Protein 7USX (pdb70)

Foldseek 3Di:
DQVVLVVLLVVLVVCLVCLVVDPDDPVVSVVSNVVSVVVCVVSLVSHDPVVNVVVVVVVVVVVVVVVVVVVVVVPQPCPVLLLVCCQAFHDLLSLLLVVLSVVLVLLVVLLCLLCPQAVVLQVVLVVPPDPVPCVQQVLQQPDDPVCQVVLPDVLCVLLCHHNSLNDLQFFFNGAQPQASDPPHGRGRLVSLVVSLVVSLVVVLVVLVVVLCVQCVPVCVVVFQDDDCQPVCLPVVQDGPSHNDDVVRVLSVLLSVVSVVVVCVCVPPVDDDDDDPVLVVLQVVLVVVLVVVLVVLLVQLLVLLVVLLDDPPPDRVNNPCNLVSVLCCLVPVLVVLLVSLVSSDDDPLVSVLVSLVSSLVSLVSNVVSNVVSLVVSLVVVQVVQCVHDASLRVVLSVLLSSLVSNLVSVLVCLCVLFPVQQVCLVPPQVDDPDRCCVDDVNFAADDSSSSLVSVLSSVLSLSQNCSGGVCSSVVVSVSSVVVSVSVSVRCVPGHHHDSDDDDNVPGSCPSSVVSSVSSVVRVVVVVVCQVPPAGDLSGRNRNPDRGSCCVVVVVVPVPDPPVVVVVVVCCPDCVNVVVVVVVVVVCCVVVVVVVVVVSNVVNVVD/DQVVLVVLLVVLVVCLVCLVVDPDDPVVSVVSNVVSVVVCVVSLVSHDPVVNVVVVVVVVVVVVVVVVVVVVVVPQPCPVLLLVCCQAFHDLLSLLLVVLSVVLVLLVVLLCLLCPQAVVLQVVLVVPPDPVPCVQQVLQQPDDPVCQVVLPDVLCVLLCHHNSLNDLQFFFNGAQPQASDPPHGRGRLVSLVVSLVVSLVVVLVVLVVVLCVQCVPPCVVVFQDDDPQPVCLPVVQDGPSHNDDVVRVLSVLLSVVSVVVVCVCVPPVDDDDDDPVLVVLQVVLVVVLVVVLVVLLVQLLVLLVVLLDDPPPDRVNNPCNLVSVLCCLVPVLVVLLVSLVSSDDDPLVSVLVSLVSSLVSLVSNVVSNVVSLVVSLVVVQVVQCVHDASLRVVLSVLLSSLVSNLVSVLVCLCVLFPVQQVCLVPPQVDDPDRCCVDDVNFAADDSSSSLVSVLSSVLSLSQNCSGGVCSSVVVSVSSVVVSVSVSVRCVPGHHHDSDDDDNVPGSCPSSVVSSVSSVVRVVVVVVCQVPPAGDLSGRNRNPDRGSCCVVVVVVPVPDPPVVVVVVVCCPDCVNVVVVVVVVVVCCVVVVVVVVVVSNVVNVVD/DLEDVVVQVVLVVVFVDHPVVLVVLLVVVCVLPVVQDDDRQYDCNQVVRKDFLVSVCVDPLNVPPLLSVLLLQLLDDPDGRMAGSSSVRVSQRLQALPHDLVSLLVVVQSSLDDVRPQKAAPVSQLVVVCSVVVPPDDPVRSVVVLVVCQVVQPDVPPSIHGSPSSCVPCSPPPCRSVPSHTDD/DDVVPPVVVVVVVVVVVVVVVVCVVVVPDDDDPDDDPVVVVVVVVD/DLEDVVVQVVLVVVFVDHPVVLVVLLVVVCVLPVVQDDDRQYDCNQVVRKDFLVSVCPDPLNVPPLLSVLLCQLLDDPDGRIAGSVSVRVSQRLQALPHDLVSLLVVVQSSLDDVRPQKAALVSQLVVVCSVVVPPDDPVRSVVVLVVCQVVQPDPPPNIHGSPSSCVPCSPPPCRSVPSHTDD/DDPVPPVVVVVVVVVVVVVVVVCVVVVPDDDDPDDDPVVVVVVVVD

GO terms:
  GO:0005272 sodium channel activity (F, IMP)
  GO:0005216 monoatomic ion channel activity (F, IDA)
  GO:0034220 monoatomic ion transmembrane transport (P, IDA)
  GO:0005886 plasma membrane (C, IDA)
  GO:0050906 detection of stimulus involved in sensory perception (P, IMP)
  GO:0007606 sensory perception of chemical stimulus (P, IMP)
  GO:0097730 non-motile cilium (C, IDA)
  GO:0043025 neuronal cell body (C, IDA)

Sequence (1670 aa):
TRQALLERIRQKKEVIGKLRCQAWSMTRKRRTLKLAQKYLEQHESKVSRSHLYMEEMRKRARLMKRSFSNFKTYLIPWESKIKRIESHFGSVVSSYFTFLRWIVFVNIMITLIALVFVVLPETLADSVANEGRFNRTKTRKQIPANERVHADELAVVWHYDGYLRYSPLFYGYYSDDPFLGNKIKYALPLAYFMVTLTIFAYSFFAILRKMAANARMSKLSGSKAEQYIFNWKLFTGWDYTIGNSETASNTVMAVVIKLRESIADIKKDAHGKFRLLQFSLRVFANIIICAMLGFSIYCIIFAVQKSQVQDDGNLFTKNQVPSVVSTITHVFPMIFDLIGKMENYHPRTALRAHLGRVLILYTVNYITLIFALFEKMTALRDRVNNDICWETIIGQEIVKLVTMDLIFTILSILVIDLFRGLWIKYCSSWWCWDIETTFPEYGEFKVAENVLHIINNQGMIWLGLFFAPLLPAINNIKLIILMYIRGWAVMTCNVPAREIFRASRSSNFYLGILLIWLLLCTLPVGFVIASMSPSRSCGPFARYQHFYTVVTREIEKRVDQTVLSYIRHIASPGVVIPIILFLILIIYFLFSLVRGLREANTDLQTRQALLERIRQKKEVIGKLRCQAWSMTRKRRTLKLAQKYLEQHESKVSRSHLYMEEMRKRARLMKRSFSNFKTYLIPWESKIKRIESHFGSVVSSYFTFLRWIVFVNIMITLIALVFVVLPETLADSVANEGRFNRTKTRKQIPANERVHADELAVVWHYDGYLRYSPLFYGYYSDDPFLGNKIKYALPLAYFMVTLTIFAYSFFAILRKMAANARMSKLSGSKAEQYIFNWKLFTGWDYTIGNSETASNTVMAVVIKLRESIADIKKDAHGKFRLLQFSLRVFANIIICAMLGFSIYCIIFAVQKSQVQDDGNLFTKNQVPSVVSTITHVFPMIFDLIGKMENYHPRTALRAHLGRVLILYTVNYITLIFALFEKMTALRDRVNNDICWETIIGQEIVKLVTMDLIFTILSILVIDLFRGLWIKYCSSWWCWDIETTFPEYGEFKVAENVLHIINNQGMIWLGLFFAPLLPAINNIKLIILMYIRGWAVMTCNVPAREIFRASRSSNFYLGILLIWLLLCTLPVGFVIASMSPSRSCGPFARYQHFYTVVTREIEKRVDQTVLSYIRHIASPGVVIPIILFLILIIYFLFSLVRGLREANTDLQGVFTREQLDEYQDCTFFTRKDIIRLYKRFYALNPHKVPTNMQGNRPAITTLTFEEVEKMPELKENPFKRRICEVFSEDGRGNLSFDDFLDMFSVFSEMAPLQLKLKYAFRIYDYDGDELLGHDDLSKMIRSLTRDELSDVEVEFIIERIIEEADLDGDSSINFAEFEHVVSRSPDFIRTFHIRIVAPGLRLWMLIALVGGVLLIMIVIVCCFMRIRIPRTKRQIDLIAAKGVFTREQLDEYQDCTFFTRKDIIRLYKRFYALNPHKVPTNMQGNRPAITTLTFEEVEKMPELKENPFKRRICEVFSEDGRGNLSFDDFLDMFSVFSEMAPLQLKLKYAFRIYDYDGDELLGHDDLSKMIRSLTRDELSDVEVEFIIERIIEEADLDGDSSINFAEFEHVVSRSPDFIRTFHIRIVAPGLRLWMLIALVGGVLLIMIVIVCCFMRIRIPRTKRQIDLIAAK

Secondary structure (DSSP, 8-state):
-HHHHHHHHHHHHHHHHTSTTS---HHHHHHHHHHHHHHHHHHTTTS-HHHHHHHHHHHHHHHHHHHHHHHHHTT---HHHHHHHHHHH-TTTHHHHHHHHHHHHHHHHHHHHHIIIIIHHHHHHHHT--SSSSSSSHHHHS--HHHHGGG-SSSTTTTT-TTTTTSTTSGGGS---SSS-TTT---HHHHHHHHHHHHHHHHHHHHHHHHHHIIIIISSTTSS----HHHHHHHT-S-TT---HHHHHHHHHHHHHHHHHHHHHHHH-------HHHHHHHHHHHHHHHHHHHHHHHHHHHHHHH----SSS-STTTTTHHHHHHHHHHHHHHHHHHHHHHHT--HHHHHHHHHHHHHHHHHHHHHHHHHHHHHHHHHHHHHH-----HHHHHHHHHHHHHHHHHHHHHHHIIIIIIIHHHHHHHHSSSSSS-TTTSSS-S----HHHHHHHHHHHHHHHHHTTTT-TTHHHHHHHHHHHHHHHHHHHHHHH----S----SSS-SHHHHHHHHHHHHHHHHHHHHHHHH----TTSSTTTTSSSSTHHHHHHHTTTS-HHHHHHHTTTT-HHHHHHHHHHHHHHHHHHHHHHHHHHHHHHHH-/-HHHHHHHHHHHHHHHHTSTTS---HHHHHHHHHHHHHHHHHHTTTS-HHHHHHHHHHHHHHHHHHHHHHHHHTT---HHHHHHHHHHH-TTTHHHHHHHHHHHHHHHHHHHHHIIIIIHHHHHHHHT--SSSSSSSHHHHS--HHHHGGG-SSSTTTTT-TTTTTSTTSGGGS---SSS-TTT---HHHHHHHHHHHHHHHHHHHHHHHHHHIIIIISSTTSS----HHHHHHHT-S-TT---HHHHHHHHHHHHHHHHHHHHHHHH-------HHHHHHHHHHHHHHHHHHHHHHHHHHHHHHH----SSS-STTTTTHHHHHHHHHHHHHHHHHHHHHHHT--HHHHHHHHHHHHHHHHHHHHHHHHHHHHHHHHHHHHHH-----HHHHHHHHHHHHHHHHHHHHHHHIIIIIIIHHHHHHHHSSSSSS-TTTSSS-S----HHHHHHHHHHHHHHHHHTTTT-TTHHHHHHHHHHHHHHHHHHHHHHH----S----SSS-SHHHHHHHHHHHHHHHHHHHHHHHH----TTSSTTTTSSSSTHHHHHHHTTTS-HHHHHHHTTTT-HHHHHHHHHHHHHHHHHHHHHHHHHHHHHHHH-/--S-HHHHHHHHHHSS--HHHHHHHHHHHHHH-TTTS-S---SSHHHH-EEEHHHHHTSHHHHT-TTHHHHHHHT--SSTTEEEHHHHHHHHHHSSTTS-HHHHHHHHHHHH-SS-SSSB-HHHHHHHHHHHHTS-S-HHHHHHHHHHHHHHH-SSS-SSB-HHHHHHHHTT-TTHHHHS----/--TTTTHHHHHHHHHHHHHHHHHHHTTS-----SPPHHHHHHHHH-/--S-HHHHHHHHHHSS--HHHHHHHHHHHHHH-TTTS-S---SSHHHH-EEEHHHHHTSHHHHT-TTHHHHHHHT--SSTTEEEHHHHHHHHHHSSTTS-HHHHHHHHHHHH-SS-SSSB-HHHHHHHHHHHHTS-S-HHHHHHHHHHHHHHH-SSS-SSB-HHHHHHHHTT-TTHHHHS----/--TTTTHHHHHHHHHHHHHHHHHHHTTS-----SPPHHHHHHHHH-

Nearest PDB structures (foldseek):
  7usx-assembly1_A  TM=1.002E+00  e=9.604E-80  Caenorhabditis elegans
  8tkp-assembly1_D  TM=9.524E-01  e=2.449E-50  Caenorhabditis elegans
  8bc0-assembly1_B  TM=4.642E-01  e=1.389E-04  Mus musculus
  5oc9-assembly1_B  TM=4.627E-01  e=5.996E-04  Homo sapiens
  8tpt-assembly1_B  TM=4.200E-01  e=1.545E-03  Fusarium vanettenii 77-13-4

Solvent-accessible surface area: 85458 Å² total; per-residue (Å²): 129,71,82,68,11,66,59,30,20,53,57,13,47,100,62,54,56,99,1,68,28,49,14,57,64,4,87,111,10,59,161,29,8,92,132,9,93,134,78,34,125,88,24,71,95,116,23,64,163,77,81,44,153,106,70,81,112,114,107,179,39,129,108,132,115,55,55,121,33,11,132,88,27,146,121,76,70,37,78,89,59,1,51,101,2,8,32,37,14,3,9,16,8,1,43,1,0,47,24,0,47,32,2,9,109,4,0,70,60,1,16,84,36,7,63,77,104,4,15,90,19,0,58,102,8,36,86,118,37,103,146,45,19,102,91,135,5,111,100,20,26,84,21,58,90,134,79,121,105,105,2,49,48,100,31,16,51,101,4,28,40,8,113,62,76,23,22,34,10,0,0,8,26,0,3,17,16,41,88,42,31,136,197,130,134,60,30,1,2,39,12,5,13,86,13,5,83,61,0,16,61,40,0,20,100,12,1,10,154,80,48,23,52,34,20,122,122,39,60,56,37,8,63,32,41,49,140,30,85,4,0,57,55,2,5,17,9,5,11,5,11,11,18,35,59,89,5,0,37,27,21,6,99,5,1,7,71,48,0,100,76,16,34,49,97,78,122,170,89,80,170,78,154,173,129,137,108,50,105,57,69,75,66,114,4,90,114,63,8,75,61,26,30,37,118,0,71,141,35,0,71,93,7,5,102,88,21,120,54,108,121,94,66,47,21,169,42,45,16,67,10,2,27,40,20,3,56,9,8,14,58,19,11,80,60,0,53,88,14,12,116,66,17,103,95,117,69,99,43,26,86,118,32,9,12,31,43,0,41,95,0,13,38,44,8,6,67,13,4,15,135,9,13,43,111,42,9,66,46,41,76,103,89,60,126,193,85,38,12,5,0,3,31,10,0,14,23,1,0,11,14,4,27,18,28,24,65,48,6,44,94,33,3,56,80,66,20,31,112,62,0,64,75,0,61,153,26,22,110,168,81,120,122,92,0,22,83,41,130,21,73,6,5,58,20,102,11,22,26,11,1,3,29,2,3,28,10,1,0,18,0,2,12,0,8,0,7,0,11,36,0,1,25,46,0,21,105,8,0,66,70,11,0,110,38,30,2,67,2,0,19,6,0,2,22,27,28,167,51,50,58,45,32,57,67,34,75,27,67,36,6,14,14,1,13,97,8,0,31,38,0,18,46,14,7,16,33,2,18,16,50,22,27,3,9,110,40,11,0,0,0,8,131,28,121,57,0,73,30,4,35,35,91,50,77,109,136,174,55,86,138,85,60,24,60,171,85,140,102,106,76,13,84,9,13,31,100,24,54,41,101,33,34,104,54,62,64,130,41,58,134,32,70,59,144,18,54,48,73,24,28,17,89,54,56,128,71,81,69,11,66,60,29,21,52,57,12,48,102,62,52,56,101,1,65,29,47,14,61,55,3,65,111,9,62,164,31,7,91,129,10,94,132,80,34,125,88,25,72,97,115,24,65,164,77,82,44,154,105,70,79,111,112,108,177,41,131,107,139,116,57,56,117,32,12,132,89,27,152,120,77,71,37,78,88,59,1,54,100,1,8,32,37,15,4,8,16,8,1,42,1,0,47,24,0,46,35,1,9,108,3,0,69,61,1,17,83,36,7,63,79,107,4,16,90,20,1,57,102,8,37,85,117,36,104,147,46,20,102,88,136,5,110,102,21,25,83,19,59,88,135,77,121,105,101,2,49,53,98,31,15,51,104,4,27,39,8,108,63,78,24,22,34,10,0,0,7,26,0,3,17,16,42,90,39,31,135,198,130,136,57,30,2,2,38,12,6,15,86,12,6,81,60,0,16,61,39,0,21,99,13,2,11,155,81,46,23,43,31,21,98,109,39,59,57,37,8,65,33,41,52,139,29,85,4,0,55,59,2,5,17,10,5,10,5,12,12,16,34,60,85,4,0,38,29,22,5,96,6,1,6,71,49,0,99,84,15,31,49,95,75,122,170,92,80,170,76,154,172,127,138,108,49,107,55,69,73,66,114,4,90,112,64,8,75,60,25,29,36,118,0,72,142,36,0,71,92,9,6,104,88,20,116,55,109,118,92,65,48,20,168,41,43,15,66,9,3,27,41,20,4,57,10,9,14,60,19,11,83,61,0,54,88,14,12,116,66,16,104,93,116,66,99,44,24,85,121,33,10,13,33,42,0,42,94,0,12,39,46,7,6,68,16,4,15,139,10,13,42,112,42,10,66,46,41,78,104,88,58,127,193,86,38,12,5,0,3,31,11,0,14,22,1,0,10,13,5,25,16,30,24,66,51,6,44,93,34,4,57,79,63,20,32,111,61,0,63,74,0,62,152,26,22,111,168,81,119,121,91,0,23,82,40,131,22,70,6,4,58,21,102,10,23,27,10,1,3,32,2,4,28,11,1,0,17,1,2,11,0,7,1,7,0,12,36,0,1,26,48,0,21,106,7,0,68,71,11,0,111,37,29,2,72,2,0,20,6,0,3,22,28,27,165,53,50,56,45,31,57,66,36,75,28,65,37,5,14,16,1,12,98,9,0,30,37,0,17,42,15,7,16,33,2,18,16,52,24,26,2,9,110,40,12,0,0,0,9,132,27,123,58,0,73,31,4,36,34,91,52,76,111,136,174,57,86,139,84,60,23,59,169,87,140,102,107,74,12,82,8,12,32,99,24,54,40,103,33,36,102,53,60,64,131,40,58,135,33,71,59,146,18,54,48,74,23,28,18,89,58,57,92,107,32,56,97,112,18,12,59,27,8,6,37,2,4,35,12,21,77,80,20,7,65,78,1,30,129,74,1,80,74,43,32,68,180,84,3,56,90,77,5,54,47,105,79,6,61,116,10,44,0,47,10,107,32,0,24,149,4,69,19,0,82,38,4,36,5,68,109,33,0,0,51,22,10,20,47,146,28,182,30,47,0,4,8,11,6,0,0,15,0,1,6,8,0,9,100,93,1,23,25,67,5,0,3,57,11,0,8,100,1,5,4,52,97,55,83,136,59,1,19,79,106,3,0,7,107,1,0,110,41,2,2,125,109,86,13,60,101,111,40,4,80,55,0,4,101,49,0,26,119,44,4,17,138,119,70,92,70,17,0,46,83,62,19,1,47,54,3,0,12,16,9,31,13,4,51,62,6,4,13,3,40,28,120,50,105,38,75,132,76,46,48,106,105,54,123,85,34,29,74,96,117,106,121,91,87,98,83,41,92,180,98,188,77,77,7,8,61,44,120,174,69,24,68,120,90,86,90,125,93,106,35,56,99,110,22,13,58,25,7,7,37,3,4,35,11,21,78,81,18,7,71,75,1,26,129,72,0,82,74,42,33,68,176,98,2,55,91,76,4,54,47,106,76,7,63,116,11,37,1,48,11,106,31,0,24,146,4,69,19,0,84,37,3,38,5,68,107,32,0,0,51,23,11,22,52,132,32,180,28,52,0,2,8,9,2,0,0,17,0,0,6,8,0,9,100,102,4,41,25,74,5,0,3,59,11,0,8,98,0,4,5,51,98,55,84,132,58,1,19,80,102,4,0,6,109,1,0,106,41,2,2,122,108,83,11,60,101,110,39,3,80,54,0,4,103,54,0,27,117,46,4,17,140,120,72,90,68,17,0,47,82,60,20,0,49,55,3,0,12,17,8,29,13,3,53,62,5,3,13,3,40,27,119,50,106,38,77,133,78,46,50,105,107,55,123,85,34,29,75,96,116,104,119,91,89,100,84,40,93,178,95,190,77,80,9,9,61,42,119,174,69,23,67,116,94,84,89,126

Organism: Caenorhabditis elegans (NCBI:txid6239)

InterPro domains:
  IPR012496 TMC domain [PF07810] (667-782)
  IPR038900 Transmembrane channel-like protein [PTHR23302] (43-942)

B-factor: mean 54.78, std 35.24, range [0.31, 147.38]

Structure (mmCIF, N/CA/C/O backbone):
data_7USX
#
_entry.id   7USX
#
_cell.length_a   1.00
_cell.length_b   1.00
_cell.length_c   1.00
_cell.angle_alpha   90.00
_cell.angle_beta   90.00
_cell.angle_gamma   90.00
#
_symmetry.space_group_name_H-M   'P 1'
#
loop_
_entity.id
_entity.type
_entity.pdbx_description
1 polymer 'Transmembrane channel-like protein 1'
2 polymer 'CALMyrin (Calcium and Integrin Binding protein) homolog'
3 polymer 'Transmembrane inner ear expressed protein'
4 non-polymer 'CALCIUM ION'
5 non-polymer 1,2-dioleoyl-sn-glycero-3-phosphoethanolamine
6 non-polymer DODECANE
7 non-polymer HEXADECANE
8 non-polymer CHOLESTEROL
9 non-polymer 2-acetamido-2-deoxy-beta-D-glucopyranose
10 non-polymer 1,2-Distearoyl-sn-glycerophosphoethanolamine
11 non-polymer 'PALMITIC ACID'
#
loop_
_atom_site.group_PDB
_atom_site.id
_atom_site.type_symbol
_atom_site.label_atom_id
_atom_site.label_alt_id
_atom_site.label_comp_id
_atom_site.label_asym_id
_atom_site.label_entity_id
_atom_site.label_seq_id
_atom_site.pdbx_PDB_ins_code
_atom_site.Cartn_x
_atom_site.Cartn_y
_atom_site.Cartn_z
_atom_site.occupancy
_atom_site.B_iso_or_equiv
_atom_site.auth_seq_id
_atom_site.auth_comp_id
_atom_site.auth_asym_id
_atom_site.auth_atom_id
_atom_site.pdbx_PDB_model_num
ATOM 1 N N . THR A 1 75 ? 175.093 130.641 139.031 1.00 75.06 75 THR A N 1
ATOM 2 C CA . THR A 1 75 ? 173.969 129.724 138.883 1.00 76.59 75 THR A CA 1
ATOM 3 C C . THR A 1 75 ? 172.856 130.066 139.867 1.00 76.00 75 THR A C 1
ATOM 4 O O . THR A 1 75 ? 171.799 130.559 139.474 1.00 75.01 75 THR A O 1
ATOM 6 N N . ARG A 1 76 ? 173.101 129.798 141.151 1.00 78.14 76 ARG A N 1
ATOM 7 C CA . ARG A 1 76 ? 172.104 130.104 142.171 1.00 78.20 76 ARG A CA 1
ATOM 8 C C . ARG A 1 76 ? 171.954 131.606 142.381 1.00 79.92 76 ARG A C 1
ATOM 9 O O . ARG A 1 76 ? 170.851 132.080 142.676 1.00 79.08 76 ARG A O 1
ATOM 11 N N . GLN A 1 77 ? 173.045 132.365 142.242 1.00 83.92 77 GLN A N 1
ATOM 12 C CA . GLN A 1 77 ? 172.965 133.813 142.412 1.00 84.51 77 GLN A CA 1
ATOM 13 C C . GLN A 1 77 ? 172.068 134.447 141.357 1.00 83.64 77 GLN A C 1
ATOM 14 O O . GLN A 1 77 ? 171.248 135.318 141.670 1.00 81.85 77 GLN A O 1
ATOM 16 N N . ALA A 1 78 ? 172.206 134.019 140.099 1.00 83.35 78 ALA A N 1
ATOM 17 C CA . ALA A 1 78 ? 171.359 134.553 139.037 1.00 83.05 78 ALA A CA 1
ATOM 18 C C . ALA A 1 78 ? 169.898 134.187 139.260 1.00 84.76 78 ALA A C 1
ATOM 19 O O . ALA A 1 78 ? 169.002 135.009 139.037 1.00 85.02 78 ALA A O 1
ATOM 21 N N . LEU A 1 79 ? 169.638 132.951 139.696 1.00 90.34 79 LEU A N 1
ATOM 22 C CA . LEU A 1 79 ? 168.268 132.537 139.978 1.00 89.90 79 LEU A CA 1
ATOM 23 C C . LEU A 1 79 ? 167.661 133.368 141.101 1.00 89.71 79 LEU A C 1
ATOM 24 O O . LEU A 1 79 ? 166.508 133.808 141.006 1.00 88.29 79 LEU A O 1
ATOM 26 N N . LEU A 1 80 ? 168.426 133.596 142.171 1.00 89.88 80 LEU A N 1
ATOM 27 C CA . LEU A 1 80 ? 167.928 134.406 143.278 1.00 89.91 80 LEU A CA 1
ATOM 28 C C . LEU A 1 80 ? 167.673 135.841 142.836 1.00 89.54 80 LEU A C 1
ATOM 29 O O . LEU A 1 80 ? 166.665 136.445 143.221 1.00 88.62 80 LEU A O 1
ATOM 34 N N . GLU A 1 81 ? 168.574 136.403 142.027 1.00 86.15 81 GLU A N 1
ATOM 35 C CA . GLU A 1 81 ? 168.381 137.765 141.539 1.00 86.12 81 GLU A CA 1
ATOM 36 C C . GLU A 1 81 ? 167.136 137.868 140.667 1.00 86.68 81 GLU A C 1
ATOM 37 O O . GLU A 1 81 ? 166.368 138.831 140.780 1.00 86.58 81 GLU A O 1
ATOM 39 N N . ARG A 1 82 ? 166.920 136.887 139.788 1.00 88.18 82 ARG A N 1
ATOM 40 C CA . ARG A 1 82 ? 165.733 136.903 138.937 1.00 87.31 82 ARG A CA 1
ATOM 41 C C . ARG A 1 82 ? 164.458 136.771 139.761 1.00 86.94 82 ARG A C 1
ATOM 42 O O . ARG A 1 82 ? 163.465 137.459 139.492 1.00 86.53 82 ARG A O 1
ATOM 44 N N . ILE A 1 83 ? 164.465 135.892 140.767 1.00 90.54 83 ILE A N 1
ATOM 45 C CA . ILE A 1 83 ? 163.292 135.740 141.624 1.00 91.42 83 ILE A CA 1
ATOM 46 C C . ILE A 1 83 ? 163.014 137.034 142.379 1.00 92.03 83 ILE A C 1
ATOM 47 O O . ILE A 1 83 ? 161.859 137.466 142.496 1.00 93.65 83 ILE A O 1
ATOM 52 N N . ARG A 1 84 ? 164.065 137.677 142.895 1.00 84.42 84 ARG A N 1
ATOM 53 C CA . ARG A 1 84 ? 163.887 138.939 143.604 1.00 83.88 84 ARG A CA 1
ATOM 54 C C . ARG A 1 84 ? 163.339 140.022 142.683 1.00 84.22 84 ARG A C 1
ATOM 55 O O . ARG A 1 84 ? 162.460 140.796 143.078 1.00 83.84 84 ARG A O 1
ATOM 57 N N . GLN A 1 85 ? 163.845 140.092 141.448 1.00 81.26 85 GLN A N 1
ATOM 58 C CA . GLN A 1 85 ? 163.352 141.089 140.502 1.00 81.30 85 GLN A CA 1
ATOM 59 C C . GLN A 1 85 ? 161.887 140.848 140.155 1.00 79.34 85 GLN A C 1
ATOM 60 O O . GLN A 1 85 ? 161.096 141.796 140.083 1.00 78.65 85 GLN A O 1
ATOM 62 N N . LYS A 1 86 ? 161.507 139.587 139.934 1.00 76.90 86 LYS A N 1
ATOM 63 C CA . LYS A 1 86 ? 160.111 139.284 139.632 1.00 76.39 86 LYS A CA 1
ATOM 64 C C . LYS A 1 86 ? 159.203 139.614 140.811 1.00 77.05 86 LYS A C 1
ATOM 65 O O . LYS A 1 86 ? 158.106 140.158 140.626 1.00 78.79 86 LYS A O 1
ATOM 67 N N . LYS A 1 87 ? 159.642 139.296 142.032 1.00 73.62 87 LYS A N 1
ATOM 68 C CA . LYS A 1 87 ? 158.853 139.636 143.211 1.00 73.33 87 LYS A CA 1
ATOM 69 C C . LYS A 1 87 ? 158.708 141.144 143.361 1.00 73.64 87 LYS A C 1
ATOM 70 O O . LYS A 1 87 ? 157.634 141.640 143.721 1.00 74.33 87 LYS A O 1
ATOM 72 N N . GLU A 1 88 ? 159.783 141.892 143.094 1.00 70.05 88 GLU A N 1
ATOM 73 C CA . GLU A 1 88 ? 159.714 143.347 143.174 1.00 71.23 88 GLU A CA 1
ATOM 74 C C . GLU A 1 88 ? 158.767 143.913 142.123 1.00 73.35 88 GLU A C 1
ATOM 75 O O . GLU A 1 88 ? 158.032 144.871 142.390 1.00 71.05 88 GLU A O 1
ATOM 81 N N . VAL A 1 89 ? 158.779 143.340 140.918 1.00 71.73 89 VAL A N 1
ATOM 82 C CA . VAL A 1 89 ? 157.855 143.780 139.876 1.00 67.95 89 VAL A CA 1
ATOM 83 C C . VAL A 1 89 ? 156.415 143.515 140.295 1.00 67.70 89 VAL A C 1
ATOM 84 O O . VAL A 1 89 ? 155.535 144.366 140.116 1.00 71.58 89 VAL A O 1
ATOM 88 N N . ILE A 1 90 ? 156.151 142.337 140.865 1.00 64.33 90 ILE A N 1
ATOM 89 C CA . ILE A 1 90 ? 154.797 142.021 141.316 1.00 66.00 90 ILE A CA 1
ATOM 90 C C . ILE A 1 90 ? 154.366 142.972 142.428 1.00 65.97 90 ILE A C 1
ATOM 91 O O . ILE A 1 90 ? 153.218 143.432 142.462 1.00 65.18 90 ILE A O 1
ATOM 96 N N . GLY A 1 91 ? 155.278 143.286 143.349 1.00 70.90 91 GLY A N 1
ATOM 97 C CA . GLY A 1 91 ? 154.924 144.157 144.459 1.00 73.09 91 GLY A CA 1
ATOM 98 C C . GLY A 1 91 ? 154.553 145.561 144.020 1.00 74.58 91 GLY A C 1
ATOM 99 O O . GLY A 1 91 ? 153.583 146.140 144.517 1.00 72.84 91 GLY A O 1
ATOM 100 N N . LYS A 1 92 ? 155.313 146.128 143.080 1.00 63.99 92 LYS A N 1
ATOM 101 C CA . LYS A 1 92 ? 155.096 147.489 142.602 1.00 61.44 92 LYS A CA 1
ATOM 102 C C . LYS A 1 92 ? 154.190 147.531 141.370 1.00 58.97 92 LYS A C 1
ATOM 103 O O . LYS A 1 92 ? 154.201 148.511 140.616 1.00 56.67 92 LYS A O 1
ATOM 109 N N . LEU A 1 93 ? 153.385 146.489 141.156 1.00 61.68 93 LEU A N 1
ATOM 110 C CA . LEU A 1 93 ? 152.590 146.398 139.935 1.00 62.52 93 LEU A CA 1
ATOM 111 C C . LEU A 1 93 ? 151.520 147.481 139.871 1.00 63.34 93 LEU A C 1
ATOM 112 O O . LEU A 1 93 ? 151.255 148.034 138.798 1.00 66.49 93 LEU A O 1
ATOM 117 N N . ARG A 1 94 ? 150.884 147.788 141.004 1.00 55.25 94 ARG A N 1
ATOM 118 C CA . ARG A 1 94 ? 149.761 148.720 140.993 1.00 50.85 94 ARG A CA 1
ATOM 119 C C . ARG A 1 94 ? 150.210 150.155 140.745 1.00 48.07 94 ARG A C 1
ATOM 120 O O . ARG A 1 94 ? 149.436 150.960 140.215 1.00 52.20 94 ARG A O 1
ATOM 128 N N . CYS A 1 95 ? 151.440 150.495 141.111 1.00 33.84 95 CYS A N 1
ATOM 129 C CA . CYS A 1 95 ? 151.920 151.866 141.006 1.00 33.73 95 CYS A CA 1
ATOM 130 C C . CYS A 1 95 ? 152.362 152.246 139.596 1.00 38.78 95 CYS A C 1
ATOM 131 O O . CYS A 1 95 ? 152.968 153.309 139.425 1.00 36.62 95 CYS A O 1
ATOM 134 N N . GLN A 1 96 ? 152.077 151.420 138.592 1.00 48.35 96 GLN A N 1
ATOM 135 C CA . GLN A 1 96 ? 152.422 151.713 137.208 1.00 46.28 96 GLN A CA 1
ATOM 136 C C . GLN A 1 96 ? 151.169 151.992 136.387 1.00 45.05 96 GLN A C 1
ATOM 137 O O . GLN A 1 96 ? 150.101 151.424 136.632 1.00 41.16 96 GLN A O 1
ATOM 143 N N . ALA A 1 97 ? 151.324 152.869 135.396 1.00 40.93 97 ALA A N 1
ATOM 144 C CA . ALA A 1 97 ? 150.207 153.320 134.568 1.00 42.10 97 ALA A CA 1
ATOM 145 C C . ALA A 1 97 ? 150.066 152.421 133.340 1.00 42.85 97 ALA A C 1
ATOM 146 O O . ALA A 1 97 ? 150.413 152.776 132.213 1.00 39.24 97 ALA A O 1
ATOM 148 N N . TRP A 1 98 ? 149.525 151.233 133.582 1.00 52.62 98 TRP A N 1
ATOM 149 C CA . TRP A 1 98 ? 149.246 150.269 132.532 1.00 51.36 98 TRP A CA 1
ATOM 150 C C . TRP A 1 98 ? 147.766 149.921 132.547 1.00 51.64 98 TRP A C 1
ATOM 151 O O . TRP A 1 98 ? 147.098 150.026 133.578 1.00 56.56 98 TRP A O 1
ATOM 162 N N . SER A 1 99 ? 147.255 149.510 131.392 1.00 64.55 99 SER A N 1
ATOM 163 C CA . SER A 1 99 ? 145.882 149.042 131.326 1.00 67.25 99 SER A CA 1
ATOM 164 C C . SER A 1 99 ? 145.744 147.719 132.073 1.00 67.88 99 SER A C 1
ATOM 165 O O . SER A 1 99 ? 146.722 147.008 132.318 1.00 69.83 99 SER A O 1
ATOM 168 N N . MET A 1 100 ? 144.504 147.393 132.445 1.00 69.25 100 MET A N 1
ATOM 169 C CA . MET A 1 100 ? 144.274 146.177 133.218 1.00 68.49 100 MET A CA 1
ATOM 170 C C . MET A 1 100 ? 144.624 144.926 132.427 1.00 71.59 100 MET A C 1
ATOM 171 O O . MET A 1 100 ? 145.014 143.914 133.017 1.00 73.27 100 MET A O 1
ATOM 176 N N . THR A 1 101 ? 144.487 144.964 131.101 1.00 80.70 101 THR A N 1
ATOM 177 C CA . THR A 1 101 ? 144.938 143.838 130.289 1.00 81.69 101 THR A CA 1
ATOM 178 C C . THR A 1 101 ? 146.450 143.671 130.387 1.00 80.30 101 THR A C 1
ATOM 179 O O . THR A 1 101 ? 146.953 142.562 130.601 1.00 78.99 101 THR A O 1
ATOM 183 N N . ARG A 1 102 ? 147.192 144.774 130.250 1.00 69.24 102 ARG A N 1
ATOM 184 C CA . ARG A 1 102 ? 148.646 144.716 130.371 1.00 69.64 102 ARG A CA 1
ATOM 185 C C . ARG A 1 102 ? 149.072 144.331 131.783 1.00 69.83 102 ARG A C 1
ATOM 186 O O . ARG A 1 102 ? 150.007 143.539 131.962 1.00 71.41 102 ARG A O 1
ATOM 194 N N . LYS A 1 103 ? 148.402 144.885 132.797 1.00 67.08 103 LYS A N 1
ATOM 195 C CA . LYS A 1 103 ? 148.727 144.537 134.176 1.00 65.40 103 LYS A CA 1
ATOM 196 C C . LYS A 1 103 ? 148.475 143.061 134.444 1.00 64.65 103 LYS A C 1
ATOM 197 O O . LYS A 1 103 ? 149.289 142.393 135.088 1.00 68.23 103 LYS A O 1
ATOM 203 N N . ARG A 1 104 ? 147.353 142.533 133.951 1.00 71.13 104 ARG A N 1
ATOM 204 C CA . ARG A 1 104 ? 147.058 141.115 134.123 1.00 72.61 104 ARG A CA 1
ATOM 205 C C . ARG A 1 104 ? 148.073 140.248 133.391 1.00 76.92 104 ARG A C 1
ATOM 206 O O . ARG A 1 104 ? 148.488 139.202 133.902 1.00 78.55 104 ARG A O 1
ATOM 214 N N . ARG A 1 105 ? 148.481 140.665 132.189 1.00 78.49 105 ARG A N 1
ATOM 215 C CA . ARG A 1 105 ? 149.489 139.916 131.445 1.00 77.24 105 ARG A CA 1
ATOM 216 C C . ARG A 1 105 ? 150.800 139.847 132.217 1.00 76.44 105 ARG A C 1
ATOM 217 O O . ARG A 1 105 ? 151.381 138.768 132.384 1.00 76.29 105 ARG A O 1
ATOM 225 N N . THR A 1 106 ? 151.277 140.996 132.701 1.00 74.00 106 THR A N 1
ATOM 226 C CA . THR A 1 106 ? 152.527 141.019 133.455 1.00 73.70 106 THR A CA 1
ATOM 227 C C . THR A 1 106 ? 152.408 140.216 134.745 1.00 73.00 106 THR A C 1
ATOM 228 O O . THR A 1 106 ? 153.336 139.489 135.121 1.00 76.13 106 THR A O 1
ATOM 232 N N . LEU A 1 107 ? 151.268 140.327 135.433 1.00 74.41 107 LEU A N 1
ATOM 233 C CA . LEU A 1 107 ? 151.069 139.596 136.680 1.00 76.01 107 LEU A CA 1
ATOM 234 C C . LEU A 1 107 ? 151.102 138.091 136.441 1.00 78.28 107 LEU A C 1
ATOM 235 O O . LEU A 1 107 ? 151.767 137.352 137.174 1.00 80.78 107 LEU A O 1
ATOM 240 N N . LYS A 1 108 ? 150.390 137.620 135.414 1.00 90.09 108 LYS A N 1
ATOM 241 C CA . LYS A 1 108 ? 150.382 136.192 135.114 1.00 91.47 108 LYS A CA 1
ATOM 242 C C . LYS A 1 108 ? 151.761 135.709 134.686 1.00 92.16 108 LYS A C 1
ATOM 243 O O . LYS A 1 108 ? 152.192 134.618 135.079 1.00 92.27 108 LYS A O 1
ATOM 249 N N . LEU A 1 109 ? 152.467 136.507 133.880 1.00 92.40 109 LEU A N 1
ATOM 250 C CA . LEU A 1 109 ? 153.808 136.129 133.448 1.00 92.35 109 LEU A CA 1
ATOM 251 C C . LEU A 1 109 ? 154.748 135.984 134.639 1.00 92.61 109 LEU A C 1
ATOM 252 O O . LEU A 1 109 ? 155.460 134.980 134.765 1.00 92.85 109 LEU A O 1
ATOM 257 N N . ALA A 1 110 ? 154.749 136.973 135.536 1.00 95.17 110 ALA A N 1
ATOM 258 C CA . ALA A 1 110 ? 155.621 136.912 136.705 1.00 94.93 110 ALA A CA 1
ATOM 259 C C . ALA A 1 110 ? 155.221 135.777 137.640 1.00 96.64 110 ALA A C 1
ATOM 260 O O . ALA A 1 110 ? 156.087 135.121 138.232 1.00 97.75 110 ALA A O 1
ATOM 262 N N . GLN A 1 111 ? 153.917 135.533 137.795 1.00 100.02 111 GLN A N 1
ATOM 263 C CA . GLN A 1 111 ? 153.467 134.438 138.647 1.00 100.06 111 GLN A CA 1
ATOM 264 C C . GLN A 1 111 ? 153.929 133.093 138.106 1.00 100.42 111 GLN A C 1
ATOM 265 O O . GLN A 1 111 ? 154.412 132.245 138.864 1.00 101.11 111 GLN A O 1
ATOM 271 N N . LYS A 1 112 ? 153.797 132.881 136.794 1.00 110.67 112 LYS A N 1
ATOM 272 C CA . LYS A 1 112 ? 154.265 131.632 136.202 1.00 111.89 112 LYS A CA 1
ATOM 273 C C . LYS A 1 112 ? 155.779 131.506 136.312 1.00 112.51 112 LYS A C 1
ATOM 274 O O . LYS A 1 112 ? 156.304 130.415 136.570 1.00 112.96 112 LYS A O 1
ATOM 280 N N . TYR A 1 113 ? 156.498 132.616 136.122 1.00 112.11 113 TYR A N 1
ATOM 281 C CA . TYR A 1 113 ? 157.951 132.598 136.257 1.00 111.87 113 TYR A CA 1
ATOM 282 C C . TYR A 1 113 ? 158.364 132.184 137.664 1.00 111.95 113 TYR A C 1
ATOM 283 O O . TYR A 1 113 ? 159.237 131.327 137.842 1.00 111.91 113 TYR A O 1
ATOM 292 N N . LEU A 1 114 ? 157.732 132.776 138.680 1.00 114.03 114 LEU A N 1
ATOM 293 C CA . LEU A 1 114 ? 158.048 132.416 140.059 1.00 113.86 114 LEU A CA 1
ATOM 294 C C . LEU A 1 114 ? 157.664 130.973 140.358 1.00 114.28 114 LEU A C 1
ATOM 295 O O . LEU A 1 114 ? 158.397 130.260 141.054 1.00 113.85 114 LEU A O 1
ATOM 300 N N . GLU A 1 115 ? 156.521 130.520 139.838 1.00 125.46 115 GLU A N 1
ATOM 301 C CA . GLU A 1 115 ? 156.092 129.149 140.088 1.00 125.48 115 GLU A CA 1
ATOM 302 C C . GLU A 1 115 ? 157.073 128.145 139.498 1.00 125.66 115 GLU A C 1
ATOM 303 O O . GLU A 1 115 ? 157.379 127.124 140.125 1.00 126.51 115 GLU A O 1
ATOM 309 N N . GLN A 1 116 ? 157.577 128.412 138.292 1.00 125.93 116 GLN A N 1
ATOM 310 C CA . GLN A 1 116 ? 158.530 127.493 137.680 1.00 126.26 116 GLN A CA 1
ATOM 311 C C . GLN A 1 116 ? 159.941 127.647 138.235 1.00 126.25 116 GLN A C 1
ATOM 312 O O . GLN A 1 116 ? 160.738 126.709 138.126 1.00 126.42 116 GLN A O 1
ATOM 318 N N . HIS A 1 117 ? 160.270 128.796 138.825 1.00 124.60 117 HIS A N 1
ATOM 319 C CA . HIS A 1 117 ? 161.612 129.052 139.330 1.00 124.07 117 HIS A CA 1
ATOM 320 C C . HIS A 1 117 ? 161.747 128.812 140.828 1.00 124.10 117 HIS A C 1
ATOM 321 O O . HIS A 1 117 ? 162.856 128.925 141.360 1.00 123.12 117 HIS A O 1
ATOM 328 N N . GLU A 1 118 ? 160.649 128.499 141.521 1.00 135.60 118 GLU A N 1
ATOM 329 C CA . GLU A 1 118 ? 160.711 128.293 142.965 1.00 135.98 118 GLU A CA 1
ATOM 330 C C . GLU A 1 118 ? 161.591 127.107 143.343 1.00 136.52 118 GLU A C 1
ATOM 331 O O . GLU A 1 118 ? 162.110 127.055 144.464 1.00 136.31 118 GLU A O 1
ATOM 337 N N . SER A 1 119 ? 161.771 126.148 142.435 1.00 129.80 119 SER A N 1
ATOM 338 C CA . SER A 1 119 ? 162.557 124.960 142.745 1.00 129.51 119 SER A CA 1
ATOM 339 C C . SER A 1 119 ? 164.060 125.187 142.640 1.00 129.02 119 SER A C 1
ATOM 340 O O . SER A 1 119 ? 164.829 124.323 143.076 1.00 129.21 119 SER A O 1
ATOM 343 N N . LYS A 1 120 ? 164.498 126.316 142.081 1.00 123.76 120 LYS A N 1
ATOM 344 C CA . LYS A 1 120 ? 165.926 126.547 141.891 1.00 123.56 120 LYS A CA 1
ATOM 345 C C . LYS A 1 120 ? 166.615 127.026 143.163 1.00 123.16 120 LYS A C 1
ATOM 346 O O . LYS A 1 120 ? 167.822 126.811 143.323 1.00 122.84 120 LYS A O 1
ATOM 352 N N . VAL A 1 121 ? 165.883 127.671 144.070 1.00 120.48 121 VAL A N 1
ATOM 353 C CA . VAL A 1 121 ? 166.481 128.239 145.274 1.00 121.05 121 VAL A CA 1
ATOM 354 C C . VAL A 1 121 ? 166.657 127.153 146.329 1.00 120.25 121 VAL A C 1
ATOM 355 O O . VAL A 1 121 ? 166.109 126.052 146.204 1.00 120.06 121 VAL A O 1
ATOM 359 N N . SER A 1 122 ? 167.424 127.460 147.372 1.00 120.77 122 SER A N 1
ATOM 360 C CA . SER A 1 122 ? 167.724 126.502 148.428 1.00 120.77 122 SER A CA 1
ATOM 361 C C . SER A 1 122 ? 166.549 126.413 149.403 1.00 121.35 122 SER A C 1
ATOM 362 O O . SER A 1 122 ? 165.482 126.995 149.190 1.00 121.35 122 SER A O 1
ATOM 365 N N . ARG A 1 123 ? 166.741 125.672 150.497 1.00 129.20 123 ARG A N 1
ATOM 366 C CA . ARG A 1 123 ? 165.666 125.485 151.467 1.00 129.85 123 ARG A CA 1
ATOM 367 C C . ARG A 1 123 ? 165.408 126.754 152.270 1.00 129.94 123 ARG A C 1
ATOM 368 O O . ARG A 1 123 ? 164.251 127.095 152.545 1.00 129.88 123 ARG A O 1
ATOM 376 N N . SER A 1 124 ? 166.472 127.457 152.669 1.00 135.04 124 SER A N 1
ATOM 377 C CA . SER A 1 124 ? 166.303 128.666 153.469 1.00 135.70 124 SER A CA 1
ATOM 378 C C . SER A 1 124 ? 165.546 129.740 152.698 1.00 135.61 124 SER A C 1
ATOM 379 O O . SER A 1 124 ? 164.631 130.375 153.237 1.00 134.65 124 SER A O 1
ATOM 382 N N . HIS A 1 125 ? 165.907 129.951 151.430 1.00 140.25 125 HIS A N 1
ATOM 383 C CA . HIS A 1 125 ? 165.197 130.928 150.613 1.00 140.01 125 HIS A CA 1
ATOM 384 C C . HIS A 1 125 ? 163.748 130.514 150.395 1.00 139.89 125 HIS A C 1
ATOM 385 O O . HIS A 1 125 ? 162.846 131.360 150.398 1.00 140.50 125 HIS A O 1
ATOM 392 N N . LEU A 1 126 ? 163.505 129.215 150.199 1.00 141.70 126 LEU A N 1
ATOM 393 C CA . LEU A 1 126 ? 162.137 128.740 150.018 1.00 142.26 126 LEU A CA 1
ATOM 394 C C . LEU A 1 126 ? 161.293 129.001 151.259 1.00 142.65 126 LEU A C 1
ATOM 395 O O . LEU A 1 126 ? 160.155 129.471 151.155 1.00 142.13 126 LEU A O 1
ATOM 400 N N . TYR A 1 127 ? 161.837 128.708 152.443 1.00 146.45 127 TYR A N 1
ATOM 401 C CA . TYR A 1 127 ? 161.104 128.968 153.679 1.00 146.56 127 TYR A CA 1
ATOM 402 C C . TYR A 1 127 ? 160.872 130.461 153.880 1.00 146.50 127 TYR A C 1
ATOM 403 O O . TYR A 1 127 ? 159.790 130.878 154.317 1.00 146.10 127 TYR A O 1
ATOM 412 N N . MET A 1 128 ? 161.880 131.281 153.569 1.00 142.87 128 MET A N 1
ATOM 413 C CA . MET A 1 128 ? 161.730 132.727 153.687 1.00 142.72 128 MET A CA 1
ATOM 414 C C . MET A 1 128 ? 160.606 133.232 152.792 1.00 142.21 128 MET A C 1
ATOM 415 O O . MET A 1 128 ? 159.742 134.003 153.229 1.00 142.51 128 MET A O 1
ATOM 420 N N . GLU A 1 129 ? 160.592 132.786 151.533 1.00 137.21 129 GLU A N 1
ATOM 421 C CA . GLU A 1 129 ? 159.552 133.210 150.602 1.00 136.94 129 GLU A CA 1
ATOM 422 C C . GLU A 1 129 ? 158.182 132.709 151.039 1.00 137.66 129 GLU A C 1
ATOM 423 O O . GLU A 1 129 ? 157.184 133.428 150.917 1.00 138.29 129 GLU A O 1
ATOM 429 N N . GLU A 1 130 ? 158.111 131.475 151.545 1.00 137.47 130 GLU A N 1
ATOM 430 C CA . GLU A 1 130 ? 156.832 130.926 151.980 1.00 137.61 130 GLU A CA 1
ATOM 431 C C . GLU A 1 130 ? 156.258 131.722 153.145 1.00 137.50 130 GLU A C 1
ATOM 432 O O . GLU A 1 130 ? 155.069 132.069 153.150 1.00 136.81 130 GLU A O 1
ATOM 438 N N . MET A 1 131 ? 157.090 132.037 154.142 1.00 142.36 131 MET A N 1
ATOM 439 C CA . MET A 1 131 ? 156.568 132.791 155.275 1.00 141.79 131 MET A CA 1
ATOM 440 C C . MET A 1 131 ? 156.271 134.235 154.889 1.00 141.67 131 MET A C 1
ATOM 441 O O . MET A 1 131 ? 155.333 134.833 155.427 1.00 142.30 131 MET A O 1
ATOM 446 N N . ARG A 1 132 ? 157.028 134.803 153.943 1.00 134.21 132 ARG A N 1
ATOM 447 C CA . ARG A 1 132 ? 156.699 136.135 153.446 1.00 133.58 132 ARG A CA 1
ATOM 448 C C . ARG A 1 132 ? 155.345 136.142 152.748 1.00 132.90 132 ARG A C 1
ATOM 449 O O . ARG A 1 132 ? 154.542 137.062 152.942 1.00 132.81 132 ARG A O 1
ATOM 457 N N . LYS A 1 133 ? 155.072 135.119 151.934 1.00 131.60 133 LYS A N 1
ATOM 458 C CA . LYS A 1 133 ? 153.780 135.027 151.263 1.00 131.52 133 LYS A CA 1
ATOM 459 C C . LYS A 1 133 ? 152.649 134.842 152.267 1.00 131.38 133 LYS A C 1
ATOM 460 O O . LYS A 1 133 ? 151.575 135.439 152.122 1.00 131.57 133 LYS A O 1
ATOM 466 N N . ARG A 1 134 ? 152.869 134.013 153.291 1.00 127.33 134 ARG A N 1
ATOM 467 C CA . ARG A 1 134 ? 151.847 133.836 154.319 1.00 126.62 134 ARG A CA 1
ATOM 468 C C . ARG A 1 134 ? 151.579 135.142 155.057 1.00 126.00 134 ARG A C 1
ATOM 469 O O . ARG A 1 134 ? 150.421 135.488 155.324 1.00 125.97 134 ARG A O 1
ATOM 477 N N . ALA A 1 135 ? 152.639 135.883 155.391 1.00 114.73 135 ALA A N 1
ATOM 478 C CA . ALA A 1 135 ? 152.466 137.168 156.059 1.00 113.57 135 ALA A CA 1
ATOM 479 C C . ALA A 1 135 ? 151.714 138.154 155.175 1.00 113.65 135 ALA A C 1
ATOM 480 O O . ALA A 1 135 ? 150.856 138.900 155.658 1.00 112.98 135 ALA A O 1
ATOM 482 N N . ARG A 1 136 ? 152.026 138.174 153.876 1.00 113.56 136 ARG A N 1
ATOM 483 C CA . ARG A 1 136 ? 151.324 139.071 152.964 1.00 112.30 136 ARG A CA 1
ATOM 484 C C . ARG A 1 136 ? 149.847 138.710 152.859 1.00 111.70 136 ARG A C 1
ATOM 485 O O . ARG A 1 136 ? 148.985 139.596 152.829 1.00 112.16 136 ARG A O 1
ATOM 493 N N . LEU A 1 137 ? 149.536 137.413 152.799 1.00 109.57 137 LEU A N 1
ATOM 494 C CA . LEU A 1 137 ? 148.139 136.992 152.749 1.00 109.42 137 LEU A CA 1
ATOM 495 C C . LEU A 1 137 ? 147.397 137.381 154.023 1.00 109.43 137 LEU A C 1
ATOM 496 O O . LEU A 1 137 ? 146.254 137.856 153.968 1.00 109.38 137 LEU A O 1
ATOM 501 N N . MET A 1 138 ? 148.032 137.188 155.183 1.00 107.40 138 MET A N 1
ATOM 502 C CA . MET A 1 138 ? 147.402 137.589 156.438 1.00 106.07 138 MET A CA 1
ATOM 503 C C . MET A 1 138 ? 147.182 139.096 156.488 1.00 105.48 138 MET A C 1
ATOM 504 O O . MET A 1 138 ? 146.134 139.560 156.950 1.00 105.42 138 MET A O 1
ATOM 509 N N . LYS A 1 139 ? 148.158 139.875 156.016 1.00 95.76 139 LYS A N 1
ATOM 510 C CA . LYS A 1 139 ? 148.006 141.327 155.994 1.00 93.53 139 LYS A CA 1
ATOM 511 C C . LYS A 1 139 ? 146.863 141.750 155.079 1.00 91.96 139 LYS A C 1
ATOM 512 O O . LYS A 1 139 ? 146.083 142.647 155.420 1.00 91.83 139 LYS A O 1
ATOM 518 N N . ARG A 1 140 ? 146.752 141.119 153.908 1.00 79.35 140 ARG A N 1
ATOM 519 C CA . ARG A 1 140 ? 145.663 141.444 152.992 1.00 77.71 140 ARG A CA 1
ATOM 520 C C . ARG A 1 140 ? 144.308 141.109 153.603 1.00 77.79 140 ARG A C 1
ATOM 521 O O . ARG A 1 140 ? 143.358 141.895 153.495 1.00 80.11 140 ARG A O 1
ATOM 529 N N . SER A 1 141 ? 144.197 139.947 154.253 1.00 74.65 141 SER A N 1
ATOM 530 C CA . SER A 1 141 ? 142.940 139.591 154.905 1.00 73.46 141 SER A CA 1
ATOM 531 C C . SER A 1 141 ? 142.608 140.564 156.032 1.00 73.90 141 SER A C 1
ATOM 532 O O . SER A 1 141 ? 141.444 140.942 156.218 1.00 73.96 141 SER A O 1
ATOM 535 N N . PHE A 1 142 ? 143.622 140.981 156.794 1.00 66.89 142 PHE A N 1
ATOM 536 C CA . PHE A 1 142 ? 143.397 141.949 157.862 1.00 63.74 142 PHE A CA 1
ATOM 537 C C . PHE A 1 142 ? 142.917 143.282 157.308 1.00 64.28 142 PHE A C 1
ATOM 538 O O . PHE A 1 142 ? 142.033 143.915 157.888 1.00 61.64 142 PHE A O 1
ATOM 546 N N . SER A 1 143 ? 143.500 143.735 156.195 1.00 61.85 143 SER A N 1
ATOM 547 C CA . SER A 1 143 ? 143.043 144.982 155.584 1.00 59.84 143 SER A CA 1
ATOM 548 C C . SER A 1 143 ? 141.610 144.856 155.082 1.00 56.74 143 SER A C 1
ATOM 549 O O . SER A 1 143 ? 140.801 145.784 155.237 1.00 58.08 143 SER A O 1
ATOM 552 N N . ASN A 1 144 ? 141.278 143.714 154.475 1.00 54.52 144 ASN A N 1
ATOM 553 C CA . ASN A 1 144 ? 139.917 143.498 153.996 1.00 54.36 144 ASN A CA 1
ATOM 554 C C . ASN A 1 144 ? 138.919 143.537 155.145 1.00 58.13 144 ASN A C 1
ATOM 555 O O . ASN A 1 144 ? 137.832 144.112 155.015 1.00 60.18 144 ASN A O 1
ATOM 560 N N . PHE A 1 145 ? 139.268 142.926 156.280 1.00 57.41 145 PHE A N 1
ATOM 561 C CA . PHE A 1 145 ? 138.382 142.968 157.440 1.00 52.62 145 PHE A CA 1
ATOM 562 C C . PHE A 1 145 ? 138.331 144.357 158.065 1.00 50.53 145 PHE A C 1
ATOM 563 O O . PHE A 1 145 ? 137.277 144.776 158.555 1.00 51.77 145 PHE A O 1
ATOM 571 N N . LYS A 1 146 ? 139.452 145.081 158.057 1.00 47.32 146 LYS A N 1
ATOM 572 C CA . LYS A 1 146 ? 139.518 146.395 158.685 1.00 47.08 146 LYS A CA 1
ATOM 573 C C . LYS A 1 146 ? 138.698 147.429 157.930 1.00 48.90 146 LYS A C 1
ATOM 574 O O . LYS A 1 146 ? 138.112 148.323 158.551 1.00 48.17 146 LYS A O 1
ATOM 580 N N . THR A 1 147 ? 138.652 147.334 156.599 1.00 49.06 147 THR A N 1
ATOM 581 C CA . THR A 1 147 ? 137.882 148.304 155.822 1.00 43.05 147 THR A CA 1
ATOM 582 C C . THR A 1 147 ? 136.410 148.307 156.225 1.00 43.55 147 THR A C 1
ATOM 583 O O . THR A 1 147 ? 135.746 149.347 156.149 1.00 44.69 147 THR A O 1
ATOM 587 N N . TYR A 1 148 ? 135.894 147.168 156.694 1.00 48.64 148 TYR A N 1
ATOM 588 C CA . TYR A 1 148 ? 134.488 147.063 157.069 1.00 49.66 148 TYR A CA 1
ATOM 589 C C . TYR A 1 148 ? 134.117 147.932 158.266 1.00 46.48 148 TYR A C 1
ATOM 590 O O . TYR A 1 148 ? 132.926 148.171 158.490 1.00 48.75 148 TYR A O 1
ATOM 599 N N . LEU A 1 149 ? 135.094 148.399 159.043 1.00 39.01 149 LEU A N 1
ATOM 600 C CA . LEU A 1 149 ? 134.824 149.068 160.309 1.00 37.07 149 LEU A CA 1
ATOM 601 C C . LEU A 1 149 ? 135.106 150.566 160.279 1.00 37.61 149 LEU A C 1
ATOM 602 O O . LEU A 1 149 ? 135.080 151.207 161.334 1.00 34.31 149 LEU A O 1
ATOM 607 N N . ILE A 1 150 ? 135.370 151.142 159.112 1.00 35.07 150 ILE A N 1
ATOM 608 C CA . ILE A 1 150 ? 135.635 152.572 158.986 1.00 29.59 150 ILE A CA 1
ATOM 609 C C . ILE A 1 150 ? 134.294 153.288 158.844 1.00 30.69 150 ILE A C 1
ATOM 610 O O . ILE A 1 150 ? 133.554 153.003 157.890 1.00 31.82 150 ILE A O 1
ATOM 615 N N . PRO A 1 151 ? 133.939 154.196 159.758 1.00 22.32 151 PRO A N 1
ATOM 616 C CA . PRO A 1 151 ? 132.644 154.877 159.660 1.00 20.04 151 PRO A CA 1
ATOM 617 C C . PRO A 1 151 ? 132.716 156.211 158.933 1.00 25.91 151 PRO A C 1
ATOM 618 O O . PRO A 1 151 ? 133.802 156.675 158.570 1.00 28.33 151 PRO A O 1
ATOM 622 N N . TRP A 1 152 ? 131.551 156.828 158.722 1.00 24.68 152 TRP A N 1
ATOM 623 C CA . TRP A 1 152 ? 131.438 158.180 158.168 1.00 14.68 152 TRP A CA 1
ATOM 624 C C . TRP A 1 152 ? 132.104 158.298 156.801 1.00 17.89 152 TRP A C 1
ATOM 625 O O . TRP A 1 152 ? 132.738 159.305 156.486 1.00 23.89 152 TRP A O 1
ATOM 636 N N . GLU A 1 153 ? 131.956 157.262 155.977 1.00 18.52 153 GLU A N 1
ATOM 637 C CA . GLU A 1 153 ? 132.457 157.336 154.609 1.00 15.31 153 GLU A CA 1
ATOM 638 C C . GLU A 1 153 ? 131.529 158.168 153.733 1.00 14.47 153 GLU A C 1
ATOM 639 O O . GLU A 1 153 ? 131.973 159.101 153.053 1.00 19.47 153 GLU A O 1
ATOM 645 N N . SER A 1 154 ? 130.233 157.848 153.749 1.00 9.92 154 SER A N 1
ATOM 646 C CA . SER A 1 154 ? 129.267 158.582 152.939 1.00 8.87 154 SER A CA 1
ATOM 647 C C . SER A 1 154 ? 129.104 160.019 153.414 1.00 12.35 154 SER A C 1
ATOM 648 O O . SER A 1 154 ? 128.895 160.918 152.595 1.00 15.37 154 SER A O 1
ATOM 651 N N . LYS A 1 155 ? 129.190 160.253 154.724 1.00 8.77 155 LYS A N 1
ATOM 652 C CA . LYS A 1 155 ? 129.074 161.609 155.251 1.00 4.79 155 LYS A CA 1
ATOM 653 C C . LYS A 1 155 ? 130.183 162.504 154.715 1.00 8.01 155 LYS A C 1
ATOM 654 O O . LYS A 1 155 ? 129.923 163.590 154.179 1.00 19.68 155 LYS A O 1
ATOM 660 N N . ILE A 1 156 ? 131.433 162.058 154.849 1.00 7.51 156 ILE A N 1
ATOM 661 C CA . ILE A 1 156 ? 132.559 162.839 154.352 1.00 1.75 156 ILE A CA 1
ATOM 662 C C . ILE A 1 156 ? 132.515 162.934 152.836 1.00 2.66 156 ILE A C 1
ATOM 663 O O . ILE A 1 156 ? 132.894 163.959 152.265 1.00 6.58 156 ILE A O 1
ATOM 668 N N . LYS A 1 157 ? 132.047 161.883 152.159 1.00 9.56 157 LYS A N 1
ATOM 669 C CA . LYS A 1 157 ? 131.907 161.941 150.707 1.00 5.78 157 LYS A CA 1
ATOM 670 C C . LYS A 1 157 ? 130.938 163.042 150.291 1.00 6.91 157 LYS A C 1
ATOM 671 O O . LYS A 1 157 ? 131.222 163.825 149.377 1.00 18.39 157 LYS A O 1
ATOM 677 N N . ARG A 1 158 ? 129.788 163.125 150.963 1.00 6.15 158 ARG A N 1
ATOM 678 C CA . ARG A 1 158 ? 128.802 164.153 150.644 1.00 1.69 158 ARG A CA 1
ATOM 679 C C . ARG A 1 158 ? 129.331 165.548 150.949 1.00 1.58 158 ARG A C 1
ATOM 680 O O . ARG A 1 158 ? 129.139 166.480 150.156 1.00 4.38 158 ARG A O 1
ATOM 688 N N . ILE A 1 159 ? 129.999 165.711 152.093 1.00 11.34 159 ILE A N 1
ATOM 689 C CA . ILE A 1 159 ? 130.550 167.018 152.442 1.00 13.96 159 ILE A CA 1
ATOM 690 C C . ILE A 1 159 ? 131.611 167.437 151.431 1.00 6.90 159 ILE A C 1
ATOM 691 O O . ILE A 1 159 ? 131.684 168.604 151.032 1.00 7.47 159 ILE A O 1
ATOM 696 N N . GLU A 1 160 ? 132.445 166.489 150.997 1.00 5.28 160 GLU A N 1
ATOM 697 C CA . GLU A 1 160 ? 133.456 166.780 149.987 1.00 7.04 160 GLU A CA 1
ATOM 698 C C . GLU A 1 160 ? 132.819 167.181 148.664 1.00 5.65 160 GLU A C 1
ATOM 699 O O . GLU A 1 160 ? 133.261 168.138 148.018 1.00 6.19 160 GLU A O 1
ATOM 705 N N . SER A 1 161 ? 131.780 166.457 148.243 1.00 5.75 161 SER A N 1
ATOM 706 C CA . SER A 1 161 ? 131.131 166.765 146.975 1.00 0.91 161 SER A CA 1
ATOM 707 C C . SER A 1 161 ? 130.495 168.146 146.999 1.00 3.79 161 SER A C 1
ATOM 708 O O . SER A 1 161 ? 130.550 168.879 146.006 1.00 9.70 161 SER A O 1
ATOM 711 N N . HIS A 1 162 ? 129.886 168.523 148.123 1.00 14.20 162 HIS A N 1
ATOM 712 C CA . HIS A 1 162 ? 129.167 169.793 148.156 1.00 9.42 162 HIS A CA 1
ATOM 713 C C . HIS A 1 162 ? 130.091 170.981 148.403 1.00 6.04 162 HIS A C 1
ATOM 714 O O . HIS A 1 162 ? 129.925 172.031 147.773 1.00 7.08 162 HIS A O 1
ATOM 721 N N . PHE A 1 163 ? 131.071 170.847 149.302 1.00 4.59 163 PHE A N 1
ATOM 722 C CA . PHE A 1 163 ? 131.804 172.008 149.791 1.00 3.73 163 PHE A CA 1
ATOM 723 C C . PHE A 1 163 ? 133.266 172.071 149.375 1.00 8.90 163 PHE A C 1
ATOM 724 O O . PHE A 1 163 ? 133.831 173.168 149.359 1.00 13.20 163 PHE A O 1
ATOM 732 N N . GLY A 1 164 ? 133.896 170.948 149.051 1.00 6.19 164 GLY A N 1
ATOM 733 C CA . GLY A 1 164 ? 135.257 170.963 148.569 1.00 0.96 164 GLY A CA 1
ATOM 734 C C . GLY A 1 164 ? 136.124 169.984 149.321 1.00 4.74 164 GLY A C 1
ATOM 735 O O . GLY A 1 164 ? 135.640 169.124 150.062 1.00 11.13 164 GLY A O 1
ATOM 736 N N . SER A 1 165 ? 137.434 170.112 149.124 1.00 6.91 165 SER A N 1
ATOM 737 C CA . SER A 1 165 ? 138.415 169.224 149.730 1.00 2.37 165 SER A CA 1
ATOM 738 C C . SER A 1 165 ? 139.191 169.878 150.859 1.00 4.78 165 SER A C 1
ATOM 739 O O . SER A 1 165 ? 139.979 169.200 151.526 1.00 5.43 165 SER A O 1
ATOM 742 N N . VAL A 1 166 ? 139.009 171.178 151.076 1.00 8.89 166 VAL A N 1
ATOM 743 C CA . VAL A 1 166 ? 139.585 171.847 152.234 1.00 5.63 166 VAL A CA 1
ATOM 744 C C . VAL A 1 166 ? 138.596 171.914 153.394 1.00 4.59 166 VAL A C 1
ATOM 745 O O . VAL A 1 166 ? 139.025 171.998 154.555 1.00 11.26 166 VAL A O 1
ATOM 749 N N . VAL A 1 167 ? 137.291 171.869 153.119 1.00 4.03 167 VAL A N 1
ATOM 750 C CA . VAL A 1 167 ? 136.304 171.747 154.184 1.00 2.52 167 VAL A CA 1
ATOM 751 C C . VAL A 1 167 ? 136.346 170.351 154.792 1.00 12.37 167 VAL A C 1
ATOM 752 O O . VAL A 1 167 ? 136.270 170.191 156.015 1.00 25.40 167 VAL A O 1
ATOM 756 N N . SER A 1 168 ? 136.485 169.320 153.954 1.00 5.73 168 SER A N 1
ATOM 757 C CA . SER A 1 168 ? 136.505 167.940 154.425 1.00 6.32 168 SER A CA 1
ATOM 758 C C . SER A 1 168 ? 137.790 167.570 155.153 1.00 13.00 168 SER A C 1
ATOM 759 O O . SER A 1 168 ? 137.847 166.498 155.772 1.00 24.33 168 SER A O 1
ATOM 762 N N . SER A 1 169 ? 138.820 168.415 155.089 1.00 12.15 169 SER A N 1
ATOM 763 C CA . SER A 1 169 ? 140.028 168.159 155.863 1.00 13.72 169 SER A CA 1
ATOM 764 C C . SER A 1 169 ? 139.727 168.177 157.354 1.00 13.87 169 SER A C 1
ATOM 765 O O . SER A 1 169 ? 140.265 167.364 158.114 1.00 31.98 169 SER A O 1
ATOM 768 N N . TYR A 1 170 ? 138.853 169.087 157.786 1.00 19.12 170 TYR A N 1
ATOM 769 C CA . TYR A 1 170 ? 138.454 169.128 159.187 1.00 27.14 170 TYR A CA 1
ATOM 770 C C . TYR A 1 170 ? 137.782 167.828 159.607 1.00 26.89 170 TYR A C 1
ATOM 771 O O . TYR A 1 170 ? 138.032 167.319 160.703 1.00 34.06 170 TYR A O 1
ATOM 780 N N . PHE A 1 171 ? 136.935 167.267 158.745 1.00 17.00 171 PHE A N 1
ATOM 781 C CA . PHE A 1 171 ? 136.203 166.064 159.121 1.00 20.33 171 PHE A CA 1
ATOM 782 C C . PHE A 1 171 ? 137.104 164.835 159.125 1.00 25.56 171 PHE A C 1
ATOM 783 O O . PHE A 1 171 ? 136.962 163.959 159.985 1.00 35.00 171 PHE A O 1
ATOM 791 N N . THR A 1 172 ? 138.049 164.754 158.186 1.00 47.89 172 THR A N 1
ATOM 792 C CA . THR A 1 172 ? 139.021 163.663 158.236 1.00 47.24 172 THR A CA 1
ATOM 793 C C . THR A 1 172 ? 139.908 163.768 159.476 1.00 49.91 172 THR A C 1
ATOM 794 O O . THR A 1 172 ? 140.204 162.755 160.129 1.00 53.24 172 THR A O 1
ATOM 798 N N . PHE A 1 173 ? 140.329 164.989 159.822 1.00 29.18 173 PHE A N 1
ATOM 799 C CA . PHE A 1 173 ? 141.100 165.205 161.042 1.00 17.56 173 PHE A CA 1
ATOM 800 C C . PHE A 1 173 ? 140.308 164.790 162.275 1.00 26.66 173 PHE A C 1
ATOM 801 O O . PHE A 1 173 ? 140.845 164.142 163.181 1.00 36.27 173 PHE A O 1
ATOM 809 N N . LEU A 1 174 ? 139.024 165.146 162.320 1.00 28.93 174 LEU A N 1
ATOM 810 C CA . LEU A 1 174 ? 138.185 164.780 163.456 1.00 21.85 174 LEU A CA 1
ATOM 811 C C . LEU A 1 174 ? 138.001 163.270 163.553 1.00 18.53 174 LEU A C 1
ATOM 812 O O . LEU A 1 174 ? 137.980 162.717 164.656 1.00 28.48 174 LEU A O 1
ATOM 817 N N . ARG A 1 175 ? 137.857 162.582 162.419 1.00 19.95 175 ARG A N 1
ATOM 818 C CA . ARG A 1 175 ? 137.726 161.127 162.470 1.00 19.89 175 ARG A CA 1
ATOM 819 C C . ARG A 1 175 ? 139.011 160.468 162.964 1.00 24.64 175 ARG A C 1
ATOM 820 O O . ARG A 1 175 ? 138.966 159.494 163.730 1.00 29.87 175 ARG A O 1
ATOM 828 N N . TRP A 1 176 ? 140.171 160.979 162.541 1.00 31.56 176 TRP A N 1
ATOM 829 C CA . TRP A 1 176 ? 141.421 160.446 163.081 1.00 27.00 176 TRP A CA 1
ATOM 830 C C . TRP A 1 176 ? 141.525 160.697 164.581 1.00 29.62 176 TRP A C 1
ATOM 831 O O . TRP A 1 176 ? 141.990 159.831 165.335 1.00 33.05 176 TRP A O 1
ATOM 842 N N . ILE A 1 177 ? 141.111 161.883 165.031 1.00 32.49 177 ILE A N 1
ATOM 843 C CA . ILE A 1 177 ? 141.117 162.183 166.460 1.00 21.91 177 ILE A CA 1
ATOM 844 C C . ILE A 1 177 ? 140.194 161.230 167.208 1.00 20.13 177 ILE A C 1
ATOM 845 O O . ILE A 1 177 ? 140.497 160.797 168.325 1.00 33.92 177 ILE A O 1
ATOM 850 N N . VAL A 1 178 ? 139.057 160.884 166.602 1.00 24.95 178 VAL A N 1
ATOM 851 C CA . VAL A 1 178 ? 138.138 159.928 167.217 1.00 21.92 178 VAL A CA 1
ATOM 852 C C . VAL A 1 178 ? 138.804 158.567 167.364 1.00 24.83 178 VAL A C 1
ATOM 853 O O . VAL A 1 178 ? 138.674 157.905 168.400 1.00 36.49 178 VAL A O 1
ATOM 857 N N . PHE A 1 179 ? 139.522 158.122 166.331 1.00 35.89 179 PHE A N 1
ATOM 858 C CA . PHE A 1 179 ? 140.216 156.837 166.426 1.00 35.44 179 PHE A CA 1
ATOM 859 C C . PHE A 1 179 ? 141.277 156.855 167.521 1.00 33.39 179 PHE A C 1
ATOM 860 O O . PHE A 1 179 ? 141.403 155.896 168.295 1.00 37.00 179 PHE A O 1
ATOM 868 N N . VAL A 1 180 ? 142.052 157.939 167.599 1.00 37.40 180 VAL A N 1
ATOM 869 C CA . VAL A 1 180 ? 143.085 158.046 168.628 1.00 36.48 180 VAL A CA 1
ATOM 870 C C . VAL A 1 180 ? 142.460 158.029 170.017 1.00 39.53 180 VAL A C 1
ATOM 871 O O . VAL A 1 180 ? 142.951 157.353 170.932 1.00 46.08 180 VAL A O 1
ATOM 875 N N . ASN A 1 181 ? 141.363 158.766 170.196 1.00 44.37 181 ASN A N 1
ATOM 876 C CA . ASN A 1 181 ? 140.693 158.808 171.489 1.00 34.62 181 ASN A CA 1
ATOM 877 C C . ASN A 1 181 ? 140.114 157.448 171.859 1.00 36.64 181 ASN A C 1
ATOM 878 O O . ASN A 1 181 ? 140.117 157.070 173.033 1.00 45.59 181 ASN A O 1
ATOM 883 N N . ILE A 1 182 ? 139.609 156.700 170.876 1.00 33.30 182 ILE A N 1
ATOM 884 C CA . ILE A 1 182 ? 139.091 155.363 171.156 1.00 27.01 182 ILE A CA 1
ATOM 885 C C . ILE A 1 182 ? 140.218 154.430 171.579 1.00 30.51 182 ILE A C 1
ATOM 886 O O . ILE A 1 182 ? 140.051 153.602 172.483 1.00 31.96 182 ILE A O 1
ATOM 891 N N . MET A 1 183 ? 141.380 154.539 170.932 1.00 31.26 183 MET A N 1
ATOM 892 C CA . MET A 1 183 ? 142.522 153.727 171.349 1.00 22.45 183 MET A CA 1
ATOM 893 C C . MET A 1 183 ? 142.946 154.063 172.776 1.00 21.47 183 MET A C 1
ATOM 894 O O . MET A 1 183 ? 143.226 153.164 173.579 1.00 24.76 183 MET A O 1
ATOM 899 N N . ILE A 1 184 ? 142.987 155.355 173.108 1.00 25.53 184 ILE A N 1
ATOM 900 C CA . ILE A 1 184 ? 143.336 155.777 174.464 1.00 22.79 184 ILE A CA 1
ATOM 901 C C . ILE A 1 184 ? 142.314 155.254 175.468 1.00 20.13 184 ILE A C 1
ATOM 902 O O . ILE A 1 184 ? 142.667 154.803 176.567 1.00 20.26 184 ILE A O 1
ATOM 907 N N . THR A 1 185 ? 141.031 155.311 175.106 1.00 17.34 185 THR A N 1
ATOM 908 C CA . THR A 1 185 ? 139.976 154.792 175.969 1.00 12.14 185 THR A CA 1
ATOM 909 C C . THR A 1 185 ? 140.145 153.302 176.218 1.00 14.95 185 THR A C 1
ATOM 910 O O . THR A 1 185 ? 140.004 152.836 177.352 1.00 19.36 185 THR A O 1
ATOM 914 N N . LEU A 1 186 ? 140.441 152.534 175.169 1.00 18.83 186 LEU A N 1
ATOM 915 C CA . LEU A 1 186 ? 140.640 151.099 175.344 1.00 13.75 186 LEU A CA 1
ATOM 916 C C . LEU A 1 186 ? 141.842 150.814 176.234 1.00 13.36 186 LEU A C 1
ATOM 917 O O . LEU A 1 186 ? 141.789 149.928 177.097 1.00 9.23 186 LEU A O 1
ATOM 922 N N . ILE A 1 187 ? 142.934 151.563 176.047 1.00 15.68 187 ILE A N 1
ATOM 923 C CA . ILE A 1 187 ? 144.117 151.367 176.883 1.00 7.04 187 ILE A CA 1
ATOM 924 C C . ILE A 1 187 ? 143.788 151.630 178.346 1.00 11.78 187 ILE A C 1
ATOM 925 O O . ILE A 1 187 ? 144.164 150.852 179.230 1.00 13.89 187 ILE A O 1
ATOM 930 N N . ALA A 1 188 ? 143.078 152.723 178.628 1.00 17.10 188 ALA A N 1
ATOM 931 C CA . ALA A 1 188 ? 142.763 153.069 180.011 1.00 10.75 188 ALA A CA 1
ATOM 932 C C . ALA A 1 188 ? 141.602 152.267 180.584 1.00 9.21 188 ALA A C 1
ATOM 933 O O . ALA A 1 188 ? 141.368 152.331 181.793 1.00 13.44 188 ALA A O 1
ATOM 935 N N . LEU A 1 189 ? 140.868 151.531 179.753 1.00 13.65 189 LEU A N 1
ATOM 936 C CA . LEU A 1 189 ? 139.720 150.757 180.203 1.00 10.14 189 LEU A CA 1
ATOM 937 C C . LEU A 1 189 ? 140.036 149.288 180.428 1.00 12.43 189 LEU A C 1
ATOM 938 O O . LEU A 1 189 ? 139.426 148.662 181.298 1.00 12.41 189 LEU A O 1
ATOM 943 N N . VAL A 1 190 ? 140.958 148.719 179.651 1.00 20.36 190 VAL A N 1
ATOM 944 C CA . VAL A 1 190 ? 141.298 147.310 179.821 1.00 13.64 190 VAL A CA 1
ATOM 945 C C . VAL A 1 190 ? 142.069 147.089 181.117 1.00 10.65 190 VAL A C 1
ATOM 946 O O . VAL A 1 190 ? 141.818 146.123 181.847 1.00 11.77 190 VAL A O 1
ATOM 950 N N . PHE A 1 191 ? 143.006 147.983 181.434 1.00 15.87 191 PHE A N 1
ATOM 951 C CA . PHE A 1 191 ? 143.979 147.741 182.491 1.00 18.46 191 PHE A CA 1
ATOM 952 C C . PHE A 1 191 ? 143.664 148.438 183.809 1.00 20.36 191 PHE A C 1
ATOM 953 O O . PHE A 1 191 ? 144.291 148.108 184.819 1.00 22.60 191 PHE A O 1
ATOM 961 N N . VAL A 1 192 ? 142.728 149.385 183.838 1.00 16.44 192 VAL A N 1
ATOM 962 C CA . VAL A 1 192 ? 142.465 150.123 185.069 1.00 6.90 192 VAL A CA 1
ATOM 963 C C . VAL A 1 192 ? 141.013 149.967 185.502 1.00 14.72 192 VAL A C 1
ATOM 964 O O . VAL A 1 192 ? 140.732 149.437 186.581 1.00 19.83 192 VAL A O 1
ATOM 968 N N . VAL A 1 193 ? 140.082 150.427 184.666 1.00 15.19 193 VAL A N 1
ATOM 969 C CA . VAL A 1 193 ? 138.684 150.508 185.082 1.00 19.52 193 VAL A CA 1
ATOM 970 C C . VAL A 1 193 ? 138.089 149.116 185.257 1.00 22.12 193 VAL A C 1
ATOM 971 O O . VAL A 1 193 ? 137.423 148.829 186.259 1.00 27.76 193 VAL A O 1
ATOM 975 N N . LEU A 1 194 ? 138.307 148.236 184.281 1.00 22.24 194 LEU A N 1
ATOM 976 C CA . LEU A 1 194 ? 137.720 146.899 184.348 1.00 22.07 194 LEU A CA 1
ATOM 977 C C . LEU A 1 194 ? 138.251 146.068 185.510 1.00 25.51 194 LEU A C 1
ATOM 978 O O . LEU A 1 194 ? 137.433 145.447 186.212 1.00 30.18 194 LEU A O 1
ATOM 983 N N . PRO A 1 195 ? 139.566 145.970 185.754 1.00 25.49 195 PRO A N 1
ATOM 984 C CA . PRO A 1 195 ? 140.011 145.214 186.937 1.00 24.16 195 PRO A CA 1
ATOM 985 C C . PRO A 1 195 ? 139.460 145.765 188.237 1.00 29.41 195 PRO A C 1
ATOM 986 O O . PRO A 1 195 ? 139.074 144.989 189.120 1.00 34.41 195 PRO A O 1
ATOM 990 N N . GLU A 1 196 ? 139.392 147.090 188.371 1.00 29.57 196 GLU A N 1
ATOM 991 C CA . GLU A 1 196 ? 138.868 147.679 189.598 1.00 29.65 196 GLU A CA 1
ATOM 992 C C . GLU A 1 196 ? 137.391 147.361 189.778 1.00 34.11 196 GLU A C 1
ATOM 993 O O . GLU A 1 196 ? 136.956 147.021 190.883 1.00 40.29 196 GLU A O 1
ATOM 999 N N . THR A 1 197 ? 136.603 147.463 188.706 1.00 33.42 197 THR A N 1
ATOM 1000 C CA . THR A 1 197 ? 135.181 147.155 188.808 1.00 35.26 197 THR A CA 1
ATOM 1001 C C . THR A 1 197 ? 134.961 145.682 189.134 1.00 35.93 197 THR A C 1
ATOM 1002 O O . THR A 1 197 ? 134.105 145.340 189.961 1.00 37.27 197 THR A O 1
ATOM 1006 N N . LEU A 1 198 ? 135.736 144.794 188.506 1.00 40.83 198 LEU A N 1
ATOM 1007 C CA . LEU A 1 198 ? 135.606 143.369 188.795 1.00 44.58 198 LEU A CA 1
ATOM 1008 C C . LEU A 1 198 ? 135.985 143.060 190.239 1.00 47.31 198 LEU A C 1
ATOM 1009 O O . LEU A 1 198 ? 135.329 142.245 190.898 1.00 49.92 198 LEU A O 1
ATOM 1014 N N . ALA A 1 199 ? 137.043 143.697 190.746 1.00 51.13 199 ALA A N 1
ATOM 1015 C CA . ALA A 1 199 ? 137.426 143.501 192.141 1.00 50.80 199 ALA A CA 1
ATOM 1016 C C . ALA A 1 199 ? 136.361 144.036 193.090 1.00 53.42 199 ALA A C 1
ATOM 1017 O O . ALA A 1 199 ? 136.090 143.429 194.132 1.00 58.61 199 ALA A O 1
ATOM 1019 N N . ASP A 1 200 ? 135.757 145.177 192.751 1.00 49.50 200 ASP A N 1
ATOM 1020 C CA . ASP A 1 200 ? 134.709 145.750 193.591 1.00 51.70 200 ASP A CA 1
ATOM 1021 C C . ASP A 1 200 ? 133.477 144.856 193.635 1.00 52.27 200 ASP A C 1
ATOM 1022 O O . ASP A 1 200 ? 132.857 144.698 194.693 1.00 53.11 200 ASP A O 1
ATOM 1027 N N . SER A 1 201 ? 133.097 144.274 192.495 1.00 56.51 201 SER A N 1
ATOM 1028 C CA . SER A 1 201 ? 131.892 143.455 192.448 1.00 59.00 201 SER A CA 1
ATOM 1029 C C . SER A 1 201 ? 132.029 142.159 193.239 1.00 60.75 201 SER A C 1
ATOM 1030 O O . SER A 1 201 ? 131.012 141.592 193.651 1.00 60.22 201 SER A O 1
ATOM 1033 N N . VAL A 1 202 ? 133.251 141.682 193.462 1.00 63.95 202 VAL A N 1
ATOM 1034 C CA . VAL A 1 202 ? 133.489 140.434 194.176 1.00 64.87 202 VAL A CA 1
ATOM 1035 C C . VAL A 1 202 ? 134.096 140.676 195.552 1.00 68.09 202 VAL A C 1
ATOM 1036 O O . VAL A 1 202 ? 134.583 139.732 196.184 1.00 69.34 202 VAL A O 1
ATOM 1040 N N . ALA A 1 203 ? 134.078 141.916 196.035 1.00 79.75 203 ALA A N 1
ATOM 1041 C CA . ALA A 1 203 ? 134.672 142.233 197.327 1.00 79.44 203 ALA A CA 1
ATOM 1042 C C . ALA A 1 203 ? 133.957 141.483 198.443 1.00 80.49 203 ALA A C 1
ATOM 1043 O O . ALA A 1 203 ? 132.724 141.445 198.492 1.00 80.67 203 ALA A O 1
ATOM 1045 N N . ASN A 1 204 ? 134.736 140.885 199.341 1.00 92.06 204 ASN A N 1
ATOM 1046 C CA . ASN A 1 204 ? 134.193 140.122 200.451 1.00 93.91 204 ASN A CA 1
ATOM 1047 C C . ASN A 1 204 ? 133.955 141.033 201.654 1.00 95.28 204 ASN A C 1
ATOM 1048 O O . ASN A 1 204 ? 134.076 142.258 201.575 1.00 96.20 204 ASN A O 1
ATOM 1053 N N . GLU A 1 205 ? 133.610 140.422 202.789 1.00 100.66 205 GLU A N 1
ATOM 1054 C CA . GLU A 1 205 ? 133.430 141.191 204.015 1.00 100.45 205 GLU A CA 1
ATOM 1055 C C . GLU A 1 205 ? 134.728 141.862 204.443 1.00 99.51 205 GLU A C 1
ATOM 1056 O O . GLU A 1 205 ? 134.703 142.979 204.973 1.00 98.61 205 GLU A O 1
ATOM 1062 N N . GLY A 1 206 ? 135.867 141.202 204.219 1.00 93.60 206 GLY A N 1
ATOM 1063 C CA . GLY A 1 206 ? 137.144 141.809 204.550 1.00 93.66 206 GLY A CA 1
ATOM 1064 C C . GLY A 1 206 ? 137.401 143.096 203.796 1.00 93.67 206 GLY A C 1
ATOM 1065 O O . GLY A 1 206 ? 137.965 144.043 204.350 1.00 94.26 206 GLY A O 1
ATOM 1066 N N . ARG A 1 207 ? 136.995 143.153 202.532 1.00 79.94 207 ARG A N 1
ATOM 1067 C CA . ARG A 1 207 ? 137.059 144.382 201.759 1.00 79.07 207 ARG A CA 1
ATOM 1068 C C . ARG A 1 207 ? 135.762 145.164 201.971 1.00 78.87 207 ARG A C 1
ATOM 1069 O O . ARG A 1 207 ? 134.969 144.855 202.864 1.00 81.15 207 ARG A O 1
ATOM 1077 N N . PHE A 1 208 ? 135.561 146.213 201.170 1.00 79.25 208 PHE A N 1
ATOM 1078 C CA . PHE A 1 208 ? 134.375 147.067 201.201 1.00 80.65 208 PHE A CA 1
ATOM 1079 C C . PHE A 1 208 ? 134.376 147.951 202.446 1.00 82.64 208 PHE A C 1
ATOM 1080 O O . PHE A 1 208 ? 133.555 148.865 202.569 1.00 83.69 208 PHE A O 1
ATOM 1088 N N . ASN A 1 209 ? 135.321 147.724 203.354 1.00 92.08 209 ASN A N 1
ATOM 1089 C CA . ASN A 1 209 ? 135.508 148.609 204.495 1.00 92.80 209 ASN A CA 1
ATOM 1090 C C . ASN A 1 209 ? 136.745 149.478 204.361 1.00 92.86 209 ASN A C 1
ATOM 1091 O O . ASN A 1 209 ? 136.725 150.638 204.787 1.00 94.24 209 ASN A O 1
ATOM 1096 N N . ARG A 1 210 ? 137.818 148.945 203.775 1.00 80.75 210 ARG A N 1
ATOM 1097 C CA . ARG A 1 210 ? 138.993 149.755 203.485 1.00 81.65 210 ARG A CA 1
ATOM 1098 C C . ARG A 1 210 ? 138.724 150.774 202.387 1.00 82.07 210 ARG A C 1
ATOM 1099 O O . ARG A 1 210 ? 139.442 151.776 202.297 1.00 81.86 210 ARG A O 1
ATOM 1107 N N . THR A 1 211 ? 137.708 150.542 201.558 1.00 61.93 211 THR A N 1
ATOM 1108 C CA . THR A 1 211 ? 137.384 151.415 200.440 1.00 56.50 211 THR A CA 1
ATOM 1109 C C . THR A 1 211 ? 136.032 152.097 200.587 1.00 55.97 211 THR A C 1
ATOM 1110 O O . THR A 1 211 ? 135.616 152.815 199.673 1.00 59.03 211 THR A O 1
ATOM 1114 N N . LYS A 1 212 ? 135.333 151.890 201.705 1.00 52.22 212 LYS A N 1
ATOM 1115 C CA . LYS A 1 212 ? 134.020 152.503 201.880 1.00 49.39 212 LYS A CA 1
ATOM 1116 C C . LYS A 1 212 ? 134.114 154.021 201.927 1.00 48.07 212 LYS A C 1
ATOM 1117 O O . LYS A 1 212 ? 133.207 154.714 201.454 1.00 49.43 212 LYS A O 1
ATOM 1123 N N . THR A 1 213 ? 135.204 154.555 202.475 1.00 43.81 213 THR A N 1
ATOM 1124 C CA . THR A 1 213 ? 135.366 155.999 202.583 1.00 46.68 213 THR A CA 1
ATOM 1125 C C . THR A 1 213 ? 135.550 156.680 201.234 1.00 46.30 213 THR A C 1
ATOM 1126 O O . THR A 1 213 ? 135.460 157.911 201.169 1.00 46.96 213 THR A O 1
ATOM 1130 N N . ARG A 1 214 ? 135.802 155.923 200.164 1.00 35.80 214 ARG A N 1
ATOM 1131 C CA . ARG A 1 214 ? 136.018 156.500 198.846 1.00 31.99 214 ARG A CA 1
ATOM 1132 C C . ARG A 1 214 ? 135.037 156.026 197.784 1.00 34.32 214 ARG A C 1
ATOM 1133 O O . ARG A 1 214 ? 134.839 156.743 196.799 1.00 37.20 214 ARG A O 1
ATOM 1141 N N . LYS A 1 215 ? 134.417 154.857 197.950 1.00 35.59 215 LYS A N 1
ATOM 1142 C CA . LYS A 1 215 ? 133.488 154.331 196.961 1.00 31.27 215 LYS A CA 1
ATOM 1143 C C . LYS A 1 215 ? 132.027 154.446 197.366 1.00 36.16 215 LYS A C 1
ATOM 1144 O O . LYS A 1 215 ? 131.154 154.139 196.548 1.00 38.45 215 LYS A O 1
ATOM 1150 N N . GLN A 1 216 ? 131.734 154.868 198.592 1.00 42.97 216 GLN A N 1
ATOM 1151 C CA . GLN A 1 216 ? 130.367 154.994 199.077 1.00 41.48 216 GLN A CA 1
ATOM 1152 C C . GLN A 1 216 ? 130.109 156.439 199.474 1.00 43.40 216 GLN A C 1
ATOM 1153 O O . GLN A 1 216 ? 130.884 157.024 200.237 1.00 48.89 216 GLN A O 1
ATOM 1159 N N . ILE A 1 217 ? 129.029 157.007 198.957 1.00 47.80 217 ILE A N 1
ATOM 1160 C CA . ILE A 1 217 ? 128.692 158.396 199.283 1.00 46.79 217 ILE A CA 1
ATOM 1161 C C . ILE A 1 217 ? 128.164 158.460 200.713 1.00 50.57 217 ILE A C 1
ATOM 1162 O O . ILE A 1 217 ? 127.288 157.658 201.085 1.00 51.96 217 ILE A O 1
ATOM 1167 N N . PRO A 1 218 ? 128.671 159.365 201.549 1.00 58.59 218 PRO A N 1
ATOM 1168 C CA . PRO A 1 218 ? 128.230 159.409 202.948 1.00 60.74 218 PRO A CA 1
ATOM 1169 C C . PRO A 1 218 ? 126.758 159.768 203.068 1.00 65.57 218 PRO A C 1
ATOM 1170 O O . PRO A 1 218 ? 126.196 160.477 202.230 1.00 68.66 218 PRO A O 1
ATOM 1174 N N . ALA A 1 219 ? 126.132 159.265 204.136 1.00 69.91 219 ALA A N 1
ATOM 1175 C CA . ALA A 1 219 ? 124.716 159.529 204.368 1.00 68.75 219 ALA A CA 1
ATOM 1176 C C . ALA A 1 219 ? 124.435 161.001 204.636 1.00 65.52 219 ALA A C 1
ATOM 1177 O O . ALA A 1 219 ? 123.291 161.440 204.475 1.00 64.51 219 ALA A O 1
ATOM 1179 N N . ASN A 1 220 ? 125.445 161.768 205.051 1.00 72.36 220 ASN A N 1
ATOM 1180 C CA . ASN A 1 220 ? 125.249 163.199 205.259 1.00 74.18 220 ASN A CA 1
ATOM 1181 C C . ASN A 1 220 ? 124.930 163.909 203.949 1.00 74.70 220 ASN A C 1
ATOM 1182 O O . ASN A 1 220 ? 124.064 164.790 203.907 1.00 75.57 220 ASN A O 1
ATOM 1187 N N . GLU A 1 221 ? 125.620 163.541 202.871 1.00 77.43 221 GLU A N 1
ATOM 1188 C CA . GLU A 1 221 ? 125.449 164.184 201.574 1.00 78.77 221 GLU A CA 1
ATOM 1189 C C . GLU A 1 221 ? 124.712 163.307 200.571 1.00 78.80 221 GLU A C 1
ATOM 1190 O O . GLU A 1 221 ? 124.617 163.676 199.396 1.00 80.24 221 GLU A O 1
ATOM 1196 N N . ARG A 1 222 ? 124.192 162.155 200.998 1.00 77.12 222 ARG A N 1
ATOM 1197 C CA . ARG A 1 222 ? 123.490 161.278 200.066 1.00 76.26 222 ARG A CA 1
ATOM 1198 C C . ARG A 1 222 ? 122.154 161.875 199.645 1.00 78.63 222 ARG A C 1
ATOM 1199 O O . ARG A 1 222 ? 121.724 161.705 198.498 1.00 79.49 222 ARG A O 1
ATOM 1207 N N . VAL A 1 223 ? 121.483 162.580 200.557 1.00 90.91 223 VAL A N 1
ATOM 1208 C CA . VAL A 1 223 ? 120.184 163.165 200.240 1.00 91.02 223 VAL A CA 1
ATOM 1209 C C . VAL A 1 223 ? 120.328 164.269 199.199 1.00 91.92 223 VAL A C 1
ATOM 1210 O O . VAL A 1 223 ? 119.521 164.370 198.267 1.00 91.68 223 VAL A O 1
ATOM 1214 N N . HIS A 1 224 ? 121.358 165.104 199.330 1.00 86.44 224 HIS A N 1
ATOM 1215 C CA . HIS A 1 224 ? 121.546 166.265 198.471 1.00 84.22 224 HIS A CA 1
ATOM 1216 C C . HIS A 1 224 ? 122.311 165.933 197.196 1.00 82.28 224 HIS A C 1
ATOM 1217 O O . HIS A 1 224 ? 122.951 166.818 196.619 1.00 81.99 224 HIS A O 1
ATOM 1224 N N . ALA A 1 225 ? 122.277 164.674 196.758 1.00 73.02 225 ALA A N 1
ATOM 1225 C CA . ALA A 1 225 ? 122.997 164.278 195.554 1.00 73.05 225 ALA A CA 1
ATOM 1226 C C . ALA A 1 225 ? 122.295 164.728 194.278 1.00 73.64 225 ALA A C 1
ATOM 1227 O O . ALA A 1 225 ? 122.948 164.877 193.240 1.00 71.26 225 ALA A O 1
ATOM 1229 N N . ASP A 1 226 ? 120.980 164.927 194.320 1.00 77.63 226 ASP A N 1
ATOM 1230 C CA . ASP A 1 226 ? 120.201 165.371 193.163 1.00 76.45 226 ASP A CA 1
ATOM 1231 C C . ASP A 1 226 ? 119.684 166.780 193.448 1.00 75.34 226 ASP A C 1
ATOM 1232 O O . ASP A 1 226 ? 118.623 166.955 194.048 1.00 76.89 226 ASP A O 1
ATOM 1237 N N . GLU A 1 227 ? 120.435 167.788 193.001 1.00 72.18 227 GLU A N 1
ATOM 1238 C CA . GLU A 1 227 ? 120.054 169.182 193.193 1.00 72.24 227 GLU A CA 1
ATOM 1239 C C . GLU A 1 227 ? 120.173 170.044 191.945 1.00 76.16 227 GLU A C 1
ATOM 1240 O O . GLU A 1 227 ? 119.925 171.252 192.039 1.00 76.37 227 GLU A O 1
ATOM 1246 N N . LEU A 1 228 ? 120.585 169.482 190.804 1.00 72.14 228 LEU A N 1
ATOM 1247 C CA . LEU A 1 228 ? 120.743 170.187 189.532 1.00 69.37 228 LEU A CA 1
ATOM 1248 C C . LEU A 1 228 ? 121.955 171.114 189.574 1.00 68.11 228 LEU A C 1
ATOM 1249 O O . LEU A 1 228 ? 122.381 171.646 188.544 1.00 69.74 228 LEU A O 1
ATOM 1254 N N . ALA A 1 229 ? 122.538 171.283 190.757 1.00 54.31 229 ALA A N 1
ATOM 1255 C CA . ALA A 1 229 ? 123.823 171.948 190.913 1.00 53.02 229 ALA A CA 1
ATOM 1256 C C . ALA A 1 229 ? 124.895 171.019 191.448 1.00 53.74 229 ALA A C 1
ATOM 1257 O O . ALA A 1 229 ? 126.076 171.223 191.162 1.00 56.24 229 ALA A O 1
ATOM 1259 N N . VAL A 1 230 ? 124.504 170.009 192.225 1.00 44.19 230 VAL A N 1
ATOM 1260 C CA . VAL A 1 230 ? 125.430 168.949 192.599 1.00 37.45 230 VAL A CA 1
ATOM 1261 C C . VAL A 1 230 ? 125.749 168.081 191.389 1.00 40.12 230 VAL A C 1
ATOM 1262 O O . VAL A 1 230 ? 126.907 167.711 191.159 1.00 42.42 230 VAL A O 1
ATOM 1266 N N . VAL A 1 231 ? 124.732 167.753 190.589 1.00 37.97 231 VAL A N 1
ATOM 1267 C CA . VAL A 1 231 ? 124.948 166.938 189.397 1.00 38.68 231 VAL A CA 1
ATOM 1268 C C . VAL A 1 231 ? 125.707 167.725 188.336 1.00 37.07 231 VAL A C 1
ATOM 1269 O O . VAL A 1 231 ? 126.622 167.200 187.691 1.00 33.29 231 VAL A O 1
ATOM 1273 N N . TRP A 1 232 ? 125.348 168.997 188.143 1.00 41.59 232 TRP A N 1
ATOM 1274 C CA . TRP A 1 232 ? 125.991 169.806 187.112 1.00 36.12 232 TRP A CA 1
ATOM 1275 C C . TRP A 1 232 ? 127.473 170.015 187.395 1.00 36.05 232 TRP A C 1
ATOM 1276 O O . TRP A 1 232 ? 128.254 170.243 186.466 1.00 38.89 232 TRP A O 1
ATOM 1287 N N . HIS A 1 233 ? 127.878 169.939 188.661 1.00 38.94 233 HIS A N 1
ATOM 1288 C CA . HIS A 1 233 ? 129.273 170.081 189.055 1.00 37.57 233 HIS A CA 1
ATOM 1289 C C . HIS A 1 233 ? 129.968 168.740 189.232 1.00 35.16 233 HIS A C 1
ATOM 1290 O O . HIS A 1 233 ? 131.079 168.697 189.767 1.00 32.09 233 HIS A O 1
ATOM 1297 N N . TYR A 1 234 ? 129.327 167.648 188.809 1.00 33.21 234 TYR A N 1
ATOM 1298 C CA . TYR A 1 234 ? 129.881 166.296 188.893 1.00 32.26 234 TYR A CA 1
ATOM 1299 C C . TYR A 1 234 ? 130.123 165.865 190.337 1.00 34.38 234 TYR A C 1
ATOM 1300 O O . TYR A 1 234 ? 131.011 165.058 190.616 1.00 32.86 234 TYR A O 1
ATOM 1309 N N . ASP A 1 235 ? 129.332 166.396 191.263 1.00 24.88 235 ASP A N 1
ATOM 1310 C CA . ASP A 1 235 ? 129.315 165.915 192.634 1.00 21.30 235 ASP A CA 1
ATOM 1311 C C . ASP A 1 235 ? 128.284 164.794 192.744 1.00 23.51 235 ASP A C 1
ATOM 1312 O O . ASP A 1 235 ? 127.764 164.300 191.741 1.00 32.06 235 ASP A O 1
ATOM 1317 N N . GLY A 1 236 ? 127.971 164.381 193.963 1.00 15.99 236 GLY A N 1
ATOM 1318 C CA . GLY A 1 236 ? 126.960 163.352 194.150 1.00 15.47 236 GLY A CA 1
ATOM 1319 C C . GLY A 1 236 ? 127.516 161.980 193.853 1.00 17.13 236 GLY A C 1
ATOM 1320 O O . GLY A 1 236 ? 128.560 161.598 194.380 1.00 25.38 236 GLY A O 1
ATOM 1321 N N . TYR A 1 237 ? 126.812 161.222 193.008 1.00 20.86 237 TYR A N 1
ATOM 1322 C CA . TYR A 1 237 ? 127.275 159.880 192.668 1.00 22.74 237 TYR A CA 1
ATOM 1323 C C . TYR A 1 237 ? 128.457 159.909 191.709 1.00 23.97 237 TYR A C 1
ATOM 1324 O O . TYR A 1 237 ? 129.302 159.010 191.749 1.00 26.61 237 TYR A O 1
ATOM 1333 N N . LEU A 1 238 ? 128.531 160.919 190.840 1.00 25.12 238 LEU A N 1
ATOM 1334 C CA . LEU A 1 238 ? 129.622 160.985 189.874 1.00 22.13 238 LEU A CA 1
ATOM 1335 C C . LEU A 1 238 ? 130.975 161.125 190.558 1.00 23.12 238 LEU A C 1
ATOM 1336 O O . LEU A 1 238 ? 131.987 160.651 190.031 1.00 24.56 238 LEU A O 1
ATOM 1341 N N . ARG A 1 239 ? 131.017 161.776 191.723 1.00 22.94 239 ARG A N 1
ATOM 1342 C CA . ARG A 1 239 ? 132.274 161.916 192.451 1.00 22.02 239 ARG A CA 1
ATOM 1343 C C . ARG A 1 239 ? 132.795 160.563 192.917 1.00 24.43 239 ARG A C 1
ATOM 1344 O O . ARG A 1 239 ? 134.008 160.329 192.939 1.00 26.49 239 ARG A O 1
ATOM 1352 N N . TYR A 1 240 ? 131.891 159.662 193.292 1.00 22.36 240 TYR A N 1
ATOM 1353 C CA . TYR A 1 240 ? 132.238 158.329 193.778 1.00 23.96 240 TYR A CA 1
ATOM 1354 C C . TYR A 1 240 ? 132.094 157.282 192.683 1.00 30.03 240 TYR A C 1
ATOM 1355 O O . TYR A 1 240 ? 131.672 156.150 192.933 1.00 34.72 240 TYR A O 1
ATOM 1364 N N . SER A 1 241 ? 132.430 157.656 191.455 1.00 24.13 241 SER A N 1
ATOM 1365 C CA . SER A 1 241 ? 132.349 156.827 190.267 1.00 15.20 241 SER A CA 1
ATOM 1366 C C . SER A 1 241 ? 133.739 156.580 189.697 1.00 17.70 241 SER A C 1
ATOM 1367 O O . SER A 1 241 ? 134.674 157.338 189.972 1.00 27.39 241 SER A O 1
ATOM 1370 N N . PRO A 1 242 ? 133.917 155.524 188.886 1.00 21.03 242 PRO A N 1
ATOM 1371 C CA . PRO A 1 242 ? 135.250 155.236 188.333 1.00 24.33 242 PRO A CA 1
ATOM 1372 C C . PRO A 1 242 ? 135.807 156.354 187.466 1.00 24.40 242 PRO A C 1
ATOM 1373 O O . PRO A 1 242 ? 136.948 156.276 187.001 1.00 27.89 242 PRO A O 1
ATOM 1377 N N . LEU A 1 243 ? 135.009 157.399 187.243 1.00 35.82 243 LEU A N 1
ATOM 1378 C CA . LEU A 1 243 ? 135.432 158.518 186.414 1.00 34.39 243 LEU A CA 1
ATOM 1379 C C . LEU A 1 243 ? 136.538 159.338 187.062 1.00 34.74 243 LEU A C 1
ATOM 1380 O O . LEU A 1 243 ? 137.221 160.089 186.360 1.00 43.75 243 LEU A O 1
ATOM 1385 N N . PHE A 1 244 ? 136.757 159.198 188.367 1.00 25.78 244 PHE A N 1
ATOM 1386 C CA . PHE A 1 244 ? 137.674 160.067 189.088 1.00 24.26 244 PHE A CA 1
ATOM 1387 C C . PHE A 1 244 ? 138.735 159.265 189.832 1.00 27.82 244 PHE A C 1
ATOM 1388 O O . PHE A 1 244 ? 138.552 158.091 190.161 1.00 27.60 244 PHE A O 1
ATOM 1396 N N . TYR A 1 245 ? 139.855 159.941 190.094 1.00 22.50 245 TYR A N 1
ATOM 1397 C CA . TYR A 1 245 ? 141.040 159.293 190.647 1.00 19.13 245 TYR A CA 1
ATOM 1398 C C . TYR A 1 245 ? 140.788 158.741 192.045 1.00 24.13 245 TYR A C 1
ATOM 1399 O O . TYR A 1 245 ? 141.191 157.614 192.353 1.00 31.73 245 TYR A O 1
ATOM 1408 N N . GLY A 1 246 ? 140.114 159.509 192.900 1.00 19.20 246 GLY A N 1
ATOM 1409 C CA . GLY A 1 246 ? 139.949 159.133 194.295 1.00 14.04 246 GLY A CA 1
ATOM 1410 C C . GLY A 1 246 ? 139.085 157.914 194.535 1.00 14.97 246 GLY A C 1
ATOM 1411 O O . GLY A 1 246 ? 139.048 157.420 195.666 1.00 25.45 246 GLY A O 1
ATOM 1412 N N . TYR A 1 247 ? 138.390 157.423 193.510 1.00 19.41 247 TYR A N 1
ATOM 1413 C CA . TYR A 1 247 ? 137.511 156.271 193.671 1.00 19.08 247 TYR A CA 1
ATOM 1414 C C . TYR A 1 247 ? 138.276 154.959 193.774 1.00 25.70 247 TYR A C 1
ATOM 1415 O O . TYR A 1 247 ? 137.726 153.974 194.277 1.00 27.92 247 TYR A O 1
ATOM 1424 N N . TYR A 1 248 ? 139.528 154.924 193.329 1.00 27.28 248 TYR A N 1
ATOM 1425 C CA . TYR A 1 248 ? 140.259 153.674 193.174 1.00 19.92 248 TYR A CA 1
ATOM 1426 C C . TYR A 1 248 ? 141.021 153.326 194.444 1.00 21.01 248 TYR A C 1
ATOM 1427 O O . TYR A 1 248 ? 141.642 154.189 195.070 1.00 23.76 248 TYR A O 1
ATOM 1436 N N . SER A 1 249 ? 140.966 152.051 194.819 1.00 26.94 249 SER A N 1
ATOM 1437 C CA . SER A 1 249 ? 141.576 151.592 196.056 1.00 24.35 249 SER A CA 1
ATOM 1438 C C . SER A 1 249 ? 143.094 151.524 195.928 1.00 22.04 249 SER A C 1
ATOM 1439 O O . SER A 1 249 ? 143.650 151.359 194.839 1.00 29.81 249 SER A O 1
ATOM 1442 N N . ASP A 1 250 ? 143.764 151.644 197.073 1.00 21.98 250 ASP A N 1
ATOM 1443 C CA . ASP A 1 250 ? 145.217 151.621 197.146 1.00 20.18 250 ASP A CA 1
ATOM 1444 C C . ASP A 1 250 ? 145.761 150.274 197.597 1.00 28.21 250 ASP A C 1
ATOM 1445 O O . ASP A 1 250 ? 146.941 150.181 197.948 1.00 35.09 250 ASP A O 1
ATOM 1450 N N . ASP A 1 251 ? 144.929 149.238 197.609 1.00 35.95 251 ASP A N 1
ATOM 1451 C CA . ASP A 1 251 ? 145.401 147.909 197.961 1.00 35.52 251 ASP A CA 1
ATOM 1452 C C . ASP A 1 251 ? 146.473 147.470 196.969 1.00 40.10 251 ASP A C 1
ATOM 1453 O O . ASP A 1 251 ? 146.276 147.604 195.753 1.00 43.77 251 ASP A O 1
ATOM 1458 N N . PRO A 1 252 ? 147.614 146.962 197.437 1.00 40.50 252 PRO A N 1
ATOM 1459 C CA . PRO A 1 252 ? 148.691 146.599 196.502 1.00 40.39 252 PRO A CA 1
ATOM 1460 C C . PRO A 1 252 ? 148.293 145.536 195.494 1.00 41.01 252 PRO A C 1
ATOM 1461 O O . PRO A 1 252 ? 148.820 145.534 194.376 1.00 36.86 252 PRO A O 1
ATOM 1465 N N . PHE A 1 253 ? 147.385 144.631 195.849 1.00 52.63 253 PHE A N 1
ATOM 1466 C CA . PHE A 1 253 ? 146.968 143.558 194.960 1.00 52.57 253 PHE A CA 1
ATOM 1467 C C . PHE A 1 253 ? 145.450 143.464 194.936 1.00 54.98 253 PHE A C 1
ATOM 1468 O O . PHE A 1 253 ? 144.780 143.700 195.945 1.00 56.89 253 PHE A O 1
ATOM 1476 N N . LEU A 1 254 ? 144.912 143.115 193.764 1.00 57.81 254 LEU A N 1
ATOM 1477 C CA . LEU A 1 254 ? 143.466 142.983 193.624 1.00 60.63 254 LEU A CA 1
ATOM 1478 C C . LEU A 1 254 ? 142.928 141.840 194.474 1.00 63.61 254 LEU A C 1
ATOM 1479 O O . LEU A 1 254 ? 141.850 141.953 195.070 1.00 63.32 254 LEU A O 1
ATOM 1484 N N . GLY A 1 255 ? 143.657 140.733 194.539 1.00 86.32 255 GLY A N 1
ATOM 1485 C CA . GLY A 1 255 ? 143.221 139.611 195.350 1.00 88.11 255 GLY A CA 1
ATOM 1486 C C . GLY A 1 255 ? 144.183 138.453 195.220 1.00 89.18 255 GLY A C 1
ATOM 1487 O O . GLY A 1 255 ? 145.216 138.539 194.548 1.00 88.60 255 GLY A O 1
ATOM 1488 N N . ASN A 1 256 ? 143.826 137.360 195.886 1.00 101.18 256 ASN A N 1
ATOM 1489 C CA . ASN A 1 256 ? 144.618 136.143 195.835 1.00 101.70 256 ASN A CA 1
ATOM 1490 C C . ASN A 1 256 ? 144.391 135.408 194.517 1.00 103.18 256 ASN A C 1
ATOM 1491 O O . ASN A 1 256 ? 143.379 135.597 193.834 1.00 102.32 256 ASN A O 1
ATOM 1496 N N . LYS A 1 257 ? 145.376 134.582 194.153 1.00 109.43 257 LYS A N 1
ATOM 1497 C CA . LYS A 1 257 ? 145.342 133.730 192.965 1.00 109.08 257 LYS A CA 1
ATOM 1498 C C . LYS A 1 257 ? 145.400 134.553 191.680 1.00 107.44 257 LYS A C 1
ATOM 1499 O O . LYS A 1 257 ? 145.414 133.994 190.578 1.00 108.29 257 LYS A O 1
ATOM 1505 N N . ILE A 1 258 ? 145.440 135.880 191.807 1.00 91.81 258 ILE A N 1
ATOM 1506 C CA . ILE A 1 258 ? 145.580 136.785 190.674 1.00 91.51 258 ILE A CA 1
ATOM 1507 C C . ILE A 1 258 ? 146.755 137.737 190.867 1.00 91.31 258 ILE A C 1
ATOM 1508 O O . ILE A 1 258 ? 147.651 137.815 190.021 1.00 91.98 258 ILE A O 1
ATOM 1513 N N . LYS A 1 259 ? 146.766 138.471 191.982 1.00 78.62 259 LYS A N 1
ATOM 1514 C CA . LYS A 1 259 ? 147.855 139.380 192.341 1.00 77.43 259 LYS A CA 1
ATOM 1515 C C . LYS A 1 259 ? 148.079 140.434 191.254 1.00 75.92 259 LYS A C 1
ATOM 1516 O O . LYS A 1 259 ? 149.134 140.504 190.620 1.00 75.62 259 LYS A O 1
ATOM 1522 N N . TYR A 1 260 ? 147.058 141.261 191.050 1.00 47.17 260 TYR A N 1
ATOM 1523 C CA . TYR A 1 260 ? 147.109 142.353 190.087 1.00 41.99 260 TYR A CA 1
ATOM 1524 C C . TYR A 1 260 ? 147.373 143.656 190.831 1.00 43.94 260 TYR A C 1
ATOM 1525 O O . TYR A 1 260 ? 146.556 144.082 191.653 1.00 48.18 260 TYR A O 1
ATOM 1534 N N . ALA A 1 261 ? 148.508 144.286 190.539 1.00 33.38 261 ALA A N 1
ATOM 1535 C CA . ALA A 1 261 ? 148.892 145.529 191.198 1.00 26.34 261 ALA A CA 1
ATOM 1536 C C . ALA A 1 261 ? 148.202 146.693 190.499 1.00 27.01 261 ALA A C 1
ATOM 1537 O O . ALA A 1 261 ? 148.583 147.070 189.387 1.00 32.66 261 ALA A O 1
ATOM 1539 N N . LEU A 1 262 ? 147.196 147.271 191.152 1.00 22.07 262 LEU A N 1
ATOM 1540 C CA . LEU A 1 262 ? 146.403 148.320 190.524 1.00 20.30 262 LEU A CA 1
ATOM 1541 C C . LEU A 1 262 ? 147.105 149.677 190.505 1.00 23.55 262 LEU A C 1
ATOM 1542 O O . LEU A 1 262 ? 147.011 150.377 189.493 1.00 29.04 262 LEU A O 1
ATOM 1547 N N . PRO A 1 263 ? 147.768 150.122 191.582 1.00 15.05 263 PRO A N 1
ATOM 1548 C CA . PRO A 1 263 ? 148.504 151.397 191.477 1.00 12.61 263 PRO A CA 1
ATOM 1549 C C . PRO A 1 263 ? 149.570 151.395 190.394 1.00 15.17 263 PRO A C 1
ATOM 1550 O O . PRO A 1 263 ? 149.746 152.401 189.688 1.00 26.12 263 PRO A O 1
ATOM 1554 N N . LEU A 1 264 ? 150.287 150.282 190.237 1.00 14.34 264 LEU A N 1
ATOM 1555 C CA . LEU A 1 264 ? 151.261 150.182 189.158 1.00 15.17 264 LEU A CA 1
ATOM 1556 C C . LEU A 1 264 ? 150.573 150.219 187.801 1.00 15.80 264 LEU A C 1
ATOM 1557 O O . LEU A 1 264 ? 151.082 150.836 186.860 1.00 17.68 264 LEU A O 1
ATOM 1562 N N . ALA A 1 265 ? 149.413 149.570 187.685 1.00 15.22 265 ALA A N 1
ATOM 1563 C CA . ALA A 1 265 ? 148.645 149.646 186.447 1.00 15.02 265 ALA A CA 1
ATOM 1564 C C . ALA A 1 265 ? 148.231 151.080 186.149 1.00 19.82 265 ALA A C 1
ATOM 1565 O O . ALA A 1 265 ? 148.284 151.519 184.999 1.00 25.73 265 ALA A O 1
ATOM 1567 N N . TYR A 1 266 ? 147.825 151.823 187.179 1.00 21.43 266 TYR A N 1
ATOM 1568 C CA . TYR A 1 266 ? 147.438 153.221 187.016 1.00 17.20 266 TYR A CA 1
ATOM 1569 C C . TYR A 1 266 ? 148.599 154.056 186.487 1.00 17.08 266 TYR A C 1
ATOM 1570 O O . TYR A 1 266 ? 148.464 154.780 185.490 1.00 21.94 266 TYR A O 1
ATOM 1579 N N . PHE A 1 267 ? 149.757 153.956 187.144 1.00 14.91 267 PHE A N 1
ATOM 1580 C CA . PHE A 1 267 ? 150.922 154.724 186.712 1.00 13.44 267 PHE A CA 1
ATOM 1581 C C . PHE A 1 267 ? 151.341 154.342 185.297 1.00 17.89 267 PHE A C 1
ATOM 1582 O O . PHE A 1 267 ? 151.602 155.215 184.455 1.00 18.43 267 PHE A O 1
ATOM 1590 N N . MET A 1 268 ? 151.387 153.039 185.008 1.00 21.77 268 MET A N 1
ATOM 1591 C CA . MET A 1 268 ? 151.844 152.579 183.703 1.00 17.40 268 MET A CA 1
ATOM 1592 C C . MET A 1 268 ? 150.861 152.953 182.604 1.00 16.37 268 MET A C 1
ATOM 1593 O O . MET A 1 268 ? 151.273 153.258 181.485 1.00 18.75 268 MET A O 1
ATOM 1598 N N . VAL A 1 269 ? 149.560 152.943 182.899 1.00 13.58 269 VAL A N 1
ATOM 1599 C CA . VAL A 1 269 ? 148.568 153.331 181.904 1.00 11.99 269 VAL A CA 1
ATOM 1600 C C . VAL A 1 269 ? 148.661 154.820 181.606 1.00 11.66 269 VAL A C 1
ATOM 1601 O O . VAL A 1 269 ? 148.574 155.240 180.446 1.00 17.73 269 VAL A O 1
ATOM 1605 N N . THR A 1 270 ? 148.845 155.645 182.640 1.00 15.67 270 THR A N 1
ATOM 1606 C CA . THR A 1 270 ? 149.005 157.075 182.397 1.00 12.28 270 THR A CA 1
ATOM 1607 C C . THR A 1 270 ? 150.257 157.358 181.574 1.00 12.80 270 THR A C 1
ATOM 1608 O O . THR A 1 270 ? 150.249 158.233 180.702 1.00 13.46 270 THR A O 1
ATOM 1612 N N . LEU A 1 271 ? 151.347 156.630 181.836 1.00 12.22 271 LEU A N 1
ATOM 1613 C CA . LEU A 1 271 ? 152.548 156.795 181.016 1.00 13.10 271 LEU A CA 1
ATOM 1614 C C . LEU A 1 271 ? 152.324 156.309 179.586 1.00 16.74 271 LEU A C 1
ATOM 1615 O O . LEU A 1 271 ? 152.738 156.969 178.622 1.00 20.09 271 LEU A O 1
ATOM 1620 N N . THR A 1 272 ? 151.673 155.153 179.434 1.00 16.23 272 THR A N 1
ATOM 1621 C CA . THR A 1 272 ? 151.475 154.540 178.129 1.00 13.19 272 THR A CA 1
ATOM 1622 C C . THR A 1 272 ? 150.575 155.380 177.242 1.00 17.19 272 THR A C 1
ATOM 1623 O O . THR A 1 272 ? 150.772 155.413 176.026 1.00 20.16 272 THR A O 1
ATOM 1627 N N . ILE A 1 273 ? 149.582 156.053 177.820 1.00 24.85 273 ILE A N 1
ATOM 1628 C CA . ILE A 1 273 ? 148.685 156.876 177.014 1.00 17.46 273 ILE A CA 1
ATOM 1629 C C . ILE A 1 273 ? 149.450 158.032 176.379 1.00 20.72 273 ILE A C 1
ATOM 1630 O O . ILE A 1 273 ? 149.295 158.320 175.188 1.00 29.80 273 ILE A O 1
ATOM 1635 N N . PHE A 1 274 ? 150.303 158.699 177.159 1.00 20.31 274 PHE A N 1
ATOM 1636 C CA . PHE A 1 274 ? 151.117 159.779 176.607 1.00 19.49 274 PHE A CA 1
ATOM 1637 C C . PHE A 1 274 ? 152.119 159.256 175.586 1.00 19.98 274 PHE A C 1
ATOM 1638 O O . PHE A 1 274 ? 152.337 159.883 174.539 1.00 26.58 274 PHE A O 1
ATOM 1646 N N . ALA A 1 275 ? 152.742 158.109 175.873 1.00 15.79 275 ALA A N 1
ATOM 1647 C CA . ALA A 1 275 ? 153.687 157.534 174.921 1.00 13.14 275 ALA A CA 1
ATOM 1648 C C . ALA A 1 275 ? 153.002 157.193 173.604 1.00 17.47 275 ALA A C 1
ATOM 1649 O O . ALA A 1 275 ? 153.533 157.481 172.526 1.00 27.61 275 ALA A O 1
ATOM 1651 N N . TYR A 1 276 ? 151.810 156.598 173.672 1.00 16.99 276 TYR A N 1
ATOM 1652 C CA . TYR A 1 276 ? 151.083 156.232 172.463 1.00 9.56 276 TYR A CA 1
ATOM 1653 C C . TYR A 1 276 ? 150.586 157.461 171.718 1.00 12.25 276 TYR A C 1
ATOM 1654 O O . TYR A 1 276 ? 150.538 157.458 170.487 1.00 18.63 276 TYR A O 1
ATOM 1663 N N . SER A 1 277 ? 150.191 158.512 172.438 1.00 20.23 277 SER A N 1
ATOM 1664 C CA . SER A 1 277 ? 149.798 159.750 171.773 1.00 14.46 277 SER A CA 1
ATOM 1665 C C . SER A 1 277 ? 150.960 160.328 170.980 1.00 20.11 277 SER A C 1
ATOM 1666 O O . SER A 1 277 ? 150.809 160.689 169.805 1.00 22.89 277 SER A O 1
ATOM 1669 N N . PHE A 1 278 ? 152.137 160.402 171.607 1.00 25.51 278 PHE A N 1
ATOM 1670 C CA . PHE A 1 278 ? 153.327 160.869 170.903 1.00 21.35 278 PHE A CA 1
ATOM 1671 C C . PHE A 1 278 ? 153.619 159.993 169.692 1.00 20.92 278 PHE A C 1
ATOM 1672 O O . PHE A 1 278 ? 153.886 160.495 168.593 1.00 22.61 278 PHE A O 1
ATOM 1680 N N . PHE A 1 279 ? 153.552 158.672 169.877 1.00 13.90 279 PHE A N 1
ATOM 1681 C CA . PHE A 1 279 ? 153.891 157.743 168.805 1.00 12.35 279 PHE A CA 1
ATOM 1682 C C . PHE A 1 279 ? 152.926 157.863 167.633 1.00 18.57 279 PHE A C 1
ATOM 1683 O O . PHE A 1 279 ? 153.351 157.880 166.476 1.00 20.91 279 PHE A O 1
ATOM 1691 N N . ALA A 1 280 ? 151.624 157.961 167.910 1.00 18.79 280 ALA A N 1
ATOM 1692 C CA . ALA A 1 280 ? 150.637 158.062 166.841 1.00 11.23 280 ALA A CA 1
ATOM 1693 C C . ALA A 1 280 ? 150.749 159.387 166.102 1.00 12.76 280 ALA A C 1
ATOM 1694 O O . ALA A 1 280 ? 150.687 159.419 164.866 1.00 9.44 280 ALA A O 1
ATOM 1696 N N . ILE A 1 281 ? 150.921 160.493 166.832 1.00 19.01 281 ILE A N 1
ATOM 1697 C CA . ILE A 1 281 ? 151.061 161.785 166.167 1.00 10.89 281 ILE A CA 1
ATOM 1698 C C . ILE A 1 281 ? 152.302 161.794 165.285 1.00 11.10 281 ILE A C 1
ATOM 1699 O O . ILE A 1 281 ? 152.262 162.253 164.137 1.00 19.21 281 ILE A O 1
ATOM 1704 N N . LEU A 1 282 ? 153.419 161.264 165.795 1.00 13.82 282 LEU A N 1
ATOM 1705 C CA . LEU A 1 282 ? 154.658 161.285 165.025 1.00 14.32 282 LEU A CA 1
ATOM 1706 C C . LEU A 1 282 ? 154.602 160.326 163.843 1.00 14.98 282 LEU A C 1
ATOM 1707 O O . LEU A 1 282 ? 155.157 160.617 162.780 1.00 14.52 282 LEU A O 1
ATOM 1712 N N . ARG A 1 283 ? 153.936 159.180 164.001 1.00 12.38 283 ARG A N 1
ATOM 1713 C CA . ARG A 1 283 ? 153.769 158.260 162.882 1.00 12.27 283 ARG A CA 1
ATOM 1714 C C . ARG A 1 283 ? 152.912 158.874 161.783 1.00 18.28 283 ARG A C 1
ATOM 1715 O O . ARG A 1 283 ? 153.230 158.742 160.596 1.00 13.90 283 ARG A O 1
ATOM 1723 N N . LYS A 1 284 ? 151.819 159.546 162.155 1.00 21.36 284 LYS A N 1
ATOM 1724 C CA . LYS A 1 284 ? 151.011 160.242 161.159 1.00 15.12 284 LYS A CA 1
ATOM 1725 C C . LYS A 1 284 ? 151.819 161.328 160.463 1.00 13.57 284 LYS A C 1
ATOM 1726 O O . LYS A 1 284 ? 151.750 161.477 159.237 1.00 17.94 284 LYS A O 1
ATOM 1732 N N . MET A 1 285 ? 152.597 162.093 161.232 1.00 7.38 285 MET A N 1
ATOM 1733 C CA . MET A 1 285 ? 153.413 163.148 160.646 1.00 10.51 285 MET A CA 1
ATOM 1734 C C . MET A 1 285 ? 154.425 162.574 159.662 1.00 22.62 285 MET A C 1
ATOM 1735 O O . MET A 1 285 ? 154.610 163.112 158.563 1.00 28.80 285 MET A O 1
ATOM 1740 N N . ALA A 1 286 ? 155.081 161.474 160.037 1.00 23.39 286 ALA A N 1
ATOM 1741 C CA . ALA A 1 286 ? 156.064 160.852 159.158 1.00 15.60 286 ALA A CA 1
ATOM 1742 C C . ALA A 1 286 ? 155.413 160.295 157.900 1.00 20.95 286 ALA A C 1
ATOM 1743 O O . ALA A 1 286 ? 155.963 160.425 156.803 1.00 33.08 286 ALA A O 1
ATOM 1745 N N . ALA A 1 287 ? 154.245 159.665 158.035 1.00 21.86 287 ALA A N 1
ATOM 1746 C CA . ALA A 1 287 ? 153.563 159.128 156.862 1.00 22.13 287 ALA A CA 1
ATOM 1747 C C . ALA A 1 287 ? 153.133 160.242 155.918 1.00 19.35 287 ALA A C 1
ATOM 1748 O O . ALA A 1 287 ? 153.164 160.074 154.694 1.00 20.88 287 ALA A O 1
ATOM 1750 N N . ASN A 1 288 ? 152.719 161.384 156.467 1.00 25.25 288 ASN A N 1
ATOM 1751 C CA . ASN A 1 288 ? 152.300 162.501 155.628 1.00 26.89 288 ASN A CA 1
ATOM 1752 C C . ASN A 1 288 ? 153.479 163.244 155.011 1.00 30.51 288 ASN A C 1
ATOM 1753 O O . ASN A 1 288 ? 153.326 163.867 153.956 1.00 33.85 288 ASN A O 1
ATOM 1758 N N . ALA A 1 289 ? 154.651 163.205 155.646 1.00 37.42 289 ALA A N 1
ATOM 1759 C CA . ALA A 1 289 ? 155.792 163.954 155.132 1.00 39.19 289 ALA A CA 1
ATOM 1760 C C . ALA A 1 289 ? 156.672 163.133 154.196 1.00 42.75 289 ALA A C 1
ATOM 1761 O O . ALA A 1 289 ? 157.179 163.665 153.203 1.00 47.92 289 ALA A O 1
ATOM 1763 N N . ARG A 1 290 ? 156.871 161.847 154.491 1.00 61.52 290 ARG A N 1
ATOM 1764 C CA . ARG A 1 290 ? 157.790 161.037 153.699 1.00 66.85 290 ARG A CA 1
ATOM 1765 C C . ARG A 1 290 ? 157.201 160.654 152.348 1.00 71.38 290 ARG A C 1
ATOM 1766 O O . ARG A 1 290 ? 157.950 160.308 151.428 1.00 73.45 290 ARG A O 1
ATOM 1774 N N . MET A 1 291 ? 155.877 160.692 152.206 1.00 79.17 291 MET A N 1
ATOM 1775 C CA . MET A 1 291 ? 155.235 160.294 150.958 1.00 80.13 291 MET A CA 1
ATOM 1776 C C . MET A 1 291 ? 154.511 161.455 150.284 1.00 77.22 291 MET A C 1
ATOM 1777 O O . MET A 1 291 ? 154.790 161.776 149.125 1.00 76.19 291 MET A O 1
ATOM 1782 N N . SER A 1 292 ? 153.586 162.097 150.996 1.00 85.54 292 SER A N 1
ATOM 1783 C CA . SER A 1 292 ? 152.740 163.111 150.375 1.00 88.01 292 SER A CA 1
ATOM 1784 C C . SER A 1 292 ? 153.537 164.363 150.028 1.00 89.19 292 SER A C 1
ATOM 1785 O O . SER A 1 292 ? 153.563 164.797 148.871 1.00 90.29 292 SER A O 1
ATOM 1788 N N . LYS A 1 293 ? 154.201 164.956 151.021 1.00 88.60 293 LYS A N 1
ATOM 1789 C CA . LYS A 1 293 ? 154.883 166.234 150.855 1.00 87.87 293 LYS A CA 1
ATOM 1790 C C . LYS A 1 293 ? 156.400 166.087 150.799 1.00 88.57 293 LYS A C 1
ATOM 1791 O O . LYS A 1 293 ? 157.125 167.058 151.043 1.00 87.67 293 LYS A O 1
ATOM 1797 N N . LEU A 1 294 ? 156.900 164.891 150.487 1.00 92.16 294 LEU A N 1
ATOM 1798 C CA . LEU A 1 294 ? 158.339 164.717 150.321 1.00 92.59 294 LEU A CA 1
ATOM 1799 C C . LEU A 1 294 ? 158.847 165.520 149.130 1.00 94.44 294 LEU A C 1
ATOM 1800 O O . LEU A 1 294 ? 159.817 166.277 149.242 1.00 94.21 294 LEU A O 1
ATOM 1805 N N . SER A 1 295 ? 158.193 165.368 147.977 1.00 104.27 295 SER A N 1
ATOM 1806 C CA . SER A 1 295 ? 158.567 166.154 146.808 1.00 104.33 295 SER A CA 1
ATOM 1807 C C . SER A 1 295 ? 158.007 167.567 146.884 1.00 103.36 295 SER A C 1
ATOM 1808 O O . SER A 1 295 ? 158.440 168.446 146.130 1.00 103.12 295 SER A O 1
ATOM 1811 N N . GLY A 1 296 ? 157.052 167.805 147.786 1.00 99.29 296 GLY A N 1
ATOM 1812 C CA . GLY A 1 296 ? 156.445 169.119 147.909 1.00 98.93 296 GLY A CA 1
ATOM 1813 C C . GLY A 1 296 ? 157.364 170.172 148.490 1.00 98.80 296 GLY A C 1
ATOM 1814 O O . GLY A 1 296 ? 157.049 171.364 148.419 1.00 98.42 296 GLY A O 1
ATOM 1815 N N . SER A 1 297 ? 158.487 169.761 149.072 1.00 96.31 297 SER A N 1
ATOM 1816 C CA . SER A 1 297 ? 159.439 170.712 149.622 1.00 97.06 297 SER A CA 1
ATOM 1817 C C . SER A 1 297 ? 160.337 171.269 148.518 1.00 96.49 297 SER A C 1
ATOM 1818 O O . SER A 1 297 ? 160.353 170.783 147.383 1.00 97.02 297 SER A O 1
ATOM 1821 N N . LYS A 1 298 ? 161.090 172.313 148.872 1.00 89.28 298 LYS A N 1
ATOM 1822 C CA . LYS A 1 298 ? 162.058 172.944 147.972 1.00 88.58 298 LYS A CA 1
ATOM 1823 C C . LYS A 1 298 ? 161.391 173.467 146.702 1.00 88.78 298 LYS A C 1
ATOM 1824 O O . LYS A 1 298 ? 161.839 173.198 145.586 1.00 89.39 298 LYS A O 1
ATOM 1826 N N . ALA A 1 299 ? 160.311 174.223 146.872 1.00 91.67 299 ALA A N 1
ATOM 1827 C CA . ALA A 1 299 ? 159.611 174.833 145.752 1.00 92.38 299 ALA A CA 1
ATOM 1828 C C . ALA A 1 299 ? 159.928 176.321 145.672 1.00 94.81 299 ALA A C 1
ATOM 1829 O O . ALA A 1 299 ? 160.044 177.007 146.692 1.00 94.39 299 ALA A O 1
ATOM 1831 N N . GLU A 1 300 ? 160.067 176.819 144.444 1.00 104.08 300 GLU A N 1
ATOM 1832 C CA . GLU A 1 300 ? 160.473 178.199 144.200 1.00 104.78 300 GLU A CA 1
ATOM 1833 C C . GLU A 1 300 ? 159.570 178.818 143.143 1.00 104.95 300 GLU A C 1
ATOM 1834 O O . GLU A 1 300 ? 159.491 178.315 142.017 1.00 104.49 300 GLU A O 1
ATOM 1840 N N . GLN A 1 301 ? 158.898 179.912 143.509 1.00 107.51 301 GLN A N 1
ATOM 1841 C CA . GLN A 1 301 ? 158.025 180.682 142.615 1.00 106.51 301 GLN A CA 1
ATOM 1842 C C . GLN A 1 301 ? 156.969 179.744 142.044 1.00 106.85 301 GLN A C 1
ATOM 1843 O O . GLN A 1 301 ? 156.196 179.173 142.833 1.00 106.26 301 GLN A O 1
ATOM 1849 N N . TYR A 1 302 ? 156.893 179.553 140.725 1.00 99.77 302 TYR A N 1
ATOM 1850 C CA . TYR A 1 302 ? 155.862 178.742 140.084 1.00 98.79 302 TYR A CA 1
ATOM 1851 C C . TYR A 1 302 ? 154.469 179.211 140.485 1.00 97.63 302 TYR A C 1
ATOM 1852 O O . TYR A 1 302 ? 153.715 178.468 141.119 1.00 97.91 302 TYR A O 1
ATOM 1861 N N . ILE A 1 303 ? 154.120 180.442 140.120 1.00 89.36 303 ILE A N 1
ATOM 1862 C CA . ILE A 1 303 ? 152.836 181.013 140.504 1.00 89.37 303 ILE A CA 1
ATOM 1863 C C . ILE A 1 303 ? 151.749 180.515 139.562 1.00 88.20 303 ILE A C 1
ATOM 1864 O O . ILE A 1 303 ? 150.821 179.819 139.987 1.00 90.50 303 ILE A O 1
ATOM 1869 N N . PHE A 1 304 ? 151.871 180.844 138.274 1.00 80.56 304 PHE A N 1
ATOM 1870 C CA . PHE A 1 304 ? 150.801 180.573 137.318 1.00 81.49 304 PHE A CA 1
ATOM 1871 C C . PHE A 1 304 ? 150.507 179.085 137.181 1.00 81.68 304 PHE A C 1
ATOM 1872 O O . PHE A 1 304 ? 149.343 178.672 137.117 1.00 80.69 304 PHE A O 1
ATOM 1880 N N . ASN A 1 305 ? 151.555 178.261 137.131 1.00 80.98 305 ASN A N 1
ATOM 1881 C CA . ASN A 1 305 ? 151.351 176.823 136.994 1.00 80.87 305 ASN A CA 1
ATOM 1882 C C . ASN A 1 305 ? 150.640 176.246 138.211 1.00 81.40 305 ASN A C 1
ATOM 1883 O O . ASN A 1 305 ? 149.779 175.370 138.077 1.00 80.05 305 ASN A O 1
ATOM 1888 N N . TRP A 1 306 ? 150.989 176.722 139.407 1.00 74.25 306 TRP A N 1
ATOM 1889 C CA . TRP A 1 306 ? 150.299 176.268 140.609 1.00 70.40 306 TRP A CA 1
ATOM 1890 C C . TRP A 1 306 ? 148.836 176.690 140.604 1.00 69.66 306 TRP A C 1
ATOM 1891 O O . TRP A 1 306 ? 147.955 175.892 140.944 1.00 73.30 306 TRP A O 1
ATOM 1902 N N . LYS A 1 307 ? 148.555 177.937 140.225 1.00 66.25 307 LYS A N 1
ATOM 1903 C CA . LYS A 1 307 ? 147.185 178.433 140.222 1.00 67.51 307 LYS A CA 1
ATOM 1904 C C . LYS A 1 307 ? 146.359 177.907 139.060 1.00 69.08 307 LYS A C 1
ATOM 1905 O O . LYS A 1 307 ? 145.140 178.108 139.053 1.00 71.26 307 LYS A O 1
ATOM 1911 N N . LEU A 1 308 ? 146.977 177.251 138.080 1.00 61.76 308 LEU A N 1
ATOM 1912 C CA . LEU A 1 308 ? 146.246 176.732 136.931 1.00 61.73 308 LEU A CA 1
ATOM 1913 C C . LEU A 1 308 ? 146.101 175.218 136.939 1.00 61.06 308 LEU A C 1
ATOM 1914 O O . LEU A 1 308 ? 144.989 174.707 136.781 1.00 64.48 308 LEU A O 1
ATOM 1919 N N . PHE A 1 309 ? 147.196 174.475 137.109 1.00 58.32 309 PHE A N 1
ATOM 1920 C CA . PHE A 1 309 ? 147.100 173.020 137.059 1.00 59.87 309 PHE A CA 1
ATOM 1921 C C . PHE A 1 309 ? 146.475 172.450 138.325 1.00 63.85 309 PHE A C 1
ATOM 1922 O O . PHE A 1 309 ? 145.869 171.373 138.284 1.00 66.67 309 PHE A O 1
ATOM 1930 N N . THR A 1 310 ? 146.609 173.147 139.449 1.00 51.51 310 THR A N 1
ATOM 1931 C CA . THR A 1 310 ? 145.934 172.792 140.692 1.00 43.04 310 THR A CA 1
ATOM 1932 C C . THR A 1 310 ? 144.847 173.810 141.021 1.00 45.24 310 THR A C 1
ATOM 1933 O O . THR A 1 310 ? 144.647 174.181 142.178 1.00 47.52 310 THR A O 1
ATOM 1937 N N . GLY A 1 311 ? 144.146 174.283 139.995 1.00 32.07 311 GLY A N 1
ATOM 1938 C CA . GLY A 1 311 ? 143.118 175.284 140.182 1.00 27.46 311 GLY A CA 1
ATOM 1939 C C . GLY A 1 311 ? 141.721 174.711 140.272 1.00 32.19 311 GLY A C 1
ATOM 1940 O O . GLY A 1 311 ? 140.783 175.420 140.643 1.00 42.85 311 GLY A O 1
ATOM 1941 N N . TRP A 1 312 ? 141.563 173.433 139.942 1.00 17.97 312 TRP A N 1
ATOM 1942 C CA . TRP A 1 312 ? 140.265 172.773 139.976 1.00 13.94 312 TRP A CA 1
ATOM 1943 C C . TRP A 1 312 ? 140.283 171.668 141.021 1.00 17.19 312 TRP A C 1
ATOM 1944 O O . TRP A 1 312 ? 141.165 170.803 141.000 1.00 20.64 312 TRP A O 1
ATOM 1955 N N . ASP A 1 313 ? 139.312 171.699 141.929 1.00 15.39 313 ASP A N 1
ATOM 1956 C CA . ASP A 1 313 ? 139.135 170.631 142.904 1.00 9.39 313 ASP A CA 1
ATOM 1957 C C . ASP A 1 313 ? 138.340 169.504 142.260 1.00 14.15 313 ASP A C 1
ATOM 1958 O O . ASP A 1 313 ? 137.183 169.697 141.873 1.00 19.93 313 ASP A O 1
ATOM 1963 N N . TYR A 1 314 ? 138.955 168.330 142.138 1.00 11.15 314 TYR A N 1
ATOM 1964 C CA . TYR A 1 314 ? 138.311 167.222 141.449 1.00 10.70 314 TYR A CA 1
ATOM 1965 C C . TYR A 1 314 ? 137.230 166.551 142.279 1.00 13.14 314 TYR A C 1
ATOM 1966 O O . TYR A 1 314 ? 136.430 165.794 141.722 1.00 15.26 314 TYR A O 1
ATOM 1975 N N . THR A 1 315 ? 137.183 166.811 143.587 1.00 8.36 315 THR A N 1
ATOM 1976 C CA . THR A 1 315 ? 136.158 166.213 144.436 1.00 1.99 315 THR A CA 1
ATOM 1977 C C . THR A 1 315 ? 134.791 166.851 144.228 1.00 4.50 315 THR A C 1
ATOM 1978 O O . THR A 1 315 ? 133.770 166.177 144.395 1.00 14.04 315 THR A O 1
ATOM 1982 N N . ILE A 1 316 ? 134.754 168.129 143.843 1.00 6.69 316 ILE A N 1
ATOM 1983 C CA . ILE A 1 316 ? 133.501 168.874 143.796 1.00 4.47 316 ILE A CA 1
ATOM 1984 C C . ILE A 1 316 ? 132.569 168.281 142.751 1.00 6.95 316 ILE A C 1
ATOM 1985 O O . ILE A 1 316 ? 132.933 168.127 141.579 1.00 10.83 316 ILE A O 1
ATOM 1990 N N . GLY A 1 317 ? 131.351 167.954 143.176 1.00 10.72 317 GLY A N 1
ATOM 1991 C CA . GLY A 1 317 ? 130.331 167.439 142.286 1.00 9.70 317 GLY A CA 1
ATOM 1992 C C . GLY A 1 317 ? 129.031 168.210 142.388 1.00 18.73 317 GLY A C 1
ATOM 1993 O O . GLY A 1 317 ? 127.952 167.655 142.163 1.00 19.93 317 GLY A O 1
ATOM 1994 N N . ASN A 1 318 ? 129.123 169.492 142.729 1.00 12.99 318 ASN A N 1
ATOM 1995 C CA . ASN A 1 318 ? 127.968 170.368 142.855 1.00 11.18 318 ASN A CA 1
ATOM 1996 C C . ASN A 1 318 ? 128.036 171.463 141.799 1.00 14.24 318 ASN A C 1
ATOM 1997 O O . ASN A 1 318 ? 129.118 171.963 141.480 1.00 21.96 318 ASN A O 1
ATOM 2002 N N . SER A 1 319 ? 126.875 171.825 141.249 1.00 8.90 319 SER A N 1
ATOM 2003 C CA . SER A 1 319 ? 126.833 172.831 140.192 1.00 14.86 319 SER A CA 1
ATOM 2004 C C . SER A 1 319 ? 127.232 174.206 140.714 1.00 18.74 319 SER A C 1
ATOM 2005 O O . SER A 1 319 ? 128.094 174.879 140.134 1.00 21.17 319 SER A O 1
ATOM 2008 N N . GLU A 1 320 ? 126.609 174.641 141.811 1.00 22.49 320 GLU A N 1
ATOM 2009 C CA . GLU A 1 320 ? 126.887 175.971 142.344 1.00 22.87 320 GLU A CA 1
ATOM 2010 C C . GLU A 1 320 ? 128.324 176.079 142.835 1.00 21.76 320 GLU A C 1
ATOM 2011 O O . GLU A 1 320 ? 128.986 177.102 142.623 1.00 28.72 320 GLU A O 1
ATOM 2017 N N . THR A 1 321 ? 128.826 175.031 143.490 1.00 12.77 321 THR A N 1
ATOM 2018 C CA . THR A 1 321 ? 130.216 175.034 143.929 1.00 12.69 321 THR A CA 1
ATOM 2019 C C . THR A 1 321 ? 131.169 175.062 142.741 1.00 19.52 321 THR A C 1
ATOM 2020 O O . THR A 1 321 ? 132.224 175.700 142.802 1.00 25.20 321 THR A O 1
ATOM 2024 N N . ALA A 1 322 ? 130.818 174.373 141.651 1.00 23.16 322 ALA A N 1
ATOM 2025 C CA . ALA A 1 322 ? 131.654 174.409 140.454 1.00 20.22 322 ALA A CA 1
ATOM 2026 C C . ALA A 1 322 ? 131.695 175.806 139.844 1.00 25.52 322 ALA A C 1
ATOM 2027 O O . ALA A 1 322 ? 132.762 176.283 139.438 1.00 33.29 322 ALA A O 1
ATOM 2029 N N . SER A 1 323 ? 130.544 176.478 139.767 1.00 25.33 323 SER A N 1
ATOM 2030 C CA . SER A 1 323 ? 130.530 177.851 139.267 1.00 26.31 323 SER A CA 1
ATOM 2031 C C . SER A 1 323 ? 131.341 178.770 140.172 1.00 31.72 323 SER A C 1
ATOM 2032 O O . SER A 1 323 ? 132.070 179.651 139.694 1.00 35.97 323 SER A O 1
ATOM 2035 N N . ASN A 1 324 ? 131.223 178.577 141.487 1.00 34.41 324 ASN A N 1
ATOM 2036 C CA . ASN A 1 324 ? 132.004 179.360 142.437 1.00 35.51 324 ASN A CA 1
ATOM 2037 C C . ASN A 1 324 ? 133.496 179.132 142.217 1.00 34.11 324 ASN A C 1
ATOM 2038 O O . ASN A 1 324 ? 134.287 180.080 142.237 1.00 38.74 324 ASN A O 1
ATOM 2043 N N . THR A 1 325 ? 133.895 177.878 141.987 1.00 28.12 325 THR A N 1
ATOM 2044 C CA . THR A 1 325 ? 135.302 177.571 141.750 1.00 32.07 325 THR A CA 1
ATOM 2045 C C . THR A 1 325 ? 135.800 178.211 140.460 1.00 36.15 325 THR A C 1
ATOM 2046 O O . THR A 1 325 ? 136.934 178.697 140.397 1.00 40.89 325 THR A O 1
ATOM 2050 N N . VAL A 1 326 ? 134.970 178.206 139.415 1.00 41.27 326 VAL A N 1
ATOM 2051 C CA . VAL A 1 326 ? 135.357 178.842 138.156 1.00 39.08 326 VAL A CA 1
ATOM 2052 C C . VAL A 1 326 ? 135.573 180.335 138.365 1.00 43.33 326 VAL A C 1
ATOM 2053 O O . VAL A 1 326 ? 136.565 180.915 137.899 1.00 44.62 326 VAL A O 1
ATOM 2057 N N . MET A 1 327 ? 134.648 180.978 139.083 1.00 57.87 327 MET A N 1
ATOM 2058 C CA . MET A 1 327 ? 134.801 182.399 139.381 1.00 59.43 327 MET A CA 1
ATOM 2059 C C . MET A 1 327 ? 136.060 182.655 140.201 1.00 57.24 327 MET A C 1
ATOM 2060 O O . MET A 1 327 ? 136.774 183.636 139.966 1.00 55.93 327 MET A O 1
ATOM 2065 N N . ALA A 1 328 ? 136.348 181.779 141.166 1.00 53.14 328 ALA A N 1
ATOM 2066 C CA . ALA A 1 328 ? 137.537 181.942 141.996 1.00 51.32 328 ALA A CA 1
ATOM 2067 C C . ALA A 1 328 ? 138.811 181.817 141.174 1.00 56.05 328 ALA A C 1
ATOM 2068 O O . ALA A 1 328 ? 139.778 182.552 141.403 1.00 62.00 328 ALA A O 1
ATOM 2070 N N . VAL A 1 329 ? 138.844 180.875 140.230 1.00 55.85 329 VAL A N 1
ATOM 2071 C CA . VAL A 1 329 ? 140.019 180.728 139.373 1.00 55.82 329 VAL A CA 1
ATOM 2072 C C . VAL A 1 329 ? 140.203 181.965 138.505 1.00 57.48 329 VAL A C 1
ATOM 2073 O O . VAL A 1 329 ? 141.324 182.470 138.344 1.00 59.36 329 VAL A O 1
ATOM 2077 N N . VAL A 1 330 ? 139.108 182.474 137.931 1.00 58.39 330 VAL A N 1
ATOM 2078 C CA . VAL A 1 330 ? 139.197 183.683 137.115 1.00 57.75 330 VAL A CA 1
ATOM 2079 C C . VAL A 1 330 ? 139.738 184.839 137.947 1.00 59.87 330 VAL A C 1
ATOM 2080 O O . VAL A 1 330 ? 140.624 185.583 137.510 1.00 60.72 330 VAL A O 1
ATOM 2084 N N . ILE A 1 331 ? 139.217 184.993 139.167 1.00 62.22 331 ILE A N 1
ATOM 2085 C CA . ILE A 1 331 ? 139.725 185.996 140.105 1.00 61.51 331 ILE A CA 1
ATOM 2086 C C . ILE A 1 331 ? 141.230 185.829 140.288 1.00 61.89 331 ILE A C 1
ATOM 2087 O O . ILE A 1 331 ? 142.028 186.682 139.870 1.00 66.02 331 ILE A O 1
ATOM 2092 N N . LYS A 1 332 ? 141.639 184.664 140.799 1.00 63.99 332 LYS A N 1
ATOM 2093 C CA . LYS A 1 332 ? 143.043 184.420 141.118 1.00 65.98 332 LYS A CA 1
ATOM 2094 C C . LYS A 1 332 ? 143.946 184.783 139.949 1.00 67.96 332 LYS A C 1
ATOM 2095 O O . LYS A 1 332 ? 144.933 185.506 140.119 1.00 70.90 332 LYS A O 1
ATOM 2101 N N . LEU A 1 333 ? 143.592 184.335 138.742 1.00 71.32 333 LEU A N 1
ATOM 2102 C CA . LEU A 1 333 ? 144.407 184.657 137.572 1.00 70.49 333 LEU A CA 1
ATOM 2103 C C . LEU A 1 333 ? 144.412 186.156 137.280 1.00 70.30 333 LEU A C 1
ATOM 2104 O O . LEU A 1 333 ? 145.453 186.721 136.912 1.00 70.02 333 LEU A O 1
ATOM 2109 N N . ARG A 1 334 ? 143.259 186.819 137.429 1.00 75.07 334 ARG A N 1
ATOM 2110 C CA . ARG A 1 334 ? 143.170 188.231 137.067 1.00 74.81 334 ARG A CA 1
ATOM 2111 C C . ARG A 1 334 ? 144.039 189.099 137.969 1.00 76.06 334 ARG A C 1
ATOM 2112 O O . ARG A 1 334 ? 144.854 189.890 137.481 1.00 78.09 334 ARG A O 1
ATOM 2120 N N . GLU A 1 335 ? 143.901 188.959 139.291 1.00 79.09 335 GLU A N 1
ATOM 2121 C CA . GLU A 1 335 ? 144.839 189.707 140.132 1.00 81.14 335 GLU A CA 1
ATOM 2122 C C . GLU A 1 335 ? 146.259 189.155 140.096 1.00 82.59 335 GLU A C 1
ATOM 2123 O O . GLU A 1 335 ? 147.187 189.907 140.400 1.00 84.43 335 GLU A O 1
ATOM 2129 N N . SER A 1 336 ? 146.477 187.907 139.675 1.00 79.64 336 SER A N 1
ATOM 2130 C CA . SER A 1 336 ? 147.850 187.460 139.465 1.00 79.52 336 SER A CA 1
ATOM 2131 C C . SER A 1 336 ? 148.525 188.287 138.381 1.00 81.10 336 SER A C 1
ATOM 2132 O O . SER A 1 336 ? 149.606 188.857 138.592 1.00 84.66 336 SER A O 1
ATOM 2135 N N . ILE A 1 337 ? 147.882 188.387 137.215 1.00 85.39 337 ILE A N 1
ATOM 2136 C CA . ILE A 1 337 ? 148.465 189.171 136.130 1.00 86.06 337 ILE A CA 1
ATOM 2137 C C . ILE A 1 337 ? 148.496 190.649 136.501 1.00 86.41 337 ILE A C 1
ATOM 2138 O O . ILE A 1 337 ? 149.448 191.362 136.166 1.00 88.32 337 ILE A O 1
ATOM 2143 N N . ALA A 1 338 ? 147.479 191.129 137.224 1.00 87.26 338 ALA A N 1
ATOM 2144 C CA . ALA A 1 338 ? 147.457 192.534 137.616 1.00 88.37 338 ALA A CA 1
ATOM 2145 C C . ALA A 1 338 ? 148.628 192.880 138.528 1.00 89.79 338 ALA A C 1
ATOM 2146 O O . ALA A 1 338 ? 149.268 193.923 138.353 1.00 91.21 338 ALA A O 1
ATOM 2148 N N . ASP A 1 339 ? 148.926 192.022 139.502 1.00 93.83 339 ASP A N 1
ATOM 2149 C CA . ASP A 1 339 ? 150.032 192.266 140.416 1.00 93.98 339 ASP A CA 1
ATOM 2150 C C . ASP A 1 339 ? 151.375 192.108 139.718 1.00 93.64 339 ASP A C 1
ATOM 2151 O O . ASP A 1 339 ? 152.312 192.862 139.999 1.00 93.96 339 ASP A O 1
ATOM 2156 N N . ILE A 1 340 ? 151.491 191.137 138.812 1.00 100.35 340 ILE A N 1
ATOM 2157 C CA . ILE A 1 340 ? 152.772 190.900 138.155 1.00 101.38 340 ILE A CA 1
ATOM 2158 C C . ILE A 1 340 ? 153.037 191.980 137.108 1.00 102.49 340 ILE A C 1
ATOM 2159 O O . ILE A 1 340 ? 154.185 192.196 136.705 1.00 102.35 340 ILE A O 1
ATOM 2164 N N . LYS A 1 341 ? 151.983 192.668 136.662 1.00 109.81 341 LYS A N 1
ATOM 2165 C CA . LYS A 1 341 ? 152.135 193.693 135.636 1.00 110.58 341 LYS A CA 1
ATOM 2166 C C . LYS A 1 341 ? 152.839 194.946 136.143 1.00 112.19 341 LYS A C 1
ATOM 2167 O O . LYS A 1 341 ? 153.927 195.286 135.665 1.00 111.41 341 LYS A O 1
ATOM 2173 N N . LYS A 1 342 ? 152.229 195.646 137.103 1.00 122.02 342 LYS A N 1
ATOM 2174 C CA . LYS A 1 342 ? 152.766 196.938 137.521 1.00 122.28 342 LYS A CA 1
ATOM 2175 C C . LYS A 1 342 ? 154.054 196.780 138.321 1.00 122.22 342 LYS A C 1
ATOM 2176 O O . LYS A 1 342 ? 155.044 197.473 138.055 1.00 121.68 342 LYS A O 1
ATOM 2182 N N . ASP A 1 343 ? 154.056 195.880 139.307 1.00 124.60 343 ASP A N 1
ATOM 2183 C CA . ASP A 1 343 ? 155.195 195.677 140.199 1.00 125.19 343 ASP A CA 1
ATOM 2184 C C . ASP A 1 343 ? 155.591 196.969 140.908 1.00 125.29 343 ASP A C 1
ATOM 2185 O O . ASP A 1 343 ? 156.723 197.099 141.385 1.00 125.60 343 ASP A O 1
ATOM 2190 N N . ALA A 1 344 ? 154.669 197.926 140.983 1.00 126.22 344 ALA A N 1
ATOM 2191 C CA . ALA A 1 344 ? 154.925 199.206 141.628 1.00 126.49 344 ALA A CA 1
ATOM 2192 C C . ALA A 1 344 ? 154.182 199.273 142.955 1.00 127.01 344 ALA A C 1
ATOM 2193 O O . ALA A 1 344 ? 152.958 199.104 142.998 1.00 126.51 344 ALA A O 1
ATOM 2195 N N . HIS A 1 345 ? 154.928 199.518 144.041 1.00 127.61 345 HIS A N 1
ATOM 2196 C CA . HIS A 1 345 ? 154.370 199.562 145.387 1.00 127.26 345 HIS A CA 1
ATOM 2197 C C . HIS A 1 345 ? 154.852 200.838 146.082 1.00 126.65 345 HIS A C 1
ATOM 2198 O O . HIS A 1 345 ? 155.844 200.855 146.809 1.00 126.37 345 HIS A O 1
ATOM 2205 N N . GLY A 1 346 ? 154.137 201.936 145.853 1.00 120.18 346 GLY A N 1
ATOM 2206 C CA . GLY A 1 346 ? 154.421 203.167 146.563 1.00 120.07 346 GLY A CA 1
ATOM 2207 C C . GLY A 1 346 ? 153.181 203.796 147.163 1.00 119.97 346 GLY A C 1
ATOM 2208 O O . GLY A 1 346 ? 152.289 204.240 146.434 1.00 119.72 346 GLY A O 1
ATOM 2209 N N . LYS A 1 347 ? 153.127 203.855 148.494 1.00 129.56 347 LYS A N 1
ATOM 2210 C CA . LYS A 1 347 ? 152.001 204.445 149.209 1.00 130.44 347 LYS A CA 1
ATOM 2211 C C . LYS A 1 347 ? 152.317 204.549 150.695 1.00 130.82 347 LYS A C 1
ATOM 2212 O O . LYS A 1 347 ? 152.909 203.632 151.275 1.00 130.55 347 LYS A O 1
ATOM 2218 N N . PHE A 1 348 ? 151.925 205.657 151.320 1.00 135.72 348 PHE A N 1
ATOM 2219 C CA . PHE A 1 348 ? 152.102 205.819 152.757 1.00 135.36 348 PHE A CA 1
ATOM 2220 C C . PHE A 1 348 ? 151.073 206.796 153.310 1.00 135.53 348 PHE A C 1
ATOM 2221 O O . PHE A 1 348 ? 151.230 208.014 153.177 1.00 135.90 348 PHE A O 1
ATOM 2229 N N . ARG A 1 349 ? 150.021 206.272 153.930 1.00 131.41 349 ARG A N 1
ATOM 2230 C CA . ARG A 1 349 ? 148.975 207.084 154.539 1.00 131.13 349 ARG A CA 1
ATOM 2231 C C . ARG A 1 349 ? 149.090 206.966 156.051 1.00 131.00 349 ARG A C 1
ATOM 2232 O O . ARG A 1 349 ? 149.102 205.855 156.591 1.00 130.57 349 ARG A O 1
ATOM 2240 N N . LEU A 1 350 ? 149.181 208.112 156.729 1.00 119.94 350 LEU A N 1
ATOM 2241 C CA . LEU A 1 350 ? 149.309 208.101 158.182 1.00 118.82 350 LEU A CA 1
ATOM 2242 C C . LEU A 1 350 ? 148.055 207.541 158.839 1.00 118.27 350 LEU A C 1
ATOM 2243 O O . LEU A 1 350 ? 148.128 206.923 159.908 1.00 117.77 350 LEU A O 1
ATOM 2248 N N . LEU A 1 351 ? 146.893 207.747 158.216 1.00 116.57 351 LEU A N 1
ATOM 2249 C CA . LEU A 1 351 ? 145.640 207.232 158.754 1.00 116.75 351 LEU A CA 1
ATOM 2250 C C . LEU A 1 351 ? 145.637 205.707 158.805 1.00 116.91 351 LEU A C 1
ATOM 2251 O O . LEU A 1 351 ? 145.222 205.104 159.802 1.00 116.12 351 LEU A O 1
ATOM 2256 N N . GLN A 1 352 ? 146.105 205.068 157.730 1.00 118.54 352 GLN A N 1
ATOM 2257 C CA . GLN A 1 352 ? 146.137 203.609 157.691 1.00 118.16 352 GLN A CA 1
ATOM 2258 C C . GLN A 1 352 ? 147.101 203.049 158.730 1.00 117.14 352 GLN A C 1
ATOM 2259 O O . GLN A 1 352 ? 146.786 202.068 159.415 1.00 117.44 352 GLN A O 1
ATOM 2265 N N . PHE A 1 353 ? 148.280 203.660 158.863 1.00 110.20 353 PHE A N 1
ATOM 2266 C CA . PHE A 1 353 ? 149.245 203.203 159.858 1.00 110.17 353 PHE A CA 1
ATOM 2267 C C . PHE A 1 353 ? 148.709 203.396 161.271 1.00 109.97 353 PHE A C 1
ATOM 2268 O O . PHE A 1 353 ? 148.900 202.536 162.142 1.00 109.40 353 PHE A O 1
ATOM 2276 N N . SER A 1 354 ? 148.040 204.525 161.519 1.00 107.20 354 SER A N 1
ATOM 2277 C CA . SER A 1 354 ? 147.438 204.759 162.826 1.00 106.47 354 SER A CA 1
ATOM 2278 C C . SER A 1 354 ? 146.355 203.732 163.123 1.00 105.63 354 SER A C 1
ATOM 2279 O O . SER A 1 354 ? 146.258 203.229 164.248 1.00 104.50 354 SER A O 1
ATOM 2282 N N . LEU A 1 355 ? 145.532 203.401 162.126 1.00 107.41 355 LEU A N 1
ATOM 2283 C CA . LEU A 1 355 ? 144.516 202.374 162.326 1.00 108.37 355 LEU A CA 1
ATOM 2284 C C . LEU A 1 355 ? 145.153 201.022 162.623 1.00 108.97 355 LEU A C 1
ATOM 2285 O O . LEU A 1 355 ? 144.677 200.280 163.491 1.00 109.24 355 LEU A O 1
ATOM 2290 N N . ARG A 1 356 ? 146.235 200.688 161.918 1.00 106.98 356 ARG A N 1
ATOM 2291 C CA . ARG A 1 356 ? 146.899 199.407 162.141 1.00 105.36 356 ARG A CA 1
ATOM 2292 C C . ARG A 1 356 ? 147.486 199.323 163.547 1.00 105.43 356 ARG A C 1
ATOM 2293 O O . ARG A 1 356 ? 147.339 198.303 164.235 1.00 105.62 356 ARG A O 1
ATOM 2301 N N . VAL A 1 357 ? 148.155 200.388 163.998 1.00 96.77 357 VAL A N 1
ATOM 2302 C CA . VAL A 1 357 ? 148.746 200.355 165.334 1.00 96.04 357 VAL A CA 1
ATOM 2303 C C . VAL A 1 357 ? 147.658 200.365 166.404 1.00 95.49 357 VAL A C 1
ATOM 2304 O O . VAL A 1 357 ? 147.797 199.721 167.450 1.00 94.75 357 VAL A O 1
ATOM 2308 N N . PHE A 1 358 ? 146.553 201.078 166.160 1.00 89.77 358 PHE A N 1
ATOM 2309 C CA . PHE A 1 358 ? 145.434 201.047 167.096 1.00 88.56 358 PHE A CA 1
ATOM 2310 C C . PHE A 1 358 ? 144.845 199.647 167.199 1.00 89.14 358 PHE A C 1
ATOM 2311 O O . PHE A 1 358 ? 144.499 199.188 168.295 1.00 89.35 358 PHE A O 1
ATOM 2319 N N . ALA A 1 359 ? 144.721 198.955 166.065 1.00 80.63 359 ALA A N 1
ATOM 2320 C CA . ALA A 1 359 ? 144.232 197.581 166.076 1.00 78.63 359 ALA A CA 1
ATOM 2321 C C . ALA A 1 359 ? 145.170 196.672 166.859 1.00 76.22 359 ALA A C 1
ATOM 2322 O O . ALA A 1 359 ? 144.730 195.868 167.691 1.00 75.90 359 ALA A O 1
ATOM 2324 N N . ASN A 1 360 ? 146.474 196.791 166.607 1.00 68.79 360 ASN A N 1
ATOM 2325 C CA . ASN A 1 360 ? 147.437 195.953 167.311 1.00 70.11 360 ASN A CA 1
ATOM 2326 C C . ASN A 1 360 ? 147.489 196.259 168.802 1.00 70.44 360 ASN A C 1
ATOM 2327 O O . ASN A 1 360 ? 147.814 195.368 169.593 1.00 69.73 360 ASN A O 1
ATOM 2332 N N . ILE A 1 361 ? 147.182 197.493 169.202 1.00 70.21 361 ILE A N 1
ATOM 2333 C CA . ILE A 1 361 ? 147.144 197.822 170.623 1.00 69.62 361 ILE A CA 1
ATOM 2334 C C . ILE A 1 361 ? 145.877 197.279 171.275 1.00 67.87 361 ILE A C 1
ATOM 2335 O O . ILE A 1 361 ? 145.927 196.704 172.369 1.00 67.95 361 ILE A O 1
ATOM 2340 N N . ILE A 1 362 ? 144.724 197.449 170.622 1.00 65.33 362 ILE A N 1
ATOM 2341 C CA . ILE A 1 362 ? 143.478 196.974 171.215 1.00 66.52 362 ILE A CA 1
ATOM 2342 C C . ILE A 1 362 ? 143.460 195.452 171.290 1.00 66.90 362 ILE A C 1
ATOM 2343 O O . ILE A 1 362 ? 142.843 194.877 172.195 1.00 64.42 362 ILE A O 1
ATOM 2348 N N . ILE A 1 363 ? 144.147 194.771 170.370 1.00 60.67 363 ILE A N 1
ATOM 2349 C CA . ILE A 1 363 ? 144.199 193.313 170.432 1.00 57.51 363 ILE A CA 1
ATOM 2350 C C . ILE A 1 363 ? 144.987 192.852 171.656 1.00 57.51 363 ILE A C 1
ATOM 2351 O O . ILE A 1 363 ? 144.572 191.926 172.369 1.00 57.19 363 ILE A O 1
ATOM 2356 N N . CYS A 1 364 ? 146.124 193.496 171.932 1.00 56.69 364 CYS A N 1
ATOM 2357 C CA . CYS A 1 364 ? 146.877 193.174 173.140 1.00 56.44 364 CYS A CA 1
ATOM 2358 C C . CYS A 1 364 ? 146.089 193.539 174.392 1.00 54.89 364 CYS A C 1
ATOM 2359 O O . CYS A 1 364 ? 146.173 192.846 175.415 1.00 55.23 364 CYS A O 1
ATOM 2362 N N . ALA A 1 365 ? 145.319 194.627 174.331 1.00 54.82 365 ALA A N 1
ATOM 2363 C CA . ALA A 1 365 ? 144.455 194.979 175.452 1.00 56.26 365 ALA A CA 1
ATOM 2364 C C . ALA A 1 365 ? 143.428 193.886 175.716 1.00 56.78 365 ALA A C 1
ATOM 2365 O O . ALA A 1 365 ? 143.166 193.534 176.871 1.00 55.54 365 ALA A O 1
ATOM 2367 N N . MET A 1 366 ? 142.837 193.337 174.653 1.00 53.41 366 MET A N 1
ATOM 2368 C CA . MET A 1 366 ? 141.880 192.247 174.817 1.00 50.05 366 MET A CA 1
ATOM 2369 C C . MET A 1 366 ? 142.551 190.991 175.362 1.00 50.17 366 MET A C 1
ATOM 2370 O O . MET A 1 366 ? 141.951 190.259 176.156 1.00 48.37 366 MET A O 1
ATOM 2375 N N . LEU A 1 367 ? 143.790 190.719 174.946 1.00 48.77 367 LEU A N 1
ATOM 2376 C CA . LEU A 1 367 ? 144.518 189.580 175.509 1.00 46.96 367 LEU A CA 1
ATOM 2377 C C . LEU A 1 367 ? 144.758 189.757 177.007 1.00 45.20 367 LEU A C 1
ATOM 2378 O O . LEU A 1 367 ? 144.580 188.815 177.795 1.00 46.26 367 LEU A O 1
ATOM 2383 N N . GLY A 1 368 ? 145.170 190.957 177.418 1.00 45.20 368 GLY A N 1
ATOM 2384 C CA . GLY A 1 368 ? 145.337 191.222 178.838 1.00 47.21 368 GLY A CA 1
ATOM 2385 C C . GLY A 1 368 ? 144.033 191.115 179.604 1.00 48.17 368 GLY A C 1
ATOM 2386 O O . GLY A 1 368 ? 144.000 190.621 180.735 1.00 49.45 368 GLY A O 1
ATOM 2387 N N . PHE A 1 369 ? 142.939 191.578 178.996 1.00 44.08 369 PHE A N 1
ATOM 2388 C CA . PHE A 1 369 ? 141.623 191.421 179.606 1.00 44.03 369 PHE A CA 1
ATOM 2389 C C . PHE A 1 369 ? 141.270 189.951 179.771 1.00 47.10 369 PHE A C 1
ATOM 2390 O O . PHE A 1 369 ? 140.678 189.557 180.780 1.00 47.49 369 PHE A O 1
ATOM 2398 N N . SER A 1 370 ? 141.620 189.125 178.782 1.00 39.82 370 SER A N 1
ATOM 2399 C CA . SER A 1 370 ? 141.392 187.688 178.892 1.00 36.13 370 SER A CA 1
ATOM 2400 C C . SER A 1 370 ? 142.160 187.094 180.065 1.00 38.00 370 SER A C 1
ATOM 2401 O O . SER A 1 370 ? 141.609 186.305 180.844 1.00 42.25 370 SER A O 1
ATOM 2404 N N . ILE A 1 371 ? 143.435 187.466 180.208 1.00 41.11 371 ILE A N 1
ATOM 2405 C CA . ILE A 1 371 ? 144.235 186.955 181.323 1.00 39.59 371 ILE A CA 1
ATOM 2406 C C . ILE A 1 371 ? 143.618 187.368 182.654 1.00 37.18 371 ILE A C 1
ATOM 2407 O O . ILE A 1 371 ? 143.469 186.551 183.574 1.00 37.25 371 ILE A O 1
ATOM 2412 N N . TYR A 1 372 ? 143.254 188.647 182.775 1.00 40.92 372 TYR A N 1
ATOM 2413 C CA . TYR A 1 372 ? 142.714 189.143 184.036 1.00 45.53 372 TYR A CA 1
ATOM 2414 C C . TYR A 1 372 ? 141.383 188.479 184.361 1.00 46.80 372 TYR A C 1
ATOM 2415 O O . TYR A 1 372 ? 141.120 188.134 185.518 1.00 49.03 372 TYR A O 1
ATOM 2424 N N . CYS A 1 373 ? 140.534 188.281 183.349 1.00 41.32 373 CYS A N 1
ATOM 2425 C CA . CYS A 1 373 ? 139.254 187.618 183.570 1.00 38.68 373 CYS A CA 1
ATOM 2426 C C . CYS A 1 373 ? 139.445 186.175 184.011 1.00 38.77 373 CYS A C 1
ATOM 2427 O O . CYS A 1 373 ? 138.753 185.707 184.920 1.00 42.22 373 CYS A O 1
ATOM 2430 N N . ILE A 1 374 ? 140.374 185.450 183.381 1.00 36.31 374 ILE A N 1
ATOM 2431 C CA . ILE A 1 374 ? 140.607 184.062 183.776 1.00 37.27 374 ILE A CA 1
ATOM 2432 C C . ILE A 1 374 ? 141.111 183.994 185.212 1.00 41.45 374 ILE A C 1
ATOM 2433 O O . ILE A 1 374 ? 140.645 183.171 186.015 1.00 44.31 374 ILE A O 1
ATOM 2438 N N . ILE A 1 375 ? 142.063 184.865 185.563 1.00 46.65 375 ILE A N 1
ATOM 2439 C CA . ILE A 1 375 ? 142.610 184.860 186.917 1.00 41.64 375 ILE A CA 1
ATOM 2440 C C . ILE A 1 375 ? 141.527 185.193 187.936 1.00 42.63 375 ILE A C 1
ATOM 2441 O O . ILE A 1 375 ? 141.417 184.540 188.981 1.00 44.77 375 ILE A O 1
ATOM 2446 N N . PHE A 1 376 ? 140.709 186.208 187.649 1.00 49.89 376 PHE A N 1
ATOM 2447 C CA . PHE A 1 376 ? 139.636 186.586 188.563 1.00 50.98 376 PHE A CA 1
ATOM 2448 C C . PHE A 1 376 ? 138.625 185.455 188.711 1.00 50.83 376 PHE A C 1
ATOM 2449 O O . PHE A 1 376 ? 138.156 185.177 189.820 1.00 51.23 376 PHE A O 1
ATOM 2457 N N . ALA A 1 377 ? 138.279 184.792 187.606 1.00 52.32 377 ALA A N 1
ATOM 2458 C CA . ALA A 1 377 ? 137.307 183.706 187.660 1.00 51.36 377 ALA A CA 1
ATOM 2459 C C . ALA A 1 377 ? 137.820 182.552 188.508 1.00 52.26 377 ALA A C 1
ATOM 2460 O O . ALA A 1 377 ? 137.065 181.952 189.282 1.00 54.57 377 ALA A O 1
ATOM 2462 N N . VAL A 1 378 ? 139.105 182.217 188.370 1.00 53.49 378 VAL A N 1
ATOM 2463 C CA . VAL A 1 378 ? 139.667 181.146 189.191 1.00 52.35 378 VAL A CA 1
ATOM 2464 C C . VAL A 1 378 ? 139.719 181.563 190.656 1.00 57.43 378 VAL A C 1
ATOM 2465 O O . VAL A 1 378 ? 139.385 180.777 191.552 1.00 59.11 378 VAL A O 1
ATOM 2469 N N . GLN A 1 379 ? 140.136 182.803 190.923 1.00 73.53 379 GLN A N 1
ATOM 2470 C CA . GLN A 1 379 ? 140.278 183.272 192.299 1.00 72.42 379 GLN A CA 1
ATOM 2471 C C . GLN A 1 379 ? 138.938 183.289 193.025 1.00 74.54 379 GLN A C 1
ATOM 2472 O O . GLN A 1 379 ? 138.828 182.829 194.167 1.00 76.27 379 GLN A O 1
ATOM 2478 N N . LYS A 1 380 ? 137.901 183.812 192.369 1.00 85.39 380 LYS A N 1
ATOM 2479 C CA . LYS A 1 380 ? 136.615 183.999 193.032 1.00 85.46 380 LYS A CA 1
ATOM 2480 C C . LYS A 1 380 ? 135.952 182.680 193.401 1.00 86.98 380 LYS A C 1
ATOM 2481 O O . LYS A 1 380 ? 135.028 182.670 194.222 1.00 90.66 380 LYS A O 1
ATOM 2487 N N . SER A 1 381 ? 136.394 181.569 192.815 1.00 88.94 381 SER A N 1
ATOM 2488 C CA . SER A 1 381 ? 135.872 180.248 193.166 1.00 90.57 381 SER A CA 1
ATOM 2489 C C . SER A 1 381 ? 136.685 179.652 194.315 1.00 92.07 381 SER A C 1
ATOM 2490 O O . SER A 1 381 ? 137.315 178.601 194.202 1.00 92.11 381 SER A O 1
ATOM 2493 N N . GLN A 1 382 ? 136.651 180.354 195.445 1.00 112.49 382 GLN A N 1
ATOM 2494 C CA . GLN A 1 382 ? 137.473 180.020 196.601 1.00 112.82 382 GLN A CA 1
ATOM 2495 C C . GLN A 1 382 ? 136.769 179.110 197.598 1.00 113.78 382 GLN A C 1
ATOM 2496 O O . GLN A 1 382 ? 137.332 178.833 198.661 1.00 114.41 382 GLN A O 1
ATOM 2502 N N . VAL A 1 383 ? 135.564 178.641 197.289 1.00 118.70 383 VAL A N 1
ATOM 2503 C CA . VAL A 1 383 ? 134.771 177.843 198.216 1.00 119.84 383 VAL A CA 1
ATOM 2504 C C . VAL A 1 383 ? 134.934 176.368 197.876 1.00 119.28 383 VAL A C 1
ATOM 2505 O O . VAL A 1 383 ? 134.954 175.987 196.698 1.00 117.24 383 VAL A O 1
ATOM 2509 N N . GLN A 1 384 ? 135.095 175.542 198.908 1.00 121.45 384 GLN A N 1
ATOM 2510 C CA . GLN A 1 384 ? 135.130 174.092 198.768 1.00 121.58 384 GLN A CA 1
ATOM 2511 C C . GLN A 1 384 ? 133.865 173.427 199.291 1.00 121.89 384 GLN A C 1
ATOM 2512 O O . GLN A 1 384 ? 133.358 172.491 198.666 1.00 121.26 384 GLN A O 1
ATOM 2518 N N . ASP A 1 385 ? 133.346 173.890 200.425 1.00 127.86 385 ASP A N 1
ATOM 2519 C CA . ASP A 1 385 ? 132.059 173.425 200.912 1.00 128.35 385 ASP A CA 1
ATOM 2520 C C . ASP A 1 385 ? 130.934 174.050 200.090 1.00 128.79 385 ASP A C 1
ATOM 2521 O O . ASP A 1 385 ? 131.123 175.043 199.381 1.00 128.06 385 ASP A O 1
ATOM 2526 N N . ASP A 1 386 ? 129.746 173.456 200.192 1.00 128.99 386 ASP A N 1
ATOM 2527 C CA . ASP A 1 386 ? 128.612 173.904 199.393 1.00 128.77 386 ASP A CA 1
ATOM 2528 C C . ASP A 1 386 ? 128.010 175.189 199.948 1.00 128.63 386 ASP A C 1
ATOM 2529 O O . ASP A 1 386 ? 126.861 175.198 200.402 1.00 128.76 386 ASP A O 1
ATOM 2534 N N . GLY A 1 387 ? 128.780 176.278 199.925 1.00 123.05 387 GLY A N 1
ATOM 2535 C CA . GLY A 1 387 ? 128.214 177.573 200.266 1.00 123.14 387 GLY A CA 1
ATOM 2536 C C . GLY A 1 387 ? 127.263 178.084 199.201 1.00 122.67 387 GLY A C 1
ATOM 2537 O O . GLY A 1 387 ? 126.174 178.577 199.511 1.00 121.65 387 GLY A O 1
ATOM 2538 N N . ASN A 1 388 ? 127.657 177.968 197.935 1.00 134.47 388 ASN A N 1
ATOM 2539 C CA . ASN A 1 388 ? 126.844 178.375 196.798 1.00 135.39 388 ASN A CA 1
ATOM 2540 C C . ASN A 1 388 ? 127.435 177.758 195.539 1.00 135.67 388 ASN A C 1
ATOM 2541 O O . ASN A 1 388 ? 128.658 177.665 195.398 1.00 136.15 388 ASN A O 1
ATOM 2546 N N . LEU A 1 389 ? 126.555 177.335 194.630 1.00 119.02 389 LEU A N 1
ATOM 2547 C CA . LEU A 1 389 ? 126.975 176.684 193.399 1.00 116.14 389 LEU A CA 1
ATOM 2548 C C . LEU A 1 389 ? 126.557 177.421 192.136 1.00 115.57 389 LEU A C 1
ATOM 2549 O O . LEU A 1 389 ? 127.060 177.088 191.056 1.00 114.93 389 LEU A O 1
ATOM 2554 N N . PHE A 1 390 ? 125.657 178.401 192.229 1.00 142.98 390 PHE A N 1
ATOM 2555 C CA . PHE A 1 390 ? 125.342 179.230 191.073 1.00 144.16 390 PHE A CA 1
ATOM 2556 C C . PHE A 1 390 ? 126.459 180.210 190.742 1.00 144.00 390 PHE A C 1
ATOM 2557 O O . PHE A 1 390 ? 126.428 180.822 189.668 1.00 143.30 390 PHE A O 1
ATOM 2565 N N . THR A 1 391 ? 127.438 180.369 191.633 1.00 128.17 391 THR A N 1
ATOM 2566 C CA . THR A 1 391 ? 128.564 181.268 191.429 1.00 127.00 391 THR A CA 1
ATOM 2567 C C . THR A 1 391 ? 129.899 180.541 191.333 1.00 126.21 391 THR A C 1
ATOM 2568 O O . THR A 1 391 ? 130.859 181.100 190.800 1.00 126.17 391 THR A O 1
ATOM 2572 N N . LYS A 1 392 ? 129.982 179.303 191.827 1.00 106.36 392 LYS A N 1
ATOM 2573 C CA . LYS A 1 392 ? 131.199 178.515 191.665 1.00 104.71 392 LYS A CA 1
ATOM 2574 C C . LYS A 1 392 ? 131.454 178.141 190.210 1.00 101.42 392 LYS A C 1
ATOM 2575 O O . LYS A 1 392 ? 132.612 178.124 189.777 1.00 99.86 392 LYS A O 1
ATOM 2581 N N . ASN A 1 393 ? 130.403 177.848 189.448 1.00 77.45 393 ASN A N 1
ATOM 2582 C CA . ASN A 1 393 ? 130.534 177.472 188.041 1.00 76.89 393 ASN A CA 1
ATOM 2583 C C . ASN A 1 393 ? 130.606 178.730 187.178 1.00 75.91 393 ASN A C 1
ATOM 2584 O O . ASN A 1 393 ? 129.653 179.121 186.502 1.00 73.87 393 ASN A O 1
ATOM 2589 N N . GLN A 1 394 ? 131.773 179.370 187.212 1.00 57.76 394 GLN A N 1
ATOM 2590 C CA . GLN A 1 394 ? 131.981 180.550 186.384 1.00 55.80 394 GLN A CA 1
ATOM 2591 C C . GLN A 1 394 ? 133.293 180.489 185.613 1.00 50.55 394 GLN A C 1
ATOM 2592 O O . GLN A 1 394 ? 133.423 181.138 184.571 1.00 53.44 394 GLN A O 1
ATOM 2598 N N . VAL A 1 395 ? 134.280 179.737 186.106 1.00 25.41 395 VAL A N 1
ATOM 2599 C CA . VAL A 1 395 ? 135.518 179.567 185.343 1.00 19.56 395 VAL A CA 1
ATOM 2600 C C . VAL A 1 395 ? 135.312 178.802 184.037 1.00 24.21 395 VAL A C 1
ATOM 2601 O O . VAL A 1 395 ? 135.858 179.235 183.008 1.00 26.88 395 VAL A O 1
ATOM 2605 N N . PRO A 1 396 ? 134.548 177.695 183.983 1.00 25.38 396 PRO A N 1
ATOM 2606 C CA . PRO A 1 396 ? 134.330 177.080 182.662 1.00 16.58 396 PRO A CA 1
ATOM 2607 C C . PRO A 1 396 ? 133.564 177.994 181.725 1.00 15.02 396 PRO A C 1
ATOM 2608 O O . PRO A 1 396 ? 133.880 178.066 180.532 1.00 16.59 396 PRO A O 1
ATOM 2612 N N . SER A 1 397 ? 132.572 178.718 182.249 1.00 13.94 397 SER A N 1
ATOM 2613 C CA . SER A 1 397 ? 131.811 179.651 181.427 1.00 12.33 397 SER A CA 1
ATOM 2614 C C . SER A 1 397 ? 132.692 180.772 180.902 1.00 12.02 397 SER A C 1
ATOM 2615 O O . SER A 1 397 ? 132.603 181.140 179.729 1.00 19.27 397 SER A O 1
ATOM 2618 N N . VAL A 1 398 ? 133.559 181.322 181.754 1.00 11.42 398 VAL A N 1
ATOM 2619 C CA . VAL A 1 398 ? 134.429 182.415 181.326 1.00 13.21 398 VAL A CA 1
ATOM 2620 C C . VAL A 1 398 ? 135.417 181.934 180.272 1.00 13.18 398 VAL A C 1
ATOM 2621 O O . VAL A 1 398 ? 135.623 182.596 179.245 1.00 19.54 398 VAL A O 1
ATOM 2625 N N . VAL A 1 399 ? 136.040 180.774 180.500 1.00 4.81 399 VAL A N 1
ATOM 2626 C CA . VAL A 1 399 ? 137.011 180.257 179.538 1.00 4.71 399 VAL A CA 1
ATOM 2627 C C . VAL A 1 399 ? 136.334 179.963 178.205 1.00 13.29 399 VAL A C 1
ATOM 2628 O O . VAL A 1 399 ? 136.851 180.313 177.137 1.00 14.40 399 VAL A O 1
ATOM 2632 N N . SER A 1 400 ? 135.163 179.321 178.247 1.00 12.02 400 SER A N 1
ATOM 2633 C CA . SER A 1 400 ? 134.453 178.998 177.016 1.00 5.22 400 SER A CA 1
ATOM 2634 C C . SER A 1 400 ? 134.015 180.258 176.284 1.00 5.56 400 SER A C 1
ATOM 2635 O O . SER A 1 400 ? 134.124 180.334 175.056 1.00 13.70 400 SER A O 1
ATOM 2638 N N . THR A 1 401 ? 133.519 181.257 177.017 1.00 2.77 401 THR A N 1
ATOM 2639 C CA . THR A 1 401 ? 133.098 182.503 176.391 1.00 6.12 401 THR A CA 1
ATOM 2640 C C . THR A 1 401 ? 134.267 183.185 175.701 1.00 9.88 401 THR A C 1
ATOM 2641 O O . THR A 1 401 ? 134.156 183.614 174.547 1.00 17.83 401 THR A O 1
ATOM 2645 N N . ILE A 1 402 ? 135.407 183.278 176.386 1.00 7.32 402 ILE A N 1
ATOM 2646 C CA . ILE A 1 402 ? 136.578 183.905 175.780 1.00 6.45 402 ILE A CA 1
ATOM 2647 C C . ILE A 1 402 ? 136.986 183.148 174.524 1.00 7.42 402 ILE A C 1
ATOM 2648 O O . ILE A 1 402 ? 137.106 183.730 173.439 1.00 10.54 402 ILE A O 1
ATOM 2653 N N . THR A 1 403 ? 137.129 181.824 174.640 1.00 12.01 403 THR A N 1
ATOM 2654 C CA . THR A 1 403 ? 137.612 181.017 173.525 1.00 8.73 403 THR A CA 1
ATOM 2655 C C . THR A 1 403 ? 136.682 181.106 172.322 1.00 5.54 403 THR A C 1
ATOM 2656 O O . THR A 1 403 ? 137.143 181.182 171.178 1.00 7.39 403 THR A O 1
ATOM 2660 N N . HIS A 1 404 ? 135.372 181.106 172.555 1.00 7.40 404 HIS A N 1
ATOM 2661 C CA . HIS A 1 404 ? 134.413 181.038 171.465 1.00 7.88 404 HIS A CA 1
ATOM 2662 C C . HIS A 1 404 ? 133.964 182.399 170.950 1.00 13.09 404 HIS A C 1
ATOM 2663 O O . HIS A 1 404 ? 133.327 182.454 169.894 1.00 21.17 404 HIS A O 1
ATOM 2670 N N . VAL A 1 405 ? 134.275 183.492 171.641 1.00 9.08 405 VAL A N 1
ATOM 2671 C CA . VAL A 1 405 ? 133.844 184.815 171.223 1.00 8.86 405 VAL A CA 1
ATOM 2672 C C . VAL A 1 405 ? 135.005 185.660 170.714 1.00 14.91 405 VAL A C 1
ATOM 2673 O O . VAL A 1 405 ? 134.858 186.371 169.718 1.00 23.20 405 VAL A O 1
ATOM 2677 N N . PHE A 1 406 ? 136.165 185.602 171.372 1.00 8.79 406 PHE A N 1
ATOM 2678 C CA . PHE A 1 406 ? 137.263 186.486 170.990 1.00 14.20 406 PHE A CA 1
ATOM 2679 C C . PHE A 1 406 ? 137.710 186.336 169.537 1.00 22.20 406 PHE A C 1
ATOM 2680 O O . PHE A 1 406 ? 138.065 187.361 168.932 1.00 27.93 406 PHE A O 1
ATOM 2688 N N . PRO A 1 407 ? 137.764 185.139 168.937 1.00 17.52 407 PRO A N 1
ATOM 2689 C CA . PRO A 1 407 ? 138.101 185.069 167.503 1.00 20.47 407 PRO A CA 1
ATOM 2690 C C . PRO A 1 407 ? 137.198 185.900 166.600 1.00 25.58 407 PRO A C 1
ATOM 2691 O O . PRO A 1 407 ? 137.681 186.440 165.595 1.00 30.17 407 PRO A O 1
ATOM 2695 N N . MET A 1 408 ? 135.903 186.016 166.908 1.00 21.25 408 MET A N 1
ATOM 2696 C CA . MET A 1 408 ? 135.037 186.869 166.097 1.00 24.98 408 MET A CA 1
ATOM 2697 C C . MET A 1 408 ? 135.493 188.323 166.147 1.00 31.35 408 MET A C 1
ATOM 2698 O O . MET A 1 408 ? 135.555 189.003 165.114 1.00 34.95 408 MET A O 1
ATOM 2703 N N . ILE A 1 409 ? 135.819 188.816 167.342 1.00 27.20 409 ILE A N 1
ATOM 2704 C CA . ILE A 1 409 ? 136.315 190.180 167.468 1.00 24.36 409 ILE A CA 1
ATOM 2705 C C . ILE A 1 409 ? 137.662 190.321 166.773 1.00 27.50 409 ILE A C 1
ATOM 2706 O O . ILE A 1 409 ? 137.963 191.363 166.181 1.00 35.97 409 ILE A O 1
ATOM 2711 N N . PHE A 1 410 ? 138.493 189.278 166.833 1.00 26.76 410 PHE A N 1
ATOM 2712 C CA . PHE A 1 410 ? 139.766 189.299 166.120 1.00 32.46 410 PHE A CA 1
ATOM 2713 C C . PHE A 1 410 ? 139.542 189.493 164.628 1.00 36.51 410 PHE A C 1
ATOM 2714 O O . PHE A 1 410 ? 140.226 190.291 163.980 1.00 38.03 410 PHE A O 1
ATOM 2722 N N . ASP A 1 411 ? 138.576 188.763 164.067 1.00 38.94 411 ASP A N 1
ATOM 2723 C CA . ASP A 1 411 ? 138.289 188.887 162.641 1.00 38.77 411 ASP A CA 1
ATOM 2724 C C . ASP A 1 411 ? 137.706 190.255 162.307 1.00 42.29 411 ASP A C 1
ATOM 2725 O O . ASP A 1 411 ? 137.997 190.812 161.244 1.00 45.75 411 ASP A O 1
ATOM 2730 N N . LEU A 1 412 ? 136.876 190.808 163.193 1.00 45.49 412 LEU A N 1
ATOM 2731 C CA . LEU A 1 412 ? 136.347 192.151 162.957 1.00 46.11 412 LEU A CA 1
ATOM 2732 C C . LEU A 1 412 ? 137.464 193.190 162.924 1.00 48.34 412 LEU A C 1
ATOM 2733 O O . LEU A 1 412 ? 137.504 194.053 162.034 1.00 48.84 412 LEU A O 1
ATOM 2738 N N . ILE A 1 413 ? 138.389 193.117 163.882 1.00 52.77 413 ILE A N 1
ATOM 2739 C CA . ILE A 1 413 ? 139.506 194.056 163.906 1.00 53.43 413 ILE A CA 1
ATOM 2740 C C . ILE A 1 413 ? 140.418 193.841 162.703 1.00 58.03 413 ILE A C 1
ATOM 2741 O O . ILE A 1 413 ? 140.979 194.797 162.158 1.00 63.02 413 ILE A O 1
ATOM 2746 N N . GLY A 1 414 ? 140.585 192.590 162.270 1.00 64.62 414 GLY A N 1
ATOM 2747 C CA . GLY A 1 414 ? 141.355 192.333 161.064 1.00 65.52 414 GLY A CA 1
ATOM 2748 C C . GLY A 1 414 ? 140.710 192.907 159.819 1.00 68.03 414 GLY A C 1
ATOM 2749 O O . GLY A 1 414 ? 141.402 193.412 158.932 1.00 70.65 414 GLY A O 1
ATOM 2750 N N . LYS A 1 415 ? 139.381 192.827 159.730 1.00 75.06 415 LYS A N 1
ATOM 2751 C CA . LYS A 1 415 ? 138.666 193.471 158.633 1.00 75.82 415 LYS A CA 1
ATOM 2752 C C . LYS A 1 415 ? 138.874 194.978 158.658 1.00 76.89 415 LYS A C 1
ATOM 2753 O O . LYS A 1 415 ? 139.076 195.603 157.610 1.00 78.71 415 LYS A O 1
ATOM 2759 N N . MET A 1 416 ? 138.819 195.580 159.848 1.00 79.50 416 MET A N 1
ATOM 2760 C CA . MET A 1 416 ? 139.115 197.006 159.961 1.00 78.94 416 MET A CA 1
ATOM 2761 C C . MET A 1 416 ? 140.554 197.312 159.555 1.00 79.03 416 MET A C 1
ATOM 2762 O O . MET A 1 416 ? 140.831 198.388 159.013 1.00 80.65 416 MET A O 1
ATOM 2767 N N . GLU A 1 417 ? 141.474 196.374 159.794 1.00 86.77 417 GLU A N 1
ATOM 2768 C CA . GLU A 1 417 ? 142.884 196.606 159.494 1.00 89.11 417 GLU A CA 1
ATOM 2769 C C . GLU A 1 417 ? 143.127 196.709 157.992 1.00 91.42 417 GLU A C 1
ATOM 2770 O O . GLU A 1 417 ? 143.992 197.473 157.547 1.00 92.46 417 GLU A O 1
ATOM 2776 N N . ASN A 1 418 ? 142.371 195.948 157.197 1.00 100.91 418 ASN A N 1
ATOM 2777 C CA . ASN A 1 418 ? 142.449 195.976 155.734 1.00 101.29 418 ASN A CA 1
ATOM 2778 C C . ASN A 1 418 ? 143.846 195.594 155.235 1.00 102.54 418 ASN A C 1
ATOM 2779 O O . ASN A 1 418 ? 144.562 196.390 154.624 1.00 103.36 418 ASN A O 1
ATOM 2784 N N . TYR A 1 419 ? 144.222 194.349 155.511 1.00 108.65 419 TYR A N 1
ATOM 2785 C CA . TYR A 1 419 ? 145.435 193.754 154.977 1.00 108.54 419 TYR A CA 1
ATOM 2786 C C . TYR A 1 419 ? 145.093 192.891 153.764 1.00 107.93 419 TYR A C 1
ATOM 2787 O O . TYR A 1 419 ? 143.937 192.785 153.347 1.00 107.52 419 TYR A O 1
ATOM 2796 N N . HIS A 1 420 ? 146.118 192.272 153.185 1.00 106.13 420 HIS A N 1
ATOM 2797 C CA . HIS A 1 420 ? 145.885 191.269 152.160 1.00 105.97 420 HIS A CA 1
ATOM 2798 C C . HIS A 1 420 ? 145.202 190.053 152.784 1.00 105.22 420 HIS A C 1
ATOM 2799 O O . HIS A 1 420 ? 145.466 189.712 153.939 1.00 104.99 420 HIS A O 1
ATOM 2806 N N . PRO A 1 421 ? 144.300 189.395 152.049 1.00 103.31 421 PRO A N 1
ATOM 2807 C CA . PRO A 1 421 ? 143.554 188.276 152.653 1.00 103.26 421 PRO A CA 1
ATOM 2808 C C . PRO A 1 421 ? 144.434 187.175 153.224 1.00 102.62 421 PRO A C 1
ATOM 2809 O O . PRO A 1 421 ? 144.127 186.651 154.303 1.00 103.10 421 PRO A O 1
ATOM 2813 N N . ARG A 1 422 ? 145.531 186.819 152.552 1.00 97.45 422 ARG A N 1
ATOM 2814 C CA . ARG A 1 422 ? 146.380 185.747 153.064 1.00 97.46 422 ARG A CA 1
ATOM 2815 C C . ARG A 1 422 ? 147.113 186.179 154.328 1.00 97.09 422 ARG A C 1
ATOM 2816 O O . ARG A 1 422 ? 147.145 185.441 155.322 1.00 97.49 422 ARG A O 1
ATOM 2824 N N . THR A 1 423 ? 147.707 187.375 154.318 1.00 89.09 423 THR A N 1
ATOM 2825 C CA . THR A 1 423 ? 148.387 187.845 155.520 1.00 88.62 423 THR A CA 1
ATOM 2826 C C . THR A 1 423 ? 147.396 188.152 156.635 1.00 88.04 423 THR A C 1
ATOM 2827 O O . THR A 1 423 ? 147.720 187.968 157.813 1.00 86.47 423 THR A O 1
ATOM 2831 N N . ALA A 1 424 ? 146.181 188.591 156.293 1.00 83.38 424 ALA A N 1
ATOM 2832 C CA . ALA A 1 424 ? 145.159 188.786 157.316 1.00 81.77 424 ALA A CA 1
ATOM 2833 C C . ALA A 1 424 ? 144.779 187.464 157.969 1.00 79.52 424 ALA A C 1
ATOM 2834 O O . ALA A 1 424 ? 144.644 187.386 159.195 1.00 78.48 424 ALA A O 1
ATOM 2836 N N . LEU A 1 425 ? 144.610 186.410 157.166 1.00 73.15 425 LEU A N 1
ATOM 2837 C CA . LEU A 1 425 ? 144.292 185.101 157.726 1.00 70.30 425 LEU A CA 1
ATOM 2838 C C . LEU A 1 425 ? 145.436 184.576 158.583 1.00 68.26 425 LEU A C 1
ATOM 2839 O O . LEU A 1 425 ? 145.206 183.995 159.651 1.00 69.90 425 LEU A O 1
ATOM 2844 N N . ARG A 1 426 ? 146.678 184.768 158.131 1.00 67.25 426 ARG A N 1
ATOM 2845 C CA . ARG A 1 426 ? 147.826 184.328 158.919 1.00 66.70 426 ARG A CA 1
ATOM 2846 C C . ARG A 1 426 ? 147.907 185.074 160.246 1.00 68.00 426 ARG A C 1
ATOM 2847 O O . ARG A 1 426 ? 148.176 184.470 161.291 1.00 67.06 426 ARG A O 1
ATOM 2855 N N . ALA A 1 427 ? 147.674 186.389 160.225 1.00 51.97 427 ALA A N 1
ATOM 2856 C CA . ALA A 1 427 ? 147.692 187.166 161.459 1.00 49.06 427 ALA A CA 1
ATOM 2857 C C . ALA A 1 427 ? 146.573 186.739 162.399 1.00 44.44 427 ALA A C 1
ATOM 2858 O O . ALA A 1 427 ? 146.780 186.638 163.613 1.00 39.71 427 ALA A O 1
ATOM 2860 N N . HIS A 1 428 ? 145.379 186.489 161.857 1.00 39.01 428 HIS A N 1
ATOM 2861 C CA . HIS A 1 428 ? 144.268 186.039 162.689 1.00 33.66 428 HIS A CA 1
ATOM 2862 C C . HIS A 1 428 ? 144.570 184.690 163.327 1.00 32.66 428 HIS A C 1
ATOM 2863 O O . HIS A 1 428 ? 144.304 184.483 164.518 1.00 35.76 428 HIS A O 1
ATOM 2870 N N . LEU A 1 429 ? 145.137 183.761 162.554 1.00 24.90 429 LEU A N 1
ATOM 2871 C CA . LEU A 1 429 ? 145.500 182.462 163.109 1.00 25.50 429 LEU A CA 1
ATOM 2872 C C . LEU A 1 429 ? 146.566 182.601 164.186 1.00 32.52 429 LEU A C 1
ATOM 2873 O O . LEU A 1 429 ? 146.495 181.938 165.228 1.00 33.94 429 LEU A O 1
ATOM 2878 N N . GLY A 1 430 ? 147.564 183.456 163.955 1.00 31.29 430 GLY A N 1
ATOM 2879 C CA . GLY A 1 430 ? 148.592 183.660 164.962 1.00 27.58 430 GLY A CA 1
ATOM 2880 C C . GLY A 1 430 ? 148.043 184.252 166.245 1.00 28.16 430 GLY A C 1
ATOM 2881 O O . GLY A 1 430 ? 148.412 183.830 167.343 1.00 29.22 430 GLY A O 1
ATOM 2882 N N . ARG A 1 431 ? 147.148 185.234 166.124 1.00 27.24 431 ARG A N 1
ATOM 2883 C CA . ARG A 1 431 ? 146.543 185.835 167.307 1.00 26.96 431 ARG A CA 1
ATOM 2884 C C . ARG A 1 431 ? 145.682 184.831 168.062 1.00 25.67 431 ARG A C 1
ATOM 2885 O O . ARG A 1 431 ? 145.696 184.803 169.298 1.00 22.96 431 ARG A O 1
ATOM 2893 N N . VAL A 1 432 ? 144.924 184.001 167.341 1.00 27.21 432 VAL A N 1
ATOM 2894 C CA . VAL A 1 432 ? 144.109 182.983 168.000 1.00 25.72 432 VAL A CA 1
ATOM 2895 C C . VAL A 1 432 ? 144.995 181.975 168.723 1.00 19.61 432 VAL A C 1
ATOM 2896 O O . VAL A 1 432 ? 144.704 181.573 169.855 1.00 19.76 432 VAL A O 1
ATOM 2900 N N . LEU A 1 433 ? 146.089 181.553 168.085 1.00 8.57 433 LEU A N 1
ATOM 2901 C CA . LEU A 1 433 ? 147.007 180.618 168.728 1.00 14.82 433 LEU A CA 1
ATOM 2902 C C . LEU A 1 433 ? 147.629 181.224 169.980 1.00 20.97 433 LEU A C 1
ATOM 2903 O O . LEU A 1 433 ? 147.756 180.548 171.010 1.00 22.75 433 LEU A O 1
ATOM 2908 N N . ILE A 1 434 ? 148.031 182.495 169.908 1.00 22.53 434 ILE A N 1
ATOM 2909 C CA . ILE A 1 434 ? 148.613 183.161 171.070 1.00 16.64 434 ILE A CA 1
ATOM 2910 C C . ILE A 1 434 ? 147.592 183.254 172.196 1.00 15.76 434 ILE A C 1
ATOM 2911 O O . ILE A 1 434 ? 147.910 182.997 173.364 1.00 14.11 434 ILE A O 1
ATOM 2916 N N . LEU A 1 435 ? 146.350 183.614 171.864 1.00 15.79 435 LEU A N 1
ATOM 2917 C CA . LEU A 1 435 ? 145.299 183.690 172.872 1.00 12.88 435 LEU A CA 1
ATOM 2918 C C . LEU A 1 435 ? 145.075 182.339 173.534 1.00 15.73 435 LEU A C 1
ATOM 2919 O O . LEU A 1 435 ? 144.979 182.245 174.762 1.00 21.71 435 LEU A O 1
ATOM 2924 N N . TYR A 1 436 ? 145.006 181.276 172.732 1.00 11.83 436 TYR A N 1
ATOM 2925 C CA . TYR A 1 436 ? 144.762 179.944 173.279 1.00 9.45 436 TYR A CA 1
ATOM 2926 C C . TYR A 1 436 ? 145.894 179.513 174.201 1.00 13.81 436 TYR A C 1
ATOM 2927 O O . TYR A 1 436 ? 145.653 179.033 175.315 1.00 18.57 436 TYR A O 1
ATOM 2936 N N . THR A 1 437 ? 147.141 179.682 173.753 1.00 15.15 437 THR A N 1
ATOM 2937 C CA . THR A 1 437 ? 148.278 179.263 174.566 1.00 10.59 437 THR A CA 1
ATOM 2938 C C . THR A 1 437 ? 148.364 180.064 175.859 1.00 13.89 437 THR A C 1
ATOM 2939 O O . THR A 1 437 ? 148.591 179.498 176.935 1.00 17.83 437 THR A O 1
ATOM 2943 N N . VAL A 1 438 ? 148.172 181.382 175.775 1.00 13.68 438 VAL A N 1
ATOM 2944 C CA . VAL A 1 438 ? 148.248 182.228 176.961 1.00 11.64 438 VAL A CA 1
ATOM 2945 C C . VAL A 1 438 ? 147.144 181.871 177.948 1.00 16.91 438 VAL A C 1
ATOM 2946 O O . VAL A 1 438 ? 147.382 181.773 179.160 1.00 14.17 438 VAL A O 1
ATOM 2950 N N . ASN A 1 439 ? 145.920 181.666 177.450 1.00 15.63 439 ASN A N 1
ATOM 2951 C CA . ASN A 1 439 ? 144.814 181.296 178.325 1.00 13.64 439 ASN A CA 1
ATOM 2952 C C . ASN A 1 439 ? 145.068 179.956 178.997 1.00 19.21 439 ASN A C 1
ATOM 2953 O O . ASN A 1 439 ? 144.804 179.795 180.192 1.00 21.95 439 ASN A O 1
ATOM 2958 N N . TYR A 1 440 ? 145.582 178.981 178.247 1.00 18.06 440 TYR A N 1
ATOM 2959 C CA . TYR A 1 440 ? 145.852 177.675 178.833 1.00 16.30 440 TYR A CA 1
ATOM 2960 C C . TYR A 1 440 ? 146.927 177.772 179.910 1.00 19.24 440 TYR A C 1
ATOM 2961 O O . TYR A 1 440 ? 146.803 177.165 180.983 1.00 19.63 440 TYR A O 1
ATOM 2970 N N . ILE A 1 441 ? 147.982 178.552 179.650 1.00 21.72 441 ILE A N 1
ATOM 2971 C CA . ILE A 1 441 ? 149.073 178.687 180.615 1.00 17.45 441 ILE A CA 1
ATOM 2972 C C . ILE A 1 441 ? 148.583 179.361 181.891 1.00 14.92 441 ILE A C 1
ATOM 2973 O O . ILE A 1 441 ? 148.873 178.905 183.005 1.00 15.98 441 ILE A O 1
ATOM 2978 N N . THR A 1 442 ? 147.834 180.460 181.754 1.00 11.80 442 THR A N 1
ATOM 2979 C CA . THR A 1 442 ? 147.361 181.142 182.954 1.00 15.05 442 THR A CA 1
ATOM 2980 C C . THR A 1 442 ? 146.331 180.306 183.702 1.00 15.21 442 THR A C 1
ATOM 2981 O O . THR A 1 442 ? 146.278 180.358 184.935 1.00 19.63 442 THR A O 1
ATOM 2985 N N . LEU A 1 443 ? 145.523 179.516 182.988 1.00 17.99 443 LEU A N 1
ATOM 2986 C CA . LEU A 1 443 ? 144.595 178.616 183.660 1.00 16.61 443 LEU A CA 1
ATOM 2987 C C . LEU A 1 443 ? 145.341 177.570 184.475 1.00 18.67 443 LEU A C 1
ATOM 2988 O O . LEU A 1 443 ? 144.971 177.290 185.621 1.00 23.68 443 LEU A O 1
ATOM 2993 N N . ILE A 1 444 ? 146.402 176.990 183.908 1.00 18.19 444 ILE A N 1
ATOM 2994 C CA . ILE A 1 444 ? 147.187 176.009 184.656 1.00 17.04 444 ILE A CA 1
ATOM 2995 C C . ILE A 1 444 ? 147.817 176.651 185.884 1.00 19.60 444 ILE A C 1
ATOM 2996 O O . ILE A 1 444 ? 147.795 176.082 186.981 1.00 22.42 444 ILE A O 1
ATOM 3001 N N . PHE A 1 445 ? 148.401 177.839 185.718 1.00 21.23 445 PHE A N 1
ATOM 3002 C CA . PHE A 1 445 ? 149.053 178.486 186.853 1.00 22.68 445 PHE A CA 1
ATOM 3003 C C . PHE A 1 445 ? 148.050 178.812 187.952 1.00 22.55 445 PHE A C 1
ATOM 3004 O O . PHE A 1 445 ? 148.323 178.588 189.138 1.00 26.13 445 PHE A O 1
ATOM 3012 N N . ALA A 1 446 ? 146.876 179.325 187.578 1.00 20.48 446 ALA A N 1
ATOM 3013 C CA . ALA A 1 446 ? 145.859 179.646 188.571 1.00 23.43 446 ALA A CA 1
ATOM 3014 C C . ALA A 1 446 ? 145.350 178.395 189.275 1.00 25.77 446 ALA A C 1
ATOM 3015 O O . ALA A 1 446 ? 145.157 178.403 190.495 1.00 33.85 446 ALA A O 1
ATOM 3017 N N . LEU A 1 447 ? 145.129 177.309 188.529 1.00 26.08 447 LEU A N 1
ATOM 3018 C CA . LEU A 1 447 ? 144.665 176.071 189.149 1.00 27.18 447 LEU A CA 1
ATOM 3019 C C . LEU A 1 447 ? 145.707 175.508 190.106 1.00 32.44 447 LEU A C 1
ATOM 3020 O O . LEU A 1 447 ? 145.369 175.043 191.200 1.00 37.45 447 LEU A O 1
ATOM 3025 N N . PHE A 1 448 ? 146.981 175.539 189.709 1.00 28.87 448 PHE A N 1
ATOM 3026 C CA . PHE A 1 448 ? 148.042 175.033 190.574 1.00 27.69 448 PHE A CA 1
ATOM 3027 C C . PHE A 1 448 ? 148.167 175.869 191.841 1.00 33.43 448 PHE A C 1
ATOM 3028 O O . PHE A 1 448 ? 148.320 175.325 192.941 1.00 36.85 448 PHE A O 1
ATOM 3036 N N . GLU A 1 449 ? 148.101 177.197 191.706 1.00 34.89 449 GLU A N 1
ATOM 3037 C CA . GLU A 1 449 ? 148.155 178.061 192.880 1.00 35.08 449 GLU A CA 1
ATOM 3038 C C . GLU A 1 449 ? 146.962 177.820 193.796 1.00 38.37 449 GLU A C 1
ATOM 3039 O O . GLU A 1 449 ? 147.108 177.789 195.023 1.00 48.24 449 GLU A O 1
ATOM 3045 N N . LYS A 1 450 ? 145.770 177.647 193.219 1.00 47.52 450 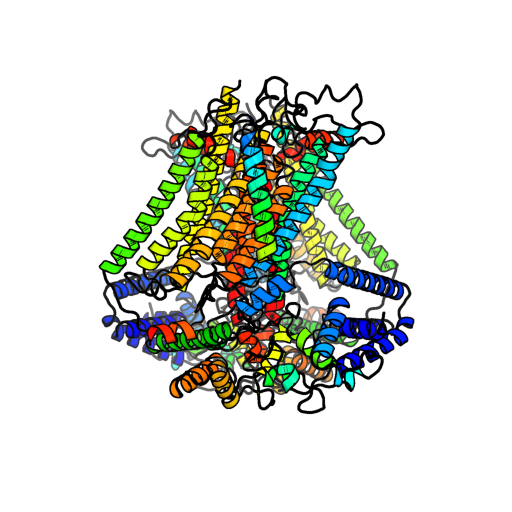LYS A N 1
ATOM 3046 C CA . LYS A 1 450 ? 144.588 177.378 194.029 1.00 50.55 450 LYS A CA 1
ATOM 3047 C C . LYS A 1 450 ? 144.721 176.057 194.772 1.00 52.96 450 LYS A C 1
ATOM 3048 O O . LYS A 1 450 ? 144.360 175.961 195.950 1.00 52.13 450 LYS A O 1
ATOM 3054 N N . MET A 1 451 ? 145.234 175.024 194.099 1.00 51.94 451 MET A N 1
ATOM 3055 C CA . MET A 1 451 ? 145.412 173.733 194.756 1.00 52.85 451 MET A CA 1
ATOM 3056 C C . MET A 1 451 ? 146.428 173.830 195.885 1.00 54.71 451 MET A C 1
ATOM 3057 O O . MET A 1 451 ? 146.222 173.264 196.966 1.00 54.82 451 MET A O 1
ATOM 3062 N N . THR A 1 452 ? 147.534 174.542 195.651 1.00 61.04 452 THR A N 1
ATOM 3063 C CA . THR A 1 452 ? 148.533 174.722 196.700 1.00 61.27 452 THR A CA 1
ATOM 3064 C C . THR A 1 452 ? 147.947 175.461 197.896 1.00 58.81 452 THR A C 1
ATOM 3065 O O . THR A 1 452 ? 148.166 175.066 199.048 1.00 59.87 452 THR A O 1
ATOM 3069 N N . ALA A 1 453 ? 147.185 176.528 197.644 1.00 63.68 453 ALA A N 1
ATOM 3070 C CA . ALA A 1 453 ? 146.572 177.275 198.737 1.00 68.15 453 ALA A CA 1
ATOM 3071 C C . ALA A 1 453 ? 145.578 176.415 199.506 1.00 69.38 453 ALA A C 1
ATOM 3072 O O . ALA A 1 453 ? 145.529 176.463 200.740 1.00 68.76 453 ALA A O 1
ATOM 3074 N N . LEU A 1 454 ? 144.774 175.622 198.793 1.00 74.41 454 LEU A N 1
ATOM 3075 C CA . LEU A 1 454 ? 143.804 174.758 199.458 1.00 75.24 454 LEU A CA 1
ATOM 3076 C C . LEU A 1 454 ? 144.496 173.713 200.323 1.00 74.73 454 LEU A C 1
ATOM 3077 O O . LEU A 1 454 ? 144.074 173.458 201.457 1.00 73.45 454 LEU A O 1
ATOM 3082 N N . ARG A 1 455 ? 145.562 173.097 199.807 1.00 65.86 455 ARG A N 1
ATOM 3083 C CA . ARG A 1 455 ? 146.286 172.103 200.594 1.00 64.12 455 ARG A CA 1
ATOM 3084 C C . ARG A 1 455 ? 146.951 172.738 201.810 1.00 65.72 455 ARG A C 1
ATOM 3085 O O . ARG A 1 455 ? 146.969 172.142 202.893 1.00 62.85 455 ARG A O 1
ATOM 3093 N N . ASP A 1 456 ? 147.505 173.943 201.653 1.00 82.32 456 ASP A N 1
ATOM 3094 C CA . ASP A 1 456 ? 148.111 174.627 202.791 1.00 82.61 456 ASP A CA 1
ATOM 3095 C C . ASP A 1 456 ? 147.070 174.967 203.850 1.00 82.04 456 ASP A C 1
ATOM 3096 O O . ASP A 1 456 ? 147.323 174.817 205.051 1.00 84.30 456 ASP A O 1
ATOM 3101 N N . ARG A 1 457 ? 145.891 175.427 203.426 1.00 87.28 457 ARG A N 1
ATOM 3102 C CA . ARG A 1 457 ? 144.846 175.786 204.377 1.00 88.34 457 ARG A CA 1
ATOM 3103 C C . ARG A 1 457 ? 144.203 174.568 205.026 1.00 89.42 457 ARG A C 1
ATOM 3104 O O . ARG A 1 457 ? 143.672 174.683 206.135 1.00 89.41 457 ARG A O 1
ATOM 3106 N N . VAL A 1 458 ? 144.231 173.411 204.359 1.00 95.38 458 VAL A N 1
ATOM 3107 C CA . VAL A 1 458 ? 143.642 172.210 204.945 1.00 95.83 458 VAL A CA 1
ATOM 3108 C C . VAL A 1 458 ? 144.379 171.793 206.211 1.00 95.87 458 VAL A C 1
ATOM 3109 O O . VAL A 1 458 ? 143.753 171.405 207.204 1.00 94.50 458 VAL A O 1
ATOM 3111 N N . ASN A 1 459 ? 145.706 171.868 206.197 1.00 111.33 459 ASN A N 1
ATOM 3112 C CA . ASN A 1 459 ? 146.508 171.484 207.351 1.00 112.82 459 ASN A CA 1
ATOM 3113 C C . ASN A 1 459 ? 147.721 172.394 207.498 1.00 112.16 459 ASN A C 1
ATOM 3114 O O . ASN A 1 459 ? 148.857 171.969 207.289 1.00 112.73 459 ASN A O 1
ATOM 3116 N N . ASN A 1 664 ? 140.117 163.186 206.985 1.00 122.06 664 ASN A N 1
ATOM 3117 C CA . ASN A 1 664 ? 139.376 164.360 206.539 1.00 121.86 664 ASN A CA 1
ATOM 3118 C C . ASN A 1 664 ? 140.190 165.166 205.534 1.00 120.61 664 ASN A C 1
ATOM 3119 O O . ASN A 1 664 ? 139.851 166.307 205.220 1.00 121.84 664 ASN A O 1
ATOM 3124 N N . ASP A 1 665 ? 141.269 164.570 205.037 1.00 86.05 665 ASP A N 1
ATOM 3125 C CA . ASP A 1 665 ? 142.113 165.246 204.065 1.00 84.29 665 ASP A CA 1
ATOM 3126 C C . ASP A 1 665 ? 141.359 165.451 202.757 1.00 84.84 665 ASP A C 1
ATOM 3127 O O . ASP A 1 665 ? 140.584 164.594 202.327 1.00 87.20 665 ASP A O 1
ATOM 3132 N N . ILE A 1 666 ? 141.587 166.603 202.127 1.00 57.84 666 ILE A N 1
ATOM 3133 C CA . ILE A 1 666 ? 140.912 166.942 200.881 1.00 52.89 666 ILE A CA 1
ATOM 3134 C C . ILE A 1 666 ? 141.477 166.093 199.751 1.00 52.37 666 ILE A C 1
ATOM 3135 O O . ILE A 1 666 ? 142.526 165.456 199.898 1.00 53.30 666 ILE A O 1
ATOM 3140 N N . CYS A 1 667 ? 140.784 166.080 198.618 1.00 26.58 667 CYS A N 1
ATOM 3141 C CA . CYS A 1 667 ? 141.143 165.271 197.457 1.00 16.52 667 CYS A CA 1
ATOM 3142 C C . CYS A 1 667 ? 141.403 166.228 196.301 1.00 18.12 667 CYS A C 1
ATOM 3143 O O . CYS A 1 667 ? 140.506 166.506 195.505 1.00 24.02 667 CYS A O 1
ATOM 3146 N N . TRP A 1 668 ? 142.634 166.732 196.205 1.00 19.17 668 TRP A N 1
ATOM 3147 C CA . TRP A 1 668 ? 142.931 167.727 195.180 1.00 14.66 668 TRP A CA 1
ATOM 3148 C C . TRP A 1 668 ? 142.967 167.111 193.787 1.00 16.31 668 TRP A C 1
ATOM 3149 O O . TRP A 1 668 ? 142.679 167.800 192.803 1.00 23.38 668 TRP A O 1
ATOM 3160 N N . GLU A 1 669 ? 143.305 165.825 193.677 1.00 13.20 669 GLU A N 1
ATOM 3161 C CA . GLU A 1 669 ? 143.325 165.178 192.369 1.00 14.80 669 GLU A CA 1
ATOM 3162 C C . GLU A 1 669 ? 141.918 165.027 191.807 1.00 15.35 669 GLU A C 1
ATOM 3163 O O . GLU A 1 669 ? 141.669 165.331 190.635 1.00 14.33 669 GLU A O 1
ATOM 3169 N N . THR A 1 670 ? 140.980 164.556 192.631 1.00 16.76 670 THR A N 1
ATOM 3170 C CA . THR A 1 670 ? 139.596 164.455 192.185 1.00 10.63 670 THR A CA 1
ATOM 3171 C C . THR A 1 670 ? 139.023 165.830 191.867 1.00 13.38 670 THR A C 1
ATOM 3172 O O . THR A 1 670 ? 138.236 165.979 190.928 1.00 31.10 670 THR A O 1
ATOM 3176 N N . ILE A 1 671 ? 139.423 166.852 192.625 1.00 6.74 671 ILE A N 1
ATOM 3177 C CA . ILE A 1 671 ? 138.932 168.203 192.371 1.00 6.16 671 ILE A CA 1
ATOM 3178 C C . ILE A 1 671 ? 139.462 168.730 191.042 1.00 18.26 671 ILE A C 1
ATOM 3179 O O . ILE A 1 671 ? 138.723 169.350 190.266 1.00 27.44 671 ILE A O 1
ATOM 3184 N N . ILE A 1 672 ? 140.744 168.496 190.753 1.00 16.18 672 ILE A N 1
ATOM 3185 C CA . ILE A 1 672 ? 141.306 168.908 189.468 1.00 9.78 672 ILE A CA 1
ATOM 3186 C C . ILE A 1 672 ? 140.617 168.171 188.326 1.00 9.70 672 ILE A C 1
ATOM 3187 O O . ILE A 1 672 ? 140.300 168.760 187.281 1.00 24.54 672 ILE A O 1
ATOM 3192 N N . GLY A 1 673 ? 140.381 166.870 188.503 1.00 4.66 673 GLY A N 1
ATOM 3193 C CA . GLY A 1 673 ? 139.649 166.121 187.499 1.00 12.09 673 GLY A CA 1
ATOM 3194 C C . GLY A 1 673 ? 138.262 166.681 187.258 1.00 15.67 673 GLY A C 1
ATOM 3195 O O . GLY A 1 673 ? 137.819 166.790 186.113 1.00 31.84 673 GLY A O 1
ATOM 3196 N N . GLN A 1 674 ? 137.563 167.053 188.334 1.00 18.42 674 GLN A N 1
ATOM 3197 C CA . GLN A 1 674 ? 136.241 167.655 188.197 1.00 19.85 674 GLN A CA 1
ATOM 3198 C C . GLN A 1 674 ? 136.309 168.972 187.439 1.00 22.79 674 GLN A C 1
ATOM 3199 O O . GLN A 1 674 ? 135.447 169.256 186.601 1.00 32.79 674 GLN A O 1
ATOM 3205 N N . GLU A 1 675 ? 137.320 169.794 187.726 1.00 12.62 675 GLU A N 1
ATOM 3206 C CA . GLU A 1 675 ? 137.460 171.062 187.015 1.00 13.06 675 GLU A CA 1
ATOM 3207 C C . GLU A 1 675 ? 137.650 170.834 185.520 1.00 16.01 675 GLU A C 1
ATOM 3208 O O . GLU A 1 675 ? 137.013 171.497 184.692 1.00 27.97 675 GLU A O 1
ATOM 3214 N N . ILE A 1 676 ? 138.517 169.887 185.155 1.00 17.21 676 ILE A N 1
ATOM 3215 C CA . ILE A 1 676 ? 138.767 169.635 183.737 1.00 15.87 676 ILE A CA 1
ATOM 3216 C C . ILE A 1 676 ? 137.523 169.071 183.058 1.00 23.49 676 ILE A C 1
ATOM 3217 O O . ILE A 1 676 ? 137.192 169.446 181.924 1.00 25.51 676 ILE A O 1
ATOM 3222 N N . VAL A 1 677 ? 136.815 168.160 183.730 1.00 24.10 677 VAL A N 1
ATOM 3223 C CA . VAL A 1 677 ? 135.616 167.575 183.139 1.00 14.83 677 VAL A CA 1
ATOM 3224 C C . VAL A 1 677 ? 134.545 168.640 182.936 1.00 23.63 677 VAL A C 1
ATOM 3225 O O . VAL A 1 677 ? 133.855 168.661 181.907 1.00 31.15 677 VAL A O 1
ATOM 3229 N N . LYS A 1 678 ? 134.387 169.541 183.908 1.00 28.19 678 LYS A N 1
ATOM 3230 C CA . LYS A 1 678 ? 133.420 170.623 183.763 1.00 24.77 678 LYS A CA 1
ATOM 3231 C C . LYS A 1 678 ? 133.804 171.557 182.626 1.00 20.76 678 LYS A C 1
ATOM 3232 O O . LYS A 1 678 ? 132.936 172.031 181.884 1.00 26.63 678 LYS A O 1
ATOM 3238 N N . LEU A 1 679 ? 135.101 171.838 182.473 1.00 20.69 679 LEU A N 1
ATOM 3239 C CA . LEU A 1 679 ? 135.546 172.660 181.352 1.00 21.04 679 LEU A CA 1
ATOM 3240 C C . LEU A 1 679 ? 135.192 172.013 180.021 1.00 21.86 679 LEU A C 1
ATOM 3241 O O . LEU A 1 679 ? 134.696 172.682 179.109 1.00 22.40 679 LEU A O 1
ATOM 3246 N N . VAL A 1 680 ? 135.430 170.706 179.897 1.00 20.07 680 VAL A N 1
ATOM 3247 C CA . VAL A 1 680 ? 135.129 170.005 178.649 1.00 13.33 680 VAL A CA 1
ATOM 3248 C C . VAL A 1 680 ? 133.630 170.042 178.359 1.00 6.86 680 VAL A C 1
ATOM 3249 O O . VAL A 1 680 ? 133.200 170.319 177.230 1.00 13.05 680 VAL A O 1
ATOM 3253 N N . THR A 1 681 ? 132.811 169.769 179.378 1.00 12.08 681 THR A N 1
ATOM 3254 C CA . THR A 1 681 ? 131.363 169.757 179.178 1.00 14.06 681 THR A CA 1
ATOM 3255 C C . THR A 1 681 ? 130.837 171.134 178.780 1.00 12.96 681 THR A C 1
ATOM 3256 O O . THR A 1 681 ? 130.019 171.254 177.856 1.00 18.32 681 THR A O 1
ATOM 3260 N N . MET A 1 682 ? 131.292 172.187 179.463 1.00 11.97 682 MET A N 1
ATOM 3261 C CA . MET A 1 682 ? 130.831 173.526 179.115 1.00 3.70 682 MET A CA 1
ATOM 3262 C C . MET A 1 682 ? 131.334 173.952 177.745 1.00 8.11 682 MET A C 1
ATOM 3263 O O . MET A 1 682 ? 130.639 174.683 177.034 1.00 15.66 682 MET A O 1
ATOM 3268 N N . ASP A 1 683 ? 132.527 173.504 177.350 1.00 16.51 683 ASP A N 1
ATOM 3269 C CA . ASP A 1 683 ? 133.001 173.783 176.000 1.00 4.20 683 ASP A CA 1
ATOM 3270 C C . ASP A 1 683 ? 132.097 173.138 174.961 1.00 3.65 683 ASP A C 1
ATOM 3271 O O . ASP A 1 683 ? 131.783 173.750 173.935 1.00 8.70 683 ASP A O 1
ATOM 3276 N N . LEU A 1 684 ? 131.660 171.901 175.213 1.00 13.59 684 LEU A N 1
ATOM 3277 C CA . LEU A 1 684 ? 130.714 171.263 174.298 1.00 7.29 684 LEU A CA 1
ATOM 3278 C C . LEU A 1 684 ? 129.410 172.045 174.217 1.00 2.61 684 LEU A C 1
ATOM 3279 O O . LEU A 1 684 ? 128.875 172.268 173.122 1.00 16.76 684 LEU A O 1
ATOM 3284 N N . ILE A 1 685 ? 128.886 172.471 175.368 1.00 5.34 685 ILE A N 1
ATOM 3285 C CA . ILE A 1 685 ? 127.631 173.223 175.380 1.00 3.89 685 ILE A CA 1
ATOM 3286 C C . ILE A 1 685 ? 127.776 174.522 174.597 1.00 4.58 685 ILE A C 1
ATOM 3287 O O . ILE A 1 685 ? 126.894 174.897 173.813 1.00 5.13 685 ILE A O 1
ATOM 3292 N N . PHE A 1 686 ? 128.891 175.228 174.791 1.00 15.55 686 PHE A N 1
ATOM 3293 C CA . PHE A 1 686 ? 129.090 176.498 174.101 1.00 6.03 686 PHE A CA 1
ATOM 3294 C C . PHE A 1 686 ? 129.289 176.299 172.605 1.00 7.03 686 PHE A C 1
ATOM 3295 O O . PHE A 1 686 ? 128.843 177.126 171.805 1.00 16.68 686 PHE A O 1
ATOM 3303 N N . THR A 1 687 ? 129.958 175.216 172.202 1.00 6.98 687 THR A N 1
ATOM 3304 C CA . THR A 1 687 ? 130.092 174.939 170.775 1.00 3.98 687 THR A CA 1
ATOM 3305 C C . THR A 1 687 ? 128.735 174.660 170.144 1.00 8.40 687 THR A C 1
ATOM 3306 O O . THR A 1 687 ? 128.445 175.137 169.040 1.00 10.82 687 THR A O 1
ATOM 3310 N N . ILE A 1 688 ? 127.884 173.896 170.835 1.00 8.82 688 ILE A N 1
ATOM 3311 C CA . ILE A 1 688 ? 126.546 173.629 170.312 1.00 0.31 688 ILE A CA 1
ATOM 3312 C C . ILE A 1 688 ? 125.748 174.923 170.198 1.00 5.06 688 ILE A C 1
ATOM 3313 O O . ILE A 1 688 ? 125.059 175.159 169.197 1.00 11.50 688 ILE A O 1
ATOM 3318 N N . LEU A 1 689 ? 125.826 175.781 171.217 1.00 8.10 689 LEU A N 1
ATOM 3319 C CA . LEU A 1 689 ? 125.106 177.052 171.166 1.00 5.66 689 LEU A CA 1
ATOM 3320 C C . LEU A 1 689 ? 125.618 177.938 170.037 1.00 7.48 689 LEU A C 1
ATOM 3321 O O . LEU A 1 689 ? 124.831 178.604 169.355 1.00 15.64 689 LEU A O 1
ATOM 3326 N N . SER A 1 690 ? 126.937 177.970 169.833 1.00 3.22 690 SER A N 1
ATOM 3327 C CA . SER A 1 690 ? 127.506 178.769 168.754 1.00 3.17 690 SER A CA 1
ATOM 3328 C C . SER A 1 690 ? 127.059 178.255 167.393 1.00 8.73 690 SER A C 1
ATOM 3329 O O . SER A 1 690 ? 126.759 179.044 166.492 1.00 11.85 690 SER A O 1
ATOM 3332 N N . ILE A 1 691 ? 127.012 176.932 167.223 1.00 8.99 691 ILE A N 1
ATOM 3333 C CA . ILE A 1 691 ? 126.514 176.365 165.973 1.00 9.28 691 ILE A CA 1
ATOM 3334 C C . ILE A 1 691 ? 125.055 176.749 165.762 1.00 7.92 691 ILE A C 1
ATOM 3335 O O . ILE A 1 691 ? 124.650 177.121 164.655 1.00 14.89 691 ILE A O 1
ATOM 3340 N N . LEU A 1 692 ? 124.245 176.671 166.819 1.00 6.69 692 LEU A N 1
ATOM 3341 C CA . LEU A 1 692 ? 122.825 176.985 166.688 1.00 10.72 692 LEU A CA 1
ATOM 3342 C C . LEU A 1 692 ? 122.600 178.455 166.353 1.00 17.01 692 LEU A C 1
ATOM 3343 O O . LEU A 1 692 ? 121.687 178.787 165.590 1.00 23.46 692 LEU A O 1
ATOM 3348 N N . VAL A 1 693 ? 123.410 179.350 166.916 1.00 13.71 693 VAL A N 1
ATOM 3349 C CA . VAL A 1 693 ? 123.150 180.778 166.757 1.00 8.20 693 VAL A CA 1
ATOM 3350 C C . VAL A 1 693 ? 123.796 181.317 165.486 1.00 8.57 693 VAL A C 1
ATOM 3351 O O . VAL A 1 693 ? 123.130 181.944 164.655 1.00 20.28 693 VAL A O 1
ATOM 3355 N N . ILE A 1 694 ? 125.101 181.095 165.318 1.00 5.65 694 ILE A N 1
ATOM 3356 C CA . ILE A 1 694 ? 125.830 181.713 164.213 1.00 10.99 694 ILE A CA 1
ATOM 3357 C C . ILE A 1 694 ? 125.405 181.120 162.873 1.00 18.67 694 ILE A C 1
ATOM 3358 O O . ILE A 1 694 ? 125.323 181.831 161.866 1.00 22.72 694 ILE A O 1
ATOM 3363 N N . ASP A 1 695 ? 125.135 179.817 162.829 1.00 21.29 695 ASP A N 1
ATOM 3364 C CA . ASP A 1 695 ? 124.848 179.141 161.569 1.00 10.60 695 ASP A CA 1
ATOM 3365 C C . ASP A 1 695 ? 123.358 179.023 161.274 1.00 16.31 695 ASP A C 1
ATOM 3366 O O . ASP A 1 695 ? 122.909 179.424 160.198 1.00 25.11 695 ASP A O 1
ATOM 3371 N N . LEU A 1 696 ? 122.577 178.480 162.208 1.00 13.03 696 LEU A N 1
ATOM 3372 C CA . LEU A 1 696 ? 121.169 178.203 161.938 1.00 17.77 696 LEU A CA 1
ATOM 3373 C C . LEU A 1 696 ? 120.326 179.472 161.990 1.00 21.26 696 LEU A C 1
ATOM 3374 O O . LEU A 1 696 ? 119.656 179.828 161.013 1.00 24.80 696 LEU A O 1
ATOM 3379 N N . PHE A 1 697 ? 120.339 180.160 163.133 1.00 21.94 697 PHE A N 1
ATOM 3380 C CA . PHE A 1 697 ? 119.459 181.309 163.315 1.00 26.26 697 PHE A CA 1
ATOM 3381 C C . PHE A 1 697 ? 119.841 182.460 162.394 1.00 28.11 697 PHE A C 1
ATOM 3382 O O . PHE A 1 697 ? 118.964 183.145 161.860 1.00 34.76 697 PHE A O 1
ATOM 3390 N N . ARG A 1 698 ? 121.140 182.689 162.192 1.00 28.67 698 ARG A N 1
ATOM 3391 C CA . ARG A 1 698 ? 121.564 183.738 161.270 1.00 33.55 698 ARG A CA 1
ATOM 3392 C C . ARG A 1 698 ? 121.136 183.424 159.841 1.00 37.79 698 ARG A C 1
ATOM 3393 O O . ARG A 1 698 ? 120.681 184.313 159.111 1.00 44.45 698 ARG A O 1
ATOM 3401 N N . GLY A 1 699 ? 121.270 182.163 159.426 1.00 32.94 699 GLY A N 1
ATOM 3402 C CA . GLY A 1 699 ? 120.826 181.784 158.095 1.00 34.98 699 GLY A CA 1
ATOM 3403 C C . GLY A 1 699 ? 119.331 181.954 157.911 1.00 38.31 699 GLY A C 1
ATOM 3404 O O . GLY A 1 699 ? 118.876 182.457 156.881 1.00 38.93 699 GLY A O 1
ATOM 3405 N N . LEU A 1 700 ? 118.546 181.544 158.911 1.00 37.99 700 LEU A N 1
ATOM 3406 C CA . LEU A 1 700 ? 117.099 181.728 158.837 1.00 37.85 700 LEU A CA 1
ATOM 3407 C C . LEU A 1 700 ? 116.733 183.207 158.790 1.00 42.22 700 LEU A C 1
ATOM 3408 O O . LEU A 1 700 ? 115.844 183.612 158.030 1.00 46.15 700 LEU A O 1
ATOM 3413 N N . TRP A 1 701 ? 117.407 184.027 159.600 1.00 49.09 701 TRP A N 1
ATOM 3414 C CA . TRP A 1 701 ? 117.137 185.459 159.612 1.00 51.76 701 TRP A CA 1
ATOM 3415 C C . TRP A 1 701 ? 117.447 186.086 158.261 1.00 55.36 701 TRP A C 1
ATOM 3416 O O . TRP A 1 701 ? 116.670 186.902 157.755 1.00 59.84 701 TRP A O 1
ATOM 3427 N N . ILE A 1 702 ? 118.575 185.710 157.657 1.00 52.74 702 ILE A N 1
ATOM 3428 C CA . ILE A 1 702 ? 118.933 186.259 156.353 1.00 57.61 702 ILE A CA 1
ATOM 3429 C C . ILE A 1 702 ? 117.941 185.803 155.290 1.00 55.70 702 ILE A C 1
ATOM 3430 O O . ILE A 1 702 ? 117.529 186.587 154.428 1.00 55.31 702 ILE A O 1
ATOM 3435 N N . LYS A 1 703 ? 117.536 184.532 155.336 1.00 54.79 703 LYS A N 1
ATOM 3436 C CA . LYS A 1 703 ? 116.607 184.026 154.331 1.00 57.08 703 LYS A CA 1
ATOM 3437 C C . LYS A 1 703 ? 115.248 184.708 154.423 1.00 61.25 703 LYS A C 1
ATOM 3438 O O . LYS A 1 703 ? 114.672 185.091 153.398 1.00 62.80 703 LYS A O 1
ATOM 3444 N N . TYR A 1 704 ? 114.718 184.875 155.635 1.00 72.93 704 TYR A N 1
ATOM 3445 C CA . TYR A 1 704 ? 113.345 185.332 155.811 1.00 73.11 704 TYR A CA 1
ATOM 3446 C C . TYR A 1 704 ? 113.222 186.813 156.152 1.00 75.47 704 TYR A C 1
ATOM 3447 O O . TYR A 1 704 ? 112.104 187.282 156.383 1.00 77.37 704 TYR A O 1
ATOM 3456 N N . CYS A 1 705 ? 114.324 187.564 156.194 1.00 75.96 705 CYS A N 1
ATOM 3457 C CA . CYS A 1 705 ? 114.241 188.965 156.580 1.00 75.43 705 CYS A CA 1
ATOM 3458 C C . CYS A 1 705 ? 115.101 189.905 155.747 1.00 75.96 705 CYS A C 1
ATOM 3459 O O . CYS A 1 705 ? 115.153 191.096 156.065 1.00 77.74 705 CYS A O 1
ATOM 3462 N N . SER A 1 706 ? 115.772 189.426 154.701 1.00 75.55 706 SER A N 1
ATOM 3463 C CA . SER A 1 706 ? 116.623 190.299 153.902 1.00 77.07 706 SER A CA 1
ATOM 3464 C C . SER A 1 706 ? 115.843 191.163 152.923 1.00 77.11 706 SER A C 1
ATOM 3465 O O . SER A 1 706 ? 116.413 192.111 152.373 1.00 76.72 706 SER A O 1
ATOM 3468 N N . SER A 1 707 ? 114.565 190.861 152.690 1.00 81.44 707 SER A N 1
ATOM 3469 C CA . SER A 1 707 ? 113.788 191.632 151.727 1.00 80.38 707 SER A CA 1
ATOM 3470 C C . SER A 1 707 ? 113.516 193.046 152.228 1.00 81.85 707 SER A C 1
ATOM 3471 O O . SER A 1 707 ? 113.588 194.007 151.454 1.00 82.04 707 SER A O 1
ATOM 3474 N N . TRP A 1 708 ? 113.209 193.196 153.519 1.00 89.63 708 TRP A N 1
ATOM 3475 C CA . TRP A 1 708 ? 112.754 194.471 154.063 1.00 90.04 708 TRP A CA 1
ATOM 3476 C C . TRP A 1 708 ? 113.686 195.027 155.134 1.00 91.13 708 TRP A C 1
ATOM 3477 O O . TRP A 1 708 ? 113.290 195.925 155.884 1.00 92.26 708 TRP A O 1
ATOM 3488 N N . TRP A 1 709 ? 114.914 194.527 155.224 1.00 91.85 709 TRP A N 1
ATOM 3489 C CA . TRP A 1 709 ? 115.812 194.998 156.265 1.00 91.51 709 TRP A CA 1
ATOM 3490 C C . TRP A 1 709 ? 116.309 196.408 155.945 1.00 92.09 709 TRP A C 1
ATOM 3491 O O . TRP A 1 709 ? 116.150 196.920 154.833 1.00 91.71 709 TRP A O 1
ATOM 3502 N N . CYS A 1 710 ? 116.912 197.042 156.954 1.00 115.79 710 CYS A N 1
ATOM 3503 C CA . CYS A 1 710 ? 117.409 198.405 156.785 1.00 117.31 710 CYS A CA 1
ATOM 3504 C C . CYS A 1 710 ? 118.503 198.467 155.727 1.00 116.58 710 CYS A C 1
ATOM 3505 O O . CYS A 1 710 ? 118.545 199.405 154.922 1.00 117.89 710 CYS A O 1
ATOM 3508 N N . TRP A 1 711 ? 119.365 197.457 155.716 1.00 100.38 711 TRP A N 1
ATOM 3509 C CA . TRP A 1 711 ? 120.418 197.393 154.715 1.00 100.53 711 TRP A CA 1
ATOM 3510 C C . TRP A 1 711 ? 120.469 195.991 154.139 1.00 100.09 711 TRP A C 1
ATOM 3511 O O . TRP A 1 711 ? 119.966 195.046 154.749 1.00 101.37 711 TRP A O 1
ATOM 3522 N N . ASP A 1 712 ? 121.076 195.849 152.962 1.00 83.84 712 ASP A N 1
ATOM 3523 C CA . ASP A 1 712 ? 121.153 194.544 152.296 1.00 84.10 712 ASP A CA 1
ATOM 3524 C C . ASP A 1 712 ? 122.071 193.568 153.017 1.00 84.17 712 ASP A C 1
ATOM 3525 O O . ASP A 1 712 ? 123.241 193.429 152.664 1.00 83.57 712 ASP A O 1
ATOM 3530 N N . ILE A 1 713 ? 121.538 192.872 154.010 1.00 79.75 713 ILE A N 1
ATOM 3531 C CA . ILE A 1 713 ? 122.347 191.940 154.794 1.00 78.91 713 ILE A CA 1
ATOM 3532 C C . ILE A 1 713 ? 122.835 190.744 153.988 1.00 79.58 713 ILE A C 1
ATOM 3533 O O . ILE A 1 713 ? 123.906 190.205 154.262 1.00 80.76 713 ILE A O 1
ATOM 3538 N N . GLU A 1 714 ? 122.060 190.328 152.995 1.00 77.81 714 GLU A N 1
ATOM 3539 C CA . GLU A 1 714 ? 122.421 189.148 152.216 1.00 77.34 714 GLU A CA 1
ATOM 3540 C C . GLU A 1 714 ? 123.712 189.357 151.435 1.00 77.42 714 GLU A C 1
ATOM 3541 O O . GLU A 1 714 ? 124.432 188.391 151.159 1.00 77.12 714 GLU A O 1
ATOM 3547 N N . THR A 1 715 ? 124.022 190.602 151.069 1.00 79.15 715 THR A N 1
ATOM 3548 C CA . THR A 1 715 ? 125.269 190.925 150.391 1.00 80.18 715 THR A CA 1
ATOM 3549 C C . THR A 1 715 ? 126.230 191.747 151.236 1.00 81.78 715 THR A C 1
ATOM 3550 O O . THR A 1 715 ? 127.363 191.975 150.803 1.00 80.95 715 THR A O 1
ATOM 3554 N N . THR A 1 716 ? 125.809 192.196 152.419 1.00 82.78 716 THR A N 1
ATOM 3555 C CA . THR A 1 716 ? 126.648 193.004 153.296 1.00 80.78 716 THR A CA 1
ATOM 3556 C C . THR A 1 716 ? 127.578 192.142 154.140 1.00 81.11 716 THR A C 1
ATOM 3557 O O . THR A 1 716 ? 127.805 190.967 153.832 1.00 79.92 716 THR A O 1
ATOM 3561 N N . PHE A 1 717 ? 128.131 192.738 155.199 1.00 87.23 717 PHE A N 1
ATOM 3562 C CA . PHE A 1 717 ? 129.087 192.071 156.087 1.00 88.52 717 PHE A CA 1
ATOM 3563 C C . PHE A 1 717 ? 128.642 190.698 156.583 1.00 88.67 717 PHE A C 1
ATOM 3564 O O . PHE A 1 717 ? 129.447 189.760 156.505 1.00 87.12 717 PHE A O 1
ATOM 3572 N N . PRO A 1 718 ? 127.414 190.494 157.088 1.00 83.12 718 PRO A N 1
ATOM 3573 C CA . PRO A 1 718 ? 127.020 189.113 157.441 1.00 80.92 718 PRO A CA 1
ATOM 3574 C C . PRO A 1 718 ? 126.413 188.399 156.236 1.00 80.04 718 PRO A C 1
ATOM 3575 O O . PRO A 1 718 ? 125.200 188.275 156.087 1.00 79.33 718 PRO A O 1
ATOM 3579 N N . GLU A 1 719 ? 127.274 187.929 155.331 1.00 70.68 719 GLU A N 1
ATOM 3580 C CA . GLU A 1 719 ? 126.788 187.510 154.022 1.00 69.78 719 GLU A CA 1
ATOM 3581 C C . GLU A 1 719 ? 125.824 186.331 154.098 1.00 67.76 719 GLU A C 1
ATOM 3582 O O . GLU A 1 719 ? 124.619 186.515 153.903 1.00 70.90 719 GLU A O 1
ATOM 3588 N N . TYR A 1 720 ? 126.317 185.121 154.372 1.00 43.08 720 TYR A N 1
ATOM 3589 C CA . TYR A 1 720 ? 125.393 184.027 154.649 1.00 39.28 720 TYR A CA 1
ATOM 3590 C C . TYR A 1 720 ? 125.960 183.033 155.658 1.00 40.30 720 TYR A C 1
ATOM 3591 O O . TYR A 1 720 ? 125.229 182.190 156.188 1.00 39.58 720 TYR A O 1
ATOM 3600 N N . GLY A 1 721 ? 127.261 183.107 155.915 1.00 36.17 721 GLY A N 1
ATOM 3601 C CA . GLY A 1 721 ? 127.883 182.134 156.815 1.00 26.90 721 GLY A CA 1
ATOM 3602 C C . GLY A 1 721 ? 128.797 181.223 156.020 1.00 27.01 721 GLY A C 1
ATOM 3603 O O . GLY A 1 721 ? 128.470 180.768 154.926 1.00 35.47 721 GLY A O 1
ATOM 3604 N N . GLU A 1 722 ? 129.975 180.961 156.581 1.00 25.09 722 GLU A N 1
ATOM 3605 C CA . GLU A 1 722 ? 130.977 180.134 155.926 1.00 26.10 722 GLU A CA 1
ATOM 3606 C C . GLU A 1 722 ? 131.665 179.251 156.955 1.00 28.92 722 GLU A C 1
ATOM 3607 O O . GLU A 1 722 ? 131.716 179.579 158.143 1.00 37.87 722 GLU A O 1
ATOM 3613 N N . PHE A 1 723 ? 132.193 178.124 156.487 1.00 24.00 723 PHE A N 1
ATOM 3614 C CA . PHE A 1 723 ? 132.946 177.233 157.357 1.00 22.04 723 PHE A CA 1
ATOM 3615 C C . PHE A 1 723 ? 134.313 177.827 157.672 1.00 27.84 723 PHE A C 1
ATOM 3616 O O . PHE A 1 723 ? 134.948 178.456 156.823 1.00 36.11 723 PHE A O 1
ATOM 3624 N N . LYS A 1 724 ? 134.764 177.626 158.906 1.00 22.34 724 LYS A N 1
ATOM 3625 C CA . LYS A 1 724 ? 136.074 178.075 159.368 1.00 13.94 724 LYS A CA 1
ATOM 3626 C C . LYS A 1 724 ? 136.876 176.831 159.735 1.00 16.44 724 LYS A C 1
ATOM 3627 O O . LYS A 1 724 ? 136.763 176.319 160.849 1.00 21.62 724 LYS A O 1
ATOM 3633 N N . VAL A 1 725 ? 137.682 176.340 158.794 1.00 13.65 725 VAL A N 1
ATOM 3634 C CA . VAL A 1 725 ? 138.412 175.096 159.018 1.00 4.48 725 VAL A CA 1
ATOM 3635 C C . VAL A 1 725 ? 139.464 175.275 160.105 1.00 7.51 725 VAL A C 1
ATOM 3636 O O . VAL A 1 725 ? 139.607 174.432 160.998 1.00 19.77 725 VAL A O 1
ATOM 3640 N N . ALA A 1 726 ? 140.218 176.374 160.044 1.00 7.13 726 ALA A N 1
ATOM 3641 C CA . ALA A 1 726 ? 141.332 176.560 160.968 1.00 6.67 726 ALA A CA 1
ATOM 3642 C C . ALA A 1 726 ? 140.848 176.747 162.400 1.00 9.12 726 ALA A C 1
ATOM 3643 O O . ALA A 1 726 ? 141.395 176.141 163.327 1.00 15.01 726 ALA A O 1
ATOM 3645 N N . GLU A 1 727 ? 139.824 177.579 162.601 1.00 7.39 727 GLU A N 1
ATOM 3646 C CA . GLU A 1 727 ? 139.305 177.802 163.947 1.00 2.78 727 GLU A CA 1
ATOM 3647 C C . GLU A 1 727 ? 138.732 176.521 164.539 1.00 4.88 727 GLU A C 1
ATOM 3648 O O . GLU A 1 727 ? 138.935 176.229 165.722 1.00 17.72 727 GLU A O 1
ATOM 3654 N N . ASN A 1 728 ? 138.013 175.741 163.732 1.00 6.03 728 ASN A N 1
ATOM 3655 C CA . ASN A 1 728 ? 137.434 174.496 164.226 1.00 8.58 728 ASN A CA 1
ATOM 3656 C C . ASN A 1 728 ? 138.514 173.470 164.556 1.00 10.79 728 ASN A C 1
ATOM 3657 O O . ASN A 1 728 ? 138.409 172.743 165.554 1.00 20.55 728 ASN A O 1
ATOM 3662 N N . VAL A 1 729 ? 139.564 173.397 163.736 1.00 7.48 729 VAL A N 1
ATOM 3663 C CA . VAL A 1 729 ? 140.667 172.490 164.039 1.00 7.08 729 VAL A CA 1
ATOM 3664 C C . VAL A 1 729 ? 141.376 172.924 165.316 1.00 10.06 729 VAL A C 1
ATOM 3665 O O . VAL A 1 729 ? 141.808 172.089 166.119 1.00 18.32 729 VAL A O 1
ATOM 3669 N N . LEU A 1 730 ? 141.499 174.235 165.534 1.00 7.50 730 LEU A N 1
ATOM 3670 C CA . LEU A 1 730 ? 142.092 174.714 166.779 1.00 5.46 730 LEU A CA 1
ATOM 3671 C C . LEU A 1 730 ? 141.206 174.387 167.975 1.00 8.92 730 LEU A C 1
ATOM 3672 O O . LEU A 1 730 ? 141.712 174.096 169.063 1.00 23.01 730 LEU A O 1
ATOM 3677 N N . HIS A 1 731 ? 139.884 174.428 167.794 1.00 7.40 731 HIS A N 1
ATOM 3678 C CA . HIS A 1 731 ? 138.979 173.964 168.843 1.00 3.39 731 HIS A CA 1
ATOM 3679 C C . HIS A 1 731 ? 139.244 172.505 169.184 1.00 5.97 731 HIS A C 1
ATOM 3680 O O . HIS A 1 731 ? 139.312 172.132 170.362 1.00 15.53 731 HIS A O 1
ATOM 3687 N N . ILE A 1 732 ? 139.388 171.663 168.157 1.00 10.25 732 ILE A N 1
ATOM 3688 C CA . ILE A 1 732 ? 139.645 170.241 168.384 1.00 10.88 732 ILE A CA 1
ATOM 3689 C C . ILE A 1 732 ? 140.966 170.045 169.117 1.00 15.00 732 ILE A C 1
ATOM 3690 O O . ILE A 1 732 ? 141.065 169.237 170.050 1.00 23.42 732 ILE A O 1
ATOM 3695 N N . ILE A 1 733 ? 142.001 170.777 168.703 1.00 16.99 733 ILE A N 1
ATOM 3696 C CA . ILE A 1 733 ? 143.320 170.643 169.316 1.00 11.77 733 ILE A CA 1
ATOM 3697 C C . ILE A 1 733 ? 143.286 171.087 170.773 1.00 15.27 733 ILE A C 1
ATOM 3698 O O . ILE A 1 733 ? 143.858 170.431 171.650 1.00 29.11 733 ILE A O 1
ATOM 3703 N N . ASN A 1 734 ? 142.617 172.206 171.054 1.00 14.33 734 ASN A N 1
ATOM 3704 C CA . ASN A 1 734 ? 142.511 172.692 172.425 1.00 15.43 734 ASN A CA 1
ATOM 3705 C C . ASN A 1 734 ? 141.752 171.707 173.308 1.00 21.80 734 ASN A C 1
ATOM 3706 O O . ASN A 1 734 ? 142.150 171.449 174.453 1.00 32.93 734 ASN A O 1
ATOM 3711 N N . ASN A 1 735 ? 140.656 171.142 172.795 1.00 21.90 735 ASN A N 1
ATOM 3712 C CA . ASN A 1 735 ? 139.910 170.153 173.567 1.00 18.06 735 ASN A CA 1
ATOM 3713 C C . ASN A 1 735 ? 140.752 168.915 173.844 1.00 25.34 735 ASN A C 1
ATOM 3714 O O . ASN A 1 735 ? 140.725 168.372 174.954 1.00 38.57 735 ASN A O 1
ATOM 3719 N N . GLN A 1 736 ? 141.504 168.446 172.846 1.00 27.97 736 GLN A N 1
ATOM 3720 C CA . GLN A 1 736 ? 142.358 167.286 173.070 1.00 17.59 736 GLN A CA 1
ATOM 3721 C C . GLN A 1 736 ? 143.460 167.591 174.073 1.00 23.38 736 GLN A C 1
ATOM 3722 O O . GLN A 1 736 ? 143.842 166.715 174.854 1.00 33.56 736 GLN A O 1
ATOM 3728 N N . GLY A 1 737 ? 143.983 168.816 174.067 1.00 40.67 737 GLY A N 1
ATOM 3729 C CA . GLY A 1 737 ? 144.941 169.201 175.091 1.00 38.63 737 GLY A CA 1
ATOM 3730 C C . GLY A 1 737 ? 144.340 169.179 176.482 1.00 37.98 737 GLY A C 1
ATOM 3731 O O . GLY A 1 737 ? 144.983 168.745 177.441 1.00 44.81 737 GLY A O 1
ATOM 3732 N N . MET A 1 738 ? 143.096 169.647 176.611 1.00 37.67 738 MET A N 1
ATOM 3733 C CA . MET A 1 738 ? 142.407 169.565 177.897 1.00 30.97 738 MET A CA 1
ATOM 3734 C C . MET A 1 738 ? 142.216 168.116 178.330 1.00 31.95 738 MET A C 1
ATOM 3735 O O . MET A 1 738 ? 142.299 167.800 179.521 1.00 36.53 738 MET A O 1
ATOM 3740 N N . ILE A 1 739 ? 141.928 167.226 177.378 1.00 30.28 739 ILE A N 1
ATOM 3741 C CA . ILE A 1 739 ? 141.775 165.806 177.702 1.00 26.21 739 ILE A CA 1
ATOM 3742 C C . ILE A 1 739 ? 143.098 165.212 178.174 1.00 29.55 739 ILE A C 1
ATOM 3743 O O . ILE A 1 739 ? 143.140 164.447 179.144 1.00 33.81 739 ILE A O 1
ATOM 3748 N N . TRP A 1 740 ? 144.193 165.536 177.484 1.00 33.73 740 TRP A N 1
ATOM 3749 C CA . TRP A 1 740 ? 145.503 165.016 177.870 1.00 27.46 740 TRP A CA 1
ATOM 3750 C C . TRP A 1 740 ? 145.924 165.533 179.237 1.00 25.23 740 TRP A C 1
ATOM 3751 O O . TRP A 1 740 ? 146.547 164.809 180.020 1.00 28.30 740 TRP A O 1
ATOM 3762 N N . LEU A 1 741 ? 145.611 166.794 179.533 1.00 54.70 741 LEU A N 1
ATOM 3763 C CA . LEU A 1 741 ? 146.027 167.386 180.799 1.00 56.73 741 LEU A CA 1
ATOM 3764 C C . LEU A 1 741 ? 145.390 166.678 181.989 1.00 57.54 741 LEU A C 1
ATOM 3765 O O . LEU A 1 741 ? 146.068 166.399 182.984 1.00 63.48 741 LEU A O 1
ATOM 3770 N N . GLY A 1 742 ? 144.101 166.369 181.906 1.00 34.99 742 GLY A N 1
ATOM 3771 C CA . GLY A 1 742 ? 143.351 165.862 183.035 1.00 24.37 742 GLY A CA 1
ATOM 3772 C C . GLY A 1 742 ? 142.965 164.400 183.004 1.00 24.40 742 GLY A C 1
ATOM 3773 O O . GLY A 1 742 ? 142.047 164.013 183.735 1.00 30.77 742 GLY A O 1
ATOM 3774 N N . LEU A 1 743 ? 143.619 163.573 182.193 1.00 34.83 743 LEU A N 1
ATOM 3775 C CA . LEU A 1 743 ? 143.307 162.150 182.161 1.00 30.20 743 LEU A CA 1
ATOM 3776 C C . LEU A 1 743 ? 143.998 161.362 183.266 1.00 33.23 743 LEU A C 1
ATOM 3777 O O . LEU A 1 743 ? 143.637 160.204 183.497 1.00 36.56 743 LEU A O 1
ATOM 3782 N N . PHE A 1 744 ? 144.985 161.950 183.944 1.00 31.23 744 PHE A N 1
ATOM 3783 C CA . PHE A 1 744 ? 145.593 161.283 185.090 1.00 23.66 744 PHE A CA 1
ATOM 3784 C C . PHE A 1 744 ? 144.668 161.328 186.298 1.00 21.52 744 PHE A C 1
ATOM 3785 O O . PHE A 1 744 ? 144.615 160.377 187.085 1.00 25.76 744 PHE A O 1
ATOM 3793 N N . PHE A 1 745 ? 143.923 162.423 186.452 1.00 26.10 745 PHE A N 1
ATOM 3794 C CA . PHE A 1 745 ? 142.996 162.597 187.562 1.00 21.66 745 PHE A CA 1
ATOM 3795 C C . PHE A 1 745 ? 141.590 162.107 187.253 1.00 25.46 745 PHE A C 1
ATOM 3796 O O . PHE A 1 745 ? 140.835 161.810 188.184 1.00 32.20 745 PHE A O 1
ATOM 3804 N N . ALA A 1 746 ? 141.216 162.027 185.976 1.00 28.49 746 ALA A N 1
ATOM 3805 C CA . ALA A 1 746 ? 139.915 161.519 185.544 1.00 19.51 746 ALA A CA 1
ATOM 3806 C C . ALA A 1 746 ? 140.152 160.389 184.552 1.00 26.89 746 ALA A C 1
ATOM 3807 O O . ALA A 1 746 ? 140.318 160.636 183.348 1.00 33.53 746 ALA A O 1
ATOM 3809 N N . PRO A 1 747 ? 140.195 159.137 185.013 1.00 24.31 747 PRO A N 1
ATOM 3810 C CA . PRO A 1 747 ? 140.477 158.024 184.091 1.00 27.32 747 PRO A CA 1
ATOM 3811 C C . PRO A 1 747 ? 139.467 157.878 182.966 1.00 34.71 747 PRO A C 1
ATOM 3812 O O . PRO A 1 747 ? 139.838 157.443 181.869 1.00 37.36 747 PRO A O 1
ATOM 3816 N N . LEU A 1 748 ? 138.200 158.221 183.200 1.00 32.15 748 LEU A N 1
ATOM 3817 C CA . LEU A 1 748 ? 137.152 158.105 182.194 1.00 26.04 748 LEU A CA 1
ATOM 3818 C C . LEU A 1 748 ? 136.862 159.431 181.500 1.00 26.38 748 LEU A C 1
ATOM 3819 O O . LEU A 1 748 ? 135.714 159.703 181.141 1.00 28.80 748 LEU A O 1
ATOM 3824 N N . LEU A 1 749 ? 137.874 160.271 181.319 1.00 24.34 749 LEU A N 1
ATOM 3825 C CA . LEU A 1 749 ? 137.694 161.502 180.561 1.00 21.61 749 LEU A CA 1
ATOM 3826 C C . LEU A 1 749 ? 137.753 161.238 179.057 1.00 28.18 749 LEU A C 1
ATOM 3827 O O . LEU A 1 749 ? 136.948 161.813 178.315 1.00 34.56 749 LEU A O 1
ATOM 3832 N N . PRO A 1 750 ? 138.680 160.413 178.550 1.00 25.66 750 PRO A N 1
ATOM 3833 C CA . PRO A 1 750 ? 138.590 160.032 177.131 1.00 24.54 750 PRO A CA 1
ATOM 3834 C C . PRO A 1 750 ? 137.304 159.305 176.770 1.00 27.72 750 PRO A C 1
ATOM 3835 O O . PRO A 1 750 ? 136.813 159.459 175.644 1.00 31.15 750 PRO A O 1
ATOM 3839 N N . ALA A 1 751 ? 136.738 158.516 177.686 1.00 21.57 751 ALA A N 1
ATOM 3840 C CA . ALA A 1 751 ? 135.480 157.836 177.392 1.00 17.20 751 ALA A CA 1
ATOM 3841 C C . ALA A 1 751 ? 134.351 158.836 177.171 1.00 21.15 751 ALA A C 1
ATOM 3842 O O . ALA A 1 751 ? 133.497 158.638 176.301 1.00 28.46 751 ALA A O 1
ATOM 3844 N N . ILE A 1 752 ? 134.323 159.908 177.962 1.00 21.19 752 ILE A N 1
ATOM 3845 C CA . ILE A 1 752 ? 133.357 160.981 177.750 1.00 17.29 752 ILE A CA 1
ATOM 3846 C C . ILE A 1 752 ? 133.681 161.748 176.473 1.00 21.10 752 ILE A C 1
ATOM 3847 O O . ILE A 1 752 ? 132.781 162.156 175.722 1.00 31.86 752 ILE A O 1
ATOM 3852 N N . ASN A 1 753 ? 134.970 161.963 176.211 1.00 27.09 753 ASN A N 1
ATOM 3853 C CA . ASN A 1 753 ? 135.375 162.681 175.011 1.00 24.75 753 ASN A CA 1
ATOM 3854 C C . ASN A 1 753 ? 134.959 161.941 173.753 1.00 30.20 753 ASN A C 1
ATOM 3855 O O . ASN A 1 753 ? 134.763 162.565 172.711 1.00 42.74 753 ASN A O 1
ATOM 3860 N N . ASN A 1 754 ? 134.830 160.617 173.825 1.00 27.70 754 ASN A N 1
ATOM 3861 C CA . ASN A 1 754 ? 134.333 159.865 172.676 1.00 25.19 754 ASN A CA 1
ATOM 3862 C C . ASN A 1 754 ? 132.942 160.340 172.272 1.00 24.53 754 ASN A C 1
ATOM 3863 O O . ASN A 1 754 ? 132.692 160.660 171.102 1.00 37.49 754 ASN A O 1
ATOM 3868 N N . ILE A 1 755 ? 132.023 160.395 173.237 1.00 24.75 755 ILE A N 1
ATOM 3869 C CA . ILE A 1 755 ? 130.668 160.862 172.962 1.00 28.36 755 ILE A CA 1
ATOM 3870 C C . ILE A 1 755 ? 130.684 162.319 172.528 1.00 29.34 755 ILE A C 1
ATOM 3871 O O . ILE A 1 755 ? 129.944 162.720 171.619 1.00 36.90 755 ILE A O 1
ATOM 3876 N N . LYS A 1 756 ? 131.523 163.136 173.169 1.00 22.91 756 LYS A N 1
ATOM 3877 C CA . LYS A 1 756 ? 131.600 164.543 172.783 1.00 15.86 756 LYS A CA 1
ATOM 3878 C C . LYS A 1 756 ? 132.040 164.697 171.331 1.00 21.49 756 LYS A C 1
ATOM 3879 O O . LYS A 1 756 ? 131.475 165.502 170.585 1.00 35.31 756 LYS A O 1
ATOM 3885 N N . LEU A 1 757 ? 133.035 163.916 170.907 1.00 25.54 757 LEU A N 1
ATOM 3886 C CA . LEU A 1 757 ? 133.549 164.019 169.546 1.00 21.57 757 LEU A CA 1
ATOM 3887 C C . LEU A 1 757 ? 132.549 163.489 168.528 1.00 27.60 757 LEU A C 1
ATOM 3888 O O . LEU A 1 757 ? 132.435 164.034 167.426 1.00 38.82 757 LEU A O 1
ATOM 3893 N N . ILE A 1 758 ? 131.825 162.422 168.868 1.00 25.64 758 ILE A N 1
ATOM 3894 C CA . ILE A 1 758 ? 130.798 161.913 167.960 1.00 24.36 758 ILE A CA 1
ATOM 3895 C C . ILE A 1 758 ? 129.696 162.952 167.769 1.00 26.73 758 ILE A C 1
ATOM 3896 O O . ILE A 1 758 ? 129.257 163.230 166.640 1.00 35.31 758 ILE A O 1
ATOM 3901 N N . ILE A 1 759 ? 129.245 163.556 168.873 1.00 25.01 759 ILE A N 1
ATOM 3902 C CA . ILE A 1 759 ? 128.234 164.606 168.789 1.00 19.85 759 ILE A CA 1
ATOM 3903 C C . ILE A 1 759 ? 128.748 165.771 167.958 1.00 21.91 759 ILE A C 1
ATOM 3904 O O . ILE A 1 759 ? 128.016 166.340 167.141 1.00 33.44 759 ILE A O 1
ATOM 3909 N N . LEU A 1 760 ? 130.011 166.151 168.162 1.00 27.44 760 LEU A N 1
ATOM 3910 C CA . LEU A 1 760 ? 130.584 167.263 167.414 1.00 27.37 760 LEU A CA 1
ATOM 3911 C C . LEU A 1 760 ? 130.638 166.963 165.925 1.00 28.72 760 LEU A C 1
ATOM 3912 O O . LEU A 1 760 ? 130.320 167.826 165.102 1.00 37.33 760 LEU A O 1
ATOM 3917 N N . MET A 1 761 ? 131.041 165.748 165.559 1.00 72.68 761 MET A N 1
ATOM 3918 C CA . MET A 1 761 ? 131.078 165.374 164.151 1.00 75.95 761 MET A CA 1
ATOM 3919 C C . MET A 1 761 ? 129.699 165.494 163.524 1.00 74.00 761 MET A C 1
ATOM 3920 O O . MET A 1 761 ? 129.537 166.106 162.460 1.00 76.68 761 MET A O 1
ATOM 3925 N N . TYR A 1 762 ? 128.684 164.933 164.185 1.00 45.62 762 TYR A N 1
ATOM 3926 C CA . TYR A 1 762 ? 127.342 164.961 163.608 1.00 36.39 762 TYR A CA 1
ATOM 3927 C C . TYR A 1 762 ? 126.802 166.384 163.504 1.00 36.21 762 TYR A C 1
ATOM 3928 O O . TYR A 1 762 ? 126.234 166.765 162.471 1.00 45.54 762 TYR A O 1
ATOM 3937 N N . ILE A 1 763 ? 126.986 167.194 164.550 1.00 51.51 763 ILE A N 1
ATOM 3938 C CA . ILE A 1 763 ? 126.426 168.541 164.538 1.00 50.50 763 ILE A CA 1
ATOM 3939 C C . ILE A 1 763 ? 127.154 169.422 163.527 1.00 50.02 763 ILE A C 1
ATOM 3940 O O . ILE A 1 763 ? 126.526 170.225 162.830 1.00 54.65 763 ILE A O 1
ATOM 3945 N N . ARG A 1 764 ? 128.478 169.277 163.410 1.00 29.15 764 ARG A N 1
ATOM 3946 C CA . ARG A 1 764 ? 129.219 170.047 162.417 1.00 17.96 764 ARG A CA 1
ATOM 3947 C C . ARG A 1 764 ? 128.820 169.653 161.003 1.00 24.94 764 ARG A C 1
ATOM 3948 O O . ARG A 1 764 ? 128.645 170.521 160.139 1.00 26.72 764 ARG A O 1
ATOM 3956 N N . GLY A 1 765 ? 128.677 168.351 160.742 1.00 29.53 765 GLY A N 1
ATOM 3957 C CA . GLY A 1 765 ? 128.250 167.925 159.420 1.00 16.05 765 GLY A CA 1
ATOM 3958 C C . GLY A 1 765 ? 126.885 168.473 159.055 1.00 19.37 765 GLY A C 1
ATOM 3959 O O . GLY A 1 765 ? 126.693 169.018 157.964 1.00 25.18 765 GLY A O 1
ATOM 3960 N N . TRP A 1 766 ? 125.924 168.362 159.977 1.00 24.42 766 TRP A N 1
ATOM 3961 C CA . TRP A 1 766 ? 124.589 168.888 159.706 1.00 15.70 766 TRP A CA 1
ATOM 3962 C C . TRP A 1 766 ? 124.617 170.397 159.497 1.00 12.54 766 TRP A C 1
ATOM 3963 O O . TRP A 1 766 ? 123.965 170.915 158.583 1.00 20.29 766 TRP A O 1
ATOM 3974 N N . ALA A 1 767 ? 125.366 171.121 160.332 1.00 12.99 767 ALA A N 1
ATOM 3975 C CA . ALA A 1 767 ? 125.399 172.573 160.220 1.00 10.53 767 ALA A CA 1
ATOM 3976 C C . ALA A 1 767 ? 126.000 173.014 158.896 1.00 12.00 767 ALA A C 1
ATOM 3977 O O . ALA A 1 767 ? 125.462 173.906 158.233 1.00 18.68 767 ALA A O 1
ATOM 3979 N N . VAL A 1 768 ? 127.114 172.402 158.488 1.00 17.10 768 VAL A N 1
ATOM 3980 C CA . VAL A 1 768 ? 127.735 172.798 157.229 1.00 5.38 768 VAL A CA 1
ATOM 3981 C C . VAL A 1 768 ? 126.844 172.418 156.054 1.00 13.33 768 VAL A C 1
ATOM 3982 O O . VAL A 1 768 ? 126.754 173.157 155.068 1.00 19.39 768 VAL A O 1
ATOM 3986 N N . MET A 1 769 ? 126.145 171.284 156.144 1.00 17.29 769 MET A N 1
ATOM 3987 C CA . MET A 1 769 ? 125.297 170.871 155.033 1.00 13.78 769 MET A CA 1
ATOM 3988 C C . MET A 1 769 ? 124.081 171.775 154.891 1.00 10.15 769 MET A C 1
ATOM 3989 O O . MET A 1 769 ? 123.646 172.065 153.772 1.00 16.03 769 MET A O 1
ATOM 3994 N N . THR A 1 770 ? 123.524 172.238 156.009 1.00 12.78 770 THR A N 1
ATOM 3995 C CA . THR A 1 770 ? 122.236 172.918 155.965 1.00 9.11 770 THR A CA 1
ATOM 3996 C C . THR A 1 770 ? 122.345 174.439 155.924 1.00 12.07 770 THR A C 1
ATOM 3997 O O . THR A 1 770 ? 121.548 175.089 155.242 1.00 17.46 770 THR A O 1
ATOM 4001 N N . CYS A 1 771 ? 123.312 175.032 156.627 1.00 17.54 771 CYS A N 1
ATOM 4002 C CA . CYS A 1 771 ? 123.295 176.470 156.856 1.00 15.40 771 CYS A CA 1
ATOM 4003 C C . CYS A 1 771 ? 124.409 177.246 156.170 1.00 15.75 771 CYS A C 1
ATOM 4004 O O . CYS A 1 771 ? 124.276 178.462 156.016 1.00 23.65 771 CYS A O 1
ATOM 4007 N N . ASN A 1 772 ? 125.490 176.596 155.760 1.00 10.28 772 ASN A N 1
ATOM 4008 C CA . ASN A 1 772 ? 126.649 177.295 155.226 1.00 8.25 772 ASN A CA 1
ATOM 4009 C C . ASN A 1 772 ? 126.646 177.293 153.703 1.00 10.74 772 ASN A C 1
ATOM 4010 O O . ASN A 1 772 ? 126.046 176.432 153.056 1.00 21.23 772 ASN A O 1
ATOM 4015 N N . VAL A 1 773 ? 127.331 178.281 153.135 1.00 12.41 773 VAL A N 1
ATOM 4016 C CA . VAL A 1 773 ? 127.510 178.380 151.690 1.00 15.45 773 VAL A CA 1
ATOM 4017 C C . VAL A 1 773 ? 128.993 178.211 151.383 1.00 18.64 773 VAL A C 1
ATOM 4018 O O . VAL A 1 773 ? 129.837 178.533 152.232 1.00 15.95 773 VAL A O 1
ATOM 4022 N N . PRO A 1 774 ? 129.361 177.689 150.213 1.00 20.15 774 PRO A N 1
ATOM 4023 C CA . PRO A 1 774 ? 130.784 177.586 149.879 1.00 13.99 774 PRO A CA 1
ATOM 4024 C C . PRO A 1 774 ? 131.414 178.962 149.734 1.00 17.83 774 PRO A C 1
ATOM 4025 O O . PRO A 1 774 ? 130.854 179.859 149.102 1.00 16.49 774 PRO A O 1
ATOM 4029 N N . ALA A 1 775 ? 132.589 179.123 150.332 1.00 29.08 775 ALA A N 1
ATOM 4030 C CA . ALA A 1 775 ? 133.303 180.386 150.250 1.00 27.84 775 ALA A CA 1
ATOM 4031 C C . ALA A 1 775 ? 133.758 180.644 148.821 1.00 33.57 775 ALA A C 1
ATOM 4032 O O . ALA A 1 775 ? 134.024 179.715 148.055 1.00 38.96 775 ALA A O 1
ATOM 4034 N N . ARG A 1 776 ? 133.833 181.927 148.458 1.00 70.45 776 ARG A N 1
ATOM 4035 C CA . ARG A 1 776 ? 134.280 182.277 147.114 1.00 72.76 776 ARG A CA 1
ATOM 4036 C C . ARG A 1 776 ? 135.697 181.783 146.869 1.00 72.90 776 ARG A C 1
ATOM 4037 O O . ARG A 1 776 ? 135.988 181.201 145.819 1.00 73.04 776 ARG A O 1
ATOM 4045 N N . GLU A 1 777 ? 136.589 181.991 147.834 1.00 86.21 777 GLU A N 1
ATOM 4046 C CA . GLU A 1 777 ? 137.927 181.418 147.781 1.00 86.30 777 GLU A CA 1
ATOM 4047 C C . GLU A 1 777 ? 138.445 181.303 149.204 1.00 87.38 777 GLU A C 1
ATOM 4048 O O . GLU A 1 777 ? 138.428 182.285 149.951 1.00 87.57 777 GLU A O 1
ATOM 4054 N N . ILE A 1 778 ? 138.895 180.109 149.574 1.00 90.25 778 ILE A N 1
ATOM 4055 C CA . ILE A 1 778 ? 139.353 179.818 150.926 1.00 90.96 778 ILE A CA 1
ATOM 4056 C C . ILE A 1 778 ? 140.839 179.494 150.870 1.00 91.93 778 ILE A C 1
ATOM 4057 O O . ILE A 1 778 ? 141.267 178.626 150.099 1.00 91.52 778 ILE A O 1
ATOM 4062 N N . PHE A 1 779 ? 141.624 180.200 151.677 1.00 92.50 779 PHE A N 1
ATOM 4063 C CA . PHE A 1 779 ? 143.070 180.049 151.704 1.00 91.10 779 PHE A CA 1
ATOM 4064 C C . PHE A 1 779 ? 143.485 179.104 152.825 1.00 90.18 779 PHE A C 1
ATOM 4065 O O . PHE A 1 779 ? 142.706 178.778 153.723 1.00 92.09 779 PHE A O 1
ATOM 4073 N N . ARG A 1 780 ? 144.739 178.668 152.765 1.00 68.13 780 ARG A N 1
ATOM 4074 C CA . ARG A 1 780 ? 145.295 177.735 153.731 1.00 70.26 780 ARG A CA 1
ATOM 4075 C C . ARG A 1 780 ? 146.470 178.375 154.459 1.00 71.79 780 ARG A C 1
ATOM 4076 O O . ARG A 1 780 ? 147.184 179.215 153.901 1.00 71.35 780 ARG A O 1
ATOM 4084 N N . ALA A 1 781 ? 146.656 177.973 155.719 1.00 68.16 781 ALA A N 1
ATOM 4085 C CA . ALA A 1 781 ? 147.691 178.577 156.554 1.00 66.41 781 ALA A CA 1
ATOM 4086 C C . ALA A 1 781 ? 149.079 178.331 155.979 1.00 66.79 781 ALA A C 1
ATOM 4087 O O . ALA A 1 781 ? 149.865 179.268 155.799 1.00 66.73 781 ALA A O 1
ATOM 4089 N N . SER A 1 782 ? 149.400 177.071 155.687 1.00 63.87 782 SER A N 1
ATOM 4090 C CA . SER A 1 782 ? 150.666 176.744 155.045 1.00 65.13 782 SER A CA 1
ATOM 4091 C C . SER A 1 782 ? 150.484 175.741 153.915 1.00 65.98 782 SER A C 1
ATOM 4092 O O . SER A 1 782 ? 151.486 175.245 153.383 1.00 66.07 782 SER A O 1
ATOM 4095 N N . ARG A 1 783 ? 149.243 175.428 153.540 1.00 67.76 783 ARG A N 1
ATOM 4096 C CA . ARG A 1 783 ? 148.943 174.452 152.494 1.00 67.23 783 ARG A CA 1
ATOM 4097 C C . ARG A 1 783 ? 149.574 173.096 152.794 1.00 66.36 783 ARG A C 1
ATOM 4098 O O . ARG A 1 783 ? 149.996 172.379 151.886 1.00 66.63 783 ARG A O 1
ATOM 4106 N N . SER A 1 784 ? 149.636 172.731 154.073 1.00 46.26 784 SER A N 1
ATOM 4107 C CA . SER A 1 784 ? 150.199 171.461 154.499 1.00 43.21 784 SER A CA 1
ATOM 4108 C C . SER A 1 784 ? 149.250 170.781 155.474 1.00 43.43 784 SER A C 1
ATOM 4109 O O . SER A 1 784 ? 148.533 171.441 156.231 1.00 40.27 784 SER A O 1
ATOM 4112 N N . SER A 1 785 ? 149.246 169.449 155.437 1.00 30.62 785 SER A N 1
ATOM 4113 C CA . SER A 1 785 ? 148.456 168.662 156.373 1.00 21.53 785 SER A CA 1
ATOM 4114 C C . SER A 1 785 ? 149.154 168.457 157.709 1.00 14.72 785 SER A C 1
ATOM 4115 O O . SER A 1 785 ? 148.503 168.031 158.668 1.00 15.30 785 SER A O 1
ATOM 4118 N N . ASN A 1 786 ? 150.450 168.745 157.792 1.00 18.44 786 ASN A N 1
ATOM 4119 C CA . ASN A 1 786 ? 151.218 168.575 159.016 1.00 10.31 786 ASN A CA 1
ATOM 4120 C C . ASN A 1 786 ? 151.286 169.841 159.855 1.00 9.38 786 ASN A C 1
ATOM 4121 O O . ASN A 1 786 ? 151.901 169.821 160.922 1.00 16.29 786 ASN A O 1
ATOM 4126 N N . PHE A 1 787 ? 150.681 170.938 159.401 1.00 9.10 787 PHE A N 1
ATOM 4127 C CA . PHE A 1 787 ? 150.617 172.143 160.220 1.00 14.74 787 PHE A CA 1
ATOM 4128 C C . PHE A 1 787 ? 149.813 171.891 161.490 1.00 21.79 787 PHE A C 1
ATOM 4129 O O . PHE A 1 787 ? 150.276 172.160 162.608 1.00 18.95 787 PHE A O 1
ATOM 4137 N N . TYR A 1 788 ? 148.606 171.345 161.334 1.00 17.11 788 TYR A N 1
ATOM 4138 C CA . TYR A 1 788 ? 147.762 171.061 162.484 1.00 3.68 788 TYR A CA 1
ATOM 4139 C C . TYR A 1 788 ? 148.329 169.932 163.331 1.00 11.82 788 TYR A C 1
ATOM 4140 O O . TYR A 1 788 ? 148.199 169.960 164.557 1.00 23.69 788 TYR A O 1
ATOM 4149 N N . LEU A 1 789 ? 148.969 168.941 162.707 1.00 9.77 789 LEU A N 1
ATOM 4150 C CA . LEU A 1 789 ? 149.618 167.884 163.477 1.00 7.93 789 LEU A CA 1
ATOM 4151 C C . LEU A 1 789 ? 150.783 168.429 164.296 1.00 13.45 789 LEU A C 1
ATOM 4152 O O . LEU A 1 789 ? 150.999 168.004 165.435 1.00 18.99 789 LEU A O 1
ATOM 4157 N N . GLY A 1 790 ? 151.546 169.366 163.735 1.00 9.52 790 GLY A N 1
ATOM 4158 C CA . GLY A 1 790 ? 152.617 169.982 164.499 1.00 6.00 790 GLY A CA 1
ATOM 4159 C C . GLY A 1 790 ? 152.099 170.811 165.656 1.00 10.20 790 GLY A C 1
ATOM 4160 O O . GLY A 1 790 ? 152.664 170.783 166.754 1.00 15.48 790 GLY A O 1
ATOM 4161 N N . ILE A 1 791 ? 151.017 171.561 165.430 1.00 12.53 791 ILE A N 1
ATOM 4162 C CA . ILE A 1 791 ? 150.406 172.312 166.525 1.00 7.29 791 ILE A CA 1
ATOM 4163 C C . ILE A 1 791 ? 149.899 171.360 167.602 1.00 7.97 791 ILE A C 1
ATOM 4164 O O . ILE A 1 791 ? 150.029 171.628 168.803 1.00 15.66 791 ILE A O 1
ATOM 4169 N N . LEU A 1 792 ? 149.327 170.227 167.190 1.00 5.57 792 LEU A N 1
ATOM 4170 C CA . LEU A 1 792 ? 148.850 169.235 168.146 1.00 4.29 792 LEU A CA 1
ATOM 4171 C C . LEU A 1 792 ? 149.999 168.637 168.948 1.00 10.83 792 LEU A C 1
ATOM 4172 O O . LEU A 1 792 ? 149.863 168.393 170.149 1.00 22.62 792 LEU A O 1
ATOM 4177 N N . LEU A 1 793 ? 151.136 168.383 168.299 1.00 12.10 793 LEU A N 1
ATOM 4178 C CA . LEU A 1 793 ? 152.297 167.846 169.009 1.00 11.51 793 LEU A CA 1
ATOM 4179 C C . LEU A 1 793 ? 152.857 168.855 170.006 1.00 9.40 793 LEU A C 1
ATOM 4180 O O . LEU A 1 793 ? 153.247 168.489 171.125 1.00 23.20 793 LEU A O 1
ATOM 4185 N N . ILE A 1 794 ? 152.908 170.130 169.620 1.00 6.27 794 ILE A N 1
ATOM 4186 C CA . ILE A 1 794 ? 153.338 171.164 170.557 1.00 10.26 794 ILE A CA 1
ATOM 4187 C C . ILE A 1 794 ? 152.382 171.235 171.740 1.00 13.53 794 ILE A C 1
ATOM 4188 O O . ILE A 1 794 ? 152.806 171.389 172.892 1.00 19.71 794 ILE A O 1
ATOM 4193 N N . TRP A 1 795 ? 151.078 171.118 171.478 1.00 11.35 795 TRP A N 1
ATOM 4194 C CA . TRP A 1 795 ? 150.104 171.120 172.565 1.00 13.38 795 TRP A CA 1
ATOM 4195 C C . TRP A 1 795 ? 150.287 169.909 173.472 1.00 16.65 795 TRP A C 1
ATOM 4196 O O . TRP A 1 795 ? 150.134 170.009 174.693 1.00 20.11 795 TRP A O 1
ATOM 4207 N N . LEU A 1 796 ? 150.605 168.753 172.889 1.00 17.09 796 LEU A N 1
ATOM 4208 C CA . LEU A 1 796 ? 150.844 167.556 173.689 1.00 18.67 796 LEU A CA 1
ATOM 4209 C C . LEU A 1 796 ? 152.044 167.740 174.609 1.00 23.43 796 LEU A C 1
ATOM 4210 O O . LEU A 1 796 ? 152.005 167.337 175.776 1.00 32.89 796 LEU A O 1
ATOM 4215 N N . LEU A 1 797 ? 153.122 168.342 174.103 1.00 13.28 797 LEU A N 1
ATOM 4216 C CA . LEU A 1 797 ? 154.266 168.630 174.967 1.00 12.13 797 LEU A CA 1
ATOM 4217 C C . LEU A 1 797 ? 153.888 169.617 176.069 1.00 7.80 797 LEU A C 1
ATOM 4218 O O . LEU A 1 797 ? 154.224 169.423 177.248 1.00 8.72 797 LEU A O 1
ATOM 4223 N N . LEU A 1 798 ? 153.178 170.685 175.696 1.00 7.85 798 LEU A N 1
ATOM 4224 C CA . LEU A 1 798 ? 152.770 171.695 176.664 1.00 7.90 798 LEU A CA 1
ATOM 4225 C C . LEU A 1 798 ? 151.887 171.105 177.751 1.00 13.71 798 LEU A C 1
ATOM 4226 O O . LEU A 1 798 ? 151.893 171.592 178.886 1.00 15.16 798 LEU A O 1
ATOM 4231 N N . CYS A 1 799 ? 151.107 170.077 177.422 1.00 19.14 799 CYS A N 1
ATOM 4232 C CA . CYS A 1 799 ? 150.203 169.459 178.383 1.00 9.98 799 CYS A CA 1
ATOM 4233 C C . CYS A 1 799 ? 150.852 168.338 179.180 1.00 12.69 799 CYS A C 1
ATOM 4234 O O . CYS A 1 799 ? 150.392 168.033 180.285 1.00 9.62 799 CYS A O 1
ATOM 4237 N N . THR A 1 800 ? 151.899 167.705 178.646 1.00 10.91 800 THR A N 1
ATOM 4238 C CA . THR A 1 800 ? 152.618 166.700 179.417 1.00 10.14 800 THR A CA 1
ATOM 4239 C C . THR A 1 800 ? 153.648 167.308 180.355 1.00 10.78 800 THR A C 1
ATOM 4240 O O . THR A 1 800 ? 154.109 166.618 181.269 1.00 12.30 800 THR A O 1
ATOM 4244 N N . LEU A 1 801 ? 154.033 168.569 180.149 1.00 13.11 801 LEU A N 1
ATOM 4245 C CA . LEU A 1 801 ? 154.930 169.205 181.114 1.00 2.49 801 LEU A CA 1
ATOM 4246 C C . LEU A 1 801 ? 154.328 169.305 182.514 1.00 5.46 801 LEU A C 1
ATOM 4247 O O . LEU A 1 801 ? 154.977 168.849 183.473 1.00 12.87 801 LEU A O 1
ATOM 4252 N N . PRO A 1 802 ? 153.123 169.860 182.718 1.00 6.03 802 PRO A N 1
ATOM 4253 C CA . PRO A 1 802 ? 152.615 169.976 184.094 1.00 4.42 802 PRO A CA 1
ATOM 4254 C C . PRO A 1 802 ? 152.221 168.651 184.718 1.00 5.67 802 PRO A C 1
ATOM 4255 O O . PRO A 1 802 ? 152.275 168.529 185.944 1.00 5.51 802 PRO A O 1
ATOM 4259 N N . VAL A 1 803 ? 151.824 167.654 183.926 1.00 8.67 803 VAL A N 1
ATOM 4260 C CA . VAL A 1 803 ? 151.556 166.335 184.492 1.00 2.10 803 VAL A CA 1
ATOM 4261 C C . VAL A 1 803 ? 152.839 165.722 185.039 1.00 8.52 803 VAL A C 1
ATOM 4262 O O . VAL A 1 803 ? 152.853 165.144 186.134 1.00 14.84 803 VAL A O 1
ATOM 4266 N N . GLY A 1 804 ? 153.934 165.836 184.287 1.00 12.53 804 GLY A N 1
ATOM 4267 C CA . GLY A 1 804 ? 155.214 165.374 184.792 1.00 3.64 804 GLY A CA 1
ATOM 4268 C C . GLY A 1 804 ? 155.657 166.139 186.023 1.00 9.67 804 GLY A C 1
ATOM 4269 O O . GLY A 1 804 ? 156.202 165.557 186.963 1.00 14.04 804 GLY A O 1
ATOM 4270 N N . PHE A 1 805 ? 155.429 167.454 186.036 1.00 5.34 805 PHE A N 1
ATOM 4271 C CA . PHE A 1 805 ? 155.772 168.238 187.218 1.00 3.28 805 PHE A CA 1
ATOM 4272 C C . PHE A 1 805 ? 154.957 167.800 188.428 1.00 1.86 805 PHE A C 1
ATOM 4273 O O . PHE A 1 805 ? 155.486 167.704 189.539 1.00 10.50 805 PHE A O 1
ATOM 4281 N N . VAL A 1 806 ? 153.666 167.532 188.233 1.00 5.51 806 VAL A N 1
ATOM 4282 C CA . VAL A 1 806 ? 152.820 167.067 189.327 1.00 8.62 806 VAL A CA 1
ATOM 4283 C C . VAL A 1 806 ? 153.319 165.731 189.852 1.00 7.71 806 VAL A C 1
ATOM 4284 O O . VAL A 1 806 ? 153.410 165.518 191.067 1.00 15.55 806 VAL A O 1
ATOM 4288 N N . ILE A 1 807 ? 153.656 164.811 188.947 1.00 2.57 807 ILE A N 1
ATOM 4289 C CA . ILE A 1 807 ? 154.103 163.486 189.367 1.00 3.97 807 ILE A CA 1
ATOM 4290 C C . ILE A 1 807 ? 155.426 163.572 190.121 1.00 11.55 807 ILE A C 1
ATOM 4291 O O . ILE A 1 807 ? 155.610 162.920 191.156 1.00 9.30 807 ILE A O 1
ATOM 4296 N N . ALA A 1 808 ? 156.365 164.381 189.625 1.00 12.88 808 ALA A N 1
ATOM 4297 C CA . ALA A 1 808 ? 157.693 164.433 190.227 1.00 8.04 808 ALA A CA 1
ATOM 4298 C C . ALA A 1 808 ? 157.715 165.229 191.527 1.00 6.28 808 ALA A C 1
ATOM 4299 O O . ALA A 1 808 ? 158.427 164.860 192.467 1.00 12.38 808 ALA A O 1
ATOM 4301 N N . SER A 1 809 ? 156.952 166.318 191.605 1.00 6.01 809 SER A N 1
ATOM 4302 C CA . SER A 1 809 ? 157.039 167.247 192.726 1.00 7.90 809 SER A CA 1
ATOM 4303 C C . SER A 1 809 ? 155.952 167.011 193.771 1.00 15.77 809 SER A C 1
ATOM 4304 O O . SER A 1 809 ? 156.255 166.810 194.950 1.00 22.05 809 SER A O 1
ATOM 4307 N N . MET A 1 810 ? 154.689 167.032 193.359 1.00 6.92 810 MET A N 1
ATOM 4308 C CA . MET A 1 810 ? 153.591 167.028 194.311 1.00 9.57 810 MET A CA 1
ATOM 4309 C C . MET A 1 810 ? 153.467 165.671 194.996 1.00 11.74 810 MET A C 1
ATOM 4310 O O . MET A 1 810 ? 153.910 164.640 194.484 1.00 18.12 810 MET A O 1
ATOM 4315 N N . SER A 1 811 ? 152.856 165.686 196.186 1.00 12.57 811 SER A N 1
ATOM 4316 C CA . SER A 1 811 ? 152.654 164.495 196.996 1.00 14.52 811 SER A CA 1
ATOM 4317 C C . SER A 1 811 ? 151.191 164.074 196.975 1.00 17.91 811 SER A C 1
ATOM 4318 O O . SER A 1 811 ? 150.301 164.930 196.981 1.00 24.15 811 SER A O 1
ATOM 4321 N N . PRO A 1 812 ? 150.912 162.774 196.965 1.00 14.73 812 PRO A N 1
ATOM 4322 C CA . PRO A 1 812 ? 149.523 162.318 196.882 1.00 14.08 812 PRO A CA 1
ATOM 4323 C C . PRO A 1 812 ? 148.743 162.639 198.145 1.00 15.20 812 PRO A C 1
ATOM 4324 O O . PRO A 1 812 ? 149.283 163.106 199.150 1.00 18.92 812 PRO A O 1
ATOM 4328 N N . SER A 1 813 ? 147.440 162.392 198.071 1.00 15.86 813 SER A N 1
ATOM 4329 C CA . SER A 1 813 ? 146.581 162.502 199.237 1.00 18.93 813 SER A CA 1
ATOM 4330 C C . SER A 1 813 ? 146.572 161.185 200.002 1.00 20.82 813 SER A C 1
ATOM 4331 O O . SER A 1 813 ? 146.686 160.104 199.420 1.00 19.54 813 SER A O 1
ATOM 4334 N N . ARG A 1 814 ? 146.440 161.287 201.321 1.00 22.99 814 ARG A N 1
ATOM 4335 C CA . ARG A 1 814 ? 146.507 160.130 202.203 1.00 25.13 814 ARG A CA 1
ATOM 4336 C C . ARG A 1 814 ? 145.163 159.434 202.376 1.00 25.39 814 ARG A C 1
ATOM 4337 O O . ARG A 1 814 ? 145.092 158.428 203.089 1.00 23.49 814 ARG A O 1
ATOM 4345 N N . SER A 1 815 ? 144.102 159.946 201.753 1.00 22.24 815 SER A N 1
ATOM 4346 C CA . SER A 1 815 ? 142.784 159.326 201.814 1.00 20.33 815 SER A CA 1
ATOM 4347 C C . SER A 1 815 ? 142.133 159.246 200.437 1.00 25.59 815 SER A C 1
ATOM 4348 O O . SER A 1 815 ? 140.901 159.240 200.340 1.00 30.56 815 SER A O 1
ATOM 4351 N N . CYS A 1 816 ? 142.929 159.188 199.372 1.00 17.24 816 CYS A N 1
ATOM 4352 C CA . CYS A 1 816 ? 142.407 159.204 198.016 1.00 13.59 816 CYS A CA 1
ATOM 4353 C C . CYS A 1 816 ? 143.292 158.390 197.087 1.00 19.66 816 CYS A C 1
ATOM 4354 O O . CYS A 1 816 ? 144.517 158.374 197.222 1.00 27.33 816 CYS A O 1
ATOM 4357 N N . GLY A 1 817 ? 142.653 157.728 196.128 1.00 21.56 817 GLY A N 1
ATOM 4358 C CA . GLY A 1 817 ? 143.347 157.145 195.008 1.00 18.92 817 GLY A CA 1
ATOM 4359 C C . GLY A 1 817 ? 144.182 155.939 195.363 1.00 22.05 817 GLY A C 1
ATOM 4360 O O . GLY A 1 817 ? 144.213 155.483 196.509 1.00 21.89 817 GLY A O 1
ATOM 4361 N N . PRO A 1 818 ? 144.888 155.397 194.366 1.00 20.77 818 PRO A N 1
ATOM 4362 C CA . PRO A 1 818 ? 145.716 154.210 194.601 1.00 20.85 818 PRO A CA 1
ATOM 4363 C C . PRO A 1 818 ? 147.103 154.515 195.135 1.00 21.94 818 PRO A C 1
ATOM 4364 O O . PRO A 1 818 ? 147.823 153.579 195.504 1.00 29.37 818 PRO A O 1
ATOM 4368 N N . PHE A 1 819 ? 147.501 155.784 195.186 1.00 22.83 819 PHE A N 1
ATOM 4369 C CA . PHE A 1 819 ? 148.817 156.184 195.663 1.00 15.85 819 PHE A CA 1
ATOM 4370 C C . PHE A 1 819 ? 148.748 156.833 197.040 1.00 18.61 819 PHE A C 1
ATOM 4371 O O . PHE A 1 819 ? 149.532 157.731 197.348 1.00 21.52 819 PHE A O 1
ATOM 4379 N N . ALA A 1 820 ? 147.814 156.391 197.877 1.00 18.27 820 ALA A N 1
ATOM 4380 C CA . ALA A 1 820 ? 147.654 156.978 199.199 1.00 16.98 820 ALA A CA 1
ATOM 4381 C C . ALA A 1 820 ? 148.649 156.440 200.217 1.00 25.50 820 ALA A C 1
ATOM 4382 O O . ALA A 1 820 ? 148.726 156.980 201.325 1.00 30.09 820 ALA A O 1
ATOM 4384 N N . ARG A 1 821 ? 149.407 155.401 199.876 1.00 27.19 821 ARG A N 1
ATOM 4385 C CA . ARG A 1 821 ? 150.370 154.802 200.786 1.00 28.46 821 ARG A CA 1
ATOM 4386 C C . ARG A 1 821 ? 151.804 155.222 200.492 1.00 28.59 821 ARG A C 1
ATOM 4387 O O . ARG A 1 821 ? 152.736 154.630 201.043 1.00 29.60 821 ARG A O 1
ATOM 4395 N N . TYR A 1 822 ? 152.003 156.224 199.640 1.00 21.03 822 TYR A N 1
ATOM 4396 C CA . TYR A 1 822 ? 153.334 156.628 199.215 1.00 21.63 822 TYR A CA 1
ATOM 4397 C C . TYR A 1 822 ? 153.506 158.128 199.395 1.00 22.06 822 TYR A C 1
ATOM 4398 O O . TYR A 1 822 ? 152.534 158.885 199.402 1.00 24.34 822 TYR A O 1
ATOM 4407 N N . GLN A 1 823 ? 154.761 158.548 199.555 1.00 22.27 823 GLN A N 1
ATOM 4408 C CA . GLN A 1 823 ? 155.081 159.960 199.712 1.00 20.94 823 GLN A CA 1
ATOM 4409 C C . GLN A 1 823 ? 155.177 160.696 198.385 1.00 21.45 823 GLN A C 1
ATOM 4410 O O . GLN A 1 823 ? 155.212 161.931 198.382 1.00 24.80 823 GLN A O 1
ATOM 4416 N N . HIS A 1 824 ? 155.228 159.976 197.267 1.00 13.40 824 HIS A N 1
ATOM 4417 C CA . HIS A 1 824 ? 155.257 160.576 195.944 1.00 12.47 824 HIS A CA 1
ATOM 4418 C C . HIS A 1 824 ? 154.410 159.729 195.006 1.00 20.74 824 HIS A C 1
ATOM 4419 O O . HIS A 1 824 ? 153.958 158.637 195.357 1.00 27.47 824 HIS A O 1
ATOM 4426 N N . PHE A 1 825 ? 154.186 160.250 193.800 1.00 17.23 825 PHE A N 1
ATOM 4427 C CA . PHE A 1 825 ? 153.426 159.496 192.810 1.00 10.96 825 PHE A CA 1
ATOM 4428 C C . PHE A 1 825 ? 154.268 158.394 192.179 1.00 13.43 825 PHE A C 1
ATOM 4429 O O . PHE A 1 825 ? 153.757 157.305 191.899 1.00 21.20 825 PHE A O 1
ATOM 4437 N N . TYR A 1 826 ? 155.557 158.653 191.959 1.00 15.95 826 TYR A N 1
ATOM 4438 C CA . TYR A 1 826 ? 156.430 157.709 191.271 1.00 16.00 826 TYR A CA 1
ATOM 4439 C C . TYR A 1 826 ? 156.951 156.601 192.173 1.00 11.56 826 TYR A C 1
ATOM 4440 O O . TYR A 1 826 ? 157.581 155.667 191.667 1.00 13.88 826 TYR A O 1
ATOM 4449 N N . THR A 1 827 ? 156.699 156.677 193.482 1.00 10.14 827 THR A N 1
ATOM 4450 C CA . THR A 1 827 ? 157.281 155.714 194.411 1.00 11.82 827 THR A CA 1
ATOM 4451 C C . THR A 1 827 ? 156.893 154.287 194.050 1.00 18.36 827 THR A C 1
ATOM 4452 O O . THR A 1 827 ? 157.739 153.385 194.064 1.00 29.06 827 THR A O 1
ATOM 4456 N N . VAL A 1 828 ? 155.627 154.071 193.679 1.00 24.51 828 VAL A N 1
ATOM 4457 C CA . VAL A 1 828 ? 155.152 152.728 193.354 1.00 19.95 828 VAL A CA 1
ATOM 4458 C C . VAL A 1 828 ? 155.992 152.103 192.250 1.00 20.80 828 VAL A C 1
ATOM 4459 O O . VAL A 1 828 ? 156.095 150.874 192.158 1.00 24.36 828 VAL A O 1
ATOM 4463 N N . VAL A 1 829 ? 156.616 152.925 191.408 1.00 21.13 829 VAL A N 1
ATOM 4464 C CA . VAL A 1 829 ? 157.553 152.399 190.423 1.00 18.51 829 VAL A CA 1
ATOM 4465 C C . VAL A 1 829 ? 158.900 152.107 191.071 1.00 24.26 829 VAL A C 1
ATOM 4466 O O . VAL A 1 829 ? 159.397 150.976 191.019 1.00 27.44 829 VAL A O 1
ATOM 4470 N N . THR A 1 830 ? 159.491 153.114 191.723 1.00 24.88 830 THR A N 1
ATOM 4471 C CA . THR A 1 830 ? 160.841 152.960 192.256 1.00 21.56 830 THR A CA 1
ATOM 4472 C C . THR A 1 830 ? 160.890 151.888 193.333 1.00 26.30 830 THR A C 1
ATOM 4473 O O . THR A 1 830 ? 161.883 151.160 193.449 1.00 34.26 830 THR A O 1
ATOM 4477 N N . ARG A 1 831 ? 159.823 151.768 194.126 1.00 28.17 831 ARG A N 1
ATOM 4478 C CA . ARG A 1 831 ? 159.766 150.724 195.142 1.00 31.16 831 ARG A CA 1
ATOM 4479 C C . ARG A 1 831 ? 159.978 149.343 194.537 1.00 36.84 831 ARG A C 1
ATOM 4480 O O . ARG A 1 831 ? 160.560 148.466 195.184 1.00 45.60 831 ARG A O 1
ATOM 4488 N N . GLU A 1 832 ? 159.536 149.134 193.296 1.00 43.51 832 GLU A N 1
ATOM 4489 C CA . GLU A 1 832 ? 159.775 147.863 192.628 1.00 48.62 832 GLU A CA 1
ATOM 4490 C C . GLU A 1 832 ? 161.108 147.816 191.895 1.00 49.80 832 GLU A C 1
ATOM 4491 O O . GLU A 1 832 ? 161.627 146.720 191.656 1.00 53.51 832 GLU A O 1
ATOM 4497 N N . ILE A 1 833 ? 161.672 148.969 191.532 1.00 54.03 833 ILE A N 1
ATOM 4498 C CA . ILE A 1 833 ? 163.010 148.979 190.950 1.00 53.25 833 ILE A CA 1
ATOM 4499 C C . ILE A 1 833 ? 164.048 148.627 192.007 1.00 56.18 833 ILE A C 1
ATOM 4500 O O . ILE A 1 833 ? 164.985 147.863 191.749 1.00 61.20 833 ILE A O 1
ATOM 4505 N N . GLU A 1 834 ? 163.889 149.165 193.219 1.00 62.27 834 GLU A N 1
ATOM 4506 C CA . GLU A 1 834 ? 164.802 148.847 194.309 1.00 65.40 834 GLU A CA 1
ATOM 4507 C C . GLU A 1 834 ? 164.684 147.399 194.766 1.00 68.36 834 GLU A C 1
ATOM 4508 O O . GLU A 1 834 ? 165.571 146.913 195.476 1.00 70.68 834 GLU A O 1
ATOM 4514 N N . LYS A 1 835 ? 163.617 146.701 194.380 1.00 87.85 835 LYS A N 1
ATOM 4515 C CA . LYS A 1 835 ? 163.453 145.300 194.745 1.00 90.05 835 LYS A CA 1
ATOM 4516 C C . LYS A 1 835 ? 164.290 144.361 193.888 1.00 92.81 835 LYS A C 1
ATOM 4517 O O . LYS A 1 835 ? 164.371 143.169 194.204 1.00 94.07 835 LYS A O 1
ATOM 4523 N N . ARG A 1 836 ? 164.909 144.860 192.817 1.00 99.61 836 ARG A N 1
ATOM 4524 C CA . ARG A 1 836 ? 165.708 144.027 191.930 1.00 100.22 836 ARG A CA 1
ATOM 4525 C C . ARG A 1 836 ? 167.100 144.573 191.652 1.00 100.68 836 ARG A C 1
ATOM 4526 O O . ARG A 1 836 ? 167.907 143.858 191.048 1.00 103.04 836 ARG A O 1
ATOM 4534 N N . VAL A 1 837 ? 167.359 145.815 192.048 1.00 88.52 837 VAL A N 1
ATOM 4535 C CA . VAL A 1 837 ? 168.647 146.441 191.774 1.00 89.43 837 VAL A CA 1
ATOM 4536 C C . VAL A 1 837 ? 169.385 146.750 193.064 1.00 91.77 837 VAL A C 1
ATOM 4537 O O . VAL A 1 837 ? 168.778 147.191 194.040 1.00 90.33 837 VAL A O 1
ATOM 4541 N N . ASP A 1 838 ? 170.695 146.520 193.072 1.00 92.05 838 ASP A N 1
ATOM 4542 C CA . ASP A 1 838 ? 171.502 146.767 194.267 1.00 89.93 838 ASP A CA 1
ATOM 4543 C C . ASP A 1 838 ? 171.556 148.244 194.625 1.00 89.03 838 ASP A C 1
ATOM 4544 O O . ASP A 1 838 ? 171.274 149.102 193.789 1.00 89.21 838 ASP A O 1
ATOM 4549 N N . GLN A 1 839 ? 171.927 148.544 195.865 1.00 84.38 839 GLN A N 1
ATOM 4550 C CA . GLN A 1 839 ? 172.004 149.929 196.300 1.00 84.14 839 GLN A CA 1
ATOM 4551 C C . GLN A 1 839 ? 173.212 150.637 195.708 1.00 85.50 839 GLN A C 1
ATOM 4552 O O . GLN A 1 839 ? 173.118 151.798 195.308 1.00 85.33 839 GLN A O 1
ATOM 4558 N N . THR A 1 840 ? 174.346 149.948 195.637 1.00 81.33 840 THR A N 1
ATOM 4559 C CA . THR A 1 840 ? 175.564 150.600 195.163 1.00 80.72 840 THR A CA 1
ATOM 4560 C C . THR A 1 840 ? 175.423 151.059 193.716 1.00 79.79 840 THR A C 1
ATOM 4561 O O . THR A 1 840 ? 175.768 152.198 193.376 1.00 79.92 840 THR A O 1
ATOM 4565 N N . VAL A 1 841 ? 174.915 150.183 192.848 1.00 82.15 841 VAL A N 1
ATOM 4566 C CA . VAL A 1 841 ? 174.732 150.553 191.449 1.00 83.36 841 VAL A CA 1
ATOM 4567 C C . VAL A 1 841 ? 173.674 151.642 191.317 1.00 83.37 841 VAL A C 1
ATOM 4568 O O . VAL A 1 841 ? 173.790 152.538 190.474 1.00 82.12 841 VAL A O 1
ATOM 4572 N N . LEU A 1 842 ? 172.636 151.596 192.156 1.00 82.12 842 LEU A N 1
ATOM 4573 C CA . LEU A 1 842 ? 171.632 152.656 192.137 1.00 80.47 842 LEU A CA 1
ATOM 4574 C C . LEU A 1 842 ? 172.240 153.996 192.531 1.00 80.47 842 LEU A C 1
ATOM 4575 O O . LEU A 1 842 ? 171.934 155.026 191.921 1.00 82.16 842 LEU A O 1
ATOM 4580 N N . SER A 1 843 ? 173.102 154.002 193.550 1.00 78.90 843 SER A N 1
ATOM 4581 C CA . SER A 1 843 ? 173.757 155.242 193.957 1.00 81.45 843 SER A CA 1
ATOM 4582 C C . SER A 1 843 ? 174.687 155.755 192.866 1.00 81.47 843 SER A C 1
ATOM 4583 O O . SER A 1 843 ? 174.801 156.968 192.656 1.00 79.62 843 SER A O 1
ATOM 4586 N N . TYR A 1 844 ? 175.374 154.846 192.171 1.00 84.81 844 TYR A N 1
ATOM 4587 C CA . TYR A 1 844 ? 176.206 155.256 191.044 1.00 83.96 844 TYR A CA 1
ATOM 4588 C C . TYR A 1 844 ? 175.363 155.867 189.930 1.00 83.53 844 TYR A C 1
ATOM 4589 O O . TYR A 1 844 ? 175.762 156.861 189.312 1.00 83.95 844 TYR A O 1
ATOM 4598 N N . ILE A 1 845 ? 174.198 155.279 189.655 1.00 81.38 845 ILE A N 1
ATOM 4599 C CA . ILE A 1 845 ? 173.334 155.786 188.592 1.00 81.34 845 ILE A CA 1
ATOM 4600 C C . ILE A 1 845 ? 172.752 157.143 188.969 1.00 79.72 845 ILE A C 1
ATOM 4601 O O . ILE A 1 845 ? 172.618 158.031 188.121 1.00 78.57 845 ILE A O 1
ATOM 4606 N N . ARG A 1 846 ? 172.420 157.336 190.247 1.00 71.97 846 ARG A N 1
ATOM 4607 C CA . ARG A 1 846 ? 171.756 158.561 190.683 1.00 71.90 846 ARG A CA 1
ATOM 4608 C C . ARG A 1 846 ? 172.582 159.818 190.434 1.00 74.96 846 ARG A C 1
ATOM 4609 O O . ARG A 1 846 ? 172.083 160.920 190.684 1.00 75.66 846 ARG A O 1
ATOM 4617 N N . HIS A 1 847 ? 173.822 159.689 189.965 1.00 68.93 847 HIS A N 1
ATOM 4618 C CA . HIS A 1 847 ? 174.649 160.838 189.618 1.00 62.67 847 HIS A CA 1
ATOM 4619 C C . HIS A 1 847 ? 174.483 161.278 188.170 1.00 60.97 847 HIS A C 1
ATOM 4620 O O . HIS A 1 847 ? 175.082 162.283 187.774 1.00 59.14 847 HIS A O 1
ATOM 4627 N N . ILE A 1 848 ? 173.697 160.556 187.370 1.00 53.88 848 ILE A N 1
ATOM 4628 C CA . ILE A 1 848 ? 173.413 161.011 186.013 1.00 52.60 848 ILE A CA 1
ATOM 4629 C C . ILE A 1 848 ? 172.420 162.166 186.023 1.00 54.10 848 ILE A C 1
ATOM 4630 O O . ILE A 1 848 ? 172.373 162.948 185.065 1.00 56.05 848 ILE A O 1
ATOM 4635 N N . ALA A 1 849 ? 171.640 162.309 187.093 1.00 46.29 849 ALA A N 1
ATOM 4636 C CA . ALA A 1 849 ? 170.672 163.387 187.227 1.00 45.12 849 ALA A CA 1
ATOM 4637 C C . ALA A 1 849 ? 171.269 164.631 187.870 1.00 41.70 849 ALA A C 1
ATOM 4638 O O . ALA A 1 849 ? 170.535 165.418 188.477 1.00 42.40 849 ALA A O 1
ATOM 4640 N N . SER A 1 850 ? 172.579 164.815 187.766 1.00 23.87 850 SER A N 1
ATOM 4641 C CA . SER A 1 850 ? 173.201 166.014 188.299 1.00 19.12 850 SER A CA 1
ATOM 4642 C C . SER A 1 850 ? 172.848 167.214 187.424 1.00 18.65 850 SER A C 1
ATOM 4643 O O . SER A 1 850 ? 172.695 167.071 186.208 1.00 24.53 850 SER A O 1
ATOM 4646 N N . PRO A 1 851 ? 172.686 168.401 188.011 1.00 11.64 851 PRO A N 1
ATOM 4647 C CA . PRO A 1 851 ? 172.511 169.599 187.176 1.00 10.73 851 PRO A CA 1
ATOM 4648 C C . PRO A 1 851 ? 173.696 169.866 186.268 1.00 13.91 851 PRO A C 1
ATOM 4649 O O . PRO A 1 851 ? 173.508 170.350 185.146 1.00 14.82 851 PRO A O 1
ATOM 4653 N N . GLY A 1 852 ? 174.909 169.543 186.709 1.00 13.17 852 GLY A N 1
ATOM 4654 C CA . GLY A 1 852 ? 176.109 169.764 185.932 1.00 8.65 852 GLY A CA 1
ATOM 4655 C C . GLY A 1 852 ? 176.364 168.765 184.834 1.00 13.82 852 GLY A C 1
ATOM 4656 O O . GLY A 1 852 ? 177.350 168.898 184.107 1.00 18.16 852 GLY A O 1
ATOM 4657 N N . VAL A 1 853 ? 175.520 167.747 184.711 1.00 10.14 853 VAL A N 1
ATOM 4658 C CA . VAL A 1 853 ? 175.537 166.846 183.572 1.00 13.17 853 VAL A CA 1
ATOM 4659 C C . VAL A 1 853 ? 174.352 167.099 182.650 1.00 13.87 853 VAL A C 1
ATOM 4660 O O . VAL A 1 853 ? 174.479 167.012 181.427 1.00 12.04 853 VAL A O 1
ATOM 4664 N N . VAL A 1 854 ? 173.195 167.431 183.222 1.00 12.49 854 VAL A N 1
ATOM 4665 C CA . VAL A 1 854 ? 172.017 167.727 182.414 1.00 11.22 854 VAL A CA 1
ATOM 4666 C C . VAL A 1 854 ? 172.190 169.051 181.677 1.00 11.52 854 VAL A C 1
ATOM 4667 O O . VAL A 1 854 ? 171.931 169.143 180.472 1.00 22.94 854 VAL A O 1
ATOM 4671 N N . ILE A 1 855 ? 172.638 170.094 182.385 1.00 9.27 855 ILE A N 1
ATOM 4672 C CA . ILE A 1 855 ? 172.721 171.422 181.772 1.00 7.57 855 ILE A CA 1
ATOM 4673 C C . ILE A 1 855 ? 173.666 171.450 180.575 1.00 11.53 855 ILE A C 1
ATOM 4674 O O . ILE A 1 855 ? 173.284 172.003 179.531 1.00 17.82 855 ILE A O 1
ATOM 4679 N N . PRO A 1 856 ? 174.890 170.906 180.644 1.00 14.79 856 PRO A N 1
ATOM 4680 C CA . PRO A 1 856 ? 175.702 170.846 179.418 1.00 14.67 856 PRO A CA 1
ATOM 4681 C C . PRO A 1 856 ? 175.056 170.029 178.314 1.00 15.78 856 PRO A C 1
ATOM 4682 O O . PRO A 1 856 ? 175.209 170.372 177.140 1.00 18.51 856 PRO A O 1
ATOM 4686 N N . ILE A 1 857 ? 174.329 168.962 178.653 1.00 14.82 857 ILE A N 1
ATOM 4687 C CA . ILE A 1 857 ? 173.649 168.177 177.625 1.00 15.01 857 ILE A CA 1
ATOM 4688 C C . ILE A 1 857 ? 172.547 168.997 176.964 1.00 17.44 857 ILE A C 1
ATOM 4689 O O . ILE A 1 857 ? 172.392 168.980 175.736 1.00 21.49 857 ILE A O 1
ATOM 4694 N N . ILE A 1 858 ? 171.767 169.730 177.762 1.00 14.77 858 ILE A N 1
ATOM 4695 C CA . ILE A 1 858 ? 170.715 170.578 177.207 1.00 16.40 858 ILE A CA 1
ATOM 4696 C C . ILE A 1 858 ? 171.316 171.660 176.318 1.00 24.15 858 ILE A C 1
ATOM 4697 O O . ILE A 1 858 ? 170.815 171.934 175.221 1.00 26.51 858 ILE A O 1
ATOM 4702 N N . LEU A 1 859 ? 172.401 172.288 176.776 1.00 21.75 859 LEU A N 1
ATOM 4703 C CA . LEU A 1 859 ? 173.050 173.327 175.981 1.00 21.39 859 LEU A CA 1
ATOM 4704 C C . LEU A 1 859 ? 173.633 172.757 174.693 1.00 29.36 859 LEU A C 1
ATOM 4705 O O . LEU A 1 859 ? 173.578 173.405 173.642 1.00 32.14 859 LEU A O 1
ATOM 4710 N N . PHE A 1 860 ? 174.206 171.553 174.757 1.00 33.45 860 PHE A N 1
ATOM 4711 C CA . PHE A 1 860 ? 174.734 170.912 173.559 1.00 29.18 860 PHE A CA 1
ATOM 4712 C C . PHE A 1 860 ? 173.624 170.599 172.569 1.00 31.14 860 PHE A C 1
ATOM 4713 O O . PHE A 1 860 ? 173.793 170.787 171.361 1.00 36.59 860 PHE A O 1
ATOM 4721 N N . LEU A 1 861 ? 172.483 170.113 173.060 1.00 37.54 861 LEU A N 1
ATOM 4722 C CA . LEU A 1 861 ? 171.356 169.854 172.169 1.00 38.71 861 LEU A CA 1
ATOM 4723 C C . LEU A 1 861 ? 170.843 171.148 171.548 1.00 36.61 861 LEU A C 1
ATOM 4724 O O . LEU A 1 861 ? 170.505 171.183 170.361 1.00 36.01 861 LEU A O 1
ATOM 4729 N N . ILE A 1 862 ? 170.806 172.230 172.329 1.00 40.10 862 ILE A N 1
ATOM 4730 C CA . ILE A 1 862 ? 170.377 173.522 171.796 1.00 39.42 862 ILE A CA 1
ATOM 4731 C C . ILE A 1 862 ? 171.328 173.991 170.700 1.00 42.31 862 ILE A C 1
ATOM 4732 O O . ILE A 1 862 ? 170.898 174.429 169.627 1.00 45.81 862 ILE A O 1
ATOM 4737 N N . LEU A 1 863 ? 172.638 173.907 170.955 1.00 45.77 863 LEU A N 1
ATOM 4738 C CA . LEU A 1 863 ? 173.621 174.356 169.971 1.00 46.67 863 LEU A CA 1
ATOM 4739 C C . LEU A 1 863 ? 173.586 173.500 168.711 1.00 46.90 863 LEU A C 1
ATOM 4740 O O . LEU A 1 863 ? 173.661 174.026 167.590 1.00 46.50 863 LEU A O 1
ATOM 4745 N N . ILE A 1 864 ? 173.484 172.178 168.871 1.00 47.16 864 ILE A N 1
ATOM 4746 C CA . ILE A 1 864 ? 173.451 171.298 167.712 1.00 47.44 864 ILE A CA 1
ATOM 4747 C C . ILE A 1 864 ? 172.183 171.536 166.906 1.00 50.05 864 ILE A C 1
ATOM 4748 O O . ILE A 1 864 ? 172.216 171.530 165.673 1.00 53.49 864 ILE A O 1
ATOM 4753 N N . ILE A 1 865 ? 171.056 171.796 167.578 1.00 55.41 865 ILE A N 1
ATOM 4754 C CA . ILE A 1 865 ? 169.825 172.112 166.862 1.00 57.53 865 ILE A CA 1
ATOM 4755 C C . ILE A 1 865 ? 169.971 173.427 166.109 1.00 56.32 865 ILE A C 1
ATOM 4756 O O . ILE A 1 865 ? 169.579 173.534 164.943 1.00 56.66 865 ILE A O 1
ATOM 4761 N N . TYR A 1 866 ? 170.558 174.438 166.751 1.00 55.63 866 TYR A N 1
ATOM 4762 C CA . TYR A 1 866 ? 170.699 175.742 166.110 1.00 57.05 866 TYR A CA 1
ATOM 4763 C C . TYR A 1 866 ? 171.568 175.657 164.860 1.00 60.07 866 TYR A C 1
ATOM 4764 O O . TYR A 1 866 ? 171.224 176.220 163.815 1.00 64.78 866 TYR A O 1
ATOM 4773 N N . PHE A 1 867 ? 172.702 174.959 164.946 1.00 56.42 867 PHE A N 1
ATOM 4774 C CA . PHE A 1 867 ? 173.585 174.880 163.782 1.00 55.12 867 PHE A CA 1
ATOM 4775 C C . PHE A 1 867 ? 173.041 173.932 162.716 1.00 57.47 867 PHE A C 1
ATOM 4776 O O . PHE A 1 867 ? 173.122 174.227 161.514 1.00 59.80 867 PHE A O 1
ATOM 4784 N N . LEU A 1 868 ? 172.478 172.793 163.129 1.00 66.42 868 LEU A N 1
ATOM 4785 C CA . LEU A 1 868 ? 171.845 171.883 162.190 1.00 66.23 868 LEU A CA 1
ATOM 4786 C C . LEU A 1 868 ? 170.654 172.528 161.500 1.00 68.26 868 LEU A C 1
ATOM 4787 O O . LEU A 1 868 ? 170.314 172.127 160.387 1.00 70.44 868 LEU A O 1
ATOM 4792 N N . PHE A 1 869 ? 170.030 173.531 162.120 1.00 75.02 869 PHE A N 1
ATOM 4793 C CA . PHE A 1 869 ? 168.955 174.261 161.457 1.00 78.15 869 PHE A CA 1
ATOM 4794 C C . PHE A 1 869 ? 169.472 174.987 160.223 1.00 78.77 869 PHE A C 1
ATOM 4795 O O . PHE A 1 869 ? 168.892 174.880 159.136 1.00 79.09 869 PHE A O 1
ATOM 4803 N N . SER A 1 870 ? 170.574 175.726 160.371 1.00 80.12 870 SER A N 1
ATOM 4804 C CA . SER A 1 870 ? 171.172 176.398 159.223 1.00 83.40 870 SER A CA 1
ATOM 4805 C C . SER A 1 870 ? 171.665 175.390 158.193 1.00 83.44 870 SER A C 1
ATOM 4806 O O . SER A 1 870 ? 171.494 175.591 156.983 1.00 82.11 870 SER A O 1
ATOM 4809 N N . LEU A 1 871 ? 172.276 174.295 158.655 1.00 77.71 871 LEU A N 1
ATOM 4810 C CA . LEU A 1 871 ? 172.751 173.275 157.724 1.00 76.40 871 LEU A CA 1
ATOM 4811 C C . LEU A 1 871 ? 171.601 172.682 156.913 1.00 77.13 871 LEU A C 1
ATOM 4812 O O . LEU A 1 871 ? 171.706 172.531 155.689 1.00 78.90 871 LEU A O 1
ATOM 4817 N N . VAL A 1 872 ? 170.488 172.361 157.576 1.00 78.14 872 VAL A N 1
ATOM 4818 C CA . VAL A 1 872 ? 169.350 171.751 156.899 1.00 80.44 872 VAL A CA 1
ATOM 4819 C C . VAL A 1 872 ? 168.683 172.749 155.962 1.00 81.22 872 VAL A C 1
ATOM 4820 O O . VAL A 1 872 ? 168.256 172.389 154.860 1.00 79.51 872 VAL A O 1
ATOM 4824 N N . ARG A 1 873 ? 168.578 174.015 156.376 1.00 83.57 873 ARG A N 1
ATOM 4825 C CA . ARG A 1 873 ? 167.980 175.011 155.493 1.00 83.13 873 ARG A CA 1
ATOM 4826 C C . ARG A 1 873 ? 168.832 175.210 154.244 1.00 82.50 873 ARG A C 1
ATOM 4827 O O . ARG A 1 873 ? 168.298 175.311 153.132 1.00 83.26 873 ARG A O 1
ATOM 4835 N N . GLY A 1 874 ? 170.159 175.230 154.399 1.00 80.14 874 GLY A N 1
ATOM 4836 C CA . GLY A 1 874 ? 171.024 175.344 153.237 1.00 81.85 874 GLY A CA 1
ATOM 4837 C C . GLY A 1 874 ? 170.935 174.135 152.326 1.00 81.51 874 GLY A C 1
ATOM 4838 O O . GLY A 1 874 ? 170.903 174.271 151.100 1.00 78.09 874 GLY A O 1
ATOM 4839 N N . LEU A 1 875 ? 170.888 172.935 152.913 1.00 84.52 875 LEU A N 1
ATOM 4840 C CA . LEU A 1 875 ? 170.757 171.723 152.111 1.00 83.44 875 LEU A CA 1
ATOM 4841 C C . LEU A 1 875 ? 169.436 171.699 151.351 1.00 84.09 875 LEU A C 1
ATOM 4842 O O . LEU A 1 875 ? 169.398 171.329 150.173 1.00 82.79 875 LEU A O 1
ATOM 4844 N N . ARG A 1 876 ? 168.341 172.090 152.007 1.00 85.59 876 ARG A N 1
ATOM 4845 C CA . ARG A 1 876 ? 167.043 172.110 151.341 1.00 83.37 876 ARG A CA 1
ATOM 4846 C C . ARG A 1 876 ? 167.002 173.159 150.237 1.00 84.63 876 ARG A C 1
ATOM 4847 O O . ARG A 1 876 ? 166.419 172.922 149.173 1.00 84.82 876 ARG A O 1
ATOM 4849 N N . GLU A 1 877 ? 167.605 174.328 150.473 1.00 89.25 877 GLU A N 1
ATOM 4850 C CA . GLU A 1 877 ? 167.657 175.351 149.434 1.00 88.22 877 GLU A CA 1
ATOM 4851 C C . GLU A 1 877 ? 168.486 174.890 148.241 1.00 89.63 877 GLU A C 1
ATOM 4852 O O . GLU A 1 877 ? 168.115 175.140 147.089 1.00 88.31 877 GLU A O 1
ATOM 4854 N N . ALA A 1 878 ? 169.610 174.216 148.494 1.00 100.39 878 ALA A N 1
ATOM 4855 C CA . ALA A 1 878 ? 170.481 173.782 147.409 1.00 101.24 878 ALA A CA 1
ATOM 4856 C C . ALA A 1 878 ? 169.993 172.514 146.720 1.00 100.24 878 ALA A C 1
ATOM 4857 O O . ALA A 1 878 ? 170.454 172.216 145.614 1.00 100.06 878 ALA A O 1
ATOM 4859 N N . ASN A 1 879 ? 169.087 171.759 147.345 1.00 100.04 879 ASN A N 1
ATOM 4860 C CA . ASN A 1 879 ? 168.551 170.567 146.695 1.00 99.73 879 ASN A CA 1
ATOM 4861 C C . ASN A 1 879 ? 167.783 170.929 145.431 1.00 100.38 879 ASN A C 1
ATOM 4862 O O . ASN A 1 879 ? 167.907 170.251 144.404 1.00 100.76 879 ASN A O 1
ATOM 4864 N N . THR A 1 880 ? 166.979 171.993 145.487 1.00 99.78 880 THR A N 1
ATOM 4865 C CA . THR A 1 880 ? 166.271 172.444 144.296 1.00 101.01 880 THR A CA 1
ATOM 4866 C C . THR A 1 880 ? 167.223 173.046 143.270 1.00 102.23 880 THR A C 1
ATOM 4867 O O . THR A 1 880 ? 167.018 172.877 142.063 1.00 100.63 880 THR A O 1
ATOM 4869 N N . ASP A 1 881 ? 168.261 173.752 143.728 1.00 100.44 881 ASP A N 1
ATOM 4870 C CA . ASP A 1 881 ? 169.223 174.344 142.804 1.00 99.23 881 ASP A CA 1
ATOM 4871 C C . ASP A 1 881 ? 169.991 173.272 142.041 1.00 98.01 881 ASP A C 1
ATOM 4872 O O . ASP A 1 881 ? 170.243 173.414 140.839 1.00 96.61 881 ASP A O 1
ATOM 4874 N N . LEU A 1 882 ? 170.376 172.192 142.725 1.00 96.81 882 LEU A N 1
ATOM 4875 C CA . LEU A 1 882 ? 171.124 171.121 142.079 1.00 96.60 882 LEU A CA 1
ATOM 4876 C C . LEU A 1 882 ? 170.255 170.278 141.156 1.00 97.33 882 LEU A C 1
ATOM 4877 O O . LEU A 1 882 ? 170.792 169.482 140.378 1.00 95.30 882 LEU A O 1
ATOM 4879 N N . GLN A 1 883 ? 168.937 170.427 141.227 1.00 105.72 883 GLN A N 1
ATOM 4880 C CA . GLN A 1 883 ? 168.033 169.674 140.366 1.00 106.33 883 GLN A CA 1
ATOM 4881 C C . GLN A 1 883 ? 168.094 170.187 138.931 1.00 105.80 883 GLN A C 1
ATOM 4882 O O . GLN A 1 883 ? 168.981 169.813 138.163 1.00 104.10 883 GLN A O 1
ATOM 4884 N N . THR B 1 75 ? 160.526 205.028 139.057 1.00 79.21 75 THR B N 1
ATOM 4885 C CA . THR B 1 75 ? 161.652 205.943 138.906 1.00 80.32 75 THR B CA 1
ATOM 4886 C C . THR B 1 75 ? 162.766 205.600 139.887 1.00 79.56 75 THR B C 1
ATOM 4887 O O . THR B 1 75 ? 163.824 205.110 139.492 1.00 78.46 75 THR B O 1
ATOM 4889 N N . ARG B 1 76 ? 162.522 205.864 141.173 1.00 80.60 76 ARG B N 1
ATOM 4890 C CA . ARG B 1 76 ? 163.520 205.555 142.191 1.00 80.57 76 ARG B CA 1
ATOM 4891 C C . ARG B 1 76 ? 163.668 204.054 142.399 1.00 82.18 76 ARG B C 1
ATOM 4892 O O . ARG B 1 76 ? 164.772 203.578 142.693 1.00 81.34 76 ARG B O 1
ATOM 4894 N N . GLN B 1 77 ? 162.577 203.295 142.260 1.00 85.19 77 GLN B N 1
ATOM 4895 C CA . GLN B 1 77 ? 162.655 201.848 142.430 1.00 85.58 77 GLN B CA 1
ATOM 4896 C C . GLN B 1 77 ? 163.552 201.213 141.374 1.00 84.63 77 GLN B C 1
ATOM 4897 O O . GLN B 1 77 ? 164.372 200.341 141.688 1.00 82.55 77 GLN B O 1
ATOM 4899 N N . ALA B 1 78 ? 163.412 201.639 140.116 1.00 85.25 78 ALA B N 1
ATOM 4900 C CA . ALA B 1 78 ? 164.257 201.104 139.054 1.00 84.97 78 ALA B CA 1
ATOM 4901 C C . ALA B 1 78 ? 165.719 201.468 139.276 1.00 86.71 78 ALA B C 1
ATOM 4902 O O . ALA B 1 78 ? 166.614 200.644 139.052 1.00 86.96 78 ALA B O 1
ATOM 4904 N N . LEU B 1 79 ? 165.981 202.704 139.711 1.00 92.12 79 LEU B N 1
ATOM 4905 C CA . LEU B 1 79 ? 167.352 203.117 139.991 1.00 91.42 79 LEU B CA 1
ATOM 4906 C C . LEU B 1 79 ? 167.959 202.286 141.113 1.00 91.20 79 LEU B C 1
ATOM 4907 O O . LEU B 1 79 ? 169.112 201.844 141.018 1.00 89.73 79 LEU B O 1
ATOM 4909 N N . LEU B 1 80 ? 167.195 202.058 142.185 1.00 90.84 80 LEU B N 1
ATOM 4910 C CA . LEU B 1 80 ? 167.693 201.250 143.291 1.00 90.77 80 LEU B CA 1
ATOM 4911 C C . LEU B 1 80 ? 167.948 199.814 142.849 1.00 90.48 80 LEU B C 1
ATOM 4912 O O . LEU B 1 80 ? 168.956 199.209 143.233 1.00 89.91 80 LEU B O 1
ATOM 4917 N N . GLU B 1 81 ? 167.045 199.252 142.041 1.00 86.10 81 GLU B N 1
ATOM 4918 C CA . GLU B 1 81 ? 167.238 197.890 141.554 1.00 86.12 81 GLU B CA 1
ATOM 4919 C C . GLU B 1 81 ? 168.482 197.785 140.681 1.00 86.69 81 GLU B C 1
ATOM 4920 O O . GLU B 1 81 ? 169.250 196.823 140.795 1.00 86.76 81 GLU B O 1
ATOM 4922 N N . ARG B 1 82 ? 168.698 198.766 139.801 1.00 88.44 82 ARG B N 1
ATOM 4923 C CA . ARG B 1 82 ? 169.884 198.749 138.950 1.00 87.84 82 ARG B CA 1
ATOM 4924 C C . ARG B 1 82 ? 171.160 198.880 139.773 1.00 87.33 82 ARG B C 1
ATOM 4925 O O . ARG B 1 82 ? 172.152 198.189 139.505 1.00 86.78 82 ARG B O 1
ATOM 4927 N N . ILE B 1 83 ? 171.155 199.759 140.778 1.00 91.09 83 ILE B N 1
ATOM 4928 C CA . ILE B 1 83 ? 172.328 199.911 141.635 1.00 92.18 83 ILE B CA 1
ATOM 4929 C C . ILE B 1 83 ? 172.607 198.616 142.388 1.00 92.80 83 ILE B C 1
ATOM 4930 O O . ILE B 1 83 ? 173.761 198.183 142.503 1.00 94.25 83 ILE B O 1
ATOM 4935 N N . ARG B 1 84 ? 171.556 197.974 142.906 1.00 84.96 84 ARG B N 1
ATOM 4936 C CA . ARG B 1 84 ? 171.735 196.712 143.616 1.00 84.31 84 ARG B CA 1
ATOM 4937 C C . ARG B 1 84 ? 172.282 195.629 142.694 1.00 84.88 84 ARG B C 1
ATOM 4938 O O . ARG B 1 84 ? 173.162 194.856 143.088 1.00 84.39 84 ARG B O 1
ATOM 4940 N N . GLN B 1 85 ? 171.774 195.558 141.460 1.00 82.19 85 GLN B N 1
ATOM 4941 C CA . GLN B 1 85 ? 172.266 194.561 140.514 1.00 81.66 85 GLN B CA 1
ATOM 4942 C C . GLN B 1 85 ? 173.731 194.800 140.166 1.00 79.83 85 GLN B C 1
ATOM 4943 O O . GLN B 1 85 ? 174.521 193.852 140.095 1.00 79.43 85 GLN B O 1
ATOM 4945 N N . LYS B 1 86 ? 174.112 196.061 139.944 1.00 76.88 86 LYS B N 1
ATOM 4946 C CA . LYS B 1 86 ? 175.507 196.363 139.639 1.00 76.26 86 LYS B CA 1
ATOM 4947 C C . LYS B 1 86 ? 176.417 196.033 140.817 1.00 76.97 86 LYS B C 1
ATOM 4948 O O . LYS B 1 86 ? 177.515 195.490 140.631 1.00 78.44 86 LYS B O 1
ATOM 4950 N N . LYS B 1 87 ? 175.980 196.351 142.039 1.00 74.57 87 LYS B N 1
ATOM 4951 C CA . LYS B 1 87 ? 176.772 196.012 143.217 1.00 74.22 87 LYS B CA 1
ATOM 4952 C C . LYS B 1 87 ? 176.917 194.503 143.368 1.00 74.32 87 LYS B C 1
ATOM 4953 O O . LYS B 1 87 ? 177.992 194.008 143.726 1.00 74.72 87 LYS B O 1
ATOM 4955 N N . GLU B 1 88 ? 175.841 193.757 143.105 1.00 70.47 88 GLU B N 1
ATOM 4956 C CA . GLU B 1 88 ? 175.909 192.301 143.185 1.00 71.32 88 GLU B CA 1
ATOM 4957 C C . GLU B 1 88 ? 176.854 191.736 142.131 1.00 72.96 88 GLU B C 1
ATOM 4958 O O . GLU B 1 88 ? 177.587 190.776 142.395 1.00 71.20 88 GLU B O 1
ATOM 4964 N N . VAL B 1 89 ? 176.842 192.312 140.927 1.00 70.73 89 VAL B N 1
ATOM 4965 C CA . VAL B 1 89 ? 177.764 191.873 139.883 1.00 67.51 89 VAL B CA 1
ATOM 4966 C C . VAL B 1 89 ? 179.205 192.134 140.301 1.00 67.66 89 VAL B C 1
ATOM 4967 O O . VAL B 1 89 ? 180.083 191.282 140.120 1.00 71.70 89 VAL B O 1
ATOM 4971 N N . ILE B 1 90 ? 179.472 193.311 140.873 1.00 65.25 90 ILE B N 1
ATOM 4972 C CA . ILE B 1 90 ? 180.827 193.622 141.327 1.00 66.92 90 ILE B CA 1
ATOM 4973 C C . ILE B 1 90 ? 181.258 192.661 142.430 1.00 66.26 90 ILE B C 1
ATOM 4974 O O . ILE B 1 90 ? 182.405 192.195 142.455 1.00 65.49 90 ILE B O 1
ATOM 4979 N N . GLY B 1 91 ? 180.349 192.344 143.354 1.00 69.98 91 GLY B N 1
ATOM 4980 C CA . GLY B 1 91 ? 180.709 191.474 144.463 1.00 71.87 91 GLY B CA 1
ATOM 4981 C C . GLY B 1 91 ? 181.082 190.069 144.026 1.00 73.70 91 GLY B C 1
ATOM 4982 O O . GLY B 1 91 ? 182.053 189.493 144.522 1.00 72.53 91 GLY B O 1
ATOM 4983 N N . LYS B 1 92 ? 180.319 189.499 143.090 1.00 63.59 92 LYS B N 1
ATOM 4984 C CA . LYS B 1 92 ? 180.530 188.135 142.621 1.00 60.98 92 LYS B CA 1
ATOM 4985 C C . LYS B 1 92 ? 181.431 188.087 141.383 1.00 58.77 92 LYS B C 1
ATOM 4986 O O . LYS B 1 92 ? 181.460 187.085 140.660 1.00 56.51 92 LYS B O 1
ATOM 4992 N N . LEU B 1 93 ? 182.202 189.150 141.141 1.00 62.19 93 LEU B N 1
ATOM 4993 C CA . LEU B 1 93 ? 183.007 189.229 139.925 1.00 63.05 93 LEU B CA 1
ATOM 4994 C C . LEU B 1 93 ? 184.069 188.138 139.874 1.00 63.73 93 LEU B C 1
ATOM 4995 O O . LEU B 1 93 ? 184.320 187.561 138.810 1.00 67.16 93 LEU B O 1
ATOM 5000 N N . ARG B 1 94 ? 184.708 187.842 141.008 1.00 55.22 94 ARG B N 1
ATOM 5001 C CA . ARG B 1 94 ? 185.828 186.906 141.000 1.00 50.86 94 ARG B CA 1
ATOM 5002 C C . ARG B 1 94 ? 185.379 185.473 140.744 1.00 48.44 94 ARG B C 1
ATOM 5003 O O . ARG B 1 94 ? 186.141 184.682 140.179 1.00 52.19 94 ARG B O 1
ATOM 5011 N N . CYS B 1 95 ? 184.159 185.118 141.138 1.00 35.14 95 CYS B N 1
ATOM 5012 C CA . CYS B 1 95 ? 183.690 183.743 141.029 1.00 35.30 95 CYS B CA 1
ATOM 5013 C C . CYS B 1 95 ? 183.256 183.363 139.617 1.00 40.05 95 CYS B C 1
ATOM 5014 O O . CYS B 1 95 ? 182.666 182.292 139.438 1.00 38.95 95 CYS B O 1
ATOM 5017 N N . GLN B 1 96 ? 183.534 184.199 138.619 1.00 49.18 96 GLN B N 1
ATOM 5018 C CA . GLN B 1 96 ? 183.180 183.923 137.235 1.00 46.55 96 GLN B CA 1
ATOM 5019 C C . GLN B 1 96 ? 184.428 183.636 136.411 1.00 45.40 96 GLN B C 1
ATOM 5020 O O . GLN B 1 96 ? 185.499 184.199 136.654 1.00 41.91 96 GLN B O 1
ATOM 5026 N N . ALA B 1 97 ? 184.270 182.753 135.425 1.00 41.79 97 ALA B N 1
ATOM 5027 C CA . ALA B 1 97 ? 185.385 182.303 134.593 1.00 42.83 97 ALA B CA 1
ATOM 5028 C C . ALA B 1 97 ? 185.518 183.200 133.362 1.00 43.34 97 ALA B C 1
ATOM 5029 O O . ALA B 1 97 ? 185.165 182.842 132.238 1.00 40.10 97 ALA B O 1
ATOM 5031 N N . TRP B 1 98 ? 186.054 184.390 133.601 1.00 53.14 98 TRP B N 1
ATOM 5032 C CA . TRP B 1 98 ? 186.334 185.353 132.551 1.00 51.49 98 TRP B CA 1
ATOM 5033 C C . TRP B 1 98 ? 187.818 185.688 132.554 1.00 52.03 98 TRP B C 1
ATOM 5034 O O . TRP B 1 98 ? 188.500 185.543 133.571 1.00 57.38 98 TRP B O 1
ATOM 5045 N N . SER B 1 99 ? 188.313 186.131 131.405 1.00 64.41 99 SER B N 1
ATOM 5046 C CA . SER B 1 99 ? 189.695 186.570 131.322 1.00 66.85 99 SER B CA 1
ATOM 5047 C C . SER B 1 99 ? 189.885 187.865 132.106 1.00 67.27 99 SER B C 1
ATOM 5048 O O . SER B 1 99 ? 188.927 188.563 132.448 1.00 69.55 99 SER B O 1
ATOM 5051 N N . MET B 1 100 ? 191.149 188.178 132.398 1.00 69.61 100 MET B N 1
ATOM 5052 C CA . MET B 1 100 ? 191.448 189.382 133.167 1.00 68.90 100 MET B CA 1
ATOM 5053 C C . MET B 1 100 ? 191.025 190.645 132.432 1.00 71.76 100 MET B C 1
ATOM 5054 O O . MET B 1 100 ? 190.568 191.602 133.064 1.00 73.08 100 MET B O 1
ATOM 5059 N N . THR B 1 101 ? 191.179 190.677 131.107 1.00 82.70 101 THR B N 1
ATOM 5060 C CA . THR B 1 101 ? 190.719 191.832 130.342 1.00 83.50 101 THR B CA 1
ATOM 5061 C C . THR B 1 101 ? 189.205 191.981 130.431 1.00 82.00 101 THR B C 1
ATOM 5062 O O . THR B 1 101 ? 188.691 193.087 130.637 1.00 81.05 101 THR B O 1
ATOM 5066 N N . ARG B 1 102 ? 188.473 190.873 130.286 1.00 68.70 102 ARG B N 1
ATOM 5067 C CA . ARG B 1 102 ? 187.017 190.923 130.392 1.00 68.94 102 ARG B CA 1
ATOM 5068 C C . ARG B 1 102 ? 186.575 191.309 131.799 1.00 68.99 102 ARG B C 1
ATOM 5069 O O . ARG B 1 102 ? 185.639 192.103 131.968 1.00 70.62 102 ARG B O 1
ATOM 5077 N N . LYS B 1 103 ? 187.232 190.753 132.821 1.00 67.35 103 LYS B N 1
ATOM 5078 C CA . LYS B 1 103 ? 186.897 191.105 134.196 1.00 65.68 103 LYS B CA 1
ATOM 5079 C C . LYS B 1 103 ? 187.154 192.581 134.461 1.00 65.09 103 LYS B C 1
ATOM 5080 O O . LYS B 1 103 ? 186.340 193.253 135.102 1.00 68.94 103 LYS B O 1
ATOM 5086 N N . ARG B 1 104 ? 188.281 193.102 133.973 1.00 72.33 104 ARG B N 1
ATOM 5087 C CA . ARG B 1 104 ? 188.580 194.519 134.139 1.00 73.91 104 ARG B CA 1
ATOM 5088 C C . ARG B 1 104 ? 187.559 195.386 133.414 1.00 77.81 104 ARG B C 1
ATOM 5089 O O . ARG B 1 104 ? 187.141 196.428 133.931 1.00 79.55 104 ARG B O 1
ATOM 5097 N N . ARG B 1 105 ? 187.152 194.975 132.210 1.00 78.87 105 ARG B N 1
ATOM 5098 C CA . ARG B 1 105 ? 186.145 195.726 131.465 1.00 78.19 105 ARG B CA 1
ATOM 5099 C C . ARG B 1 105 ? 184.832 195.792 132.233 1.00 77.30 105 ARG B C 1
ATOM 5100 O O . ARG B 1 105 ? 184.248 196.870 132.398 1.00 76.85 105 ARG B O 1
ATOM 5108 N N . THR B 1 106 ? 184.355 194.642 132.714 1.00 75.01 106 THR B N 1
ATOM 5109 C CA . THR B 1 106 ? 183.102 194.617 133.464 1.00 74.56 106 THR B CA 1
ATOM 5110 C C . THR B 1 106 ? 183.215 195.422 134.754 1.00 73.94 106 THR B C 1
ATOM 5111 O O . THR B 1 106 ? 182.286 196.151 135.124 1.00 77.15 106 THR B O 1
ATOM 5115 N N . LEU B 1 107 ? 184.351 195.311 135.447 1.00 74.48 107 LEU B N 1
ATOM 5116 C CA . LEU B 1 107 ? 184.546 196.044 136.693 1.00 75.85 107 LEU B CA 1
ATOM 5117 C C . LEU B 1 107 ? 184.515 197.547 136.451 1.00 78.01 107 LEU B C 1
ATOM 5118 O O . LEU B 1 107 ? 183.847 198.289 137.180 1.00 80.30 107 LEU B O 1
ATOM 5123 N N . LYS B 1 108 ? 185.229 198.017 135.425 1.00 90.68 108 LYS B N 1
ATOM 5124 C CA . LYS B 1 108 ? 185.241 199.444 135.124 1.00 91.93 108 LYS B CA 1
ATOM 5125 C C . LYS B 1 108 ? 183.864 199.930 134.693 1.00 92.37 108 LYS B C 1
ATOM 5126 O O . LYS B 1 108 ? 183.434 201.021 135.088 1.00 92.56 108 LYS B O 1
ATOM 5132 N N . LEU B 1 109 ? 183.159 199.136 133.883 1.00 92.71 109 LEU B N 1
ATOM 5133 C CA . LEU B 1 109 ? 181.821 199.518 133.446 1.00 92.76 109 LEU B CA 1
ATOM 5134 C C . LEU B 1 109 ? 180.875 199.661 134.632 1.00 93.12 109 LEU B C 1
ATOM 5135 O O . LEU B 1 109 ? 180.160 200.663 134.756 1.00 93.60 109 LEU B O 1
ATOM 5140 N N . ALA B 1 110 ? 180.872 198.671 135.529 1.00 95.32 110 ALA B N 1
ATOM 5141 C CA . ALA B 1 110 ? 179.993 198.729 136.691 1.00 94.97 110 ALA B CA 1
ATOM 5142 C C . ALA B 1 110 ? 180.389 199.860 137.634 1.00 96.42 110 ALA B C 1
ATOM 5143 O O . ALA B 1 110 ? 179.521 200.513 138.225 1.00 97.29 110 ALA B O 1
ATOM 5145 N N . GLN B 1 111 ? 181.693 200.104 137.793 1.00 98.77 111 GLN B N 1
ATOM 5146 C CA . GLN B 1 111 ? 182.141 201.197 138.648 1.00 98.73 111 GLN B CA 1
ATOM 5147 C C . GLN B 1 111 ? 181.684 202.543 138.106 1.00 99.04 111 GLN B C 1
ATOM 5148 O O . GLN B 1 111 ? 181.202 203.393 138.864 1.00 99.91 111 GLN B O 1
ATOM 5154 N N . LYS B 1 112 ? 181.820 202.756 136.795 1.00 109.66 112 LYS B N 1
ATOM 5155 C CA . LYS B 1 112 ? 181.355 204.006 136.203 1.00 110.86 112 LYS B CA 1
ATOM 5156 C C . LYS B 1 112 ? 179.841 204.135 136.312 1.00 111.74 112 LYS B C 1
ATOM 5157 O O . LYS B 1 112 ? 179.319 205.228 136.568 1.00 112.32 112 LYS B O 1
ATOM 5163 N N . TYR B 1 113 ? 179.120 203.026 136.124 1.00 111.82 113 TYR B N 1
ATOM 5164 C CA . TYR B 1 113 ? 177.668 203.049 136.260 1.00 111.31 113 TYR B CA 1
ATOM 5165 C C . TYR B 1 113 ? 177.257 203.462 137.668 1.00 111.60 113 TYR B C 1
ATOM 5166 O O . TYR B 1 113 ? 176.385 204.319 137.848 1.00 111.61 113 TYR B O 1
ATOM 5175 N N . LEU B 1 114 ? 177.890 202.869 138.682 1.00 114.22 114 LEU B N 1
ATOM 5176 C CA . LEU B 1 114 ? 177.575 203.227 140.062 1.00 114.02 114 LEU B CA 1
ATOM 5177 C C . LEU B 1 114 ? 177.958 204.671 140.363 1.00 114.47 114 LEU B C 1
ATOM 5178 O O . LEU B 1 114 ? 177.226 205.381 141.061 1.00 114.16 114 LEU B O 1
ATOM 5183 N N . GLU B 1 115 ? 179.101 205.125 139.844 1.00 126.67 115 GLU B N 1
ATOM 5184 C CA . GLU B 1 115 ? 179.527 206.497 140.092 1.00 126.86 115 GLU B CA 1
ATOM 5185 C C . GLU B 1 115 ? 178.545 207.498 139.497 1.00 126.93 115 GLU B C 1
ATOM 5186 O O . GLU B 1 115 ? 178.237 208.521 140.120 1.00 127.81 115 GLU B O 1
ATOM 5192 N N . GLN B 1 116 ? 178.045 207.226 138.290 1.00 126.60 116 GLN B N 1
ATOM 5193 C CA . GLN B 1 116 ? 177.092 208.140 137.670 1.00 127.15 116 GLN B CA 1
ATOM 5194 C C . GLN B 1 116 ? 175.680 207.987 138.223 1.00 127.31 116 GLN B C 1
ATOM 5195 O O . GLN B 1 116 ? 174.875 208.914 138.085 1.00 127.43 116 GLN B O 1
ATOM 5201 N N . HIS B 1 117 ? 175.358 206.850 138.839 1.00 125.97 117 HIS B N 1
ATOM 5202 C CA . HIS B 1 117 ? 174.017 206.594 139.344 1.00 125.35 117 HIS B CA 1
ATOM 5203 C C . HIS B 1 117 ? 173.882 206.832 140.843 1.00 125.40 117 HIS B C 1
ATOM 5204 O O . HIS B 1 117 ? 172.774 206.715 141.376 1.00 124.62 117 HIS B O 1
ATOM 5211 N N . GLU B 1 118 ? 174.980 207.149 141.534 1.00 135.04 118 GLU B N 1
ATOM 5212 C CA . GLU B 1 118 ? 174.919 207.358 142.978 1.00 135.36 118 GLU B CA 1
ATOM 5213 C C . GLU B 1 118 ? 174.034 208.540 143.355 1.00 135.96 118 GLU B C 1
ATOM 5214 O O . GLU B 1 118 ? 173.511 208.589 144.474 1.00 135.90 118 GLU B O 1
ATOM 5220 N N . SER B 1 119 ? 173.853 209.499 142.448 1.00 129.58 119 SER B N 1
ATOM 5221 C CA . SER B 1 119 ? 173.066 210.686 142.759 1.00 129.29 119 SER B CA 1
ATOM 5222 C C . SER B 1 119 ? 171.563 210.460 142.647 1.00 128.97 119 SER B C 1
ATOM 5223 O O . SER B 1 119 ? 170.793 211.334 143.060 1.00 129.19 119 SER B O 1
ATOM 5226 N N . LYS B 1 120 ? 171.127 209.320 142.108 1.00 125.72 120 LYS B N 1
ATOM 5227 C CA . LYS B 1 120 ? 169.700 209.086 141.919 1.00 125.59 120 LYS B CA 1
ATOM 5228 C C . LYS B 1 120 ? 169.011 208.611 143.192 1.00 125.24 120 LYS B C 1
ATOM 5229 O O . LYS B 1 120 ? 167.804 208.823 143.350 1.00 124.97 120 LYS B O 1
ATOM 5235 N N . VAL B 1 121 ? 169.744 207.971 144.102 1.00 122.89 121 VAL B N 1
ATOM 5236 C CA . VAL B 1 121 ? 169.147 207.406 145.308 1.00 123.50 121 VAL B CA 1
ATOM 5237 C C . VAL B 1 121 ? 168.970 208.495 146.359 1.00 122.78 121 VAL B C 1
ATOM 5238 O O . VAL B 1 121 ? 169.517 209.596 146.230 1.00 122.53 121 VAL B O 1
ATOM 5242 N N . SER B 1 122 ? 168.203 208.191 147.403 1.00 123.15 122 SER B N 1
ATOM 5243 C CA . SER B 1 122 ? 167.904 209.152 148.457 1.00 123.03 122 SER B CA 1
ATOM 5244 C C . SER B 1 122 ? 169.078 209.242 149.432 1.00 123.59 122 SER B C 1
ATOM 5245 O O . SER B 1 122 ? 170.147 208.663 149.217 1.00 123.64 122 SER B O 1
ATOM 5248 N N . ARG B 1 123 ? 168.884 209.981 150.527 1.00 131.24 123 ARG B N 1
ATOM 5249 C CA . ARG B 1 123 ? 169.957 210.166 151.499 1.00 131.90 123 ARG B CA 1
ATOM 5250 C C . ARG B 1 123 ? 170.215 208.895 152.300 1.00 132.03 123 ARG B C 1
ATOM 5251 O O . ARG B 1 123 ? 171.371 208.553 152.575 1.00 132.03 123 ARG B O 1
ATOM 5259 N N . SER B 1 124 ? 169.150 208.191 152.695 1.00 136.79 124 SER B N 1
ATOM 5260 C CA . SER B 1 124 ? 169.318 206.980 153.492 1.00 137.46 124 SER B CA 1
ATOM 5261 C C . SER B 1 124 ? 170.076 205.908 152.719 1.00 137.18 124 SER B C 1
ATOM 5262 O O . SER B 1 124 ? 170.991 205.272 153.257 1.00 136.24 124 SER B O 1
ATOM 5265 N N . HIS B 1 125 ? 169.714 205.699 151.451 1.00 142.05 125 HIS B N 1
ATOM 5266 C CA . HIS B 1 125 ? 170.424 204.722 150.632 1.00 142.03 125 HIS B CA 1
ATOM 5267 C C . HIS B 1 125 ? 171.873 205.136 150.415 1.00 141.93 125 HIS B C 1
ATOM 5268 O O . HIS B 1 125 ? 172.774 204.290 150.417 1.00 142.52 125 HIS B O 1
ATOM 5275 N N . LEU B 1 126 ? 172.116 206.435 150.219 1.00 142.36 126 LEU B N 1
ATOM 5276 C CA . LEU B 1 126 ? 173.484 206.910 150.036 1.00 142.73 126 LEU B CA 1
ATOM 5277 C C . LEU B 1 126 ? 174.329 206.648 151.277 1.00 143.08 126 LEU B C 1
ATOM 5278 O O . LEU B 1 126 ? 175.467 206.179 151.173 1.00 142.64 126 LEU B O 1
ATOM 5283 N N . TYR B 1 127 ? 173.785 206.941 152.462 1.00 145.56 127 TYR B N 1
ATOM 5284 C CA . TYR B 1 127 ? 174.519 206.681 153.698 1.00 145.68 127 TYR B CA 1
ATOM 5285 C C . TYR B 1 127 ? 174.751 205.189 153.899 1.00 145.62 127 TYR B C 1
ATOM 5286 O O . TYR B 1 127 ? 175.834 204.772 154.334 1.00 145.09 127 TYR B O 1
ATOM 5295 N N . MET B 1 128 ? 173.743 204.368 153.589 1.00 142.88 128 MET B N 1
ATOM 5296 C CA . MET B 1 128 ? 173.893 202.922 153.707 1.00 142.74 128 MET B CA 1
ATOM 5297 C C . MET B 1 128 ? 175.015 202.417 152.809 1.00 142.25 128 MET B C 1
ATOM 5298 O O . MET B 1 128 ? 175.878 201.644 153.244 1.00 142.51 128 MET B O 1
ATOM 5303 N N . GLU B 1 129 ? 175.028 202.865 151.551 1.00 137.52 129 GLU B N 1
ATOM 5304 C CA . GLU B 1 129 ? 176.066 202.440 150.619 1.00 137.12 129 GLU B CA 1
ATOM 5305 C C . GLU B 1 129 ? 177.438 202.939 151.053 1.00 137.73 129 GLU B C 1
ATOM 5306 O O . GLU B 1 129 ? 178.435 202.219 150.930 1.00 138.50 129 GLU B O 1
ATOM 5312 N N . GLU B 1 130 ? 177.511 204.173 151.558 1.00 136.24 130 GLU B N 1
ATOM 5313 C CA . GLU B 1 130 ? 178.792 204.720 151.994 1.00 136.38 130 GLU B CA 1
ATOM 5314 C C . GLU B 1 130 ? 179.364 203.921 153.158 1.00 136.24 130 GLU B C 1
ATOM 5315 O O . GLU B 1 130 ? 180.552 203.574 153.165 1.00 135.62 130 GLU B O 1
ATOM 5321 N N . MET B 1 131 ? 178.529 203.605 154.153 1.00 140.79 131 MET B N 1
ATOM 5322 C CA . MET B 1 131 ? 179.048 202.847 155.285 1.00 140.30 131 MET B CA 1
ATOM 5323 C C . MET B 1 131 ? 179.348 201.405 154.896 1.00 140.29 131 MET B C 1
ATOM 5324 O O . MET B 1 131 ? 180.286 200.807 155.433 1.00 140.95 131 MET B O 1
ATOM 5329 N N . ARG B 1 132 ? 178.593 200.838 153.949 1.00 133.42 132 ARG B N 1
ATOM 5330 C CA . ARG B 1 132 ? 178.922 199.507 153.450 1.00 132.66 132 ARG B CA 1
ATOM 5331 C C . ARG B 1 132 ? 180.276 199.501 152.752 1.00 132.00 132 ARG B C 1
ATOM 5332 O O . ARG B 1 132 ? 181.080 198.581 152.946 1.00 131.91 132 ARG B O 1
ATOM 5340 N N . LYS B 1 133 ? 180.547 200.524 151.937 1.00 131.41 133 LYS B N 1
ATOM 5341 C CA . LYS B 1 133 ? 181.840 200.617 151.266 1.00 131.24 133 LYS B CA 1
ATOM 5342 C C . LYS B 1 133 ? 182.970 200.800 152.270 1.00 130.99 133 LYS B C 1
ATOM 5343 O O . LYS B 1 133 ? 184.044 200.201 152.125 1.00 131.43 133 LYS B O 1
ATOM 5349 N N . ARG B 1 134 ? 182.751 201.629 153.295 1.00 126.87 134 ARG B N 1
ATOM 5350 C CA . ARG B 1 134 ? 183.773 201.803 154.323 1.00 126.23 134 ARG B CA 1
ATOM 5351 C C . ARG B 1 134 ? 184.041 200.496 155.060 1.00 125.64 134 ARG B C 1
ATOM 5352 O O . ARG B 1 134 ? 185.199 200.147 155.322 1.00 125.73 134 ARG B O 1
ATOM 5360 N N . ALA B 1 135 ? 182.981 199.756 155.396 1.00 113.42 135 ALA B N 1
ATOM 5361 C CA . ALA B 1 135 ? 183.153 198.472 156.066 1.00 112.33 135 ALA B CA 1
ATOM 5362 C C . ALA B 1 135 ? 183.904 197.485 155.183 1.00 112.35 135 ALA B C 1
ATOM 5363 O O . ALA B 1 135 ? 184.763 196.739 155.666 1.00 111.63 135 ALA B O 1
ATOM 5365 N N . ARG B 1 136 ? 183.592 197.464 153.884 1.00 113.01 136 ARG B N 1
ATOM 5366 C CA . ARG B 1 136 ? 184.294 196.568 152.972 1.00 111.81 136 ARG B CA 1
ATOM 5367 C C . ARG B 1 136 ? 185.771 196.930 152.868 1.00 111.16 136 ARG B C 1
ATOM 5368 O O . ARG B 1 136 ? 186.633 196.044 152.835 1.00 111.42 136 ARG B O 1
ATOM 5376 N N . LEU B 1 137 ? 186.082 198.227 152.811 1.00 108.21 137 LEU B N 1
ATOM 5377 C CA . LEU B 1 137 ? 187.480 198.648 152.759 1.00 107.82 137 LEU B CA 1
ATOM 5378 C C . LEU B 1 137 ? 188.224 198.255 154.032 1.00 107.78 137 LEU B C 1
ATOM 5379 O O . LEU B 1 137 ? 189.365 197.777 153.972 1.00 107.83 137 LEU B O 1
ATOM 5384 N N . MET B 1 138 ? 187.594 198.450 155.194 1.00 105.93 138 MET B N 1
ATOM 5385 C CA . MET B 1 138 ? 188.227 198.043 156.445 1.00 104.78 138 MET B CA 1
ATOM 5386 C C . MET B 1 138 ? 188.441 196.536 156.492 1.00 104.54 138 MET B C 1
ATOM 5387 O O . MET B 1 138 ? 189.486 196.066 156.954 1.00 104.61 138 MET B O 1
ATOM 5392 N N . LYS B 1 139 ? 187.461 195.761 156.020 1.00 94.51 139 LYS B N 1
ATOM 5393 C CA . LYS B 1 139 ? 187.608 194.309 155.998 1.00 92.06 139 LYS B CA 1
ATOM 5394 C C . LYS B 1 139 ? 188.749 193.882 155.082 1.00 90.53 139 LYS B C 1
ATOM 5395 O O . LYS B 1 139 ? 189.528 192.984 155.424 1.00 90.48 139 LYS B O 1
ATOM 5401 N N . ARG B 1 140 ? 188.860 194.512 153.911 1.00 80.09 140 ARG B N 1
ATOM 5402 C CA . ARG B 1 140 ? 189.948 194.185 152.995 1.00 78.65 140 ARG B CA 1
ATOM 5403 C C . ARG B 1 140 ? 191.304 194.518 153.605 1.00 78.61 140 ARG B C 1
ATOM 5404 O O . ARG B 1 140 ? 192.252 193.729 153.497 1.00 80.83 140 ARG B O 1
ATOM 5412 N N . SER B 1 141 ? 191.417 195.679 154.256 1.00 74.15 141 SER B N 1
ATOM 5413 C CA . SER B 1 141 ? 192.676 196.033 154.906 1.00 73.40 141 SER B CA 1
ATOM 5414 C C . SER B 1 141 ? 193.007 195.060 156.033 1.00 73.59 141 SER B C 1
ATOM 5415 O O . SER B 1 141 ? 194.172 194.681 156.218 1.00 73.56 141 SER B O 1
ATOM 5418 N N . PHE B 1 142 ? 191.994 194.644 156.796 1.00 65.82 142 PHE B N 1
ATOM 5419 C CA . PHE B 1 142 ? 192.219 193.678 157.865 1.00 62.77 142 PHE B CA 1
ATOM 5420 C C . PHE B 1 142 ? 192.696 192.343 157.313 1.00 63.69 142 PHE B C 1
ATOM 5421 O O . PHE B 1 142 ? 193.582 191.711 157.892 1.00 60.97 142 PHE B O 1
ATOM 5429 N N . SER B 1 143 ? 192.110 191.887 156.203 1.00 61.89 143 SER B N 1
ATOM 5430 C CA . SER B 1 143 ? 192.567 190.641 155.592 1.00 59.66 143 SER B CA 1
ATOM 5431 C C . SER B 1 143 ? 193.999 190.768 155.086 1.00 56.64 143 SER B C 1
ATOM 5432 O O . SER B 1 143 ? 194.809 189.841 155.237 1.00 58.22 143 SER B O 1
ATOM 5435 N N . ASN B 1 144 ? 194.328 191.913 154.482 1.00 54.85 144 ASN B N 1
ATOM 5436 C CA . ASN B 1 144 ? 195.686 192.133 153.999 1.00 55.21 144 ASN B CA 1
ATOM 5437 C C . ASN B 1 144 ? 196.689 192.087 155.143 1.00 58.98 144 ASN B C 1
ATOM 5438 O O . ASN B 1 144 ? 197.774 191.510 155.007 1.00 60.56 144 ASN B O 1
ATOM 5443 N N . PHE B 1 145 ? 196.345 192.695 156.281 1.00 58.07 145 PHE B N 1
ATOM 5444 C CA . PHE B 1 145 ? 197.233 192.649 157.439 1.00 53.60 145 PHE B CA 1
ATOM 5445 C C . PHE B 1 145 ? 197.283 191.259 158.062 1.00 51.77 145 PHE B C 1
ATOM 5446 O O . PHE B 1 145 ? 198.337 190.838 158.549 1.00 52.61 145 PHE B O 1
ATOM 5454 N N . LYS B 1 146 ? 196.161 190.537 158.054 1.00 48.27 146 LYS B N 1
ATOM 5455 C CA . LYS B 1 146 ? 196.094 189.223 158.682 1.00 48.11 146 LYS B CA 1
ATOM 5456 C C . LYS B 1 146 ? 196.911 188.188 157.926 1.00 50.32 146 LYS B C 1
ATOM 5457 O O . LYS B 1 146 ? 197.496 187.292 158.546 1.00 49.34 146 LYS B O 1
ATOM 5463 N N . THR B 1 147 ? 196.956 188.283 156.594 1.00 51.40 147 THR B N 1
ATOM 5464 C CA . THR B 1 147 ? 197.720 187.310 155.817 1.00 45.48 147 THR B CA 1
ATOM 5465 C C . THR B 1 147 ? 199.193 187.299 156.219 1.00 45.90 147 THR B C 1
ATOM 5466 O O . THR B 1 147 ? 199.851 186.255 156.143 1.00 47.23 147 THR B O 1
ATOM 5470 N N . TYR B 1 148 ? 199.715 188.435 156.687 1.00 51.10 148 TYR B N 1
ATOM 5471 C CA . TYR B 1 148 ? 201.122 188.533 157.062 1.00 52.17 148 TYR B CA 1
ATOM 5472 C C . TYR B 1 148 ? 201.490 187.656 158.254 1.00 49.11 148 TYR B C 1
ATOM 5473 O O . TYR B 1 148 ? 202.677 187.384 158.457 1.00 51.30 148 TYR B O 1
ATOM 5482 N N . LEU B 1 149 ? 200.513 187.218 159.048 1.00 40.72 149 LEU B N 1
ATOM 5483 C CA . LEU B 1 149 ? 200.784 186.548 160.314 1.00 38.98 149 LEU B CA 1
ATOM 5484 C C . LEU B 1 149 ? 200.500 185.050 160.285 1.00 39.61 149 LEU B C 1
ATOM 5485 O O . LEU B 1 149 ? 200.521 184.410 161.340 1.00 35.63 149 LEU B O 1
ATOM 5490 N N . ILE B 1 150 ? 200.237 184.474 159.117 1.00 37.23 150 ILE B N 1
ATOM 5491 C CA . ILE B 1 150 ? 199.970 183.044 158.992 1.00 32.06 150 ILE B CA 1
ATOM 5492 C C . ILE B 1 150 ? 201.309 182.325 158.853 1.00 33.39 150 ILE B C 1
ATOM 5493 O O . ILE B 1 150 ? 202.053 182.611 157.901 1.00 33.68 150 ILE B O 1
ATOM 5498 N N . PRO B 1 151 ? 201.659 181.415 159.765 1.00 26.28 151 PRO B N 1
ATOM 5499 C CA . PRO B 1 151 ? 202.952 180.730 159.669 1.00 23.15 151 PRO B CA 1
ATOM 5500 C C . PRO B 1 151 ? 202.879 179.399 158.938 1.00 28.87 151 PRO B C 1
ATOM 5501 O O . PRO B 1 151 ? 201.793 178.942 158.568 1.00 30.63 151 PRO B O 1
ATOM 5505 N N . TRP B 1 152 ? 204.043 178.779 158.729 1.00 27.32 152 TRP B N 1
ATOM 5506 C CA . TRP B 1 152 ? 204.152 177.428 158.170 1.00 17.70 152 TRP B CA 1
ATOM 5507 C C . TRP B 1 152 ? 203.485 177.318 156.803 1.00 20.46 152 TRP B C 1
ATOM 5508 O O . TRP B 1 152 ? 202.825 176.326 156.494 1.00 26.12 152 TRP B O 1
ATOM 5519 N N . GLU B 1 153 ? 203.662 178.344 155.972 1.00 20.69 153 GLU B N 1
ATOM 5520 C CA . GLU B 1 153 ? 203.161 178.275 154.604 1.00 16.67 153 GLU B CA 1
ATOM 5521 C C . GLU B 1 153 ? 204.084 177.441 153.727 1.00 15.46 153 GLU B C 1
ATOM 5522 O O . GLU B 1 153 ? 203.638 176.504 153.055 1.00 20.29 153 GLU B O 1
ATOM 5528 N N . SER B 1 154 ? 205.380 177.764 153.732 1.00 11.01 154 SER B N 1
ATOM 5529 C CA . SER B 1 154 ? 206.343 177.026 152.922 1.00 9.28 154 SER B CA 1
ATOM 5530 C C . SER B 1 154 ? 206.505 175.591 153.402 1.00 12.98 154 SER B C 1
ATOM 5531 O O . SER B 1 154 ? 206.713 174.689 152.585 1.00 15.22 154 SER B O 1
ATOM 5534 N N . LYS B 1 155 ? 206.417 175.359 154.712 1.00 10.67 155 LYS B N 1
ATOM 5535 C CA . LYS B 1 155 ? 206.533 174.005 155.242 1.00 5.86 155 LYS B CA 1
ATOM 5536 C C . LYS B 1 155 ? 205.424 173.107 154.708 1.00 9.20 155 LYS B C 1
ATOM 5537 O O . LYS B 1 155 ? 205.685 172.021 154.173 1.00 21.97 155 LYS B O 1
ATOM 5543 N N . ILE B 1 156 ? 204.173 173.551 154.845 1.00 8.77 156 ILE B N 1
ATOM 5544 C CA . ILE B 1 156 ? 203.048 172.768 154.351 1.00 3.27 156 ILE B CA 1
ATOM 5545 C C . ILE B 1 156 ? 203.089 172.673 152.835 1.00 4.54 156 ILE B C 1
ATOM 5546 O O . ILE B 1 156 ? 202.710 171.647 152.264 1.00 8.26 156 ILE B O 1
ATOM 5551 N N . LYS B 1 157 ? 203.556 173.723 152.156 1.00 10.92 157 LYS B N 1
ATOM 5552 C CA . LYS B 1 157 ? 203.695 173.664 150.704 1.00 7.04 157 LYS B CA 1
ATOM 5553 C C . LYS B 1 157 ? 204.664 172.564 150.287 1.00 7.49 157 LYS B C 1
ATOM 5554 O O . LYS B 1 157 ? 204.380 171.781 149.373 1.00 19.29 157 LYS B O 1
ATOM 5560 N N . ARG B 1 158 ? 205.815 172.481 150.959 1.00 6.90 158 ARG B N 1
ATOM 5561 C CA . ARG B 1 158 ? 206.801 171.453 150.640 1.00 2.52 158 ARG B CA 1
ATOM 5562 C C . ARG B 1 158 ? 206.272 170.059 150.945 1.00 1.29 158 ARG B C 1
ATOM 5563 O O . ARG B 1 158 ? 206.465 169.126 150.154 1.00 5.33 158 ARG B O 1
ATOM 5571 N N . ILE B 1 159 ? 205.605 169.896 152.090 1.00 12.44 159 ILE B N 1
ATOM 5572 C CA . ILE B 1 159 ? 205.053 168.589 152.440 1.00 14.72 159 ILE B CA 1
ATOM 5573 C C . ILE B 1 159 ? 203.992 168.170 151.429 1.00 8.03 159 ILE B C 1
ATOM 5574 O O . ILE B 1 159 ? 203.920 167.002 151.030 1.00 8.14 159 ILE B O 1
ATOM 5579 N N . GLU B 1 160 ? 203.158 169.117 150.994 1.00 6.98 160 GLU B N 1
ATOM 5580 C CA . GLU B 1 160 ? 202.147 168.826 149.985 1.00 8.19 160 GLU B CA 1
ATOM 5581 C C . GLU B 1 160 ? 202.784 168.425 148.662 1.00 6.40 160 GLU B C 1
ATOM 5582 O O . GLU B 1 160 ? 202.342 167.467 148.017 1.00 5.48 160 GLU B O 1
ATOM 5588 N N . SER B 1 161 ? 203.823 169.148 148.241 1.00 6.61 161 SER B N 1
ATOM 5589 C CA . SER B 1 161 ? 204.472 168.839 146.973 1.00 1.05 161 SER B CA 1
ATOM 5590 C C . SER B 1 161 ? 205.108 167.458 146.998 1.00 4.81 161 SER B C 1
ATOM 5591 O O . SER B 1 161 ? 205.052 166.725 146.006 1.00 11.78 161 SER B O 1
ATOM 5594 N N . HIS B 1 162 ? 205.717 167.082 148.122 1.00 15.01 162 HIS B N 1
ATOM 5595 C CA . HIS B 1 162 ? 206.437 165.813 148.155 1.00 10.23 162 HIS B CA 1
ATOM 5596 C C . HIS B 1 162 ? 205.512 164.625 148.403 1.00 7.43 162 HIS B C 1
ATOM 5597 O O . HIS B 1 162 ? 205.678 163.575 147.773 1.00 7.27 162 HIS B O 1
ATOM 5604 N N . PHE B 1 163 ? 204.533 164.759 149.302 1.00 6.53 163 PHE B N 1
ATOM 5605 C CA . PHE B 1 163 ? 203.801 163.598 149.791 1.00 4.40 163 PHE B CA 1
ATOM 5606 C C . PHE B 1 163 ? 202.339 163.533 149.374 1.00 9.37 163 PHE B C 1
ATOM 5607 O O . PHE B 1 163 ? 201.775 162.436 149.357 1.00 14.09 163 PHE B O 1
ATOM 5615 N N . GLY B 1 164 ? 201.708 164.656 149.050 1.00 7.28 164 GLY B N 1
ATOM 5616 C CA . GLY B 1 164 ? 200.347 164.642 148.567 1.00 1.71 164 GLY B CA 1
ATOM 5617 C C . GLY B 1 164 ? 199.481 165.620 149.320 1.00 5.39 164 GLY B C 1
ATOM 5618 O O . GLY B 1 164 ? 199.964 166.479 150.063 1.00 11.71 164 GLY B O 1
ATOM 5619 N N . SER B 1 165 ? 198.170 165.493 149.123 1.00 7.59 165 SER B N 1
ATOM 5620 C CA . SER B 1 165 ? 197.190 166.383 149.728 1.00 3.60 165 SER B CA 1
ATOM 5621 C C . SER B 1 165 ? 196.413 165.729 150.857 1.00 5.79 165 SER B C 1
ATOM 5622 O O . SER B 1 165 ? 195.625 166.408 151.522 1.00 5.64 165 SER B O 1
ATOM 5625 N N . VAL B 1 166 ? 196.595 164.430 151.076 1.00 9.87 166 VAL B N 1
ATOM 5626 C CA . VAL B 1 166 ? 196.017 163.762 152.233 1.00 6.40 166 VAL B CA 1
ATOM 5627 C C . VAL B 1 166 ? 197.004 163.694 153.395 1.00 5.04 166 VAL B C 1
ATOM 5628 O O . VAL B 1 166 ? 196.574 163.608 154.554 1.00 11.84 166 VAL B O 1
ATOM 5632 N N . VAL B 1 167 ? 198.309 163.739 153.121 1.00 3.83 167 VAL B N 1
ATOM 5633 C CA . VAL B 1 167 ? 199.295 163.862 154.188 1.00 2.62 167 VAL B CA 1
ATOM 5634 C C . VAL B 1 167 ? 199.253 165.260 154.793 1.00 12.70 167 VAL B C 1
ATOM 5635 O O . VAL B 1 167 ? 199.321 165.423 156.016 1.00 25.22 167 VAL B O 1
ATOM 5639 N N . SER B 1 168 ? 199.124 166.289 153.951 1.00 6.44 168 SER B N 1
ATOM 5640 C CA . SER B 1 168 ? 199.100 167.671 154.417 1.00 6.42 168 SER B CA 1
ATOM 5641 C C . SER B 1 168 ? 197.816 168.037 155.151 1.00 12.51 168 SER B C 1
ATOM 5642 O O . SER B 1 168 ? 197.761 169.107 155.773 1.00 23.57 168 SER B O 1
ATOM 5645 N N . SER B 1 169 ? 196.786 167.193 155.085 1.00 11.82 169 SER B N 1
ATOM 5646 C CA . SER B 1 169 ? 195.578 167.448 155.860 1.00 12.60 169 SER B CA 1
ATOM 5647 C C . SER B 1 169 ? 195.878 167.428 157.351 1.00 13.75 169 SER B C 1
ATOM 5648 O O . SER B 1 169 ? 195.340 168.241 158.112 1.00 31.59 169 SER B O 1
ATOM 5651 N N . TYR B 1 170 ? 196.751 166.517 157.783 1.00 19.51 170 TYR B N 1
ATOM 5652 C CA . TYR B 1 170 ? 197.148 166.474 159.184 1.00 27.24 170 TYR B CA 1
ATOM 5653 C C . TYR B 1 170 ? 197.820 167.773 159.606 1.00 26.67 170 TYR B C 1
ATOM 5654 O O . TYR B 1 170 ? 197.569 168.282 160.702 1.00 34.55 170 TYR B O 1
ATOM 5663 N N . PHE B 1 171 ? 198.668 168.335 158.745 1.00 16.43 171 PHE B N 1
ATOM 5664 C CA . PHE B 1 171 ? 199.401 169.538 159.123 1.00 20.19 171 PHE B CA 1
ATOM 5665 C C . PHE B 1 171 ? 198.501 170.767 159.126 1.00 25.41 171 PHE B C 1
ATOM 5666 O O . PHE B 1 171 ? 198.643 171.643 159.987 1.00 34.95 171 PHE B O 1
ATOM 5674 N N . THR B 1 172 ? 197.556 170.848 158.188 1.00 51.36 172 THR B N 1
ATOM 5675 C CA . THR B 1 172 ? 196.584 171.939 158.237 1.00 51.43 172 THR B CA 1
ATOM 5676 C C . THR B 1 172 ? 195.696 171.835 159.476 1.00 53.65 172 THR B C 1
ATOM 5677 O O . THR B 1 172 ? 195.400 172.847 160.129 1.00 57.04 172 THR B O 1
ATOM 5681 N N . PHE B 1 173 ? 195.274 170.614 159.822 1.00 29.59 173 PHE B N 1
ATOM 5682 C CA . PHE B 1 173 ? 194.502 170.398 161.041 1.00 17.59 173 PHE B CA 1
ATOM 5683 C C . PHE B 1 173 ? 195.294 170.812 162.275 1.00 26.39 173 PHE B C 1
ATOM 5684 O O . PHE B 1 173 ? 194.757 171.460 163.181 1.00 36.29 173 PHE B O 1
ATOM 5692 N N . LEU B 1 174 ? 196.579 170.456 162.320 1.00 29.23 174 LEU B N 1
ATOM 5693 C CA . LEU B 1 174 ? 197.417 170.823 163.456 1.00 22.64 174 LEU B CA 1
ATOM 5694 C C . LEU B 1 174 ? 197.601 172.333 163.553 1.00 18.79 174 LEU B C 1
ATOM 5695 O O . LEU B 1 174 ? 197.622 172.886 164.655 1.00 28.25 174 LEU B O 1
ATOM 5700 N N . ARG B 1 175 ? 197.745 173.021 162.419 1.00 19.42 175 ARG B N 1
ATOM 5701 C CA . ARG B 1 175 ? 197.876 174.475 162.470 1.00 19.90 175 ARG B CA 1
ATOM 5702 C C . ARG B 1 175 ? 196.591 175.135 162.963 1.00 24.49 175 ARG B C 1
ATOM 5703 O O . ARG B 1 175 ? 196.637 176.108 163.729 1.00 28.94 175 ARG B O 1
ATOM 5711 N N . TRP B 1 176 ? 195.431 174.624 162.541 1.00 31.93 176 TRP B N 1
ATOM 5712 C CA . TRP B 1 176 ? 194.182 175.157 163.079 1.00 26.94 176 TRP B CA 1
ATOM 5713 C C . TRP B 1 176 ? 194.077 174.906 164.580 1.00 29.43 176 TRP B C 1
ATOM 5714 O O . TRP B 1 176 ? 193.612 175.773 165.334 1.00 32.53 176 TRP B O 1
ATOM 5725 N N . ILE B 1 177 ? 194.490 173.720 165.030 1.00 32.57 177 ILE B N 1
ATOM 5726 C CA . ILE B 1 177 ? 194.484 173.420 166.459 1.00 22.06 177 ILE B CA 1
ATOM 5727 C C . ILE B 1 177 ? 195.407 174.373 167.207 1.00 20.75 177 ILE B C 1
ATOM 5728 O O . ILE B 1 177 ? 195.104 174.806 168.324 1.00 32.93 177 ILE B O 1
ATOM 5733 N N . VAL B 1 178 ? 196.545 174.719 166.601 1.00 25.30 178 VAL B N 1
ATOM 5734 C CA . VAL B 1 178 ? 197.464 175.675 167.216 1.00 21.42 178 VAL B CA 1
ATOM 5735 C C . VAL B 1 178 ? 196.798 177.036 167.364 1.00 24.03 178 VAL B C 1
ATOM 5736 O O . VAL B 1 178 ? 196.927 177.697 168.400 1.00 35.06 178 VAL B O 1
ATOM 5740 N N . PHE B 1 179 ? 196.080 177.481 166.331 1.00 32.51 179 PHE B N 1
ATOM 5741 C CA . PHE B 1 179 ? 195.387 178.766 166.426 1.00 30.83 179 PHE B CA 1
ATOM 5742 C C . PHE B 1 179 ? 194.325 178.748 167.520 1.00 27.98 179 PHE B C 1
ATOM 5743 O O . PHE B 1 179 ? 194.200 179.707 168.295 1.00 30.94 179 PHE B O 1
ATOM 5751 N N . VAL B 1 180 ? 193.549 177.665 167.597 1.00 31.04 180 VAL B N 1
ATOM 5752 C CA . VAL B 1 180 ? 192.516 177.559 168.626 1.00 29.95 180 VAL B CA 1
ATOM 5753 C C . VAL B 1 180 ? 193.141 177.575 170.016 1.00 32.62 180 VAL B C 1
ATOM 5754 O O . VAL B 1 180 ? 192.650 178.252 170.930 1.00 40.07 180 VAL B O 1
ATOM 5758 N N . ASN B 1 181 ? 194.237 176.837 170.195 1.00 31.57 181 ASN B N 1
ATOM 5759 C CA . ASN B 1 181 ? 194.907 176.794 171.488 1.00 19.52 181 ASN B CA 1
ATOM 5760 C C . ASN B 1 181 ? 195.486 178.155 171.859 1.00 23.19 181 ASN B C 1
ATOM 5761 O O . ASN B 1 181 ? 195.481 178.533 173.032 1.00 32.38 181 ASN B O 1
ATOM 5766 N N . ILE B 1 182 ? 195.993 178.903 170.876 1.00 26.27 182 ILE B N 1
ATOM 5767 C CA . ILE B 1 182 ? 196.511 180.239 171.156 1.00 19.79 182 ILE B CA 1
ATOM 5768 C C . ILE B 1 182 ? 195.385 181.173 171.578 1.00 23.44 182 ILE B C 1
ATOM 5769 O O . ILE B 1 182 ? 195.552 182.000 172.483 1.00 24.95 182 ILE B O 1
ATOM 5774 N N . MET B 1 183 ? 194.223 181.065 170.931 1.00 27.20 183 MET B N 1
ATOM 5775 C CA . MET B 1 183 ? 193.082 181.878 171.347 1.00 19.82 183 MET B CA 1
ATOM 5776 C C . MET B 1 183 ? 192.657 181.543 172.773 1.00 18.87 183 MET B C 1
ATOM 5777 O O . MET B 1 183 ? 192.379 182.443 173.577 1.00 22.68 183 MET B O 1
ATOM 5782 N N . ILE B 1 184 ? 192.615 180.251 173.106 1.00 23.51 184 ILE B N 1
ATOM 5783 C CA . ILE B 1 184 ? 192.265 179.830 174.462 1.00 21.43 184 ILE B CA 1
ATOM 5784 C C . ILE B 1 184 ? 193.288 180.351 175.466 1.00 19.18 184 ILE B C 1
ATOM 5785 O O . ILE B 1 184 ? 192.935 180.804 176.564 1.00 19.61 184 ILE B O 1
ATOM 5790 N N . THR B 1 185 ? 194.571 180.293 175.104 1.00 16.07 185 THR B N 1
ATOM 5791 C CA . THR B 1 185 ? 195.627 180.809 175.968 1.00 10.19 185 THR B CA 1
ATOM 5792 C C . THR B 1 185 ? 195.461 182.300 176.217 1.00 12.80 185 THR B C 1
ATOM 5793 O O . THR B 1 185 ? 195.604 182.765 177.351 1.00 16.41 185 THR B O 1
ATOM 5797 N N . LEU B 1 186 ? 195.161 183.067 175.169 1.00 18.05 186 LEU B N 1
ATOM 5798 C CA . LEU B 1 186 ? 194.964 184.502 175.345 1.00 13.45 186 LEU B CA 1
ATOM 5799 C C . LEU B 1 186 ? 193.762 184.788 176.236 1.00 13.10 186 LEU B C 1
ATOM 5800 O O . LEU B 1 186 ? 193.816 185.673 177.099 1.00 8.37 186 LEU B O 1
ATOM 5805 N N . ILE B 1 187 ? 192.671 184.040 176.049 1.00 14.76 187 ILE B N 1
ATOM 5806 C CA . ILE B 1 187 ? 191.484 184.237 176.881 1.00 5.82 187 ILE B CA 1
ATOM 5807 C C . ILE B 1 187 ? 191.814 183.979 178.346 1.00 11.02 187 ILE B C 1
ATOM 5808 O O . ILE B 1 187 ? 191.439 184.756 179.231 1.00 13.63 187 ILE B O 1
ATOM 5813 N N . ALA B 1 188 ? 192.525 182.886 178.626 1.00 16.10 188 ALA B N 1
ATOM 5814 C CA . ALA B 1 188 ? 192.841 182.539 180.007 1.00 9.93 188 ALA B CA 1
ATOM 5815 C C . ALA B 1 188 ? 194.003 183.340 180.579 1.00 8.80 188 ALA B C 1
ATOM 5816 O O . ALA B 1 188 ? 194.238 183.276 181.789 1.00 13.39 188 ALA B O 1
ATOM 5818 N N . LEU B 1 189 ? 194.738 184.075 179.749 1.00 13.61 189 LEU B N 1
ATOM 5819 C CA . LEU B 1 189 ? 195.887 184.849 180.199 1.00 10.30 189 LEU B CA 1
ATOM 5820 C C . LEU B 1 189 ? 195.572 186.317 180.425 1.00 13.03 189 LEU B C 1
ATOM 5821 O O . LEU B 1 189 ? 196.183 186.941 181.297 1.00 12.92 189 LEU B O 1
ATOM 5826 N N . VAL B 1 190 ? 194.652 186.889 179.649 1.00 20.26 190 VAL B N 1
ATOM 5827 C CA . VAL B 1 190 ? 194.315 188.298 179.821 1.00 13.42 190 VAL B CA 1
ATOM 5828 C C . VAL B 1 190 ? 193.543 188.518 181.118 1.00 10.47 190 VAL B C 1
ATOM 5829 O O . VAL B 1 190 ? 193.793 189.484 181.848 1.00 12.49 190 VAL B O 1
ATOM 5833 N N . PHE B 1 191 ? 192.607 187.623 181.434 1.00 15.75 191 PHE B N 1
ATOM 5834 C CA . PHE B 1 191 ? 191.634 187.863 182.491 1.00 18.48 191 PHE B CA 1
ATOM 5835 C C . PHE B 1 191 ? 191.951 187.168 183.809 1.00 21.10 191 PHE B C 1
ATOM 5836 O O . PHE B 1 191 ? 191.321 187.495 184.819 1.00 23.62 191 PHE B O 1
ATOM 5844 N N . VAL B 1 192 ? 192.890 186.224 183.839 1.00 17.20 192 VAL B N 1
ATOM 5845 C CA . VAL B 1 192 ? 193.155 185.489 185.072 1.00 7.53 192 VAL B CA 1
ATOM 5846 C C . VAL B 1 192 ? 194.608 185.644 185.501 1.00 15.43 192 VAL B C 1
ATOM 5847 O O . VAL B 1 192 ? 194.892 186.178 186.578 1.00 20.63 192 VAL B O 1
ATOM 5851 N N . VAL B 1 193 ? 195.537 185.179 184.665 1.00 15.79 193 VAL B N 1
ATOM 5852 C CA . VAL B 1 193 ? 196.935 185.092 185.081 1.00 19.94 193 VAL B CA 1
ATOM 5853 C C . VAL B 1 193 ? 197.538 186.481 185.253 1.00 23.22 193 VAL B C 1
ATOM 5854 O O . VAL B 1 193 ? 198.203 186.767 186.256 1.00 27.77 193 VAL B O 1
ATOM 5858 N N . LEU B 1 194 ? 197.328 187.358 184.273 1.00 24.80 194 LEU B N 1
ATOM 5859 C CA . LEU B 1 194 ? 197.925 188.691 184.335 1.00 23.85 194 LEU B CA 1
ATOM 5860 C C . LEU B 1 194 ? 197.403 189.529 185.496 1.00 27.49 194 LEU B C 1
ATOM 5861 O O . LEU B 1 194 ? 198.226 190.145 186.196 1.00 32.17 194 LEU B O 1
ATOM 5866 N N . PRO B 1 195 ? 196.088 189.639 185.740 1.00 26.92 195 PRO B N 1
ATOM 5867 C CA . PRO B 1 195 ? 195.650 190.402 186.920 1.00 26.19 195 PRO B CA 1
ATOM 5868 C C . PRO B 1 195 ? 196.191 189.847 188.223 1.00 31.06 195 PRO B C 1
ATOM 5869 O O . PRO B 1 195 ? 196.574 190.621 189.109 1.00 36.30 195 PRO B O 1
ATOM 5873 N N . GLU B 1 196 ? 196.247 188.521 188.359 1.00 30.91 196 GLU B N 1
ATOM 5874 C CA . GLU B 1 196 ? 196.766 187.931 189.587 1.00 31.01 196 GLU B CA 1
ATOM 5875 C C . GLU B 1 196 ? 198.244 188.244 189.770 1.00 35.37 196 GLU B C 1
ATOM 5876 O O . GLU B 1 196 ? 198.678 188.582 190.876 1.00 41.30 196 GLU B O 1
ATOM 5882 N N . THR B 1 197 ? 199.033 188.140 188.699 1.00 34.73 197 THR B N 1
ATOM 5883 C CA . THR B 1 197 ? 200.455 188.449 188.803 1.00 36.78 197 THR B CA 1
ATOM 5884 C C . THR B 1 197 ? 200.674 189.922 189.131 1.00 37.43 197 THR B C 1
ATOM 5885 O O . THR B 1 197 ? 201.528 190.263 189.959 1.00 39.14 197 THR B O 1
ATOM 5889 N N . LEU B 1 198 ? 199.899 190.810 188.503 1.00 41.84 198 LEU B N 1
ATOM 5890 C CA . LEU B 1 198 ? 200.029 192.235 188.792 1.00 45.94 198 LEU B CA 1
ATOM 5891 C C . LEU B 1 198 ? 199.652 192.544 190.236 1.00 48.81 198 LEU B C 1
ATOM 5892 O O . LEU B 1 198 ? 200.308 193.359 190.895 1.00 52.01 198 LEU B O 1
ATOM 5897 N N . ALA B 1 199 ? 198.594 191.908 190.744 1.00 51.18 199 ALA B N 1
ATOM 5898 C CA . ALA B 1 199 ? 198.210 192.103 192.138 1.00 50.96 199 ALA B CA 1
ATOM 5899 C C . ALA B 1 199 ? 199.274 191.567 193.088 1.00 53.23 199 ALA B C 1
ATOM 5900 O O . ALA B 1 199 ? 199.545 192.174 194.130 1.00 58.56 199 ALA B O 1
ATOM 5902 N N . ASP B 1 200 ? 199.878 190.425 192.750 1.00 50.13 200 ASP B N 1
ATOM 5903 C CA . ASP B 1 200 ? 200.923 189.852 193.591 1.00 52.33 200 ASP B CA 1
ATOM 5904 C C . ASP B 1 200 ? 202.158 190.741 193.634 1.00 52.96 200 ASP B C 1
ATOM 5905 O O . ASP B 1 200 ? 202.785 190.891 194.689 1.00 54.27 200 ASP B O 1
ATOM 5910 N N . SER B 1 201 ? 202.532 191.330 192.495 1.00 55.33 201 SER B N 1
ATOM 5911 C CA . SER B 1 201 ? 203.737 192.150 192.448 1.00 57.56 201 SER B CA 1
ATOM 5912 C C . SER B 1 201 ? 203.600 193.445 193.239 1.00 59.39 201 SER B C 1
ATOM 5913 O O . SER B 1 201 ? 204.616 194.012 193.653 1.00 58.69 201 SER B O 1
ATOM 5916 N N . VAL B 1 202 ? 202.378 193.924 193.459 1.00 63.23 202 VAL B N 1
ATOM 5917 C CA . VAL B 1 202 ? 202.139 195.173 194.171 1.00 64.08 202 VAL B CA 1
ATOM 5918 C C . VAL B 1 202 ? 201.533 194.934 195.547 1.00 67.19 202 VAL B C 1
ATOM 5919 O O . VAL B 1 202 ? 201.049 195.879 196.179 1.00 68.55 202 VAL B O 1
ATOM 5923 N N . ALA B 1 203 ? 201.548 193.694 196.031 1.00 78.76 203 ALA B N 1
ATOM 5924 C CA . ALA B 1 203 ? 200.956 193.379 197.324 1.00 78.74 203 ALA B CA 1
ATOM 5925 C C . ALA B 1 203 ? 201.677 194.128 198.439 1.00 79.44 203 ALA B C 1
ATOM 5926 O O . ALA B 1 203 ? 202.910 194.159 198.485 1.00 79.42 203 ALA B O 1
ATOM 5928 N N . ASN B 1 204 ? 200.902 194.730 199.337 1.00 92.23 204 ASN B N 1
ATOM 5929 C CA . ASN B 1 204 ? 201.452 195.490 200.446 1.00 94.20 204 ASN B CA 1
ATOM 5930 C C . ASN B 1 204 ? 201.685 194.579 201.648 1.00 95.59 204 ASN B C 1
ATOM 5931 O O . ASN B 1 204 ? 201.552 193.355 201.572 1.00 96.39 204 ASN B O 1
ATOM 5936 N N . GLU B 1 205 ? 202.040 195.188 202.782 1.00 100.80 205 GLU B N 1
ATOM 5937 C CA . GLU B 1 205 ? 202.210 194.417 204.009 1.00 100.70 205 GLU B CA 1
ATOM 5938 C C . GLU B 1 205 ? 200.903 193.767 204.439 1.00 99.71 205 GLU B C 1
ATOM 5939 O O . GLU B 1 205 ? 200.911 192.658 204.985 1.00 98.77 205 GLU B O 1
ATOM 5945 N N . GLY B 1 206 ? 199.772 194.436 204.196 1.00 94.57 206 GLY B N 1
ATOM 5946 C CA . GLY B 1 206 ? 198.486 193.845 204.522 1.00 94.71 206 GLY B CA 1
ATOM 5947 C C . GLY B 1 206 ? 198.224 192.553 203.777 1.00 94.56 206 GLY B C 1
ATOM 5948 O O . GLY B 1 206 ? 197.638 191.619 204.333 1.00 95.12 206 GLY B O 1
ATOM 5949 N N . ARG B 1 207 ? 198.650 192.476 202.521 1.00 81.65 207 ARG B N 1
ATOM 5950 C CA . ARG B 1 207 ? 198.577 191.242 201.758 1.00 80.99 207 ARG B CA 1
ATOM 5951 C C . ARG B 1 207 ? 199.872 190.457 201.968 1.00 80.96 207 ARG B C 1
ATOM 5952 O O . ARG B 1 207 ? 200.670 190.767 202.857 1.00 83.14 207 ARG B O 1
ATOM 5960 N N . PHE B 1 208 ? 200.066 189.403 201.171 1.00 79.28 208 PHE B N 1
ATOM 5961 C CA . PHE B 1 208 ? 201.251 188.548 201.195 1.00 80.04 208 PHE B CA 1
ATOM 5962 C C . PHE B 1 208 ? 201.260 187.666 202.441 1.00 82.46 208 PHE B C 1
ATOM 5963 O O . PHE B 1 208 ? 202.081 186.752 202.558 1.00 83.76 208 PHE B O 1
ATOM 5971 N N . ASN B 1 209 ? 200.324 187.895 203.358 1.00 93.61 209 ASN B N 1
ATOM 5972 C CA . ASN B 1 209 ? 200.147 187.006 204.498 1.00 94.19 209 ASN B CA 1
ATOM 5973 C C . ASN B 1 209 ? 198.901 186.146 204.378 1.00 94.10 209 ASN B C 1
ATOM 5974 O O . ASN B 1 209 ? 198.907 184.998 204.834 1.00 95.50 209 ASN B O 1
ATOM 5979 N N . ARG B 1 210 ? 197.837 186.672 203.770 1.00 78.44 210 ARG B N 1
ATOM 5980 C CA . ARG B 1 210 ? 196.658 185.864 203.493 1.00 79.11 210 ARG B CA 1
ATOM 5981 C C . ARG B 1 210 ? 196.918 184.836 202.402 1.00 79.26 210 ARG B C 1
ATOM 5982 O O . ARG B 1 210 ? 196.205 183.829 202.332 1.00 78.65 210 ARG B O 1
ATOM 5990 N N . THR B 1 211 ? 197.921 185.067 201.556 1.00 60.78 211 THR B N 1
ATOM 5991 C CA . THR B 1 211 ? 198.236 184.183 200.445 1.00 55.30 211 THR B CA 1
ATOM 5992 C C . THR B 1 211 ? 199.589 183.503 200.588 1.00 54.39 211 THR B C 1
ATOM 5993 O O . THR B 1 211 ? 199.997 182.771 199.681 1.00 57.01 211 THR B O 1
ATOM 5997 N N . LYS B 1 212 ? 200.297 183.723 201.698 1.00 50.10 212 LYS B N 1
ATOM 5998 C CA . LYS B 1 212 ? 201.608 183.108 201.874 1.00 47.42 212 LYS B CA 1
ATOM 5999 C C . LYS B 1 212 ? 201.512 181.590 201.923 1.00 46.22 212 LYS B C 1
ATOM 6000 O O . LYS B 1 212 ? 202.418 180.895 201.449 1.00 47.23 212 LYS B O 1
ATOM 6006 N N . THR B 1 213 ? 200.421 181.058 202.471 1.00 41.09 213 THR B N 1
ATOM 6007 C CA . THR B 1 213 ? 200.256 179.615 202.582 1.00 43.40 213 THR B CA 1
ATOM 6008 C C . THR B 1 213 ? 200.072 178.931 201.234 1.00 43.77 213 THR B C 1
ATOM 6009 O O . THR B 1 213 ? 200.166 177.701 201.170 1.00 44.37 213 THR B O 1
ATOM 6013 N N . ARG B 1 214 ? 199.816 179.686 200.163 1.00 35.14 214 ARG B N 1
ATOM 6014 C CA . ARG B 1 214 ? 199.598 179.106 198.847 1.00 31.33 214 ARG B CA 1
ATOM 6015 C C . ARG B 1 214 ? 200.575 179.582 197.782 1.00 34.02 214 ARG B C 1
ATOM 6016 O O . ARG B 1 214 ? 200.769 178.866 196.795 1.00 36.61 214 ARG B O 1
ATOM 6024 N N . LYS B 1 215 ? 201.195 180.750 197.946 1.00 35.81 215 LYS B N 1
ATOM 6025 C CA . LYS B 1 215 ? 202.121 181.277 196.956 1.00 32.24 215 LYS B CA 1
ATOM 6026 C C . LYS B 1 215 ? 203.584 181.162 197.358 1.00 36.53 215 LYS B C 1
ATOM 6027 O O . LYS B 1 215 ? 204.456 181.467 196.539 1.00 38.35 215 LYS B O 1
ATOM 6033 N N . GLN B 1 216 ? 203.878 180.740 198.584 1.00 43.27 216 GLN B N 1
ATOM 6034 C CA . GLN B 1 216 ? 205.246 180.613 199.067 1.00 42.04 216 GLN B CA 1
ATOM 6035 C C . GLN B 1 216 ? 205.503 179.168 199.465 1.00 44.01 216 GLN B C 1
ATOM 6036 O O . GLN B 1 216 ? 204.727 178.583 200.227 1.00 48.54 216 GLN B O 1
ATOM 6042 N N . ILE B 1 217 ? 206.584 178.600 198.949 1.00 48.26 217 ILE B N 1
ATOM 6043 C CA . ILE B 1 217 ? 206.923 177.211 199.277 1.00 46.93 217 ILE B CA 1
ATOM 6044 C C . ILE B 1 217 ? 207.451 177.150 200.707 1.00 50.06 217 ILE B C 1
ATOM 6045 O O . ILE B 1 217 ? 208.324 177.956 201.078 1.00 50.65 217 ILE B O 1
ATOM 6050 N N . PRO B 1 218 ? 206.949 176.242 201.543 1.00 58.32 218 PRO B N 1
ATOM 6051 C CA . PRO B 1 218 ? 207.394 176.198 202.941 1.00 60.41 218 PRO B CA 1
ATOM 6052 C C . PRO B 1 218 ? 208.868 175.843 203.057 1.00 65.72 218 PRO B C 1
ATOM 6053 O O . PRO B 1 218 ? 209.430 175.138 202.216 1.00 69.13 218 PRO B O 1
ATOM 6057 N N . ALA B 1 219 ? 209.494 176.344 204.124 1.00 71.28 219 ALA B N 1
ATOM 6058 C CA . ALA B 1 219 ? 210.911 176.084 204.353 1.00 69.80 219 ALA B CA 1
ATOM 6059 C C . ALA B 1 219 ? 211.196 174.612 204.619 1.00 66.66 219 ALA B C 1
ATOM 6060 O O . ALA B 1 219 ? 212.341 174.176 204.454 1.00 65.91 219 ALA B O 1
ATOM 6062 N N . ASN B 1 220 ? 210.189 173.842 205.034 1.00 74.06 220 ASN B N 1
ATOM 6063 C CA . ASN B 1 220 ? 210.389 172.411 205.241 1.00 75.86 220 ASN B CA 1
ATOM 6064 C C . ASN B 1 220 ? 210.710 171.704 203.930 1.00 76.34 220 ASN B C 1
ATOM 6065 O O . ASN B 1 220 ? 211.579 170.825 203.886 1.00 77.55 220 ASN B O 1
ATOM 6070 N N . GLU B 1 221 ? 210.018 172.071 202.852 1.00 78.83 221 GLU B N 1
ATOM 6071 C CA . GLU B 1 221 ? 210.191 171.433 201.554 1.00 80.16 221 GLU B CA 1
ATOM 6072 C C . GLU B 1 221 ? 210.927 172.316 200.554 1.00 80.15 221 GLU B C 1
ATOM 6073 O O . GLU B 1 221 ? 211.020 171.954 199.378 1.00 81.68 221 GLU B O 1
ATOM 6079 N N . ARG B 1 222 ? 211.447 173.466 200.988 1.00 76.70 222 ARG B N 1
ATOM 6080 C CA . ARG B 1 222 ? 212.147 174.349 200.061 1.00 75.76 222 ARG B CA 1
ATOM 6081 C C . ARG B 1 222 ? 213.481 173.753 199.629 1.00 78.22 222 ARG B C 1
ATOM 6082 O O . ARG B 1 222 ? 213.905 173.933 198.482 1.00 79.31 222 ARG B O 1
ATOM 6090 N N . VAL B 1 223 ? 214.156 173.041 200.532 1.00 89.39 223 VAL B N 1
ATOM 6091 C CA . VAL B 1 223 ? 215.457 172.465 200.208 1.00 89.56 223 VAL B CA 1
ATOM 6092 C C . VAL B 1 223 ? 215.318 171.379 199.147 1.00 90.58 223 VAL B C 1
ATOM 6093 O O . VAL B 1 223 ? 216.126 171.298 198.213 1.00 90.23 223 VAL B O 1
ATOM 6097 N N . HIS B 1 224 ? 214.290 170.540 199.261 1.00 87.13 224 HIS B N 1
ATOM 6098 C CA . HIS B 1 224 ? 214.098 169.399 198.375 1.00 85.18 224 HIS B CA 1
ATOM 6099 C C . HIS B 1 224 ? 213.348 169.763 197.099 1.00 83.68 224 HIS B C 1
ATOM 6100 O O . HIS B 1 224 ? 212.704 168.895 196.500 1.00 83.61 224 HIS B O 1
ATOM 6107 N N . ALA B 1 225 ? 213.407 171.026 196.678 1.00 75.01 225 ALA B N 1
ATOM 6108 C CA . ALA B 1 225 ? 212.677 171.454 195.492 1.00 75.12 225 ALA B CA 1
ATOM 6109 C C . ALA B 1 225 ? 213.330 170.983 194.197 1.00 75.47 225 ALA B C 1
ATOM 6110 O O . ALA B 1 225 ? 212.642 170.853 193.179 1.00 72.67 225 ALA B O 1
ATOM 6112 N N . ASP B 1 226 ? 214.639 170.745 194.199 1.00 79.93 226 ASP B N 1
ATOM 6113 C CA . ASP B 1 226 ? 215.362 170.293 193.009 1.00 78.97 226 ASP B CA 1
ATOM 6114 C C . ASP B 1 226 ? 215.923 168.899 193.281 1.00 78.01 226 ASP B C 1
ATOM 6115 O O . ASP B 1 226 ? 217.084 168.747 193.660 1.00 80.25 226 ASP B O 1
ATOM 6120 N N . GLU B 1 227 ? 215.099 167.875 193.050 1.00 75.21 227 GLU B N 1
ATOM 6121 C CA . GLU B 1 227 ? 215.500 166.490 193.265 1.00 74.89 227 GLU B CA 1
ATOM 6122 C C . GLU B 1 227 ? 215.439 165.617 192.019 1.00 78.40 227 GLU B C 1
ATOM 6123 O O . GLU B 1 227 ? 215.711 164.417 192.129 1.00 78.42 227 GLU B O 1
ATOM 6129 N N . LEU B 1 228 ? 215.051 166.164 190.862 1.00 75.67 228 LEU B N 1
ATOM 6130 C CA . LEU B 1 228 ? 214.916 165.445 189.593 1.00 73.12 228 LEU B CA 1
ATOM 6131 C C . LEU B 1 228 ? 213.708 164.513 189.622 1.00 72.25 228 LEU B C 1
ATOM 6132 O O . LEU B 1 228 ? 213.301 163.972 188.589 1.00 73.75 228 LEU B O 1
ATOM 6137 N N . ALA B 1 229 ? 213.104 164.351 190.795 1.00 58.91 229 ALA B N 1
ATOM 6138 C CA . ALA B 1 229 ? 211.819 163.681 190.931 1.00 57.07 229 ALA B CA 1
ATOM 6139 C C . ALA B 1 229 ? 210.737 164.605 191.455 1.00 57.33 229 ALA B C 1
ATOM 6140 O O . ALA B 1 229 ? 209.560 164.392 191.161 1.00 59.61 229 ALA B O 1
ATOM 6142 N N . VAL B 1 230 ? 211.116 165.621 192.231 1.00 45.79 230 VAL B N 1
ATOM 6143 C CA . VAL B 1 230 ? 210.182 166.677 192.596 1.00 39.46 230 VAL B CA 1
ATOM 6144 C C . VAL B 1 230 ? 209.860 167.536 191.381 1.00 41.85 230 VAL B C 1
ATOM 6145 O O . VAL B 1 230 ? 208.702 167.900 191.148 1.00 44.17 230 VAL B O 1
ATOM 6149 N N . VAL B 1 231 ? 210.876 167.864 190.580 1.00 39.33 231 VAL B N 1
ATOM 6150 C CA . VAL B 1 231 ? 210.660 168.676 189.387 1.00 40.43 231 VAL B CA 1
ATOM 6151 C C . VAL B 1 231 ? 209.900 167.886 188.327 1.00 39.14 231 VAL B C 1
ATOM 6152 O O . VAL B 1 231 ? 208.984 168.409 187.683 1.00 35.47 231 VAL B O 1
ATOM 6156 N N . TRP B 1 232 ? 210.259 166.614 188.136 1.00 43.66 232 TRP B N 1
ATOM 6157 C CA . TRP B 1 232 ? 209.616 165.803 187.107 1.00 38.35 232 TRP B CA 1
ATOM 6158 C C . TRP B 1 232 ? 208.135 165.593 187.393 1.00 38.10 232 TRP B C 1
ATOM 6159 O O . TRP B 1 232 ? 207.352 165.363 186.465 1.00 40.95 232 TRP B O 1
ATOM 6170 N N . HIS B 1 233 ? 207.732 165.670 188.660 1.00 40.22 233 HIS B N 1
ATOM 6171 C CA . HIS B 1 233 ? 206.338 165.526 189.056 1.00 38.14 233 HIS B CA 1
ATOM 6172 C C . HIS B 1 233 ? 205.642 166.867 189.234 1.00 35.66 233 HIS B C 1
ATOM 6173 O O . HIS B 1 233 ? 204.533 166.909 189.775 1.00 33.35 233 HIS B O 1
ATOM 6180 N N . TYR B 1 234 ? 206.278 167.959 188.806 1.00 33.05 234 TYR B N 1
ATOM 6181 C CA . TYR B 1 234 ? 205.722 169.310 188.896 1.00 31.95 234 TYR B CA 1
ATOM 6182 C C . TYR B 1 234 ? 205.476 169.734 190.341 1.00 33.20 234 TYR B C 1
ATOM 6183 O O . TYR B 1 234 ? 204.572 170.524 190.622 1.00 31.51 234 TYR B O 1
ATOM 6192 N N . ASP B 1 235 ? 206.277 169.215 191.265 1.00 24.79 235 ASP B N 1
ATOM 6193 C CA . ASP B 1 235 ? 206.277 169.682 192.641 1.00 21.40 235 ASP B CA 1
ATOM 6194 C C . ASP B 1 235 ? 207.304 170.805 192.776 1.00 23.82 235 ASP B C 1
ATOM 6195 O O . ASP B 1 235 ? 207.848 171.298 191.785 1.00 32.44 235 ASP B O 1
ATOM 6200 N N . GLY B 1 236 ? 207.588 171.218 194.002 1.00 17.36 236 GLY B N 1
ATOM 6201 C CA . GLY B 1 236 ? 208.602 172.240 194.212 1.00 16.27 236 GLY B CA 1
ATOM 6202 C C . GLY B 1 236 ? 208.072 173.612 193.875 1.00 17.55 236 GLY B C 1
ATOM 6203 O O . GLY B 1 236 ? 207.038 174.032 194.392 1.00 25.69 236 GLY B O 1
ATOM 6204 N N . TYR B 1 237 ? 208.789 174.327 193.005 1.00 20.87 237 TYR B N 1
ATOM 6205 C CA . TYR B 1 237 ? 208.370 175.677 192.643 1.00 22.86 237 TYR B CA 1
ATOM 6206 C C . TYR B 1 237 ? 207.189 175.671 191.683 1.00 24.64 237 TYR B C 1
ATOM 6207 O O . TYR B 1 237 ? 206.373 176.598 191.705 1.00 26.76 237 TYR B O 1
ATOM 6216 N N . LEU B 1 238 ? 207.084 174.650 190.831 1.00 26.20 238 LEU B N 1
ATOM 6217 C CA . LEU B 1 238 ? 205.991 174.602 189.867 1.00 21.75 238 LEU B CA 1
ATOM 6218 C C . LEU B 1 238 ? 204.638 174.472 190.553 1.00 23.64 238 LEU B C 1
ATOM 6219 O O . LEU B 1 238 ? 203.628 174.951 190.026 1.00 25.69 238 LEU B O 1
ATOM 6224 N N . ARG B 1 239 ? 204.594 173.824 191.720 1.00 23.35 239 ARG B N 1
ATOM 6225 C CA . ARG B 1 239 ? 203.336 173.685 192.446 1.00 22.44 239 ARG B CA 1
ATOM 6226 C C . ARG B 1 239 ? 202.814 175.038 192.910 1.00 24.24 239 ARG B C 1
ATOM 6227 O O . ARG B 1 239 ? 201.601 175.272 192.929 1.00 25.77 239 ARG B O 1
ATOM 6235 N N . TYR B 1 240 ? 203.717 175.940 193.287 1.00 22.15 240 TYR B N 1
ATOM 6236 C CA . TYR B 1 240 ? 203.367 177.273 193.772 1.00 23.77 240 TYR B CA 1
ATOM 6237 C C . TYR B 1 240 ? 203.512 178.320 192.677 1.00 29.58 240 TYR B C 1
ATOM 6238 O O . TYR B 1 240 ? 203.933 179.452 192.927 1.00 33.71 240 TYR B O 1
ATOM 6247 N N . SER B 1 241 ? 203.176 177.946 191.449 1.00 23.82 241 SER B N 1
ATOM 6248 C CA . SER B 1 241 ? 203.256 178.775 190.261 1.00 14.92 241 SER B CA 1
ATOM 6249 C C . SER B 1 241 ? 201.866 179.022 189.693 1.00 16.92 241 SER B C 1
ATOM 6250 O O . SER B 1 241 ? 200.931 178.264 189.969 1.00 25.84 241 SER B O 1
ATOM 6253 N N . PRO B 1 242 ? 201.686 180.077 188.883 1.00 20.29 242 PRO B N 1
ATOM 6254 C CA . PRO B 1 242 ? 200.353 180.365 188.331 1.00 23.35 242 PRO B CA 1
ATOM 6255 C C . PRO B 1 242 ? 199.796 179.247 187.463 1.00 23.07 242 PRO B C 1
ATOM 6256 O O . PRO B 1 242 ? 198.654 179.324 187.000 1.00 27.08 242 PRO B O 1
ATOM 6260 N N . LEU B 1 243 ? 200.593 178.203 187.239 1.00 31.98 243 LEU B N 1
ATOM 6261 C CA . LEU B 1 243 ? 200.170 177.084 186.411 1.00 30.27 243 LEU B CA 1
ATOM 6262 C C . LEU B 1 243 ? 199.064 176.264 187.060 1.00 31.45 243 LEU B C 1
ATOM 6263 O O . LEU B 1 243 ? 198.382 175.513 186.359 1.00 40.29 243 LEU B O 1
ATOM 6268 N N . PHE B 1 244 ? 198.847 176.404 188.366 1.00 25.86 244 PHE B N 1
ATOM 6269 C CA . PHE B 1 244 ? 197.931 175.535 189.088 1.00 23.33 244 PHE B CA 1
ATOM 6270 C C . PHE B 1 244 ? 196.870 176.337 189.832 1.00 26.72 244 PHE B C 1
ATOM 6271 O O . PHE B 1 244 ? 197.053 177.511 190.161 1.00 27.12 244 PHE B O 1
ATOM 6279 N N . TYR B 1 245 ? 195.750 175.661 190.093 1.00 22.33 245 TYR B N 1
ATOM 6280 C CA . TYR B 1 245 ? 194.565 176.308 190.647 1.00 20.25 245 TYR B CA 1
ATOM 6281 C C . TYR B 1 245 ? 194.818 176.858 192.046 1.00 25.27 245 TYR B C 1
ATOM 6282 O O . TYR B 1 245 ? 194.414 177.984 192.356 1.00 32.56 245 TYR B O 1
ATOM 6291 N N . GLY B 1 246 ? 195.493 176.089 192.899 1.00 19.59 246 GLY B N 1
ATOM 6292 C CA . GLY B 1 246 ? 195.658 176.460 194.295 1.00 14.24 246 GLY B CA 1
ATOM 6293 C C . GLY B 1 246 ? 196.519 177.682 194.538 1.00 15.51 246 GLY B C 1
ATOM 6294 O O . GLY B 1 246 ? 196.552 178.175 195.669 1.00 26.72 246 GLY B O 1
ATOM 6295 N N . TYR B 1 247 ? 197.215 178.175 193.516 1.00 19.94 247 TYR B N 1
ATOM 6296 C CA . TYR B 1 247 ? 198.089 179.331 193.669 1.00 19.82 247 TYR B CA 1
ATOM 6297 C C . TYR B 1 247 ? 197.327 180.645 193.770 1.00 26.41 247 TYR B C 1
ATOM 6298 O O . TYR B 1 247 ? 197.880 181.629 194.272 1.00 27.96 247 TYR B O 1
ATOM 6307 N N . TYR B 1 248 ? 196.074 180.682 193.325 1.00 27.77 248 TYR B N 1
ATOM 6308 C CA . TYR B 1 248 ? 195.346 181.933 193.170 1.00 20.63 248 TYR B CA 1
ATOM 6309 C C . TYR B 1 248 ? 194.584 182.281 194.440 1.00 22.11 248 TYR B C 1
ATOM 6310 O O . TYR B 1 248 ? 193.961 181.419 195.064 1.00 25.17 248 TYR B O 1
ATOM 6319 N N . SER B 1 249 ? 194.641 183.556 194.817 1.00 28.24 249 SER B N 1
ATOM 6320 C CA . SER B 1 249 ? 194.033 184.014 196.055 1.00 24.95 249 SER B CA 1
ATOM 6321 C C . SER B 1 249 ? 192.515 184.083 195.928 1.00 22.35 249 SER B C 1
ATOM 6322 O O . SER B 1 249 ? 191.958 184.249 194.841 1.00 30.02 249 SER B O 1
ATOM 6325 N N . ASP B 1 250 ? 191.846 183.964 197.074 1.00 22.11 250 ASP B N 1
ATOM 6326 C CA . ASP B 1 250 ? 190.393 183.990 197.149 1.00 19.95 250 ASP B CA 1
ATOM 6327 C C . ASP B 1 250 ? 189.853 185.339 197.599 1.00 28.26 250 ASP B C 1
ATOM 6328 O O . ASP B 1 250 ? 188.673 185.436 197.948 1.00 34.78 250 ASP B O 1
ATOM 6333 N N . ASP B 1 251 ? 190.688 186.371 197.613 1.00 37.32 251 ASP B N 1
ATOM 6334 C CA . ASP B 1 251 ? 190.219 187.702 197.962 1.00 36.60 251 ASP B CA 1
ATOM 6335 C C . ASP B 1 251 ? 189.154 188.143 196.964 1.00 41.59 251 ASP B C 1
ATOM 6336 O O . ASP B 1 251 ? 189.359 188.013 195.750 1.00 44.78 251 ASP B O 1
ATOM 6341 N N . PRO B 1 252 ? 188.009 188.650 197.426 1.00 42.08 252 PRO B N 1
ATOM 6342 C CA . PRO B 1 252 ? 186.939 189.016 196.484 1.00 41.67 252 PRO B CA 1
ATOM 6343 C C . PRO B 1 252 ? 187.344 190.082 195.482 1.00 42.40 252 PRO B C 1
ATOM 6344 O O . PRO B 1 252 ? 186.826 190.086 194.359 1.00 38.89 252 PRO B O 1
ATOM 6348 N N . PHE B 1 253 ? 188.249 190.986 195.846 1.00 54.16 253 PHE B N 1
ATOM 6349 C CA . PHE B 1 253 ? 188.670 192.064 194.965 1.00 54.23 253 PHE B CA 1
ATOM 6350 C C . PHE B 1 253 ? 190.189 192.150 194.940 1.00 56.24 253 PHE B C 1
ATOM 6351 O O . PHE B 1 253 ? 190.858 191.908 195.947 1.00 58.35 253 PHE B O 1
ATOM 6359 N N . LEU B 1 254 ? 190.726 192.499 193.768 1.00 59.46 254 LEU B N 1
ATOM 6360 C CA . LEU B 1 254 ? 192.173 192.628 193.628 1.00 62.46 254 LEU B CA 1
ATOM 6361 C C . LEU B 1 254 ? 192.712 193.772 194.477 1.00 65.20 254 LEU B C 1
ATOM 6362 O O . LEU B 1 254 ? 193.791 193.659 195.071 1.00 64.87 254 LEU B O 1
ATOM 6367 N N . GLY B 1 255 ? 191.984 194.879 194.542 1.00 88.27 255 GLY B N 1
ATOM 6368 C CA . GLY B 1 255 ? 192.420 196.000 195.353 1.00 90.16 255 GLY B CA 1
ATOM 6369 C C . GLY B 1 255 ? 191.457 197.158 195.224 1.00 91.12 255 GLY B C 1
ATOM 6370 O O . GLY B 1 255 ? 190.425 197.072 194.552 1.00 90.10 255 GLY B O 1
ATOM 6371 N N . ASN B 1 256 ? 191.813 198.252 195.891 1.00 105.16 256 ASN B N 1
ATOM 6372 C CA . ASN B 1 256 ? 191.021 199.467 195.840 1.00 105.81 256 ASN B CA 1
ATOM 6373 C C . ASN B 1 256 ? 191.246 200.201 194.520 1.00 107.07 256 ASN B C 1
ATOM 6374 O O . ASN B 1 256 ? 192.258 200.012 193.837 1.00 106.32 256 ASN B O 1
ATOM 6379 N N . LYS B 1 257 ? 190.259 201.025 194.155 1.00 112.27 257 LYS B N 1
ATOM 6380 C CA . LYS B 1 257 ? 190.292 201.874 192.966 1.00 111.93 257 LYS B CA 1
ATOM 6381 C C . LYS B 1 257 ? 190.234 201.048 191.683 1.00 110.38 257 LYS B C 1
ATOM 6382 O O . LYS B 1 257 ? 190.223 201.604 190.579 1.00 111.04 257 LYS B O 1
ATOM 6388 N N . ILE B 1 258 ? 190.191 199.722 191.813 1.00 94.65 258 ILE B N 1
ATOM 6389 C CA . ILE B 1 258 ? 190.053 198.813 190.682 1.00 94.21 258 ILE B CA 1
ATOM 6390 C C . ILE B 1 258 ? 188.879 197.860 190.877 1.00 93.86 258 ILE B C 1
ATOM 6391 O O . ILE B 1 258 ? 187.985 197.778 190.028 1.00 94.39 258 ILE B O 1
ATOM 6396 N N . LYS B 1 259 ? 188.866 197.131 191.994 1.00 80.72 259 LYS B N 1
ATOM 6397 C CA . LYS B 1 259 ? 187.774 196.226 192.356 1.00 79.67 259 LYS B CA 1
ATOM 6398 C C . LYS B 1 259 ? 187.546 195.171 191.271 1.00 78.44 259 LYS B C 1
ATOM 6399 O O . LYS B 1 259 ? 186.490 195.102 190.640 1.00 78.02 259 LYS B O 1
ATOM 6405 N N . TYR B 1 260 ? 188.566 194.342 191.065 1.00 49.00 260 TYR B N 1
ATOM 6406 C CA . TYR B 1 260 ? 188.516 193.265 190.085 1.00 43.35 260 TYR B CA 1
ATOM 6407 C C . TYR B 1 260 ? 188.232 191.956 190.811 1.00 44.91 260 TYR B C 1
ATOM 6408 O O . TYR B 1 260 ? 189.038 191.512 191.634 1.00 49.05 260 TYR B O 1
ATOM 6417 N N . ALA B 1 261 ? 187.095 191.338 190.501 1.00 33.68 261 ALA B N 1
ATOM 6418 C CA . ALA B 1 261 ? 186.690 190.098 191.154 1.00 26.69 261 ALA B CA 1
ATOM 6419 C C . ALA B 1 261 ? 187.381 188.927 190.469 1.00 27.67 261 ALA B C 1
ATOM 6420 O O . ALA B 1 261 ? 187.010 188.544 189.355 1.00 32.83 261 ALA B O 1
ATOM 6422 N N . LEU B 1 262 ? 188.377 188.347 191.136 1.00 22.86 262 LEU B N 1
ATOM 6423 C CA . LEU B 1 262 ? 189.178 187.297 190.518 1.00 20.85 262 LEU B CA 1
ATOM 6424 C C . LEU B 1 262 ? 188.484 185.936 190.504 1.00 24.52 262 LEU B C 1
ATOM 6425 O O . LEU B 1 262 ? 188.581 185.233 189.493 1.00 30.01 262 LEU B O 1
ATOM 6430 N N . PRO B 1 263 ? 187.825 185.489 191.583 1.00 15.54 263 PRO B N 1
ATOM 6431 C CA . PRO B 1 263 ? 187.096 184.210 191.481 1.00 12.44 263 PRO B CA 1
ATOM 6432 C C . PRO B 1 263 ? 186.028 184.205 190.400 1.00 15.74 263 PRO B C 1
ATOM 6433 O O . PRO B 1 263 ? 185.855 183.198 189.695 1.00 25.70 263 PRO B O 1
ATOM 6437 N N . LEU B 1 264 ? 185.308 185.316 190.243 1.00 15.79 264 LEU B N 1
ATOM 6438 C CA . LEU B 1 264 ? 184.333 185.414 189.164 1.00 15.56 264 LEU B CA 1
ATOM 6439 C C . LEU B 1 264 ? 185.022 185.376 187.808 1.00 15.91 264 LEU B C 1
ATOM 6440 O O . LEU B 1 264 ? 184.515 184.760 186.865 1.00 17.42 264 LEU B O 1
ATOM 6445 N N . ALA B 1 265 ? 186.183 186.024 187.694 1.00 14.90 265 ALA B N 1
ATOM 6446 C CA . ALA B 1 265 ? 186.953 185.950 186.457 1.00 16.00 265 ALA B CA 1
ATOM 6447 C C . ALA B 1 265 ? 187.368 184.517 186.157 1.00 20.44 265 ALA B C 1
ATOM 6448 O O . ALA B 1 265 ? 187.317 184.079 185.007 1.00 25.92 265 ALA B O 1
ATOM 6450 N N . TYR B 1 266 ? 187.775 183.773 187.186 1.00 23.22 266 TYR B N 1
ATOM 6451 C CA . TYR B 1 266 ? 188.163 182.375 187.021 1.00 19.69 266 TYR B CA 1
ATOM 6452 C C . TYR B 1 266 ? 187.002 181.541 186.492 1.00 19.45 266 TYR B C 1
ATOM 6453 O O . TYR B 1 266 ? 187.137 180.816 185.495 1.00 23.48 266 TYR B O 1
ATOM 6462 N N . PHE B 1 267 ? 185.844 181.641 187.149 1.00 15.73 267 PHE B N 1
ATOM 6463 C CA . PHE B 1 267 ? 184.678 180.875 186.716 1.00 13.06 267 PHE B CA 1
ATOM 6464 C C . PHE B 1 267 ? 184.261 181.257 185.300 1.00 17.25 267 PHE B C 1
ATOM 6465 O O . PHE B 1 267 ? 184.001 180.385 184.458 1.00 17.08 267 PHE B O 1
ATOM 6473 N N . MET B 1 268 ? 184.217 182.561 185.011 1.00 21.45 268 MET B N 1
ATOM 6474 C CA . MET B 1 268 ? 183.762 183.022 183.707 1.00 16.90 268 MET B CA 1
ATOM 6475 C C . MET B 1 268 ? 184.745 182.648 182.608 1.00 15.54 268 MET B C 1
ATOM 6476 O O . MET B 1 268 ? 184.333 182.343 181.488 1.00 18.17 268 MET B O 1
ATOM 6481 N N . VAL B 1 269 ? 186.046 182.659 182.902 1.00 13.94 269 VAL B N 1
ATOM 6482 C CA . VAL B 1 269 ? 187.039 182.271 181.907 1.00 11.91 269 VAL B CA 1
ATOM 6483 C C . VAL B 1 269 ? 186.944 180.782 181.609 1.00 11.75 269 VAL B C 1
ATOM 6484 O O . VAL B 1 269 ? 187.031 180.363 180.448 1.00 17.77 269 VAL B O 1
ATOM 6488 N N . THR B 1 270 ? 186.760 179.957 182.643 1.00 15.88 270 THR B N 1
ATOM 6489 C CA . THR B 1 270 ? 186.600 178.527 182.398 1.00 12.58 270 THR B CA 1
ATOM 6490 C C . THR B 1 270 ? 185.347 178.245 181.574 1.00 12.69 270 THR B C 1
ATOM 6491 O O . THR B 1 270 ? 185.356 177.371 180.702 1.00 13.36 270 THR B O 1
ATOM 6495 N N . LEU B 1 271 ? 184.257 178.973 181.836 1.00 11.92 271 LEU B N 1
ATOM 6496 C CA . LEU B 1 271 ? 183.057 178.809 181.016 1.00 12.93 271 LEU B CA 1
ATOM 6497 C C . LEU B 1 271 ? 183.281 179.295 179.586 1.00 15.98 271 LEU B C 1
ATOM 6498 O O . LEU B 1 271 ? 182.867 178.634 178.622 1.00 19.92 271 LEU B O 1
ATOM 6503 N N . THR B 1 272 ? 183.931 180.451 179.435 1.00 15.15 272 THR B N 1
ATOM 6504 C CA . THR B 1 272 ? 184.129 181.064 178.130 1.00 12.74 272 THR B CA 1
ATOM 6505 C C . THR B 1 272 ? 185.029 180.225 177.242 1.00 17.95 272 THR B C 1
ATOM 6506 O O . THR B 1 272 ? 184.832 180.192 176.027 1.00 20.81 272 THR B O 1
ATOM 6510 N N . ILE B 1 273 ? 186.022 179.551 177.821 1.00 26.47 273 ILE B N 1
ATOM 6511 C CA . ILE B 1 273 ? 186.918 178.728 177.014 1.00 18.52 273 ILE B CA 1
ATOM 6512 C C . ILE B 1 273 ? 186.153 177.573 176.378 1.00 21.40 273 ILE B C 1
ATOM 6513 O O . ILE B 1 273 ? 186.309 177.286 175.187 1.00 30.49 273 ILE B O 1
ATOM 6518 N N . PHE B 1 274 ? 185.300 176.905 177.157 1.00 21.11 274 PHE B N 1
ATOM 6519 C CA . PHE B 1 274 ? 184.486 175.826 176.604 1.00 20.79 274 PHE B CA 1
ATOM 6520 C C . PHE B 1 274 ? 183.484 176.350 175.584 1.00 21.18 274 PHE B C 1
ATOM 6521 O O . PHE B 1 274 ? 183.266 175.723 174.537 1.00 28.21 274 PHE B O 1
ATOM 6529 N N . ALA B 1 275 ? 182.862 177.497 175.871 1.00 16.03 275 ALA B N 1
ATOM 6530 C CA . ALA B 1 275 ? 181.918 178.073 174.918 1.00 13.80 275 ALA B CA 1
ATOM 6531 C C . ALA B 1 275 ? 182.603 178.414 173.602 1.00 18.28 275 ALA B C 1
ATOM 6532 O O . ALA B 1 275 ? 182.072 178.127 172.524 1.00 27.90 275 ALA B O 1
ATOM 6534 N N . TYR B 1 276 ? 183.796 179.008 173.671 1.00 18.15 276 TYR B N 1
ATOM 6535 C CA . TYR B 1 276 ? 184.523 179.373 172.463 1.00 10.74 276 TYR B CA 1
ATOM 6536 C C . TYR B 1 276 ? 185.018 178.144 171.717 1.00 12.58 276 TYR B C 1
ATOM 6537 O O . TYR B 1 276 ? 185.066 178.146 170.486 1.00 18.69 276 TYR B O 1
ATOM 6546 N N . SER B 1 277 ? 185.412 177.092 172.437 1.00 20.72 277 SER B N 1
ATOM 6547 C CA . SER B 1 277 ? 185.804 175.854 171.771 1.00 15.36 277 SER B CA 1
ATOM 6548 C C . SER B 1 277 ? 184.642 175.278 170.977 1.00 21.28 277 SER B C 1
ATOM 6549 O O . SER B 1 277 ? 184.792 174.917 169.802 1.00 23.51 277 SER B O 1
ATOM 6552 N N . PHE B 1 278 ? 183.464 175.205 171.604 1.00 26.59 278 PHE B N 1
ATOM 6553 C CA . PHE B 1 278 ? 182.274 174.739 170.899 1.00 21.61 278 PHE B CA 1
ATOM 6554 C C . PHE B 1 278 ? 181.983 175.615 169.688 1.00 20.89 278 PHE B C 1
ATOM 6555 O O . PHE B 1 278 ? 181.715 175.114 168.590 1.00 21.99 278 PHE B O 1
ATOM 6563 N N . PHE B 1 279 ? 182.051 176.936 169.874 1.00 14.20 279 PHE B N 1
ATOM 6564 C CA . PHE B 1 279 ? 181.713 177.865 168.802 1.00 13.03 279 PHE B CA 1
ATOM 6565 C C . PHE B 1 279 ? 182.678 177.746 167.630 1.00 19.03 279 PHE B C 1
ATOM 6566 O O . PHE B 1 279 ? 182.254 177.728 166.473 1.00 22.06 279 PHE B O 1
ATOM 6574 N N . ALA B 1 280 ? 183.980 177.646 167.908 1.00 18.98 280 ALA B N 1
ATOM 6575 C CA . ALA B 1 280 ? 184.967 177.544 166.839 1.00 11.32 280 ALA B CA 1
ATOM 6576 C C . ALA B 1 280 ? 184.853 176.218 166.099 1.00 12.99 280 ALA B C 1
ATOM 6577 O O . ALA B 1 280 ? 184.915 176.187 164.864 1.00 10.04 280 ALA B O 1
ATOM 6579 N N . ILE B 1 281 ? 184.679 175.113 166.829 1.00 19.19 281 ILE B N 1
ATOM 6580 C CA . ILE B 1 281 ? 184.537 173.821 166.164 1.00 11.23 281 ILE B CA 1
ATOM 6581 C C . ILE B 1 281 ? 183.297 173.813 165.283 1.00 12.00 281 ILE B C 1
ATOM 6582 O O . ILE B 1 281 ? 183.335 173.352 164.135 1.00 20.74 281 ILE B O 1
ATOM 6587 N N . LEU B 1 282 ? 182.181 174.346 165.791 1.00 14.31 282 LEU B N 1
ATOM 6588 C CA . LEU B 1 282 ? 180.941 174.325 165.021 1.00 14.37 282 LEU B CA 1
ATOM 6589 C C . LEU B 1 282 ? 180.998 175.285 163.839 1.00 15.46 282 LEU B C 1
ATOM 6590 O O . LEU B 1 282 ? 180.443 174.994 162.776 1.00 15.27 282 LEU B O 1
ATOM 6595 N N . ARG B 1 283 ? 181.667 176.430 163.997 1.00 13.09 283 ARG B N 1
ATOM 6596 C CA . ARG B 1 283 ? 181.837 177.348 162.877 1.00 13.94 283 ARG B CA 1
ATOM 6597 C C . ARG B 1 283 ? 182.695 176.731 161.780 1.00 19.60 283 ARG B C 1
ATOM 6598 O O . ARG B 1 283 ? 182.384 176.870 160.592 1.00 15.85 283 ARG B O 1
ATOM 6606 N N . LYS B 1 284 ? 183.780 176.048 162.156 1.00 21.99 284 LYS B N 1
ATOM 6607 C CA . LYS B 1 284 ? 184.589 175.352 161.161 1.00 16.00 284 LYS B CA 1
ATOM 6608 C C . LYS B 1 284 ? 183.780 174.269 160.461 1.00 15.07 284 LYS B C 1
ATOM 6609 O O . LYS B 1 284 ? 183.854 174.120 159.235 1.00 19.95 284 LYS B O 1
ATOM 6615 N N . MET B 1 285 ? 182.995 173.506 161.226 1.00 9.64 285 MET B N 1
ATOM 6616 C CA . MET B 1 285 ? 182.166 172.465 160.631 1.00 12.19 285 MET B CA 1
ATOM 6617 C C . MET B 1 285 ? 181.165 173.057 159.646 1.00 25.09 285 MET B C 1
ATOM 6618 O O . MET B 1 285 ? 180.977 172.527 158.544 1.00 30.81 285 MET B O 1
ATOM 6623 N N . ALA B 1 286 ? 180.519 174.161 160.025 1.00 26.07 286 ALA B N 1
ATOM 6624 C CA . ALA B 1 286 ? 179.540 174.794 159.149 1.00 18.73 286 ALA B CA 1
ATOM 6625 C C . ALA B 1 286 ? 180.194 175.346 157.890 1.00 24.15 286 ALA B C 1
ATOM 6626 O O . ALA B 1 286 ? 179.640 175.226 156.795 1.00 36.88 286 ALA B O 1
ATOM 6628 N N . ALA B 1 287 ? 181.370 175.961 158.025 1.00 26.17 287 ALA B N 1
ATOM 6629 C CA . ALA B 1 287 ? 182.062 176.484 156.852 1.00 26.52 287 ALA B CA 1
ATOM 6630 C C . ALA B 1 287 ? 182.474 175.363 155.909 1.00 23.94 287 ALA B C 1
ATOM 6631 O O . ALA B 1 287 ? 182.415 175.518 154.685 1.00 26.40 287 ALA B O 1
ATOM 6633 N N . ASN B 1 288 ? 182.905 174.227 156.460 1.00 28.93 288 ASN B N 1
ATOM 6634 C CA . ASN B 1 288 ? 183.325 173.110 155.623 1.00 30.01 288 ASN B CA 1
ATOM 6635 C C . ASN B 1 288 ? 182.146 172.361 155.011 1.00 33.38 288 ASN B C 1
ATOM 6636 O O . ASN B 1 288 ? 182.308 171.707 153.976 1.00 36.59 288 ASN B O 1
ATOM 6641 N N . ALA B 1 289 ? 180.965 172.431 155.627 1.00 40.75 289 ALA B N 1
ATOM 6642 C CA . ALA B 1 289 ? 179.827 171.677 155.112 1.00 42.70 289 ALA B CA 1
ATOM 6643 C C . ALA B 1 289 ? 178.932 172.497 154.190 1.00 45.94 289 ALA B C 1
ATOM 6644 O O . ALA B 1 289 ? 178.407 171.963 153.208 1.00 50.51 289 ALA B O 1
ATOM 6646 N N . ARG B 1 290 ? 178.739 173.784 154.486 1.00 65.98 290 ARG B N 1
ATOM 6647 C CA . ARG B 1 290 ? 177.809 174.592 153.705 1.00 70.39 290 ARG B CA 1
ATOM 6648 C C . ARG B 1 290 ? 178.378 174.972 152.346 1.00 74.96 290 ARG B C 1
ATOM 6649 O O . ARG B 1 290 ? 177.614 175.284 151.426 1.00 76.96 290 ARG B O 1
ATOM 6657 N N . MET B 1 291 ? 179.702 174.971 152.196 1.00 82.26 291 MET B N 1
ATOM 6658 C CA . MET B 1 291 ? 180.330 175.346 150.932 1.00 83.26 291 MET B CA 1
ATOM 6659 C C . MET B 1 291 ? 181.061 174.179 150.277 1.00 80.64 291 MET B C 1
ATOM 6660 O O . MET B 1 291 ? 180.789 173.843 149.121 1.00 79.66 291 MET B O 1
ATOM 6665 N N . SER B 1 292 ? 181.985 173.548 151.001 1.00 86.80 292 SER B N 1
ATOM 6666 C CA . SER B 1 292 ? 182.846 172.541 150.389 1.00 88.96 292 SER B CA 1
ATOM 6667 C C . SER B 1 292 ? 182.061 171.282 150.036 1.00 89.98 292 SER B C 1
ATOM 6668 O O . SER B 1 292 ? 182.045 170.850 148.878 1.00 90.97 292 SER B O 1
ATOM 6671 N N . LYS B 1 293 ? 181.393 170.683 151.023 1.00 88.88 293 LYS B N 1
ATOM 6672 C CA . LYS B 1 293 ? 180.725 169.400 150.848 1.00 88.13 293 LYS B CA 1
ATOM 6673 C C . LYS B 1 293 ? 179.207 169.533 150.774 1.00 88.85 293 LYS B C 1
ATOM 6674 O O . LYS B 1 293 ? 178.490 168.548 150.983 1.00 87.63 293 LYS B O 1
ATOM 6680 N N . LEU B 1 294 ? 178.699 170.731 150.486 1.00 92.20 294 LEU B N 1
ATOM 6681 C CA . LEU B 1 294 ? 177.259 170.896 150.306 1.00 92.03 294 LEU B CA 1
ATOM 6682 C C . LEU B 1 294 ? 176.767 170.093 149.108 1.00 93.87 294 LEU B C 1
ATOM 6683 O O . LEU B 1 294 ? 175.807 169.323 149.211 1.00 93.96 294 LEU B O 1
ATOM 6688 N N . SER B 1 295 ? 177.424 170.261 147.958 1.00 101.43 295 SER B N 1
ATOM 6689 C CA . SER B 1 295 ? 177.057 169.487 146.779 1.00 101.37 295 SER B CA 1
ATOM 6690 C C . SER B 1 295 ? 177.616 168.072 146.845 1.00 100.47 295 SER B C 1
ATOM 6691 O O . SER B 1 295 ? 177.183 167.200 146.084 1.00 99.94 295 SER B O 1
ATOM 6694 N N . GLY B 1 296 ? 178.568 167.826 147.747 1.00 96.21 296 GLY B N 1
ATOM 6695 C CA . GLY B 1 296 ? 179.171 166.510 147.864 1.00 95.72 296 GLY B CA 1
ATOM 6696 C C . GLY B 1 296 ? 178.254 165.462 148.457 1.00 95.46 296 GLY B C 1
ATOM 6697 O O . GLY B 1 296 ? 178.568 164.269 148.394 1.00 94.82 296 GLY B O 1
ATOM 6698 N N . SER B 1 297 ? 177.134 165.877 149.042 1.00 94.51 297 SER B N 1
ATOM 6699 C CA . SER B 1 297 ? 176.190 164.932 149.615 1.00 95.24 297 SER B CA 1
ATOM 6700 C C . SER B 1 297 ? 175.281 164.357 148.530 1.00 94.59 297 SER B C 1
ATOM 6701 O O . SER B 1 297 ? 175.237 164.837 147.393 1.00 95.24 297 SER B O 1
ATOM 6704 N N . LYS B 1 298 ? 174.550 163.303 148.903 1.00 88.03 298 LYS B N 1
ATOM 6705 C CA . LYS B 1 298 ? 173.566 162.660 148.028 1.00 87.53 298 LYS B CA 1
ATOM 6706 C C . LYS B 1 298 ? 174.206 162.138 146.743 1.00 88.13 298 LYS B C 1
ATOM 6707 O O . LYS B 1 298 ? 173.708 162.373 145.641 1.00 88.93 298 LYS B O 1
ATOM 6709 N N . ALA B 1 299 ? 175.315 161.420 146.885 1.00 89.72 299 ALA B N 1
ATOM 6710 C CA . ALA B 1 299 ? 175.991 160.815 145.748 1.00 90.44 299 ALA B CA 1
ATOM 6711 C C . ALA B 1 299 ? 175.674 159.326 145.672 1.00 93.02 299 ALA B C 1
ATOM 6712 O O . ALA B 1 299 ? 175.548 158.645 146.693 1.00 92.35 299 ALA B O 1
ATOM 6714 N N . GLU B 1 300 ? 175.548 158.823 144.444 1.00 104.78 300 GLU B N 1
ATOM 6715 C CA . GLU B 1 300 ? 175.143 157.442 144.202 1.00 105.39 300 GLU B CA 1
ATOM 6716 C C . GLU B 1 300 ? 176.044 156.822 143.143 1.00 105.60 300 GLU B C 1
ATOM 6717 O O . GLU B 1 300 ? 176.120 157.324 142.017 1.00 104.80 300 GLU B O 1
ATOM 6723 N N . GLN B 1 301 ? 176.717 155.728 143.509 1.00 108.90 301 GLN B N 1
ATOM 6724 C CA . GLN B 1 301 ? 177.584 154.955 142.613 1.00 107.67 301 GLN B CA 1
ATOM 6725 C C . GLN B 1 301 ? 178.638 155.891 142.032 1.00 107.83 301 GLN B C 1
ATOM 6726 O O . GLN B 1 301 ? 179.410 156.471 142.815 1.00 107.20 301 GLN B O 1
ATOM 6732 N N . TYR B 1 302 ? 178.710 156.071 140.711 1.00 99.76 302 TYR B N 1
ATOM 6733 C CA . TYR B 1 302 ? 179.739 156.879 140.062 1.00 98.90 302 TYR B CA 1
ATOM 6734 C C . TYR B 1 302 ? 181.133 156.417 140.465 1.00 97.61 302 TYR B C 1
ATOM 6735 O O . TYR B 1 302 ? 181.886 157.167 141.092 1.00 97.76 302 TYR B O 1
ATOM 6744 N N . ILE B 1 303 ? 181.485 155.184 140.109 1.00 88.52 303 ILE B N 1
ATOM 6745 C CA . ILE B 1 303 ? 182.770 154.617 140.496 1.00 88.19 303 ILE B CA 1
ATOM 6746 C C . ILE B 1 303 ? 183.856 155.113 139.553 1.00 86.92 303 ILE B C 1
ATOM 6747 O O . ILE B 1 303 ? 184.784 155.810 139.975 1.00 89.70 303 ILE B O 1
ATOM 6752 N N . PHE B 1 304 ? 183.734 154.779 138.266 1.00 79.19 304 PHE B N 1
ATOM 6753 C CA . PHE B 1 304 ? 184.804 155.047 137.308 1.00 80.38 304 PHE B CA 1
ATOM 6754 C C . PHE B 1 304 ? 185.100 156.535 137.168 1.00 80.96 304 PHE B C 1
ATOM 6755 O O . PHE B 1 304 ? 186.264 156.947 137.103 1.00 80.25 304 PHE B O 1
ATOM 6763 N N . ASN B 1 305 ? 184.052 157.359 137.113 1.00 80.94 305 ASN B N 1
ATOM 6764 C CA . ASN B 1 305 ? 184.257 158.797 136.975 1.00 80.67 305 ASN B CA 1
ATOM 6765 C C . ASN B 1 305 ? 184.965 159.375 138.193 1.00 81.21 305 ASN B C 1
ATOM 6766 O O . ASN B 1 305 ? 185.825 160.253 138.059 1.00 79.98 305 ASN B O 1
ATOM 6771 N N . TRP B 1 306 ? 184.616 158.898 139.388 1.00 73.75 306 TRP B N 1
ATOM 6772 C CA . TRP B 1 306 ? 185.305 159.353 140.591 1.00 70.20 306 TRP B CA 1
ATOM 6773 C C . TRP B 1 306 ? 186.769 158.931 140.587 1.00 69.41 306 TRP B C 1
ATOM 6774 O O . TRP B 1 306 ? 187.650 159.730 140.925 1.00 72.74 306 TRP B O 1
ATOM 6785 N N . LYS B 1 307 ? 187.051 157.684 140.210 1.00 65.99 307 LYS B N 1
ATOM 6786 C CA . LYS B 1 307 ? 188.421 157.189 140.205 1.00 67.43 307 LYS B CA 1
ATOM 6787 C C . LYS B 1 307 ? 189.243 157.712 139.038 1.00 69.33 307 LYS B C 1
ATOM 6788 O O . LYS B 1 307 ? 190.459 157.499 139.021 1.00 71.36 307 LYS B O 1
ATOM 6794 N N . LEU B 1 308 ? 188.622 158.376 138.065 1.00 63.49 308 LEU B N 1
ATOM 6795 C CA . LEU B 1 308 ? 189.346 158.895 136.912 1.00 63.38 308 LEU B CA 1
ATOM 6796 C C . LEU B 1 308 ? 189.498 160.408 136.921 1.00 62.44 308 LEU B C 1
ATOM 6797 O O . LEU B 1 308 ? 190.612 160.915 136.767 1.00 65.71 308 LEU B O 1
ATOM 6802 N N . PHE B 1 309 ? 188.404 161.154 137.090 1.00 55.99 309 PHE B N 1
ATOM 6803 C CA . PHE B 1 309 ? 188.502 162.608 137.039 1.00 57.58 309 PHE B CA 1
ATOM 6804 C C . PHE B 1 309 ? 189.125 163.178 138.306 1.00 61.71 309 PHE B C 1
ATOM 6805 O O . PHE B 1 309 ? 189.731 164.255 138.266 1.00 64.22 309 PHE B O 1
ATOM 6813 N N . THR B 1 310 ? 188.987 162.482 139.430 1.00 51.68 310 THR B N 1
ATOM 6814 C CA . THR B 1 310 ? 189.659 162.836 140.675 1.00 42.60 310 THR B CA 1
ATOM 6815 C C . THR B 1 310 ? 190.741 161.816 141.010 1.00 44.69 310 THR B C 1
ATOM 6816 O O . THR B 1 310 ? 190.932 161.444 142.168 1.00 46.49 310 THR B O 1
ATOM 6820 N N . GLY B 1 311 ? 191.446 161.339 139.988 1.00 32.92 311 GLY B N 1
ATOM 6821 C CA . GLY B 1 311 ? 192.470 160.336 140.185 1.00 28.61 311 GLY B CA 1
ATOM 6822 C C . GLY B 1 311 ? 193.868 160.906 140.282 1.00 32.85 311 GLY B C 1
ATOM 6823 O O . GLY B 1 311 ? 194.800 160.200 140.674 1.00 43.23 311 GLY B O 1
ATOM 6824 N N . TRP B 1 312 ? 194.033 162.180 139.940 1.00 18.90 312 TRP B N 1
ATOM 6825 C CA . TRP B 1 312 ? 195.333 162.835 139.975 1.00 15.29 312 TRP B CA 1
ATOM 6826 C C . TRP B 1 312 ? 195.319 163.943 141.017 1.00 17.24 312 TRP B C 1
ATOM 6827 O O . TRP B 1 312 ? 194.445 164.814 140.991 1.00 20.27 312 TRP B O 1
ATOM 6838 N N . ASP B 1 313 ? 196.286 163.905 141.930 1.00 15.93 313 ASP B N 1
ATOM 6839 C CA . ASP B 1 313 ? 196.466 164.972 142.905 1.00 10.73 313 ASP B CA 1
ATOM 6840 C C . ASP B 1 313 ? 197.262 166.099 142.263 1.00 15.43 313 ASP B C 1
ATOM 6841 O O . ASP B 1 313 ? 198.419 165.905 141.875 1.00 21.68 313 ASP B O 1
ATOM 6846 N N . TYR B 1 314 ? 196.649 167.274 142.143 1.00 12.75 314 TYR B N 1
ATOM 6847 C CA . TYR B 1 314 ? 197.292 168.382 141.453 1.00 11.81 314 TYR B CA 1
ATOM 6848 C C . TYR B 1 314 ? 198.373 169.053 142.283 1.00 14.56 314 TYR B C 1
ATOM 6849 O O . TYR B 1 314 ? 199.173 169.810 141.725 1.00 17.72 314 TYR B O 1
ATOM 6858 N N . THR B 1 315 ? 198.421 168.794 143.591 1.00 9.25 315 THR B N 1
ATOM 6859 C CA . THR B 1 315 ? 199.446 169.394 144.439 1.00 3.02 315 THR B CA 1
ATOM 6860 C C . THR B 1 315 ? 200.814 168.758 144.230 1.00 5.31 315 THR B C 1
ATOM 6861 O O . THR B 1 315 ? 201.834 169.430 144.409 1.00 15.33 315 THR B O 1
ATOM 6865 N N . ILE B 1 316 ? 200.852 167.484 143.832 1.00 7.68 316 ILE B N 1
ATOM 6866 C CA . ILE B 1 316 ? 202.106 166.741 143.783 1.00 5.23 316 ILE B CA 1
ATOM 6867 C C . ILE B 1 316 ? 203.038 167.338 142.740 1.00 7.02 316 ILE B C 1
ATOM 6868 O O . ILE B 1 316 ? 202.675 167.493 141.568 1.00 11.76 316 ILE B O 1
ATOM 6873 N N . GLY B 1 317 ? 204.255 167.665 143.167 1.00 10.71 317 GLY B N 1
ATOM 6874 C CA . GLY B 1 317 ? 205.276 168.181 142.279 1.00 10.63 317 GLY B CA 1
ATOM 6875 C C . GLY B 1 317 ? 206.577 167.411 142.385 1.00 19.00 317 GLY B C 1
ATOM 6876 O O . GLY B 1 317 ? 207.656 167.966 142.161 1.00 20.33 317 GLY B O 1
ATOM 6877 N N . ASN B 1 318 ? 206.484 166.130 142.728 1.00 12.64 318 ASN B N 1
ATOM 6878 C CA . ASN B 1 318 ? 207.639 165.253 142.856 1.00 11.39 318 ASN B CA 1
ATOM 6879 C C . ASN B 1 318 ? 207.573 164.160 141.798 1.00 14.10 318 ASN B C 1
ATOM 6880 O O . ASN B 1 318 ? 206.491 163.659 141.478 1.00 21.72 318 ASN B O 1
ATOM 6885 N N . SER B 1 319 ? 208.735 163.799 141.250 1.00 8.86 319 SER B N 1
ATOM 6886 C CA . SER B 1 319 ? 208.780 162.793 140.192 1.00 14.90 319 SER B CA 1
ATOM 6887 C C . SER B 1 319 ? 208.379 161.418 140.712 1.00 18.22 319 SER B C 1
ATOM 6888 O O . SER B 1 319 ? 207.518 160.746 140.128 1.00 19.84 319 SER B O 1
ATOM 6891 N N . GLU B 1 320 ? 208.999 160.980 141.810 1.00 21.54 320 GLU B N 1
ATOM 6892 C CA . GLU B 1 320 ? 208.718 159.649 142.339 1.00 22.32 320 GLU B CA 1
ATOM 6893 C C . GLU B 1 320 ? 207.282 159.541 142.831 1.00 21.09 320 GLU B C 1
ATOM 6894 O O . GLU B 1 320 ? 206.620 158.518 142.622 1.00 27.17 320 GLU B O 1
ATOM 6900 N N . THR B 1 321 ? 206.782 160.589 143.488 1.00 12.09 321 THR B N 1
ATOM 6901 C CA . THR B 1 321 ? 205.393 160.584 143.929 1.00 12.36 321 THR B CA 1
ATOM 6902 C C . THR B 1 321 ? 204.441 160.558 142.740 1.00 19.41 321 THR B C 1
ATOM 6903 O O . THR B 1 321 ? 203.386 159.920 142.798 1.00 24.35 321 THR B O 1
ATOM 6907 N N . ALA B 1 322 ? 204.794 161.248 141.652 1.00 23.57 322 ALA B N 1
ATOM 6908 C CA . ALA B 1 322 ? 203.958 161.218 140.454 1.00 19.19 322 ALA B CA 1
ATOM 6909 C C . ALA B 1 322 ? 203.914 159.825 139.839 1.00 24.48 322 ALA B C 1
ATOM 6910 O O . ALA B 1 322 ? 202.847 159.353 139.427 1.00 32.28 322 ALA B O 1
ATOM 6912 N N . SER B 1 323 ? 205.064 159.151 139.760 1.00 24.12 323 SER B N 1
ATOM 6913 C CA . SER B 1 323 ? 205.077 157.781 139.255 1.00 25.46 323 SER B CA 1
ATOM 6914 C C . SER B 1 323 ? 204.264 156.858 140.156 1.00 30.74 323 SER B C 1
ATOM 6915 O O . SER B 1 323 ? 203.537 155.978 139.672 1.00 34.69 323 SER B O 1
ATOM 6918 N N . ASN B 1 324 ? 204.382 157.044 141.474 1.00 33.26 324 ASN B N 1
ATOM 6919 C CA . ASN B 1 324 ? 203.607 156.249 142.420 1.00 34.71 324 ASN B CA 1
ATOM 6920 C C . ASN B 1 324 ? 202.115 156.488 142.211 1.00 33.44 324 ASN B C 1
ATOM 6921 O O . ASN B 1 324 ? 201.320 155.543 142.221 1.00 38.02 324 ASN B O 1
ATOM 6926 N N . THR B 1 325 ? 201.722 157.743 141.986 1.00 27.64 325 THR B N 1
ATOM 6927 C CA . THR B 1 325 ? 200.319 158.059 141.740 1.00 31.47 325 THR B CA 1
ATOM 6928 C C . THR B 1 325 ? 199.820 157.423 140.449 1.00 35.17 325 THR B C 1
ATOM 6929 O O . THR B 1 325 ? 198.685 156.940 140.388 1.00 40.43 325 THR B O 1
ATOM 6933 N N . VAL B 1 326 ? 200.645 157.430 139.401 1.00 39.80 326 VAL B N 1
ATOM 6934 C CA . VAL B 1 326 ? 200.251 156.802 138.141 1.00 38.20 326 VAL B CA 1
ATOM 6935 C C . VAL B 1 326 ? 200.027 155.309 138.345 1.00 41.91 326 VAL B C 1
ATOM 6936 O O . VAL B 1 326 ? 199.029 154.736 137.882 1.00 43.30 326 VAL B O 1
ATOM 6940 N N . MET B 1 327 ? 200.949 154.660 139.061 1.00 57.38 327 MET B N 1
ATOM 6941 C CA . MET B 1 327 ? 200.789 153.241 139.361 1.00 59.39 327 MET B CA 1
ATOM 6942 C C . MET B 1 327 ? 199.527 152.991 140.179 1.00 57.22 327 MET B C 1
ATOM 6943 O O . MET B 1 327 ? 198.806 152.015 139.941 1.00 56.00 327 MET B O 1
ATOM 6948 N N . ALA B 1 328 ? 199.246 153.866 141.147 1.00 53.49 328 ALA B N 1
ATOM 6949 C CA . ALA B 1 328 ? 198.056 153.708 141.978 1.00 51.50 328 ALA B CA 1
ATOM 6950 C C . ALA B 1 328 ? 196.782 153.837 141.156 1.00 56.18 328 ALA B C 1
ATOM 6951 O O . ALA B 1 328 ? 195.823 153.090 141.371 1.00 61.43 328 ALA B O 1
ATOM 6953 N N . VAL B 1 329 ? 196.747 154.789 140.223 1.00 57.77 329 VAL B N 1
ATOM 6954 C CA . VAL B 1 329 ? 195.573 154.945 139.365 1.00 57.47 329 VAL B CA 1
ATOM 6955 C C . VAL B 1 329 ? 195.383 153.708 138.498 1.00 59.13 329 VAL B C 1
ATOM 6956 O O . VAL B 1 329 ? 194.258 153.212 138.327 1.00 61.13 329 VAL B O 1
ATOM 6960 N N . VAL B 1 330 ? 196.481 153.187 137.941 1.00 58.66 330 VAL B N 1
ATOM 6961 C CA . VAL B 1 330 ? 196.393 151.979 137.124 1.00 57.83 330 VAL B CA 1
ATOM 6962 C C . VAL B 1 330 ? 195.829 150.829 137.946 1.00 59.84 330 VAL B C 1
ATOM 6963 O O . VAL B 1 330 ? 194.931 150.106 137.503 1.00 60.05 330 VAL B O 1
ATOM 6967 N N . ILE B 1 331 ? 196.338 150.659 139.168 1.00 62.73 331 ILE B N 1
ATOM 6968 C CA . ILE B 1 331 ? 195.880 149.579 140.042 1.00 62.27 331 ILE B CA 1
ATOM 6969 C C . ILE B 1 331 ? 194.397 149.749 140.366 1.00 62.72 331 ILE B C 1
ATOM 6970 O O . ILE B 1 331 ? 193.611 148.794 140.316 1.00 66.64 331 ILE B O 1
ATOM 6975 N N . LYS B 1 332 ? 193.994 150.977 140.705 1.00 65.16 332 LYS B N 1
ATOM 6976 C CA . LYS B 1 332 ? 192.600 151.233 141.054 1.00 66.73 332 LYS B CA 1
ATOM 6977 C C . LYS B 1 332 ? 191.675 150.857 139.909 1.00 68.99 332 LYS B C 1
ATOM 6978 O O . LYS B 1 332 ? 190.699 150.123 140.100 1.00 71.97 332 LYS B O 1
ATOM 6984 N N . LEU B 1 333 ? 191.995 151.316 138.697 1.00 71.85 333 LEU B N 1
ATOM 6985 C CA . LEU B 1 333 ? 191.167 150.984 137.541 1.00 70.94 333 LEU B CA 1
ATOM 6986 C C . LEU B 1 333 ? 191.181 149.484 137.260 1.00 70.86 333 LEU B C 1
ATOM 6987 O O . LEU B 1 333 ? 190.158 148.907 136.865 1.00 70.71 333 LEU B O 1
ATOM 6992 N N . ARG B 1 334 ? 192.334 148.836 137.455 1.00 74.92 334 ARG B N 1
ATOM 6993 C CA . ARG B 1 334 ? 192.452 147.418 137.130 1.00 74.50 334 ARG B CA 1
ATOM 6994 C C . ARG B 1 334 ? 191.568 146.559 138.025 1.00 75.25 334 ARG B C 1
ATOM 6995 O O . ARG B 1 334 ? 190.760 145.768 137.524 1.00 76.87 334 ARG B O 1
ATOM 7003 N N . GLU B 1 335 ? 191.665 146.707 139.352 1.00 79.32 335 GLU B N 1
ATOM 7004 C CA . GLU B 1 335 ? 190.688 145.932 140.119 1.00 81.33 335 GLU B CA 1
ATOM 7005 C C . GLU B 1 335 ? 189.280 146.507 140.056 1.00 82.48 335 GLU B C 1
ATOM 7006 O O . GLU B 1 335 ? 188.335 145.772 140.345 1.00 84.39 335 GLU B O 1
ATOM 7012 N N . SER B 1 336 ? 189.090 147.759 139.637 1.00 78.22 336 SER B N 1
ATOM 7013 C CA . SER B 1 336 ? 187.727 148.220 139.397 1.00 78.11 336 SER B CA 1
ATOM 7014 C C . SER B 1 336 ? 187.060 147.380 138.315 1.00 79.70 336 SER B C 1
ATOM 7015 O O . SER B 1 336 ? 185.981 146.806 138.526 1.00 82.89 336 SER B O 1
ATOM 7018 N N . ILE B 1 337 ? 187.716 147.265 137.158 1.00 83.73 337 ILE B N 1
ATOM 7019 C CA . ILE B 1 337 ? 187.150 146.468 136.075 1.00 83.73 337 ILE B CA 1
ATOM 7020 C C . ILE B 1 337 ? 187.124 144.993 136.458 1.00 84.03 337 ILE B C 1
ATOM 7021 O O . ILE B 1 337 ? 186.178 144.273 136.121 1.00 85.88 337 ILE B O 1
ATOM 7026 N N . ALA B 1 338 ? 188.136 144.526 137.195 1.00 85.85 338 ALA B N 1
ATOM 7027 C CA . ALA B 1 338 ? 188.169 143.121 137.588 1.00 86.98 338 ALA B CA 1
ATOM 7028 C C . ALA B 1 338 ? 186.993 142.762 138.488 1.00 88.11 338 ALA B C 1
ATOM 7029 O O . ALA B 1 338 ? 186.372 141.707 138.314 1.00 89.56 338 ALA B O 1
ATOM 7031 N N . ASP B 1 339 ? 186.671 143.622 139.453 1.00 90.80 339 ASP B N 1
ATOM 7032 C CA . ASP B 1 339 ? 185.571 143.363 140.370 1.00 90.81 339 ASP B CA 1
ATOM 7033 C C . ASP B 1 339 ? 184.227 143.530 139.676 1.00 90.37 339 ASP B C 1
ATOM 7034 O O . ASP B 1 339 ? 183.289 142.777 139.956 1.00 91.02 339 ASP B O 1
ATOM 7039 N N . ILE B 1 340 ? 184.111 144.505 138.773 1.00 98.41 340 ILE B N 1
ATOM 7040 C CA . ILE B 1 340 ? 182.830 144.733 138.113 1.00 99.78 340 ILE B CA 1
ATOM 7041 C C . ILE B 1 340 ? 182.573 143.646 137.072 1.00 100.85 340 ILE B C 1
ATOM 7042 O O . ILE B 1 340 ? 181.424 143.405 136.687 1.00 100.78 340 ILE B O 1
ATOM 7047 N N . LYS B 1 341 ? 183.635 142.982 136.609 1.00 107.86 341 LYS B N 1
ATOM 7048 C CA . LYS B 1 341 ? 183.492 141.947 135.591 1.00 108.62 341 LYS B CA 1
ATOM 7049 C C . LYS B 1 341 ? 182.772 140.702 136.097 1.00 110.18 341 LYS B C 1
ATOM 7050 O O . LYS B 1 341 ? 181.693 140.361 135.602 1.00 109.62 341 LYS B O 1
ATOM 7056 N N . LYS B 1 342 ? 183.360 140.012 137.078 1.00 120.24 342 LYS 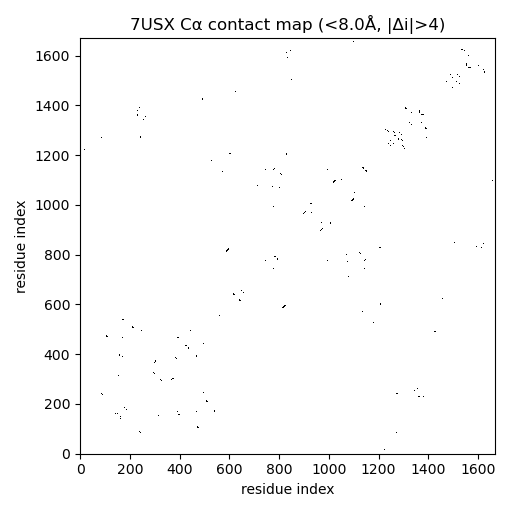B N 1
ATOM 7057 C CA . LYS B 1 342 ? 182.815 138.722 137.493 1.00 120.71 342 LYS B CA 1
ATOM 7058 C C . LYS B 1 342 ? 181.530 138.884 138.294 1.00 120.90 342 LYS B C 1
ATOM 7059 O O . LYS B 1 342 ? 180.534 138.202 138.025 1.00 120.21 342 LYS B O 1
ATOM 7065 N N . ASP B 1 343 ? 181.534 139.780 139.284 1.00 125.37 343 ASP B N 1
ATOM 7066 C CA . ASP B 1 343 ? 180.400 139.980 140.183 1.00 125.88 343 ASP B CA 1
ATOM 7067 C C . ASP B 1 343 ? 180.007 138.683 140.885 1.00 125.98 343 ASP B C 1
ATOM 7068 O O . ASP B 1 343 ? 178.869 138.542 141.345 1.00 126.24 343 ASP B O 1
ATOM 7073 N N . ALA B 1 344 ? 180.937 137.734 140.970 1.00 127.75 344 ALA B N 1
ATOM 7074 C CA . ALA B 1 344 ? 180.684 136.452 141.612 1.00 128.15 344 ALA B CA 1
ATOM 7075 C C . ALA B 1 344 ? 181.429 136.384 142.939 1.00 128.60 344 ALA B C 1
ATOM 7076 O O . ALA B 1 344 ? 182.652 136.555 142.982 1.00 128.21 344 ALA B O 1
ATOM 7078 N N . HIS B 1 345 ? 180.684 136.134 144.025 1.00 130.22 345 HIS B N 1
ATOM 7079 C CA . HIS B 1 345 ? 181.243 136.088 145.370 1.00 129.88 345 HIS B CA 1
ATOM 7080 C C . HIS B 1 345 ? 180.762 134.810 146.064 1.00 129.33 345 HIS B C 1
ATOM 7081 O O . HIS B 1 345 ? 179.772 134.792 146.794 1.00 129.17 345 HIS B O 1
ATOM 7088 N N . GLY B 1 346 ? 181.477 133.713 145.832 1.00 120.13 346 GLY B N 1
ATOM 7089 C CA . GLY B 1 346 ? 181.195 132.481 146.540 1.00 119.91 346 GLY B CA 1
ATOM 7090 C C . GLY B 1 346 ? 182.435 131.851 147.137 1.00 119.63 346 GLY B C 1
ATOM 7091 O O . GLY B 1 346 ? 183.327 131.409 146.406 1.00 119.46 346 GLY B O 1
ATOM 7092 N N . LYS B 1 347 ? 182.490 131.789 148.468 1.00 126.76 347 LYS B N 1
ATOM 7093 C CA . LYS B 1 347 ? 183.616 131.198 149.181 1.00 127.66 347 LYS B CA 1
ATOM 7094 C C . LYS B 1 347 ? 183.301 131.091 150.667 1.00 128.01 347 LYS B C 1
ATOM 7095 O O . LYS B 1 347 ? 182.709 132.006 151.248 1.00 127.62 347 LYS B O 1
ATOM 7101 N N . PHE B 1 348 ? 183.694 129.982 151.289 1.00 133.18 348 PHE B N 1
ATOM 7102 C CA . PHE B 1 348 ? 183.518 129.818 152.726 1.00 132.78 348 PHE B CA 1
ATOM 7103 C C . PHE B 1 348 ? 184.547 128.840 153.277 1.00 133.02 348 PHE B C 1
ATOM 7104 O O . PHE B 1 348 ? 184.391 127.622 153.142 1.00 133.26 348 PHE B O 1
ATOM 7112 N N . ARG B 1 349 ? 185.600 129.363 153.896 1.00 131.06 349 ARG B N 1
ATOM 7113 C CA . ARG B 1 349 ? 186.647 128.552 154.503 1.00 130.85 349 ARG B CA 1
ATOM 7114 C C . ARG B 1 349 ? 186.533 128.667 156.016 1.00 130.74 349 ARG B C 1
ATOM 7115 O O . ARG B 1 349 ? 186.519 129.777 156.557 1.00 130.24 349 ARG B O 1
ATOM 7123 N N . LEU B 1 350 ? 186.444 127.519 156.692 1.00 121.93 350 LEU B N 1
ATOM 7124 C CA . LEU B 1 350 ? 186.317 127.528 158.145 1.00 120.92 350 LEU B CA 1
ATOM 7125 C C . LEU B 1 350 ? 187.571 128.089 158.803 1.00 120.45 350 LEU B C 1
ATOM 7126 O O . LEU B 1 350 ? 187.497 128.705 159.872 1.00 119.77 350 LEU B O 1
ATOM 7131 N N . LEU B 1 351 ? 188.733 127.885 158.178 1.00 117.81 351 LEU B N 1
ATOM 7132 C CA . LEU B 1 351 ? 189.986 128.401 158.717 1.00 117.85 351 LEU B CA 1
ATOM 7133 C C . LEU B 1 351 ? 189.987 129.926 158.771 1.00 118.01 351 LEU B C 1
ATOM 7134 O O . LEU B 1 351 ? 190.401 130.527 159.769 1.00 116.95 351 LEU B O 1
ATOM 7139 N N . GLN B 1 352 ? 189.520 130.565 157.696 1.00 119.30 352 GLN B N 1
ATOM 7140 C CA . GLN B 1 352 ? 189.486 132.024 157.659 1.00 118.64 352 GLN B CA 1
ATOM 7141 C C . GLN B 1 352 ? 188.523 132.582 158.700 1.00 117.59 352 GLN B C 1
ATOM 7142 O O . GLN B 1 352 ? 188.838 133.562 159.387 1.00 117.88 352 GLN B O 1
ATOM 7148 N N . PHE B 1 353 ? 187.344 131.970 158.832 1.00 110.19 353 PHE B N 1
ATOM 7149 C CA . PHE B 1 353 ? 186.380 132.425 159.828 1.00 110.09 353 PHE B CA 1
ATOM 7150 C C . PHE B 1 353 ? 186.916 132.230 161.241 1.00 109.84 353 PHE B C 1
ATOM 7151 O O . PHE B 1 353 ? 186.725 133.088 162.113 1.00 109.12 353 PHE B O 1
ATOM 7159 N N . SER B 1 354 ? 187.585 131.100 161.486 1.00 105.67 354 SER B N 1
ATOM 7160 C CA . SER B 1 354 ? 188.186 130.863 162.794 1.00 104.89 354 SER B CA 1
ATOM 7161 C C . SER B 1 354 ? 189.268 131.891 163.095 1.00 104.05 354 SER B C 1
ATOM 7162 O O . SER B 1 354 ? 189.362 132.391 164.221 1.00 102.83 354 SER B O 1
ATOM 7165 N N . LEU B 1 355 ? 190.092 132.224 162.100 1.00 104.83 355 LEU B N 1
ATOM 7166 C CA . LEU B 1 355 ? 191.108 133.251 162.305 1.00 105.74 355 LEU B CA 1
ATOM 7167 C C . LEU B 1 355 ? 190.470 134.602 162.603 1.00 106.49 355 LEU B C 1
ATOM 7168 O O . LEU B 1 355 ? 190.942 135.342 163.475 1.00 106.82 355 LEU B O 1
ATOM 7173 N N . ARG B 1 356 ? 189.393 134.940 161.892 1.00 105.38 356 ARG B N 1
ATOM 7174 C CA . ARG B 1 356 ? 188.726 136.219 162.117 1.00 103.49 356 ARG B CA 1
ATOM 7175 C C . ARG B 1 356 ? 188.141 136.300 163.523 1.00 103.47 356 ARG B C 1
ATOM 7176 O O . ARG B 1 356 ? 188.293 137.317 164.214 1.00 103.42 356 ARG B O 1
ATOM 7184 N N . VAL B 1 357 ? 187.471 135.235 163.972 1.00 93.18 357 VAL B N 1
ATOM 7185 C CA . VAL B 1 357 ? 186.879 135.267 165.307 1.00 92.21 357 VAL B CA 1
ATOM 7186 C C . VAL B 1 357 ? 187.966 135.253 166.378 1.00 91.27 357 VAL B C 1
ATOM 7187 O O . VAL B 1 357 ? 187.826 135.894 167.426 1.00 90.35 357 VAL B O 1
ATOM 7191 N N . PHE B 1 358 ? 189.070 134.540 166.134 1.00 86.93 358 PHE B N 1
ATOM 7192 C CA . PHE B 1 358 ? 190.185 134.563 167.075 1.00 86.15 358 PHE B CA 1
ATOM 7193 C C . PHE B 1 358 ? 190.776 135.961 167.190 1.00 86.46 358 PHE B C 1
ATOM 7194 O O . PHE B 1 358 ? 191.111 136.416 168.291 1.00 86.32 358 PHE B O 1
ATOM 7202 N N . ALA B 1 359 ? 190.915 136.657 166.059 1.00 77.71 359 ALA B N 1
ATOM 7203 C CA . ALA B 1 359 ? 191.412 138.027 166.082 1.00 75.83 359 ALA B CA 1
ATOM 7204 C C . ALA B 1 359 ? 190.466 138.940 166.851 1.00 73.53 359 ALA B C 1
ATOM 7205 O O . ALA B 1 359 ? 190.898 139.748 167.684 1.00 72.85 359 ALA B O 1
ATOM 7207 N N . ASN B 1 360 ? 189.163 138.820 166.588 1.00 65.39 360 ASN B N 1
ATOM 7208 C CA . ASN B 1 360 ? 188.194 139.657 167.285 1.00 66.17 360 ASN B CA 1
ATOM 7209 C C . ASN B 1 360 ? 188.132 139.353 168.776 1.00 66.91 360 ASN B C 1
ATOM 7210 O O . ASN B 1 360 ? 187.799 140.245 169.564 1.00 66.30 360 ASN B O 1
ATOM 7215 N N . ILE B 1 361 ? 188.439 138.121 169.181 1.00 67.12 361 ILE B N 1
ATOM 7216 C CA . ILE B 1 361 ? 188.470 137.794 170.602 1.00 66.53 361 ILE B CA 1
ATOM 7217 C C . ILE B 1 361 ? 189.734 138.338 171.259 1.00 65.19 361 ILE B C 1
ATOM 7218 O O . ILE B 1 361 ? 189.680 138.911 172.354 1.00 65.41 361 ILE B O 1
ATOM 7223 N N . ILE B 1 362 ? 190.889 138.169 170.609 1.00 61.91 362 ILE B N 1
ATOM 7224 C CA . ILE B 1 362 ? 192.133 138.647 171.205 1.00 63.06 362 ILE B CA 1
ATOM 7225 C C . ILE B 1 362 ? 192.146 140.169 171.281 1.00 63.65 362 ILE B C 1
ATOM 7226 O O . ILE B 1 362 ? 192.764 140.746 172.184 1.00 61.21 362 ILE B O 1
ATOM 7231 N N . ILE B 1 363 ? 191.453 140.848 170.364 1.00 58.15 363 ILE B N 1
ATOM 7232 C CA . ILE B 1 363 ? 191.389 142.306 170.429 1.00 55.51 363 ILE B CA 1
ATOM 7233 C C . ILE B 1 363 ? 190.608 142.759 171.660 1.00 55.66 363 ILE B C 1
ATOM 7234 O O . ILE B 1 363 ? 191.024 143.683 172.373 1.00 55.16 363 ILE B O 1
ATOM 7239 N N . CYS B 1 364 ? 189.475 142.110 171.940 1.00 55.67 364 CYS B N 1
ATOM 7240 C CA . CYS B 1 364 ? 188.726 142.427 173.152 1.00 55.86 364 CYS B CA 1
ATOM 7241 C C . CYS B 1 364 ? 189.520 142.061 174.399 1.00 54.26 364 CYS B C 1
ATOM 7242 O O . CYS B 1 364 ? 189.439 142.749 175.425 1.00 54.61 364 CYS B O 1
ATOM 7245 N N . ALA B 1 365 ? 190.293 140.975 174.331 1.00 52.24 365 ALA B N 1
ATOM 7246 C CA . ALA B 1 365 ? 191.164 140.622 175.448 1.00 53.75 365 ALA B CA 1
ATOM 7247 C C . ALA B 1 365 ? 192.187 141.719 175.711 1.00 54.97 365 ALA B C 1
ATOM 7248 O O . ALA B 1 365 ? 192.450 142.070 176.867 1.00 53.82 365 ALA B O 1
ATOM 7250 N N . MET B 1 366 ? 192.771 142.276 174.648 1.00 53.45 366 MET B N 1
ATOM 7251 C CA . MET B 1 366 ? 193.728 143.365 174.813 1.00 50.28 366 MET B CA 1
ATOM 7252 C C . MET B 1 366 ? 193.057 144.622 175.357 1.00 50.18 366 MET B C 1
ATOM 7253 O O . MET B 1 366 ? 193.657 145.356 176.148 1.00 47.87 366 MET B O 1
ATOM 7258 N N . LEU B 1 367 ? 191.816 144.890 174.944 1.00 48.54 367 LEU B N 1
ATOM 7259 C CA . LEU B 1 367 ? 191.087 146.028 175.507 1.00 46.62 367 LEU B CA 1
ATOM 7260 C C . LEU B 1 367 ? 190.850 145.851 177.005 1.00 45.19 367 LEU B C 1
ATOM 7261 O O . LEU B 1 367 ? 191.027 146.793 177.793 1.00 46.23 367 LEU B O 1
ATOM 7266 N N . GLY B 1 368 ? 190.439 144.651 177.417 1.00 45.30 368 GLY B N 1
ATOM 7267 C CA . GLY B 1 368 ? 190.273 144.387 178.838 1.00 47.34 368 GLY B CA 1
ATOM 7268 C C . GLY B 1 368 ? 191.579 144.490 179.602 1.00 48.59 368 GLY B C 1
ATOM 7269 O O . GLY B 1 368 ? 191.613 144.978 180.736 1.00 49.84 368 GLY B O 1
ATOM 7270 N N . PHE B 1 369 ? 192.672 144.031 178.989 1.00 45.31 369 PHE B N 1
ATOM 7271 C CA . PHE B 1 369 ? 193.988 144.188 179.597 1.00 45.32 369 PHE B CA 1
ATOM 7272 C C . PHE B 1 369 ? 194.340 145.659 179.763 1.00 48.40 369 PHE B C 1
ATOM 7273 O O . PHE B 1 369 ? 194.933 146.053 180.771 1.00 48.27 369 PHE B O 1
ATOM 7281 N N . SER B 1 370 ? 193.985 146.486 178.776 1.00 41.25 370 SER B N 1
ATOM 7282 C CA . SER B 1 370 ? 194.208 147.924 178.889 1.00 37.37 370 SER B CA 1
ATOM 7283 C C . SER B 1 370 ? 193.441 148.513 180.064 1.00 39.07 370 SER B C 1
ATOM 7284 O O . SER B 1 370 ? 193.992 149.301 180.845 1.00 43.35 370 SER B O 1
ATOM 7287 N N . ILE B 1 371 ? 192.168 148.136 180.210 1.00 42.36 371 ILE B N 1
ATOM 7288 C CA . ILE B 1 371 ? 191.369 148.643 181.328 1.00 41.21 371 ILE B CA 1
ATOM 7289 C C . ILE B 1 371 ? 191.992 148.232 182.656 1.00 38.46 371 ILE B C 1
ATOM 7290 O O . ILE B 1 371 ? 192.146 149.049 183.575 1.00 38.55 371 ILE B O 1
ATOM 7295 N N . TYR B 1 372 ? 192.357 146.953 182.776 1.00 42.27 372 TYR B N 1
ATOM 7296 C CA . TYR B 1 372 ? 192.902 146.456 184.035 1.00 46.95 372 TYR B CA 1
ATOM 7297 C C . TYR B 1 372 ? 194.232 147.125 184.356 1.00 47.83 372 TYR B C 1
ATOM 7298 O O . TYR B 1 372 ? 194.496 147.471 185.513 1.00 49.42 372 TYR B O 1
ATOM 7307 N N . CYS B 1 373 ? 195.078 147.326 183.342 1.00 42.13 373 CYS B N 1
ATOM 7308 C CA . CYS B 1 373 ? 196.358 147.989 183.562 1.00 39.50 373 CYS B CA 1
ATOM 7309 C C . CYS B 1 373 ? 196.168 149.433 184.001 1.00 39.23 373 CYS B C 1
ATOM 7310 O O . CYS B 1 373 ? 196.868 149.906 184.902 1.00 42.56 373 CYS B O 1
ATOM 7313 N N . ILE B 1 374 ? 195.230 150.154 183.380 1.00 37.11 374 ILE B N 1
ATOM 7314 C CA . ILE B 1 374 ? 194.997 151.544 183.770 1.00 37.56 374 ILE B CA 1
ATOM 7315 C C . ILE B 1 374 ? 194.503 151.614 185.210 1.00 41.67 374 ILE B C 1
ATOM 7316 O O . ILE B 1 374 ? 194.971 152.438 186.010 1.00 44.50 374 ILE B O 1
ATOM 7321 N N . ILE B 1 375 ? 193.557 150.739 185.566 1.00 47.04 375 ILE B N 1
ATOM 7322 C CA . ILE B 1 375 ? 193.020 150.740 186.925 1.00 41.94 375 ILE B CA 1
ATOM 7323 C C . ILE B 1 375 ? 194.112 150.404 187.934 1.00 42.91 375 ILE B C 1
ATOM 7324 O O . ILE B 1 375 ? 194.225 151.047 188.985 1.00 44.79 375 ILE B O 1
ATOM 7329 N N . PHE B 1 376 ? 194.933 149.396 187.630 1.00 49.08 376 PHE B N 1
ATOM 7330 C CA . PHE B 1 376 ? 196.020 149.013 188.525 1.00 49.28 376 PHE B CA 1
ATOM 7331 C C . PHE B 1 376 ? 197.012 150.159 188.687 1.00 49.01 376 PHE B C 1
ATOM 7332 O O . PHE B 1 376 ? 197.453 150.453 189.804 1.00 49.79 376 PHE B O 1
ATOM 7340 N N . ALA B 1 377 ? 197.362 150.825 187.585 1.00 51.79 377 ALA B N 1
ATOM 7341 C CA . ALA B 1 377 ? 198.327 151.917 187.646 1.00 50.82 377 ALA B CA 1
ATOM 7342 C C . ALA B 1 377 ? 197.805 153.065 188.497 1.00 51.38 377 ALA B C 1
ATOM 7343 O O . ALA B 1 377 ? 198.555 153.666 189.275 1.00 53.92 377 ALA B O 1
ATOM 7345 N N . VAL B 1 378 ? 196.518 153.394 188.358 1.00 52.51 378 VAL B N 1
ATOM 7346 C CA . VAL B 1 378 ? 195.950 154.461 189.179 1.00 52.12 378 VAL B CA 1
ATOM 7347 C C . VAL B 1 378 ? 195.906 154.044 190.645 1.00 56.95 378 VAL B C 1
ATOM 7348 O O . VAL B 1 378 ? 196.239 154.832 191.539 1.00 58.03 378 VAL B O 1
ATOM 7352 N N . GLN B 1 379 ? 195.497 152.802 190.915 1.00 70.96 379 GLN B N 1
ATOM 7353 C CA . GLN B 1 379 ? 195.355 152.335 192.291 1.00 69.18 379 GLN B CA 1
ATOM 7354 C C . GLN B 1 379 ? 196.694 152.327 193.019 1.00 71.34 379 GLN B C 1
ATOM 7355 O O . GLN B 1 379 ? 196.801 152.793 194.159 1.00 73.24 379 GLN B O 1
ATOM 7361 N N . LYS B 1 380 ? 197.735 151.803 192.368 1.00 83.08 380 LYS B N 1
ATOM 7362 C CA . LYS B 1 380 ? 199.018 151.627 193.037 1.00 83.24 380 LYS B CA 1
ATOM 7363 C C . LYS B 1 380 ? 199.678 152.951 193.395 1.00 84.71 380 LYS B C 1
ATOM 7364 O O . LYS B 1 380 ? 200.603 152.970 194.215 1.00 88.23 380 LYS B O 1
ATOM 7370 N N . SER B 1 381 ? 199.232 154.056 192.802 1.00 86.89 381 SER B N 1
ATOM 7371 C CA . SER B 1 381 ? 199.753 155.381 193.138 1.00 88.48 381 SER B CA 1
ATOM 7372 C C . SER B 1 381 ? 198.950 155.983 194.292 1.00 89.80 381 SER B C 1
ATOM 7373 O O . SER B 1 381 ? 198.330 157.040 194.184 1.00 89.99 381 SER B O 1
ATOM 7376 N N . GLN B 1 382 ? 198.981 155.278 195.420 1.00 110.89 382 GLN B N 1
ATOM 7377 C CA . GLN B 1 382 ? 198.164 155.612 196.578 1.00 111.45 382 GLN B CA 1
ATOM 7378 C C . GLN B 1 382 ? 198.868 156.528 197.568 1.00 112.37 382 GLN B C 1
ATOM 7379 O O . GLN B 1 382 ? 198.299 156.823 198.624 1.00 112.97 382 GLN B O 1
ATOM 7385 N N . VAL B 1 383 ? 200.079 156.984 197.263 1.00 117.40 383 VAL B N 1
ATOM 7386 C CA . VAL B 1 383 ? 200.874 157.780 198.190 1.00 118.35 383 VAL B CA 1
ATOM 7387 C C . VAL B 1 383 ? 200.713 159.256 197.851 1.00 117.82 383 VAL B C 1
ATOM 7388 O O . VAL B 1 383 ? 200.697 159.637 196.673 1.00 116.14 383 VAL B O 1
ATOM 7392 N N . GLN B 1 384 ? 200.550 160.080 198.884 1.00 118.99 384 GLN B N 1
ATOM 7393 C CA . GLN B 1 384 ? 200.516 161.531 198.746 1.00 119.06 384 GLN B CA 1
ATOM 7394 C C . GLN B 1 384 ? 201.780 162.195 199.270 1.00 119.41 384 GLN B C 1
ATOM 7395 O O . GLN B 1 384 ? 202.286 163.134 198.648 1.00 118.54 384 GLN B O 1
ATOM 7401 N N . ASP B 1 385 ? 202.300 161.728 200.402 1.00 124.85 385 ASP B N 1
ATOM 7402 C CA . ASP B 1 385 ? 203.587 162.193 200.890 1.00 125.08 385 ASP B CA 1
ATOM 7403 C C . ASP B 1 385 ? 204.712 161.570 200.067 1.00 125.33 385 ASP B C 1
ATOM 7404 O O . ASP B 1 385 ? 204.524 160.580 199.355 1.00 124.64 385 ASP B O 1
ATOM 7409 N N . ASP B 1 386 ? 205.900 162.165 200.170 1.00 125.94 386 ASP B N 1
ATOM 7410 C CA . ASP B 1 386 ? 207.034 161.721 199.370 1.00 125.93 386 ASP B CA 1
ATOM 7411 C C . ASP B 1 386 ? 207.639 160.435 199.923 1.00 125.94 386 ASP B C 1
ATOM 7412 O O . ASP B 1 386 ? 208.788 160.427 200.375 1.00 125.87 386 ASP B O 1
ATOM 7417 N N . GLY B 1 387 ? 206.870 159.345 199.900 1.00 123.25 387 GLY B N 1
ATOM 7418 C CA . GLY B 1 387 ? 207.438 158.051 200.240 1.00 123.56 387 GLY B CA 1
ATOM 7419 C C . GLY B 1 387 ? 208.387 157.540 199.173 1.00 123.13 387 GLY B C 1
ATOM 7420 O O . GLY B 1 387 ? 209.477 157.050 199.482 1.00 122.15 387 GLY B O 1
ATOM 7421 N N . ASN B 1 388 ? 207.991 157.655 197.908 1.00 136.47 388 ASN B N 1
ATOM 7422 C CA . ASN B 1 388 ? 208.802 157.248 196.769 1.00 137.43 388 ASN B CA 1
ATOM 7423 C C . ASN B 1 388 ? 208.208 157.865 195.512 1.00 137.72 388 ASN B C 1
ATOM 7424 O O . ASN B 1 388 ? 206.985 157.958 195.373 1.00 138.17 388 ASN B O 1
ATOM 7429 N N . LEU B 1 389 ? 209.085 158.287 194.601 1.00 120.21 389 LEU B N 1
ATOM 7430 C CA . LEU B 1 389 ? 208.662 158.939 193.371 1.00 117.37 389 LEU B CA 1
ATOM 7431 C C . LEU B 1 389 ? 209.080 158.206 192.106 1.00 117.13 389 LEU B C 1
ATOM 7432 O O . LEU B 1 389 ? 208.573 158.539 191.028 1.00 116.11 389 LEU B O 1
ATOM 7437 N N . PHE B 1 390 ? 209.982 157.228 192.195 1.00 143.29 390 PHE B N 1
ATOM 7438 C CA . PHE B 1 390 ? 210.296 156.400 191.038 1.00 144.12 390 PHE B CA 1
ATOM 7439 C C . PHE B 1 390 ? 209.180 155.419 190.709 1.00 144.15 390 PHE B C 1
ATOM 7440 O O . PHE B 1 390 ? 209.208 154.809 189.634 1.00 143.52 390 PHE B O 1
ATOM 7448 N N . THR B 1 391 ? 208.205 155.257 191.603 1.00 129.95 391 THR B N 1
ATOM 7449 C CA . THR B 1 391 ? 207.081 154.354 191.403 1.00 128.87 391 THR B CA 1
ATOM 7450 C C . THR B 1 391 ? 205.743 155.075 191.313 1.00 128.13 391 THR B C 1
ATOM 7451 O O . THR B 1 391 ? 204.783 154.512 190.783 1.00 127.97 391 THR B O 1
ATOM 7455 N N . LYS B 1 392 ? 205.657 156.313 191.808 1.00 107.83 392 LYS B N 1
ATOM 7456 C CA . LYS B 1 392 ? 204.436 157.096 191.650 1.00 106.15 392 LYS B CA 1
ATOM 7457 C C . LYS B 1 392 ? 204.175 157.469 190.195 1.00 102.92 392 LYS B C 1
ATOM 7458 O O . LYS B 1 392 ? 203.016 157.481 189.766 1.00 101.05 392 LYS B O 1
ATOM 7464 N N . ASN B 1 393 ? 205.223 157.768 189.431 1.00 79.84 393 ASN B N 1
ATOM 7465 C CA . ASN B 1 393 ? 205.086 158.144 188.025 1.00 79.16 393 ASN B CA 1
ATOM 7466 C C . ASN B 1 393 ? 205.015 156.886 187.161 1.00 78.11 393 ASN B C 1
ATOM 7467 O O . ASN B 1 393 ? 205.966 156.500 186.481 1.00 76.35 393 ASN B O 1
ATOM 7472 N N . GLN B 1 394 ? 203.850 156.241 187.200 1.00 58.97 394 GLN B N 1
ATOM 7473 C CA . GLN B 1 394 ? 203.644 155.061 186.373 1.00 56.98 394 GLN B CA 1
ATOM 7474 C C . GLN B 1 394 ? 202.328 155.115 185.607 1.00 51.96 394 GLN B C 1
ATOM 7475 O O . GLN B 1 394 ? 202.197 154.462 184.568 1.00 55.05 394 GLN B O 1
ATOM 7481 N N . VAL B 1 395 ? 201.341 155.864 186.103 1.00 26.18 395 VAL B N 1
ATOM 7482 C CA . VAL B 1 395 ? 200.099 156.029 185.344 1.00 19.99 395 VAL B CA 1
ATOM 7483 C C . VAL B 1 395 ? 200.298 156.794 184.036 1.00 24.62 395 VAL B C 1
ATOM 7484 O O . VAL B 1 395 ? 199.752 156.357 183.009 1.00 26.90 395 VAL B O 1
ATOM 7488 N N . PRO B 1 396 ? 201.056 157.905 183.980 1.00 26.02 396 PRO B N 1
ATOM 7489 C CA . PRO B 1 396 ? 201.269 158.519 182.658 1.00 16.99 396 PRO B CA 1
ATOM 7490 C C . PRO B 1 396 ? 202.039 157.607 181.722 1.00 15.79 396 PRO B C 1
ATOM 7491 O O . PRO B 1 396 ? 201.728 157.536 180.527 1.00 17.89 396 PRO B O 1
ATOM 7495 N N . SER B 1 397 ? 203.029 156.881 182.249 1.00 14.65 397 SER B N 1
ATOM 7496 C CA . SER B 1 397 ? 203.793 155.950 181.429 1.00 12.58 397 SER B CA 1
ATOM 7497 C C . SER B 1 397 ? 202.913 154.828 180.902 1.00 12.45 397 SER B C 1
ATOM 7498 O O . SER B 1 397 ? 203.004 154.461 179.728 1.00 19.37 397 SER B O 1
ATOM 7501 N N . VAL B 1 398 ? 202.046 154.277 181.753 1.00 12.16 398 VAL B N 1
ATOM 7502 C CA . VAL B 1 398 ? 201.177 153.184 181.323 1.00 13.22 398 VAL B CA 1
ATOM 7503 C C . VAL B 1 398 ? 200.190 153.665 180.267 1.00 12.58 398 VAL B C 1
ATOM 7504 O O . VAL B 1 398 ? 199.986 153.004 179.239 1.00 18.91 398 VAL B O 1
ATOM 7508 N N . VAL B 1 399 ? 199.566 154.824 180.497 1.00 4.09 399 VAL B N 1
ATOM 7509 C CA . VAL B 1 399 ? 198.596 155.341 179.535 1.00 5.24 399 VAL B CA 1
ATOM 7510 C C . VAL B 1 399 ? 199.272 155.636 178.202 1.00 13.33 399 VAL B C 1
ATOM 7511 O O . VAL B 1 399 ? 198.758 155.283 177.133 1.00 14.06 399 VAL B O 1
ATOM 7515 N N . SER B 1 400 ? 200.442 156.281 178.244 1.00 12.32 400 SER B N 1
ATOM 7516 C CA . SER B 1 400 ? 201.152 156.604 177.013 1.00 5.91 400 SER B CA 1
ATOM 7517 C C . SER B 1 400 ? 201.592 155.345 176.281 1.00 5.69 400 SER B C 1
ATOM 7518 O O . SER B 1 400 ? 201.482 155.268 175.054 1.00 13.38 400 SER B O 1
ATOM 7521 N N . THR B 1 401 ? 202.092 154.349 177.015 1.00 3.54 401 THR B N 1
ATOM 7522 C CA . THR B 1 401 ? 202.518 153.104 176.390 1.00 6.10 401 THR B CA 1
ATOM 7523 C C . THR B 1 401 ? 201.353 152.419 175.697 1.00 9.72 401 THR B C 1
ATOM 7524 O O . THR B 1 401 ? 201.467 151.993 174.543 1.00 18.66 401 THR B O 1
ATOM 7528 N N . ILE B 1 402 ? 200.212 152.320 176.380 1.00 6.81 402 ILE B N 1
ATOM 7529 C CA . ILE B 1 402 ? 199.047 151.685 175.772 1.00 6.59 402 ILE B CA 1
ATOM 7530 C C . ILE B 1 402 ? 198.631 152.443 174.519 1.00 7.67 402 ILE B C 1
ATOM 7531 O O . ILE B 1 402 ? 198.510 151.863 173.434 1.00 11.22 402 ILE B O 1
ATOM 7536 N N . THR B 1 403 ? 198.480 153.766 174.639 1.00 11.60 403 THR B N 1
ATOM 7537 C CA . THR B 1 403 ? 197.990 154.573 173.527 1.00 8.96 403 THR B CA 1
ATOM 7538 C C . THR B 1 403 ? 198.920 154.494 172.323 1.00 5.52 403 THR B C 1
ATOM 7539 O O . THR B 1 403 ? 198.459 154.429 171.179 1.00 6.66 403 THR B O 1
ATOM 7543 N N . HIS B 1 404 ? 200.230 154.488 172.556 1.00 7.72 404 HIS B N 1
ATOM 7544 C CA . HIS B 1 404 ? 201.188 154.560 171.465 1.00 8.01 404 HIS B CA 1
ATOM 7545 C C . HIS B 1 404 ? 201.638 153.201 170.946 1.00 13.35 404 HIS B C 1
ATOM 7546 O O . HIS B 1 404 ? 202.273 153.149 169.889 1.00 22.28 404 HIS B O 1
ATOM 7553 N N . VAL B 1 405 ? 201.330 152.105 171.636 1.00 8.58 405 VAL B N 1
ATOM 7554 C CA . VAL B 1 405 ? 201.761 150.784 171.214 1.00 8.65 405 VAL B CA 1
ATOM 7555 C C . VAL B 1 405 ? 200.599 149.940 170.702 1.00 15.02 405 VAL B C 1
ATOM 7556 O O . VAL B 1 405 ? 200.747 149.233 169.704 1.00 23.38 405 VAL B O 1
ATOM 7560 N N . PHE B 1 406 ? 199.439 149.995 171.359 1.00 8.70 406 PHE B N 1
ATOM 7561 C CA . PHE B 1 406 ? 198.341 149.112 170.975 1.00 13.54 406 PHE B CA 1
ATOM 7562 C C . PHE B 1 406 ? 197.895 149.267 169.523 1.00 21.63 406 PHE B C 1
ATOM 7563 O O . PHE B 1 406 ? 197.531 148.245 168.916 1.00 27.85 406 PHE B O 1
ATOM 7571 N N . PRO B 1 407 ? 197.849 150.466 168.923 1.00 16.96 407 PRO B N 1
ATOM 7572 C CA . PRO B 1 407 ? 197.509 150.536 167.489 1.00 20.42 407 PRO B CA 1
ATOM 7573 C C . PRO B 1 407 ? 198.406 149.700 166.587 1.00 25.69 407 PRO B C 1
ATOM 7574 O O . PRO B 1 407 ? 197.924 149.163 165.581 1.00 29.67 407 PRO B O 1
ATOM 7578 N N . MET B 1 408 ? 199.699 149.576 166.901 1.00 21.35 408 MET B N 1
ATOM 7579 C CA . MET B 1 408 ? 200.565 148.723 166.090 1.00 24.72 408 MET B CA 1
ATOM 7580 C C . MET B 1 408 ? 200.110 147.269 166.139 1.00 30.72 408 MET B C 1
ATOM 7581 O O . MET B 1 408 ? 200.052 146.589 165.105 1.00 34.35 408 MET B O 1
ATOM 7586 N N . ILE B 1 409 ? 199.782 146.775 167.333 1.00 26.92 409 ILE B N 1
ATOM 7587 C CA . ILE B 1 409 ? 199.287 145.410 167.459 1.00 24.77 409 ILE B CA 1
ATOM 7588 C C . ILE B 1 409 ? 197.940 145.268 166.765 1.00 27.59 409 ILE B C 1
ATOM 7589 O O . ILE B 1 409 ? 197.636 144.223 166.179 1.00 36.50 409 ILE B O 1
ATOM 7594 N N . PHE B 1 410 ? 197.112 146.314 166.820 1.00 26.13 410 PHE B N 1
ATOM 7595 C CA . PHE B 1 410 ? 195.842 146.297 166.101 1.00 32.33 410 PHE B CA 1
ATOM 7596 C C . PHE B 1 410 ? 196.071 146.110 164.608 1.00 36.52 410 PHE B C 1
ATOM 7597 O O . PHE B 1 410 ? 195.384 145.320 163.953 1.00 38.48 410 PHE B O 1
ATOM 7605 N N . ASP B 1 411 ? 197.040 146.840 164.054 1.00 38.98 411 ASP B N 1
ATOM 7606 C CA . ASP B 1 411 ? 197.327 146.730 162.627 1.00 38.62 411 ASP B CA 1
ATOM 7607 C C . ASP B 1 411 ? 197.911 145.366 162.281 1.00 41.94 411 ASP B C 1
ATOM 7608 O O . ASP B 1 411 ? 197.613 144.812 161.218 1.00 45.08 411 ASP B O 1
ATOM 7613 N N . LEU B 1 412 ? 198.749 144.810 163.159 1.00 44.78 412 LEU B N 1
ATOM 7614 C CA . LEU B 1 412 ? 199.270 143.464 162.921 1.00 45.57 412 LEU B CA 1
ATOM 7615 C C . LEU B 1 412 ? 198.145 142.434 162.898 1.00 47.68 412 LEU B C 1
ATOM 7616 O O . LEU B 1 412 ? 198.103 141.557 162.022 1.00 48.56 412 LEU B O 1
ATOM 7621 N N . ILE B 1 413 ? 197.216 142.532 163.848 1.00 51.75 413 ILE B N 1
ATOM 7622 C CA . ILE B 1 413 ? 196.089 141.608 163.886 1.00 52.82 413 ILE B CA 1
ATOM 7623 C C . ILE B 1 413 ? 195.200 141.795 162.662 1.00 57.70 413 ILE B C 1
ATOM 7624 O O . ILE B 1 413 ? 194.685 140.823 162.098 1.00 62.75 413 ILE B O 1
ATOM 7629 N N . GLY B 1 414 ? 195.013 143.042 162.223 1.00 63.92 414 GLY B N 1
ATOM 7630 C CA . GLY B 1 414 ? 194.248 143.283 161.010 1.00 64.55 414 GLY B CA 1
ATOM 7631 C C . GLY B 1 414 ? 194.907 142.709 159.772 1.00 67.43 414 GLY B C 1
ATOM 7632 O O . GLY B 1 414 ? 194.224 142.198 158.881 1.00 70.10 414 GLY B O 1
ATOM 7633 N N . LYS B 1 415 ? 196.236 142.793 159.695 1.00 74.85 415 LYS B N 1
ATOM 7634 C CA . LYS B 1 415 ? 196.961 142.154 158.602 1.00 75.44 415 LYS B CA 1
ATOM 7635 C C . LYS B 1 415 ? 196.757 140.646 158.623 1.00 76.65 415 LYS B C 1
ATOM 7636 O O . LYS B 1 415 ? 196.561 140.023 157.573 1.00 78.22 415 LYS B O 1
ATOM 7642 N N . MET B 1 416 ? 196.808 140.042 159.812 1.00 80.08 416 MET B N 1
ATOM 7643 C CA . MET B 1 416 ? 196.512 138.615 159.918 1.00 79.63 416 MET B CA 1
ATOM 7644 C C . MET B 1 416 ? 195.074 138.309 159.508 1.00 79.78 416 MET B C 1
ATOM 7645 O O . MET B 1 416 ? 194.800 137.235 158.961 1.00 81.16 416 MET B O 1
ATOM 7650 N N . GLU B 1 417 ? 194.153 139.245 159.749 1.00 88.69 417 GLU B N 1
ATOM 7651 C CA . GLU B 1 417 ? 192.742 139.010 159.454 1.00 90.92 417 GLU B CA 1
ATOM 7652 C C . GLU B 1 417 ? 192.494 138.911 157.952 1.00 93.29 417 GLU B C 1
ATOM 7653 O O . GLU B 1 417 ? 191.627 138.148 157.509 1.00 94.15 417 GLU B O 1
ATOM 7659 N N . ASN B 1 418 ? 193.248 139.672 157.156 1.00 103.59 418 ASN B N 1
ATOM 7660 C CA . ASN B 1 418 ? 193.164 139.649 155.693 1.00 103.93 418 ASN B CA 1
ATOM 7661 C C . ASN B 1 418 ? 191.766 140.035 155.201 1.00 105.07 418 ASN B C 1
ATOM 7662 O O . ASN B 1 418 ? 191.046 139.242 154.592 1.00 105.92 418 ASN B O 1
ATOM 7667 N N . TYR B 1 419 ? 191.395 141.280 155.481 1.00 108.86 419 TYR B N 1
ATOM 7668 C CA . TYR B 1 419 ? 190.183 141.881 154.951 1.00 108.57 419 TYR B CA 1
ATOM 7669 C C . TYR B 1 419 ? 190.525 142.748 153.741 1.00 107.93 419 TYR B C 1
ATOM 7670 O O . TYR B 1 419 ? 191.682 142.864 153.332 1.00 107.86 419 TYR B O 1
ATOM 7679 N N . HIS B 1 420 ? 189.499 143.359 153.156 1.00 105.29 420 HIS B N 1
ATOM 7680 C CA . HIS B 1 420 ? 189.729 144.364 152.134 1.00 105.15 420 HIS B CA 1
ATOM 7681 C C . HIS B 1 420 ? 190.409 145.581 152.761 1.00 104.11 420 HIS B C 1
ATOM 7682 O O . HIS B 1 420 ? 190.139 145.921 153.916 1.00 103.58 420 HIS B O 1
ATOM 7689 N N . PRO B 1 421 ? 191.313 146.240 152.030 1.00 100.66 421 PRO B N 1
ATOM 7690 C CA . PRO B 1 421 ? 192.055 147.359 152.638 1.00 100.51 421 PRO B CA 1
ATOM 7691 C C . PRO B 1 421 ? 191.172 148.456 153.212 1.00 100.08 421 PRO B C 1
ATOM 7692 O O . PRO B 1 421 ? 191.476 148.977 154.293 1.00 100.53 421 PRO B O 1
ATOM 7696 N N . ARG B 1 422 ? 190.074 148.811 152.540 1.00 96.17 422 ARG B N 1
ATOM 7697 C CA . ARG B 1 422 ? 189.223 149.881 153.053 1.00 96.16 422 ARG B CA 1
ATOM 7698 C C . ARG B 1 422 ? 188.489 149.445 154.317 1.00 95.62 422 ARG B C 1
ATOM 7699 O O . ARG B 1 422 ? 188.456 150.181 155.312 1.00 95.89 422 ARG B O 1
ATOM 7707 N N . THR B 1 423 ? 187.897 148.248 154.304 1.00 87.70 423 THR B N 1
ATOM 7708 C CA . THR B 1 423 ? 187.217 147.775 155.504 1.00 87.01 423 THR B CA 1
ATOM 7709 C C . THR B 1 423 ? 188.208 147.468 156.621 1.00 86.44 423 THR B C 1
ATOM 7710 O O . THR B 1 423 ? 187.882 147.652 157.798 1.00 84.72 423 THR B O 1
ATOM 7714 N N . ALA B 1 424 ? 189.423 147.029 156.279 1.00 80.78 424 ALA B N 1
ATOM 7715 C CA . ALA B 1 424 ? 190.443 146.834 157.303 1.00 78.65 424 ALA B CA 1
ATOM 7716 C C . ALA B 1 424 ? 190.823 148.155 157.957 1.00 76.58 424 ALA B C 1
ATOM 7717 O O . ALA B 1 424 ? 190.957 148.232 159.184 1.00 75.83 424 ALA B O 1
ATOM 7719 N N . LEU B 1 425 ? 190.993 149.209 157.155 1.00 71.51 425 LEU B N 1
ATOM 7720 C CA . LEU B 1 425 ? 191.311 150.518 157.717 1.00 68.61 425 LEU B CA 1
ATOM 7721 C C . LEU B 1 425 ? 190.166 151.043 158.574 1.00 66.73 425 LEU B C 1
ATOM 7722 O O . LEU B 1 425 ? 190.396 151.623 159.642 1.00 68.35 425 LEU B O 1
ATOM 7727 N N . ARG B 1 426 ? 188.925 150.852 158.121 1.00 65.47 426 ARG B N 1
ATOM 7728 C CA . ARG B 1 426 ? 187.776 151.291 158.908 1.00 64.79 426 ARG B CA 1
ATOM 7729 C C . ARG B 1 426 ? 187.694 150.544 160.234 1.00 65.87 426 ARG B C 1
ATOM 7730 O O . ARG B 1 426 ? 187.424 151.147 161.279 1.00 64.80 426 ARG B O 1
ATOM 7738 N N . ALA B 1 427 ? 187.928 149.229 160.212 1.00 51.86 427 ALA B N 1
ATOM 7739 C CA . ALA B 1 427 ? 187.908 148.451 161.445 1.00 49.36 427 ALA B CA 1
ATOM 7740 C C . ALA B 1 427 ? 189.026 148.878 162.387 1.00 44.39 427 ALA B C 1
ATOM 7741 O O . ALA B 1 427 ? 188.818 148.981 163.600 1.00 39.52 427 ALA B O 1
ATOM 7743 N N . HIS B 1 428 ? 190.222 149.126 161.847 1.00 38.69 428 HIS B N 1
ATOM 7744 C CA . HIS B 1 428 ? 191.332 149.575 162.680 1.00 33.25 428 HIS B CA 1
ATOM 7745 C C . HIS B 1 428 ? 191.030 150.924 163.319 1.00 32.74 428 HIS B C 1
ATOM 7746 O O . HIS B 1 428 ? 191.294 151.129 164.510 1.00 35.44 428 HIS B O 1
ATOM 7753 N N . LEU B 1 429 ? 190.464 151.853 162.545 1.00 25.57 429 LEU B N 1
ATOM 7754 C CA . LEU B 1 429 ? 190.099 153.152 163.100 1.00 25.83 429 LEU B CA 1
ATOM 7755 C C . LEU B 1 429 ? 189.034 153.013 164.178 1.00 32.26 429 LEU B C 1
ATOM 7756 O O . LEU B 1 429 ? 189.107 153.673 165.220 1.00 33.82 429 LEU B O 1
ATOM 7761 N N . GLY B 1 430 ? 188.033 152.162 163.945 1.00 30.45 430 GLY B N 1
ATOM 7762 C CA . GLY B 1 430 ? 187.003 151.959 164.950 1.00 26.71 430 GLY B CA 1
ATOM 7763 C C . GLY B 1 430 ? 187.551 151.368 166.234 1.00 27.49 430 GLY B C 1
ATOM 7764 O O . GLY B 1 430 ? 187.181 151.792 167.331 1.00 28.94 430 GLY B O 1
ATOM 7765 N N . ARG B 1 431 ? 188.442 150.383 166.115 1.00 25.89 431 ARG B N 1
ATOM 7766 C CA . ARG B 1 431 ? 189.043 149.782 167.300 1.00 25.52 431 ARG B CA 1
ATOM 7767 C C . ARG B 1 431 ? 189.910 150.782 168.054 1.00 24.86 431 ARG B C 1
ATOM 7768 O O . ARG B 1 431 ? 189.897 150.809 169.290 1.00 21.49 431 ARG B O 1
ATOM 7776 N N . VAL B 1 432 ? 190.670 151.610 167.333 1.00 27.00 432 VAL B N 1
ATOM 7777 C CA . VAL B 1 432 ? 191.488 152.625 167.993 1.00 25.19 432 VAL B CA 1
ATOM 7778 C C . VAL B 1 432 ? 190.605 153.636 168.715 1.00 18.62 432 VAL B C 1
ATOM 7779 O O . VAL B 1 432 ? 190.898 154.040 169.847 1.00 18.63 432 VAL B O 1
ATOM 7783 N N . LEU B 1 433 ? 189.512 154.060 168.077 1.00 8.03 433 LEU B N 1
ATOM 7784 C CA . LEU B 1 433 ? 188.594 154.995 168.722 1.00 14.19 433 LEU B CA 1
ATOM 7785 C C . LEU B 1 433 ? 187.975 154.389 169.975 1.00 21.16 433 LEU B C 1
ATOM 7786 O O . LEU B 1 433 ? 187.854 155.063 171.007 1.00 23.18 433 LEU B O 1
ATOM 7791 N N . ILE B 1 434 ? 187.570 153.118 169.902 1.00 23.19 434 ILE B N 1
ATOM 7792 C CA . ILE B 1 434 ? 186.991 152.451 171.065 1.00 17.67 434 ILE B CA 1
ATOM 7793 C C . ILE B 1 434 ? 188.012 152.360 172.190 1.00 16.25 434 ILE B C 1
ATOM 7794 O O . ILE B 1 434 ? 187.696 152.617 173.358 1.00 14.30 434 ILE B O 1
ATOM 7799 N N . LEU B 1 435 ? 189.254 151.999 171.856 1.00 15.51 435 LEU B N 1
ATOM 7800 C CA . LEU B 1 435 ? 190.304 151.918 172.864 1.00 12.47 435 LEU B CA 1
ATOM 7801 C C . LEU B 1 435 ? 190.531 153.267 173.529 1.00 15.26 435 LEU B C 1
ATOM 7802 O O . LEU B 1 435 ? 190.625 153.359 174.757 1.00 21.83 435 LEU B O 1
ATOM 7807 N N . TYR B 1 436 ? 190.603 154.332 172.728 1.00 10.88 436 TYR B N 1
ATOM 7808 C CA . TYR B 1 436 ? 190.848 155.661 173.280 1.00 9.36 436 TYR B CA 1
ATOM 7809 C C . TYR B 1 436 ? 189.716 156.089 174.202 1.00 12.94 436 TYR B C 1
ATOM 7810 O O . TYR B 1 436 ? 189.955 156.567 175.318 1.00 17.56 436 TYR B O 1
ATOM 7819 N N . THR B 1 437 ? 188.469 155.920 173.753 1.00 14.64 437 THR B N 1
ATOM 7820 C CA . THR B 1 437 ? 187.330 156.345 174.560 1.00 10.70 437 THR B CA 1
ATOM 7821 C C . THR B 1 437 ? 187.237 155.546 175.853 1.00 13.65 437 THR B C 1
ATOM 7822 O O . THR B 1 437 ? 187.010 156.114 176.929 1.00 16.83 437 THR B O 1
ATOM 7826 N N . VAL B 1 438 ? 187.424 154.228 175.771 1.00 13.90 438 VAL B N 1
ATOM 7827 C CA . VAL B 1 438 ? 187.345 153.382 176.957 1.00 11.50 438 VAL B CA 1
ATOM 7828 C C . VAL B 1 438 ? 188.451 153.734 177.944 1.00 17.17 438 VAL B C 1
ATOM 7829 O O . VAL B 1 438 ? 188.214 153.829 179.156 1.00 14.76 438 VAL B O 1
ATOM 7833 N N . ASN B 1 439 ? 189.675 153.937 177.445 1.00 15.87 439 ASN B N 1
ATOM 7834 C CA . ASN B 1 439 ? 190.782 154.304 178.321 1.00 14.18 439 ASN B CA 1
ATOM 7835 C C . ASN B 1 439 ? 190.531 155.643 178.995 1.00 18.86 439 ASN B C 1
ATOM 7836 O O . ASN B 1 439 ? 190.798 155.803 180.189 1.00 21.15 439 ASN B O 1
ATOM 7841 N N . TYR B 1 440 ? 190.021 156.620 178.245 1.00 17.50 440 TYR B N 1
ATOM 7842 C CA . TYR B 1 440 ? 189.757 157.927 178.832 1.00 16.31 440 TYR B CA 1
ATOM 7843 C C . TYR B 1 440 ? 188.681 157.833 179.908 1.00 19.13 440 TYR B C 1
ATOM 7844 O O . TYR B 1 440 ? 188.806 158.440 180.981 1.00 19.67 440 TYR B O 1
ATOM 7853 N N . ILE B 1 441 ? 187.625 157.055 179.647 1.00 21.66 441 ILE B N 1
ATOM 7854 C CA . ILE B 1 441 ? 186.533 156.921 180.611 1.00 17.54 441 ILE B CA 1
ATOM 7855 C C . ILE B 1 441 ? 187.022 156.245 181.887 1.00 14.59 441 ILE B C 1
ATOM 7856 O O . ILE B 1 441 ? 186.732 156.701 183.002 1.00 15.51 441 ILE B O 1
ATOM 7861 N N . THR B 1 442 ? 187.769 155.145 181.750 1.00 11.04 442 THR B N 1
ATOM 7862 C CA . THR B 1 442 ? 188.241 154.460 182.949 1.00 14.38 442 THR B CA 1
ATOM 7863 C C . THR B 1 442 ? 189.273 155.293 183.698 1.00 15.16 442 THR B C 1
ATOM 7864 O O . THR B 1 442 ? 189.326 155.240 184.930 1.00 19.26 442 THR B O 1
ATOM 7868 N N . LEU B 1 443 ? 190.083 156.081 182.984 1.00 18.30 443 LEU B N 1
ATOM 7869 C CA . LEU B 1 443 ? 191.012 156.980 183.656 1.00 16.51 443 LEU B CA 1
ATOM 7870 C C . LEU B 1 443 ? 190.268 158.026 184.472 1.00 19.27 443 LEU B C 1
ATOM 7871 O O . LEU B 1 443 ? 190.639 158.306 185.617 1.00 24.45 443 LEU B O 1
ATOM 7876 N N . ILE B 1 444 ? 189.206 158.607 183.906 1.00 18.58 444 ILE B N 1
ATOM 7877 C CA . ILE B 1 444 ? 188.423 159.588 184.654 1.00 17.17 444 ILE B CA 1
ATOM 7878 C C . ILE B 1 444 ? 187.793 158.947 185.882 1.00 18.67 444 ILE B C 1
ATOM 7879 O O . ILE B 1 444 ? 187.816 159.517 186.980 1.00 21.25 444 ILE B O 1
ATOM 7884 N N . PHE B 1 445 ? 187.207 157.760 185.716 1.00 20.30 445 PHE B N 1
ATOM 7885 C CA . PHE B 1 445 ? 186.555 157.115 186.852 1.00 22.05 445 PHE B CA 1
ATOM 7886 C C . PHE B 1 445 ? 187.558 156.787 187.950 1.00 22.35 445 PHE B C 1
ATOM 7887 O O . PHE B 1 445 ? 187.287 157.012 189.136 1.00 26.59 445 PHE B O 1
ATOM 7895 N N . AL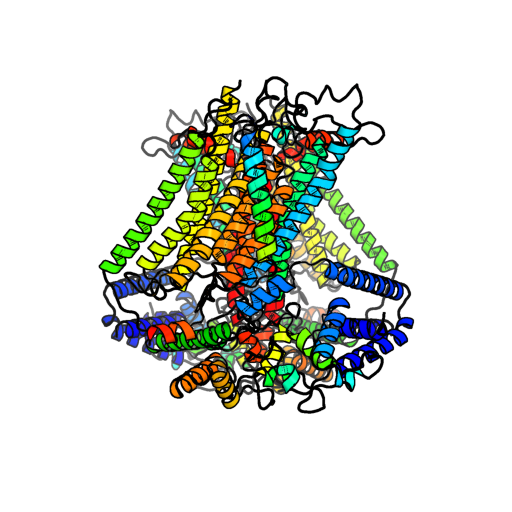A B 1 446 ? 188.730 156.271 187.575 1.00 18.80 446 ALA B N 1
ATOM 7896 C CA . ALA B 1 446 ? 189.749 155.949 188.567 1.00 22.17 446 ALA B CA 1
ATOM 7897 C C . ALA B 1 446 ? 190.259 157.201 189.270 1.00 24.75 446 ALA B C 1
ATOM 7898 O O . ALA B 1 446 ? 190.452 157.193 190.490 1.00 32.72 446 ALA B O 1
ATOM 7900 N N . LEU B 1 447 ? 190.479 158.287 188.523 1.00 25.37 447 LEU B N 1
ATOM 7901 C CA . LEU B 1 447 ? 190.946 159.524 189.142 1.00 26.08 447 LEU B CA 1
ATOM 7902 C C . LEU B 1 447 ? 189.906 160.089 190.100 1.00 31.68 447 LEU B C 1
ATOM 7903 O O . LEU B 1 447 ? 190.247 160.555 191.193 1.00 36.49 447 LEU B O 1
ATOM 7908 N N . PHE B 1 448 ? 188.631 160.059 189.706 1.00 28.57 448 PHE B N 1
ATOM 7909 C CA . PHE B 1 448 ? 187.573 160.568 190.572 1.00 26.66 448 PHE B CA 1
ATOM 7910 C C . PHE B 1 448 ? 187.448 159.733 191.840 1.00 32.53 448 PHE B C 1
ATOM 7911 O O . PHE B 1 448 ? 187.297 160.278 192.941 1.00 35.76 448 PHE B O 1
ATOM 7919 N N . GLU B 1 449 ? 187.510 158.405 191.705 1.00 33.13 449 GLU B N 1
ATOM 7920 C CA . GLU B 1 449 ? 187.458 157.541 192.879 1.00 34.07 449 GLU B CA 1
ATOM 7921 C C . GLU B 1 449 ? 188.653 157.782 193.793 1.00 37.77 449 GLU B C 1
ATOM 7922 O O . GLU B 1 449 ? 188.508 157.815 195.021 1.00 47.67 449 GLU B O 1
ATOM 7928 N N . LYS B 1 450 ? 189.844 157.951 193.214 1.00 46.95 450 LYS B N 1
ATOM 7929 C CA . LYS B 1 450 ? 191.027 158.220 194.023 1.00 49.86 450 LYS B CA 1
ATOM 7930 C C . LYS B 1 450 ? 190.897 159.543 194.764 1.00 52.10 450 LYS B C 1
ATOM 7931 O O . LYS B 1 450 ? 191.263 159.641 195.940 1.00 51.64 450 LYS B O 1
ATOM 7937 N N . MET B 1 451 ? 190.381 160.574 194.091 1.00 50.33 451 MET B N 1
ATOM 7938 C CA . MET B 1 451 ? 190.211 161.867 194.746 1.00 51.93 451 MET B CA 1
ATOM 7939 C C . MET B 1 451 ? 189.197 161.776 195.878 1.00 53.98 451 MET B C 1
ATOM 7940 O O . MET B 1 451 ? 189.405 162.347 196.955 1.00 54.09 451 MET B O 1
ATOM 7945 N N . THR B 1 452 ? 188.090 161.063 195.650 1.00 60.68 452 THR B N 1
ATOM 7946 C CA . THR B 1 452 ? 187.095 160.885 196.702 1.00 60.95 452 THR B CA 1
ATOM 7947 C C . THR B 1 452 ? 187.685 160.148 197.898 1.00 58.62 452 THR B C 1
ATOM 7948 O O . THR B 1 452 ? 187.471 160.546 199.050 1.00 59.55 452 THR B O 1
ATOM 7952 N N . ALA B 1 453 ? 188.445 159.079 197.644 1.00 63.82 453 ALA B N 1
ATOM 7953 C CA . ALA B 1 453 ? 189.063 158.335 198.736 1.00 68.25 453 ALA B CA 1
ATOM 7954 C C . ALA B 1 453 ? 190.059 159.197 199.500 1.00 69.13 453 ALA B C 1
ATOM 7955 O O . ALA B 1 453 ? 190.113 159.150 200.734 1.00 68.32 453 ALA B O 1
ATOM 7957 N N . LEU B 1 454 ? 190.859 159.989 198.783 1.00 74.04 454 LEU B N 1
ATOM 7958 C CA . LEU B 1 454 ? 191.830 160.855 199.442 1.00 75.24 454 LEU B CA 1
ATOM 7959 C C . LEU B 1 454 ? 191.141 161.901 200.308 1.00 74.58 454 LEU B C 1
ATOM 7960 O O . LEU B 1 454 ? 191.566 162.157 201.441 1.00 73.77 454 LEU B O 1
ATOM 7965 N N . ARG B 1 455 ? 190.073 162.517 199.794 1.00 66.30 455 ARG B N 1
ATOM 7966 C CA . ARG B 1 455 ? 189.352 163.512 200.581 1.00 65.12 455 ARG B CA 1
ATOM 7967 C C . ARG B 1 455 ? 188.695 162.881 201.802 1.00 66.87 455 ARG B C 1
ATOM 7968 O O . ARG B 1 455 ? 188.684 163.479 202.884 1.00 64.51 455 ARG B O 1
ATOM 7976 N N . ASP B 1 456 ? 188.138 161.676 201.651 1.00 84.25 456 ASP B N 1
ATOM 7977 C CA . ASP B 1 456 ? 187.541 160.994 202.796 1.00 84.68 456 ASP B CA 1
ATOM 7978 C C . ASP B 1 456 ? 188.589 160.652 203.848 1.00 84.13 456 ASP B C 1
ATOM 7979 O O . ASP B 1 456 ? 188.340 160.801 205.050 1.00 86.31 456 ASP B O 1
ATOM 7984 N N . ARG B 1 457 ? 189.766 160.193 203.418 1.00 88.80 457 ARG B N 1
ATOM 7985 C CA . ARG B 1 457 ? 190.808 159.826 204.371 1.00 90.19 457 ARG B CA 1
ATOM 7986 C C . ARG B 1 457 ? 191.443 161.050 205.017 1.00 91.12 457 ARG B C 1
ATOM 7987 O O . ARG B 1 457 ? 191.980 160.953 206.126 1.00 91.21 457 ARG B O 1
ATOM 7989 N N . VAL B 1 458 ? 191.401 162.202 204.342 1.00 97.92 458 VAL B N 1
ATOM 7990 C CA . VAL B 1 458 ? 191.982 163.413 204.915 1.00 98.71 458 VAL B CA 1
ATOM 7991 C C . VAL B 1 458 ? 191.251 163.831 206.184 1.00 99.14 458 VAL B C 1
ATOM 7992 O O . VAL B 1 458 ? 191.881 164.232 207.170 1.00 97.92 458 VAL B O 1
ATOM 7994 N N . ASN B 1 459 ? 189.925 163.743 206.181 1.00 115.55 459 ASN B N 1
ATOM 7995 C CA . ASN B 1 459 ? 189.129 164.126 207.340 1.00 116.84 459 ASN B CA 1
ATOM 7996 C C . ASN B 1 459 ? 187.910 163.222 207.486 1.00 116.51 459 ASN B C 1
ATOM 7997 O O . ASN B 1 459 ? 186.777 163.652 207.268 1.00 117.08 459 ASN B O 1
ATOM 7999 N N . ASN B 1 664 ? 195.509 172.423 206.978 1.00 117.05 664 ASN B N 1
ATOM 8000 C CA . ASN B 1 664 ? 196.252 171.251 206.532 1.00 116.52 664 ASN B CA 1
ATOM 8001 C C . ASN B 1 664 ? 195.436 170.439 205.531 1.00 115.23 664 ASN B C 1
ATOM 8002 O O . ASN B 1 664 ? 195.775 169.297 205.221 1.00 116.63 664 ASN B O 1
ATOM 8007 N N . ASP B 1 665 ? 194.357 171.036 205.032 1.00 81.88 665 ASP B N 1
ATOM 8008 C CA . ASP B 1 665 ? 193.509 170.357 204.064 1.00 80.41 665 ASP B CA 1
ATOM 8009 C C . ASP B 1 665 ? 194.258 170.153 202.753 1.00 81.38 665 ASP B C 1
ATOM 8010 O O . ASP B 1 665 ? 195.034 171.011 202.322 1.00 83.30 665 ASP B O 1
ATOM 8015 N N . ILE B 1 666 ? 194.022 169.007 202.117 1.00 56.48 666 ILE B N 1
ATOM 8016 C CA . ILE B 1 666 ? 194.698 168.668 200.870 1.00 51.34 666 ILE B CA 1
ATOM 8017 C C . ILE B 1 666 ? 194.139 169.521 199.740 1.00 51.38 666 ILE B C 1
ATOM 8018 O O . ILE B 1 666 ? 193.098 170.170 199.890 1.00 52.33 666 ILE B O 1
ATOM 8023 N N . CYS B 1 667 ? 194.829 169.523 198.604 1.00 26.84 667 CYS B N 1
ATOM 8024 C CA . CYS B 1 667 ? 194.467 170.320 197.436 1.00 15.99 667 CYS B CA 1
ATOM 8025 C C . CYS B 1 667 ? 194.201 169.357 196.286 1.00 17.81 667 CYS B C 1
ATOM 8026 O O . CYS B 1 667 ? 195.096 169.074 195.489 1.00 24.86 667 CYS B O 1
ATOM 8029 N N . TRP B 1 668 ? 192.968 168.856 196.194 1.00 18.38 668 TRP B N 1
ATOM 8030 C CA . TRP B 1 668 ? 192.667 167.865 195.168 1.00 14.18 668 TRP B CA 1
ATOM 8031 C C . TRP B 1 668 ? 192.626 168.483 193.776 1.00 15.52 668 TRP B C 1
ATOM 8032 O O . TRP B 1 668 ? 192.908 167.796 192.790 1.00 21.67 668 TRP B O 1
ATOM 8043 N N . GLU B 1 669 ? 192.292 169.770 193.670 1.00 12.92 669 GLU B N 1
ATOM 8044 C CA . GLU B 1 669 ? 192.275 170.421 192.364 1.00 14.74 669 GLU B CA 1
ATOM 8045 C C . GLU B 1 669 ? 193.684 170.572 191.805 1.00 15.79 669 GLU B C 1
ATOM 8046 O O . GLU B 1 669 ? 193.935 170.268 190.633 1.00 14.91 669 GLU B O 1
ATOM 8052 N N . THR B 1 670 ? 194.619 171.042 192.631 1.00 17.27 670 THR B N 1
ATOM 8053 C CA . THR B 1 670 ? 196.005 171.145 192.189 1.00 9.93 670 THR B CA 1
ATOM 8054 C C . THR B 1 670 ? 196.579 169.772 191.867 1.00 11.53 670 THR B C 1
ATOM 8055 O O . THR B 1 670 ? 197.362 169.624 190.924 1.00 29.54 670 THR B O 1
ATOM 8059 N N . ILE B 1 671 ? 196.187 168.749 192.628 1.00 5.00 671 ILE B N 1
ATOM 8060 C CA . ILE B 1 671 ? 196.681 167.399 192.370 1.00 4.56 671 ILE B CA 1
ATOM 8061 C C . ILE B 1 671 ? 196.147 166.872 191.041 1.00 17.26 671 ILE B C 1
ATOM 8062 O O . ILE B 1 671 ? 196.883 166.251 190.264 1.00 25.60 671 ILE B O 1
ATOM 8067 N N . ILE B 1 672 ? 194.864 167.107 190.755 1.00 15.82 672 ILE B N 1
ATOM 8068 C CA . ILE B 1 672 ? 194.300 166.694 189.471 1.00 9.09 672 ILE B CA 1
ATOM 8069 C C . ILE B 1 672 ? 194.987 167.430 188.328 1.00 8.12 672 ILE B C 1
ATOM 8070 O O . ILE B 1 672 ? 195.305 166.839 187.284 1.00 22.80 672 ILE B O 1
ATOM 8075 N N . GLY B 1 673 ? 195.223 168.730 188.503 1.00 3.86 673 GLY B N 1
ATOM 8076 C CA . GLY B 1 673 ? 195.954 169.478 187.497 1.00 11.30 673 GLY B CA 1
ATOM 8077 C C . GLY B 1 673 ? 197.341 168.919 187.256 1.00 14.31 673 GLY B C 1
ATOM 8078 O O . GLY B 1 673 ? 197.784 168.810 186.112 1.00 30.80 673 GLY B O 1
ATOM 8079 N N . GLN B 1 674 ? 198.039 168.548 188.332 1.00 14.77 674 GLN B N 1
ATOM 8080 C CA . GLN B 1 674 ? 199.362 167.946 188.196 1.00 16.47 674 GLN B CA 1
ATOM 8081 C C . GLN B 1 674 ? 199.295 166.629 187.437 1.00 20.22 674 GLN B C 1
ATOM 8082 O O . GLN B 1 674 ? 200.157 166.346 186.600 1.00 30.54 674 GLN B O 1
ATOM 8088 N N . GLU B 1 675 ? 198.284 165.807 187.724 1.00 11.26 675 GLU B N 1
ATOM 8089 C CA . GLU B 1 675 ? 198.144 164.538 187.013 1.00 11.39 675 GLU B CA 1
ATOM 8090 C C . GLU B 1 675 ? 197.954 164.767 185.519 1.00 14.16 675 GLU B C 1
ATOM 8091 O O . GLU B 1 675 ? 198.589 164.104 184.689 1.00 26.83 675 GLU B O 1
ATOM 8097 N N . ILE B 1 676 ? 197.087 165.715 185.155 1.00 16.03 676 ILE B N 1
ATOM 8098 C CA . ILE B 1 676 ? 196.837 165.967 183.736 1.00 15.11 676 ILE B CA 1
ATOM 8099 C C . ILE B 1 676 ? 198.081 166.531 183.056 1.00 22.44 676 ILE B C 1
ATOM 8100 O O . ILE B 1 676 ? 198.410 166.155 181.922 1.00 24.79 676 ILE B O 1
ATOM 8105 N N . VAL B 1 677 ? 198.789 167.441 183.728 1.00 23.52 677 VAL B N 1
ATOM 8106 C CA . VAL B 1 677 ? 199.988 168.025 183.136 1.00 14.42 677 VAL B CA 1
ATOM 8107 C C . VAL B 1 677 ? 201.059 166.960 182.934 1.00 22.88 677 VAL B C 1
ATOM 8108 O O . VAL B 1 677 ? 201.749 166.939 181.906 1.00 30.35 677 VAL B O 1
ATOM 8112 N N . LYS B 1 678 ? 201.216 166.059 183.906 1.00 27.97 678 LYS B N 1
ATOM 8113 C CA . LYS B 1 678 ? 202.183 164.977 183.761 1.00 24.74 678 LYS B CA 1
ATOM 8114 C C . LYS B 1 678 ? 201.798 164.043 182.624 1.00 20.61 678 LYS B C 1
ATOM 8115 O O . LYS B 1 678 ? 202.666 163.569 181.882 1.00 25.93 678 LYS B O 1
ATOM 8121 N N . LEU B 1 679 ? 200.501 163.763 182.471 1.00 20.45 679 LEU B N 1
ATOM 8122 C CA . LEU B 1 679 ? 200.056 162.940 181.350 1.00 20.50 679 LEU B CA 1
ATOM 8123 C C . LEU B 1 679 ? 200.410 163.588 180.019 1.00 21.30 679 LEU B C 1
ATOM 8124 O O . LEU B 1 679 ? 200.906 162.919 179.107 1.00 21.70 679 LEU B O 1
ATOM 8129 N N . VAL B 1 680 ? 200.172 164.895 179.895 1.00 19.74 680 VAL B N 1
ATOM 8130 C CA . VAL B 1 680 ? 200.473 165.597 178.647 1.00 13.18 680 VAL B CA 1
ATOM 8131 C C . VAL B 1 680 ? 201.972 165.560 178.357 1.00 6.58 680 VAL B C 1
ATOM 8132 O O . VAL B 1 680 ? 202.402 165.283 177.228 1.00 12.55 680 VAL B O 1
ATOM 8136 N N . THR B 1 681 ? 202.792 165.832 179.376 1.00 11.30 681 THR B N 1
ATOM 8137 C CA . THR B 1 681 ? 204.239 165.844 179.176 1.00 12.77 681 THR B CA 1
ATOM 8138 C C . THR B 1 681 ? 204.765 164.468 178.779 1.00 12.11 681 THR B C 1
ATOM 8139 O O . THR B 1 681 ? 205.583 164.347 177.855 1.00 17.23 681 THR B O 1
ATOM 8143 N N . MET B 1 682 ? 204.309 163.414 179.461 1.00 11.73 682 MET B N 1
ATOM 8144 C CA . MET B 1 682 ? 204.770 162.076 179.113 1.00 3.23 682 MET B CA 1
ATOM 8145 C C . MET B 1 682 ? 204.268 161.650 177.742 1.00 8.02 682 MET B C 1
ATOM 8146 O O . MET B 1 682 ? 204.963 160.919 177.031 1.00 15.87 682 MET B O 1
ATOM 8151 N N . ASP B 1 683 ? 203.075 162.098 177.347 1.00 16.05 683 ASP B N 1
ATOM 8152 C CA . ASP B 1 683 ? 202.601 161.819 175.997 1.00 3.16 683 ASP B CA 1
ATOM 8153 C C . ASP B 1 683 ? 203.506 162.466 174.959 1.00 3.49 683 ASP B C 1
ATOM 8154 O O . ASP B 1 683 ? 203.819 161.855 173.932 1.00 7.88 683 ASP B O 1
ATOM 8159 N N . LEU B 1 684 ? 203.942 163.702 175.211 1.00 12.70 684 LEU B N 1
ATOM 8160 C CA . LEU B 1 684 ? 204.888 164.342 174.298 1.00 7.01 684 LEU B CA 1
ATOM 8161 C C . LEU B 1 684 ? 206.192 163.559 174.216 1.00 2.76 684 LEU B C 1
ATOM 8162 O O . LEU B 1 684 ? 206.727 163.337 173.120 1.00 15.60 684 LEU B O 1
ATOM 8167 N N . ILE B 1 685 ? 206.717 163.133 175.367 1.00 4.75 685 ILE B N 1
ATOM 8168 C CA . ILE B 1 685 ? 207.972 162.381 175.378 1.00 4.10 685 ILE B CA 1
ATOM 8169 C C . ILE B 1 685 ? 207.826 161.081 174.594 1.00 4.79 685 ILE B C 1
ATOM 8170 O O . ILE B 1 685 ? 208.708 160.706 173.810 1.00 5.35 685 ILE B O 1
ATOM 8175 N N . PHE B 1 686 ? 206.711 160.376 174.787 1.00 15.14 686 PHE B N 1
ATOM 8176 C CA . PHE B 1 686 ? 206.511 159.107 174.097 1.00 5.49 686 PHE B CA 1
ATOM 8177 C C . PHE B 1 686 ? 206.313 159.306 172.601 1.00 7.37 686 PHE B C 1
ATOM 8178 O O . PHE B 1 686 ? 206.759 158.479 171.801 1.00 16.51 686 PHE B O 1
ATOM 8186 N N . THR B 1 687 ? 205.643 160.388 172.197 1.00 7.42 687 THR B N 1
ATOM 8187 C CA . THR B 1 687 ? 205.511 160.667 170.771 1.00 4.05 687 THR B CA 1
ATOM 8188 C C . THR B 1 687 ? 206.868 160.946 170.141 1.00 7.55 687 THR B C 1
ATOM 8189 O O . THR B 1 687 ? 207.159 160.470 169.037 1.00 10.16 687 THR B O 1
ATOM 8193 N N . ILE B 1 688 ? 207.718 161.710 170.833 1.00 8.12 688 ILE B N 1
ATOM 8194 C CA . ILE B 1 688 ? 209.057 161.978 170.311 1.00 0.83 688 ILE B CA 1
ATOM 8195 C C . ILE B 1 688 ? 209.855 160.685 170.196 1.00 5.12 688 ILE B C 1
ATOM 8196 O O . ILE B 1 688 ? 210.545 160.450 169.196 1.00 11.30 688 ILE B O 1
ATOM 8201 N N . LEU B 1 689 ? 209.774 159.824 171.213 1.00 8.21 689 LEU B N 1
ATOM 8202 C CA . LEU B 1 689 ? 210.497 158.555 171.162 1.00 5.41 689 LEU B CA 1
ATOM 8203 C C . LEU B 1 689 ? 209.985 157.667 170.034 1.00 6.96 689 LEU B C 1
ATOM 8204 O O . LEU B 1 689 ? 210.772 157.000 169.353 1.00 15.25 689 LEU B O 1
ATOM 8209 N N . SER B 1 690 ? 208.667 157.634 169.830 1.00 2.92 690 SER B N 1
ATOM 8210 C CA . SER B 1 690 ? 208.098 156.835 168.751 1.00 3.57 690 SER B CA 1
ATOM 8211 C C . SER B 1 690 ? 208.544 157.350 167.390 1.00 9.52 690 SER B C 1
ATOM 8212 O O . SER B 1 690 ? 208.847 156.561 166.489 1.00 12.86 690 SER B O 1
ATOM 8215 N N . ILE B 1 691 ? 208.590 158.672 167.220 1.00 10.03 691 ILE B N 1
ATOM 8216 C CA . ILE B 1 691 ? 209.089 159.241 165.971 1.00 9.52 691 ILE B CA 1
ATOM 8217 C C . ILE B 1 691 ? 210.547 158.859 165.760 1.00 8.16 691 ILE B C 1
ATOM 8218 O O . ILE B 1 691 ? 210.953 158.488 164.653 1.00 15.47 691 ILE B O 1
ATOM 8223 N N . LEU B 1 692 ? 211.357 158.938 166.818 1.00 6.70 692 LEU B N 1
ATOM 8224 C CA . LEU B 1 692 ? 212.778 158.625 166.687 1.00 11.77 692 LEU B CA 1
ATOM 8225 C C . LEU B 1 692 ? 213.004 157.156 166.351 1.00 17.48 692 LEU B C 1
ATOM 8226 O O . LEU B 1 692 ? 213.920 156.824 165.591 1.00 23.63 692 LEU B O 1
ATOM 8231 N N . VAL B 1 693 ? 212.194 156.260 166.913 1.00 14.25 693 VAL B N 1
ATOM 8232 C CA . VAL B 1 693 ? 212.455 154.832 166.753 1.00 8.98 693 VAL B CA 1
ATOM 8233 C C . VAL B 1 693 ? 211.811 154.292 165.481 1.00 9.67 693 VAL B C 1
ATOM 8234 O O . VAL B 1 693 ? 212.479 153.668 164.650 1.00 20.86 693 VAL B O 1
ATOM 8238 N N . ILE B 1 694 ? 210.506 154.513 165.312 1.00 6.46 694 ILE B N 1
ATOM 8239 C CA . ILE B 1 694 ? 209.780 153.894 164.207 1.00 12.11 694 ILE B CA 1
ATOM 8240 C C . ILE B 1 694 ? 210.205 154.487 162.868 1.00 19.84 694 ILE B C 1
ATOM 8241 O O . ILE B 1 694 ? 210.290 153.777 161.861 1.00 23.81 694 ILE B O 1
ATOM 8246 N N . ASP B 1 695 ? 210.474 155.791 162.825 1.00 22.43 695 ASP B N 1
ATOM 8247 C CA . ASP B 1 695 ? 210.760 156.468 161.565 1.00 12.03 695 ASP B CA 1
ATOM 8248 C C . ASP B 1 695 ? 212.250 156.587 161.270 1.00 16.82 695 ASP B C 1
ATOM 8249 O O . ASP B 1 695 ? 212.699 156.186 160.194 1.00 25.12 695 ASP B O 1
ATOM 8254 N N . LEU B 1 696 ? 213.030 157.130 162.204 1.00 12.95 696 LEU B N 1
ATOM 8255 C CA . LEU B 1 696 ? 214.438 157.408 161.934 1.00 17.98 696 LEU B CA 1
ATOM 8256 C C . LEU B 1 696 ? 215.282 156.140 161.984 1.00 21.38 696 LEU B C 1
ATOM 8257 O O . LEU B 1 696 ? 215.952 155.785 161.007 1.00 24.72 696 LEU B O 1
ATOM 8262 N N . PHE B 1 697 ? 215.270 155.452 163.127 1.00 22.99 697 PHE B N 1
ATOM 8263 C CA . PHE B 1 697 ? 216.152 154.304 163.309 1.00 26.90 697 PHE B CA 1
ATOM 8264 C C . PHE B 1 697 ? 215.771 153.152 162.388 1.00 28.71 697 PHE B C 1
ATOM 8265 O O . PHE B 1 697 ? 216.649 152.469 161.852 1.00 35.58 697 PHE B O 1
ATOM 8273 N N . ARG B 1 698 ? 214.473 152.920 162.187 1.00 29.28 698 ARG B N 1
ATOM 8274 C CA . ARG B 1 698 ? 214.051 151.870 161.265 1.00 34.64 698 ARG B CA 1
ATOM 8275 C C . ARG B 1 698 ? 214.476 152.185 159.836 1.00 38.39 698 ARG B C 1
ATOM 8276 O O . ARG B 1 698 ? 214.932 151.297 159.105 1.00 43.96 698 ARG B O 1
ATOM 8284 N N . GLY B 1 699 ? 214.338 153.445 159.420 1.00 33.85 699 GLY B N 1
ATOM 8285 C CA . GLY B 1 699 ? 214.780 153.825 158.089 1.00 35.61 699 GLY B CA 1
ATOM 8286 C C . GLY B 1 699 ? 216.276 153.659 157.904 1.00 38.26 699 GLY B C 1
ATOM 8287 O O . GLY B 1 699 ? 216.731 153.157 156.874 1.00 39.75 699 GLY B O 1
ATOM 8288 N N . LEU B 1 700 ? 217.061 154.072 158.904 1.00 38.68 700 LEU B N 1
ATOM 8289 C CA . LEU B 1 700 ? 218.507 153.891 158.828 1.00 38.81 700 LEU B CA 1
ATOM 8290 C C . LEU B 1 700 ? 218.877 152.413 158.781 1.00 43.04 700 LEU B C 1
ATOM 8291 O O . LEU B 1 700 ? 219.767 152.010 158.020 1.00 46.59 700 LEU B O 1
ATOM 8296 N N . TRP B 1 701 ? 218.205 151.591 159.591 1.00 50.08 701 TRP B N 1
ATOM 8297 C CA . TRP B 1 701 ? 218.478 150.160 159.602 1.00 52.64 701 TRP B CA 1
ATOM 8298 C C . TRP B 1 701 ? 218.169 149.532 158.251 1.00 56.30 701 TRP B C 1
ATOM 8299 O O . TRP B 1 701 ? 218.948 148.718 157.745 1.00 60.45 701 TRP B O 1
ATOM 8310 N N . ILE B 1 702 ? 217.040 149.906 157.647 1.00 52.96 702 ILE B N 1
ATOM 8311 C CA . ILE B 1 702 ? 216.684 149.357 156.342 1.00 57.50 702 ILE B CA 1
ATOM 8312 C C . ILE B 1 702 ? 217.676 149.815 155.280 1.00 55.47 702 ILE B C 1
ATOM 8313 O O . ILE B 1 702 ? 218.090 149.033 154.418 1.00 55.05 702 ILE B O 1
ATOM 8318 N N . LYS B 1 703 ? 218.077 151.087 155.325 1.00 54.65 703 LYS B N 1
ATOM 8319 C CA . LYS B 1 703 ? 219.004 151.596 154.321 1.00 56.92 703 LYS B CA 1
ATOM 8320 C C . LYS B 1 703 ? 220.365 150.918 154.413 1.00 61.18 703 LYS B C 1
ATOM 8321 O O . LYS B 1 703 ? 220.942 150.536 153.388 1.00 62.85 703 LYS B O 1
ATOM 8327 N N . TYR B 1 704 ? 220.896 150.752 155.624 1.00 72.75 704 TYR B N 1
ATOM 8328 C CA . TYR B 1 704 ? 222.269 150.298 155.801 1.00 72.97 704 TYR B CA 1
ATOM 8329 C C . TYR B 1 704 ? 222.395 148.817 156.141 1.00 75.11 704 TYR B C 1
ATOM 8330 O O . TYR B 1 704 ? 223.514 148.350 156.371 1.00 77.21 704 TYR B O 1
ATOM 8339 N N . CYS B 1 705 ? 221.294 148.064 156.182 1.00 75.78 705 CYS B N 1
ATOM 8340 C CA . CYS B 1 705 ? 221.381 146.662 156.567 1.00 75.16 705 CYS B CA 1
ATOM 8341 C C . CYS B 1 705 ? 220.520 145.721 155.736 1.00 75.63 705 CYS B C 1
ATOM 8342 O O . CYS B 1 705 ? 220.472 144.530 156.054 1.00 76.91 705 CYS B O 1
ATOM 8345 N N . SER B 1 706 ? 219.845 146.200 154.692 1.00 74.47 706 SER B N 1
ATOM 8346 C CA . SER B 1 706 ? 218.994 145.324 153.896 1.00 75.59 706 SER B CA 1
ATOM 8347 C C . SER B 1 706 ? 219.774 144.465 152.912 1.00 75.67 706 SER B C 1
ATOM 8348 O O . SER B 1 706 ? 219.206 143.516 152.361 1.00 74.97 706 SER B O 1
ATOM 8351 N N . SER B 1 707 ? 221.050 144.773 152.675 1.00 79.66 707 SER B N 1
ATOM 8352 C CA . SER B 1 707 ? 221.827 144.006 151.707 1.00 78.39 707 SER B CA 1
ATOM 8353 C C . SER B 1 707 ? 222.101 142.591 152.202 1.00 79.90 707 SER B C 1
ATOM 8354 O O . SER B 1 707 ? 222.029 141.633 151.424 1.00 80.07 707 SER B O 1
ATOM 8357 N N . TRP B 1 708 ? 222.410 142.436 153.491 1.00 88.59 708 TRP B N 1
ATOM 8358 C CA . TRP B 1 708 ? 222.866 141.159 154.031 1.00 89.10 708 TRP B CA 1
ATOM 8359 C C . TRP B 1 708 ? 221.936 140.601 155.103 1.00 90.13 708 TRP B C 1
ATOM 8360 O O . TRP B 1 708 ? 222.333 139.702 155.849 1.00 90.86 708 TRP B O 1
ATOM 8371 N N . TRP B 1 709 ? 220.708 141.102 155.197 1.00 90.86 709 TRP B N 1
ATOM 8372 C CA . TRP B 1 709 ? 219.812 140.630 156.238 1.00 90.41 709 TRP B CA 1
ATOM 8373 C C . TRP B 1 709 ? 219.313 139.221 155.916 1.00 90.90 709 TRP B C 1
ATOM 8374 O O . TRP B 1 709 ? 219.471 138.711 154.803 1.00 90.54 709 TRP B O 1
ATOM 8385 N N . CYS B 1 710 ? 218.710 138.585 156.924 1.00 114.64 710 CYS B N 1
ATOM 8386 C CA . CYS B 1 710 ? 218.213 137.223 156.753 1.00 116.28 710 CYS B CA 1
ATOM 8387 C C . CYS B 1 710 ? 217.118 137.162 155.695 1.00 115.65 710 CYS B C 1
ATOM 8388 O O . CYS B 1 710 ? 217.076 136.227 154.888 1.00 117.10 710 CYS B O 1
ATOM 8391 N N . TRP B 1 711 ? 216.253 138.170 155.688 1.00 99.53 711 TRP B N 1
ATOM 8392 C CA . TRP B 1 711 ? 215.199 138.236 154.687 1.00 99.55 711 TRP B CA 1
ATOM 8393 C C . TRP B 1 711 ? 215.148 139.639 154.113 1.00 99.15 711 TRP B C 1
ATOM 8394 O O . TRP B 1 711 ? 215.650 140.583 154.724 1.00 100.41 711 TRP B O 1
ATOM 8405 N N . ASP B 1 712 ? 214.541 139.783 152.936 1.00 84.41 712 ASP B N 1
ATOM 8406 C CA . ASP B 1 712 ? 214.465 141.090 152.272 1.00 84.66 712 ASP B CA 1
ATOM 8407 C C . ASP B 1 712 ? 213.544 142.063 152.992 1.00 84.55 712 ASP B C 1
ATOM 8408 O O . ASP B 1 712 ? 212.376 142.204 152.635 1.00 84.03 712 ASP B O 1
ATOM 8413 N N . ILE B 1 713 ? 214.073 142.755 153.990 1.00 79.32 713 ILE B N 1
ATOM 8414 C CA . ILE B 1 713 ? 213.265 143.687 154.773 1.00 78.39 713 ILE B CA 1
ATOM 8415 C C . ILE B 1 713 ? 212.780 144.883 153.966 1.00 79.26 713 ILE B C 1
ATOM 8416 O O . ILE B 1 713 ? 211.708 145.424 154.238 1.00 80.04 713 ILE B O 1
ATOM 8421 N N . GLU B 1 714 ? 213.557 145.298 152.974 1.00 78.25 714 GLU B N 1
ATOM 8422 C CA . GLU B 1 714 ? 213.199 146.479 152.194 1.00 77.70 714 GLU B CA 1
ATOM 8423 C C . GLU B 1 714 ? 211.908 146.271 151.411 1.00 77.93 714 GLU B C 1
ATOM 8424 O O . GLU B 1 714 ? 211.190 147.238 151.135 1.00 77.47 714 GLU B O 1
ATOM 8430 N N . THR B 1 715 ? 211.596 145.026 151.047 1.00 79.39 715 THR B N 1
ATOM 8431 C CA . THR B 1 715 ? 210.350 144.705 150.366 1.00 80.14 715 THR B CA 1
ATOM 8432 C C . THR B 1 715 ? 209.387 143.883 151.209 1.00 81.45 715 THR B C 1
ATOM 8433 O O . THR B 1 715 ? 208.254 143.657 150.775 1.00 80.75 715 THR B O 1
ATOM 8437 N N . THR B 1 716 ? 209.807 143.431 152.391 1.00 81.36 716 THR B N 1
ATOM 8438 C CA . THR B 1 716 ? 208.966 142.621 153.266 1.00 79.68 716 THR B CA 1
ATOM 8439 C C . THR B 1 716 ? 208.035 143.481 154.111 1.00 80.00 716 THR B C 1
ATOM 8440 O O . THR B 1 716 ? 207.808 144.656 153.804 1.00 78.73 716 THR B O 1
ATOM 8444 N N . PHE B 1 717 ? 207.481 142.882 155.168 1.00 85.62 717 PHE B N 1
ATOM 8445 C CA . PHE B 1 717 ? 206.524 143.548 156.056 1.00 86.73 717 PHE B CA 1
ATOM 8446 C C . PHE B 1 717 ? 206.969 144.920 156.556 1.00 87.10 717 PHE B C 1
ATOM 8447 O O . PHE B 1 717 ? 206.165 145.859 156.477 1.00 85.31 717 PHE B O 1
ATOM 8455 N N . PRO B 1 718 ? 208.196 145.123 157.063 1.00 81.66 718 PRO B N 1
ATOM 8456 C CA . PRO B 1 718 ? 208.589 146.503 157.420 1.00 79.29 718 PRO B CA 1
ATOM 8457 C C . PRO B 1 718 ? 209.198 147.219 156.218 1.00 78.18 718 PRO B C 1
ATOM 8458 O O . PRO B 1 718 ? 210.411 147.345 156.071 1.00 77.42 718 PRO B O 1
ATOM 8462 N N . GLU B 1 719 ? 208.338 147.689 155.312 1.00 68.87 719 GLU B N 1
ATOM 8463 C CA . GLU B 1 719 ? 208.826 148.111 154.004 1.00 68.30 719 GLU B CA 1
ATOM 8464 C C . GLU B 1 719 ? 209.789 149.290 154.084 1.00 66.49 719 GLU B C 1
ATOM 8465 O O . GLU B 1 719 ? 210.994 149.108 153.890 1.00 69.55 719 GLU B O 1
ATOM 8471 N N . TYR B 1 720 ? 209.294 150.499 154.360 1.00 42.80 720 TYR B N 1
ATOM 8472 C CA . TYR B 1 720 ? 210.216 151.594 154.640 1.00 38.70 720 TYR B CA 1
ATOM 8473 C C . TYR B 1 720 ? 209.649 152.584 155.652 1.00 39.67 720 TYR B C 1
ATOM 8474 O O . TYR B 1 720 ? 210.379 153.427 156.182 1.00 39.26 720 TYR B O 1
ATOM 8483 N N . GLY B 1 721 ? 208.348 152.507 155.911 1.00 35.05 721 GLY B N 1
ATOM 8484 C CA . GLY B 1 721 ? 207.723 153.476 156.812 1.00 25.96 721 GLY B CA 1
ATOM 8485 C C . GLY B 1 721 ? 206.806 154.383 156.017 1.00 26.78 721 GLY B C 1
ATOM 8486 O O . GLY B 1 721 ? 207.131 154.838 154.923 1.00 34.91 721 GLY B O 1
ATOM 8487 N N . GLU B 1 722 ? 205.628 154.645 156.580 1.00 24.58 722 GLU B N 1
ATOM 8488 C CA . GLU B 1 722 ? 204.624 155.471 155.926 1.00 25.17 722 GLU B CA 1
ATOM 8489 C C . GLU B 1 722 ? 203.935 156.352 156.955 1.00 27.59 722 GLU B C 1
ATOM 8490 O O . GLU B 1 722 ? 203.884 156.023 158.142 1.00 36.41 722 GLU B O 1
ATOM 8496 N N . PHE B 1 723 ? 203.406 157.479 156.486 1.00 23.27 723 PHE B N 1
ATOM 8497 C CA . PHE B 1 723 ? 202.654 158.370 157.357 1.00 21.68 723 PHE B CA 1
ATOM 8498 C C . PHE B 1 723 ? 201.285 157.779 157.671 1.00 27.95 723 PHE B C 1
ATOM 8499 O O . PHE B 1 723 ? 200.645 157.162 156.816 1.00 35.71 723 PHE B O 1
ATOM 8507 N N . LYS B 1 724 ? 200.839 157.968 158.909 1.00 22.42 724 LYS B N 1
ATOM 8508 C CA . LYS B 1 724 ? 199.527 157.522 159.370 1.00 13.05 724 LYS B CA 1
ATOM 8509 C C . LYS B 1 724 ? 198.727 158.768 159.735 1.00 16.39 724 LYS B C 1
ATOM 8510 O O . LYS B 1 724 ? 198.841 159.281 160.848 1.00 21.83 724 LYS B O 1
ATOM 8516 N N . VAL B 1 725 ? 197.920 159.257 158.794 1.00 13.58 725 VAL B N 1
ATOM 8517 C CA . VAL B 1 725 ? 197.191 160.503 159.016 1.00 5.00 725 VAL B CA 1
ATOM 8518 C C . VAL B 1 725 ? 196.139 160.325 160.104 1.00 8.38 725 VAL B C 1
ATOM 8519 O O . VAL B 1 725 ? 195.998 161.169 160.997 1.00 20.68 725 VAL B O 1
ATOM 8523 N N . ALA B 1 726 ? 195.382 159.229 160.042 1.00 7.35 726 ALA B N 1
ATOM 8524 C CA . ALA B 1 726 ? 194.269 159.045 160.967 1.00 7.48 726 ALA B CA 1
ATOM 8525 C C . ALA B 1 726 ? 194.752 158.858 162.399 1.00 9.34 726 ALA B C 1
ATOM 8526 O O . ALA B 1 726 ? 194.205 159.464 163.326 1.00 14.96 726 ALA B O 1
ATOM 8528 N N . GLU B 1 727 ? 195.777 158.026 162.600 1.00 7.31 727 GLU B N 1
ATOM 8529 C CA . GLU B 1 727 ? 196.295 157.803 163.947 1.00 2.32 727 GLU B CA 1
ATOM 8530 C C . GLU B 1 727 ? 196.870 159.084 164.538 1.00 5.61 727 GLU B C 1
ATOM 8531 O O . GLU B 1 727 ? 196.668 159.374 165.722 1.00 18.41 727 GLU B O 1
ATOM 8537 N N . ASN B 1 728 ? 197.589 159.863 163.731 1.00 7.25 728 ASN B N 1
ATOM 8538 C CA . ASN B 1 728 ? 198.167 161.107 164.226 1.00 9.76 728 ASN B CA 1
ATOM 8539 C C . ASN B 1 728 ? 197.088 162.134 164.554 1.00 11.31 728 ASN B C 1
ATOM 8540 O O . ASN B 1 728 ? 197.191 162.860 165.553 1.00 20.69 728 ASN B O 1
ATOM 8545 N N . VAL B 1 729 ? 196.039 162.206 163.733 1.00 8.45 729 VAL B N 1
ATOM 8546 C CA . VAL B 1 729 ? 194.936 163.114 164.034 1.00 8.27 729 VAL B CA 1
ATOM 8547 C C . VAL B 1 729 ? 194.225 162.681 165.311 1.00 10.94 729 VAL B C 1
ATOM 8548 O O . VAL B 1 729 ? 193.796 163.518 166.113 1.00 19.99 729 VAL B O 1
ATOM 8552 N N . LEU B 1 730 ? 194.100 161.370 165.529 1.00 7.99 730 LEU B N 1
ATOM 8553 C CA . LEU B 1 730 ? 193.505 160.892 166.774 1.00 4.91 730 LEU B CA 1
ATOM 8554 C C . LEU B 1 730 ? 194.390 161.218 167.971 1.00 8.70 730 LEU B C 1
ATOM 8555 O O . LEU B 1 730 ? 193.884 161.508 169.058 1.00 23.36 730 LEU B O 1
ATOM 8560 N N . HIS B 1 731 ? 195.713 161.172 167.792 1.00 8.91 731 HIS B N 1
ATOM 8561 C CA . HIS B 1 731 ? 196.618 161.632 168.843 1.00 5.42 731 HIS B CA 1
ATOM 8562 C C . HIS B 1 731 ? 196.357 163.093 169.184 1.00 7.93 731 HIS B C 1
ATOM 8563 O O . HIS B 1 731 ? 196.291 163.465 170.362 1.00 17.78 731 HIS B O 1
ATOM 8570 N N . ILE B 1 732 ? 196.213 163.934 168.158 1.00 12.06 732 ILE B N 1
ATOM 8571 C CA . ILE B 1 732 ? 195.959 165.356 168.384 1.00 12.87 732 ILE B CA 1
ATOM 8572 C C . ILE B 1 732 ? 194.638 165.555 169.117 1.00 16.76 732 ILE B C 1
ATOM 8573 O O . ILE B 1 732 ? 194.540 166.361 170.051 1.00 24.70 732 ILE B O 1
ATOM 8578 N N . ILE B 1 733 ? 193.602 164.825 168.701 1.00 19.84 733 ILE B N 1
ATOM 8579 C CA . ILE B 1 733 ? 192.283 164.959 169.313 1.00 14.01 733 ILE B CA 1
ATOM 8580 C C . ILE B 1 733 ? 192.316 164.518 170.770 1.00 17.33 733 ILE B C 1
ATOM 8581 O O . ILE B 1 733 ? 191.744 165.174 171.648 1.00 30.17 733 ILE B O 1
ATOM 8586 N N . ASN B 1 734 ? 192.985 163.399 171.052 1.00 17.30 734 ASN B N 1
ATOM 8587 C CA . ASN B 1 734 ? 193.090 162.912 172.423 1.00 17.94 734 ASN B CA 1
ATOM 8588 C C . ASN B 1 734 ? 193.850 163.897 173.307 1.00 23.67 734 ASN B C 1
ATOM 8589 O O . ASN B 1 734 ? 193.452 164.155 174.451 1.00 34.52 734 ASN B O 1
ATOM 8594 N N . ASN B 1 735 ? 194.947 164.461 172.794 1.00 22.33 735 ASN B N 1
ATOM 8595 C CA . ASN B 1 735 ? 195.693 165.449 173.566 1.00 18.23 735 ASN B CA 1
ATOM 8596 C C . ASN B 1 735 ? 194.851 166.687 173.843 1.00 25.38 735 ASN B C 1
ATOM 8597 O O . ASN B 1 735 ? 194.878 167.231 174.953 1.00 38.39 735 ASN B O 1
ATOM 8602 N N . GLN B 1 736 ? 194.099 167.155 172.845 1.00 28.49 736 GLN B N 1
ATOM 8603 C CA . GLN B 1 736 ? 193.245 168.316 173.068 1.00 18.68 736 GLN B CA 1
ATOM 8604 C C . GLN B 1 736 ? 192.142 168.013 174.071 1.00 23.65 736 GLN B C 1
ATOM 8605 O O . GLN B 1 736 ? 191.760 168.889 174.852 1.00 32.87 736 GLN B O 1
ATOM 8611 N N . GLY B 1 737 ? 191.618 166.788 174.066 1.00 43.73 737 GLY B N 1
ATOM 8612 C CA . GLY B 1 737 ? 190.658 166.405 175.088 1.00 42.20 737 GLY B CA 1
ATOM 8613 C C . GLY B 1 737 ? 191.259 166.426 176.480 1.00 41.39 737 GLY B C 1
ATOM 8614 O O . GLY B 1 737 ? 190.616 166.861 177.438 1.00 46.68 737 GLY B O 1
ATOM 8615 N N . MET B 1 738 ? 192.502 165.957 176.609 1.00 40.01 738 MET B N 1
ATOM 8616 C CA . MET B 1 738 ? 193.190 166.037 177.896 1.00 33.12 738 MET B CA 1
ATOM 8617 C C . MET B 1 738 ? 193.384 167.486 178.329 1.00 32.88 738 MET B C 1
ATOM 8618 O O . MET B 1 738 ? 193.301 167.801 179.520 1.00 35.66 738 MET B O 1
ATOM 8623 N N . ILE B 1 739 ? 193.672 168.376 177.376 1.00 30.31 739 ILE B N 1
ATOM 8624 C CA . ILE B 1 739 ? 193.826 169.796 177.700 1.00 26.22 739 ILE B CA 1
ATOM 8625 C C . ILE B 1 739 ? 192.504 170.391 178.171 1.00 29.13 739 ILE B C 1
ATOM 8626 O O . ILE B 1 739 ? 192.461 171.156 179.141 1.00 33.34 739 ILE B O 1
ATOM 8631 N N . TRP B 1 740 ? 191.409 170.067 177.481 1.00 33.00 740 TRP B N 1
ATOM 8632 C CA . TRP B 1 740 ? 190.099 170.590 177.865 1.00 26.41 740 TRP B CA 1
ATOM 8633 C C . TRP B 1 740 ? 189.678 170.077 179.233 1.00 21.53 740 TRP B C 1
ATOM 8634 O O . TRP B 1 740 ? 189.065 170.809 180.018 1.00 25.62 740 TRP B O 1
ATOM 8645 N N . LEU B 1 741 ? 189.979 168.813 179.529 1.00 24.59 741 LEU B N 1
ATOM 8646 C CA . LEU B 1 741 ? 189.567 168.229 180.800 1.00 25.32 741 LEU B CA 1
ATOM 8647 C C . LEU B 1 741 ? 190.214 168.938 181.983 1.00 26.62 741 LEU B C 1
ATOM 8648 O O . LEU B 1 741 ? 189.541 169.238 182.975 1.00 33.14 741 LEU B O 1
ATOM 8653 N N . GLY B 1 742 ? 191.509 169.225 181.898 1.00 30.99 742 GLY B N 1
ATOM 8654 C CA . GLY B 1 742 ? 192.269 169.730 183.021 1.00 22.56 742 GLY B CA 1
ATOM 8655 C C . GLY B 1 742 ? 192.638 171.196 183.001 1.00 24.10 742 GLY B C 1
ATOM 8656 O O . GLY B 1 742 ? 193.545 171.590 183.741 1.00 31.36 742 GLY B O 1
ATOM 8657 N N . LEU B 1 743 ? 191.982 172.020 182.188 1.00 36.01 743 LEU B N 1
ATOM 8658 C CA . LEU B 1 743 ? 192.291 173.445 182.155 1.00 33.08 743 LEU B CA 1
ATOM 8659 C C . LEU B 1 743 ? 191.601 174.232 183.262 1.00 36.42 743 LEU B C 1
ATOM 8660 O O . LEU B 1 743 ? 191.963 175.390 183.492 1.00 39.24 743 LEU B O 1
ATOM 8665 N N . PHE B 1 744 ? 190.614 173.645 183.941 1.00 31.44 744 PHE B N 1
ATOM 8666 C CA . PHE B 1 744 ? 190.009 174.314 185.088 1.00 24.01 744 PHE B CA 1
ATOM 8667 C C . PHE B 1 744 ? 190.936 174.271 186.295 1.00 21.82 744 PHE B C 1
ATOM 8668 O O . PHE B 1 744 ? 190.991 175.224 187.079 1.00 26.30 744 PHE B O 1
ATOM 8676 N N . PHE B 1 745 ? 191.680 173.176 186.451 1.00 25.75 745 PHE B N 1
ATOM 8677 C CA . PHE B 1 745 ? 192.607 173.006 187.561 1.00 21.41 745 PHE B CA 1
ATOM 8678 C C . PHE B 1 745 ? 194.013 173.495 187.250 1.00 25.60 745 PHE B C 1
ATOM 8679 O O . PHE B 1 745 ? 194.768 173.793 188.181 1.00 32.38 745 PHE B O 1
ATOM 8687 N N . ALA B 1 746 ? 194.386 173.574 185.973 1.00 28.95 746 ALA B N 1
ATOM 8688 C CA . ALA B 1 746 ? 195.686 174.083 185.541 1.00 19.50 746 ALA B CA 1
ATOM 8689 C C . ALA B 1 746 ? 195.449 175.213 184.549 1.00 26.91 746 ALA B C 1
ATOM 8690 O O . ALA B 1 746 ? 195.282 174.966 183.345 1.00 33.85 746 ALA B O 1
ATOM 8692 N N . PRO B 1 747 ? 195.406 176.465 185.010 1.00 22.11 747 PRO B N 1
ATOM 8693 C CA . PRO B 1 747 ? 195.124 177.578 184.088 1.00 24.76 747 PRO B CA 1
ATOM 8694 C C . PRO B 1 747 ? 196.135 177.724 182.964 1.00 32.51 747 PRO B C 1
ATOM 8695 O O . PRO B 1 747 ? 195.765 178.160 181.867 1.00 34.82 747 PRO B O 1
ATOM 8699 N N . LEU B 1 748 ? 197.402 177.381 183.198 1.00 28.10 748 LEU B N 1
ATOM 8700 C CA . LEU B 1 748 ? 198.450 177.496 182.193 1.00 20.78 748 LEU B CA 1
ATOM 8701 C C . LEU B 1 748 ? 198.739 176.169 181.499 1.00 21.59 748 LEU B C 1
ATOM 8702 O O . LEU B 1 748 ? 199.887 175.897 181.139 1.00 23.57 748 LEU B O 1
ATOM 8707 N N . LEU B 1 749 ? 197.727 175.330 181.319 1.00 23.50 749 LEU B N 1
ATOM 8708 C CA . LEU B 1 749 ? 197.907 174.098 180.561 1.00 21.48 749 LEU B CA 1
ATOM 8709 C C . LEU B 1 749 ? 197.848 174.363 179.057 1.00 27.30 749 LEU B C 1
ATOM 8710 O O . LEU B 1 749 ? 198.653 173.789 178.315 1.00 32.86 749 LEU B O 1
ATOM 8715 N N . PRO B 1 750 ? 196.921 175.187 178.550 1.00 23.32 750 PRO B N 1
ATOM 8716 C CA . PRO B 1 750 ? 197.011 175.569 177.131 1.00 20.87 750 PRO B CA 1
ATOM 8717 C C . PRO B 1 750 ? 198.296 176.296 176.770 1.00 24.69 750 PRO B C 1
ATOM 8718 O O . PRO B 1 750 ? 198.787 176.142 175.644 1.00 27.38 750 PRO B O 1
ATOM 8722 N N . ALA B 1 751 ? 198.862 177.085 177.686 1.00 19.04 751 ALA B N 1
ATOM 8723 C CA . ALA B 1 751 ? 200.120 177.766 177.392 1.00 14.36 751 ALA B CA 1
ATOM 8724 C C . ALA B 1 751 ? 201.249 176.767 177.171 1.00 18.91 751 ALA B C 1
ATOM 8725 O O . ALA B 1 751 ? 202.103 176.965 176.300 1.00 26.29 751 ALA B O 1
ATOM 8727 N N . ILE B 1 752 ? 201.278 175.694 177.962 1.00 19.50 752 ILE B N 1
ATOM 8728 C CA . ILE B 1 752 ? 202.244 174.622 177.750 1.00 15.53 752 ILE B CA 1
ATOM 8729 C C . ILE B 1 752 ? 201.921 173.855 176.473 1.00 19.37 752 ILE B C 1
ATOM 8730 O O . ILE B 1 752 ? 202.821 173.447 175.722 1.00 30.13 752 ILE B O 1
ATOM 8735 N N . ASN B 1 753 ? 200.632 173.639 176.211 1.00 23.65 753 ASN B N 1
ATOM 8736 C CA . ASN B 1 753 ? 200.227 172.920 175.012 1.00 20.35 753 ASN B CA 1
ATOM 8737 C C . ASN B 1 753 ? 200.642 173.660 173.754 1.00 25.37 753 ASN B C 1
ATOM 8738 O O . ASN B 1 753 ? 200.838 173.036 172.711 1.00 38.88 753 ASN B O 1
ATOM 8743 N N . ASN B 1 754 ? 200.770 174.984 173.825 1.00 23.38 754 ASN B N 1
ATOM 8744 C CA . ASN B 1 754 ? 201.267 175.736 172.675 1.00 22.02 754 ASN B CA 1
ATOM 8745 C C . ASN B 1 754 ? 202.658 175.263 172.272 1.00 22.02 754 ASN B C 1
ATOM 8746 O O . ASN B 1 754 ? 202.908 174.942 171.101 1.00 35.25 754 ASN B O 1
ATOM 8751 N N . ILE B 1 755 ? 203.577 175.208 173.237 1.00 24.44 755 ILE B N 1
ATOM 8752 C CA . ILE B 1 755 ? 204.933 174.743 172.962 1.00 28.14 755 ILE B CA 1
ATOM 8753 C C . ILE B 1 755 ? 204.918 173.286 172.527 1.00 29.99 755 ILE B C 1
ATOM 8754 O O . ILE B 1 755 ? 205.658 172.885 171.619 1.00 41.20 755 ILE B O 1
ATOM 8759 N N . LYS B 1 756 ? 204.080 172.468 173.168 1.00 21.71 756 LYS B N 1
ATOM 8760 C CA . LYS B 1 756 ? 204.004 171.061 172.782 1.00 17.06 756 LYS B CA 1
ATOM 8761 C C . LYS B 1 756 ? 203.563 170.907 171.331 1.00 23.48 756 LYS B C 1
ATOM 8762 O O . LYS B 1 756 ? 204.128 170.101 170.585 1.00 38.18 756 LYS B O 1
ATOM 8768 N N . LEU B 1 757 ? 202.567 171.686 170.907 1.00 26.17 757 LEU B N 1
ATOM 8769 C CA . LEU B 1 757 ? 202.053 171.582 169.546 1.00 21.23 757 LEU B CA 1
ATOM 8770 C C . LEU B 1 757 ? 203.052 172.113 168.528 1.00 28.88 757 LEU B C 1
ATOM 8771 O O . LEU B 1 757 ? 203.166 171.569 167.426 1.00 39.07 757 LEU B O 1
ATOM 8776 N N . ILE B 1 758 ? 203.776 173.181 168.867 1.00 28.54 758 ILE B N 1
ATOM 8777 C CA . ILE B 1 758 ? 204.803 173.689 167.959 1.00 26.82 758 ILE B CA 1
ATOM 8778 C C . ILE B 1 758 ? 205.905 172.651 167.769 1.00 31.82 758 ILE B C 1
ATOM 8779 O O . ILE B 1 758 ? 206.344 172.373 166.640 1.00 39.62 758 ILE B O 1
ATOM 8784 N N . ILE B 1 759 ? 206.356 172.047 168.872 1.00 102.28 759 ILE B N 1
ATOM 8785 C CA . ILE B 1 759 ? 207.366 170.997 168.790 1.00 104.88 759 ILE B CA 1
ATOM 8786 C C . ILE B 1 759 ? 206.853 169.832 167.958 1.00 102.32 759 ILE B C 1
ATOM 8787 O O . ILE B 1 759 ? 207.585 169.263 167.141 1.00 107.23 759 ILE B O 1
ATOM 8792 N N . LEU B 1 760 ? 205.590 169.452 168.161 1.00 33.56 760 LEU B N 1
ATOM 8793 C CA . LEU B 1 760 ? 205.018 168.339 167.413 1.00 29.28 760 LEU B CA 1
ATOM 8794 C C . LEU B 1 760 ? 204.964 168.639 165.924 1.00 26.87 760 LEU B C 1
ATOM 8795 O O . LEU B 1 760 ? 205.283 167.777 165.101 1.00 35.14 760 LEU B O 1
ATOM 8800 N N . MET B 1 761 ? 204.559 169.854 165.559 1.00 28.92 761 MET B N 1
ATOM 8801 C CA . MET B 1 761 ? 204.523 170.228 164.150 1.00 28.09 761 MET B CA 1
ATOM 8802 C C . MET B 1 761 ? 205.902 170.109 163.523 1.00 28.56 761 MET B C 1
ATOM 8803 O O . MET B 1 761 ? 206.065 169.498 162.459 1.00 30.70 761 MET B O 1
ATOM 8808 N N . TYR B 1 762 ? 206.916 170.671 164.185 1.00 42.62 762 TYR B N 1
ATOM 8809 C CA . TYR B 1 762 ? 208.258 170.644 163.608 1.00 34.49 762 TYR B CA 1
ATOM 8810 C C . TYR B 1 762 ? 208.800 169.221 163.503 1.00 35.27 762 TYR B C 1
ATOM 8811 O O . TYR B 1 762 ? 209.368 168.841 162.470 1.00 44.19 762 TYR B O 1
ATOM 8820 N N . ILE B 1 763 ? 208.616 168.411 164.549 1.00 55.91 763 ILE B N 1
ATOM 8821 C CA . ILE B 1 763 ? 209.177 167.064 164.537 1.00 56.35 763 ILE B CA 1
ATOM 8822 C C . ILE B 1 763 ? 208.450 166.184 163.526 1.00 54.42 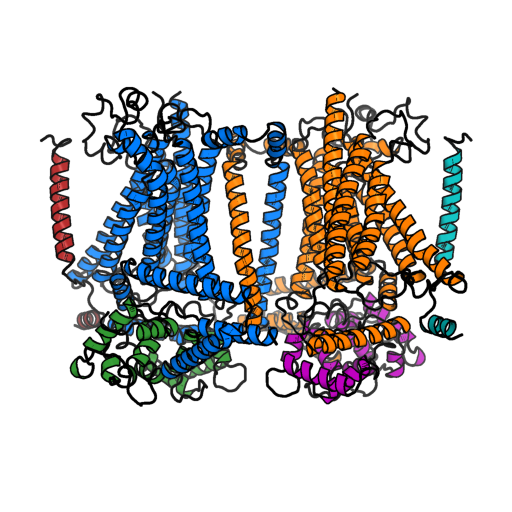763 ILE B C 1
ATOM 8823 O O . ILE B 1 763 ? 209.077 165.380 162.829 1.00 59.28 763 ILE B O 1
ATOM 8828 N N . ARG B 1 764 ? 207.126 166.328 163.408 1.00 27.89 764 ARG B N 1
ATOM 8829 C CA . ARG B 1 764 ? 206.385 165.559 162.415 1.00 17.19 764 ARG B CA 1
ATOM 8830 C C . ARG B 1 764 ? 206.784 165.952 161.000 1.00 24.50 764 ARG B C 1
ATOM 8831 O O . ARG B 1 764 ? 206.960 165.084 160.137 1.00 27.51 764 ARG B O 1
ATOM 8839 N N . GLY B 1 765 ? 206.927 167.255 160.739 1.00 27.95 765 GLY B N 1
ATOM 8840 C CA . GLY B 1 765 ? 207.354 167.680 159.417 1.00 15.08 765 GLY B CA 1
ATOM 8841 C C . GLY B 1 765 ? 208.719 167.134 159.053 1.00 19.20 765 GLY B C 1
ATOM 8842 O O . GLY B 1 765 ? 208.913 166.588 157.963 1.00 25.36 765 GLY B O 1
ATOM 8843 N N . TRP B 1 766 ? 209.680 167.245 159.976 1.00 24.36 766 TRP B N 1
ATOM 8844 C CA . TRP B 1 766 ? 211.015 166.720 159.705 1.00 16.74 766 TRP B CA 1
ATOM 8845 C C . TRP B 1 766 ? 210.988 165.211 159.496 1.00 12.45 766 TRP B C 1
ATOM 8846 O O . TRP B 1 766 ? 211.641 164.694 158.583 1.00 19.15 766 TRP B O 1
ATOM 8857 N N . ALA B 1 767 ? 210.239 164.487 160.331 1.00 13.61 767 ALA B N 1
ATOM 8858 C CA . ALA B 1 767 ? 210.207 163.035 160.220 1.00 11.30 767 ALA B CA 1
ATOM 8859 C C . ALA B 1 767 ? 209.606 162.593 158.896 1.00 12.01 767 ALA B C 1
ATOM 8860 O O . ALA B 1 767 ? 210.145 161.700 158.233 1.00 19.21 767 ALA B O 1
ATOM 8862 N N . VAL B 1 768 ? 208.492 163.204 158.488 1.00 16.58 768 VAL B N 1
ATOM 8863 C CA . VAL B 1 768 ? 207.871 162.806 157.229 1.00 5.50 768 VAL B CA 1
ATOM 8864 C C . VAL B 1 768 ? 208.761 163.186 156.053 1.00 13.44 768 VAL B C 1
ATOM 8865 O O . VAL B 1 768 ? 208.851 162.447 155.068 1.00 19.74 768 VAL B O 1
ATOM 8869 N N . MET B 1 769 ? 209.460 164.321 156.142 1.00 17.35 769 MET B N 1
ATOM 8870 C CA . MET B 1 769 ? 210.308 164.734 155.031 1.00 13.91 769 MET B CA 1
ATOM 8871 C C . MET B 1 769 ? 211.525 163.831 154.891 1.00 10.13 769 MET B C 1
ATOM 8872 O O . MET B 1 769 ? 211.961 163.541 153.772 1.00 15.39 769 MET B O 1
ATOM 8877 N N . THR B 1 770 ? 212.082 163.369 156.010 1.00 13.25 770 THR B N 1
ATOM 8878 C CA . THR B 1 770 ? 213.370 162.690 155.967 1.00 8.45 770 THR B CA 1
ATOM 8879 C C . THR B 1 770 ? 213.262 161.170 155.924 1.00 12.05 770 THR B C 1
ATOM 8880 O O . THR B 1 770 ? 214.062 160.520 155.245 1.00 17.77 770 THR B O 1
ATOM 8884 N N . CYS B 1 771 ? 212.292 160.575 156.624 1.00 17.23 771 CYS B N 1
ATOM 8885 C CA . CYS B 1 771 ? 212.308 159.138 156.851 1.00 14.47 771 CYS B CA 1
ATOM 8886 C C . CYS B 1 771 ? 211.198 158.363 156.157 1.00 15.06 771 CYS B C 1
ATOM 8887 O O . CYS B 1 771 ? 211.346 157.153 155.970 1.00 22.29 771 CYS B O 1
ATOM 8890 N N . ASN B 1 772 ? 210.103 159.007 155.774 1.00 10.13 772 ASN B N 1
ATOM 8891 C CA . ASN B 1 772 ? 208.948 158.305 155.236 1.00 8.47 772 ASN B CA 1
ATOM 8892 C C . ASN B 1 772 ? 208.958 158.307 153.712 1.00 10.94 772 ASN B C 1
ATOM 8893 O O . ASN B 1 772 ? 209.569 159.162 153.068 1.00 21.49 772 ASN B O 1
ATOM 8898 N N . VAL B 1 773 ? 208.265 157.327 153.142 1.00 13.50 773 VAL B N 1
ATOM 8899 C CA . VAL B 1 773 ? 208.090 157.229 151.695 1.00 15.75 773 VAL B CA 1
ATOM 8900 C C . VAL B 1 773 ? 206.608 157.395 151.384 1.00 19.14 773 VAL B C 1
ATOM 8901 O O . VAL B 1 773 ? 205.762 157.072 152.230 1.00 17.11 773 VAL B O 1
ATOM 8905 N N . PRO B 1 774 ? 206.243 157.916 150.213 1.00 20.58 774 PRO B N 1
ATOM 8906 C CA . PRO B 1 774 ? 204.820 158.019 149.875 1.00 14.94 774 PRO B CA 1
ATOM 8907 C C . PRO B 1 774 ? 204.192 156.641 149.727 1.00 18.34 774 PRO B C 1
ATOM 8908 O O . PRO B 1 774 ? 204.753 155.746 149.093 1.00 17.27 774 PRO B O 1
ATOM 8912 N N . ALA B 1 775 ? 203.017 156.478 150.325 1.00 28.56 775 ALA B N 1
ATOM 8913 C CA . ALA B 1 775 ? 202.302 155.216 150.235 1.00 27.66 775 ALA B CA 1
ATOM 8914 C C . ALA B 1 775 ? 201.846 154.969 148.805 1.00 33.64 775 ALA B C 1
ATOM 8915 O O . ALA B 1 775 ? 201.582 155.904 148.045 1.00 38.77 775 ALA B O 1
ATOM 8917 N N . ARG B 1 776 ? 201.768 153.689 148.433 1.00 68.97 776 ARG B N 1
ATOM 8918 C CA . ARG B 1 776 ? 201.318 153.347 147.088 1.00 70.83 776 ARG B CA 1
ATOM 8919 C C . ARG B 1 776 ? 199.901 153.844 146.847 1.00 70.63 776 ARG B C 1
ATOM 8920 O O . ARG B 1 776 ? 199.609 154.429 145.799 1.00 70.89 776 ARG B O 1
ATOM 8928 N N . GLU B 1 777 ? 199.011 153.635 147.813 1.00 83.65 777 GLU B N 1
ATOM 8929 C CA . GLU B 1 777 ? 197.673 154.210 147.764 1.00 84.14 777 GLU B CA 1
ATOM 8930 C C . GLU B 1 777 ? 197.157 154.321 149.188 1.00 84.87 777 GLU B C 1
ATOM 8931 O O . GLU B 1 777 ? 197.173 153.336 149.932 1.00 85.01 777 GLU B O 1
ATOM 8937 N N . ILE B 1 778 ? 196.709 155.514 149.563 1.00 87.14 778 ILE B N 1
ATOM 8938 C CA . ILE B 1 778 ? 196.251 155.801 150.916 1.00 87.76 778 ILE B CA 1
ATOM 8939 C C . ILE B 1 778 ? 194.765 156.126 150.861 1.00 88.74 778 ILE B C 1
ATOM 8940 O O . ILE B 1 778 ? 194.338 156.996 150.092 1.00 88.12 778 ILE B O 1
ATOM 8945 N N . PHE B 1 779 ? 193.980 155.420 151.668 1.00 89.20 779 PHE B N 1
ATOM 8946 C CA . PHE B 1 779 ? 192.535 155.571 151.695 1.00 87.51 779 PHE B CA 1
ATOM 8947 C C . PHE B 1 779 ? 192.120 156.514 152.818 1.00 86.47 779 PHE B C 1
ATOM 8948 O O . PHE B 1 779 ? 192.890 156.819 153.731 1.00 88.47 779 PHE B O 1
ATOM 8956 N N . ARG B 1 780 ? 190.875 156.975 152.741 1.00 65.28 780 ARG B N 1
ATOM 8957 C CA . ARG B 1 780 ? 190.322 157.913 153.704 1.00 67.92 780 ARG B CA 1
ATOM 8958 C C . ARG B 1 780 ? 189.153 157.274 154.443 1.00 69.42 780 ARG B C 1
ATOM 8959 O O . ARG B 1 780 ? 188.439 156.427 153.896 1.00 69.08 780 ARG B O 1
ATOM 8967 N N . ALA B 1 781 ? 188.972 157.686 155.701 1.00 66.93 781 ALA B N 1
ATOM 8968 C CA . ALA B 1 781 ? 187.947 157.083 156.548 1.00 65.28 781 ALA B CA 1
ATOM 8969 C C . ALA B 1 781 ? 186.553 157.312 155.980 1.00 66.12 781 ALA B C 1
ATOM 8970 O O . ALA B 1 781 ? 185.768 156.369 155.828 1.00 66.44 781 ALA B O 1
ATOM 8972 N N . SER B 1 782 ? 186.226 158.564 155.664 1.00 63.13 782 SER B N 1
ATOM 8973 C CA . SER B 1 782 ? 184.952 158.876 155.030 1.00 64.35 782 SER B CA 1
ATOM 8974 C C . SER B 1 782 ? 185.117 159.878 153.896 1.00 64.84 782 SER B C 1
ATOM 8975 O O . SER B 1 782 ? 184.107 160.369 153.375 1.00 65.21 782 SER B O 1
ATOM 8978 N N . ARG B 1 783 ? 186.352 160.194 153.505 1.00 65.50 783 ARG B N 1
ATOM 8979 C CA . ARG B 1 783 ? 186.637 161.174 152.460 1.00 64.91 783 ARG B CA 1
ATOM 8980 C C . ARG B 1 783 ? 185.997 162.525 152.767 1.00 63.63 783 ARG B C 1
ATOM 8981 O O . ARG B 1 783 ? 185.558 163.238 151.864 1.00 63.93 783 ARG B O 1
ATOM 8989 N N . SER B 1 784 ? 185.947 162.889 154.046 1.00 44.14 784 SER B N 1
ATOM 8990 C CA . SER B 1 784 ? 185.388 164.159 154.480 1.00 41.36 784 SER B CA 1
ATOM 8991 C C . SER B 1 784 ? 186.346 164.835 155.448 1.00 41.50 784 SER B C 1
ATOM 8992 O O . SER B 1 784 ? 187.083 164.173 156.184 1.00 38.61 784 SER B O 1
ATOM 8995 N N . SER B 1 785 ? 186.336 166.168 155.430 1.00 29.61 785 SER B N 1
ATOM 8996 C CA . SER B 1 785 ? 187.133 166.950 156.364 1.00 20.86 785 SER B CA 1
ATOM 8997 C C . SER B 1 785 ? 186.439 167.157 157.701 1.00 14.53 785 SER B C 1
ATOM 8998 O O . SER B 1 785 ? 187.093 167.585 158.658 1.00 15.80 785 SER B O 1
ATOM 9001 N N . ASN B 1 786 ? 185.143 166.868 157.788 1.00 18.89 786 ASN B N 1
ATOM 9002 C CA . ASN B 1 786 ? 184.377 167.039 159.013 1.00 11.74 786 ASN B CA 1
ATOM 9003 C C . ASN B 1 786 ? 184.310 165.773 159.852 1.00 10.68 786 ASN B C 1
ATOM 9004 O O . ASN B 1 786 ? 183.696 165.792 160.919 1.00 17.05 786 ASN B O 1
ATOM 9009 N N . PHE B 1 787 ? 184.916 164.677 159.397 1.00 10.52 787 PHE B N 1
ATOM 9010 C CA . PHE B 1 787 ? 184.980 163.470 160.216 1.00 15.20 787 PHE B CA 1
ATOM 9011 C C . PHE B 1 787 ? 185.784 163.721 161.485 1.00 21.28 787 PHE B C 1
ATOM 9012 O O . PHE B 1 787 ? 185.321 163.451 162.603 1.00 19.05 787 PHE B O 1
ATOM 9020 N N . TYR B 1 788 ? 186.991 164.265 161.329 1.00 17.16 788 TYR B N 1
ATOM 9021 C CA . TYR B 1 788 ? 187.836 164.548 162.480 1.00 4.99 788 TYR B CA 1
ATOM 9022 C C . TYR B 1 788 ? 187.269 165.676 163.328 1.00 12.07 788 TYR B C 1
ATOM 9023 O O . TYR B 1 788 ? 187.399 165.647 164.554 1.00 23.61 788 TYR B O 1
ATOM 9032 N N . LEU B 1 789 ? 186.631 166.668 162.705 1.00 10.60 789 LEU B N 1
ATOM 9033 C CA . LEU B 1 789 ? 185.983 167.725 163.476 1.00 8.46 789 LEU B CA 1
ATOM 9034 C C . LEU B 1 789 ? 184.818 167.180 164.294 1.00 13.33 789 LEU B C 1
ATOM 9035 O O . LEU B 1 789 ? 184.602 167.604 165.434 1.00 19.11 789 LEU B O 1
ATOM 9040 N N . GLY B 1 790 ? 184.053 166.244 163.733 1.00 9.40 790 GLY B N 1
ATOM 9041 C CA . GLY B 1 790 ? 182.982 165.629 164.496 1.00 5.60 790 GLY B CA 1
ATOM 9042 C C . GLY B 1 790 ? 183.499 164.798 165.653 1.00 10.31 790 GLY B C 1
ATOM 9043 O O . GLY B 1 790 ? 182.934 164.827 166.751 1.00 17.00 790 GLY B O 1
ATOM 9044 N N . ILE B 1 791 ? 184.579 164.047 165.426 1.00 12.96 791 ILE B N 1
ATOM 9045 C CA . ILE B 1 791 ? 185.189 163.294 166.521 1.00 6.99 791 ILE B CA 1
ATOM 9046 C C . ILE B 1 791 ? 185.699 164.245 167.598 1.00 7.97 791 ILE B C 1
ATOM 9047 O O . ILE B 1 791 ? 185.570 163.977 168.798 1.00 15.25 791 ILE B O 1
ATOM 9052 N N . LEU B 1 792 ? 186.270 165.378 167.186 1.00 6.63 792 LEU B N 1
ATOM 9053 C CA . LEU B 1 792 ? 186.750 166.369 168.143 1.00 4.57 792 LEU B CA 1
ATOM 9054 C C . LEU B 1 792 ? 185.602 166.968 168.946 1.00 10.43 792 LEU B C 1
ATOM 9055 O O . LEU B 1 792 ? 185.739 167.210 170.147 1.00 22.87 792 LEU B O 1
ATOM 9060 N N . LEU B 1 793 ? 184.464 167.224 168.299 1.00 10.90 793 LEU B N 1
ATOM 9061 C CA . LEU B 1 793 ? 183.305 167.762 169.010 1.00 11.39 793 LEU B CA 1
ATOM 9062 C C . LEU B 1 793 ? 182.745 166.752 170.006 1.00 9.83 793 LEU B C 1
ATOM 9063 O O . LEU B 1 793 ? 182.356 167.117 171.126 1.00 24.50 793 LEU B O 1
ATOM 9068 N N . ILE B 1 794 ? 182.691 165.477 169.617 1.00 6.40 794 ILE B N 1
ATOM 9069 C CA . ILE B 1 794 ? 182.261 164.443 170.553 1.00 10.22 794 ILE B CA 1
ATOM 9070 C C . ILE B 1 794 ? 183.217 164.370 171.736 1.00 13.30 794 ILE B C 1
ATOM 9071 O O . ILE B 1 794 ? 182.794 164.216 172.888 1.00 18.15 794 ILE B O 1
ATOM 9076 N N . TRP B 1 795 ? 184.522 164.485 171.473 1.00 12.41 795 TRP B N 1
ATOM 9077 C CA . TRP B 1 795 ? 185.496 164.481 172.560 1.00 13.85 795 TRP B CA 1
ATOM 9078 C C . TRP B 1 795 ? 185.317 165.693 173.466 1.00 16.84 795 TRP B C 1
ATOM 9079 O O . TRP B 1 795 ? 185.477 165.594 174.686 1.00 20.16 795 TRP B O 1
ATOM 9090 N N . LEU B 1 796 ? 184.993 166.847 172.884 1.00 17.06 796 LEU B N 1
ATOM 9091 C CA . LEU B 1 796 ? 184.758 168.044 173.684 1.00 18.80 796 LEU B CA 1
ATOM 9092 C C . LEU B 1 796 ? 183.563 167.862 174.609 1.00 24.00 796 LEU B C 1
ATOM 9093 O O . LEU B 1 796 ? 183.609 168.261 175.777 1.00 33.56 796 LEU B O 1
ATOM 9098 N N . LEU B 1 797 ? 182.481 167.264 174.108 1.00 13.28 797 LEU B N 1
ATOM 9099 C CA . LEU B 1 797 ? 181.340 166.978 174.977 1.00 12.75 797 LEU B CA 1
ATOM 9100 C C . LEU B 1 797 ? 181.720 165.986 176.073 1.00 7.97 797 LEU B C 1
ATOM 9101 O O . LEU B 1 797 ? 181.391 166.177 177.256 1.00 7.68 797 LEU B O 1
ATOM 9106 N N . LEU B 1 798 ? 182.422 164.916 175.692 1.00 7.58 798 LEU B N 1
ATOM 9107 C CA . LEU B 1 798 ? 182.830 163.898 176.652 1.00 7.88 798 LEU B CA 1
ATOM 9108 C C . LEU B 1 798 ? 183.723 164.477 177.737 1.00 13.66 798 LEU B C 1
ATOM 9109 O O . LEU B 1 798 ? 183.727 163.978 178.866 1.00 15.08 798 LEU B O 1
ATOM 9114 N N . CYS B 1 799 ? 184.502 165.507 177.411 1.00 19.19 799 CYS B N 1
ATOM 9115 C CA . CYS B 1 799 ? 185.413 166.117 178.371 1.00 10.03 799 CYS B CA 1
ATOM 9116 C C . CYS B 1 799 ? 184.773 167.241 179.171 1.00 13.00 799 CYS B C 1
ATOM 9117 O O . CYS B 1 799 ? 185.240 167.545 180.273 1.00 9.65 799 CYS B O 1
ATOM 9120 N N . THR B 1 800 ? 183.726 167.877 178.642 1.00 10.37 800 THR B N 1
ATOM 9121 C CA . THR B 1 800 ? 183.019 168.891 179.413 1.00 9.97 800 THR B CA 1
ATOM 9122 C C . THR B 1 800 ? 181.994 168.295 180.363 1.00 10.40 800 THR B C 1
ATOM 9123 O O . THR B 1 800 ? 181.553 168.991 181.283 1.00 11.70 800 THR B O 1
ATOM 9127 N N . LEU B 1 801 ? 181.589 167.040 180.164 1.00 12.78 801 LEU B N 1
ATOM 9128 C CA . LEU B 1 801 ? 180.686 166.427 181.138 1.00 3.18 801 LEU B CA 1
ATOM 9129 C C . LEU B 1 801 ? 181.310 166.295 182.527 1.00 5.75 801 LEU B C 1
ATOM 9130 O O . LEU B 1 801 ? 180.686 166.753 183.501 1.00 12.85 801 LEU B O 1
ATOM 9135 N N . PRO B 1 802 ? 182.500 165.698 182.705 1.00 5.84 802 PRO B N 1
ATOM 9136 C CA . PRO B 1 802 ? 183.065 165.609 184.064 1.00 4.48 802 PRO B CA 1
ATOM 9137 C C . PRO B 1 802 ? 183.378 166.953 184.695 1.00 6.00 802 PRO B C 1
ATOM 9138 O O . PRO B 1 802 ? 183.290 167.072 185.920 1.00 5.82 802 PRO B O 1
ATOM 9142 N N . VAL B 1 803 ? 183.760 167.963 183.912 1.00 9.43 803 VAL B N 1
ATOM 9143 C CA . VAL B 1 803 ? 184.022 169.279 184.489 1.00 2.10 803 VAL B CA 1
ATOM 9144 C C . VAL B 1 803 ? 182.738 169.886 185.038 1.00 8.99 803 VAL B C 1
ATOM 9145 O O . VAL B 1 803 ? 182.723 170.463 186.133 1.00 14.86 803 VAL B O 1
ATOM 9149 N N . GLY B 1 804 ? 181.642 169.770 184.287 1.00 11.84 804 GLY B N 1
ATOM 9150 C CA . GLY B 1 804 ? 180.363 170.230 184.794 1.00 3.31 804 GLY B CA 1
ATOM 9151 C C . GLY B 1 804 ? 179.925 169.466 186.027 1.00 9.61 804 GLY B C 1
ATOM 9152 O O . GLY B 1 804 ? 179.385 170.048 186.970 1.00 14.92 804 GLY B O 1
ATOM 9153 N N . PHE B 1 805 ? 180.154 168.151 186.040 1.00 5.43 805 PHE B N 1
ATOM 9154 C CA . PHE B 1 805 ? 179.816 167.366 187.222 1.00 3.57 805 PHE B CA 1
ATOM 9155 C C . PHE B 1 805 ? 180.636 167.803 188.429 1.00 1.91 805 PHE B C 1
ATOM 9156 O O . PHE B 1 805 ? 180.112 167.897 189.542 1.00 10.76 805 PHE B O 1
ATOM 9164 N N . VAL B 1 806 ? 181.926 168.072 188.228 1.00 5.75 806 VAL B N 1
ATOM 9165 C CA . VAL B 1 806 ? 182.777 168.534 189.320 1.00 9.10 806 VAL B CA 1
ATOM 9166 C C . VAL B 1 806 ? 182.279 169.870 189.850 1.00 8.19 806 VAL B C 1
ATOM 9167 O O . VAL B 1 806 ? 182.194 170.080 191.065 1.00 15.98 806 VAL B O 1
ATOM 9171 N N . ILE B 1 807 ? 181.938 170.791 188.949 1.00 2.48 807 ILE B N 1
ATOM 9172 C CA . ILE B 1 807 ? 181.493 172.116 189.372 1.00 3.96 807 ILE B CA 1
ATOM 9173 C C . ILE B 1 807 ? 180.172 172.029 190.128 1.00 11.70 807 ILE B C 1
ATOM 9174 O O . ILE B 1 807 ? 179.990 172.680 191.165 1.00 9.15 807 ILE B O 1
ATOM 9179 N N . ALA B 1 808 ? 179.231 171.222 189.632 1.00 14.14 808 ALA B N 1
ATOM 9180 C CA . ALA B 1 808 ? 177.904 171.171 190.237 1.00 8.25 808 ALA B CA 1
ATOM 9181 C C . ALA B 1 808 ? 177.884 170.373 191.535 1.00 6.52 808 ALA B C 1
ATOM 9182 O O . ALA B 1 808 ? 177.176 170.741 192.478 1.00 12.34 808 ALA B O 1
ATOM 9184 N N . SER B 1 809 ? 178.644 169.282 191.609 1.00 6.17 809 SER B N 1
ATOM 9185 C CA . SER B 1 809 ? 178.567 168.356 192.731 1.00 7.86 809 SER B CA 1
ATOM 9186 C C . SER B 1 809 ? 179.655 168.582 193.774 1.00 15.21 809 SER B C 1
ATOM 9187 O O . SER B 1 809 ? 179.349 168.776 194.953 1.00 20.95 809 SER B O 1
ATOM 9190 N N . MET B 1 810 ? 180.919 168.562 193.365 1.00 6.98 810 MET B N 1
ATOM 9191 C CA . MET B 1 810 ? 182.015 168.568 194.320 1.00 9.40 810 MET B CA 1
ATOM 9192 C C . MET B 1 810 ? 182.137 169.927 195.002 1.00 11.11 810 MET B C 1
ATOM 9193 O O . MET B 1 810 ? 181.686 170.955 194.492 1.00 17.23 810 MET B O 1
ATOM 9198 N N . SER B 1 811 ? 182.756 169.916 196.189 1.00 12.56 811 SER B N 1
ATOM 9199 C CA . SER B 1 811 ? 182.953 171.109 196.996 1.00 14.09 811 SER B CA 1
ATOM 9200 C C . SER B 1 811 ? 184.416 171.531 196.979 1.00 17.55 811 SER B C 1
ATOM 9201 O O . SER B 1 811 ? 185.306 170.675 196.991 1.00 24.43 811 SER B O 1
ATOM 9204 N N . PRO B 1 812 ? 184.694 172.830 196.965 1.00 14.38 812 PRO B N 1
ATOM 9205 C CA . PRO B 1 812 ? 186.083 173.287 196.881 1.00 14.22 812 PRO B CA 1
ATOM 9206 C C . PRO B 1 812 ? 186.863 172.969 198.145 1.00 15.18 812 PRO B C 1
ATOM 9207 O O . PRO B 1 812 ? 186.324 172.504 199.150 1.00 18.54 812 PRO B O 1
ATOM 9211 N N . SER B 1 813 ? 188.167 173.216 198.070 1.00 15.15 813 SER B N 1
ATOM 9212 C CA . SER B 1 813 ? 189.026 173.104 199.236 1.00 18.30 813 SER B CA 1
ATOM 9213 C C . SER B 1 813 ? 189.040 174.420 200.003 1.00 20.03 813 SER B C 1
ATOM 9214 O O . SER B 1 813 ? 188.928 175.502 199.423 1.00 18.38 813 SER B O 1
ATOM 9217 N N . ARG B 1 814 ? 189.177 174.316 201.321 1.00 22.08 814 ARG B N 1
ATOM 9218 C CA . ARG B 1 814 ? 189.118 175.472 202.204 1.00 24.46 814 ARG B CA 1
ATOM 9219 C C . ARG B 1 814 ? 190.462 176.166 202.372 1.00 25.09 814 ARG B C 1
ATOM 9220 O O . ARG B 1 814 ? 190.539 177.172 203.084 1.00 22.75 814 ARG B O 1
ATOM 9228 N N . SER B 1 815 ? 191.521 175.657 201.741 1.00 21.30 815 SER B N 1
ATOM 9229 C CA . SER B 1 815 ? 192.838 176.279 201.801 1.00 19.08 815 SER B CA 1
ATOM 9230 C C . SER B 1 815 ? 193.479 176.379 200.421 1.00 24.41 815 SER B C 1
ATOM 9231 O O . SER B 1 815 ? 194.708 176.442 200.319 1.00 29.62 815 SER B O 1
ATOM 9234 N N . CYS B 1 816 ? 192.676 176.390 199.360 1.00 16.55 816 CYS B N 1
ATOM 9235 C CA . CYS B 1 816 ? 193.194 176.388 198.003 1.00 13.28 816 CYS B CA 1
ATOM 9236 C C . CYS B 1 816 ? 192.309 177.219 197.090 1.00 18.99 816 CYS B C 1
ATOM 9237 O O . CYS B 1 816 ? 191.088 177.264 197.249 1.00 26.61 816 CYS B O 1
ATOM 9240 N N . GLY B 1 817 ? 192.945 177.870 196.124 1.00 21.69 817 GLY B N 1
ATOM 9241 C CA . GLY B 1 817 ? 192.248 178.455 195.007 1.00 18.99 817 GLY B CA 1
ATOM 9242 C C . GLY B 1 817 ? 191.417 179.664 195.366 1.00 21.88 817 GLY B C 1
ATOM 9243 O O . GLY B 1 817 ? 191.391 180.119 196.512 1.00 21.16 817 GLY B O 1
ATOM 9244 N N . PRO B 1 818 ? 190.711 180.208 194.371 1.00 20.63 818 PRO B N 1
ATOM 9245 C CA . PRO B 1 818 ? 189.885 181.396 194.608 1.00 20.58 818 PRO B CA 1
ATOM 9246 C C . PRO B 1 818 ? 188.499 181.089 195.142 1.00 21.56 818 PRO B C 1
ATOM 9247 O O . PRO B 1 818 ? 187.780 182.025 195.516 1.00 28.37 818 PRO B O 1
ATOM 9251 N N . PHE B 1 819 ? 188.099 179.820 195.189 1.00 21.82 819 PHE B N 1
ATOM 9252 C CA . PHE B 1 819 ? 186.784 179.421 195.669 1.00 14.42 819 PHE B CA 1
ATOM 9253 C C . PHE B 1 819 ? 186.857 178.771 197.046 1.00 17.17 819 PHE B C 1
ATOM 9254 O O . PHE B 1 819 ? 186.070 177.876 197.357 1.00 20.51 819 PHE B O 1
ATOM 9262 N N . ALA B 1 820 ? 187.798 179.208 197.879 1.00 17.11 820 ALA B N 1
ATOM 9263 C CA . ALA B 1 820 ? 187.958 178.625 199.203 1.00 16.03 820 ALA B CA 1
ATOM 9264 C C . ALA B 1 820 ? 186.960 179.163 200.219 1.00 24.64 820 ALA B C 1
ATOM 9265 O O . ALA B 1 820 ? 186.879 178.621 201.326 1.00 29.70 820 ALA B O 1
ATOM 9267 N N . ARG B 1 821 ? 186.205 180.204 199.878 1.00 26.18 821 ARG B N 1
ATOM 9268 C CA . ARG B 1 821 ? 185.241 180.804 200.788 1.00 27.13 821 ARG B CA 1
ATOM 9269 C C . ARG B 1 821 ? 183.807 180.385 200.492 1.00 27.03 821 ARG B C 1
ATOM 9270 O O . ARG B 1 821 ? 182.875 180.976 201.046 1.00 27.78 821 ARG B O 1
ATOM 9278 N N . TYR B 1 822 ? 183.607 179.386 199.638 1.00 20.48 822 TYR B N 1
ATOM 9279 C CA . TYR B 1 822 ? 182.276 178.984 199.213 1.00 21.24 822 TYR B CA 1
ATOM 9280 C C . TYR B 1 822 ? 182.102 177.484 199.394 1.00 21.88 822 TYR B C 1
ATOM 9281 O O . TYR B 1 822 ? 183.074 176.725 199.400 1.00 23.73 822 TYR B O 1
ATOM 9290 N N . GLN B 1 823 ? 180.848 177.065 199.555 1.00 21.71 823 GLN B N 1
ATOM 9291 C CA . GLN B 1 823 ? 180.527 175.654 199.714 1.00 20.53 823 GLN B CA 1
ATOM 9292 C C . GLN B 1 823 ? 180.429 174.916 198.387 1.00 20.17 823 GLN B C 1
ATOM 9293 O O . GLN B 1 823 ? 180.391 173.682 198.386 1.00 23.57 823 GLN B O 1
ATOM 9299 N N . HIS B 1 824 ? 180.379 175.636 197.269 1.00 12.69 824 HIS B N 1
ATOM 9300 C CA . HIS B 1 824 ? 180.348 175.034 195.946 1.00 12.83 824 HIS B CA 1
ATOM 9301 C C . HIS B 1 824 ? 181.195 175.879 195.007 1.00 20.66 824 HIS B C 1
ATOM 9302 O O . HIS B 1 824 ? 181.650 176.970 195.357 1.00 26.99 824 HIS B O 1
ATOM 9309 N N . PHE B 1 825 ? 181.418 175.357 193.801 1.00 16.62 825 PHE B N 1
ATOM 9310 C CA . PHE B 1 825 ? 182.177 176.110 192.810 1.00 10.70 825 PHE B CA 1
ATOM 9311 C C . PHE B 1 825 ? 181.335 177.213 192.180 1.00 13.81 825 PHE B C 1
ATOM 9312 O O . PHE B 1 825 ? 181.846 178.302 191.901 1.00 21.46 825 PHE B O 1
ATOM 9320 N N . TYR B 1 826 ? 180.045 176.954 191.959 1.00 16.34 826 TYR B N 1
ATOM 9321 C CA . TYR B 1 826 ? 179.174 177.898 191.272 1.00 15.42 826 TYR B CA 1
ATOM 9322 C C . TYR B 1 826 ? 178.651 179.005 192.175 1.00 11.72 826 TYR B C 1
ATOM 9323 O O . TYR B 1 826 ? 178.021 179.940 191.670 1.00 14.58 826 TYR B O 1
ATOM 9332 N N . THR B 1 827 ? 178.900 178.927 193.484 1.00 10.57 827 THR B N 1
ATOM 9333 C CA . THR B 1 827 ? 178.317 179.889 194.414 1.00 12.40 827 THR B CA 1
ATOM 9334 C C . THR B 1 827 ? 178.707 181.317 194.055 1.00 18.77 827 THR B C 1
ATOM 9335 O O . THR B 1 827 ? 177.862 182.219 194.069 1.00 29.65 827 THR B O 1
ATOM 9339 N N . VAL B 1 828 ? 179.973 181.531 193.683 1.00 24.28 828 VAL B N 1
ATOM 9340 C CA . VAL B 1 828 ? 180.450 182.874 193.361 1.00 19.83 828 VAL B CA 1
ATOM 9341 C C . VAL B 1 828 ? 179.612 183.501 192.257 1.00 20.67 828 VAL B C 1
ATOM 9342 O O . VAL B 1 828 ? 179.510 184.731 192.166 1.00 24.11 828 VAL B O 1
ATOM 9346 N N . VAL B 1 829 ? 178.987 182.681 191.413 1.00 20.95 829 VAL B N 1
ATOM 9347 C CA . VAL B 1 829 ? 178.052 183.210 190.428 1.00 18.54 829 VAL B CA 1
ATOM 9348 C C . VAL B 1 829 ? 176.706 183.505 191.076 1.00 24.40 829 VAL B C 1
ATOM 9349 O O . VAL B 1 829 ? 176.211 184.638 191.024 1.00 27.45 829 VAL B O 1
ATOM 9353 N N . THR B 1 830 ? 176.112 182.500 191.729 1.00 24.95 830 THR B N 1
ATOM 9354 C CA . THR B 1 830 ? 174.764 182.659 192.264 1.00 22.03 830 THR B CA 1
ATOM 9355 C C . THR B 1 830 ? 174.721 183.731 193.343 1.00 26.35 830 THR B C 1
ATOM 9356 O O . THR B 1 830 ? 173.731 184.462 193.461 1.00 34.41 830 THR B O 1
ATOM 9360 N N . ARG B 1 831 ? 175.791 183.847 194.132 1.00 26.94 831 ARG B N 1
ATOM 9361 C CA . ARG B 1 831 ? 175.854 184.891 195.148 1.00 30.10 831 ARG B CA 1
ATOM 9362 C C . ARG B 1 831 ? 175.644 186.272 194.543 1.00 36.07 831 ARG B C 1
ATOM 9363 O O . ARG B 1 831 ? 175.065 187.151 195.191 1.00 45.08 831 ARG B O 1
ATOM 9371 N N . GLU B 1 832 ? 176.085 186.480 193.302 1.00 43.53 832 GLU B N 1
ATOM 9372 C CA . GLU B 1 832 ? 175.848 187.752 192.634 1.00 48.88 832 GLU B CA 1
ATOM 9373 C C . GLU B 1 832 ? 174.515 187.800 191.902 1.00 49.53 832 GLU B C 1
ATOM 9374 O O . GLU B 1 832 ? 173.998 188.897 191.662 1.00 53.18 832 GLU B O 1
ATOM 9380 N N . ILE B 1 833 ? 173.947 186.648 191.540 1.00 53.67 833 ILE B N 1
ATOM 9381 C CA . ILE B 1 833 ? 172.610 186.641 190.958 1.00 53.14 833 ILE B CA 1
ATOM 9382 C C . ILE B 1 833 ? 171.573 186.997 192.015 1.00 56.35 833 ILE B C 1
ATOM 9383 O O . ILE B 1 833 ? 170.638 187.764 191.756 1.00 61.77 833 ILE B O 1
ATOM 9388 N N . GLU B 1 834 ? 171.730 186.460 193.227 1.00 63.18 834 GLU B N 1
ATOM 9389 C CA . GLU B 1 834 ? 170.819 186.783 194.318 1.00 66.50 834 GLU B CA 1
ATOM 9390 C C . GLU B 1 834 ? 170.944 188.231 194.773 1.00 69.50 834 GLU B C 1
ATOM 9391 O O . GLU B 1 834 ? 170.062 188.720 195.487 1.00 71.52 834 GLU B O 1
ATOM 9397 N N . LYS B 1 835 ? 172.012 188.925 194.382 1.00 87.87 835 LYS B N 1
ATOM 9398 C CA . LYS B 1 835 ? 172.183 190.325 194.744 1.00 89.85 835 LYS B CA 1
ATOM 9399 C C . LYS B 1 835 ? 171.353 191.266 193.882 1.00 92.61 835 LYS B C 1
ATOM 9400 O O . LYS B 1 835 ? 171.302 192.465 194.177 1.00 93.80 835 LYS B O 1
ATOM 9406 N N . ARG B 1 836 ? 170.709 190.761 192.829 1.00 99.91 836 ARG B N 1
ATOM 9407 C CA . ARG B 1 836 ? 169.913 191.593 191.939 1.00 100.39 836 ARG B CA 1
ATOM 9408 C C . ARG B 1 836 ? 168.522 191.045 191.657 1.00 101.01 836 ARG B C 1
ATOM 9409 O O . ARG B 1 836 ? 167.717 191.758 191.049 1.00 103.16 836 ARG B O 1
ATOM 9417 N N . VAL B 1 837 ? 168.262 189.804 192.055 1.00 89.48 837 VAL B N 1
ATOM 9418 C CA . VAL B 1 837 ? 166.975 189.177 191.780 1.00 90.19 837 VAL B CA 1
ATOM 9419 C C . VAL B 1 837 ? 166.237 188.867 193.070 1.00 92.31 837 VAL B C 1
ATOM 9420 O O . VAL B 1 837 ? 166.843 188.425 194.046 1.00 91.09 837 VAL B O 1
ATOM 9424 N N . ASP B 1 838 ? 164.926 189.097 193.078 1.00 91.66 838 ASP B N 1
ATOM 9425 C CA . ASP B 1 838 ? 164.120 188.850 194.273 1.00 89.87 838 ASP B CA 1
ATOM 9426 C C . ASP B 1 838 ? 164.065 187.372 194.630 1.00 88.92 838 ASP B C 1
ATOM 9427 O O . ASP B 1 838 ? 164.348 186.514 193.795 1.00 89.15 838 ASP B O 1
ATOM 9432 N N . GLN B 1 839 ? 163.693 187.071 195.871 1.00 85.01 839 GLN B N 1
ATOM 9433 C CA . GLN B 1 839 ? 163.615 185.685 196.304 1.00 84.80 839 GLN B CA 1
ATOM 9434 C C . GLN B 1 839 ? 162.407 184.978 195.711 1.00 86.02 839 GLN B C 1
ATOM 9435 O O . GLN B 1 839 ? 162.501 183.818 195.310 1.00 85.90 839 GLN B O 1
ATOM 9441 N N . THR B 1 840 ? 161.273 185.667 195.642 1.00 80.95 840 THR B N 1
ATOM 9442 C CA . THR B 1 840 ? 160.055 185.015 195.169 1.00 80.28 840 THR B CA 1
ATOM 9443 C C . THR B 1 840 ? 160.196 184.556 193.722 1.00 79.49 840 THR B C 1
ATOM 9444 O O . THR B 1 840 ? 159.851 183.417 193.382 1.00 79.73 840 THR B O 1
ATOM 9448 N N . VAL B 1 841 ? 160.704 185.431 192.854 1.00 82.61 841 VAL B N 1
ATOM 9449 C CA . VAL B 1 841 ? 160.885 185.062 191.455 1.00 84.16 841 VAL B CA 1
ATOM 9450 C C . VAL B 1 841 ? 161.943 183.972 191.322 1.00 84.27 841 VAL B C 1
ATOM 9451 O O . VAL B 1 841 ? 161.825 183.075 190.479 1.00 83.03 841 VAL B O 1
ATOM 9455 N N . LEU B 1 842 ? 162.982 184.018 192.159 1.00 82.37 842 LEU B N 1
ATOM 9456 C CA . LEU B 1 842 ? 163.986 182.959 192.139 1.00 80.42 842 LEU B CA 1
ATOM 9457 C C . LEU B 1 842 ? 163.380 181.619 192.534 1.00 80.39 842 LEU B C 1
ATOM 9458 O O . LEU B 1 842 ? 163.685 180.589 191.924 1.00 82.08 842 LEU B O 1
ATOM 9463 N N . SER B 1 843 ? 162.520 181.612 193.554 1.00 79.92 843 SER B N 1
ATOM 9464 C CA . SER B 1 843 ? 161.866 180.373 193.962 1.00 82.69 843 SER B CA 1
ATOM 9465 C C . SER B 1 843 ? 160.933 179.859 192.874 1.00 83.03 843 SER B C 1
ATOM 9466 O O . SER B 1 843 ? 160.818 178.646 192.665 1.00 81.58 843 SER B O 1
ATOM 9469 N N . TYR B 1 844 ? 160.246 180.769 192.180 1.00 86.58 844 TYR B N 1
ATOM 9470 C CA . TYR B 1 844 ? 159.412 180.358 191.054 1.00 85.59 844 TYR B CA 1
ATOM 9471 C C . TYR B 1 844 ? 160.253 179.746 189.939 1.00 85.22 844 TYR B C 1
ATOM 9472 O O . TYR B 1 844 ? 159.853 178.751 189.323 1.00 85.50 844 TYR B O 1
ATOM 9481 N N . ILE B 1 845 ? 161.418 180.334 189.661 1.00 83.26 845 ILE B N 1
ATOM 9482 C CA . ILE B 1 845 ? 162.280 179.827 188.597 1.00 83.21 845 ILE B CA 1
ATOM 9483 C C . ILE B 1 845 ? 162.862 178.470 188.973 1.00 81.28 845 ILE B C 1
ATOM 9484 O O . ILE B 1 845 ? 162.997 177.582 188.124 1.00 80.01 845 ILE B O 1
ATOM 9489 N N . ARG B 1 846 ? 163.197 178.277 190.251 1.00 73.52 846 ARG B N 1
ATOM 9490 C CA . ARG B 1 846 ? 163.858 177.051 190.687 1.00 73.72 846 ARG B CA 1
ATOM 9491 C C . ARG B 1 846 ? 163.030 175.795 190.440 1.00 76.39 846 ARG B C 1
ATOM 9492 O O . ARG B 1 846 ? 163.528 174.692 190.689 1.00 76.62 846 ARG B O 1
ATOM 9500 N N . HIS B 1 847 ? 161.790 175.925 189.971 1.00 70.62 847 HIS B N 1
ATOM 9501 C CA . HIS B 1 847 ? 160.961 174.777 189.625 1.00 64.68 847 HIS B CA 1
ATOM 9502 C C . HIS B 1 847 ? 161.125 174.336 188.177 1.00 62.39 847 HIS B C 1
ATOM 9503 O O . HIS B 1 847 ? 160.524 173.333 187.781 1.00 59.77 847 HIS B O 1
ATOM 9510 N N . ILE B 1 848 ? 161.913 175.057 187.376 1.00 54.25 848 ILE B N 1
ATOM 9511 C CA . ILE B 1 848 ? 162.193 174.602 186.020 1.00 52.93 848 ILE B CA 1
ATOM 9512 C C . ILE B 1 848 ? 163.184 173.445 186.025 1.00 53.99 848 ILE B C 1
ATOM 9513 O O . ILE B 1 848 ? 163.229 172.666 185.065 1.00 56.13 848 ILE B O 1
ATOM 9518 N N . ALA B 1 849 ? 163.965 173.297 187.094 1.00 46.68 849 ALA B N 1
ATOM 9519 C CA . ALA B 1 849 ? 164.930 172.217 187.223 1.00 45.83 849 ALA B CA 1
ATOM 9520 C C . ALA B 1 849 ? 164.332 170.973 187.864 1.00 41.87 849 ALA B C 1
ATOM 9521 O O . ALA B 1 849 ? 165.066 170.178 188.460 1.00 42.74 849 ALA B O 1
ATOM 9523 N N . SER B 1 850 ? 163.020 170.798 187.773 1.00 23.61 850 SER B N 1
ATOM 9524 C CA . SER B 1 850 ? 162.395 169.599 188.302 1.00 19.56 850 SER B CA 1
ATOM 9525 C C . SER B 1 850 ? 162.756 168.399 187.430 1.00 18.77 850 SER B C 1
ATOM 9526 O O . SER B 1 850 ? 162.917 168.542 186.215 1.00 23.86 850 SER B O 1
ATOM 9529 N N . PRO B 1 851 ? 162.917 167.213 188.019 1.00 12.55 851 PRO B N 1
ATOM 9530 C CA . PRO B 1 851 ? 163.098 166.014 187.186 1.00 10.37 851 PRO B CA 1
ATOM 9531 C C . PRO B 1 851 ? 161.919 165.743 186.273 1.00 13.36 851 PRO B C 1
ATOM 9532 O O . PRO B 1 851 ? 162.113 165.257 185.153 1.00 14.60 851 PRO B O 1
ATOM 9536 N N . GLY B 1 852 ? 160.703 166.066 186.706 1.00 12.17 852 GLY B N 1
ATOM 9537 C CA . GLY B 1 852 ? 159.507 165.838 185.925 1.00 8.14 852 GLY B CA 1
ATOM 9538 C C . GLY B 1 852 ? 159.244 166.841 184.833 1.00 13.76 852 GLY B C 1
ATOM 9539 O O . GLY B 1 852 ? 158.257 166.708 184.108 1.00 17.91 852 GLY B O 1
ATOM 9540 N N . VAL B 1 853 ? 160.084 167.863 184.712 1.00 10.63 853 VAL B N 1
ATOM 9541 C CA . VAL B 1 853 ? 160.065 168.764 183.574 1.00 13.36 853 VAL B CA 1
ATOM 9542 C C . VAL B 1 853 ? 161.252 168.516 182.653 1.00 13.78 853 VAL B C 1
ATOM 9543 O O . VAL B 1 853 ? 161.126 168.607 181.430 1.00 12.06 853 VAL B O 1
ATOM 9547 N N . VAL B 1 854 ? 162.408 168.182 183.225 1.00 11.97 854 VAL B N 1
ATOM 9548 C CA . VAL B 1 854 ? 163.586 167.886 182.418 1.00 10.58 854 VAL B CA 1
ATOM 9549 C C . VAL B 1 854 ? 163.414 166.563 181.680 1.00 10.76 854 VAL B C 1
ATOM 9550 O O . VAL B 1 854 ? 163.675 166.471 180.475 1.00 22.21 854 VAL B O 1
ATOM 9554 N N . ILE B 1 855 ? 162.966 165.519 182.386 1.00 8.20 855 ILE B N 1
ATOM 9555 C CA . ILE B 1 855 ? 162.883 164.191 181.773 1.00 6.61 855 ILE B CA 1
ATOM 9556 C C . ILE B 1 855 ? 161.940 164.164 180.575 1.00 11.04 855 ILE B C 1
ATOM 9557 O O . ILE B 1 855 ? 162.323 163.612 179.530 1.00 17.44 855 ILE B O 1
ATOM 9562 N N . PRO B 1 856 ? 160.715 164.707 180.645 1.00 13.95 856 PRO B N 1
ATOM 9563 C CA . PRO B 1 856 ? 159.905 164.769 179.417 1.00 14.19 856 PRO B CA 1
ATOM 9564 C C . PRO B 1 856 ? 160.551 165.588 178.316 1.00 15.53 856 PRO B C 1
ATOM 9565 O O . PRO B 1 856 ? 160.399 165.247 177.141 1.00 17.94 856 PRO B O 1
ATOM 9569 N N . ILE B 1 857 ? 161.278 166.654 178.657 1.00 15.26 857 ILE B N 1
ATOM 9570 C CA . ILE B 1 857 ? 161.959 167.440 177.632 1.00 14.59 857 ILE B CA 1
ATOM 9571 C C . ILE B 1 857 ? 163.062 166.621 176.970 1.00 17.10 857 ILE B C 1
ATOM 9572 O O . ILE B 1 857 ? 163.218 166.640 175.743 1.00 21.89 857 ILE B O 1
ATOM 9577 N N . ILE B 1 858 ? 163.841 165.886 177.768 1.00 13.83 858 ILE B N 1
ATOM 9578 C CA . ILE B 1 858 ? 164.893 165.039 177.211 1.00 16.35 858 ILE B CA 1
ATOM 9579 C C . ILE B 1 858 ? 164.292 163.959 176.320 1.00 24.12 858 ILE B C 1
ATOM 9580 O O . ILE B 1 858 ? 164.794 163.687 175.223 1.00 26.11 858 ILE B O 1
ATOM 9585 N N . LEU B 1 859 ? 163.206 163.330 176.775 1.00 21.04 859 LEU B N 1
ATOM 9586 C CA . LEU B 1 859 ? 162.557 162.294 175.978 1.00 21.09 859 LEU B CA 1
ATOM 9587 C C . LEU B 1 859 ? 161.975 162.866 174.691 1.00 28.49 859 LEU B C 1
ATOM 9588 O O . LEU B 1 859 ? 162.030 162.220 173.638 1.00 31.23 859 LEU B O 1
ATOM 9593 N N . PHE B 1 860 ? 161.403 164.071 174.757 1.00 32.51 860 PHE B N 1
ATOM 9594 C CA . PHE B 1 860 ? 160.876 164.715 173.560 1.00 28.72 860 PHE B CA 1
ATOM 9595 C C . PHE B 1 860 ? 161.986 165.029 172.571 1.00 30.98 860 PHE B C 1
ATOM 9596 O O . PHE B 1 860 ? 161.818 164.843 171.362 1.00 36.42 860 PHE B O 1
ATOM 9604 N N . LEU B 1 861 ? 163.128 165.513 173.064 1.00 36.94 861 LEU B N 1
ATOM 9605 C CA . LEU B 1 861 ? 164.255 165.773 172.174 1.00 38.70 861 LEU B CA 1
ATOM 9606 C C . LEU B 1 861 ? 164.768 164.480 171.551 1.00 36.95 861 LEU B C 1
ATOM 9607 O O . LEU B 1 861 ? 165.107 164.448 170.364 1.00 35.61 861 LEU B O 1
ATOM 9612 N N . ILE B 1 862 ? 164.803 163.397 172.330 1.00 40.86 862 ILE B N 1
ATOM 9613 C CA . ILE B 1 862 ? 165.232 162.106 171.796 1.00 40.05 862 ILE B CA 1
ATOM 9614 C C . ILE B 1 862 ? 164.281 161.640 170.698 1.00 42.27 862 ILE B C 1
ATOM 9615 O O . ILE B 1 862 ? 164.713 161.204 169.624 1.00 45.47 862 ILE B O 1
ATOM 9620 N N . LEU B 1 863 ? 162.972 161.724 170.951 1.00 45.48 863 LEU B N 1
ATOM 9621 C CA . LEU B 1 863 ? 161.989 161.277 169.965 1.00 46.38 863 LEU B CA 1
ATOM 9622 C C . LEU B 1 863 ? 162.026 162.136 168.706 1.00 47.05 863 LEU B C 1
ATOM 9623 O O . LEU B 1 863 ? 161.955 161.612 167.585 1.00 46.47 863 LEU B O 1
ATOM 9628 N N . ILE B 1 864 ? 162.130 163.457 168.869 1.00 47.73 864 ILE B N 1
ATOM 9629 C CA . ILE B 1 864 ? 162.163 164.340 167.712 1.00 47.95 864 ILE B CA 1
ATOM 9630 C C . ILE B 1 864 ? 163.432 164.103 166.906 1.00 50.27 864 ILE B C 1
ATOM 9631 O O . ILE B 1 864 ? 163.401 164.110 165.674 1.00 53.64 864 ILE B O 1
ATOM 9636 N N . ILE B 1 865 ? 164.559 163.844 167.579 1.00 54.22 865 ILE B N 1
ATOM 9637 C CA . ILE B 1 865 ? 165.791 163.531 166.863 1.00 56.84 865 ILE B CA 1
ATOM 9638 C C . ILE B 1 865 ? 165.648 162.217 166.108 1.00 55.64 865 ILE B C 1
ATOM 9639 O O . ILE B 1 865 ? 166.041 162.112 164.942 1.00 55.66 865 ILE B O 1
ATOM 9644 N N . TYR B 1 866 ? 165.063 161.204 166.749 1.00 54.04 866 TYR B N 1
ATOM 9645 C CA . TYR B 1 866 ? 164.924 159.901 166.107 1.00 54.95 866 TYR B CA 1
ATOM 9646 C C . TYR B 1 866 ? 164.055 159.985 164.857 1.00 58.23 866 TYR B C 1
ATOM 9647 O O . TYR B 1 866 ? 164.400 159.424 163.811 1.00 63.18 866 TYR B O 1
ATOM 9656 N N . PHE B 1 867 ? 162.920 160.682 164.943 1.00 54.79 867 PHE B N 1
ATOM 9657 C CA . PHE B 1 867 ? 162.037 160.760 163.779 1.00 53.25 867 PHE B CA 1
ATOM 9658 C C . PHE B 1 867 ? 162.580 161.711 162.714 1.00 55.82 867 PHE B C 1
ATOM 9659 O O . PHE B 1 867 ? 162.499 161.416 161.511 1.00 58.07 867 PHE B O 1
ATOM 9667 N N . LEU B 1 868 ? 163.140 162.850 163.128 1.00 64.52 868 LEU B N 1
ATOM 9668 C CA . LEU B 1 868 ? 163.772 163.762 162.190 1.00 63.95 868 LEU B CA 1
ATOM 9669 C C . LEU B 1 868 ? 164.963 163.120 161.499 1.00 65.95 868 LEU B C 1
ATOM 9670 O O . LEU B 1 868 ? 165.303 163.521 160.387 1.00 68.15 868 LEU B O 1
ATOM 9675 N N . PHE B 1 869 ? 165.589 162.117 162.119 1.00 72.81 869 PHE B N 1
ATOM 9676 C CA . PHE B 1 869 ? 166.666 161.390 161.456 1.00 76.45 869 PHE B CA 1
ATOM 9677 C C . PHE B 1 869 ? 166.150 160.662 160.222 1.00 76.95 869 PHE B C 1
ATOM 9678 O O . PHE B 1 869 ? 166.730 160.769 159.135 1.00 76.81 869 PHE B O 1
ATOM 9686 N N . SER B 1 870 ? 165.048 159.922 160.370 1.00 78.96 870 SER B N 1
ATOM 9687 C CA . SER B 1 870 ? 164.451 159.249 159.221 1.00 82.20 870 SER B CA 1
ATOM 9688 C C . SER B 1 870 ? 163.957 160.257 158.192 1.00 82.25 870 SER B C 1
ATOM 9689 O O . SER B 1 870 ? 164.128 160.056 156.982 1.00 81.09 870 SER B O 1
ATOM 9692 N N . LEU B 1 871 ? 163.346 161.352 158.653 1.00 76.64 871 LEU B N 1
ATOM 9693 C CA . LEU B 1 871 ? 162.869 162.372 157.722 1.00 75.39 871 LEU B CA 1
ATOM 9694 C C . LEU B 1 871 ? 164.019 162.966 156.912 1.00 76.37 871 LEU B C 1
ATOM 9695 O O . LEU B 1 871 ? 163.914 163.119 155.688 1.00 77.90 871 LEU B O 1
ATOM 9700 N N . VAL B 1 872 ? 165.132 163.287 157.575 1.00 76.28 872 VAL B N 1
ATOM 9701 C CA . VAL B 1 872 ? 166.270 163.897 156.898 1.00 78.35 872 VAL B CA 1
ATOM 9702 C C . VAL B 1 872 ? 166.936 162.899 155.961 1.00 79.20 872 VAL B C 1
ATOM 9703 O O . VAL B 1 872 ? 167.363 163.259 154.859 1.00 77.41 872 VAL B O 1
ATOM 9707 N N . ARG B 1 873 ? 167.041 161.632 156.374 1.00 82.85 873 ARG B N 1
ATOM 9708 C CA . ARG B 1 873 ? 167.639 160.637 155.491 1.00 82.46 873 ARG B CA 1
ATOM 9709 C C . ARG B 1 873 ? 166.786 160.439 154.241 1.00 81.45 873 ARG B C 1
ATOM 9710 O O . ARG B 1 873 ? 167.319 160.338 153.129 1.00 82.15 873 ARG B O 1
ATOM 9718 N N . GLY B 1 874 ? 165.459 160.422 154.397 1.00 77.27 874 GLY B N 1
ATOM 9719 C CA . GLY B 1 874 ? 164.593 160.310 153.235 1.00 78.92 874 GLY B CA 1
ATOM 9720 C C . GLY B 1 874 ? 164.685 161.518 152.324 1.00 78.84 874 GLY B C 1
ATOM 9721 O O . GLY B 1 874 ? 164.721 161.381 151.097 1.00 75.39 874 GLY B O 1
ATOM 9722 N N . LEU B 1 875 ? 164.728 162.718 152.910 1.00 82.34 875 LEU B N 1
ATOM 9723 C CA . LEU B 1 875 ? 164.859 163.930 152.107 1.00 81.32 875 LEU B CA 1
ATOM 9724 C C . LEU B 1 875 ? 166.182 163.954 151.349 1.00 81.94 875 LEU B C 1
ATOM 9725 O O . LEU B 1 875 ? 166.222 164.324 150.171 1.00 80.61 875 LEU B O 1
ATOM 9727 N N . ARG B 1 876 ? 167.276 163.563 152.007 1.00 83.18 876 ARG B N 1
ATOM 9728 C CA . ARG B 1 876 ? 168.575 163.542 151.342 1.00 80.77 876 ARG B CA 1
ATOM 9729 C C . ARG B 1 876 ? 168.617 162.494 150.238 1.00 82.07 876 ARG B C 1
ATOM 9730 O O . ARG B 1 876 ? 169.201 162.731 149.174 1.00 82.16 876 ARG B O 1
ATOM 9732 N N . GLU B 1 877 ? 168.013 161.325 150.473 1.00 88.51 877 GLU B N 1
ATOM 9733 C CA . GLU B 1 877 ? 167.963 160.302 149.434 1.00 87.85 877 GLU B CA 1
ATOM 9734 C C . GLU B 1 877 ? 167.138 160.763 148.239 1.00 89.02 877 GLU B C 1
ATOM 9735 O O . GLU B 1 877 ? 167.512 160.515 147.087 1.00 87.74 877 GLU B O 1
ATOM 9737 N N . ALA B 1 878 ? 166.012 161.437 148.489 1.00 99.31 878 ALA B N 1
ATOM 9738 C CA . ALA B 1 878 ? 165.145 161.869 147.401 1.00 100.30 878 ALA B CA 1
ATOM 9739 C C . ALA B 1 878 ? 165.629 163.142 146.719 1.00 99.40 878 ALA B C 1
ATOM 9740 O O . ALA B 1 878 ? 165.163 163.450 145.617 1.00 99.30 878 ALA B O 1
ATOM 9742 N N . ASN B 1 879 ? 166.541 163.892 147.345 1.00 100.09 879 ASN B N 1
ATOM 9743 C CA . ASN B 1 879 ? 167.077 165.085 146.698 1.00 99.78 879 ASN B CA 1
ATOM 9744 C C . ASN B 1 879 ? 167.842 164.726 145.431 1.00 100.44 879 ASN B C 1
ATOM 9745 O O . ASN B 1 879 ? 167.717 165.408 144.407 1.00 100.91 879 ASN B O 1
ATOM 9747 N N . THR B 1 880 ? 168.645 163.661 145.482 1.00 99.40 880 THR B N 1
ATOM 9748 C CA . THR B 1 880 ? 169.350 163.212 144.288 1.00 100.71 880 THR B CA 1
ATOM 9749 C C . THR B 1 880 ? 168.395 162.610 143.265 1.00 101.77 880 THR B C 1
ATOM 9750 O O . THR B 1 880 ? 168.596 162.780 142.057 1.00 100.34 880 THR B O 1
ATOM 9752 N N . ASP B 1 881 ? 167.359 161.903 143.726 1.00 100.86 881 ASP B N 1
ATOM 9753 C CA . ASP B 1 881 ? 166.395 161.310 142.804 1.00 100.14 881 ASP B CA 1
ATOM 9754 C C . ASP B 1 881 ? 165.623 162.380 142.044 1.00 98.92 881 ASP B C 1
ATOM 9755 O O . ASP B 1 881 ? 165.368 162.238 140.842 1.00 97.44 881 ASP B O 1
ATOM 9757 N N . LEU B 1 882 ? 165.239 163.459 142.729 1.00 98.06 882 LEU B N 1
ATOM 9758 C CA . LEU B 1 882 ? 164.486 164.528 142.085 1.00 98.10 882 LEU B CA 1
ATOM 9759 C C . LEU B 1 882 ? 165.350 165.375 141.161 1.00 99.01 882 LEU B C 1
ATOM 9760 O O . LEU B 1 882 ? 164.809 166.168 140.383 1.00 97.14 882 LEU B O 1
ATOM 9762 N N . GLN B 1 883 ? 166.669 165.232 141.230 1.00 106.23 883 GLN B N 1
ATOM 9763 C CA . GLN B 1 883 ? 167.568 165.989 140.369 1.00 106.63 883 GLN B CA 1
ATOM 9764 C C . GLN B 1 883 ? 167.507 165.477 138.933 1.00 106.29 883 GLN B C 1
ATOM 9765 O O . GLN B 1 883 ? 166.619 165.851 138.167 1.00 104.36 883 GLN B O 1
ATOM 9767 N N . GLY C 2 18 ? 132.177 135.082 146.806 1.00 96.27 18 GLY C N 1
ATOM 9768 C CA . GLY C 2 18 ? 130.852 134.493 146.853 1.00 96.55 18 GLY C CA 1
ATOM 9769 C C . GLY C 2 18 ? 130.261 134.245 145.480 1.00 97.67 18 GLY C C 1
ATOM 9770 O O . GLY C 2 18 ? 130.459 133.182 144.891 1.00 98.01 18 GLY C O 1
ATOM 9771 N N . VAL C 2 19 ? 129.522 135.234 144.972 1.00 107.74 19 VAL C N 1
ATOM 9772 C CA . VAL C 2 19 ? 128.935 135.117 143.640 1.00 107.78 19 VAL C CA 1
ATOM 9773 C C . VAL C 2 19 ? 130.028 135.024 142.583 1.00 108.15 19 VAL C C 1
ATOM 9774 O O . VAL C 2 19 ? 129.959 134.197 141.665 1.00 108.01 19 VAL C O 1
ATOM 9778 N N . PHE C 2 20 ? 131.053 135.859 142.701 1.00 107.22 20 PHE C N 1
ATOM 9779 C CA . PHE C 2 20 ? 132.150 135.893 141.747 1.00 106.93 20 PHE C CA 1
ATOM 9780 C C . PHE C 2 20 ? 133.255 134.931 142.172 1.00 106.13 20 PHE C C 1
ATOM 9781 O O . PHE C 2 20 ? 133.385 134.571 143.344 1.00 104.70 20 PHE C O 1
ATOM 9789 N N . THR C 2 21 ? 134.054 134.514 141.194 1.00 107.72 21 THR C N 1
ATOM 9790 C CA . THR C 2 21 ? 135.213 133.688 141.491 1.00 108.17 21 THR C CA 1
ATOM 9791 C C . THR C 2 21 ? 136.255 134.500 142.252 1.00 107.21 21 THR C C 1
ATOM 9792 O O . THR C 2 21 ? 136.456 135.690 141.995 1.00 107.38 21 THR C O 1
ATOM 9796 N N . ARG C 2 22 ? 136.918 133.841 143.204 1.00 99.33 22 ARG C N 1
ATOM 9797 C CA . ARG C 2 22 ? 137.904 134.532 144.028 1.00 99.07 22 ARG C CA 1
ATOM 9798 C C . ARG C 2 22 ? 139.064 135.049 143.187 1.00 98.88 22 ARG C C 1
ATOM 9799 O O . ARG C 2 22 ? 139.493 136.198 143.352 1.00 97.87 22 ARG C O 1
ATOM 9807 N N . GLU C 2 23 ? 139.553 134.228 142.250 1.00 103.37 23 GLU C N 1
ATOM 9808 C CA . GLU C 2 23 ? 140.759 134.565 141.496 1.00 102.77 23 GLU C CA 1
ATOM 9809 C C . GLU C 2 23 ? 140.648 135.941 140.855 1.00 102.46 23 GLU C C 1
ATOM 9810 O O . GLU C 2 23 ? 141.631 136.690 140.798 1.00 102.70 23 GLU C O 1
ATOM 9816 N N . GLN C 2 24 ? 139.451 136.300 140.390 1.00 95.60 24 GLN C N 1
ATOM 9817 C CA . GLN C 2 24 ? 139.234 137.652 139.891 1.00 94.59 24 GLN C CA 1
ATOM 9818 C C . GLN C 2 24 ? 139.490 138.684 140.981 1.00 94.59 24 GLN C C 1
ATOM 9819 O O . GLN C 2 24 ? 140.113 139.719 140.727 1.00 92.86 24 GLN C O 1
ATOM 9825 N N . LEU C 2 25 ? 139.020 138.418 142.203 1.00 87.53 25 LEU C N 1
ATOM 9826 C CA . LEU C 2 25 ? 139.206 139.377 143.289 1.00 86.58 25 LEU C CA 1
ATOM 9827 C C . LEU C 2 25 ? 140.675 139.510 143.674 1.00 86.61 25 LEU C C 1
ATOM 9828 O O . LEU C 2 25 ? 141.159 140.626 143.908 1.00 87.45 25 LEU C O 1
ATOM 9833 N N . ASP C 2 26 ? 141.405 138.391 143.747 1.00 88.80 26 ASP C N 1
ATOM 9834 C CA . ASP C 2 26 ? 142.842 138.487 143.997 1.00 88.94 26 ASP C CA 1
ATOM 9835 C C . ASP C 2 26 ? 143.547 139.265 142.893 1.00 88.70 26 ASP C C 1
ATOM 9836 O O . ASP C 2 26 ? 144.418 140.096 143.174 1.00 87.58 26 ASP C O 1
ATOM 9841 N N . GLU C 2 27 ? 143.183 139.016 141.632 1.00 86.18 27 GLU C N 1
ATOM 9842 C CA . GLU C 2 27 ? 143.802 139.752 140.535 1.00 84.89 27 GLU C CA 1
ATOM 9843 C C . GLU C 2 27 ? 143.508 141.243 140.635 1.00 85.19 27 GLU C C 1
ATOM 9844 O O . GLU C 2 27 ? 144.403 142.074 140.437 1.00 85.16 27 GLU C O 1
ATOM 9850 N N . TYR C 2 28 ? 142.259 141.601 140.946 1.00 75.67 28 TYR C N 1
ATOM 9851 C CA . TYR C 2 28 ? 141.889 143.009 141.042 1.00 73.47 28 TYR C CA 1
ATOM 9852 C C . TYR C 2 28 ? 142.626 143.697 142.183 1.00 74.12 28 TYR C C 1
ATOM 9853 O O . TYR C 2 28 ? 143.098 144.829 142.029 1.00 72.10 28 TYR C O 1
ATOM 9862 N N . GLN C 2 29 ? 142.733 143.031 143.336 1.00 69.39 29 GLN C N 1
ATOM 9863 C CA . GLN C 2 29 ? 143.465 143.618 144.453 1.00 65.40 29 GLN C CA 1
ATOM 9864 C C . GLN C 2 29 ? 144.952 143.736 144.149 1.00 67.49 29 GLN C C 1
ATOM 9865 O O . GLN C 2 29 ? 145.597 144.695 144.588 1.00 65.70 29 GLN C O 1
ATOM 9871 N N . ASP C 2 30 ? 145.514 142.777 143.406 1.00 71.87 30 ASP C N 1
ATOM 9872 C CA . ASP C 2 30 ? 146.920 142.862 143.023 1.00 68.14 30 ASP C CA 1
ATOM 9873 C C . ASP C 2 30 ? 147.167 143.987 142.027 1.00 69.46 30 ASP C C 1
ATOM 9874 O O . ASP C 2 30 ? 148.234 144.610 142.051 1.00 68.36 30 ASP C O 1
ATOM 9879 N N . CYS C 2 31 ? 146.204 144.255 141.145 1.00 69.13 31 CYS C N 1
ATOM 9880 C CA . CYS C 2 31 ? 146.379 145.278 140.122 1.00 68.55 31 CYS C CA 1
ATOM 9881 C C . CYS C 2 31 ? 145.993 146.671 140.605 1.00 67.59 31 CYS C C 1
ATOM 9882 O O . CYS C 2 31 ? 146.672 147.649 140.271 1.00 67.75 31 CYS C O 1
ATOM 9885 N N . THR C 2 32 ? 144.922 146.787 141.385 1.00 54.64 32 THR C N 1
ATOM 9886 C CA . THR C 2 32 ? 144.387 148.068 141.826 1.00 51.18 32 THR C CA 1
ATOM 9887 C C . THR C 2 32 ? 144.723 148.308 143.295 1.00 50.49 32 THR C C 1
ATOM 9888 O O . THR C 2 32 ? 145.450 147.539 143.930 1.00 54.70 32 THR C O 1
ATOM 9892 N N . PHE C 2 33 ? 144.185 149.400 143.833 1.00 34.26 33 PHE C N 1
ATOM 9893 C CA . PHE C 2 33 ? 144.336 149.750 145.237 1.00 34.83 33 PHE C CA 1
ATOM 9894 C C . PHE C 2 33 ? 143.153 149.301 146.084 1.00 36.45 33 PHE C C 1
ATOM 9895 O O . PHE C 2 33 ? 143.095 149.629 147.272 1.00 37.10 33 PHE C O 1
ATOM 9903 N N . PHE C 2 34 ? 142.214 148.561 145.506 1.00 34.78 34 PHE C N 1
ATOM 9904 C CA . PHE C 2 34 ? 140.942 148.295 146.157 1.00 35.18 34 PHE C CA 1
ATOM 9905 C C . PHE C 2 34 ? 140.973 146.999 146.957 1.00 36.00 34 PHE C C 1
ATOM 9906 O O . PHE C 2 34 ? 141.873 146.169 146.818 1.00 44.45 34 PHE C O 1
ATOM 9914 N N . THR C 2 35 ? 139.966 146.844 147.810 1.00 41.90 35 THR C N 1
ATOM 9915 C CA . THR C 2 35 ? 139.684 145.623 148.547 1.00 39.99 35 THR C CA 1
ATOM 9916 C C . THR C 2 35 ? 138.417 144.988 147.984 1.00 41.92 35 THR C C 1
ATOM 9917 O O . THR C 2 35 ? 137.823 145.486 147.027 1.00 47.27 35 THR C O 1
ATOM 9921 N N . ARG C 2 36 ? 137.991 143.880 148.595 1.00 46.90 36 ARG C N 1
ATOM 9922 C CA . ARG C 2 36 ? 136.799 143.189 148.110 1.00 47.96 36 ARG C CA 1
ATOM 9923 C C . ARG C 2 36 ? 135.560 144.071 148.224 1.00 49.60 36 ARG C C 1
ATOM 9924 O O . ARG C 2 36 ? 134.708 144.078 147.326 1.00 50.11 36 ARG C O 1
ATOM 9932 N N . LYS C 2 37 ? 135.439 144.814 149.326 1.00 47.38 37 LYS C N 1
ATOM 9933 C CA . LYS C 2 37 ? 134.281 145.682 149.511 1.00 45.99 37 LYS C CA 1
ATOM 9934 C C . LYS C 2 37 ? 134.230 146.772 148.448 1.00 46.09 37 LYS C C 1
ATOM 9935 O O . LYS C 2 37 ? 133.156 147.081 147.919 1.00 48.07 37 LYS C O 1
ATOM 9941 N N . ASP C 2 38 ? 135.381 147.366 148.122 1.00 42.79 38 ASP C N 1
ATOM 9942 C CA . ASP C 2 38 ? 135.412 148.391 147.083 1.00 40.38 38 ASP C CA 1
ATOM 9943 C C . ASP C 2 38 ? 135.039 147.811 145.725 1.00 42.77 38 ASP C C 1
ATOM 9944 O O . ASP C 2 38 ? 134.306 148.441 144.954 1.00 47.55 38 ASP C O 1
ATOM 9949 N N . ILE C 2 39 ? 135.534 146.609 145.416 1.00 44.93 39 ILE C N 1
ATOM 9950 C CA . ILE C 2 39 ? 135.194 145.968 144.148 1.00 45.23 39 ILE C CA 1
ATOM 9951 C C . ILE C 2 39 ? 133.696 145.715 144.066 1.00 45.90 39 ILE C C 1
ATOM 9952 O O . ILE C 2 39 ? 133.062 145.984 143.039 1.00 49.46 39 ILE C O 1
ATOM 9957 N N . ILE C 2 40 ? 133.105 145.202 145.146 1.00 45.29 40 ILE C N 1
ATOM 9958 C CA . ILE C 2 40 ? 131.675 144.905 145.142 1.00 48.37 40 ILE C CA 1
ATOM 9959 C C . ILE C 2 40 ? 130.856 146.186 145.014 1.00 50.02 40 ILE C C 1
ATOM 9960 O O . ILE C 2 40 ? 129.870 146.237 144.266 1.00 50.38 40 ILE C O 1
ATOM 9965 N N . ARG C 2 41 ? 131.245 147.239 145.738 1.00 46.06 41 ARG C N 1
ATOM 9966 C CA . ARG C 2 41 ? 130.525 148.505 145.651 1.00 42.96 41 ARG C CA 1
ATOM 9967 C C . ARG C 2 41 ? 130.602 149.090 144.246 1.00 45.20 41 ARG C C 1
ATOM 9968 O O . ARG C 2 41 ? 129.595 149.572 143.706 1.00 49.90 41 ARG C O 1
ATOM 9976 N N . LEU C 2 42 ? 131.786 149.050 143.630 1.00 46.10 42 LEU C N 1
ATOM 9977 C CA . LEU C 2 42 ? 131.921 149.576 142.277 1.00 47.87 42 LEU C CA 1
ATOM 9978 C C . LEU C 2 42 ? 131.146 148.731 141.275 1.00 51.07 42 LEU C C 1
ATOM 9979 O O . LEU C 2 42 ? 130.606 149.263 140.302 1.00 55.92 42 LEU C O 1
ATOM 9984 N N . TYR C 2 43 ? 131.075 147.415 141.491 1.00 63.76 43 TYR C N 1
ATOM 9985 C CA . TYR C 2 43 ? 130.258 146.584 140.612 1.00 66.50 43 TYR C CA 1
ATOM 9986 C C . TYR C 2 43 ? 128.783 146.933 140.738 1.00 67.21 43 TYR C C 1
ATOM 9987 O O . TYR C 2 43 ? 128.065 146.990 139.732 1.00 67.86 43 TYR C O 1
ATOM 9996 N N . LYS C 2 44 ? 128.308 147.163 141.965 1.00 59.90 44 LYS C N 1
ATOM 9997 C CA . LYS C 2 44 ? 126.920 147.577 142.137 1.00 59.37 44 LYS C CA 1
ATOM 9998 C C . LYS C 2 44 ? 126.655 148.907 141.443 1.00 60.22 44 LYS C C 1
ATOM 9999 O O . LYS C 2 44 ? 125.620 149.078 140.791 1.00 62.63 44 LYS C O 1
ATOM 10005 N N . ARG C 2 45 ? 127.581 149.860 141.570 1.00 52.09 45 ARG C N 1
ATOM 10006 C CA . ARG C 2 45 ? 127.394 151.152 140.914 1.00 52.19 45 ARG C CA 1
ATOM 10007 C C . ARG C 2 45 ? 127.401 151.013 139.394 1.00 54.86 45 ARG C C 1
ATOM 10008 O O . ARG C 2 45 ? 126.589 151.640 138.701 1.00 57.89 45 ARG C O 1
ATOM 10016 N N . PHE C 2 46 ? 128.307 150.191 138.859 1.00 60.41 46 PHE C N 1
ATOM 10017 C CA . PHE C 2 46 ? 128.364 149.969 137.417 1.00 60.10 46 PHE C CA 1
ATOM 10018 C C . PHE C 2 46 ? 127.081 149.326 136.907 1.00 64.71 46 PHE C C 1
ATOM 10019 O O . PHE C 2 46 ? 126.562 149.710 135.853 1.00 64.52 46 PHE C O 1
ATOM 10027 N N . TYR C 2 47 ? 126.558 148.341 137.640 1.00 85.83 47 TYR C N 1
ATOM 10028 C CA . TYR C 2 47 ? 125.300 147.715 137.247 1.00 87.56 47 TYR C CA 1
ATOM 10029 C C . TYR C 2 47 ? 124.146 148.706 137.315 1.00 86.89 47 TYR C C 1
ATOM 10030 O O . TYR C 2 47 ? 123.280 148.723 136.433 1.00 87.29 47 TYR C O 1
ATOM 10039 N N . ALA C 2 48 ? 124.112 149.538 138.359 1.00 76.60 48 ALA C N 1
ATOM 10040 C CA . ALA C 2 48 ? 123.061 150.540 138.479 1.00 75.73 48 ALA C CA 1
ATOM 10041 C C . ALA C 2 48 ? 123.168 151.620 137.412 1.00 76.80 48 ALA C C 1
ATOM 10042 O O . ALA C 2 48 ? 122.172 152.297 137.135 1.00 78.01 48 ALA C O 1
ATOM 10044 N N . LEU C 2 49 ? 124.350 151.804 136.819 1.00 74.31 49 LEU C N 1
ATOM 10045 C CA . LEU C 2 49 ? 124.481 152.766 135.729 1.00 75.04 49 LEU C CA 1
ATOM 10046 C C . LEU C 2 49 ? 123.622 152.367 134.535 1.00 77.72 49 LEU C C 1
ATOM 10047 O O . LEU C 2 49 ? 122.964 153.215 133.922 1.00 78.72 49 LEU C O 1
ATOM 10052 N N . ASN C 2 50 ? 123.616 151.079 134.190 1.00 95.94 50 ASN C N 1
ATOM 10053 C CA . ASN C 2 50 ? 122.775 150.562 133.118 1.00 96.44 50 ASN C CA 1
ATOM 10054 C C . ASN C 2 50 ? 122.540 149.070 133.319 1.00 98.31 50 ASN C C 1
ATOM 10055 O O . ASN C 2 50 ? 123.356 148.248 132.882 1.00 98.89 50 ASN C O 1
ATOM 10060 N N . PRO C 2 51 ? 121.444 148.682 133.975 1.00 106.53 51 PRO C N 1
ATOM 10061 C CA . PRO C 2 51 ? 121.206 147.250 134.225 1.00 106.74 51 PRO C CA 1
ATOM 10062 C C . PRO C 2 51 ? 121.028 146.426 132.962 1.00 107.17 51 PRO C C 1
ATOM 10063 O O . PRO C 2 51 ? 121.236 145.207 133.003 1.00 106.69 51 PRO C O 1
ATOM 10067 N N . HIS C 2 52 ? 120.647 147.045 131.843 1.00 118.42 52 HIS C N 1
ATOM 10068 C CA . HIS C 2 52 ? 120.374 146.278 130.631 1.00 119.17 52 HIS C CA 1
ATOM 10069 C C . HIS C 2 52 ? 121.657 145.762 129.991 1.00 119.25 52 HIS C C 1
ATOM 10070 O O . HIS C 2 52 ? 121.692 144.635 129.483 1.00 119.66 52 HIS C O 1
ATOM 10077 N N . LYS C 2 53 ? 122.718 146.566 130.002 1.00 115.02 53 LYS C N 1
ATOM 10078 C CA . LYS C 2 53 ? 123.969 146.204 129.348 1.00 115.82 53 LYS C CA 1
ATOM 10079 C C . LYS C 2 53 ? 124.959 145.519 130.281 1.00 115.45 53 LYS C C 1
ATOM 10080 O O . LYS C 2 53 ? 126.080 145.221 129.855 1.00 114.91 53 LYS C O 1
ATOM 10086 N N . VAL C 2 54 ? 124.586 145.267 131.531 1.00 114.09 54 VAL C N 1
ATOM 10087 C CA . VAL C 2 54 ? 125.462 144.641 132.511 1.00 114.12 54 VAL C CA 1
ATOM 10088 C C . VAL C 2 54 ? 124.753 143.412 133.070 1.00 114.24 54 VAL C C 1
ATOM 10089 O O . VAL C 2 54 ? 123.695 143.540 133.693 1.00 113.40 54 VAL C O 1
ATOM 10093 N N . PRO C 2 55 ? 125.283 142.210 132.873 1.00 118.41 55 PRO C N 1
ATOM 10094 C CA . PRO C 2 55 ? 124.639 141.014 133.422 1.00 118.70 55 PRO C CA 1
ATOM 10095 C C . PRO C 2 55 ? 124.923 140.849 134.908 1.00 117.41 55 PRO C C 1
ATOM 10096 O O . PRO C 2 55 ? 125.864 141.420 135.462 1.00 116.64 55 PRO C O 1
ATOM 10100 N N . THR C 2 56 ? 124.080 140.040 135.552 1.00 117.17 56 THR C N 1
ATOM 10101 C CA . THR C 2 56 ? 124.242 139.782 136.980 1.00 118.33 56 THR C CA 1
ATOM 10102 C C . THR C 2 56 ? 125.489 138.947 137.246 1.00 118.62 56 THR C C 1
ATOM 10103 O O . THR C 2 56 ? 126.426 139.402 137.912 1.00 117.83 56 THR C O 1
ATOM 10107 N N . ASN C 2 57 ? 125.520 137.722 136.728 1.00 128.05 57 ASN C N 1
ATOM 10108 C CA . ASN C 2 57 ? 126.708 136.886 136.840 1.00 128.21 57 ASN C CA 1
ATOM 10109 C C . ASN C 2 57 ? 127.753 137.363 135.840 1.00 128.30 57 ASN C C 1
ATOM 10110 O O . ASN C 2 57 ? 127.479 137.461 134.639 1.00 127.89 57 ASN C O 1
ATOM 10115 N N . MET C 2 58 ? 128.950 137.661 136.335 1.00 123.62 58 MET C N 1
ATOM 10116 C CA . MET C 2 58 ? 129.971 138.351 135.556 1.00 122.86 58 MET C CA 1
ATOM 10117 C C . MET C 2 58 ? 131.320 137.651 135.745 1.00 122.35 58 MET C C 1
ATOM 10118 O O . MET C 2 58 ? 132.344 138.256 136.070 1.00 121.76 58 MET C O 1
ATOM 10123 N N . GLN C 2 59 ? 131.318 136.331 135.574 1.00 124.21 59 GLN C N 1
ATOM 10124 C CA . GLN C 2 59 ? 132.512 135.514 135.736 1.00 124.59 59 GLN C CA 1
ATOM 10125 C C . GLN C 2 59 ? 133.151 135.237 134.382 1.00 124.25 59 GLN C C 1
ATOM 10126 O O . GLN C 2 59 ? 132.456 134.966 133.398 1.00 123.99 59 GLN C O 1
ATOM 10132 N N . GLY C 2 60 ? 134.480 135.304 134.338 1.00 114.59 60 GLY C N 1
ATOM 10133 C CA . GLY C 2 60 ? 135.211 135.003 133.122 1.00 113.86 60 GLY C CA 1
ATOM 10134 C C . GLY C 2 60 ? 135.833 136.221 132.475 1.00 113.74 60 GLY C C 1
ATOM 10135 O O . GLY C 2 60 ? 136.328 137.116 133.166 1.00 113.87 60 GLY C O 1
ATOM 10136 N N . ASN C 2 61 ? 135.818 136.264 131.146 1.00 118.08 61 ASN C N 1
ATOM 10137 C CA . ASN C 2 61 ? 136.320 137.405 130.393 1.00 118.50 61 ASN C CA 1
ATOM 10138 C C . ASN C 2 61 ? 135.249 138.459 130.152 1.00 118.27 61 ASN C C 1
ATOM 10139 O O . ASN C 2 61 ? 135.498 139.419 129.416 1.00 117.31 61 ASN C O 1
ATOM 10144 N N . ARG C 2 62 ? 134.070 138.291 130.747 1.00 120.40 62 ARG C N 1
ATOM 10145 C CA . ARG C 2 62 ? 132.996 139.264 130.574 1.00 120.30 62 ARG C CA 1
ATOM 10146 C C . ARG C 2 62 ? 133.383 140.692 130.952 1.00 120.60 62 ARG C C 1
ATOM 10147 O O . ARG C 2 62 ? 132.951 141.618 130.244 1.00 119.44 62 ARG C O 1
ATOM 10155 N N . PRO C 2 63 ? 134.150 140.953 132.020 1.00 112.16 63 PRO C N 1
ATOM 10156 C CA . PRO C 2 63 ? 134.541 142.347 132.295 1.00 110.95 63 PRO C CA 1
ATOM 10157 C C . PRO C 2 63 ? 135.263 143.019 131.142 1.00 110.48 63 PRO C C 1
ATOM 10158 O O . PRO C 2 63 ? 135.143 144.240 130.978 1.00 109.16 63 PRO C O 1
ATOM 10162 N N . ALA C 2 64 ? 136.011 142.265 130.336 1.00 110.60 64 ALA C N 1
ATOM 10163 C CA . ALA C 2 64 ? 136.659 142.852 129.171 1.00 109.98 64 ALA C CA 1
ATOM 10164 C C . ALA C 2 64 ? 135.674 143.151 128.048 1.00 110.45 64 ALA C C 1
ATOM 10165 O O . ALA C 2 64 ? 135.956 144.013 127.209 1.00 110.48 64 ALA C O 1
ATOM 10167 N N . ILE C 2 65 ? 134.530 142.469 128.013 1.00 112.34 65 ILE C N 1
ATOM 10168 C CA . ILE C 2 65 ? 133.551 142.666 126.952 1.00 113.05 65 ILE C CA 1
ATOM 10169 C C . ILE C 2 65 ? 132.307 143.413 127.422 1.00 113.84 65 ILE C C 1
ATOM 10170 O O . ILE C 2 65 ? 131.585 143.964 126.576 1.00 113.57 65 ILE C O 1
ATOM 10175 N N . THR C 2 66 ? 132.027 143.448 128.723 1.00 102.06 66 THR C N 1
ATOM 10176 C CA . THR C 2 66 ? 130.929 144.259 129.233 1.00 99.77 66 THR C CA 1
ATOM 10177 C C . THR C 2 66 ? 131.327 145.727 129.181 1.00 98.23 66 THR C C 1
ATOM 10178 O O . THR C 2 66 ? 132.332 146.125 129.781 1.00 98.19 66 THR C O 1
ATO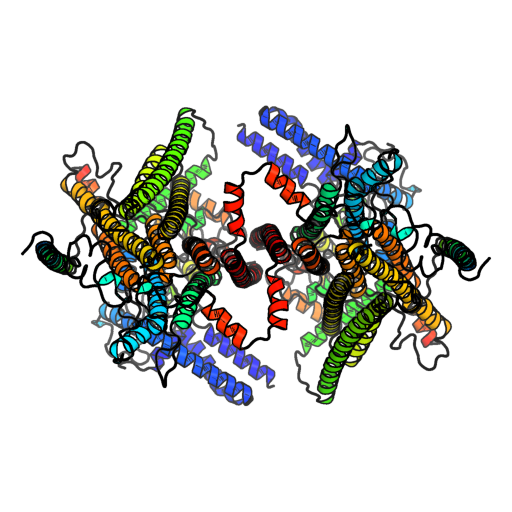M 10182 N N . THR C 2 67 ? 130.542 146.533 128.471 1.00 77.90 67 THR C N 1
ATOM 10183 C CA . THR C 2 67 ? 130.952 147.887 128.135 1.00 78.14 67 THR C CA 1
ATOM 10184 C C . THR C 2 67 ? 129.785 148.857 128.262 1.00 79.44 67 THR C C 1
ATOM 10185 O O . THR C 2 67 ? 128.613 148.474 128.216 1.00 79.37 67 THR C O 1
ATOM 10189 N N . LEU C 2 68 ? 130.141 150.130 128.424 1.00 74.20 68 LEU C N 1
ATOM 10190 C CA . LEU C 2 68 ? 129.212 151.243 128.513 1.00 71.27 68 LEU C CA 1
ATOM 10191 C C . LEU C 2 68 ? 129.752 152.399 127.680 1.00 70.66 68 LEU C C 1
ATOM 10192 O O . LEU C 2 68 ? 130.952 152.485 127.404 1.00 71.91 68 LEU C O 1
ATOM 10197 N N . THR C 2 69 ? 128.851 153.290 127.276 1.00 63.06 69 THR C N 1
ATOM 10198 C CA . THR C 2 69 ? 129.245 154.441 126.480 1.00 62.49 69 THR C CA 1
ATOM 10199 C C . THR C 2 69 ? 129.797 155.549 127.375 1.00 63.08 69 THR C C 1
ATOM 10200 O O . THR C 2 69 ? 129.784 155.460 128.605 1.00 63.85 69 THR C O 1
ATOM 10204 N N . PHE C 2 70 ? 130.292 156.611 126.734 1.00 61.90 70 PHE C N 1
ATOM 10205 C CA . PHE C 2 70 ? 130.867 157.728 127.479 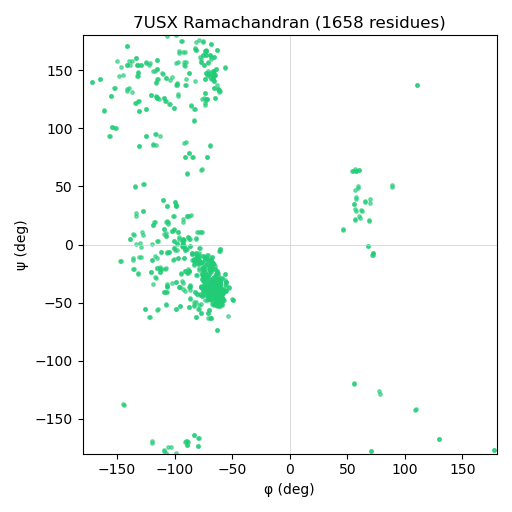1.00 60.01 70 PHE C CA 1
ATOM 10206 C C . PHE C 2 70 ? 129.799 158.575 128.158 1.00 59.05 70 PHE C C 1
ATOM 10207 O O . PHE C 2 70 ? 130.049 159.140 129.228 1.00 58.87 70 PHE C O 1
ATOM 10215 N N . GLU C 2 71 ? 128.616 158.692 127.548 1.00 59.39 71 GLU C N 1
ATOM 10216 C CA . GLU C 2 71 ? 127.566 159.526 128.124 1.00 58.41 71 GLU C CA 1
ATOM 10217 C C . GLU C 2 71 ? 127.115 158.999 129.479 1.00 61.12 71 GLU C C 1
ATOM 10218 O O . GLU C 2 71 ? 126.909 159.777 130.418 1.00 64.46 71 GLU C O 1
ATOM 10224 N N . GLU C 2 72 ? 126.951 157.679 129.600 1.00 60.95 72 GLU C N 1
ATOM 10225 C CA . GLU C 2 72 ? 126.510 157.103 130.867 1.00 60.16 72 GLU C CA 1
ATOM 10226 C C . GLU C 2 72 ? 127.532 157.340 131.972 1.00 58.46 72 GLU C C 1
ATOM 10227 O O . GLU C 2 72 ? 127.163 157.659 133.107 1.00 58.89 72 GLU C O 1
ATOM 10233 N N . VAL C 2 73 ? 128.820 157.187 131.661 1.00 49.36 73 VAL C N 1
ATOM 10234 C CA . VAL C 2 73 ? 129.851 157.400 132.670 1.00 49.10 73 VAL C CA 1
ATOM 10235 C C . VAL C 2 73 ? 129.946 158.875 133.038 1.00 49.34 73 VAL C C 1
ATOM 10236 O O . VAL C 2 73 ? 130.155 159.223 134.206 1.00 56.85 73 VAL C O 1
ATOM 10240 N N . GLU C 2 74 ? 129.800 159.767 132.057 1.00 36.65 74 GLU C N 1
ATOM 10241 C CA . GLU C 2 74 ? 129.831 161.196 132.351 1.00 39.08 74 GLU C CA 1
ATOM 10242 C C . GLU C 2 74 ? 128.577 161.677 133.068 1.00 38.26 74 GLU C C 1
ATOM 10243 O O . GLU C 2 74 ? 128.599 162.765 133.651 1.00 37.87 74 GLU C O 1
ATOM 10249 N N . LYS C 2 75 ? 127.491 160.904 133.035 1.00 39.11 75 LYS C N 1
ATOM 10250 C CA . LYS C 2 75 ? 126.289 161.257 133.778 1.00 41.53 75 LYS C CA 1
ATOM 10251 C C . LYS C 2 75 ? 126.479 161.158 135.285 1.00 40.01 75 LYS C C 1
ATOM 10252 O O . LYS C 2 75 ? 125.688 161.739 136.035 1.00 36.27 75 LYS C O 1
ATOM 10258 N N . MET C 2 76 ? 127.501 160.438 135.738 1.00 34.80 76 MET C N 1
ATOM 10259 C CA . MET C 2 76 ? 127.698 160.205 137.158 1.00 30.28 76 MET C CA 1
ATOM 10260 C C . MET C 2 76 ? 128.054 161.506 137.878 1.00 27.40 76 MET C C 1
ATOM 10261 O O . MET C 2 76 ? 128.731 162.371 137.315 1.00 32.43 76 MET C O 1
ATOM 10266 N N . PRO C 2 77 ? 127.596 161.671 139.122 1.00 18.33 77 PRO C N 1
ATOM 10267 C CA . PRO C 2 77 ? 127.821 162.944 139.829 1.00 16.99 77 PRO C CA 1
ATOM 10268 C C . PRO C 2 77 ? 129.283 163.297 140.028 1.00 18.99 77 PRO C C 1
ATOM 10269 O O . PRO C 2 77 ? 129.633 164.482 139.978 1.00 22.31 77 PRO C O 1
ATOM 10273 N N . GLU C 2 78 ? 130.151 162.309 140.257 1.00 14.51 78 GLU C N 1
ATOM 10274 C CA . GLU C 2 78 ? 131.560 162.600 140.499 1.00 14.60 78 GLU C CA 1
ATOM 10275 C C . GLU C 2 78 ? 132.271 163.109 139.255 1.00 13.39 78 GLU C C 1
ATOM 10276 O O . GLU C 2 78 ? 133.338 163.720 139.373 1.00 13.40 78 GLU C O 1
ATOM 10282 N N . LEU C 2 79 ? 131.705 162.876 138.072 1.00 17.48 79 LEU C N 1
ATOM 10283 C CA . LEU C 2 79 ? 132.298 163.315 136.820 1.00 12.91 79 LEU C CA 1
ATOM 10284 C C . LEU C 2 79 ? 131.471 164.357 136.084 1.00 13.97 79 LEU C C 1
ATOM 10285 O O . LEU C 2 79 ? 131.979 164.960 135.133 1.00 23.64 79 LEU C O 1
ATOM 10290 N N . LYS C 2 80 ? 130.225 164.593 136.498 1.00 13.77 80 LYS C N 1
ATOM 10291 C CA . LYS C 2 80 ? 129.327 165.445 135.726 1.00 14.31 80 LYS C CA 1
ATOM 10292 C C . LYS C 2 80 ? 129.822 166.884 135.666 1.00 13.93 80 LYS C C 1
ATOM 10293 O O . LYS C 2 80 ? 129.741 167.530 134.616 1.00 17.20 80 LYS C O 1
ATOM 10299 N N . GLU C 2 81 ? 130.331 167.406 136.777 1.00 14.34 81 GLU C N 1
ATOM 10300 C CA . GLU C 2 81 ? 130.747 168.801 136.843 1.00 15.71 81 GLU C CA 1
ATOM 10301 C C . GLU C 2 81 ? 132.212 169.008 136.486 1.00 16.54 81 GLU C C 1
ATOM 10302 O O . GLU C 2 81 ? 132.674 170.153 136.474 1.00 13.58 81 GLU C O 1
ATOM 10308 N N . ASN C 2 82 ? 132.945 167.945 136.197 1.00 19.73 82 ASN C N 1
ATOM 10309 C CA . ASN C 2 82 ? 134.345 168.087 135.826 1.00 12.74 82 ASN C CA 1
ATOM 10310 C C . ASN C 2 82 ? 134.444 168.660 134.419 1.00 21.19 82 ASN C C 1
ATOM 10311 O O . ASN C 2 82 ? 133.851 168.103 133.489 1.00 34.77 82 ASN C O 1
ATOM 10316 N N . PRO C 2 83 ? 135.155 169.772 134.219 1.00 16.97 83 PRO C N 1
ATOM 10317 C CA . PRO C 2 83 ? 135.339 170.273 132.850 1.00 15.41 83 PRO C CA 1
ATOM 10318 C C . PRO C 2 83 ? 136.080 169.299 131.953 1.00 19.20 83 PRO C C 1
ATOM 10319 O O . PRO C 2 83 ? 135.843 169.283 130.739 1.00 20.21 83 PRO C O 1
ATOM 10323 N N . PHE C 2 84 ? 136.967 168.478 132.517 1.00 13.70 84 PHE C N 1
ATOM 10324 C CA . PHE C 2 84 ? 137.729 167.493 131.761 1.00 16.34 84 PHE C CA 1
ATOM 10325 C C . PHE C 2 84 ? 137.127 166.097 131.859 1.00 21.50 84 PHE C C 1
ATOM 10326 O O . PHE C 2 84 ? 137.864 165.108 131.869 1.00 22.22 84 PHE C O 1
ATOM 10334 N N . LYS C 2 85 ? 135.799 165.994 131.941 1.00 20.84 85 LYS C N 1
ATOM 10335 C CA . LYS C 2 85 ? 135.174 164.679 132.035 1.00 20.78 85 LYS C CA 1
ATOM 10336 C C . LYS C 2 85 ? 135.435 163.860 130.779 1.00 28.65 85 LYS C C 1
ATOM 10337 O O . LYS C 2 85 ? 135.673 162.648 130.855 1.00 34.51 85 LYS C O 1
ATOM 10343 N N . ARG C 2 86 ? 135.395 164.506 129.611 1.00 28.86 86 ARG C N 1
ATOM 10344 C CA . ARG C 2 86 ? 135.683 163.802 128.367 1.00 33.69 86 ARG C CA 1
ATOM 10345 C C . ARG C 2 86 ? 137.115 163.282 128.347 1.00 37.21 86 ARG C C 1
ATOM 10346 O O . ARG C 2 86 ? 137.360 162.139 127.947 1.00 40.53 86 ARG C O 1
ATOM 10354 N N . ARG C 2 87 ? 138.073 164.102 128.785 1.00 25.41 87 ARG C N 1
ATOM 10355 C CA . ARG C 2 87 ? 139.463 163.656 128.819 1.00 25.20 87 ARG C CA 1
ATOM 10356 C C . ARG C 2 87 ? 139.656 162.513 129.809 1.00 25.95 87 ARG C C 1
ATOM 10357 O O . ARG C 2 87 ? 140.392 161.560 129.531 1.00 28.62 87 ARG C O 1
ATOM 10365 N N . ILE C 2 88 ? 139.007 162.593 130.972 1.00 28.12 88 ILE C N 1
ATOM 10366 C CA . ILE C 2 88 ? 139.116 161.525 131.962 1.00 31.69 88 ILE C CA 1
ATOM 10367 C C . ILE C 2 88 ? 138.546 160.226 131.409 1.00 31.12 88 ILE C C 1
ATOM 10368 O O . ILE C 2 88 ? 139.105 159.144 131.622 1.00 35.75 88 ILE C O 1
ATOM 10373 N N . CYS C 2 89 ? 137.424 160.309 130.694 1.00 28.74 89 CYS C N 1
ATOM 10374 C CA . CYS C 2 89 ? 136.851 159.108 130.097 1.00 34.79 89 CYS C CA 1
ATOM 10375 C C . CYS C 2 89 ? 137.735 158.567 128.979 1.00 40.01 89 CYS C C 1
ATOM 10376 O O . CYS C 2 89 ? 137.829 157.349 128.790 1.00 44.38 89 CYS C O 1
ATOM 10379 N N . GLU C 2 90 ? 138.388 159.455 128.226 1.00 36.65 90 GLU C N 1
ATOM 10380 C CA . GLU C 2 90 ? 139.170 159.021 127.072 1.00 39.08 90 GLU C CA 1
ATOM 10381 C C . GLU C 2 90 ? 140.506 158.409 127.476 1.00 39.30 90 GLU C C 1
ATOM 10382 O O . GLU C 2 90 ? 140.977 157.468 126.827 1.00 43.28 90 GLU C O 1
ATOM 10388 N N . VAL C 2 91 ? 141.134 158.929 128.532 1.00 31.62 91 VAL C N 1
ATOM 10389 C CA . VAL C 2 91 ? 142.454 158.439 128.925 1.00 33.16 91 VAL C CA 1
ATOM 10390 C C . VAL C 2 91 ? 142.381 156.982 129.367 1.00 32.48 91 VAL C C 1
ATOM 10391 O O . VAL C 2 91 ? 143.230 156.162 128.999 1.00 38.12 91 VAL C O 1
ATOM 10395 N N . PHE C 2 92 ? 141.363 156.633 130.146 1.00 36.10 92 PHE C N 1
ATOM 10396 C CA . PHE C 2 92 ? 141.222 155.287 130.684 1.00 42.61 92 PHE C CA 1
ATOM 10397 C C . PHE C 2 92 ? 140.492 154.347 129.736 1.00 44.76 92 PHE C C 1
ATOM 10398 O O . PHE C 2 92 ? 140.226 153.200 130.106 1.00 44.41 92 PHE C O 1
ATOM 10406 N N . SER C 2 93 ? 140.165 154.805 128.532 1.00 61.60 93 SER C N 1
ATOM 10407 C CA . SER C 2 93 ? 139.446 153.978 127.575 1.00 63.16 93 SER C CA 1
ATOM 10408 C C . SER C 2 93 ? 140.304 152.804 127.112 1.00 65.73 93 SER C C 1
ATOM 10409 O O . SER C 2 93 ? 141.529 152.901 127.005 1.00 62.79 93 SER C O 1
ATOM 10412 N N . GLU C 2 94 ? 139.639 151.687 126.831 1.00 92.17 94 GLU C N 1
ATOM 10413 C CA . GLU C 2 94 ? 140.302 150.476 126.368 1.00 94.47 94 GLU C CA 1
ATOM 10414 C C . GLU C 2 94 ? 140.615 150.607 124.878 1.00 95.70 94 GLU C C 1
ATOM 10415 O O . GLU C 2 94 ? 140.557 151.696 124.300 1.00 94.07 94 GLU C O 1
ATOM 10421 N N . ASP C 2 95 ? 140.972 149.488 124.239 1.00 126.07 95 ASP C N 1
ATOM 10422 C CA . ASP C 2 95 ? 141.256 149.508 122.807 1.00 127.05 95 ASP C CA 1
ATOM 10423 C C . ASP C 2 95 ? 140.069 150.045 122.015 1.00 127.05 95 ASP C C 1
ATOM 10424 O O . ASP C 2 95 ? 140.247 150.777 121.035 1.00 127.70 95 ASP C O 1
ATOM 10429 N N . GLY C 2 96 ? 138.852 149.690 122.421 1.00 113.99 96 GLY C N 1
ATOM 10430 C CA . GLY C 2 96 ? 137.663 150.265 121.823 1.00 113.63 96 GLY C CA 1
ATOM 10431 C C . GLY C 2 96 ? 137.575 151.760 122.051 1.00 112.75 96 GLY C C 1
ATOM 10432 O O . GLY C 2 96 ? 137.852 152.239 123.155 1.00 110.37 96 GLY C O 1
ATOM 10433 N N . ARG C 2 97 ? 137.201 152.509 121.018 1.00 113.56 97 ARG C N 1
ATOM 10434 C CA . ARG C 2 97 ? 137.106 153.958 121.128 1.00 113.67 97 ARG C CA 1
ATOM 10435 C C . ARG C 2 97 ? 135.708 154.379 121.562 1.00 112.79 97 ARG C C 1
ATOM 10436 O O . ARG C 2 97 ? 134.708 153.782 121.154 1.00 112.07 97 ARG C O 1
ATOM 10444 N N . GLY C 2 98 ? 135.647 155.414 122.394 1.00 89.43 98 GLY C N 1
ATOM 10445 C CA . GLY C 2 98 ? 134.369 155.931 122.860 1.00 88.01 98 GLY C CA 1
ATOM 10446 C C . GLY C 2 98 ? 133.593 154.958 123.719 1.00 87.78 98 GLY C C 1
ATOM 10447 O O . GLY C 2 98 ? 132.359 154.922 123.651 1.00 87.97 98 GLY C O 1
ATOM 10448 N N . ASN C 2 99 ? 134.291 154.188 124.551 1.00 75.71 99 ASN C N 1
ATOM 10449 C CA . ASN C 2 99 ? 133.687 153.142 125.361 1.00 74.59 99 ASN C CA 1
ATOM 10450 C C . ASN C 2 99 ? 134.496 152.977 126.639 1.00 74.65 99 ASN C C 1
ATOM 10451 O O . ASN C 2 99 ? 135.673 153.344 126.695 1.00 77.55 99 ASN C O 1
ATOM 10456 N N . LEU C 2 100 ? 133.855 152.419 127.664 1.00 69.82 100 LEU C N 1
ATOM 10457 C CA . LEU C 2 100 ? 134.496 152.145 128.944 1.00 72.15 100 LEU C CA 1
ATOM 10458 C C . LEU C 2 100 ? 133.983 150.817 129.478 1.00 70.48 100 LEU C C 1
ATOM 10459 O O . LEU C 2 100 ? 132.773 150.580 129.492 1.00 68.95 100 LEU C O 1
ATOM 10464 N N . SER C 2 101 ? 134.893 149.957 129.917 1.00 75.71 101 SER C N 1
ATOM 10465 C CA . SER C 2 101 ? 134.531 148.679 130.510 1.00 77.81 101 SER C CA 1
ATOM 10466 C C . SER C 2 101 ? 134.771 148.724 132.017 1.00 77.08 101 SER C C 1
ATOM 10467 O O . SER C 2 101 ? 135.200 149.738 132.572 1.00 77.72 101 SER C O 1
ATOM 10470 N N . PHE C 2 102 ? 134.481 147.602 132.681 1.00 70.76 102 PHE C N 1
ATOM 10471 C CA . PHE C 2 102 ? 134.697 147.517 134.123 1.00 69.03 102 PHE C CA 1
ATOM 10472 C C . PHE C 2 102 ? 136.162 147.711 134.481 1.00 69.24 102 PHE C C 1
ATOM 10473 O O . PHE C 2 102 ? 136.482 148.358 135.485 1.00 68.61 102 PHE C O 1
ATOM 10481 N N . ASP C 2 103 ? 137.067 147.137 133.691 1.00 71.68 103 ASP C N 1
ATOM 10482 C CA . ASP C 2 103 ? 138.488 147.319 133.956 1.00 71.20 103 ASP C CA 1
ATOM 10483 C C . ASP C 2 103 ? 138.884 148.783 133.819 1.00 69.69 103 ASP C C 1
ATOM 10484 O O . ASP C 2 103 ? 139.706 149.289 134.592 1.00 72.05 103 ASP C O 1
ATOM 10489 N N . ASP C 2 104 ? 138.297 149.485 132.848 1.00 63.23 104 ASP C N 1
ATOM 10490 C CA . ASP C 2 104 ? 138.532 150.920 132.720 1.00 62.84 104 ASP C CA 1
ATOM 10491 C C . ASP C 2 104 ? 137.970 151.683 133.916 1.00 64.40 104 ASP C C 1
ATOM 10492 O O . ASP C 2 104 ? 138.589 152.637 134.400 1.00 64.16 104 ASP C O 1
ATOM 10497 N N . PHE C 2 105 ? 136.793 151.281 134.398 1.00 55.66 105 PHE C N 1
ATOM 10498 C CA . PHE C 2 105 ? 136.222 151.881 135.602 1.00 52.18 105 PHE C CA 1
ATOM 10499 C C . PHE C 2 105 ? 137.169 151.728 136.787 1.00 50.39 105 PHE C C 1
ATOM 10500 O O . PHE C 2 105 ? 137.423 152.685 137.531 1.00 52.57 105 PHE C O 1
ATOM 10508 N N . LEU C 2 106 ? 137.696 150.517 136.976 1.00 45.88 106 LEU C N 1
ATOM 10509 C CA . LEU C 2 106 ? 138.598 150.254 138.089 1.00 46.89 106 LEU C CA 1
ATOM 10510 C C . LEU C 2 106 ? 139.899 151.031 137.944 1.00 44.90 106 LEU C C 1
ATOM 10511 O O . LEU C 2 106 ? 140.421 151.556 138.932 1.00 46.93 106 LEU C O 1
ATOM 10516 N N . ASP C 2 107 ? 140.436 151.121 136.725 1.00 39.56 107 ASP C N 1
ATOM 10517 C CA . ASP C 2 107 ? 141.605 151.966 136.497 1.00 40.68 107 ASP C CA 1
ATOM 10518 C C . ASP C 2 107 ? 141.318 153.407 136.893 1.00 40.21 107 ASP C C 1
ATOM 10519 O O . ASP C 2 107 ? 142.110 154.042 137.602 1.00 38.34 107 ASP C O 1
ATOM 10524 N N . MET C 2 108 ? 140.175 153.936 136.446 1.00 32.74 108 MET C N 1
ATOM 10525 C CA . MET C 2 108 ? 139.851 155.336 136.687 1.00 29.50 108 MET C CA 1
ATOM 10526 C C . MET C 2 108 ? 139.713 155.625 138.171 1.00 31.30 108 MET C C 1
ATOM 10527 O O . MET C 2 108 ? 140.200 156.649 138.660 1.00 30.36 108 MET C O 1
ATOM 10532 N N . PHE C 2 109 ? 139.062 154.735 138.906 1.00 35.40 109 PHE C N 1
ATOM 10533 C CA . PHE C 2 109 ? 138.793 154.997 140.311 1.00 26.88 109 PHE C CA 1
ATOM 10534 C C . PHE C 2 109 ? 139.877 154.474 141.243 1.00 30.06 109 PHE C C 1
ATOM 10535 O O . PHE C 2 109 ? 139.808 154.730 142.448 1.00 36.58 109 PHE C O 1
ATOM 10543 N N . SER C 2 110 ? 140.878 153.766 140.721 1.00 28.62 110 SER C N 1
ATOM 10544 C CA . SER C 2 110 ? 142.062 153.449 141.504 1.00 24.27 110 SER C CA 1
ATOM 10545 C C . SER C 2 110 ? 143.170 154.468 141.303 1.00 22.34 110 SER C C 1
ATOM 10546 O O . SER C 2 110 ? 143.952 154.711 142.228 1.00 28.71 110 SER C O 1
ATOM 10549 N N . VAL C 2 111 ? 143.261 155.067 140.115 1.00 16.39 111 VAL C N 1
ATOM 10550 C CA . VAL C 2 111 ? 144.214 156.151 139.912 1.00 16.24 111 VAL C CA 1
ATOM 10551 C C . VAL C 2 111 ? 143.802 157.381 140.708 1.00 20.63 111 VAL C C 1
ATOM 10552 O O . VAL C 2 111 ? 144.637 158.035 141.343 1.00 20.36 111 VAL C O 1
ATOM 10556 N N . PHE C 2 112 ? 142.508 157.710 140.691 1.00 20.57 112 PHE C N 1
ATOM 10557 C CA . PHE C 2 112 ? 142.018 158.955 141.270 1.00 14.97 112 PHE C CA 1
ATOM 10558 C C . PHE C 2 112 ? 141.914 158.912 142.786 1.00 13.93 112 PHE C C 1
ATOM 10559 O O . PHE C 2 112 ? 141.807 159.970 143.413 1.00 12.27 112 PHE C O 1
ATOM 10567 N N . SER C 2 113 ? 141.948 157.725 143.385 1.00 13.37 113 SER C N 1
ATOM 10568 C CA . SER C 2 113 ? 141.754 157.588 144.819 1.00 14.20 113 SER C CA 1
ATOM 10569 C C . SER C 2 113 ? 142.864 158.305 145.590 1.00 12.95 113 SER C C 1
ATOM 10570 O O . SER C 2 113 ? 143.884 158.719 145.038 1.00 13.82 113 SER C O 1
ATOM 10573 N N . GLU C 2 114 ? 142.638 158.461 146.896 1.00 15.97 114 GLU C N 1
ATOM 10574 C CA . GLU C 2 114 ? 143.584 159.183 147.739 1.00 12.67 114 GLU C CA 1
ATOM 10575 C C . GLU C 2 114 ? 144.820 158.357 148.059 1.00 20.22 114 GLU C C 1
ATOM 10576 O O . GLU C 2 114 ? 145.898 158.923 148.271 1.00 24.68 114 GLU C O 1
ATOM 10582 N N . MET C 2 115 ? 144.686 157.031 148.108 1.00 21.16 115 MET C N 1
ATOM 10583 C CA . MET C 2 115 ? 145.815 156.170 148.435 1.00 14.12 115 MET C CA 1
ATOM 10584 C C . MET C 2 115 ? 146.824 156.061 147.301 1.00 15.65 115 MET C C 1
ATOM 10585 O O . MET C 2 115 ? 147.913 155.522 147.519 1.00 22.95 115 MET C O 1
ATOM 10590 N N . ALA C 2 116 ? 146.493 156.553 146.109 1.00 15.85 116 ALA C N 1
ATOM 10591 C CA . ALA C 2 116 ? 147.406 156.474 144.983 1.00 12.55 116 ALA C CA 1
ATOM 10592 C C . ALA C 2 116 ? 148.653 157.319 145.243 1.00 11.87 116 ALA C C 1
ATOM 10593 O O . ALA C 2 116 ? 148.583 158.360 145.900 1.00 10.83 116 ALA C O 1
ATOM 10595 N N . PRO C 2 117 ? 149.809 156.886 144.747 1.00 16.48 117 PR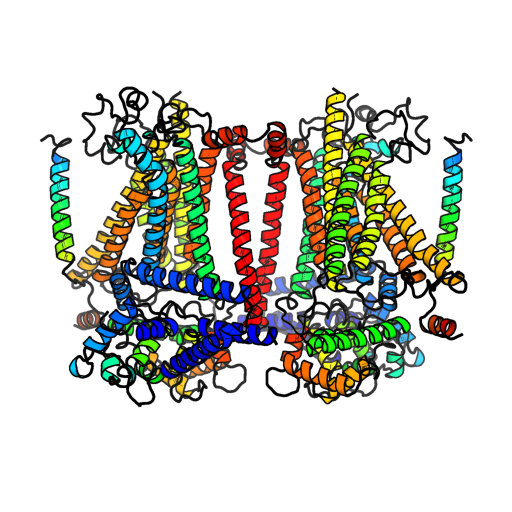O C N 1
ATOM 10596 C CA . PRO C 2 117 ? 151.038 157.656 144.954 1.00 16.17 117 PRO C CA 1
ATOM 10597 C C . PRO C 2 117 ? 151.053 158.911 144.097 1.00 13.82 117 PRO C C 1
ATOM 10598 O O . PRO C 2 117 ? 150.257 159.089 143.175 1.00 16.38 117 PRO C O 1
ATOM 10602 N N . LEU C 2 118 ? 151.992 159.799 144.428 1.00 9.75 118 LEU C N 1
ATOM 10603 C CA . LEU C 2 118 ? 152.100 161.067 143.717 1.00 10.61 118 LEU C CA 1
ATOM 10604 C C . LEU C 2 118 ? 152.477 160.856 142.255 1.00 21.05 118 LEU C C 1
ATOM 10605 O O . LEU C 2 118 ? 152.002 161.582 141.374 1.00 27.61 118 LEU C O 1
ATOM 10610 N N . GLN C 2 119 ? 153.335 159.871 141.979 1.00 19.62 119 GLN C N 1
ATOM 10611 C CA . GLN C 2 119 ? 153.809 159.656 140.614 1.00 17.90 119 GLN C CA 1
ATOM 10612 C C . GLN C 2 119 ? 152.671 159.275 139.675 1.00 15.79 119 GLN C C 1
ATOM 10613 O O . GLN C 2 119 ? 152.581 159.794 138.556 1.00 14.73 119 GLN C O 1
ATOM 10619 N N . LEU C 2 120 ? 151.794 158.367 140.111 1.00 16.88 120 LEU C N 1
ATOM 10620 C CA . LEU C 2 120 ? 150.680 157.942 139.269 1.00 20.52 120 LEU C CA 1
ATOM 10621 C C . LEU C 2 120 ? 149.728 159.100 138.996 1.00 23.15 120 LEU C C 1
ATOM 10622 O O . LEU C 2 120 ? 149.262 159.282 137.862 1.00 24.37 120 LEU C O 1
ATOM 10627 N N . LYS C 2 121 ? 149.436 159.898 140.025 1.00 19.46 121 LYS C N 1
ATOM 10628 C CA . LYS C 2 121 ? 148.578 161.062 139.849 1.00 16.62 121 LYS C CA 1
ATOM 10629 C C . LYS C 2 121 ? 149.190 162.046 138.862 1.00 23.41 121 LYS C C 1
ATOM 10630 O O . LYS C 2 121 ? 148.504 162.544 137.965 1.00 18.78 121 LYS C O 1
ATOM 10636 N N . LEU C 2 122 ? 150.490 162.324 139.000 1.00 25.01 122 LEU C N 1
ATOM 10637 C CA . LEU C 2 122 ? 151.155 163.250 138.086 1.00 20.80 122 LEU C CA 1
ATOM 10638 C C . LEU C 2 122 ? 151.103 162.739 136.653 1.00 29.38 122 LEU C C 1
ATOM 10639 O O . LEU C 2 122 ? 150.800 163.491 135.717 1.00 33.64 122 LEU C O 1
ATOM 10644 N N . LYS C 2 123 ? 151.393 161.453 136.466 1.00 29.03 123 LYS C N 1
ATOM 10645 C CA . LYS C 2 123 ? 151.465 160.894 135.123 1.00 25.55 123 LYS C CA 1
ATOM 10646 C C . LYS C 2 123 ? 150.102 160.904 134.445 1.00 29.27 123 LYS C C 1
ATOM 10647 O O . LYS C 2 123 ? 149.977 161.327 133.286 1.00 34.36 123 LYS C O 1
ATOM 10653 N N . TYR C 2 124 ? 149.058 160.479 135.160 1.00 28.00 124 TYR C N 1
ATOM 10654 C CA . TYR C 2 124 ? 147.737 160.462 134.547 1.00 23.02 124 TYR C CA 1
ATOM 10655 C C . TYR C 2 124 ? 147.162 161.865 134.401 1.00 23.98 124 TYR C C 1
ATOM 10656 O O . TYR C 2 124 ? 146.386 162.114 133.475 1.00 30.28 124 TYR C O 1
ATOM 10665 N N . ALA C 2 125 ? 147.542 162.802 135.275 1.00 22.03 125 ALA C N 1
ATOM 10666 C CA . ALA C 2 125 ? 147.135 164.190 135.084 1.00 24.78 125 ALA C CA 1
ATOM 10667 C C . ALA C 2 125 ? 147.758 164.772 133.825 1.00 32.50 125 ALA C C 1
ATOM 10668 O O . ALA C 2 125 ? 147.095 165.498 133.075 1.00 32.66 125 ALA C O 1
ATOM 10670 N N . PHE C 2 126 ? 149.035 164.468 133.582 1.00 41.50 126 PHE C N 1
ATOM 10671 C CA . PHE C 2 126 ? 149.674 164.908 132.347 1.00 38.90 126 PHE C CA 1
ATOM 10672 C C . PHE C 2 126 ? 149.000 164.288 131.132 1.00 35.96 126 PHE C C 1
ATOM 10673 O O . PHE C 2 126 ? 148.787 164.964 130.119 1.00 37.57 126 PHE C O 1
ATOM 10681 N N . ARG C 2 127 ? 148.657 163.001 131.211 1.00 30.50 127 ARG C N 1
ATOM 10682 C CA . ARG C 2 127 ? 147.959 162.370 130.094 1.00 33.81 127 ARG C CA 1
ATOM 10683 C C . ARG C 2 127 ? 146.571 162.968 129.883 1.00 34.39 127 ARG C C 1
ATOM 10684 O O . ARG C 2 127 ? 146.087 163.019 128.747 1.00 38.54 127 ARG C O 1
ATOM 10692 N N . ILE C 2 128 ? 145.916 163.418 130.955 1.00 37.08 128 ILE C N 1
ATOM 10693 C CA . ILE C 2 128 ? 144.602 164.043 130.826 1.00 36.68 128 ILE C CA 1
ATOM 10694 C C . ILE C 2 128 ? 144.717 165.420 130.183 1.00 36.75 128 ILE C C 1
ATOM 10695 O O . ILE C 2 128 ? 143.932 165.774 129.296 1.00 32.30 128 ILE C O 1
ATOM 10700 N N . TYR C 2 129 ? 145.696 166.218 130.615 1.00 42.25 129 TYR C N 1
ATOM 10701 C CA . TYR C 2 129 ? 145.799 167.602 130.166 1.00 39.71 129 TYR C CA 1
ATOM 10702 C C . TYR C 2 129 ? 146.239 167.735 128.715 1.00 38.90 129 TYR C C 1
ATOM 10703 O O . TYR C 2 129 ? 146.207 168.848 128.181 1.00 44.07 129 TYR C O 1
ATOM 10712 N N . ASP C 2 130 ? 146.649 166.648 128.069 1.00 50.05 130 ASP C N 1
ATOM 10713 C CA . ASP C 2 130 ? 147.071 166.676 126.674 1.00 52.64 130 ASP C CA 1
ATOM 10714 C C . ASP C 2 130 ? 145.976 166.065 125.809 1.00 51.18 130 ASP C C 1
ATOM 10715 O O . ASP C 2 130 ? 145.614 164.898 125.991 1.00 52.28 130 ASP C O 1
ATOM 10720 N N . TYR C 2 131 ? 145.461 166.850 124.864 1.00 56.63 131 TYR C N 1
ATOM 10721 C CA . TYR C 2 131 ? 144.342 166.423 124.032 1.00 60.06 131 TYR C CA 1
ATOM 10722 C C . TYR C 2 131 ? 144.789 165.636 122.807 1.00 62.81 131 TYR C C 1
ATOM 10723 O O . TYR C 2 131 ? 144.201 164.596 122.494 1.00 60.91 131 TYR C O 1
ATOM 10732 N N . ASP C 2 132 ? 145.813 166.119 122.101 1.00 74.92 132 ASP C N 1
ATOM 10733 C CA . ASP C 2 132 ? 146.306 165.409 120.925 1.00 72.67 132 ASP C CA 1
ATOM 10734 C C . ASP C 2 132 ? 146.896 164.054 121.298 1.00 73.22 132 ASP C C 1
ATOM 10735 O O . ASP C 2 132 ? 146.652 163.055 120.611 1.00 73.02 132 ASP C O 1
ATOM 10740 N N . GLY C 2 133 ? 147.672 163.999 122.377 1.00 80.02 133 GLY C N 1
ATOM 10741 C CA . GLY C 2 133 ? 148.272 162.755 122.815 1.00 80.76 133 GLY C CA 1
ATOM 10742 C C . GLY C 2 133 ? 149.622 162.483 122.185 1.00 80.54 133 GLY C C 1
ATOM 10743 O O . GLY C 2 133 ? 149.851 161.398 121.643 1.00 81.13 133 GLY C O 1
ATOM 10744 N N . ASP C 2 134 ? 150.527 163.462 122.247 1.00 75.18 134 ASP C N 1
ATOM 10745 C CA . ASP C 2 134 ? 151.863 163.322 121.680 1.00 77.08 134 ASP C CA 1
ATOM 10746 C C . ASP C 2 134 ? 152.953 163.429 122.742 1.00 75.36 134 ASP C C 1
ATOM 10747 O O . ASP C 2 134 ? 154.111 163.698 122.407 1.00 78.12 134 ASP C O 1
ATOM 10752 N N . GLU C 2 135 ? 152.601 163.237 124.013 1.00 70.22 135 GLU C N 1
ATOM 10753 C CA . GLU C 2 135 ? 153.531 163.331 125.136 1.00 72.29 135 GLU C CA 1
ATOM 10754 C C . GLU C 2 135 ? 154.166 164.713 125.250 1.00 71.96 135 GLU C C 1
ATOM 10755 O O . GLU C 2 135 ? 155.255 164.854 125.815 1.00 71.07 135 GLU C O 1
ATOM 10761 N N . LEU C 2 136 ? 153.502 165.741 124.726 1.00 71.48 136 LEU C N 1
ATOM 10762 C CA . LEU C 2 136 ? 154.016 167.103 124.770 1.00 73.88 136 LEU C CA 1
ATOM 10763 C C . LEU C 2 136 ? 152.865 168.066 125.015 1.00 72.01 136 LEU C C 1
ATOM 10764 O O . LEU C 2 136 ? 151.819 167.964 124.368 1.00 72.04 136 LEU C O 1
ATOM 10769 N N . LEU C 2 137 ? 153.063 169.001 125.941 1.00 65.69 137 LEU C N 1
ATOM 10770 C CA . LEU C 2 137 ? 152.036 169.978 126.301 1.00 65.00 137 LEU C CA 1
ATOM 10771 C C . LEU C 2 137 ? 152.209 171.201 125.410 1.00 65.41 137 LEU C C 1
ATOM 10772 O O . LEU C 2 137 ? 152.902 172.158 125.755 1.00 63.58 137 LEU C O 1
ATOM 10777 N N . GLY C 2 138 ? 151.558 171.172 124.249 1.00 70.60 138 GLY C N 1
ATOM 10778 C CA . GLY C 2 138 ? 151.659 172.253 123.296 1.00 71.38 138 GLY C CA 1
ATOM 10779 C C . GLY C 2 138 ? 150.862 173.475 123.707 1.00 70.07 138 GLY C C 1
ATOM 10780 O O . GLY C 2 138 ? 150.145 173.492 124.706 1.00 71.31 138 GLY C O 1
ATOM 10781 N N . HIS C 2 139 ? 151.011 174.533 122.907 1.00 72.23 139 HIS C N 1
ATOM 10782 C CA . HIS C 2 139 ? 150.293 175.775 123.174 1.00 74.15 139 HIS C CA 1
ATOM 10783 C C . HIS C 2 139 ? 148.791 175.599 122.991 1.00 74.39 139 HIS C C 1
ATOM 10784 O O . HIS C 2 139 ? 147.997 176.148 123.764 1.00 75.54 139 HIS C O 1
ATOM 10791 N N . ASP C 2 140 ? 148.382 174.840 121.970 1.00 73.02 140 ASP C N 1
ATOM 10792 C CA . ASP C 2 140 ? 146.958 174.629 121.731 1.00 71.29 140 ASP C CA 1
ATOM 10793 C C . ASP C 2 140 ? 146.313 173.859 122.877 1.00 71.02 140 ASP C C 1
ATOM 10794 O O . ASP C 2 140 ? 145.183 174.160 123.274 1.00 72.16 140 ASP C O 1
ATOM 10799 N N . ASP C 2 141 ? 147.020 172.867 123.428 1.00 63.36 141 ASP C N 1
ATOM 10800 C CA . ASP C 2 141 ? 146.495 172.136 124.577 1.00 61.87 141 ASP C CA 1
ATOM 10801 C C . ASP C 2 141 ? 146.313 173.057 125.775 1.00 62.03 141 ASP C C 1
ATOM 10802 O O . ASP C 2 141 ? 145.290 172.996 126.467 1.00 65.58 141 ASP C O 1
ATOM 10807 N N . LEU C 2 142 ? 147.298 173.920 126.032 1.00 62.76 142 LEU C N 1
ATOM 10808 C CA . LEU C 2 142 ? 147.202 174.845 127.155 1.00 63.23 142 LEU C CA 1
ATOM 10809 C C . LEU C 2 142 ? 146.038 175.810 126.978 1.00 65.69 142 LEU C C 1
ATOM 10810 O O . LEU C 2 142 ? 145.273 176.052 127.920 1.00 65.89 142 LEU C O 1
ATOM 10815 N N . SER C 2 143 ? 145.885 176.369 125.775 1.00 59.22 143 SER C N 1
ATOM 10816 C CA . SER C 2 143 ? 144.781 177.291 125.526 1.00 55.37 143 SER C CA 1
ATOM 10817 C C . SER C 2 143 ? 143.435 176.592 125.667 1.00 54.40 143 SER C C 1
ATOM 10818 O O . SER C 2 143 ? 142.504 177.136 126.276 1.00 55.31 143 SER C O 1
ATOM 10821 N N . LYS C 2 144 ? 143.315 175.380 125.118 1.00 55.55 144 LYS C N 1
ATOM 10822 C CA . LYS C 2 144 ? 142.062 174.643 125.216 1.00 56.69 144 LYS C CA 1
ATOM 10823 C C . LYS C 2 144 ? 141.717 174.334 126.664 1.00 61.34 144 LYS C C 1
ATOM 10824 O O . LYS C 2 144 ? 140.563 174.484 127.078 1.00 62.99 144 LYS C O 1
ATOM 10830 N N . MET C 2 145 ? 142.705 173.916 127.458 1.00 59.75 145 MET C N 1
ATOM 10831 C CA . MET C 2 145 ? 142.419 173.574 128.846 1.00 52.71 145 MET C CA 1
ATOM 10832 C C . MET C 2 145 ? 142.107 174.814 129.674 1.00 49.12 145 MET C C 1
ATOM 10833 O O . MET C 2 145 ? 141.248 174.757 130.559 1.00 55.78 145 MET C O 1
ATOM 10838 N N . ILE C 2 146 ? 142.763 175.944 129.396 1.00 49.19 146 ILE C N 1
ATOM 10839 C CA . ILE C 2 146 ? 142.428 177.179 130.102 1.00 52.87 146 ILE C CA 1
ATOM 10840 C C . ILE C 2 146 ? 140.997 177.599 129.786 1.00 53.82 146 ILE C C 1
ATOM 10841 O O . ILE C 2 146 ? 140.223 177.960 130.681 1.00 54.91 146 ILE C O 1
ATOM 10846 N N . ARG C 2 147 ? 140.619 177.545 128.505 1.00 55.93 147 ARG C N 1
ATOM 10847 C CA . ARG C 2 147 ? 139.267 177.946 128.129 1.00 55.24 147 ARG C CA 1
ATOM 10848 C C . ARG C 2 147 ? 138.223 176.947 128.616 1.00 55.23 147 ARG C C 1
ATOM 10849 O O . ARG C 2 147 ? 137.057 177.314 128.799 1.00 56.61 147 ARG C O 1
ATOM 10857 N N . SER C 2 148 ? 138.613 175.687 128.821 1.00 53.03 148 SER C N 1
ATOM 10858 C CA . SER C 2 148 ? 137.691 174.712 129.397 1.00 55.35 148 SER C CA 1
ATOM 10859 C C . SER C 2 148 ? 137.500 174.949 130.888 1.00 50.94 148 SER C C 1
ATOM 10860 O O . SER C 2 148 ? 136.377 174.863 131.398 1.00 48.81 148 SER C O 1
ATOM 10863 N N . LEU C 2 149 ? 138.587 175.242 131.603 1.00 49.28 149 LEU C N 1
ATOM 10864 C CA . LEU C 2 149 ? 138.501 175.468 133.041 1.00 48.74 149 LEU C CA 1
ATOM 10865 C C . LEU C 2 149 ? 137.763 176.762 133.360 1.00 52.59 149 LEU C C 1
ATOM 10866 O O . LEU C 2 149 ? 136.979 176.816 134.314 1.00 56.26 149 LEU C O 1
ATOM 10871 N N . THR C 2 150 ? 137.995 177.811 132.572 1.00 55.66 150 THR C N 1
ATOM 10872 C CA . THR C 2 150 ? 137.436 179.128 132.853 1.00 55.65 150 THR C CA 1
ATOM 10873 C C . THR C 2 150 ? 136.050 179.335 132.247 1.00 57.97 150 THR C C 1
ATOM 10874 O O . THR C 2 150 ? 135.292 180.177 132.746 1.00 57.71 150 THR C O 1
ATOM 10878 N N . ARG C 2 151 ? 135.685 178.551 131.226 1.00 62.48 151 ARG C N 1
ATOM 10879 C CA . ARG C 2 151 ? 134.390 178.648 130.541 1.00 62.66 151 ARG C CA 1
ATOM 10880 C C . ARG C 2 151 ? 134.286 179.930 129.717 1.00 62.87 151 ARG C C 1
ATOM 10881 O O . ARG C 2 151 ? 133.214 180.530 129.616 1.00 62.62 151 ARG C O 1
ATOM 10889 N N . ASP C 2 152 ? 135.405 180.347 129.124 1.00 74.23 152 ASP C N 1
ATOM 10890 C CA . ASP C 2 152 ? 135.467 181.540 128.277 1.00 75.03 152 ASP C CA 1
ATOM 10891 C C . ASP C 2 152 ? 134.985 182.771 129.047 1.00 74.97 152 ASP C C 1
ATOM 10892 O O . ASP C 2 152 ? 133.944 183.360 128.751 1.00 75.19 152 ASP C O 1
ATOM 10897 N N . GLU C 2 153 ? 135.736 183.125 130.086 1.00 74.97 153 GLU C N 1
ATOM 10898 C CA . GLU C 2 153 ? 135.513 184.360 130.825 1.00 75.92 153 GLU C CA 1
ATOM 10899 C C . GLU C 2 153 ? 136.714 185.290 130.775 1.00 75.12 153 GLU C C 1
ATOM 10900 O O . GLU C 2 153 ? 136.540 186.512 130.758 1.00 74.97 153 GLU C O 1
ATOM 10906 N N . LEU C 2 154 ? 137.922 184.734 130.748 1.00 80.71 154 LEU C N 1
ATOM 10907 C CA . LEU C 2 154 ? 139.116 185.529 130.514 1.00 81.61 154 LEU C CA 1
ATOM 10908 C C . LEU C 2 154 ? 139.151 186.007 129.068 1.00 83.52 154 LEU C C 1
ATOM 10909 O O . LEU C 2 154 ? 138.679 185.327 128.153 1.00 84.15 154 LEU C O 1
ATOM 10914 N N . SER C 2 155 ? 139.714 187.194 128.865 1.00 93.67 155 SER C N 1
ATOM 10915 C CA . SER C 2 155 ? 139.863 187.712 127.515 1.00 94.57 155 SER C CA 1
ATOM 10916 C C . SER C 2 155 ? 140.954 186.947 126.771 1.00 94.81 155 SER C C 1
ATOM 10917 O O . SER C 2 155 ? 141.778 186.247 127.366 1.00 96.73 155 SER C O 1
ATOM 10920 N N . ASP C 2 156 ? 140.946 187.086 125.442 1.00 99.92 156 ASP C N 1
ATOM 10921 C CA . ASP C 2 156 ? 141.948 186.410 124.623 1.00 101.68 156 ASP C CA 1
ATOM 10922 C C . ASP C 2 156 ? 143.353 186.887 124.967 1.00 102.26 156 ASP C C 1
ATOM 10923 O O . ASP C 2 156 ? 144.291 186.082 125.039 1.00 101.99 156 ASP C O 1
ATOM 10928 N N . VAL C 2 157 ? 143.516 188.194 125.186 1.00 98.65 157 VAL C N 1
ATOM 10929 C CA . VAL C 2 157 ? 144.815 188.728 125.584 1.00 97.81 157 VAL C CA 1
ATOM 10930 C C . VAL C 2 157 ? 145.240 188.146 126.925 1.00 98.72 157 VAL C C 1
ATOM 10931 O O . VAL C 2 157 ? 146.417 187.833 127.138 1.00 98.85 157 VAL C O 1
ATOM 10935 N N . GLU C 2 158 ? 144.290 187.998 127.853 1.00 93.15 158 GLU C N 1
ATOM 10936 C CA . GLU C 2 158 ? 144.606 187.400 129.146 1.00 92.05 158 GLU C CA 1
ATOM 10937 C C . GLU C 2 158 ? 145.070 185.958 128.988 1.00 90.57 158 GLU C C 1
ATOM 10938 O O . GLU C 2 158 ? 146.033 185.534 129.638 1.00 90.47 158 GLU C O 1
ATOM 10944 N N . VAL C 2 159 ? 144.397 185.189 128.130 1.00 88.43 159 VAL C N 1
ATOM 10945 C CA . VAL C 2 159 ? 144.797 183.804 127.905 1.00 89.51 159 VAL C CA 1
ATOM 10946 C C . VAL C 2 159 ? 146.195 183.745 127.303 1.00 92.65 159 VAL C C 1
ATOM 10947 O O . VAL C 2 159 ? 147.028 182.925 127.710 1.00 92.60 159 VAL C O 1
ATOM 10951 N N . GLU C 2 160 ? 146.475 184.610 126.323 1.00 98.66 160 GLU C N 1
ATOM 10952 C CA . GLU C 2 160 ? 147.803 184.622 125.716 1.00 97.20 160 GLU C CA 1
ATOM 10953 C C . GLU C 2 160 ? 148.874 184.992 126.736 1.00 97.25 160 GLU C C 1
ATOM 10954 O O . GLU C 2 160 ? 149.947 184.380 126.766 1.00 96.81 160 GLU C O 1
ATOM 10960 N N . PHE C 2 161 ? 148.596 185.985 127.584 1.00 93.19 161 PHE C N 1
ATOM 10961 C CA . PHE C 2 161 ? 149.544 186.370 128.625 1.00 93.11 161 PHE C CA 1
ATOM 10962 C C . PHE C 2 161 ? 149.794 185.223 129.596 1.00 93.30 161 PHE C C 1
ATOM 10963 O O . PHE C 2 161 ? 150.939 184.969 129.993 1.00 92.05 161 PHE C O 1
ATOM 10971 N N . ILE C 2 162 ? 148.730 184.521 129.991 1.00 91.56 162 ILE C N 1
ATOM 10972 C CA . ILE C 2 162 ? 148.867 183.410 130.929 1.00 91.15 162 ILE C CA 1
ATOM 10973 C C . ILE C 2 162 ? 149.712 182.300 130.318 1.00 90.19 162 ILE C C 1
ATOM 10974 O O . ILE C 2 162 ? 150.613 181.753 130.966 1.00 90.71 162 ILE C O 1
ATOM 10979 N N . ILE C 2 163 ? 149.441 181.959 129.056 1.00 85.64 163 ILE C N 1
ATOM 10980 C CA . ILE C 2 163 ? 150.215 180.913 128.396 1.00 86.96 163 ILE C CA 1
ATOM 10981 C C . ILE C 2 163 ? 151.670 181.337 128.245 1.00 86.73 163 ILE C C 1
ATOM 10982 O O . ILE C 2 163 ? 152.586 180.523 128.408 1.00 87.05 163 ILE C O 1
ATOM 10987 N N . GLU C 2 164 ? 151.909 182.613 127.937 1.00 88.21 164 GLU C N 1
ATOM 10988 C CA . GLU C 2 164 ? 153.277 183.094 127.779 1.00 89.19 164 GLU C CA 1
ATOM 10989 C C . GLU C 2 164 ? 154.051 182.999 129.091 1.00 90.33 164 GLU C C 1
ATOM 10990 O O . GLU C 2 164 ? 155.194 182.528 129.117 1.00 89.95 164 GLU C O 1
ATOM 10996 N N . ARG C 2 165 ? 153.435 183.427 130.198 1.00 91.95 165 ARG C N 1
ATOM 10997 C CA . ARG C 2 165 ? 154.096 183.307 131.497 1.00 91.56 165 ARG C CA 1
ATOM 10998 C C . ARG C 2 165 ? 154.331 181.850 131.876 1.00 91.65 165 ARG C C 1
ATOM 10999 O O . ARG C 2 165 ? 155.388 181.508 132.420 1.00 89.99 165 ARG C O 1
ATOM 11007 N N . ILE C 2 166 ? 153.353 180.981 131.613 1.00 92.00 166 ILE C N 1
ATOM 11008 C CA . ILE C 2 166 ? 153.506 179.570 131.953 1.00 91.31 166 ILE C CA 1
ATOM 11009 C C . ILE C 2 166 ? 154.651 178.950 131.163 1.00 92.71 166 ILE C C 1
ATOM 11010 O O . ILE C 2 166 ? 155.468 178.200 131.711 1.00 92.13 166 ILE C O 1
ATOM 11015 N N . ILE C 2 167 ? 154.737 179.262 129.868 1.00 94.50 167 ILE C N 1
ATOM 11016 C CA . ILE C 2 167 ? 155.834 178.755 129.051 1.00 92.66 167 ILE C CA 1
ATOM 11017 C C . ILE C 2 167 ? 157.166 179.287 129.562 1.00 92.97 167 ILE C C 1
ATOM 11018 O O . ILE C 2 167 ? 158.151 178.545 129.663 1.00 91.91 167 ILE C O 1
ATOM 11023 N N . GLU C 2 168 ? 157.216 180.576 129.908 1.00 94.25 168 GLU C N 1
ATOM 11024 C CA . GLU C 2 168 ? 158.466 181.170 130.370 1.00 94.70 168 GLU C CA 1
ATOM 11025 C C . GLU C 2 168 ? 158.948 180.533 131.669 1.00 94.92 168 GLU C C 1
ATOM 11026 O O . GLU C 2 168 ? 160.143 180.255 131.823 1.00 95.93 168 GLU C O 1
ATOM 11032 N N . GLU C 2 169 ? 158.042 180.295 132.613 1.00 99.77 169 GLU C N 1
ATOM 11033 C CA . GLU C 2 169 ? 158.437 179.793 133.925 1.00 100.60 169 GLU C CA 1
ATOM 11034 C C . GLU C 2 169 ? 158.400 178.274 134.036 1.00 100.04 169 GLU C C 1
ATOM 11035 O O . GLU C 2 169 ? 158.759 177.741 135.091 1.00 98.43 169 GLU C O 1
ATOM 11041 N N . ALA C 2 170 ? 157.984 177.560 132.989 1.00 98.45 170 ALA C N 1
ATOM 11042 C CA . ALA C 2 170 ? 157.850 176.112 133.071 1.00 97.16 170 ALA C CA 1
ATOM 11043 C C . ALA C 2 170 ? 158.554 175.378 131.937 1.00 98.13 170 ALA C C 1
ATOM 11044 O O . ALA C 2 170 ? 158.548 174.142 131.924 1.00 97.31 170 ALA C O 1
ATOM 11046 N N . ASP C 2 171 ? 159.160 176.092 130.991 1.00 90.39 171 ASP C N 1
ATOM 11047 C CA . ASP C 2 171 ? 159.916 175.469 129.914 1.00 89.62 171 ASP C CA 1
ATOM 11048 C C . ASP C 2 171 ? 161.388 175.815 130.068 1.00 89.02 171 ASP C C 1
ATOM 11049 O O . ASP C 2 171 ? 161.752 176.993 130.146 1.00 88.50 171 ASP C O 1
ATOM 11054 N N . LEU C 2 172 ? 162.230 174.781 130.109 1.00 82.83 172 LEU C N 1
ATOM 11055 C CA . LEU C 2 172 ? 163.661 174.945 130.304 1.00 82.95 172 LEU C CA 1
ATOM 11056 C C . LEU C 2 172 ? 164.487 174.606 129.072 1.00 83.33 172 LEU C C 1
ATOM 11057 O O . LEU C 2 172 ? 165.631 175.059 128.974 1.00 84.29 172 LEU C O 1
ATOM 11062 N N . ASP C 2 173 ? 163.942 173.829 128.139 1.00 83.03 173 ASP C N 1
ATOM 11063 C CA . ASP C 2 173 ? 164.649 173.439 126.928 1.00 83.10 173 ASP C CA 1
ATOM 11064 C C . ASP C 2 173 ? 164.396 174.385 125.762 1.00 83.32 173 ASP C C 1
ATOM 11065 O O . ASP C 2 173 ? 164.931 174.159 124.673 1.00 84.75 173 ASP C O 1
ATOM 11070 N N . GLY C 2 174 ? 163.595 175.429 125.958 1.00 85.22 174 GLY C N 1
ATOM 11071 C CA . GLY C 2 174 ? 163.307 176.353 124.880 1.00 85.55 174 GLY C CA 1
ATOM 11072 C C . GLY C 2 174 ? 162.453 175.785 123.771 1.00 86.90 174 GLY C C 1
ATOM 11073 O O . GLY C 2 174 ? 162.464 176.319 122.659 1.00 87.60 174 GLY C O 1
ATOM 11074 N N . ASP C 2 175 ? 161.710 174.714 124.041 1.00 94.62 175 ASP C N 1
ATOM 11075 C CA . ASP C 2 175 ? 160.874 174.071 123.037 1.00 94.58 175 ASP C CA 1
ATOM 11076 C C . ASP C 2 175 ? 159.498 174.711 122.902 1.00 95.59 175 ASP C C 1
ATOM 11077 O O . ASP C 2 175 ? 158.751 174.342 121.989 1.00 96.01 175 ASP C O 1
ATOM 11082 N N . SER C 2 176 ? 159.150 175.652 123.783 1.00 93.92 176 SER C N 1
ATOM 11083 C CA . SER C 2 176 ? 157.822 176.267 123.815 1.00 93.84 176 SER C CA 1
ATOM 11084 C C . SER C 2 176 ? 156.724 175.222 123.997 1.00 94.74 176 SER C C 1
ATOM 11085 O O . SER C 2 176 ? 155.594 175.406 123.538 1.00 94.75 176 SER C O 1
ATOM 11088 N N . SER C 2 177 ? 157.049 174.119 124.667 1.00 86.95 177 SER C N 1
ATOM 11089 C CA . SER C 2 177 ? 156.090 173.041 124.895 1.00 85.68 177 SER C CA 1
ATOM 11090 C C . SER C 2 177 ? 156.594 172.188 126.046 1.00 85.02 177 SER C C 1
ATOM 11091 O O . SER C 2 177 ? 157.648 171.554 125.928 1.00 85.85 177 SER C O 1
ATOM 11094 N N . ILE C 2 178 ? 155.850 172.166 127.148 1.00 76.34 178 ILE C N 1
ATOM 11095 C CA . ILE C 2 178 ? 156.246 171.406 128.328 1.00 75.49 178 ILE C CA 1
ATOM 11096 C C . ILE C 2 178 ? 156.062 169.920 128.059 1.00 73.98 178 ILE C C 1
ATOM 11097 O O . ILE C 2 178 ? 155.164 169.512 127.313 1.00 74.18 178 ILE C O 1
ATOM 11102 N N . ASN C 2 179 ? 156.923 169.103 128.655 1.00 73.65 179 ASN C N 1
ATOM 11103 C CA . ASN C 2 179 ? 156.848 167.656 128.547 1.00 72.72 179 ASN C CA 1
ATOM 11104 C C . ASN C 2 179 ? 156.668 167.053 129.938 1.00 74.86 179 ASN C C 1
ATOM 11105 O O . ASN C 2 179 ? 156.398 167.761 130.914 1.00 73.16 179 ASN C O 1
ATOM 111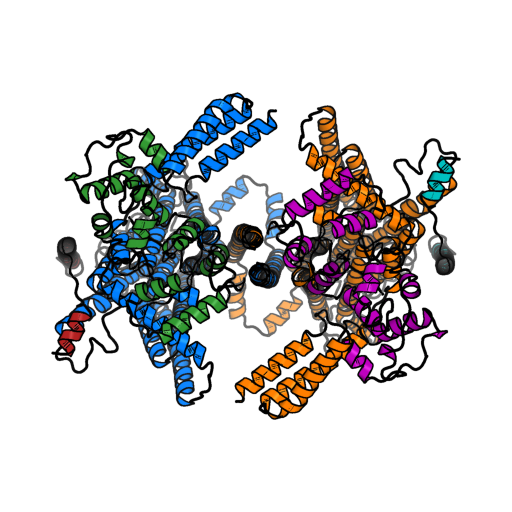10 N N . PHE C 2 180 ? 156.811 165.729 130.020 1.00 67.32 180 PHE C N 1
ATOM 11111 C CA . PHE C 2 180 ? 156.603 165.024 131.282 1.00 63.48 180 PHE C CA 1
ATOM 11112 C C . PHE C 2 180 ? 157.563 165.515 132.360 1.00 61.94 180 PHE C C 1
ATOM 11113 O O . PHE C 2 180 ? 157.157 165.765 133.500 1.00 64.00 180 PHE C O 1
ATOM 11121 N N . ALA C 2 181 ? 158.844 165.664 132.016 1.00 69.65 181 ALA C N 1
ATOM 11122 C CA . ALA C 2 181 ? 159.858 165.941 133.029 1.00 70.26 181 ALA C CA 1
ATOM 11123 C C . ALA C 2 181 ? 159.618 167.282 133.710 1.00 70.20 181 ALA C C 1
ATOM 11124 O O . ALA C 2 181 ? 159.559 167.363 134.942 1.00 71.99 181 ALA C O 1
ATOM 11126 N N . GLU C 2 182 ? 159.467 168.349 132.924 1.00 74.22 182 GLU C N 1
ATOM 11127 C CA . GLU C 2 182 ? 159.326 169.677 133.513 1.00 76.10 182 GLU C CA 1
ATOM 11128 C C . GLU C 2 182 ? 157.978 169.841 134.206 1.00 77.47 182 GLU C C 1
ATOM 11129 O O . GLU C 2 182 ? 157.896 170.472 135.266 1.00 75.04 182 GLU C O 1
ATOM 11135 N N . PHE C 2 183 ? 156.914 169.280 133.629 1.00 68.95 183 PHE C N 1
ATOM 11136 C CA . PHE C 2 183 ? 155.604 169.332 134.272 1.00 62.20 183 PHE C CA 1
ATOM 11137 C C . PHE C 2 183 ? 155.637 168.636 135.626 1.00 59.89 183 PHE C C 1
ATOM 11138 O O . PHE C 2 183 ? 155.152 169.173 136.631 1.00 63.00 183 PHE C O 1
ATOM 11146 N N . GLU C 2 184 ? 156.230 167.441 135.674 1.00 64.20 184 GLU C N 1
ATOM 11147 C CA . GLU C 2 184 ? 156.339 166.713 136.932 1.00 65.09 184 GLU C CA 1
ATOM 11148 C C . GLU C 2 184 ? 157.226 167.456 137.922 1.00 66.29 184 GLU C C 1
ATOM 11149 O O . GLU C 2 184 ? 156.965 167.445 139.127 1.00 65.43 184 GLU C O 1
ATOM 11155 N N . HIS C 2 185 ? 158.280 168.112 137.436 1.00 75.89 185 HIS C N 1
ATOM 11156 C CA . HIS C 2 185 ? 159.135 168.877 138.338 1.00 75.78 185 HIS C CA 1
ATOM 11157 C C . HIS C 2 185 ? 158.397 170.073 138.926 1.00 74.22 185 HIS C C 1
ATOM 11158 O O . HIS C 2 185 ? 158.596 170.415 140.096 1.00 74.10 185 HIS C O 1
ATOM 11165 N N . VAL C 2 186 ? 157.543 170.720 138.135 1.00 77.31 186 VAL C N 1
ATOM 11166 C CA . VAL C 2 186 ? 156.960 171.984 138.570 1.00 78.92 186 VAL C CA 1
ATOM 11167 C C . VAL C 2 186 ? 155.678 171.804 139.387 1.00 79.98 186 VAL C C 1
ATOM 11168 O O . VAL C 2 186 ? 155.450 172.556 140.341 1.00 79.65 186 VAL C O 1
ATOM 11172 N N . VAL C 2 187 ? 154.829 170.825 139.058 1.00 70.05 187 VAL C N 1
ATOM 11173 C CA . VAL C 2 187 ? 153.560 170.688 139.772 1.00 63.84 187 VAL C CA 1
ATOM 11174 C C . VAL C 2 187 ? 153.581 169.604 140.842 1.00 65.16 187 VAL C C 1
ATOM 11175 O O . VAL C 2 187 ? 152.578 169.442 141.554 1.00 68.12 187 VAL C O 1
ATOM 11179 N N . SER C 2 188 ? 154.680 168.859 140.986 1.00 64.20 188 SER C N 1
ATOM 11180 C CA . SER C 2 188 ? 154.773 167.904 142.085 1.00 64.40 188 SER C CA 1
ATOM 11181 C C . SER C 2 188 ? 155.223 168.550 143.385 1.00 65.85 188 SER C C 1
ATOM 11182 O O . SER C 2 188 ? 155.109 167.923 144.443 1.00 66.90 188 SER C O 1
ATOM 11185 N N . ARG C 2 189 ? 155.745 169.770 143.332 1.00 71.29 189 ARG C N 1
ATOM 11186 C CA . ARG C 2 189 ? 156.030 170.530 144.538 1.00 71.89 189 ARG C CA 1
ATOM 11187 C C . ARG C 2 189 ? 154.871 171.429 144.936 1.00 73.82 189 ARG C C 1
ATOM 11188 O O . ARG C 2 189 ? 154.999 172.200 145.892 1.00 76.52 189 ARG C O 1
ATOM 11196 N N . SER C 2 190 ? 153.756 171.351 144.223 1.00 62.38 190 SER C N 1
ATOM 11197 C CA . SER C 2 190 ? 152.554 172.077 144.605 1.00 58.28 190 SER C CA 1
ATOM 11198 C C . SER C 2 190 ? 151.949 171.431 145.841 1.00 55.53 190 SER C C 1
ATOM 11199 O O . SER C 2 190 ? 151.682 170.223 145.830 1.00 55.96 190 SER C O 1
ATOM 11202 N N . PRO C 2 191 ? 151.722 172.179 146.920 1.00 52.79 191 PRO C N 1
ATOM 11203 C CA . PRO C 2 191 ? 151.093 171.608 148.114 1.00 54.50 191 PRO C CA 1
ATOM 11204 C C . PRO C 2 191 ? 149.590 171.401 147.999 1.00 49.39 191 PRO C C 1
ATOM 11205 O O . PRO C 2 191 ? 148.946 171.120 149.013 1.00 49.04 191 PRO C O 1
ATOM 11209 N N . ASP C 2 192 ? 149.018 171.527 146.800 1.00 36.88 192 ASP C N 1
ATOM 11210 C CA . ASP C 2 192 ? 147.581 171.395 146.601 1.00 30.56 192 ASP C CA 1
ATOM 11211 C C . ASP C 2 192 ? 147.226 170.415 145.491 1.00 28.09 192 ASP C C 1
ATOM 11212 O O . ASP C 2 192 ? 146.062 170.365 145.081 1.00 24.22 192 ASP C O 1
ATOM 11217 N N . PHE C 2 193 ? 148.188 169.645 144.981 1.00 22.89 193 PHE C N 1
ATOM 11218 C CA . PHE C 2 193 ? 147.890 168.767 143.853 1.00 19.59 193 PHE C CA 1
ATOM 11219 C C . PHE C 2 193 ? 147.265 167.458 144.314 1.00 17.25 193 PHE C C 1
ATOM 11220 O O . PHE C 2 193 ? 146.242 167.027 143.773 1.00 17.46 193 PHE C O 1
ATOM 11228 N N . ILE C 2 194 ? 147.874 166.800 145.304 1.00 12.78 194 ILE C N 1
ATOM 11229 C CA . ILE C 2 194 ? 147.310 165.554 145.804 1.00 16.10 194 ILE C CA 1
ATOM 11230 C C . ILE C 2 194 ? 146.012 165.801 146.562 1.00 21.52 194 ILE C C 1
ATOM 11231 O O . ILE C 2 194 ? 145.200 164.881 146.713 1.00 22.77 194 ILE C O 1
ATOM 11236 N N . ARG C 2 195 ? 145.798 167.029 147.042 1.00 25.74 195 ARG C N 1
ATOM 11237 C CA . ARG C 2 195 ? 144.536 167.394 147.672 1.00 13.26 195 ARG C CA 1
ATOM 11238 C C . ARG C 2 195 ? 143.443 167.640 146.640 1.00 9.12 195 ARG C C 1
ATOM 11239 O O . ARG C 2 195 ? 142.280 167.295 146.872 1.00 11.58 195 ARG C O 1
ATOM 11247 N N . THR C 2 196 ? 143.796 168.232 145.497 1.00 6.78 196 THR C N 1
ATOM 11248 C CA . THR C 2 196 ? 142.809 168.515 144.461 1.00 15.05 196 THR C CA 1
ATOM 11249 C C . THR C 2 196 ? 142.561 167.299 143.577 1.00 18.32 196 THR C C 1
ATOM 11250 O O . THR C 2 196 ? 141.413 166.883 143.393 1.00 23.14 196 THR C O 1
ATOM 11254 N N . PHE C 2 197 ? 143.622 166.705 143.033 1.00 16.92 197 PHE C N 1
ATOM 11255 C CA . PHE C 2 197 ? 143.466 165.574 142.127 1.00 13.57 197 PHE C CA 1
ATOM 11256 C C . PHE C 2 197 ? 143.028 164.345 142.904 1.00 21.33 197 PHE C C 1
ATOM 11257 O O . PHE C 2 197 ? 143.828 163.437 143.146 1.00 30.61 197 PHE C O 1
ATOM 11265 N N . HIS C 2 198 ? 141.758 164.309 143.298 1.00 10.47 198 HIS C N 1
ATOM 11266 C CA . HIS C 2 198 ? 141.241 163.248 144.146 1.00 7.13 198 HIS C CA 1
ATOM 11267 C C . HIS C 2 198 ? 139.759 163.078 143.853 1.00 14.93 198 HIS C C 1
ATOM 11268 O O . HIS C 2 198 ? 139.031 164.064 143.736 1.00 21.20 198 HIS C O 1
ATOM 11275 N N . ILE C 2 199 ? 139.325 161.830 143.707 1.00 11.48 199 ILE C N 1
ATOM 11276 C CA . ILE C 2 199 ? 137.918 161.501 143.512 1.00 3.43 199 ILE C CA 1
ATOM 11277 C C . ILE C 2 199 ? 137.572 160.372 144.469 1.00 15.03 199 ILE C C 1
ATOM 11278 O O . ILE C 2 199 ? 138.212 159.314 144.441 1.00 18.62 199 ILE C O 1
ATOM 11283 N N . ARG C 2 200 ? 136.565 160.590 145.309 1.00 16.14 200 ARG C N 1
ATOM 11284 C CA . ARG C 2 200 ? 136.174 159.631 146.332 1.00 10.36 200 ARG C CA 1
ATOM 11285 C C . ARG C 2 200 ? 135.009 158.787 145.835 1.00 16.54 200 ARG C C 1
ATOM 11286 O O . ARG C 2 200 ? 133.994 159.327 145.384 1.00 21.18 200 ARG C O 1
ATOM 11294 N N . ILE C 2 201 ? 135.159 157.469 145.923 1.00 20.55 201 ILE C N 1
ATOM 11295 C CA . ILE C 2 201 ? 134.118 156.538 145.502 1.00 23.09 201 ILE C CA 1
ATOM 11296 C C . ILE C 2 201 ? 134.382 155.152 146.084 1.00 31.55 201 ILE C C 1
ATOM 11297 O O . ILE C 2 201 ? 135.485 154.848 146.538 1.00 31.69 201 ILE C O 1
ATOM 11303 N N . VAL D 3 18 ? 106.934 166.441 194.320 1.00 109.53 18 VAL D N 1
ATOM 11304 C CA . VAL D 3 18 ? 107.940 166.840 193.343 1.00 109.37 18 VAL D CA 1
ATOM 11305 C C . VAL D 3 18 ? 108.553 168.190 193.707 1.00 109.78 18 VAL D C 1
ATOM 11306 O O . VAL D 3 18 ? 108.062 169.237 193.285 1.00 108.98 18 VAL D O 1
ATOM 11308 N N . ALA D 3 19 ? 109.624 168.156 194.495 1.00 99.80 19 ALA D N 1
ATOM 11309 C CA . ALA D 3 19 ? 110.284 169.387 194.901 1.00 98.22 19 ALA D CA 1
ATOM 11310 C C . ALA D 3 19 ? 110.904 170.077 193.687 1.00 97.85 19 ALA D C 1
ATOM 11311 O O . ALA D 3 19 ? 111.445 169.407 192.802 1.00 97.57 19 ALA D O 1
ATOM 11313 N N . PRO D 3 20 ? 110.829 171.408 193.610 1.00 93.17 20 PRO D N 1
ATOM 11314 C CA . PRO D 3 20 ? 111.395 172.103 192.441 1.00 92.55 20 PRO D CA 1
ATOM 11315 C C . PRO D 3 20 ? 112.889 171.897 192.274 1.00 91.24 20 PRO D C 1
ATOM 11316 O O . PRO D 3 20 ? 113.376 171.848 191.137 1.00 89.56 20 PRO D O 1
ATOM 11320 N N . GLY D 3 21 ? 113.633 171.778 193.369 1.00 100.48 21 GLY D N 1
ATOM 11321 C CA . GLY D 3 21 ? 115.066 171.610 193.312 1.00 101.40 21 GLY D CA 1
ATOM 11322 C C . GLY D 3 21 ? 115.568 170.192 193.432 1.00 101.78 21 GLY D C 1
ATOM 11323 O O . GLY D 3 21 ? 116.783 169.979 193.396 1.00 102.77 21 GLY D O 1
ATOM 11324 N N . LEU D 3 22 ? 114.677 169.210 193.576 1.00 100.78 22 LEU D N 1
ATOM 11325 C CA . LEU D 3 22 ? 115.090 167.824 193.743 1.00 100.59 22 LEU D CA 1
ATOM 11326 C C . LEU D 3 22 ? 114.289 166.833 192.907 1.00 101.13 22 LEU D C 1
ATOM 11327 O O . LEU D 3 22 ? 114.702 165.673 192.810 1.00 100.57 22 LEU D O 1
ATOM 11332 N N . ARG D 3 23 ? 113.167 167.239 192.306 1.00 92.90 23 ARG D N 1
ATOM 11333 C CA . ARG D 3 23 ? 112.425 166.355 191.407 1.00 91.19 23 ARG D CA 1
ATOM 11334 C C . ARG D 3 23 ? 111.959 167.007 190.113 1.00 88.99 23 ARG D C 1
ATOM 11335 O O . ARG D 3 23 ? 111.692 166.279 189.151 1.00 87.48 23 ARG D O 1
ATOM 11343 N N . LEU D 3 24 ? 111.843 168.334 190.037 1.00 86.74 24 LEU D N 1
ATOM 11344 C CA . LEU D 3 24 ? 111.311 168.961 188.831 1.00 86.56 24 LEU D CA 1
ATOM 11345 C C . LEU D 3 24 ? 112.316 168.920 187.685 1.00 86.21 24 LEU D C 1
ATOM 11346 O O . LEU D 3 24 ? 111.934 168.735 186.521 1.00 85.55 24 LEU D O 1
ATOM 11351 N N . TRP D 3 25 ? 113.605 169.093 187.991 1.00 76.87 25 TRP D N 1
ATOM 11352 C CA . TRP D 3 25 ? 114.593 169.206 186.926 1.00 72.83 25 TRP D CA 1
ATOM 11353 C C . TRP D 3 25 ? 114.759 167.898 186.164 1.00 72.22 25 TRP D C 1
ATOM 11354 O O . TRP D 3 25 ? 115.050 167.927 184.967 1.00 74.42 25 TRP D O 1
ATOM 11365 N N . MET D 3 26 ? 114.561 166.747 186.813 1.00 72.41 26 MET D N 1
ATOM 11366 C CA . MET D 3 26 ? 114.561 165.493 186.062 1.00 73.54 26 MET D CA 1
ATOM 11367 C C . MET D 3 26 ? 113.397 165.428 185.082 1.00 76.24 26 MET D C 1
ATOM 11368 O O . MET D 3 26 ? 113.555 164.942 183.959 1.00 77.53 26 MET D O 1
ATOM 11373 N N . LEU D 3 27 ? 112.216 165.899 185.488 1.00 76.66 27 LEU D N 1
ATOM 11374 C CA . LEU D 3 27 ? 111.086 165.921 184.564 1.00 75.37 27 LEU D CA 1
ATOM 11375 C C . LEU D 3 27 ? 111.359 166.846 183.384 1.00 73.75 27 LEU D C 1
ATOM 11376 O O . LEU D 3 27 ? 111.089 166.491 182.227 1.00 73.46 27 LEU D O 1
ATOM 11381 N N . ILE D 3 28 ? 111.910 168.032 183.656 1.00 72.06 28 ILE D N 1
ATOM 11382 C CA . ILE D 3 28 ? 112.237 168.963 182.578 1.00 71.98 28 ILE D CA 1
ATOM 11383 C C . ILE D 3 28 ? 113.284 168.359 181.651 1.00 72.06 28 ILE D C 1
ATOM 11384 O O . ILE D 3 28 ? 113.183 168.466 180.423 1.00 74.41 28 ILE D O 1
ATOM 11389 N N . ALA D 3 29 ? 114.304 167.714 182.223 1.00 70.92 29 ALA D N 1
ATOM 11390 C CA . ALA D 3 29 ? 115.351 167.100 181.416 1.00 70.19 29 ALA D CA 1
ATOM 11391 C C . ALA D 3 29 ? 114.806 165.957 180.574 1.00 72.50 29 ALA D C 1
ATOM 11392 O O . ALA D 3 29 ? 115.212 165.783 179.425 1.00 73.08 29 ALA D O 1
ATOM 11394 N N . LEU D 3 30 ? 113.893 165.158 181.131 1.00 71.21 30 LEU D N 1
ATOM 11395 C CA . LEU D 3 30 ? 113.297 164.069 180.363 1.00 70.10 30 LEU D CA 1
ATOM 11396 C C . LEU D 3 30 ? 112.463 164.604 179.207 1.00 69.03 30 LEU D C 1
ATOM 11397 O O . LEU D 3 30 ? 112.527 164.077 178.088 1.00 70.01 30 LEU D O 1
ATOM 11402 N N . VAL D 3 31 ? 111.673 165.651 179.456 1.00 66.75 31 VAL D N 1
ATOM 11403 C CA . VAL D 3 31 ? 110.874 166.246 178.387 1.00 66.43 31 VAL D CA 1
ATOM 11404 C C . VAL D 3 31 ? 111.785 166.810 177.301 1.00 68.40 31 VAL D C 1
ATOM 11405 O O . VAL D 3 31 ? 111.565 166.593 176.102 1.00 69.94 31 VAL D O 1
ATOM 11409 N N . GLY D 3 32 ? 112.833 167.527 177.709 1.00 65.92 32 GLY D N 1
ATOM 11410 C CA . GLY D 3 32 ? 113.772 168.063 176.740 1.00 63.62 32 GLY D CA 1
ATOM 11411 C C . GLY D 3 32 ? 114.487 166.977 175.961 1.00 65.09 32 GLY D C 1
ATOM 11412 O O . GLY D 3 32 ? 114.707 167.109 174.758 1.00 66.54 32 GLY D O 1
ATOM 11413 N N . GLY D 3 33 ? 114.848 165.884 176.633 1.00 62.49 33 GLY D N 1
ATOM 11414 C CA . GLY D 3 33 ? 115.529 164.796 175.955 1.00 62.85 33 GLY D CA 1
ATOM 11415 C C . GLY D 3 33 ? 114.652 164.094 174.937 1.00 62.94 33 GLY D C 1
ATOM 11416 O O . GLY D 3 33 ? 115.103 163.784 173.832 1.00 63.32 33 GLY D O 1
ATOM 11417 N N . VAL D 3 34 ? 113.391 163.831 175.289 1.00 64.56 34 VAL D N 1
ATOM 11418 C CA . VAL D 3 34 ? 112.509 163.171 174.331 1.00 63.59 34 VAL D CA 1
ATOM 11419 C C . VAL D 3 34 ? 112.195 164.104 173.166 1.00 66.22 34 VAL D C 1
ATOM 11420 O O . VAL D 3 34 ? 112.130 163.670 172.008 1.00 69.83 34 VAL D O 1
ATOM 11424 N N . LEU D 3 35 ? 112.025 165.402 173.441 1.00 64.14 35 LEU D N 1
ATOM 11425 C CA . LEU D 3 35 ? 111.817 166.357 172.357 1.00 64.74 35 LEU D CA 1
ATOM 11426 C C . LEU D 3 35 ? 113.038 166.432 171.448 1.00 65.79 35 LEU D C 1
ATOM 11427 O O . LEU D 3 35 ? 112.905 166.498 170.220 1.00 65.31 35 LEU D O 1
ATOM 11432 N N . LEU D 3 36 ? 114.237 166.417 172.034 1.00 61.87 36 LEU D N 1
ATOM 11433 C CA . LEU D 3 36 ? 115.464 166.453 171.247 1.00 61.40 36 LEU D CA 1
ATOM 11434 C C . LEU D 3 36 ? 115.614 165.198 170.400 1.00 61.80 36 LEU D C 1
ATOM 11435 O O . LEU D 3 36 ? 116.038 165.272 169.242 1.00 63.09 36 LEU D O 1
ATOM 11440 N N . ILE D 3 37 ? 115.281 164.035 170.962 1.00 63.41 37 ILE D N 1
ATOM 11441 C CA . ILE D 3 37 ? 115.352 162.793 170.198 1.00 64.15 37 ILE D CA 1
ATOM 11442 C C . ILE D 3 37 ? 114.377 162.834 169.029 1.00 65.43 37 ILE D C 1
ATOM 11443 O O . ILE D 3 37 ? 114.716 162.448 167.903 1.00 67.22 37 ILE D O 1
ATOM 11448 N N . MET D 3 38 ? 113.154 163.312 169.275 1.00 67.42 38 MET D N 1
ATOM 11449 C CA . MET D 3 38 ? 112.174 163.417 168.199 1.00 69.71 38 MET D CA 1
ATOM 11450 C C . MET D 3 38 ? 112.643 164.379 167.114 1.00 68.92 38 MET D C 1
ATOM 11451 O O . MET D 3 38 ? 112.495 164.097 165.920 1.00 68.44 38 MET D O 1
ATOM 11456 N N . ILE D 3 39 ? 113.215 165.518 167.510 1.00 62.53 39 ILE D N 1
ATOM 11457 C CA . ILE D 3 39 ? 113.699 166.490 166.533 1.00 63.05 39 ILE D CA 1
ATOM 11458 C C . ILE D 3 39 ? 114.844 165.905 165.715 1.00 60.41 39 ILE D C 1
ATOM 11459 O O . ILE D 3 39 ? 114.887 166.055 164.488 1.00 62.79 39 ILE D O 1
ATOM 11464 N N . VAL D 3 40 ? 115.787 165.229 166.375 1.00 54.91 40 VAL D N 1
ATOM 11465 C CA . VAL D 3 40 ? 116.930 164.653 165.673 1.00 56.17 40 VAL D CA 1
ATOM 11466 C C . VAL D 3 40 ? 116.468 163.585 164.690 1.00 56.84 40 VAL D C 1
ATOM 11467 O O . VAL D 3 40 ? 116.952 163.519 163.553 1.00 58.96 40 VAL D O 1
ATOM 11471 N N . ILE D 3 41 ? 115.524 162.737 165.105 1.00 61.78 41 ILE D N 1
ATOM 11472 C CA . ILE D 3 41 ? 115.001 161.713 164.203 1.00 63.49 41 ILE D CA 1
ATOM 11473 C C . ILE D 3 41 ? 114.272 162.357 163.030 1.00 64.61 41 ILE D C 1
ATOM 11474 O O . ILE D 3 41 ? 114.381 161.900 161.885 1.00 64.31 41 ILE D O 1
ATOM 11479 N N . VAL D 3 42 ? 113.523 163.430 163.292 1.00 65.39 42 VAL D N 1
ATOM 11480 C CA . VAL D 3 42 ? 112.811 164.124 162.222 1.00 63.40 42 VAL D CA 1
ATOM 11481 C C . VAL D 3 42 ? 113.794 164.709 161.216 1.00 62.38 42 VAL D C 1
ATOM 11482 O O . VAL D 3 42 ? 113.613 164.577 160.000 1.00 64.59 42 VAL D O 1
ATOM 11486 N N . CYS D 3 43 ? 114.854 165.348 161.701 1.00 57.28 43 CYS D N 1
ATOM 11487 C CA . CYS D 3 43 ? 115.836 165.982 160.826 1.00 58.86 43 CYS D CA 1
ATOM 11488 C C . CYS D 3 43 ? 116.846 164.977 160.282 1.00 59.95 43 CYS D C 1
ATOM 11489 O O . CYS D 3 43 ? 117.800 165.352 159.605 1.00 59.87 43 CYS D O 1
ATOM 11492 N N . CYS D 3 44 ? 116.632 163.700 160.583 1.00 58.51 44 CYS D N 1
ATOM 11493 C CA . CYS D 3 44 ? 117.500 162.643 160.090 1.00 57.77 44 CYS D CA 1
ATOM 11494 C C . CYS D 3 44 ? 117.023 162.199 158.709 1.00 62.45 44 CYS D C 1
ATOM 11495 O O . CYS D 3 44 ? 117.853 161.852 157.829 1.00 62.32 44 CYS D O 1
ATOM 11498 N N . PHE D 3 45 ? 115.709 162.207 158.507 1.00 91.86 45 PHE D N 1
ATOM 11499 C CA . PHE D 3 45 ? 115.123 161.791 157.238 1.00 93.70 45 PHE D CA 1
ATOM 11500 C C . PHE D 3 45 ? 114.729 162.987 156.379 1.00 94.56 45 PHE D C 1
ATOM 11501 O O . PHE D 3 45 ? 113.852 162.880 155.523 1.00 96.67 45 PHE D O 1
ATOM 11509 N N . MET D 3 46 ? 115.379 164.125 156.605 1.00 93.26 46 MET D N 1
ATOM 11510 C CA . MET D 3 46 ? 115.090 165.344 155.866 1.00 93.93 46 MET D CA 1
ATOM 11511 C C . MET D 3 46 ? 116.393 165.977 155.399 1.00 95.05 46 MET D C 1
ATOM 11512 O O . MET D 3 46 ? 117.451 165.777 156.001 1.00 93.97 46 MET D O 1
ATOM 11517 N N . ARG D 3 47 ? 116.304 166.741 154.314 1.00 81.12 47 ARG D N 1
ATOM 11518 C CA . ARG D 3 47 ? 117.462 167.316 153.633 1.00 79.02 47 ARG D CA 1
ATOM 11519 C C . ARG D 3 47 ? 117.292 168.820 153.468 1.00 78.58 47 ARG D C 1
ATOM 11520 O O . ARG D 3 47 ? 117.399 169.366 152.368 1.00 77.22 47 ARG D O 1
ATOM 11528 N N . ILE D 3 48 ? 116.990 169.504 154.575 1.00 52.97 48 ILE D N 1
ATOM 11529 C CA . ILE D 3 48 ? 116.791 170.947 154.542 1.00 47.20 48 ILE D CA 1
ATOM 11530 C C . ILE D 3 48 ? 118.018 171.644 153.959 1.00 45.18 48 ILE D C 1
ATOM 11531 O O . ILE D 3 48 ? 119.148 171.148 154.044 1.00 43.03 48 ILE D O 1
ATOM 11536 N N . ARG D 3 49 ? 117.787 172.808 153.352 1.00 27.90 49 ARG D N 1
ATOM 11537 C CA . ARG D 3 49 ? 118.864 173.618 152.784 1.00 22.32 49 ARG D CA 1
ATOM 11538 C C . ARG D 3 49 ? 118.406 175.073 152.849 1.00 26.11 49 ARG D C 1
ATOM 11539 O O . ARG D 3 49 ? 117.627 175.517 152.001 1.00 28.23 49 ARG D O 1
ATOM 11547 N N . ILE D 3 50 ? 118.887 175.801 153.852 1.00 24.40 50 ILE D N 1
ATOM 11548 C CA . ILE D 3 50 ? 118.393 177.148 154.132 1.00 25.19 50 ILE D CA 1
ATOM 11549 C C . ILE D 3 50 ? 118.845 178.144 153.066 1.00 25.53 50 ILE D C 1
ATOM 11550 O O . ILE D 3 50 ? 117.984 178.773 152.434 1.00 24.27 50 ILE D O 1
ATOM 11555 N N . PRO D 3 51 ? 120.144 178.344 152.823 1.00 25.30 51 PRO D N 1
ATOM 11556 C CA . PRO D 3 51 ? 120.546 179.404 151.893 1.00 26.85 51 PRO D CA 1
ATOM 11557 C C . PRO D 3 51 ? 120.085 179.128 150.472 1.00 33.10 51 PRO D C 1
ATOM 11558 O O . PRO D 3 51 ? 120.032 177.983 150.017 1.00 36.66 51 PRO D O 1
ATOM 11562 N N . ARG D 3 52 ? 119.750 180.204 149.770 1.00 60.21 52 ARG D N 1
ATOM 11563 C CA . ARG D 3 52 ? 119.363 180.126 148.372 1.00 62.74 52 ARG D CA 1
ATOM 11564 C C . ARG D 3 52 ? 120.583 180.310 147.480 1.00 67.13 52 ARG D C 1
ATOM 11565 O O . ARG D 3 52 ? 121.573 180.935 147.870 1.00 69.18 52 ARG D O 1
ATOM 11573 N N . THR D 3 53 ? 120.504 179.753 146.275 1.00 78.23 53 THR D N 1
ATOM 11574 C CA . THR D 3 53 ? 121.626 179.810 145.352 1.00 78.35 53 THR D CA 1
ATOM 11575 C C . THR D 3 53 ? 121.844 181.237 144.858 1.00 79.53 53 THR D C 1
ATOM 11576 O O . THR D 3 53 ? 120.974 182.105 144.970 1.00 80.32 53 THR D O 1
ATOM 11580 N N . LYS D 3 54 ? 123.037 181.475 144.307 1.00 87.73 54 LYS D N 1
ATOM 11581 C CA . LYS D 3 54 ? 123.380 182.813 143.836 1.00 88.58 54 LYS D CA 1
ATOM 11582 C C . LYS D 3 54 ? 122.468 183.263 142.703 1.00 89.35 54 LYS D C 1
ATOM 11583 O O . LYS D 3 54 ? 122.218 184.465 142.550 1.00 89.90 54 LYS D O 1
ATOM 11589 N N . ARG D 3 55 ? 121.964 182.322 141.901 1.00 89.78 55 ARG D N 1
ATOM 11590 C CA . ARG D 3 55 ? 121.035 182.685 140.835 1.00 89.76 55 ARG D CA 1
ATOM 11591 C C . ARG D 3 55 ? 119.757 183.290 141.400 1.00 92.05 55 ARG D C 1
ATOM 11592 O O . ARG D 3 55 ? 119.266 184.308 140.897 1.00 91.43 55 ARG D O 1
ATOM 11600 N N . GLN D 3 56 ? 119.207 182.682 142.455 1.00 91.69 56 GLN D N 1
ATOM 11601 C CA . GLN D 3 56 ? 118.003 183.223 143.078 1.00 89.15 56 GLN D CA 1
ATOM 11602 C C . GLN D 3 56 ? 118.271 184.583 143.711 1.00 90.44 56 GLN D C 1
ATOM 11603 O O . GLN D 3 56 ? 117.421 185.478 143.650 1.00 90.47 56 GLN D O 1
ATOM 11609 N N . ILE D 3 57 ? 119.443 184.755 144.327 1.00 93.10 57 ILE D N 1
ATOM 11610 C CA . ILE D 3 57 ? 119.787 186.043 144.924 1.00 92.43 57 ILE D CA 1
ATOM 11611 C C . ILE D 3 57 ? 119.869 187.122 143.852 1.00 92.79 57 ILE D C 1
ATOM 11612 O O . ILE D 3 57 ? 119.356 188.235 144.029 1.00 92.19 57 ILE D O 1
ATOM 11617 N N . ASP D 3 58 ? 120.513 186.812 142.724 1.00 101.60 58 ASP D N 1
ATOM 11618 C CA . ASP D 3 58 ? 120.608 187.781 141.636 1.00 102.98 58 ASP D CA 1
ATOM 11619 C C . ASP D 3 58 ? 119.235 188.093 141.052 1.00 104.72 58 ASP D C 1
ATOM 11620 O O . ASP D 3 58 ? 118.944 189.247 140.716 1.00 105.52 58 ASP D O 1
ATOM 11625 N N . LEU D 3 59 ? 118.380 187.075 140.917 1.00 104.88 59 LEU D N 1
ATOM 11626 C CA . LEU D 3 59 ? 117.030 187.304 140.412 1.00 105.15 59 LEU D CA 1
ATOM 11627 C C . LEU D 3 59 ? 116.234 188.204 141.350 1.00 103.01 59 LEU D C 1
ATOM 11628 O O . LEU D 3 59 ? 115.514 189.102 140.898 1.00 101.88 59 LEU D O 1
ATOM 11633 N N . ILE D 3 60 ? 116.347 187.973 142.660 1.00 101.17 60 ILE D N 1
ATOM 11634 C CA . ILE D 3 60 ? 115.643 188.806 143.630 1.00 103.49 60 ILE D CA 1
ATOM 11635 C C . ILE D 3 60 ? 116.167 190.237 143.589 1.00 104.49 60 ILE D C 1
ATOM 11636 O O . ILE D 3 60 ? 115.389 191.198 143.631 1.00 104.81 60 ILE D O 1
ATOM 11641 N N . ALA D 3 61 ? 117.490 190.403 143.505 1.00 104.54 61 ALA D N 1
ATOM 11642 C CA . ALA D 3 61 ? 118.064 191.743 143.438 1.00 103.71 61 ALA D CA 1
ATOM 11643 C C . ALA D 3 61 ? 117.609 192.478 142.183 1.00 103.58 61 ALA D C 1
ATOM 11644 O O . ALA D 3 61 ? 117.289 193.671 142.236 1.00 103.29 61 ALA D O 1
ATOM 11646 N N . ALA D 3 62 ? 117.580 191.784 141.043 1.00 96.71 62 ALA D N 1
ATOM 11647 C CA . ALA D 3 62 ? 117.090 192.400 139.815 1.00 95.91 62 ALA D CA 1
ATOM 11648 C C . ALA D 3 62 ? 115.609 192.744 139.921 1.00 97.69 62 ALA D C 1
ATOM 11649 O O . ALA D 3 62 ? 115.178 193.802 139.445 1.00 99.09 62 ALA D O 1
ATOM 11651 N N . LYS D 3 63 ? 114.823 191.863 140.537 1.00 90.75 63 LYS D N 1
ATOM 11652 C CA . LYS D 3 63 ? 113.386 192.062 140.727 1.00 88.76 63 LYS D CA 1
ATOM 11653 C C . LYS D 3 63 ? 112.667 192.313 139.404 1.00 89.06 63 LYS D C 1
ATOM 11654 O O . LYS D 3 63 ? 111.612 191.736 139.142 1.00 89.05 63 LYS D O 1
ATOM 11656 N N . GLY E 2 18 ? 203.597 200.481 146.773 1.00 96.36 18 GLY E N 1
ATOM 11657 C CA . GLY E 2 18 ? 204.947 201.010 146.819 1.00 97.11 18 GLY E CA 1
ATOM 11658 C C . GLY E 2 18 ? 205.550 201.225 145.445 1.00 98.08 18 GLY E C 1
ATOM 11659 O O . GLY E 2 18 ? 205.387 202.287 144.845 1.00 98.25 18 GLY E O 1
ATOM 11660 N N . VAL E 2 19 ? 206.257 200.208 144.949 1.00 105.68 19 VAL E N 1
ATOM 11661 C CA . VAL E 2 19 ? 206.853 200.293 143.618 1.00 105.42 19 VAL E CA 1
ATOM 11662 C C . VAL E 2 19 ? 205.766 200.390 142.555 1.00 105.62 19 VAL E C 1
ATOM 11663 O O . VAL E 2 19 ? 205.859 201.196 141.621 1.00 105.53 19 VAL E O 1
ATOM 11667 N N . PHE E 2 20 ? 204.720 199.583 142.686 1.00 105.34 20 PHE E N 1
ATOM 11668 C CA . PHE E 2 20 ? 203.630 199.548 141.724 1.00 105.52 20 PHE E CA 1
ATOM 11669 C C . PHE E 2 20 ? 202.525 200.515 142.134 1.00 104.95 20 PHE E C 1
ATOM 11670 O O . PHE E 2 20 ? 202.385 200.880 143.304 1.00 103.77 20 PHE E O 1
ATOM 11678 N N . THR E 2 21 ? 201.736 200.932 141.148 1.00 107.02 21 THR E N 1
ATOM 11679 C CA . THR E 2 21 ? 200.585 201.776 141.428 1.00 107.39 21 THR E CA 1
ATOM 11680 C C . THR E 2 21 ? 199.520 200.985 142.179 1.00 106.51 21 THR E C 1
ATOM 11681 O O . THR E 2 21 ? 199.322 199.790 141.946 1.00 106.95 21 THR E O 1
ATOM 11685 N N . ARG E 2 22 ? 198.834 201.669 143.097 1.00 99.09 22 ARG E N 1
ATOM 11686 C CA . ARG E 2 22 ? 197.831 200.999 143.917 1.00 99.23 22 ARG E CA 1
ATOM 11687 C C . ARG E 2 22 ? 196.671 200.488 143.070 1.00 99.18 22 ARG E C 1
ATOM 11688 O O . ARG E 2 22 ? 196.222 199.350 143.246 1.00 98.14 22 ARG E O 1
ATOM 11696 N N . GLU E 2 23 ? 196.205 201.302 142.116 1.00 104.19 23 GLU E N 1
ATOM 11697 C CA . GLU E 2 23 ? 195.000 200.973 141.355 1.00 103.73 23 GLU E CA 1
ATOM 11698 C C . GLU E 2 23 ? 195.089 199.583 140.740 1.00 103.30 23 GLU E C 1
ATOM 11699 O O . GLU E 2 23 ? 194.095 198.848 140.698 1.00 103.57 23 GLU E O 1
ATOM 11705 N N . GLN E 2 24 ? 196.279 199.199 140.272 1.00 94.64 24 GLN E N 1
ATOM 11706 C CA . GLN E 2 24 ? 196.467 197.840 139.779 1.00 93.59 24 GLN E CA 1
ATOM 11707 C C . GLN E 2 24 ? 196.200 196.817 140.875 1.00 94.10 24 GLN E C 1
ATOM 11708 O O . GLN E 2 24 ? 195.552 195.794 140.632 1.00 92.62 24 GLN E O 1
ATOM 11714 N N . LEU E 2 25 ? 196.690 197.076 142.091 1.00 89.38 25 LEU E N 1
ATOM 11715 C CA . LEU E 2 25 ? 196.489 196.133 143.187 1.00 88.39 25 LEU E CA 1
ATOM 11716 C C . LEU E 2 25 ? 195.017 196.025 143.570 1.00 88.28 25 LEU E C 1
ATOM 11717 O O . LEU E 2 25 ? 194.512 194.919 143.801 1.00 89.54 25 LEU E O 1
ATOM 11722 N N . ASP E 2 26 ? 194.310 197.158 143.643 1.00 89.25 26 ASP E N 1
ATOM 11723 C CA . ASP E 2 26 ? 192.872 197.099 143.901 1.00 89.61 26 ASP E CA 1
ATOM 11724 C C . ASP E 2 26 ? 192.143 196.325 142.810 1.00 89.44 26 ASP E C 1
ATOM 11725 O O . ASP E 2 26 ? 191.259 195.512 143.106 1.00 88.26 26 ASP E O 1
ATOM 11730 N N . GLU E 2 27 ? 192.500 196.556 141.544 1.00 87.54 27 GLU E N 1
ATOM 11731 C CA . GLU E 2 27 ? 191.856 195.823 140.458 1.00 85.96 27 GLU E CA 1
ATOM 11732 C C . GLU E 2 27 ? 192.121 194.328 140.569 1.00 86.15 27 GLU E C 1
ATOM 11733 O O . GLU E 2 27 ? 191.206 193.513 140.391 1.00 85.92 27 GLU E O 1
ATOM 11739 N N . TYR E 2 28 ? 193.366 193.948 140.866 1.00 76.01 28 TYR E N 1
ATOM 11740 C CA . TYR E 2 28 ? 193.709 192.532 140.959 1.00 73.87 28 TYR E CA 1
ATOM 11741 C C . TYR E 2 28 ? 192.982 191.861 142.116 1.00 74.66 28 TYR E C 1
ATOM 11742 O O . TYR E 2 28 ? 192.497 190.732 141.978 1.00 72.62 28 TYR E O 1
ATOM 11751 N N . GLN E 2 29 ? 192.895 192.537 143.265 1.00 69.94 29 GLN E N 1
ATOM 11752 C CA . GLN E 2 29 ? 192.146 191.977 144.385 1.00 65.60 29 GLN E CA 1
ATOM 11753 C C . GLN E 2 29 ? 190.661 191.868 144.068 1.00 67.88 29 GLN E C 1
ATOM 11754 O O . GLN E 2 29 ? 190.014 190.897 144.475 1.00 66.55 29 GLN E O 1
ATOM 11760 N N . ASP E 2 30 ? 190.104 192.849 143.352 1.00 72.84 30 ASP E N 1
ATOM 11761 C CA . ASP E 2 30 ? 188.696 192.784 142.973 1.00 69.01 30 ASP E CA 1
ATOM 11762 C C . ASP E 2 30 ? 188.429 191.661 141.980 1.00 70.38 30 ASP E C 1
ATOM 11763 O O . ASP E 2 30 ? 187.335 191.086 141.977 1.00 68.91 30 ASP E O 1
ATOM 11768 N N . CYS E 2 31 ? 189.405 191.338 141.132 1.00 70.11 31 CYS E N 1
ATOM 11769 C CA . CYS E 2 31 ? 189.210 190.312 140.116 1.00 69.64 31 CYS E CA 1
ATOM 11770 C C . CYS E 2 31 ? 189.606 188.919 140.596 1.00 68.67 31 CYS E C 1
ATOM 11771 O O . CYS E 2 31 ? 188.914 187.943 140.288 1.00 69.08 31 CYS E O 1
ATOM 11774 N N . THR E 2 32 ? 190.702 188.803 141.341 1.00 54.27 32 THR E N 1
ATOM 11775 C CA . THR E 2 32 ? 191.229 187.521 141.790 1.00 50.90 32 THR E CA 1
ATOM 11776 C C . THR E 2 32 ? 190.881 187.287 143.258 1.00 50.72 32 THR E C 1
ATOM 11777 O O . THR E 2 32 ? 190.142 188.054 143.881 1.00 54.71 32 THR E O 1
ATOM 11781 N N . PHE E 2 33 ? 191.422 186.202 143.808 1.00 34.54 33 PHE E N 1
ATOM 11782 C CA . PHE E 2 33 ? 191.263 185.862 145.215 1.00 34.56 33 PHE E CA 1
ATOM 11783 C C . PHE E 2 33 ? 192.440 186.321 146.065 1.00 36.18 33 PHE E C 1
ATOM 11784 O O . PHE E 2 33 ? 192.478 186.024 147.262 1.00 37.20 33 PHE E O 1
ATOM 11792 N N . PHE E 2 34 ? 193.395 187.034 145.481 1.00 34.36 34 PHE E N 1
ATOM 11793 C CA . PHE E 2 34 ? 194.666 187.297 146.136 1.00 34.51 34 PHE E CA 1
ATOM 11794 C C . PHE E 2 34 ? 194.639 188.597 146.931 1.00 35.99 34 PHE E C 1
ATOM 11795 O O . PHE E 2 34 ? 193.748 189.434 146.781 1.00 44.86 34 PHE E O 1
ATOM 11803 N N . THR E 2 35 ? 195.641 188.746 147.792 1.00 42.06 35 THR E N 1
ATOM 11804 C CA . THR E 2 35 ? 195.929 189.968 148.526 1.00 40.50 35 THR E CA 1
ATOM 11805 C C . THR E 2 35 ? 197.211 190.584 147.976 1.00 42.24 35 THR E C 1
ATOM 11806 O O . THR E 2 35 ? 197.810 190.074 147.029 1.00 47.54 35 THR E O 1
ATOM 11810 N N . ARG E 2 36 ? 197.643 191.689 148.589 1.00 46.89 36 ARG E N 1
ATOM 11811 C CA . ARG E 2 36 ? 198.845 192.369 148.110 1.00 48.00 36 ARG E CA 1
ATOM 11812 C C . ARG E 2 36 ? 200.075 191.476 148.230 1.00 50.03 36 ARG E C 1
ATOM 11813 O O . ARG E 2 36 ? 200.932 191.462 147.337 1.00 50.77 36 ARG E O 1
ATOM 11821 N N . LYS E 2 37 ? 200.184 190.731 149.333 1.00 46.46 37 LYS E N 1
ATOM 11822 C CA . LYS E 2 37 ? 201.333 189.852 149.522 1.00 45.02 37 LYS E CA 1
ATOM 11823 C C . LYS E 2 37 ? 201.379 188.766 148.455 1.00 45.16 37 LYS E C 1
ATOM 11824 O O . LYS E 2 37 ? 202.452 188.448 147.930 1.00 46.64 37 LYS E O 1
ATOM 11830 N N . ASP E 2 38 ? 200.223 188.185 148.121 1.00 42.12 38 ASP E N 1
ATOM 11831 C CA . ASP E 2 38 ? 200.186 187.165 147.077 1.00 39.12 38 ASP E CA 1
ATOM 11832 C C . ASP E 2 38 ? 200.568 187.748 145.723 1.00 41.63 38 ASP E C 1
ATOM 11833 O O . ASP E 2 38 ? 201.291 187.112 144.948 1.00 46.90 38 ASP E O 1
ATOM 11838 N N . ILE E 2 39 ? 200.091 188.959 145.420 1.00 44.22 39 ILE E N 1
ATOM 11839 C CA . ILE E 2 39 ? 200.440 189.600 144.155 1.00 44.61 39 ILE E CA 1
ATOM 11840 C C . ILE E 2 39 ? 201.941 189.836 144.077 1.00 45.47 39 ILE E C 1
ATOM 11841 O O . ILE E 2 39 ? 202.574 189.567 143.049 1.00 49.32 39 ILE E O 1
ATOM 11846 N N . ILE E 2 40 ? 202.535 190.336 145.161 1.00 45.02 40 ILE E N 1
ATOM 11847 C CA . ILE E 2 40 ? 203.970 190.609 145.163 1.00 48.02 40 ILE E CA 1
ATOM 11848 C C . ILE E 2 40 ? 204.767 189.316 145.028 1.00 50.06 40 ILE E C 1
ATOM 11849 O O . ILE E 2 40 ? 205.751 189.253 144.279 1.00 50.59 40 ILE E O 1
ATOM 11854 N N . ARG E 2 41 ? 204.360 188.265 145.745 1.00 46.49 41 ARG E N 1
ATOM 11855 C CA . ARG E 2 41 ? 205.064 186.989 145.652 1.00 43.18 41 ARG E CA 1
ATOM 11856 C C . ARG E 2 41 ? 204.983 186.413 144.244 1.00 45.56 41 ARG E C 1
ATOM 11857 O O . ARG E 2 41 ? 205.985 185.922 143.705 1.00 50.33 41 ARG E O 1
ATOM 11865 N N . LEU E 2 42 ? 203.802 186.471 143.624 1.00 45.07 42 LEU E N 1
ATOM 11866 C CA . LEU E 2 42 ? 203.663 185.948 142.271 1.00 46.86 42 LEU E CA 1
ATOM 11867 C C . LEU E 2 42 ? 204.448 186.785 141.269 1.00 50.67 42 LEU E C 1
ATOM 11868 O O . LEU E 2 42 ? 204.997 186.244 140.305 1.00 56.30 42 LEU E O 1
ATOM 11873 N N . TYR E 2 43 ? 204.519 188.102 141.476 1.00 64.64 43 TYR E N 1
ATOM 11874 C CA . TYR E 2 43 ? 205.343 188.928 140.599 1.00 67.90 43 TYR E CA 1
ATOM 11875 C C . TYR E 2 43 ? 206.817 188.575 140.734 1.00 68.51 43 TYR E C 1
ATOM 11876 O O . TYR E 2 43 ? 207.542 188.517 139.733 1.00 69.46 43 TYR E O 1
ATOM 11885 N N . LYS E 2 44 ? 207.283 188.344 141.964 1.00 61.06 44 LYS E N 1
ATOM 11886 C CA . LYS E 2 44 ? 208.672 187.939 142.152 1.00 60.63 44 LYS E CA 1
ATOM 11887 C C . LYS E 2 44 ? 208.948 186.605 141.471 1.00 61.40 44 LYS E C 1
ATOM 11888 O O . LYS E 2 44 ? 209.992 186.432 140.832 1.00 63.94 44 LYS E O 1
ATOM 11894 N N . ARG E 2 45 ? 208.022 185.652 141.593 1.00 52.96 45 ARG E N 1
ATOM 11895 C CA . ARG E 2 45 ? 208.210 184.360 140.939 1.00 53.51 45 ARG E CA 1
ATOM 11896 C C . ARG E 2 45 ? 208.210 184.499 139.419 1.00 56.60 45 ARG E C 1
ATOM 11897 O O . ARG E 2 45 ? 209.015 183.862 138.729 1.00 58.82 45 ARG E O 1
ATOM 11905 N N . PHE E 2 46 ? 207.315 185.333 138.882 1.00 63.49 46 PHE E N 1
ATOM 11906 C CA . PHE E 2 46 ? 207.267 185.560 137.440 1.00 62.83 46 PHE E CA 1
ATOM 11907 C C . PHE E 2 46 ? 208.561 186.186 136.938 1.00 67.45 46 PHE E C 1
ATOM 11908 O O . PHE E 2 46 ? 209.082 185.794 135.888 1.00 67.53 46 PHE E O 1
ATOM 11916 N N . TYR E 2 47 ? 209.092 187.165 137.674 1.00 86.37 47 TYR E N 1
ATOM 11917 C CA . TYR E 2 47 ? 210.363 187.771 137.290 1.00 87.87 47 TYR E CA 1
ATOM 11918 C C . TYR E 2 47 ? 211.502 186.763 137.369 1.00 87.21 47 TYR E C 1
ATOM 11919 O O . TYR E 2 47 ? 212.371 186.726 136.490 1.00 87.69 47 TYR E O 1
ATOM 11928 N N . ALA E 2 48 ? 211.519 185.937 138.418 1.00 78.00 48 ALA E N 1
ATOM 11929 C CA . ALA E 2 48 ? 212.561 184.927 138.553 1.00 77.53 48 ALA E CA 1
ATOM 11930 C C . ALA E 2 48 ? 212.457 183.844 137.491 1.00 78.69 48 ALA E C 1
ATOM 11931 O O . ALA E 2 48 ? 213.450 183.157 137.228 1.00 79.75 48 ALA E O 1
ATOM 11933 N N . LEU E 2 49 ? 211.280 183.668 136.886 1.00 75.89 49 LEU E N 1
ATOM 11934 C CA . LEU E 2 49 ? 211.148 182.695 135.805 1.00 76.94 49 LEU E CA 1
ATOM 11935 C C . LEU E 2 49 ? 212.029 183.069 134.619 1.00 79.32 49 LEU E C 1
ATOM 11936 O O . LEU E 2 49 ? 212.681 182.203 134.023 1.00 79.97 49 LEU E O 1
ATOM 11941 N N . ASN E 2 50 ? 212.060 184.352 134.261 1.00 97.83 50 ASN E N 1
ATOM 11942 C CA . ASN E 2 50 ? 212.931 184.846 133.202 1.00 98.27 50 ASN E CA 1
ATOM 11943 C C . ASN E 2 50 ? 213.189 186.334 133.399 1.00 99.75 50 ASN E C 1
ATOM 11944 O O . ASN E 2 50 ? 212.402 187.168 132.935 1.00 100.34 50 ASN E O 1
ATOM 11949 N N . PRO E 2 51 ? 214.275 186.705 134.082 1.00 107.30 51 PRO E N 1
ATOM 11950 C CA . PRO E 2 51 ? 214.533 188.134 134.331 1.00 107.70 51 PRO E CA 1
ATOM 11951 C C . PRO E 2 51 ? 214.758 188.948 133.069 1.00 108.02 51 PRO E C 1
ATOM 11952 O O . PRO E 2 51 ? 214.572 190.170 133.100 1.00 107.32 51 PRO E O 1
ATOM 11956 N N . HIS E 2 52 ? 215.154 188.315 131.964 1.00 118.28 52 HIS E N 1
ATOM 11957 C CA . HIS E 2 52 ? 215.468 189.068 130.754 1.00 118.76 52 HIS E CA 1
ATOM 11958 C C . HIS E 2 52 ? 214.208 189.605 130.085 1.00 118.91 52 HIS E C 1
ATOM 11959 O O . HIS E 2 52 ? 214.203 190.733 129.577 1.00 119.24 52 HIS E O 1
ATOM 11966 N N . LYS E 2 53 ? 213.135 188.819 130.073 1.00 115.70 53 LYS E N 1
ATOM 11967 C CA . LYS E 2 53 ? 211.903 189.200 129.395 1.00 116.51 53 LYS E CA 1
ATOM 11968 C C . LYS E 2 53 ? 210.901 189.894 130.309 1.00 116.31 53 LYS E C 1
ATOM 11969 O O . LYS E 2 53 ? 209.794 190.209 129.859 1.00 115.83 53 LYS E O 1
ATOM 11975 N N . VAL E 2 54 ? 211.251 190.137 131.567 1.00 112.86 54 VAL E N 1
ATOM 11976 C CA . VAL E 2 54 ? 210.357 190.764 132.531 1.00 112.58 54 VAL E CA 1
ATOM 11977 C C . VAL E 2 54 ? 211.055 191.994 133.099 1.00 112.58 54 VAL E C 1
ATOM 11978 O O . VAL E 2 54 ? 212.102 191.869 133.741 1.00 112.05 54 VAL E O 1
ATOM 11982 N N . PRO E 2 55 ? 210.528 193.196 132.889 1.00 116.61 55 PRO E N 1
ATOM 11983 C CA . PRO E 2 55 ? 211.159 194.394 133.448 1.00 117.03 55 PRO E CA 1
ATOM 11984 C C . PRO E 2 55 ? 210.872 194.545 134.935 1.00 115.89 55 PRO E C 1
ATOM 11985 O O . PRO E 2 55 ? 209.918 193.985 135.477 1.00 115.17 55 PRO E O 1
ATOM 11989 N N . THR E 2 56 ? 211.729 195.328 135.593 1.00 117.07 56 THR E N 1
ATOM 11990 C CA . THR E 2 56 ? 211.560 195.576 137.021 1.00 118.19 56 THR E CA 1
ATOM 11991 C C . THR E 2 56 ? 210.322 196.425 137.284 1.00 118.48 56 THR E C 1
ATOM 11992 O O . THR E 2 56 ? 209.370 195.975 137.932 1.00 117.75 56 THR E O 1
ATOM 11996 N N . ASN E 2 57 ? 210.315 197.657 136.781 1.00 128.11 57 ASN E N 1
ATOM 11997 C CA . ASN E 2 57 ? 209.134 198.505 136.875 1.00 128.42 57 ASN E CA 1
ATOM 11998 C C . ASN E 2 57 ? 208.091 198.025 135.875 1.00 128.50 57 ASN E C 1
ATOM 11999 O O . ASN E 2 57 ? 208.377 197.895 134.680 1.00 128.38 57 ASN E O 1
ATOM 12004 N N . MET E 2 58 ? 206.883 197.759 136.362 1.00 124.53 58 MET E N 1
ATOM 12005 C CA . MET E 2 58 ? 205.853 197.086 135.579 1.00 123.95 58 MET E CA 1
ATOM 12006 C C . MET E 2 58 ? 204.517 197.814 135.753 1.00 123.45 58 MET E C 1
ATOM 12007 O O . MET E 2 58 ? 203.480 197.234 136.082 1.00 122.96 58 MET E O 1
ATOM 12012 N N . GLN E 2 59 ? 204.544 199.131 135.560 1.00 125.58 59 GLN E N 1
ATOM 12013 C CA . GLN E 2 59 ? 203.364 199.973 135.699 1.00 125.92 59 GLN E CA 1
ATOM 12014 C C . GLN E 2 59 ? 202.745 200.244 134.334 1.00 125.67 59 GLN E C 1
ATOM 12015 O O . GLN E 2 59 ? 203.455 200.493 133.355 1.00 125.59 59 GLN E O 1
ATOM 12021 N N . GLY E 2 60 ? 201.416 200.195 134.274 1.00 113.51 60 GLY E N 1
ATOM 12022 C CA . GLY E 2 60 ? 200.706 200.503 133.047 1.00 112.53 60 GLY E CA 1
ATOM 12023 C C . GLY E 2 60 ? 200.070 199.292 132.399 1.00 112.44 60 GLY E C 1
ATOM 12024 O O . GLY E 2 60 ? 199.547 198.412 133.089 1.00 112.72 60 GLY E O 1
ATOM 12025 N N . ASN E 2 61 ? 200.104 199.239 131.070 1.00 115.55 61 ASN E N 1
ATOM 12026 C CA . ASN E 2 61 ? 199.588 198.103 130.318 1.00 115.93 61 ASN E CA 1
ATOM 12027 C C . ASN E 2 61 ? 200.638 197.023 130.101 1.00 115.92 61 ASN E C 1
ATOM 12028 O O . ASN E 2 61 ? 200.380 196.065 129.365 1.00 114.86 61 ASN E O 1
ATOM 12033 N N . ARG E 2 62 ? 201.811 197.168 130.715 1.00 121.18 62 ARG E N 1
ATOM 12034 C CA . ARG E 2 62 ? 202.865 196.169 130.567 1.00 121.19 62 ARG E CA 1
ATOM 12035 C C . ARG E 2 62 ? 202.439 194.752 130.945 1.00 121.53 62 ARG E C 1
ATOM 12036 O O . ARG E 2 62 ? 202.878 193.812 130.260 1.00 120.25 62 ARG E O 1
ATOM 12044 N N . PRO E 2 63 ? 201.637 194.514 131.994 1.00 112.50 63 PRO E N 1
ATOM 12045 C CA . PRO E 2 63 ? 201.211 193.131 132.268 1.00 111.10 63 PRO E CA 1
ATOM 12046 C C . PRO E 2 63 ? 200.529 192.454 131.093 1.00 110.60 63 PRO E C 1
ATOM 12047 O O . PRO E 2 63 ? 200.660 191.234 130.935 1.00 109.54 63 PRO E O 1
ATOM 12051 N N . ALA E 2 64 ? 199.804 193.204 130.262 1.00 109.05 64 ALA E N 1
ATOM 12052 C CA . ALA E 2 64 ? 199.184 192.607 129.087 1.00 108.47 64 ALA E CA 1
ATOM 12053 C C . ALA E 2 64 ? 200.190 192.316 127.980 1.00 108.85 64 ALA E C 1
ATOM 12054 O O . ALA E 2 64 ? 199.914 191.475 127.118 1.00 108.38 64 ALA E O 1
ATOM 12056 N N . ILE E 2 65 ? 201.344 192.982 127.982 1.00 112.55 65 ILE E N 1
ATOM 12057 C CA . ILE E 2 65 ? 202.338 192.791 126.933 1.00 113.18 65 ILE E CA 1
ATOM 12058 C C . ILE E 2 65 ? 203.572 192.034 127.410 1.00 113.68 65 ILE E C 1
ATOM 12059 O O . ILE E 2 65 ? 204.297 191.480 126.568 1.00 113.43 65 ILE E O 1
ATOM 12064 N N . THR E 2 66 ? 203.844 191.993 128.713 1.00 102.01 66 THR E N 1
ATOM 12065 C CA . THR E 2 66 ? 204.922 191.158 129.226 1.00 100.08 66 THR E CA 1
ATOM 12066 C C . THR E 2 66 ? 204.484 189.700 129.175 1.00 98.89 66 THR E C 1
ATOM 12067 O O . THR E 2 66 ? 203.483 189.326 129.797 1.00 98.50 66 THR E O 1
ATOM 12071 N N . THR E 2 67 ? 205.221 188.877 128.435 1.00 82.34 67 THR E N 1
ATOM 12072 C CA . THR E 2 67 ? 204.752 187.539 128.115 1.00 82.65 67 THR E CA 1
ATOM 12073 C C . THR E 2 67 ? 205.896 186.538 128.218 1.00 83.48 67 THR E C 1
ATOM 12074 O O . THR E 2 67 ? 207.070 186.881 128.059 1.00 83.49 67 THR E O 1
ATOM 12078 N N . LEU E 2 68 ? 205.527 185.286 128.481 1.00 75.27 68 LEU E N 1
ATOM 12079 C CA . LEU E 2 68 ? 206.451 184.170 128.583 1.00 72.99 68 LEU E CA 1
ATOM 12080 C C . LEU E 2 68 ? 205.918 183.013 127.750 1.00 72.45 68 LEU E C 1
ATOM 12081 O O . LEU E 2 68 ? 204.712 182.892 127.515 1.00 73.08 68 LEU E O 1
ATOM 12086 N N . THR E 2 69 ? 206.828 182.156 127.299 1.00 66.33 69 THR E N 1
ATOM 12087 C CA . THR E 2 69 ? 206.424 181.012 126.500 1.00 65.23 69 THR E CA 1
ATOM 12088 C C . THR E 2 69 ? 205.871 179.906 127.395 1.00 66.19 69 THR E C 1
ATOM 12089 O O . THR E 2 69 ? 205.870 180.003 128.625 1.00 67.72 69 THR E O 1
ATOM 12093 N N . PHE E 2 70 ? 205.385 178.839 126.757 1.00 65.22 70 PHE E N 1
ATOM 12094 C CA . PHE E 2 70 ? 204.805 177.730 127.508 1.00 63.75 70 PHE E CA 1
ATOM 12095 C C . PHE E 2 70 ? 205.872 176.889 128.197 1.00 61.73 70 PHE E C 1
ATOM 12096 O O . PHE E 2 70 ? 205.614 176.319 129.264 1.00 61.46 70 PHE E O 1
ATOM 12104 N N . GLU E 2 71 ? 207.064 176.788 127.603 1.00 61.07 71 GLU E N 1
ATOM 12105 C CA . GLU E 2 71 ? 208.120 175.974 128.196 1.00 61.12 71 GLU E CA 1
ATOM 12106 C C . GLU E 2 71 ? 208.545 176.518 129.554 1.00 63.52 71 GLU E C 1
ATOM 12107 O O . GLU E 2 71 ? 208.747 175.750 130.503 1.00 66.50 71 GLU E O 1
ATOM 12113 N N . GLU E 2 72 ? 208.687 177.840 129.667 1.00 63.84 72 GLU E N 1
ATOM 12114 C CA . GLU E 2 72 ? 209.117 178.432 130.930 1.00 63.40 72 GLU E CA 1
ATOM 12115 C C . GLU E 2 72 ? 208.094 178.196 132.033 1.00 61.66 72 GLU E C 1
ATOM 12116 O O . GLU E 2 72 ? 208.462 177.892 133.173 1.00 61.90 72 GLU E O 1
ATOM 12122 N N . VAL E 2 73 ? 206.806 178.330 131.715 1.00 50.26 73 VAL E N 1
ATOM 12123 C CA . VAL E 2 73 ? 205.773 178.118 132.724 1.00 50.26 73 VAL E CA 1
ATOM 12124 C C . VAL E 2 73 ? 205.677 176.643 133.092 1.00 50.42 73 VAL E C 1
ATOM 12125 O O . VAL E 2 73 ? 205.484 176.296 134.263 1.00 57.59 73 VAL E O 1
ATOM 12129 N N . GLU E 2 74 ? 205.807 175.751 132.108 1.00 37.27 74 GLU E N 1
ATOM 12130 C CA . GLU E 2 74 ? 205.791 174.323 132.403 1.00 39.18 74 GLU E CA 1
ATOM 12131 C C . GLU E 2 74 ? 207.050 173.856 133.120 1.00 38.75 74 GLU E C 1
ATOM 12132 O O . GLU E 2 74 ? 207.055 172.748 133.665 1.00 38.82 74 GLU E O 1
ATOM 12138 N N . LYS E 2 75 ? 208.112 174.661 133.127 1.00 39.80 75 LYS E N 1
ATOM 12139 C CA . LYS E 2 75 ? 209.324 174.303 133.851 1.00 42.02 75 LYS E CA 1
ATOM 12140 C C . LYS E 2 75 ? 209.163 174.402 135.362 1.00 40.03 75 LYS E C 1
ATOM 12141 O O . LYS E 2 75 ? 209.981 173.837 136.095 1.00 36.86 75 LYS E O 1
ATOM 12147 N N . MET E 2 76 ? 208.137 175.102 135.840 1.00 33.95 76 MET E N 1
ATOM 12148 C CA . MET E 2 76 ? 207.965 175.300 137.269 1.00 29.91 76 MET E CA 1
ATOM 12149 C C . MET E 2 76 ? 207.603 173.986 137.959 1.00 27.03 76 MET E C 1
ATOM 12150 O O . MET E 2 76 ? 206.947 173.125 137.367 1.00 31.51 76 MET E O 1
ATOM 12155 N N . PRO E 2 77 ? 208.033 173.804 139.211 1.00 18.25 77 PRO E N 1
ATOM 12156 C CA . PRO E 2 77 ? 207.751 172.539 139.908 1.00 16.49 77 PRO E CA 1
ATOM 12157 C C . PRO E 2 77 ? 206.272 172.239 140.073 1.00 18.51 77 PRO E C 1
ATOM 12158 O O . PRO E 2 77 ? 205.883 171.066 140.027 1.00 21.41 77 PRO E O 1
ATOM 12162 N N . GLU E 2 78 ? 205.434 173.259 140.268 1.00 14.57 78 GLU E N 1
ATOM 12163 C CA . GLU E 2 78 ? 204.011 173.022 140.482 1.00 14.98 78 GLU E CA 1
ATOM 12164 C C . GLU E 2 78 ? 203.321 172.471 139.244 1.00 12.65 78 GLU E C 1
ATOM 12165 O O . GLU E 2 78 ? 202.257 171.855 139.365 1.00 12.12 78 GLU E O 1
ATOM 12171 N N . LEU E 2 79 ? 203.902 172.674 138.062 1.00 16.34 79 LEU E N 1
ATOM 12172 C CA . LEU E 2 79 ? 203.313 172.222 136.812 1.00 12.67 79 LEU E CA 1
ATOM 12173 C C . LEU E 2 79 ? 204.150 171.187 136.079 1.00 13.95 79 LEU E C 1
ATOM 12174 O O . LEU E 2 79 ? 203.655 170.593 135.115 1.00 24.08 79 LEU E O 1
ATOM 12179 N N . LYS E 2 80 ? 205.390 170.946 136.507 1.00 13.38 80 LYS E N 1
ATOM 12180 C CA . LYS E 2 80 ? 206.293 170.090 135.744 1.00 13.34 80 LYS E CA 1
ATOM 12181 C C . LYS E 2 80 ? 205.790 168.654 135.678 1.00 13.26 80 LYS E C 1
ATOM 12182 O O . LYS E 2 80 ? 205.878 168.007 134.628 1.00 15.85 80 LYS E O 1
ATOM 12188 N N . GLU E 2 81 ? 205.265 168.135 136.783 1.00 14.02 81 GLU E N 1
ATOM 12189 C CA . GLU E 2 81 ? 204.841 166.743 136.847 1.00 15.67 81 GLU E CA 1
ATOM 12190 C C . GLU E 2 81 ? 203.375 166.544 136.490 1.00 16.79 81 GLU E C 1
ATOM 12191 O O . GLU E 2 81 ? 202.905 165.403 136.482 1.00 14.83 81 GLU E O 1
ATOM 12197 N N . ASN E 2 82 ? 202.651 167.612 136.196 1.00 19.14 82 ASN E N 1
ATOM 12198 C CA . ASN E 2 82 ? 201.251 167.479 135.822 1.00 12.24 82 ASN E CA 1
ATOM 12199 C C . ASN E 2 82 ? 201.152 166.901 134.416 1.00 20.48 82 ASN E C 1
ATOM 12200 O O . ASN E 2 82 ? 201.755 167.448 133.487 1.00 33.89 82 ASN E O 1
ATOM 12205 N N . PRO E 2 83 ? 200.432 165.795 134.219 1.00 16.70 83 PRO E N 1
ATOM 12206 C CA . PRO E 2 83 ? 200.244 165.293 132.850 1.00 15.57 83 PRO E CA 1
ATOM 12207 C C . PRO E 2 83 ? 199.517 166.275 131.951 1.00 19.46 83 PRO E C 1
ATOM 12208 O O . PRO E 2 83 ? 199.768 166.297 130.739 1.00 20.11 83 PRO E O 1
ATOM 12212 N N . PHE E 2 84 ? 198.626 167.095 132.509 1.00 13.23 84 PHE E N 1
ATOM 12213 C CA . PHE E 2 84 ? 197.874 168.085 131.750 1.00 16.05 84 PHE E CA 1
ATOM 12214 C C . PHE E 2 84 ? 198.482 169.477 131.852 1.00 21.34 84 PHE E C 1
ATOM 12215 O O . PHE E 2 84 ? 197.749 170.470 131.860 1.00 21.25 84 PHE E O 1
ATOM 12223 N N . LYS E 2 85 ? 199.810 169.574 131.940 1.00 21.21 85 LYS E N 1
ATOM 12224 C CA . LYS E 2 85 ? 200.442 170.887 132.033 1.00 20.69 85 LYS E CA 1
ATOM 12225 C C . LYS E 2 85 ? 200.186 171.707 130.777 1.00 28.35 85 LYS E C 1
ATOM 12226 O O . LYS E 2 85 ? 199.943 172.918 130.853 1.00 34.15 85 LYS E O 1
ATOM 12232 N N . ARG E 2 86 ? 200.237 171.062 129.608 1.00 29.27 86 ARG E N 1
ATOM 12233 C CA . ARG E 2 86 ? 199.955 171.767 128.364 1.00 34.02 86 ARG E CA 1
ATOM 12234 C C . ARG E 2 86 ? 198.523 172.285 128.336 1.00 37.79 86 ARG E C 1
ATOM 12235 O O . ARG E 2 86 ? 198.277 173.427 127.933 1.00 41.15 86 ARG E O 1
ATOM 12243 N N . ARG E 2 87 ? 197.563 171.464 128.771 1.00 26.69 87 ARG E N 1
ATOM 12244 C CA . ARG E 2 87 ? 196.173 171.908 128.798 1.00 26.07 87 ARG E CA 1
ATOM 12245 C C . ARG E 2 87 ? 195.974 173.054 129.783 1.00 26.56 87 ARG E C 1
ATOM 12246 O O . ARG E 2 87 ? 195.237 174.006 129.500 1.00 29.21 87 ARG E O 1
ATOM 12254 N N . ILE E 2 88 ? 196.618 172.978 130.950 1.00 27.41 88 ILE E N 1
ATOM 12255 C CA . ILE E 2 88 ? 196.502 174.048 131.937 1.00 30.76 88 ILE E CA 1
ATOM 12256 C C . ILE E 2 88 ? 197.073 175.347 131.384 1.00 30.72 88 ILE E C 1
ATOM 12257 O O . ILE E 2 88 ? 196.511 176.429 131.590 1.00 35.15 88 ILE E O 1
ATOM 12262 N N . CYS E 2 89 ? 198.201 175.264 130.678 1.00 30.24 89 CYS E N 1
ATOM 12263 C CA . CYS E 2 89 ? 198.775 176.464 130.080 1.00 35.65 89 CYS E CA 1
ATOM 12264 C C . CYS E 2 89 ? 197.897 177.000 128.955 1.00 41.01 89 CYS E C 1
ATOM 12265 O O . CYS E 2 89 ? 197.807 178.217 128.758 1.00 45.36 89 CYS E O 1
ATOM 12268 N N . GLU E 2 90 ? 197.245 176.108 128.206 1.00 37.50 90 GLU E N 1
ATOM 12269 C CA . GLU E 2 90 ? 196.465 176.536 127.049 1.00 39.56 90 GLU E CA 1
ATOM 12270 C C . GLU E 2 90 ? 195.131 177.155 127.449 1.00 39.59 90 GLU E C 1
ATOM 12271 O O . GLU E 2 90 ? 194.667 178.099 126.799 1.00 43.06 90 GLU E O 1
ATOM 12277 N N . VAL E 2 91 ? 194.495 176.637 128.501 1.00 31.14 91 VAL E N 1
ATOM 12278 C CA . VAL E 2 91 ? 193.179 177.138 128.894 1.00 31.91 91 VAL E CA 1
ATOM 12279 C C . VAL E 2 91 ? 193.266 178.593 129.338 1.00 31.52 91 VAL E C 1
ATOM 12280 O O . VAL E 2 91 ? 192.426 179.422 128.967 1.00 36.68 91 VAL E O 1
ATOM 12284 N N . PHE E 2 92 ? 194.283 178.932 130.122 1.00 35.17 92 PHE E N 1
ATOM 12285 C CA . PHE E 2 92 ? 194.447 180.281 130.647 1.00 41.46 92 PHE E CA 1
ATOM 12286 C C . PHE E 2 92 ? 195.215 181.192 129.701 1.00 44.45 92 PHE E C 1
ATOM 12287 O O . PHE E 2 92 ? 195.499 182.338 130.061 1.00 43.92 92 PHE E O 1
ATOM 12295 N N . SER E 2 93 ? 195.551 180.713 128.506 1.00 62.24 93 SER E N 1
ATOM 12296 C CA . SER E 2 93 ? 196.335 181.495 127.564 1.00 62.74 93 SER E CA 1
ATOM 12297 C C . SER E 2 93 ? 195.563 182.723 127.090 1.00 65.96 93 SER E C 1
ATOM 12298 O O . SER E 2 93 ? 194.333 182.717 126.995 1.00 63.40 93 SER E O 1
ATOM 12301 N N . GLU E 2 94 ? 196.307 183.783 126.788 1.00 95.70 94 GLU E N 1
ATOM 12302 C CA . GLU E 2 94 ? 195.727 185.028 126.300 1.00 98.52 94 GLU E CA 1
ATOM 12303 C C . GLU E 2 94 ? 195.401 184.891 124.814 1.00 99.84 94 GLU E C 1
ATOM 12304 O O . GLU E 2 94 ? 195.382 183.792 124.253 1.00 98.34 94 GLU E O 1
ATOM 12310 N N . ASP E 2 95 ? 195.123 186.023 124.162 1.00 133.03 95 ASP E N 1
ATOM 12311 C CA . ASP E 2 95 ? 194.814 186.001 122.736 1.00 134.30 95 ASP E CA 1
ATOM 12312 C C . ASP E 2 95 ? 195.959 185.398 121.932 1.00 134.73 95 ASP E C 1
ATOM 12313 O O . ASP E 2 95 ? 195.731 184.604 121.012 1.00 134.88 95 ASP E O 1
ATOM 12318 N N . GLY E 2 96 ? 197.195 185.764 122.261 1.00 126.66 96 GLY E N 1
ATOM 12319 C CA . GLY E 2 96 ? 198.352 185.149 121.642 1.00 126.15 96 GLY E CA 1
ATOM 12320 C C . GLY E 2 96 ? 198.422 183.660 121.911 1.00 125.47 96 GLY E C 1
ATOM 12321 O O . GLY E 2 96 ? 198.241 183.222 123.050 1.00 123.49 96 GLY E O 1
ATOM 12322 N N . ARG E 2 97 ? 198.675 182.871 120.871 1.00 121.74 97 ARG E N 1
ATOM 12323 C CA . ARG E 2 97 ? 198.763 181.426 121.023 1.00 121.52 97 ARG E CA 1
ATOM 12324 C C . ARG E 2 97 ? 200.150 181.030 121.509 1.00 120.25 97 ARG E C 1
ATOM 12325 O O . ARG E 2 97 ? 201.160 181.598 121.082 1.00 119.97 97 ARG E O 1
ATOM 12333 N N . GLY E 2 98 ? 200.195 180.049 122.404 1.00 93.62 98 GLY E N 1
ATOM 12334 C CA . GLY E 2 98 ? 201.459 179.596 122.957 1.00 92.50 98 GLY E CA 1
ATOM 12335 C C . GLY E 2 98 ? 202.167 180.630 123.804 1.00 92.28 98 GLY E C 1
ATOM 12336 O O . GLY E 2 98 ? 203.401 180.721 123.763 1.00 91.98 98 GLY E O 1
ATOM 12337 N N . ASN E 2 99 ? 201.416 181.419 124.569 1.00 77.79 99 ASN E N 1
ATOM 12338 C CA . ASN E 2 99 ? 201.983 182.477 125.391 1.00 76.20 99 ASN E CA 1
ATOM 12339 C C . ASN E 2 99 ? 201.164 182.622 126.666 1.00 75.65 99 ASN E C 1
ATOM 12340 O O . ASN E 2 99 ? 199.969 182.319 126.690 1.00 78.20 99 ASN E O 1
ATOM 12345 N N . LEU E 2 100 ? 201.822 183.091 127.727 1.00 70.22 100 LEU E N 1
ATOM 12346 C CA . LEU E 2 100 ? 201.174 183.367 129.003 1.00 72.15 100 LEU E CA 1
ATOM 12347 C C . LEU E 2 100 ? 201.695 184.690 129.542 1.00 70.29 100 LEU E C 1
ATOM 12348 O O . LEU E 2 100 ? 202.908 184.906 129.586 1.00 69.84 100 LEU E O 1
ATOM 12353 N N . SER E 2 101 ? 200.791 185.564 129.961 1.00 75.38 101 SER E N 1
ATOM 12354 C CA . SER E 2 101 ? 201.173 186.841 130.544 1.00 77.56 101 SER E CA 1
ATOM 12355 C C . SER E 2 101 ? 200.926 186.813 132.050 1.00 77.22 101 SER E C 1
ATOM 12356 O O . SER E 2 101 ? 200.471 185.812 132.611 1.00 78.35 101 SER E O 1
ATOM 12359 N N . PHE E 2 102 ? 201.241 187.931 132.709 1.00 71.76 102 PHE E N 1
ATOM 12360 C CA . PHE E 2 102 ? 201.049 188.017 134.153 1.00 70.40 102 PHE E CA 1
ATOM 12361 C C . PHE E 2 102 ? 199.582 187.863 134.525 1.00 70.40 102 PHE E C 1
ATOM 12362 O O . PHE E 2 102 ? 199.252 187.235 135.539 1.00 70.22 102 PHE E O 1
ATOM 12370 N N . ASP E 2 103 ? 198.686 188.441 133.726 1.00 72.58 103 ASP E N 1
ATOM 12371 C CA . ASP E 2 103 ? 197.260 188.275 133.981 1.00 72.67 103 ASP E CA 1
ATOM 12372 C C . ASP E 2 103 ? 196.850 186.813 133.855 1.00 71.21 103 ASP E C 1
ATOM 12373 O O . ASP E 2 103 ? 196.027 186.320 134.636 1.00 73.55 103 ASP E O 1
ATOM 12378 N N . ASP E 2 104 ? 197.421 186.101 132.881 1.00 64.57 104 ASP E N 1
ATOM 12379 C CA . ASP E 2 104 ? 197.163 184.669 132.759 1.00 64.15 104 ASP E CA 1
ATOM 12380 C C . ASP E 2 104 ? 197.716 183.901 133.954 1.00 65.62 104 ASP E C 1
ATOM 12381 O O . ASP E 2 104 ? 197.086 182.955 134.439 1.00 64.85 104 ASP E O 1
ATOM 12386 N N . PHE E 2 105 ? 198.900 184.288 134.434 1.00 56.98 105 PHE E N 1
ATOM 12387 C CA . PHE E 2 105 ? 199.459 183.689 135.643 1.00 53.15 105 PHE E CA 1
ATOM 12388 C C . PHE E 2 105 ? 198.507 183.854 136.822 1.00 51.34 105 PHE E C 1
ATOM 12389 O O . PHE E 2 105 ? 198.232 182.899 137.561 1.00 53.87 105 PHE E O 1
ATOM 12397 N N . LEU E 2 106 ? 197.997 185.073 137.009 1.00 45.90 106 LEU E N 1
ATOM 12398 C CA . LEU E 2 106 ? 197.094 185.345 138.121 1.00 47.21 106 LEU E CA 1
ATOM 12399 C C . LEU E 2 106 ? 195.789 184.575 137.976 1.00 44.54 106 LEU E C 1
ATOM 12400 O O . LEU E 2 106 ? 195.268 184.047 138.963 1.00 46.28 106 LEU E O 1
ATOM 12405 N N . ASP E 2 107 ? 195.248 184.494 136.759 1.00 40.03 107 ASP E N 1
ATOM 12406 C CA . ASP E 2 107 ? 194.054 183.684 136.538 1.00 40.80 107 ASP E CA 1
ATOM 12407 C C . ASP E 2 107 ? 194.310 182.229 136.905 1.00 40.27 107 ASP E C 1
ATOM 12408 O O . ASP E 2 107 ? 193.506 181.598 137.603 1.00 38.05 107 ASP E O 1
ATOM 12413 N N . MET E 2 108 ? 195.441 181.684 136.447 1.00 31.74 108 MET E N 1
ATOM 12414 C CA . MET E 2 108 ? 195.737 180.274 136.668 1.00 27.68 108 MET E CA 1
ATOM 12415 C C . MET E 2 108 ? 195.887 179.966 138.148 1.00 28.65 108 MET E C 1
ATOM 12416 O O . MET E 2 108 ? 195.386 178.946 138.631 1.00 27.14 108 MET E O 1
ATOM 12421 N N . PHE E 2 109 ? 196.562 180.836 138.886 1.00 33.69 109 PHE E N 1
ATOM 12422 C CA . PHE E 2 109 ? 196.829 180.556 140.288 1.00 25.44 109 PHE E CA 1
ATOM 12423 C C . PHE E 2 109 ? 195.754 181.088 141.225 1.00 28.75 109 PHE E C 1
ATOM 12424 O O . PHE E 2 109 ? 195.823 180.825 142.429 1.00 34.69 109 PHE E O 1
ATOM 12432 N N . SER E 2 110 ? 194.761 181.810 140.709 1.00 28.25 110 SER E N 1
ATOM 12433 C CA . SER E 2 110 ? 193.578 182.131 141.493 1.00 24.08 110 SER E CA 1
ATOM 12434 C C . SER E 2 110 ? 192.467 181.114 141.295 1.00 21.83 110 SER E C 1
ATOM 12435 O O . SER E 2 110 ? 191.701 180.856 142.230 1.00 27.45 110 SER E O 1
ATOM 12438 N N . VAL E 2 111 ? 192.353 180.538 140.098 1.00 15.87 111 VAL E N 1
ATOM 12439 C CA . VAL E 2 111 ? 191.396 179.457 139.893 1.00 15.48 111 VAL E CA 1
ATOM 12440 C C . VAL E 2 111 ? 191.801 178.227 140.691 1.00 19.83 111 VAL E C 1
ATOM 12441 O O . VAL E 2 111 ? 190.962 177.579 141.328 1.00 19.56 111 VAL E O 1
ATOM 12445 N N . PHE E 2 112 ? 193.093 177.889 140.675 1.00 19.71 112 PHE E N 1
ATOM 12446 C CA . PHE E 2 112 ? 193.575 176.640 141.252 1.00 13.35 112 PHE E CA 1
ATOM 12447 C C . PHE E 2 112 ? 193.674 176.678 142.769 1.00 12.83 112 PHE E C 1
ATOM 12448 O O . PHE E 2 112 ? 193.774 175.617 143.392 1.00 12.14 112 PHE E O 1
ATOM 12456 N N . SER E 2 113 ? 193.646 177.864 143.370 1.00 12.39 113 SER E N 1
ATOM 12457 C CA . SER E 2 113 ? 193.839 177.997 144.804 1.00 14.30 113 SER E CA 1
ATOM 12458 C C . SER E 2 113 ? 192.726 177.282 145.574 1.00 13.29 113 SER E C 1
ATOM 12459 O O . SER E 2 113 ? 191.706 176.869 145.020 1.00 14.38 113 SER E O 1
ATOM 12462 N N . GLU E 2 114 ? 192.949 177.126 146.880 1.00 15.38 114 GLU E N 1
ATOM 12463 C CA . GLU E 2 114 ? 192.001 176.404 147.722 1.00 12.84 114 GLU E CA 1
ATOM 12464 C C . GLU E 2 114 ? 190.766 177.232 148.041 1.00 20.57 114 GLU E C 1
ATOM 12465 O O . GLU E 2 114 ? 189.687 176.667 148.253 1.00 25.44 114 GLU E O 1
ATOM 12471 N N . MET E 2 115 ? 190.900 178.558 148.091 1.00 20.86 115 MET E N 1
ATOM 12472 C CA . MET E 2 115 ? 189.771 179.418 148.415 1.00 14.14 115 MET E CA 1
ATOM 12473 C C . MET E 2 115 ? 188.766 179.529 147.278 1.00 14.97 115 MET E C 1
ATOM 12474 O O . MET E 2 115 ? 187.676 180.069 147.494 1.00 20.88 115 MET E O 1
ATOM 12479 N N . ALA E 2 116 ? 189.100 179.038 146.088 1.00 15.61 116 ALA E N 1
ATOM 12480 C CA . ALA E 2 116 ? 188.189 179.117 144.959 1.00 12.41 116 ALA E CA 1
ATOM 12481 C C . ALA E 2 116 ? 186.942 178.272 145.216 1.00 11.37 116 ALA E C 1
ATOM 12482 O O . ALA E 2 116 ? 187.012 177.225 145.864 1.00 10.58 116 ALA E O 1
ATOM 12484 N N . PRO E 2 117 ? 185.785 178.713 144.728 1.00 16.49 117 PRO E N 1
ATOM 12485 C CA . PRO E 2 117 ? 184.555 177.942 144.931 1.00 15.20 117 PRO E CA 1
ATOM 12486 C C . PRO E 2 117 ? 184.540 176.691 144.068 1.00 13.89 117 PRO E C 1
ATOM 12487 O O . PRO E 2 117 ? 185.336 176.518 143.144 1.00 16.73 117 PRO E O 1
ATOM 12491 N N . LEU E 2 118 ? 183.601 175.802 144.394 1.00 9.58 118 LEU E N 1
ATOM 12492 C CA . LEU E 2 118 ? 183.495 174.535 143.680 1.00 11.15 118 LEU E CA 1
ATOM 12493 C C . LEU E 2 118 ? 183.126 174.748 142.216 1.00 21.79 118 LEU E C 1
ATOM 12494 O O . LEU E 2 118 ? 183.603 174.020 141.337 1.00 27.80 118 LEU E O 1
ATOM 12499 N N . GLN E 2 119 ? 182.273 175.736 141.936 1.00 21.07 119 GLN E N 1
ATOM 12500 C CA . GLN E 2 119 ? 181.808 175.956 140.569 1.00 18.72 119 GLN E CA 1
ATOM 12501 C C . GLN E 2 119 ? 182.953 176.333 139.634 1.00 16.73 119 GLN E C 1
ATOM 12502 O O . GLN E 2 119 ? 183.042 175.817 138.513 1.00 16.06 119 GLN E O 1
ATOM 12508 N N . LEU E 2 120 ? 183.839 177.229 140.077 1.00 16.79 120 LEU E N 1
ATOM 12509 C CA . LEU E 2 120 ? 184.955 177.649 139.237 1.00 21.02 120 LEU E CA 1
ATOM 12510 C C . LEU E 2 120 ? 185.901 176.486 138.964 1.00 23.93 120 LEU E C 1
ATOM 12511 O O . LEU E 2 120 ? 186.364 176.299 137.830 1.00 24.92 120 LEU E O 1
ATOM 12516 N N . LYS E 2 121 ? 186.187 175.687 139.994 1.00 20.50 121 LYS E N 1
ATOM 12517 C CA . LYS E 2 121 ? 187.038 174.518 139.822 1.00 17.74 121 LYS E CA 1
ATOM 12518 C C . LYS E 2 121 ? 186.421 173.535 138.836 1.00 23.88 121 LYS E C 1
ATOM 12519 O O . LYS E 2 121 ? 187.105 173.032 137.941 1.00 18.66 121 LYS E O 1
ATOM 12525 N N . LEU E 2 122 ? 185.119 173.266 138.972 1.00 25.02 122 LEU E N 1
ATOM 12526 C CA . LEU E 2 122 ? 184.452 172.340 138.060 1.00 20.81 122 LEU E CA 1
ATOM 12527 C C . LEU E 2 122 ? 184.509 172.845 136.625 1.00 29.48 122 LEU E C 1
ATOM 12528 O O . LEU E 2 122 ? 184.815 172.090 135.694 1.00 33.28 122 LEU E O 1
ATOM 12533 N N . LYS E 2 123 ? 184.218 174.130 136.431 1.00 29.40 123 LYS E N 1
ATOM 12534 C CA . LYS E 2 123 ? 184.150 174.680 135.084 1.00 25.76 123 LYS E CA 1
ATOM 12535 C C . LYS E 2 123 ? 185.517 174.668 134.412 1.00 29.83 123 LYS E C 1
ATOM 12536 O O . LYS E 2 123 ? 185.647 174.246 133.254 1.00 35.04 123 LYS E O 1
ATOM 12542 N N . TYR E 2 124 ? 186.558 175.092 135.132 1.00 28.45 124 TYR E N 1
ATOM 12543 C CA . TYR E 2 124 ? 187.882 175.109 134.524 1.00 23.09 124 TYR E CA 1
ATOM 12544 C C . TYR E 2 124 ? 188.457 173.706 134.381 1.00 24.28 124 TYR E C 1
ATOM 12545 O O . TYR E 2 124 ? 189.238 173.456 133.459 1.00 30.68 124 TYR E O 1
ATOM 12554 N N . ALA E 2 125 ? 188.072 172.769 135.253 1.00 22.35 125 ALA E N 1
ATOM 12555 C CA . ALA E 2 125 ? 188.474 171.380 135.062 1.00 25.62 125 ALA E CA 1
ATOM 12556 C C . ALA E 2 125 ? 187.852 170.801 133.802 1.00 32.33 125 ALA E C 1
ATOM 12557 O O . ALA E 2 125 ? 188.515 170.074 133.052 1.00 32.27 125 ALA E O 1
ATOM 12559 N N . PHE E 2 126 ? 186.577 171.111 133.555 1.00 41.09 126 PHE E N 1
ATOM 12560 C CA . PHE E 2 126 ? 185.941 170.675 132.316 1.00 38.47 126 PHE E CA 1
ATOM 12561 C C . PHE E 2 126 ? 186.627 171.288 131.104 1.00 35.66 126 PHE E C 1
ATOM 12562 O O . PHE E 2 126 ? 186.847 170.608 130.096 1.00 38.07 126 PHE E O 1
ATOM 12570 N N . ARG E 2 127 ? 186.973 172.575 131.182 1.00 28.43 127 ARG E N 1
ATOM 12571 C CA . ARG E 2 127 ? 187.680 173.203 130.070 1.00 31.07 127 ARG E CA 1
ATOM 12572 C C . ARG E 2 127 ? 189.065 172.596 129.862 1.00 31.77 127 ARG E C 1
ATOM 12573 O O . ARG E 2 127 ? 189.549 172.535 128.727 1.00 35.95 127 ARG E O 1
ATOM 12581 N N . ILE E 2 128 ? 189.719 172.154 130.938 1.00 35.96 128 ILE E N 1
ATOM 12582 C CA . ILE E 2 128 ? 191.031 171.525 130.813 1.00 35.93 128 ILE E CA 1
ATOM 12583 C C . ILE E 2 128 ? 190.914 170.145 130.175 1.00 35.73 128 ILE E C 1
ATOM 12584 O O . ILE E 2 128 ? 191.706 169.783 129.296 1.00 31.33 128 ILE E O 1
ATOM 12589 N N . TYR E 2 129 ? 189.926 169.355 130.600 1.00 40.91 129 TYR E N 1
ATOM 12590 C CA . TYR E 2 129 ? 189.819 167.971 130.149 1.00 38.31 129 TYR E CA 1
ATOM 12591 C C . TYR E 2 129 ? 189.382 167.842 128.696 1.00 38.28 129 TYR E C 1
ATOM 12592 O O . TYR E 2 129 ? 189.414 166.730 128.160 1.00 44.30 129 TYR E O 1
ATOM 12601 N N . ASP E 2 130 ? 188.975 168.931 128.051 1.00 49.06 130 ASP E N 1
ATOM 12602 C CA . ASP E 2 130 ? 188.568 168.909 126.652 1.00 51.93 130 ASP E CA 1
ATOM 12603 C C . ASP E 2 130 ? 189.683 169.502 125.800 1.00 50.09 130 ASP E C 1
ATOM 12604 O O . ASP E 2 130 ? 190.063 170.662 125.986 1.00 50.88 130 ASP E O 1
ATOM 12609 N N . TYR E 2 131 ? 190.196 168.707 124.861 1.00 55.98 131 TYR E N 1
ATOM 12610 C CA . TYR E 2 131 ? 191.335 169.111 124.044 1.00 59.97 131 TYR E CA 1
ATOM 12611 C C . TYR E 2 131 ? 190.920 169.904 122.812 1.00 62.54 131 TYR E C 1
ATOM 12612 O O . TYR E 2 131 ? 191.521 170.941 122.513 1.00 60.72 131 TYR E O 1
ATOM 12621 N N . ASP E 2 132 ? 189.910 169.426 122.082 1.00 75.94 132 ASP E N 1
ATOM 12622 C CA . ASP E 2 132 ? 189.444 170.141 120.899 1.00 74.14 132 ASP E CA 1
ATOM 12623 C C . ASP E 2 132 ? 188.850 171.497 121.263 1.00 74.49 132 ASP E C 1
ATOM 12624 O O . ASP E 2 132 ? 189.104 172.496 120.578 1.00 74.30 132 ASP E O 1
ATOM 12629 N N . GLY E 2 133 ? 188.060 171.554 122.332 1.00 81.48 133 GLY E N 1
ATOM 12630 C CA . GLY E 2 133 ? 187.459 172.800 122.764 1.00 82.35 133 GLY E CA 1
ATOM 12631 C C . GLY E 2 133 ? 186.113 173.077 122.128 1.00 82.07 133 GLY E C 1
ATOM 12632 O O . GLY E 2 133 ? 185.879 174.173 121.611 1.00 82.68 133 GLY E O 1
ATOM 12633 N N . ASP E 2 134 ? 185.214 172.090 122.160 1.00 76.90 134 ASP E N 1
ATOM 12634 C CA . ASP E 2 134 ? 183.881 172.233 121.586 1.00 78.76 134 ASP E CA 1
ATOM 12635 C C . ASP E 2 134 ? 182.785 172.117 122.639 1.00 77.47 134 ASP E C 1
ATOM 12636 O O . ASP E 2 134 ? 181.630 171.846 122.296 1.00 79.90 134 ASP E O 1
ATOM 12641 N N . GLU E 2 135 ? 183.129 172.302 123.913 1.00 71.59 135 GLU E N 1
ATOM 12642 C CA . GLU E 2 135 ? 182.191 172.210 125.031 1.00 73.59 135 GLU E CA 1
ATOM 12643 C C . GLU E 2 135 ? 181.553 170.830 125.141 1.00 73.05 135 GLU E C 1
ATOM 12644 O O . GLU E 2 135 ? 180.470 170.687 125.718 1.00 72.25 135 GLU E O 1
ATOM 12650 N N . LEU E 2 136 ? 182.205 169.802 124.600 1.00 73.74 136 LEU E N 1
ATOM 12651 C CA . LEU E 2 136 ? 181.684 168.442 124.644 1.00 76.10 136 LEU E CA 1
ATOM 12652 C C . LEU E 2 136 ? 182.826 167.477 124.922 1.00 73.77 136 LEU E C 1
ATOM 12653 O O . LEU E 2 136 ? 183.891 167.577 124.307 1.00 73.74 136 LEU E O 1
ATOM 12658 N N . LEU E 2 137 ? 182.597 166.541 125.841 1.00 65.70 137 LEU E N 1
ATOM 12659 C CA . LEU E 2 137 ? 183.609 165.558 126.228 1.00 65.57 137 LEU E CA 1
ATOM 12660 C C . LEU E 2 137 ? 183.433 164.324 125.352 1.00 65.86 137 LEU E C 1
ATOM 12661 O O . LEU E 2 137 ? 182.746 163.368 125.713 1.00 63.96 137 LEU E O 1
ATOM 12666 N N . GLY E 2 138 ? 184.074 164.342 124.186 1.00 67.80 138 GLY E N 1
ATOM 12667 C CA . GLY E 2 138 ? 183.967 163.251 123.245 1.00 67.85 138 GLY E CA 1
ATOM 12668 C C . GLY E 2 138 ? 184.766 162.032 123.664 1.00 66.14 138 GLY E C 1
ATOM 12669 O O . GLY E 2 138 ? 185.499 162.030 124.652 1.00 67.44 138 GLY E O 1
ATOM 12670 N N . HIS E 2 139 ? 184.601 160.963 122.883 1.00 64.79 139 HIS E N 1
ATOM 12671 C CA . HIS E 2 139 ? 185.318 159.722 123.157 1.00 66.61 139 HIS E CA 1
ATOM 12672 C C . HIS E 2 139 ? 186.822 159.898 122.983 1.00 66.23 139 HIS E C 1
ATOM 12673 O O . HIS E 2 139 ? 187.611 159.358 123.769 1.00 68.09 139 HIS E O 1
ATOM 12680 N N . ASP E 2 140 ? 187.237 160.643 121.956 1.00 60.67 140 ASP E N 1
ATOM 12681 C CA . ASP E 2 140 ? 188.662 160.844 121.715 1.00 59.17 140 ASP E CA 1
ATOM 12682 C C . ASP E 2 140 ? 189.313 161.617 122.855 1.00 60.23 140 ASP E C 1
ATOM 12683 O O . ASP E 2 140 ? 190.437 161.302 123.263 1.00 60.95 140 ASP E O 1
ATOM 12688 N N . ASP E 2 141 ? 188.626 162.636 123.379 1.00 60.49 141 ASP E N 1
ATOM 12689 C CA . ASP E 2 141 ? 189.154 163.372 124.524 1.00 59.21 141 ASP E CA 1
ATOM 12690 C C . ASP E 2 141 ? 189.320 162.461 125.732 1.00 58.91 141 ASP E C 1
ATOM 12691 O O . ASP E 2 141 ? 190.338 162.521 126.431 1.00 62.71 141 ASP E O 1
ATOM 12696 N N . LEU E 2 142 ? 188.325 161.609 125.992 1.00 59.14 142 LEU E N 1
ATOM 12697 C CA . LEU E 2 142 ? 188.407 160.693 127.123 1.00 59.78 142 LEU E CA 1
ATOM 12698 C C . LEU E 2 142 ? 189.568 159.721 126.963 1.00 62.77 142 LEU E C 1
ATOM 12699 O O . LEU E 2 142 ? 190.323 159.483 127.913 1.00 63.39 142 LEU E O 1
ATOM 12704 N N . SER E 2 143 ? 189.728 159.151 125.766 1.00 58.10 143 SER E N 1
ATOM 12705 C CA . SER E 2 143 ? 190.828 158.221 125.533 1.00 54.76 143 SER E CA 1
ATOM 12706 C C . SER E 2 143 ? 192.176 158.913 125.680 1.00 53.95 143 SER E C 1
ATOM 12707 O O . SER E 2 143 ? 193.101 158.367 126.297 1.00 55.08 143 SER E O 1
ATOM 12710 N N . LYS E 2 144 ? 192.305 160.123 125.127 1.00 53.20 144 LYS E N 1
ATOM 12711 C CA . LYS E 2 144 ? 193.562 160.855 125.230 1.00 54.75 144 LYS E CA 1
ATOM 12712 C C . LYS E 2 144 ? 193.899 161.168 126.679 1.00 59.63 144 LYS E C 1
ATOM 12713 O O . LYS E 2 144 ? 195.049 161.009 127.103 1.00 61.60 144 LYS E O 1
ATOM 12719 N N . MET E 2 145 ? 192.909 161.600 127.463 1.00 58.68 145 MET E N 1
ATOM 12720 C CA . MET E 2 145 ? 193.189 161.947 128.851 1.00 51.60 145 MET E CA 1
ATOM 12721 C C . MET E 2 145 ? 193.481 160.709 129.688 1.00 47.99 145 MET E C 1
ATOM 12722 O O . MET E 2 145 ? 194.330 160.762 130.583 1.00 55.02 145 MET E O 1
ATOM 12727 N N . ILE E 2 146 ? 192.817 159.584 129.408 1.00 48.97 146 ILE E N 1
ATOM 12728 C CA . ILE E 2 146 ? 193.133 158.348 130.122 1.00 52.60 146 ILE E CA 1
ATOM 12729 C C . ILE E 2 146 ? 194.562 157.914 129.820 1.00 52.96 146 ILE E C 1
ATOM 12730 O O . ILE E 2 146 ? 195.320 157.538 130.722 1.00 53.85 146 ILE E O 1
ATOM 12735 N N . ARG E 2 147 ? 194.956 157.968 128.545 1.00 56.35 147 ARG E N 1
ATOM 12736 C CA . ARG E 2 147 ? 196.309 157.557 128.183 1.00 55.98 147 ARG E CA 1
ATOM 12737 C C . ARG E 2 147 ? 197.356 158.546 128.681 1.00 55.69 147 ARG E C 1
ATOM 12738 O O . ARG E 2 147 ? 198.516 158.168 128.880 1.00 57.61 147 ARG E O 1
ATOM 12746 N N . SER E 2 148 ? 196.977 159.811 128.877 1.00 52.67 148 SER E N 1
ATOM 12747 C CA . SER E 2 148 ? 197.904 160.776 129.462 1.00 54.90 148 SER E CA 1
ATOM 12748 C C . SER E 2 148 ? 198.078 160.540 130.956 1.00 50.69 148 SER E C 1
ATOM 12749 O O . SER E 2 148 ? 199.199 160.596 131.473 1.00 48.40 148 SER E O 1
ATOM 12752 N N . LEU E 2 149 ? 196.978 160.281 131.664 1.00 50.55 149 LEU E N 1
ATOM 12753 C CA . LEU E 2 149 ? 197.050 160.044 133.102 1.00 49.43 149 LEU E CA 1
ATOM 12754 C C . LEU E 2 149 ? 197.768 158.738 133.418 1.00 52.68 149 LEU E C 1
ATOM 12755 O O . LEU E 2 149 ? 198.549 158.668 134.373 1.00 56.64 149 LEU E O 1
ATOM 12760 N N . THR E 2 150 ? 197.519 157.695 132.627 1.00 54.58 150 THR E N 1
ATOM 12761 C CA . THR E 2 150 ? 198.055 156.368 132.898 1.00 54.54 150 THR E CA 1
ATOM 12762 C C . THR E 2 150 ? 199.441 156.144 132.298 1.00 56.67 150 THR E C 1
ATOM 12763 O O . THR E 2 150 ? 200.193 155.306 132.811 1.00 56.41 150 THR E O 1
ATOM 12767 N N . ARG E 2 151 ? 199.809 156.910 131.266 1.00 59.21 151 ARG E N 1
ATOM 12768 C CA . ARG E 2 151 ? 201.095 156.786 130.571 1.00 59.32 151 ARG E CA 1
ATOM 12769 C C . ARG E 2 151 ? 201.175 155.488 129.768 1.00 59.56 151 ARG E C 1
ATOM 12770 O O . ARG E 2 151 ? 202.223 154.842 129.714 1.00 58.99 151 ARG E O 1
ATOM 12778 N N . ASP E 2 152 ? 200.061 155.112 129.136 1.00 70.27 152 ASP E N 1
ATOM 12779 C CA . ASP E 2 152 ? 199.997 153.947 128.252 1.00 71.12 152 ASP E CA 1
ATOM 12780 C C . ASP E 2 152 ? 200.431 152.671 128.972 1.00 71.50 152 ASP E C 1
ATOM 12781 O O . ASP E 2 152 ? 201.237 151.885 128.469 1.00 72.56 152 ASP E O 1
ATOM 12786 N N . GLU E 2 153 ? 199.894 152.472 130.174 1.00 72.98 153 GLU E N 1
ATOM 12787 C CA . GLU E 2 153 ? 200.097 151.233 130.912 1.00 73.73 153 GLU E CA 1
ATOM 12788 C C . GLU E 2 153 ? 198.897 150.302 130.842 1.00 73.13 153 GLU E C 1
ATOM 12789 O O . GLU E 2 153 ? 199.073 149.080 130.853 1.00 73.15 153 GLU E O 1
ATOM 12795 N N . LEU E 2 154 ? 197.687 150.850 130.773 1.00 78.97 154 LEU E N 1
ATOM 12796 C CA . LEU E 2 154 ? 196.503 150.035 130.552 1.00 80.05 154 LEU E CA 1
ATOM 12797 C C . LEU E 2 154 ? 196.476 149.517 129.119 1.00 81.47 154 LEU E C 1
ATOM 12798 O O . LEU E 2 154 ? 196.976 150.160 128.192 1.00 82.10 154 LEU E O 1
ATOM 12803 N N . SER E 2 155 ? 195.888 148.339 128.942 1.00 91.25 155 SER E N 1
ATOM 12804 C CA . SER E 2 155 ? 195.728 147.789 127.607 1.00 92.61 155 SER E CA 1
ATOM 12805 C C . SER E 2 155 ? 194.643 148.548 126.847 1.00 92.93 155 SER E C 1
ATOM 12806 O O . SER E 2 155 ? 193.826 149.266 127.429 1.00 94.88 155 SER E O 1
ATOM 12809 N N . ASP E 2 156 ? 194.649 148.384 125.522 1.00 96.61 156 ASP E N 1
ATOM 12810 C CA . ASP E 2 156 ? 193.656 149.059 124.690 1.00 98.19 156 ASP E CA 1
ATOM 12811 C C . ASP E 2 156 ? 192.245 148.596 125.031 1.00 98.99 156 ASP E C 1
ATOM 12812 O O . ASP E 2 156 ? 191.314 149.409 125.098 1.00 99.00 156 ASP E O 1
ATOM 12817 N N . VAL E 2 157 ? 192.070 147.291 125.253 1.00 94.25 157 VAL E N 1
ATOM 12818 C CA . VAL E 2 157 ? 190.762 146.769 125.638 1.00 93.44 157 VAL E CA 1
ATOM 12819 C C . VAL E 2 157 ? 190.330 147.352 126.976 1.00 94.55 157 VAL E C 1
ATOM 12820 O O . VAL E 2 157 ? 189.152 147.668 127.181 1.00 94.68 157 VAL E O 1
ATOM 12824 N N . GLU E 2 158 ? 191.274 147.499 127.909 1.00 91.66 158 GLU E N 1
ATOM 12825 C CA . GLU E 2 158 ? 190.951 148.100 129.199 1.00 90.94 158 GLU E CA 1
ATOM 12826 C C . GLU E 2 158 ? 190.495 149.544 129.035 1.00 89.36 158 GLU E C 1
ATOM 12827 O O . GLU E 2 158 ? 189.527 149.973 129.674 1.00 88.95 158 GLU E O 1
ATOM 12833 N N . VAL E 2 159 ? 191.179 150.309 128.181 1.00 86.28 159 VAL E N 1
ATOM 12834 C CA . VAL E 2 159 ? 190.782 151.694 127.947 1.00 86.95 159 VAL E CA 1
ATOM 12835 C C . VAL E 2 159 ? 189.390 151.752 127.332 1.00 90.03 159 VAL E C 1
ATOM 12836 O O . VAL E 2 159 ? 188.556 152.578 127.725 1.00 90.43 159 VAL E O 1
ATOM 12840 N N . GLU E 2 160 ? 189.116 150.881 126.356 1.00 95.45 160 GLU E N 1
ATOM 12841 C CA . GLU E 2 160 ? 187.794 150.872 125.736 1.00 94.19 160 GLU E CA 1
ATOM 12842 C C . GLU E 2 160 ? 186.711 150.515 126.746 1.00 94.35 160 GLU E C 1
ATOM 12843 O O . GLU E 2 160 ? 185.640 151.133 126.761 1.00 94.27 160 GLU E O 1
ATOM 12849 N N . PHE E 2 161 ? 186.974 149.526 127.604 1.00 91.80 161 PHE E N 1
ATOM 12850 C CA . PHE E 2 161 ? 186.011 149.157 128.639 1.00 91.93 161 PHE E CA 1
ATOM 12851 C C . PHE E 2 161 ? 185.766 150.312 129.602 1.00 92.05 161 PHE E C 1
ATOM 12852 O O . PHE E 2 161 ? 184.621 150.578 129.991 1.00 90.91 161 PHE E O 1
ATOM 12860 N N . ILE E 2 162 ? 186.833 151.008 129.999 1.00 90.07 162 ILE E N 1
ATOM 12861 C CA . ILE E 2 162 ? 186.700 152.127 130.929 1.00 89.58 162 ILE E CA 1
ATOM 12862 C C . ILE E 2 162 ? 185.865 153.239 130.306 1.00 88.69 162 ILE E C 1
ATOM 12863 O O . ILE E 2 162 ? 184.968 153.801 130.947 1.00 89.36 162 ILE E O 1
ATOM 12868 N N . ILE E 2 163 ? 186.144 153.568 129.043 1.00 84.04 163 ILE E N 1
ATOM 12869 C CA . ILE E 2 163 ? 185.380 154.615 128.371 1.00 85.36 163 ILE E CA 1
ATOM 12870 C C . ILE E 2 163 ? 183.924 154.196 128.211 1.00 85.21 163 ILE E C 1
ATOM 12871 O O . ILE E 2 163 ? 183.011 155.014 128.371 1.00 85.73 163 ILE E O 1
ATOM 12876 N N . GLU E 2 164 ? 183.682 152.921 127.900 1.00 88.61 164 GLU E N 1
ATOM 12877 C CA . GLU E 2 164 ? 182.312 152.437 127.764 1.00 90.21 164 GLU E CA 1
ATOM 12878 C C . GLU E 2 164 ? 181.547 152.582 129.073 1.00 91.31 164 GLU E C 1
ATOM 12879 O O . GLU E 2 164 ? 180.410 153.068 129.090 1.00 90.87 164 GLU E O 1
ATOM 12885 N N . ARG E 2 165 ? 182.162 152.172 130.187 1.00 93.47 165 ARG E N 1
ATOM 12886 C CA . ARG E 2 165 ? 181.488 152.283 131.478 1.00 93.14 165 ARG E CA 1
ATOM 12887 C C . ARG E 2 165 ? 181.253 153.738 131.860 1.00 92.98 165 ARG E C 1
ATOM 12888 O O . ARG E 2 165 ? 180.188 154.084 132.387 1.00 91.27 165 ARG E O 1
ATOM 12896 N N . ILE E 2 166 ? 182.235 154.605 131.605 1.00 92.30 166 ILE E N 1
ATOM 12897 C CA . ILE E 2 166 ? 182.082 156.019 131.935 1.00 91.84 166 ILE E CA 1
ATOM 12898 C C . ILE E 2 166 ? 180.952 156.638 131.124 1.00 93.07 166 ILE E C 1
ATOM 12899 O O . ILE E 2 166 ? 180.137 157.404 131.653 1.00 92.51 166 ILE E O 1
ATOM 12904 N N . ILE E 2 167 ? 180.880 156.315 129.831 1.00 95.71 167 ILE E N 1
ATOM 12905 C CA . ILE E 2 167 ? 179.799 156.827 128.995 1.00 94.07 167 ILE E CA 1
ATOM 12906 C C . ILE E 2 167 ? 178.455 156.308 129.489 1.00 94.36 167 ILE E C 1
ATOM 12907 O O . ILE E 2 167 ? 177.475 157.059 129.571 1.00 93.53 167 ILE E O 1
ATOM 12912 N N . GLU E 2 168 ? 178.389 155.021 129.838 1.00 95.56 168 GLU E N 1
ATOM 12913 C CA . GLU E 2 168 ? 177.127 154.440 130.285 1.00 96.18 168 GLU E CA 1
ATOM 12914 C C . GLU E 2 168 ? 176.637 155.083 131.576 1.00 96.34 168 GLU E C 1
ATOM 12915 O O . GLU E 2 168 ? 175.443 155.370 131.719 1.00 97.28 168 GLU E O 1
ATOM 12921 N N . GLU E 2 169 ? 177.536 155.319 132.529 1.00 101.22 169 GLU E N 1
ATOM 12922 C CA . GLU E 2 169 ? 177.131 155.830 133.833 1.00 102.12 169 GLU E CA 1
ATOM 12923 C C . GLU E 2 169 ? 177.181 157.350 133.941 1.00 101.85 169 GLU E C 1
ATOM 12924 O O . GLU E 2 169 ? 176.821 157.888 134.993 1.00 100.14 169 GLU E O 1
ATOM 12930 N N . ALA E 2 170 ? 177.608 158.058 132.894 1.00 99.59 170 ALA E N 1
ATOM 12931 C CA . ALA E 2 170 ? 177.746 159.506 132.973 1.00 97.99 170 ALA E CA 1
ATOM 12932 C C . ALA E 2 170 ? 177.079 160.239 131.816 1.00 98.73 170 ALA E C 1
ATOM 12933 O O . ALA E 2 170 ? 177.147 161.472 131.765 1.00 97.86 170 ALA E O 1
ATOM 12935 N N . ASP E 2 171 ? 176.438 159.528 130.892 1.00 90.99 171 ASP E N 1
ATOM 12936 C CA . ASP E 2 171 ? 175.702 160.155 129.803 1.00 90.44 171 ASP E CA 1
ATOM 12937 C C . ASP E 2 171 ? 174.226 159.812 129.933 1.00 89.82 171 ASP E C 1
ATOM 12938 O O . ASP E 2 171 ? 173.863 158.637 130.045 1.00 89.53 171 ASP E O 1
ATOM 12943 N N . LEU E 2 172 ? 173.382 160.845 129.919 1.00 82.87 172 LEU E N 1
ATOM 12944 C CA . LEU E 2 172 ? 171.948 160.681 130.093 1.00 83.05 172 LEU E CA 1
ATOM 12945 C C . LEU E 2 172 ? 171.139 161.018 128.850 1.00 82.84 172 LEU E C 1
ATOM 12946 O O . LEU E 2 172 ? 169.996 160.563 128.737 1.00 83.03 172 LEU E O 1
ATOM 12951 N N . ASP E 2 173 ? 171.696 161.793 127.922 1.00 84.64 173 ASP E N 1
ATOM 12952 C CA . ASP E 2 173 ? 171.002 162.182 126.703 1.00 85.04 173 ASP E CA 1
ATOM 12953 C C . ASP E 2 173 ? 171.268 161.236 125.540 1.00 85.60 173 ASP E C 1
ATOM 12954 O O . ASP E 2 173 ? 170.751 161.466 124.442 1.00 86.72 173 ASP E O 1
ATOM 12959 N N . GLY E 2 174 ? 172.059 160.186 125.748 1.00 88.16 174 GLY E N 1
ATOM 12960 C CA . GLY E 2 174 ? 172.352 159.257 124.676 1.00 88.10 174 GLY E CA 1
ATOM 12961 C C . GLY E 2 174 ? 173.222 159.814 123.575 1.00 89.87 174 GLY E C 1
ATOM 12962 O O . GLY E 2 174 ? 173.223 159.274 122.466 1.00 90.86 174 GLY E O 1
ATOM 12963 N N . ASP E 2 175 ? 173.966 160.884 123.847 1.00 97.47 175 ASP E N 1
ATOM 12964 C CA . ASP E 2 175 ? 174.825 161.510 122.852 1.00 97.34 175 ASP E CA 1
ATOM 12965 C C . ASP E 2 175 ? 176.197 160.859 122.750 1.00 98.20 175 ASP E C 1
ATOM 12966 O O . ASP E 2 175 ? 176.964 161.213 121.847 1.00 98.48 175 ASP E O 1
ATOM 12971 N N . SER E 2 176 ? 176.521 159.924 123.646 1.00 95.05 176 SER E N 1
ATOM 12972 C CA . SER E 2 176 ? 177.848 159.308 123.718 1.00 94.63 176 SER E CA 1
ATOM 12973 C C . SER E 2 176 ? 178.942 160.356 123.907 1.00 95.57 176 SER E C 1
ATOM 12974 O O . SER E 2 176 ? 180.075 160.175 123.455 1.00 95.65 176 SER E O 1
ATOM 12977 N N . SER E 2 177 ? 178.609 161.458 124.577 1.00 89.35 177 SER E N 1
ATOM 12978 C CA . SER E 2 177 ? 179.563 162.540 124.806 1.00 88.23 177 SER E CA 1
ATOM 12979 C C . SER E 2 177 ? 179.051 163.396 125.952 1.00 87.66 177 SER E C 1
ATOM 12980 O O . SER E 2 177 ? 177.999 164.031 125.824 1.00 88.61 177 SER E O 1
ATOM 12983 N N . ILE E 2 178 ? 179.786 163.418 127.061 1.00 79.15 178 ILE E N 1
ATOM 12984 C CA . ILE E 2 178 ? 179.382 164.181 128.236 1.00 78.31 178 ILE E CA 1
ATOM 12985 C C . ILE E 2 178 ? 179.566 165.668 127.966 1.00 77.33 178 ILE E C 1
ATOM 12986 O O . ILE E 2 178 ? 180.465 166.075 127.221 1.00 77.47 178 ILE E O 1
ATOM 12991 N N . ASN E 2 179 ? 178.700 166.483 128.556 1.00 78.06 179 ASN E N 1
ATOM 12992 C CA . ASN E 2 179 ? 178.767 167.930 128.445 1.00 77.22 179 ASN E CA 1
ATOM 12993 C C . ASN E 2 179 ? 178.953 168.538 129.833 1.00 78.68 179 ASN E C 1
ATOM 12994 O O . ASN E 2 179 ? 179.207 167.831 130.815 1.00 76.84 179 ASN E O 1
ATOM 12999 N N . PHE E 2 180 ? 178.835 169.865 129.905 1.00 70.13 180 PHE E N 1
ATOM 13000 C CA . PHE E 2 180 ? 179.070 170.578 131.158 1.00 66.98 180 PHE E CA 1
ATOM 13001 C C . PHE E 2 180 ? 178.119 170.097 132.251 1.00 65.30 180 PHE E C 1
ATOM 13002 O O . PHE E 2 180 ? 178.541 169.831 133.382 1.00 66.50 180 PHE E O 1
ATOM 13010 N N . ALA E 2 181 ? 176.832 169.967 131.925 1.00 73.36 181 ALA E N 1
ATOM 13011 C CA . ALA E 2 181 ? 175.825 169.708 132.950 1.00 73.40 181 ALA E CA 1
ATOM 13012 C C . ALA E 2 181 ? 176.050 168.365 133.634 1.00 73.38 181 ALA E C 1
ATOM 13013 O O . ALA E 2 181 ? 176.110 168.287 134.866 1.00 75.23 181 ALA E O 1
ATOM 13015 N N . GLU E 2 182 ? 176.179 167.293 132.851 1.00 75.93 182 GLU E N 1
ATOM 13016 C CA . GLU E 2 182 ? 176.312 165.968 133.449 1.00 77.20 182 GLU E CA 1
ATOM 13017 C C . GLU E 2 182 ? 177.660 165.794 134.138 1.00 78.36 182 GLU E C 1
ATOM 13018 O O . GLU E 2 182 ? 177.740 165.166 135.199 1.00 75.81 182 GLU E O 1
ATOM 13024 N N . PHE E 2 183 ? 178.729 166.341 133.553 1.00 69.64 183 PHE E N 1
ATOM 13025 C CA . PHE E 2 183 ? 180.038 166.285 134.199 1.00 63.34 183 PHE E CA 1
ATOM 13026 C C . PHE E 2 183 ? 180.002 166.978 135.555 1.00 60.70 183 PHE E C 1
ATOM 13027 O O . PHE E 2 183 ? 180.476 166.435 136.561 1.00 63.62 183 PHE E O 1
ATOM 13035 N N . GLU E 2 184 ? 179.418 168.178 135.602 1.00 65.08 184 GLU E N 1
ATOM 13036 C CA . GLU E 2 184 ? 179.301 168.900 136.863 1.00 65.97 184 GLU E CA 1
ATOM 13037 C C . GLU E 2 184 ? 178.430 168.139 137.853 1.00 66.73 184 GLU E C 1
ATOM 13038 O O . GLU E 2 184 ? 178.732 168.099 139.049 1.00 66.42 184 GLU E O 1
ATOM 13044 N N . HIS E 2 185 ? 177.348 167.523 137.379 1.00 75.33 185 HIS E N 1
ATOM 13045 C CA . HIS E 2 185 ? 176.487 166.772 138.286 1.00 75.15 185 HIS E CA 1
ATOM 13046 C C . HIS E 2 185 ? 177.209 165.561 138.864 1.00 73.06 185 HIS E C 1
ATOM 13047 O O . HIS E 2 185 ? 177.005 165.213 140.032 1.00 72.76 185 HIS E O 1
ATOM 13054 N N . VAL E 2 186 ? 178.056 164.909 138.071 1.00 75.38 186 VAL E N 1
ATOM 13055 C CA . VAL E 2 186 ? 178.635 163.643 138.506 1.00 77.16 186 VAL E CA 1
ATOM 13056 C C . VAL E 2 186 ? 179.913 163.821 139.330 1.00 78.56 186 VAL E C 1
ATOM 13057 O O . VAL E 2 186 ? 180.136 163.067 140.283 1.00 78.39 186 VAL E O 1
ATOM 13061 N N . VAL E 2 187 ? 180.765 164.800 139.006 1.00 68.60 187 VAL E N 1
ATOM 13062 C CA . VAL E 2 187 ? 182.031 164.933 139.727 1.00 61.44 187 VAL E CA 1
ATOM 13063 C C . VAL E 2 187 ? 182.006 166.017 140.798 1.00 62.37 187 VAL E C 1
ATOM 13064 O O . VAL E 2 187 ? 183.006 166.175 141.516 1.00 65.55 187 VAL E O 1
ATOM 13068 N N . SER E 2 188 ? 180.909 166.766 140.936 1.00 60.57 188 SER E N 1
ATOM 13069 C CA . SER E 2 188 ? 180.814 167.722 142.034 1.00 61.11 188 SER E CA 1
ATOM 13070 C C . SER E 2 188 ? 180.363 167.078 143.334 1.00 62.29 188 SER E C 1
ATOM 13071 O O . SER E 2 188 ? 180.477 167.706 144.392 1.00 62.99 188 SER E O 1
ATOM 13074 N N . ARG E 2 189 ? 179.840 165.859 143.282 1.00 68.33 189 ARG E N 1
ATOM 13075 C CA . ARG E 2 189 ? 179.544 165.103 144.488 1.00 69.17 189 ARG E CA 1
ATOM 13076 C C . ARG E 2 189 ? 180.696 164.199 144.895 1.00 71.28 189 ARG E C 1
ATOM 13077 O O . ARG E 2 189 ? 180.553 163.421 145.844 1.00 74.39 189 ARG E O 1
ATOM 13085 N N . SER E 2 190 ? 181.820 164.278 144.195 1.00 59.63 190 SER E N 1
ATOM 13086 C CA . SER E 2 190 ? 183.016 163.547 144.586 1.00 55.09 190 SER E CA 1
ATOM 13087 C C . SER E 2 190 ? 183.618 164.189 145.826 1.00 52.64 190 SER E C 1
ATOM 13088 O O . SER E 2 190 ? 183.886 165.397 145.818 1.00 53.19 190 SER E O 1
ATOM 13091 N N . PRO E 2 191 ? 183.839 163.438 146.904 1.00 50.43 191 PRO E N 1
ATOM 13092 C CA . PRO E 2 191 ? 184.462 164.007 148.102 1.00 52.16 191 PRO E CA 1
ATOM 13093 C C . PRO E 2 191 ? 185.966 164.209 147.997 1.00 46.43 191 PRO E C 1
ATOM 13094 O O . PRO E 2 191 ? 186.604 164.495 149.014 1.00 45.39 191 PRO E O 1
ATOM 13098 N N . ASP E 2 192 ? 186.547 164.073 146.804 1.00 35.77 192 ASP E N 1
ATOM 13099 C CA . ASP E 2 192 ? 187.986 164.203 146.614 1.00 29.98 192 ASP E CA 1
ATOM 13100 C C . ASP E 2 192 ? 188.349 165.193 145.516 1.00 27.61 192 ASP E C 1
ATOM 13101 O O . ASP E 2 192 ? 189.523 165.273 145.140 1.00 23.43 192 ASP E O 1
ATOM 13106 N N . PHE E 2 193 ? 187.383 165.941 144.980 1.00 23.66 193 PHE E N 1
ATOM 13107 C CA . PHE E 2 193 ? 187.687 166.817 143.853 1.00 20.82 193 PHE E CA 1
ATOM 13108 C C . PHE E 2 193 ? 188.316 168.125 144.313 1.00 17.98 193 PHE E C 1
ATOM 13109 O O . PHE E 2 193 ? 189.341 168.551 143.771 1.00 17.65 193 PHE E O 1
ATOM 13117 N N . ILE E 2 194 ? 187.711 168.784 145.303 1.00 13.44 194 ILE E N 1
ATOM 13118 C CA . ILE E 2 194 ? 188.274 170.033 145.798 1.00 16.30 194 ILE E CA 1
ATOM 13119 C C . ILE E 2 194 ? 189.574 169.791 146.555 1.00 21.79 194 ILE E C 1
ATOM 13120 O O . ILE E 2 194 ? 190.384 170.713 146.703 1.00 23.53 194 ILE E O 1
ATOM 13125 N N . ARG E 2 195 ? 189.790 168.566 147.039 1.00 25.73 195 ARG E N 1
ATOM 13126 C CA . ARG E 2 195 ? 191.055 168.204 147.668 1.00 13.36 195 ARG E CA 1
ATOM 13127 C C . ARG E 2 195 ? 192.146 167.954 146.634 1.00 10.04 195 ARG E C 1
ATOM 13128 O O . ARG E 2 195 ? 193.309 168.300 146.863 1.00 12.19 195 ARG E O 1
ATOM 13136 N N . THR E 2 196 ? 191.790 167.358 145.495 1.00 8.25 196 THR E N 1
ATOM 13137 C CA . THR E 2 196 ? 192.774 167.070 144.458 1.00 15.12 196 THR E CA 1
ATOM 13138 C C . THR E 2 196 ? 193.024 168.284 143.570 1.00 18.49 196 THR E C 1
ATOM 13139 O O . THR E 2 196 ? 194.171 168.701 143.389 1.00 22.93 196 THR E O 1
ATOM 13143 N N . PHE E 2 197 ? 191.963 168.874 143.021 1.00 18.70 197 PHE E N 1
ATOM 13144 C CA . PHE E 2 197 ? 192.119 170.006 142.116 1.00 15.29 197 PHE E CA 1
ATOM 13145 C C . PHE E 2 197 ? 192.552 171.236 142.895 1.00 21.88 197 PHE E C 1
ATOM 13146 O O . PHE E 2 197 ? 191.748 172.138 143.141 1.00 30.57 197 PHE E O 1
ATOM 13154 N N . HIS E 2 198 ? 193.823 171.278 143.284 1.00 10.99 198 HIS E N 1
ATOM 13155 C CA . HIS E 2 198 ? 194.336 172.339 144.135 1.00 6.75 198 HIS E CA 1
ATOM 13156 C C . HIS E 2 198 ? 195.821 172.503 143.856 1.00 14.43 198 HIS E C 1
ATOM 13157 O O . HIS E 2 198 ? 196.547 171.513 143.751 1.00 21.13 198 HIS E O 1
ATOM 13164 N N . ILE E 2 199 ? 196.261 173.748 143.707 1.00 10.89 199 ILE E N 1
ATOM 13165 C CA . ILE E 2 199 ? 197.671 174.072 143.526 1.00 2.47 199 ILE E CA 1
ATOM 13166 C C . ILE E 2 199 ? 198.015 175.188 144.499 1.00 14.83 199 ILE E C 1
ATOM 13167 O O . ILE E 2 199 ? 197.386 176.253 144.473 1.00 19.46 199 ILE E O 1
ATOM 13172 N N . ARG E 2 200 ? 199.010 174.952 145.349 1.00 16.07 200 ARG E N 1
ATOM 13173 C CA . ARG E 2 200 ? 199.411 175.909 146.372 1.00 10.74 200 ARG E CA 1
ATOM 13174 C C . ARG E 2 200 ? 200.591 176.731 145.874 1.00 16.35 200 ARG E C 1
ATOM 13175 O O . ARG E 2 200 ? 201.589 176.172 145.408 1.00 20.95 200 ARG E O 1
ATOM 13183 N N . ILE E 2 201 ? 200.473 178.051 145.978 1.00 18.73 201 ILE E N 1
ATOM 13184 C CA . ILE E 2 201 ? 201.518 178.961 145.528 1.00 22.03 201 ILE E CA 1
ATOM 13185 C C . ILE E 2 201 ? 201.285 180.354 146.108 1.00 30.56 201 ILE E C 1
ATOM 13186 O O . ILE E 2 201 ? 200.153 180.753 146.380 1.00 31.11 201 ILE E O 1
ATOM 13192 N N . VAL F 3 18 ? 228.694 169.180 194.276 1.00 108.28 18 VAL F N 1
ATOM 13193 C CA . VAL F 3 18 ? 227.682 168.782 193.306 1.00 108.02 18 VAL F CA 1
ATOM 13194 C C . VAL F 3 18 ? 227.070 167.433 193.674 1.00 108.68 18 VAL F C 1
ATOM 13195 O O . VAL F 3 18 ? 227.558 166.385 193.249 1.00 107.98 18 VAL F O 1
ATOM 13197 N N . ALA F 3 19 ? 226.003 167.468 194.467 1.00 98.92 19 ALA F N 1
ATOM 13198 C CA . ALA F 3 19 ? 225.343 166.238 194.875 1.00 97.24 19 ALA F CA 1
ATOM 13199 C C . ALA F 3 19 ? 224.721 165.549 193.662 1.00 96.54 19 ALA F C 1
ATOM 13200 O O . ALA F 3 19 ? 224.174 166.218 192.781 1.00 96.44 19 ALA F O 1
ATOM 13202 N N . PRO F 3 20 ? 224.799 164.218 193.583 1.00 90.94 20 PRO F N 1
ATOM 13203 C CA . PRO F 3 20 ? 224.230 163.522 192.417 1.00 90.55 20 PRO F CA 1
ATOM 13204 C C . PRO F 3 20 ? 222.734 163.728 192.255 1.00 89.44 20 PRO F C 1
ATOM 13205 O O . PRO F 3 20 ? 222.244 163.778 191.120 1.00 87.81 20 PRO F O 1
ATOM 13209 N N . GLY F 3 21 ? 221.994 163.847 193.353 1.00 100.59 21 GLY F N 1
ATOM 13210 C CA . GLY F 3 21 ? 220.561 164.020 193.306 1.00 101.36 21 GLY F CA 1
ATOM 13211 C C . GLY F 3 21 ? 220.065 165.439 193.439 1.00 101.76 21 GLY F C 1
ATOM 13212 O O . GLY F 3 21 ? 218.850 165.656 193.432 1.00 102.57 21 GLY F O 1
ATOM 13213 N N . LEU F 3 22 ? 220.961 166.418 193.565 1.00 103.85 22 LEU F N 1
ATOM 13214 C CA . LEU F 3 22 ? 220.557 167.804 193.749 1.00 103.82 22 LEU F CA 1
ATOM 13215 C C . LEU F 3 22 ? 221.345 168.794 192.903 1.00 104.30 22 LEU F C 1
ATOM 13216 O O . LEU F 3 22 ? 220.931 169.954 192.810 1.00 103.63 22 LEU F O 1
ATOM 13221 N N . ARG F 3 23 ? 222.463 168.390 192.295 1.00 93.91 23 ARG F N 1
ATOM 13222 C CA . ARG F 3 23 ? 223.200 169.276 191.395 1.00 91.76 23 ARG F CA 1
ATOM 13223 C C . ARG F 3 23 ? 223.667 168.626 190.101 1.00 89.63 23 ARG F C 1
ATOM 13224 O O . ARG F 3 23 ? 223.934 169.354 189.140 1.00 88.44 23 ARG F O 1
ATOM 13232 N N . LEU F 3 24 ? 223.784 167.299 190.026 1.00 86.15 24 LEU F N 1
ATOM 13233 C CA . LEU F 3 24 ? 224.316 166.675 188.818 1.00 85.93 24 LEU F CA 1
ATOM 13234 C C . LEU F 3 24 ? 223.309 166.713 187.675 1.00 85.72 24 LEU F C 1
ATOM 13235 O O . LEU F 3 24 ? 223.690 166.891 186.509 1.00 84.72 24 LEU F O 1
ATOM 13240 N N . TRP F 3 25 ? 222.020 166.541 187.983 1.00 77.95 25 TRP F N 1
ATOM 13241 C CA . TRP F 3 25 ? 221.033 166.422 186.918 1.00 73.74 25 TRP F CA 1
ATOM 13242 C C . TRP F 3 25 ? 220.861 167.729 186.154 1.00 73.32 25 TRP F C 1
ATOM 13243 O O . TRP F 3 25 ? 220.565 167.697 184.958 1.00 75.78 25 TRP F O 1
ATOM 13254 N N . MET F 3 26 ? 221.060 168.880 186.801 1.00 73.20 26 MET F N 1
ATOM 13255 C CA . MET F 3 26 ? 221.055 170.134 186.050 1.00 73.95 26 MET F CA 1
ATOM 13256 C C . MET F 3 26 ? 222.218 170.201 185.070 1.00 76.49 26 MET F C 1
ATOM 13257 O O . MET F 3 26 ? 222.060 170.689 183.947 1.00 77.98 26 MET F O 1
ATOM 13262 N N . LEU F 3 27 ? 223.399 169.728 185.475 1.00 75.84 27 LEU F N 1
ATOM 13263 C CA . LEU F 3 27 ? 224.529 169.704 184.551 1.00 74.59 27 LEU F CA 1
ATOM 13264 C C . LEU F 3 27 ? 224.254 168.778 183.372 1.00 72.90 27 LEU F C 1
ATOM 13265 O O . LEU F 3 27 ? 224.527 169.130 182.215 1.00 72.63 27 LEU F O 1
ATOM 13270 N N . ILE F 3 28 ? 223.701 167.593 183.645 1.00 71.36 28 ILE F N 1
ATOM 13271 C CA . ILE F 3 28 ? 223.373 166.662 182.568 1.00 71.33 28 ILE F CA 1
ATOM 13272 C C . ILE F 3 28 ? 222.327 167.267 181.641 1.00 71.10 28 ILE F C 1
ATOM 13273 O O . ILE F 3 28 ? 222.428 167.160 180.413 1.00 73.25 28 ILE F O 1
ATOM 13278 N N . ALA F 3 29 ? 221.306 167.912 182.212 1.00 69.68 29 ALA F N 1
ATOM 13279 C CA . ALA F 3 29 ? 220.260 168.525 181.405 1.00 68.93 29 ALA F CA 1
ATOM 13280 C C . ALA F 3 29 ? 220.806 169.668 180.562 1.00 71.48 29 ALA F C 1
ATOM 13281 O O . ALA F 3 29 ? 220.400 169.841 179.412 1.00 72.03 29 ALA F O 1
ATOM 13283 N N . LEU F 3 30 ? 221.719 170.466 181.119 1.00 69.82 30 LEU F N 1
ATOM 13284 C CA . LEU F 3 30 ? 222.316 171.554 180.351 1.00 68.52 30 LEU F CA 1
ATOM 13285 C C . LEU F 3 30 ? 223.149 171.019 179.194 1.00 67.45 30 LEU F C 1
ATOM 13286 O O . LEU F 3 30 ? 223.084 171.546 178.075 1.00 68.21 30 LEU F O 1
ATOM 13291 N N . VAL F 3 31 ? 223.939 169.972 179.443 1.00 66.15 31 VAL F N 1
ATOM 13292 C CA . VAL F 3 31 ? 224.737 169.377 178.373 1.00 65.73 31 VAL F CA 1
ATOM 13293 C C . VAL F 3 31 ? 223.826 168.814 177.288 1.00 67.58 31 VAL F C 1
ATOM 13294 O O . VAL F 3 31 ? 224.044 169.032 176.088 1.00 69.13 31 VAL F O 1
ATOM 13298 N N . GLY F 3 32 ? 222.778 168.095 177.696 1.00 65.84 32 GLY F N 1
ATOM 13299 C CA . GLY F 3 32 ? 221.840 167.559 176.726 1.00 63.78 32 GLY F CA 1
ATOM 13300 C C . GLY F 3 32 ? 221.125 168.645 175.947 1.00 64.71 32 GLY F C 1
ATOM 13301 O O . GLY F 3 32 ? 220.905 168.513 174.743 1.00 66.39 32 GLY F O 1
ATOM 13302 N N . GLY F 3 33 ? 220.762 169.737 176.619 1.00 60.78 33 GLY F N 1
ATOM 13303 C CA . GLY F 3 33 ? 220.080 170.824 175.940 1.00 61.80 33 GLY F CA 1
ATOM 13304 C C . GLY F 3 33 ? 220.956 171.527 174.923 1.00 62.16 33 GLY F C 1
ATOM 13305 O O . GLY F 3 33 ? 220.506 171.836 173.818 1.00 62.57 33 GLY F O 1
ATOM 13306 N N . VAL F 3 34 ? 222.217 171.792 175.275 1.00 62.79 34 VAL F N 1
ATOM 13307 C CA . VAL F 3 34 ? 223.098 172.453 174.317 1.00 61.40 34 VAL F CA 1
ATOM 13308 C C . VAL F 3 34 ? 223.414 171.521 173.152 1.00 64.47 34 VAL F C 1
ATOM 13309 O O . VAL F 3 34 ? 223.478 171.955 171.994 1.00 68.34 34 VAL F O 1
ATOM 13313 N N . LEU F 3 35 ? 223.584 170.222 173.427 1.00 63.55 35 LEU F N 1
ATOM 13314 C CA . LEU F 3 35 ? 223.793 169.268 172.342 1.00 64.14 35 LEU F CA 1
ATOM 13315 C C . LEU F 3 35 ? 222.573 169.193 171.432 1.00 64.94 35 LEU F C 1
ATOM 13316 O O . LEU F 3 35 ? 222.707 169.129 170.204 1.00 64.81 35 LEU F O 1
ATOM 13321 N N . LEU F 3 36 ? 221.373 169.206 172.017 1.00 59.69 36 LEU F N 1
ATOM 13322 C CA . LEU F 3 36 ? 220.148 169.170 171.229 1.00 59.12 36 LEU F CA 1
ATOM 13323 C C . LEU F 3 36 ? 219.998 170.426 170.383 1.00 59.79 36 LEU F C 1
ATOM 13324 O O . LEU F 3 36 ? 219.574 170.353 169.225 1.00 61.25 36 LEU F O 1
ATOM 13329 N N . ILE F 3 37 ? 220.330 171.588 170.946 1.00 61.80 37 ILE F N 1
ATOM 13330 C CA . ILE F 3 37 ? 220.259 172.831 170.183 1.00 62.11 37 ILE F CA 1
ATOM 13331 C C . ILE F 3 37 ? 221.234 172.791 169.014 1.00 63.53 37 ILE F C 1
ATOM 13332 O O . ILE F 3 37 ? 220.894 173.177 167.888 1.00 64.75 37 ILE F O 1
ATOM 13337 N N . MET F 3 38 ? 222.458 172.314 169.260 1.00 67.98 38 MET F N 1
ATOM 13338 C CA . MET F 3 38 ? 223.437 172.211 168.183 1.00 70.20 38 MET F CA 1
ATOM 13339 C C . MET F 3 38 ? 222.969 171.249 167.098 1.00 69.62 38 MET F C 1
ATOM 13340 O O . MET F 3 38 ? 223.116 171.531 165.904 1.00 69.37 38 MET F O 1
ATOM 13345 N N . ILE F 3 39 ? 222.397 170.109 167.494 1.00 62.49 39 ILE F N 1
ATOM 13346 C CA . ILE F 3 39 ? 221.914 169.138 166.516 1.00 62.93 39 ILE F CA 1
ATOM 13347 C C . ILE F 3 39 ? 220.769 169.721 165.697 1.00 59.95 39 ILE F C 1
ATOM 13348 O O . ILE F 3 39 ? 220.727 169.573 164.470 1.00 62.54 39 ILE F O 1
ATOM 13353 N N . VAL F 3 40 ? 219.825 170.396 166.358 1.00 54.18 40 VAL F N 1
ATOM 13354 C CA . VAL F 3 40 ? 218.682 170.971 165.655 1.00 55.62 40 VAL F CA 1
ATOM 13355 C C . VAL F 3 40 ? 219.142 172.040 164.673 1.00 55.67 40 VAL F C 1
ATOM 13356 O O . VAL F 3 40 ? 218.659 172.107 163.536 1.00 57.74 40 VAL F O 1
ATOM 13360 N N . ILE F 3 41 ? 220.085 172.889 165.090 1.00 59.33 41 ILE F N 1
ATOM 13361 C CA . ILE F 3 41 ? 220.608 173.914 164.189 1.00 61.78 41 ILE F CA 1
ATOM 13362 C C . ILE F 3 41 ? 221.337 173.270 163.015 1.00 63.06 41 ILE F C 1
ATOM 13363 O O . ILE F 3 41 ? 221.228 173.728 161.870 1.00 62.82 41 ILE F O 1
ATOM 13368 N N . VAL F 3 42 ? 222.086 172.197 163.277 1.00 64.00 42 VAL F N 1
ATOM 13369 C CA . VAL F 3 42 ? 222.796 171.502 162.206 1.00 61.82 42 VAL F CA 1
ATOM 13370 C C . VAL F 3 42 ? 221.811 170.916 161.202 1.00 60.81 42 VAL F C 1
ATOM 13371 O O . VAL F 3 42 ? 221.990 171.047 159.985 1.00 62.77 42 VAL F O 1
ATOM 13375 N N . CYS F 3 43 ? 220.751 170.279 161.690 1.00 56.01 43 CYS F N 1
ATOM 13376 C CA . CYS F 3 43 ? 219.767 169.646 160.817 1.00 57.09 43 CYS F CA 1
ATOM 13377 C C . CYS F 3 43 ? 218.758 170.651 160.272 1.00 58.03 43 CYS F C 1
ATOM 13378 O O . CYS F 3 43 ? 217.802 170.275 159.597 1.00 57.73 43 CYS F O 1
ATOM 13381 N N . CYS F 3 44 ? 218.975 171.928 160.568 1.00 59.07 44 CYS F N 1
ATOM 13382 C CA . CYS F 3 44 ? 218.109 172.985 160.074 1.00 58.24 44 CYS F CA 1
ATOM 13383 C C . CYS F 3 44 ? 218.585 173.427 158.692 1.00 62.86 44 CYS F C 1
ATOM 13384 O O . CYS F 3 44 ? 217.755 173.771 157.811 1.00 63.16 44 CYS F O 1
ATOM 13387 N N . PHE F 3 45 ? 219.899 173.422 158.492 1.00 90.36 45 PHE F N 1
ATOM 13388 C CA . PHE F 3 45 ? 220.486 173.838 157.223 1.00 92.05 45 PHE F CA 1
ATOM 13389 C C . PHE F 3 45 ? 220.877 172.641 156.362 1.00 92.80 45 PHE F C 1
ATOM 13390 O O . PHE F 3 45 ? 221.752 172.747 155.505 1.00 94.97 45 PHE F O 1
ATOM 13398 N N . MET F 3 46 ? 220.227 171.503 156.591 1.00 89.95 46 MET F N 1
ATOM 13399 C CA . MET F 3 46 ? 220.513 170.284 155.852 1.00 90.66 46 MET F CA 1
ATOM 13400 C C . MET F 3 46 ? 219.210 169.651 155.388 1.00 91.79 46 MET F C 1
ATOM 13401 O O . MET F 3 46 ? 218.153 169.852 155.992 1.00 90.76 46 MET F O 1
ATOM 13406 N N . ARG F 3 47 ? 219.295 168.887 154.303 1.00 80.03 47 ARG F N 1
ATOM 13407 C CA . ARG F 3 47 ? 218.136 168.312 153.625 1.00 78.13 47 ARG F CA 1
ATOM 13408 C C . ARG F 3 47 ? 218.306 166.808 153.458 1.00 77.53 47 ARG F C 1
ATOM 13409 O O . ARG F 3 47 ? 218.197 166.262 152.359 1.00 76.34 47 ARG F O 1
ATOM 13417 N N . ILE F 3 48 ? 218.610 166.123 154.565 1.00 51.49 48 ILE F N 1
ATOM 13418 C CA . ILE F 3 48 ? 218.809 164.680 154.532 1.00 45.80 48 ILE F CA 1
ATOM 13419 C C . ILE F 3 48 ? 217.581 163.982 153.950 1.00 44.17 48 ILE F C 1
ATOM 13420 O O . ILE F 3 48 ? 216.451 164.478 154.036 1.00 42.00 48 ILE F O 1
ATOM 13425 N N . ARG F 3 49 ? 217.812 162.817 153.345 1.00 28.06 49 ARG F N 1
ATOM 13426 C CA . ARG F 3 49 ? 216.735 162.005 152.781 1.00 21.57 49 ARG F CA 1
ATOM 13427 C C . ARG F 3 49 ? 217.194 160.551 152.843 1.00 25.80 49 ARG F C 1
ATOM 13428 O O . ARG F 3 49 ? 217.974 160.110 151.995 1.00 28.61 49 ARG F O 1
ATOM 13436 N N . ILE F 3 50 ? 216.715 159.822 153.846 1.00 23.80 50 ILE F N 1
ATOM 13437 C CA . ILE F 3 50 ? 217.213 158.476 154.125 1.00 24.92 50 ILE F CA 1
ATOM 13438 C C . ILE F 3 50 ? 216.762 157.479 153.059 1.00 24.65 50 ILE F C 1
ATOM 13439 O O . ILE F 3 50 ? 217.625 156.855 152.424 1.00 22.99 50 ILE F O 1
ATOM 13444 N N . PRO F 3 51 ? 215.463 157.273 152.820 1.00 24.47 51 PRO F N 1
ATOM 13445 C CA . PRO F 3 51 ? 215.064 156.212 151.890 1.00 26.64 51 PRO F CA 1
ATOM 13446 C C . PRO F 3 51 ? 215.522 156.492 150.468 1.00 33.15 51 PRO F C 1
ATOM 13447 O O . PRO F 3 51 ? 215.568 157.637 150.014 1.00 36.72 51 PRO F O 1
ATOM 13451 N N . ARG F 3 52 ? 215.860 155.419 149.764 1.00 59.06 52 ARG F N 1
ATOM 13452 C CA . ARG F 3 52 ? 216.250 155.501 148.367 1.00 61.51 52 ARG F CA 1
ATOM 13453 C C . ARG F 3 52 ? 215.031 155.322 147.472 1.00 65.95 52 ARG F C 1
ATOM 13454 O O . ARG F 3 52 ? 214.041 154.692 147.856 1.00 68.11 52 ARG F O 1
ATOM 13462 N N . THR F 3 53 ? 215.111 155.887 146.271 1.00 75.46 53 THR F N 1
ATOM 13463 C CA . THR F 3 53 ? 213.993 155.832 145.344 1.00 75.50 53 THR F CA 1
ATOM 13464 C C . THR F 3 53 ? 213.779 154.407 144.843 1.00 76.54 53 THR F C 1
ATOM 13465 O O . THR F 3 53 ? 214.658 153.546 144.936 1.00 77.20 53 THR F O 1
ATOM 13469 N N . LYS F 3 54 ? 212.580 154.162 144.308 1.00 86.61 54 LYS F N 1
ATOM 13470 C CA . LYS F 3 54 ? 212.239 152.824 143.838 1.00 87.58 54 LYS F CA 1
ATOM 13471 C C . LYS F 3 54 ? 213.143 152.379 142.696 1.00 88.27 54 LYS F C 1
ATOM 13472 O O . LYS F 3 54 ? 213.391 151.179 142.535 1.00 88.79 54 LYS F O 1
ATOM 13478 N N . ARG F 3 55 ? 213.642 153.325 141.896 1.00 89.29 55 ARG F N 1
ATOM 13479 C CA . ARG F 3 55 ? 214.567 152.968 140.825 1.00 89.37 55 ARG F CA 1
ATOM 13480 C C . ARG F 3 55 ? 215.848 152.363 141.384 1.00 91.64 55 ARG F C 1
ATOM 13481 O O . ARG F 3 55 ? 216.338 151.347 140.875 1.00 90.88 55 ARG F O 1
ATOM 13489 N N . GLN F 3 56 ? 216.401 152.968 142.438 1.00 90.64 56 GLN F N 1
ATOM 13490 C CA . GLN F 3 56 ? 217.607 152.425 143.057 1.00 87.82 56 GLN F CA 1
ATOM 13491 C C . GLN F 3 56 ? 217.342 151.063 143.685 1.00 89.14 56 GLN F C 1
ATOM 13492 O O . GLN F 3 56 ? 218.192 150.169 143.619 1.00 89.59 56 GLN F O 1
ATOM 13498 N N . ILE F 3 57 ? 216.171 150.888 144.303 1.00 92.29 57 ILE F N 1
ATOM 13499 C CA . ILE F 3 57 ? 215.829 149.598 144.896 1.00 91.96 57 ILE F CA 1
ATOM 13500 C C . ILE F 3 57 ? 215.747 148.522 143.821 1.00 92.33 57 ILE F C 1
ATOM 13501 O O . ILE F 3 57 ? 216.262 147.409 143.993 1.00 91.61 57 ILE F O 1
ATOM 13506 N N . ASP F 3 58 ? 215.100 148.834 142.696 1.00 101.40 58 ASP F N 1
ATOM 13507 C CA . ASP F 3 58 ? 215.005 147.869 141.604 1.00 102.88 58 ASP F CA 1
ATOM 13508 C C . ASP F 3 58 ? 216.377 147.561 141.016 1.00 104.51 58 ASP F C 1
ATOM 13509 O O . ASP F 3 58 ? 216.669 146.408 140.677 1.00 105.18 58 ASP F O 1
ATOM 13514 N N . LEU F 3 59 ? 217.230 148.581 140.882 1.00 103.91 59 LEU F N 1
ATOM 13515 C CA . LEU F 3 59 ? 218.579 148.356 140.373 1.00 103.94 59 LEU F CA 1
ATOM 13516 C C . LEU F 3 59 ? 219.378 147.453 141.306 1.00 101.74 59 LEU F C 1
ATOM 13517 O O . LEU F 3 59 ? 220.098 146.557 140.849 1.00 100.70 59 LEU F O 1
ATOM 13522 N N . ILE F 3 60 ? 219.268 147.679 142.616 1.00 100.16 60 ILE F N 1
ATOM 13523 C CA . ILE F 3 60 ? 219.975 146.844 143.582 1.00 102.49 60 ILE F CA 1
ATOM 13524 C C . ILE F 3 60 ? 219.452 145.413 143.538 1.00 103.52 60 ILE F C 1
ATOM 13525 O O . ILE F 3 60 ? 220.230 144.452 143.577 1.00 103.93 60 ILE F O 1
ATOM 13530 N N . ALA F 3 61 ? 218.129 145.247 143.454 1.00 101.82 61 ALA F N 1
ATOM 13531 C CA . ALA F 3 61 ? 217.555 143.906 143.384 1.00 100.80 61 ALA F CA 1
ATOM 13532 C C . ALA F 3 61 ? 218.010 143.175 142.127 1.00 100.80 61 ALA F C 1
ATOM 13533 O O . ALA F 3 61 ? 218.330 141.982 142.176 1.00 100.57 61 ALA F O 1
ATOM 13535 N N . ALA F 3 62 ? 218.039 143.873 140.989 1.00 94.31 62 ALA F N 1
ATOM 13536 C CA . ALA F 3 62 ? 218.531 143.260 139.759 1.00 93.54 62 ALA F CA 1
ATOM 13537 C C . ALA F 3 62 ? 220.012 142.917 139.866 1.00 95.28 62 ALA F C 1
ATOM 13538 O O . ALA F 3 62 ? 220.444 141.861 139.389 1.00 96.61 62 ALA F O 1
ATOM 13540 N N . LYS F 3 63 ? 220.797 143.797 140.486 1.00 88.06 63 LYS F N 1
ATOM 13541 C CA . LYS F 3 63 ? 222.233 143.599 140.677 1.00 85.88 63 LYS F CA 1
ATOM 13542 C C . LYS F 3 63 ? 222.954 143.349 139.355 1.00 86.11 63 LYS F C 1
ATOM 13543 O O . LYS F 3 63 ? 224.012 143.923 139.097 1.00 85.94 63 LYS F O 1
#

Radius of gyration: 40.67 Å; Cα contacts (8 Å, |Δi|>4): 1772; chains: 6; bounding box: 120×86×86 Å